Protein 2DN6 (pdb70)

Radius of gyration: 14.78 Å; Cα contacts (8 Å, |Δi|>4): 207; chains: 1; bounding box: 44×41×27 Å

Organism: Homo sapiens (NCBI:txid9606)

CATH classification: 2.30.29.30

InterPro domains:
  IPR001849 Pleckstrin homology domain [PF00169] (212-305)
  IPR001849 Pleckstrin homology domain [PS50003] (210-306)
  IPR001849 Pleckstrin homology domain [SM00233] (211-308)
  IPR002048 EF-hand domain [PS50222] (7-42)
  IPR011992 EF-hand domain pair [SSF47473] (3-73)
  IPR011993 PH-like domain superfamily [G3DSA:2.30.29.30] (209-312)
  IPR057836 SWAP70, N-terminal EF-hand domain [PF25530] (1-95)
  IPR057837 SWAP70, PH domain [cd13273] (204-313)

Secondary structure (DSSP, 8-state):
------S-SEEEEEEEE-TTSS-EEEEEEEE-SS-EEEESSTT-SSEEEEE---TT-EEEEE---TT--SEEEEE-SS-EEEEE-SSHHHHHHHHHHHHHHHHHHHHS-------

Foldseek 3Di:
DDDDWDWFDDWDFWWWFDPPPGDTDGWIWGHGLQWIWIHRDPPPPHTDDIGGAELQKAKDWDPQPPNAHTWIKIDHPDDIITIHDDDPCGSVVVRVSSRVSRVSRCVVDDDDDDD

Structure (mmCIF, N/CA/C/O backbone):
data_2DN6
#
_entry.id   2DN6
#
loop_
_atom_site.group_PDB
_atom_site.id
_atom_site.type_symbol
_atom_site.label_atom_id
_atom_site.label_alt_id
_atom_site.label_comp_id
_atom_site.label_asym_id
_atom_site.label_entity_id
_atom_site.label_seq_id
_atom_site.pdbx_PDB_ins_code
_atom_site.Cartn_x
_atom_site.Cartn_y
_atom_site.Cartn_z
_atom_site.occupancy
_atom_site.B_iso_or_equiv
_atom_site.auth_seq_id
_atom_site.auth_comp_id
_atom_site.auth_asym_id
_atom_site.auth_atom_id
_atom_site.pdbx_PDB_model_num
ATOM 1 N N . GLY A 1 1 ? -26.374 9.934 10.385 1.00 0.00 1 GLY A N 1
ATOM 2 C CA . GLY A 1 1 ? -24.938 10.068 10.219 1.00 0.00 1 GLY A CA 1
ATOM 3 C C . GLY A 1 1 ? -24.524 10.116 8.762 1.00 0.00 1 GLY A C 1
ATOM 4 O O . GLY A 1 1 ? -24.878 11.047 8.039 1.00 0.00 1 GLY A O 1
ATOM 8 N N . SER A 1 2 ? -23.771 9.110 8.329 1.00 0.00 2 SER A N 1
ATOM 9 C CA . SER A 1 2 ? -23.304 9.043 6.949 1.00 0.00 2 SER A CA 1
ATOM 10 C C . SER A 1 2 ? -23.595 7.674 6.343 1.00 0.00 2 SER A C 1
ATOM 11 O O . SER A 1 2 ? -23.104 6.653 6.823 1.00 0.00 2 SER A O 1
ATOM 19 N N . SER A 1 3 ? -24.398 7.662 5.283 1.00 0.00 3 SER A N 1
ATOM 20 C CA . SER A 1 3 ? -24.759 6.419 4.612 1.00 0.00 3 SER A CA 1
ATOM 21 C C . SER A 1 3 ? -24.605 6.554 3.100 1.00 0.00 3 SER A C 1
ATOM 22 O O . SER A 1 3 ? -25.376 7.255 2.446 1.00 0.00 3 SER A O 1
ATOM 30 N N . GLY A 1 4 ? -23.602 5.876 2.551 1.00 0.00 4 GLY A N 1
ATOM 31 C CA . GLY A 1 4 ? -23.363 5.932 1.121 1.00 0.00 4 GLY A CA 1
ATOM 32 C C . GLY A 1 4 ? -22.279 6.926 0.753 1.00 0.00 4 GLY A C 1
ATOM 33 O O . GLY A 1 4 ? -22.568 8.017 0.263 1.00 0.00 4 GLY A O 1
ATOM 37 N N . SER A 1 5 ? -21.027 6.548 0.990 1.00 0.00 5 SER A N 1
ATOM 38 C CA . SER A 1 5 ? -19.895 7.416 0.685 1.00 0.00 5 SER A CA 1
ATOM 39 C C . SER A 1 5 ? -18.946 6.744 -0.302 1.00 0.00 5 SER A C 1
ATOM 40 O O . SER A 1 5 ? -18.457 5.641 -0.058 1.00 0.00 5 SER A O 1
ATOM 48 N N . SER A 1 6 ? -18.690 7.418 -1.419 1.00 0.00 6 SER A N 1
ATOM 49 C CA . SER A 1 6 ? -17.802 6.885 -2.446 1.00 0.00 6 SER A CA 1
ATOM 50 C C . SER A 1 6 ? -16.687 7.876 -2.767 1.00 0.00 6 SER A C 1
ATOM 51 O O . SER A 1 6 ? -16.921 9.079 -2.870 1.00 0.00 6 SER A O 1
ATOM 59 N N . GLY A 1 7 ? -15.472 7.360 -2.924 1.00 0.00 7 GLY A N 1
ATOM 60 C CA . GLY A 1 7 ? -14.338 8.211 -3.231 1.00 0.00 7 GLY A CA 1
ATOM 61 C C . GLY A 1 7 ? -13.069 7.763 -2.532 1.00 0.00 7 GLY A C 1
ATOM 62 O O . GLY A 1 7 ? -12.951 6.606 -2.127 1.00 0.00 7 GLY A O 1
ATOM 66 N N . VAL A 1 8 ? -12.117 8.680 -2.391 1.00 0.00 8 VAL A N 1
ATOM 67 C CA . VAL A 1 8 ? -10.851 8.372 -1.737 1.00 0.00 8 VAL A CA 1
ATOM 68 C C . VAL A 1 8 ? -10.917 8.672 -0.243 1.00 0.00 8 VAL A C 1
ATOM 69 O O . VAL A 1 8 ? -11.595 9.607 0.184 1.00 0.00 8 VAL A O 1
ATOM 82 N N . LEU A 1 9 ? -10.208 7.873 0.546 1.00 0.00 9 LEU A N 1
ATOM 83 C CA . LEU A 1 9 ? -10.185 8.052 1.994 1.00 0.00 9 LEU A CA 1
ATOM 84 C C . LEU A 1 9 ? -9.019 8.942 2.414 1.00 0.00 9 LEU A C 1
ATOM 85 O O . LEU A 1 9 ? -9.193 9.892 3.177 1.00 0.00 9 LEU A O 1
ATOM 101 N N . LYS A 1 10 ? -7.831 8.628 1.909 1.00 0.00 10 LYS A N 1
ATOM 102 C CA . LYS A 1 10 ? -6.636 9.400 2.228 1.00 0.00 10 LYS A CA 1
ATOM 103 C C . LYS A 1 10 ? -5.901 9.817 0.957 1.00 0.00 10 LYS A C 1
ATOM 104 O O . LYS A 1 10 ? -6.025 9.168 -0.081 1.00 0.00 10 LYS A O 1
ATOM 123 N N . GLN A 1 11 ? -5.138 10.900 1.048 1.00 0.00 11 GLN A N 1
ATOM 124 C CA . GLN A 1 11 ? -4.384 11.401 -0.095 1.00 0.00 11 GLN A CA 1
ATOM 125 C C . GLN A 1 11 ? -3.223 12.280 0.362 1.00 0.00 11 GLN A C 1
ATOM 126 O O . GLN A 1 11 ? -3.377 13.117 1.251 1.00 0.00 11 GLN A O 1
ATOM 140 N N . GLY A 1 12 ? -2.061 12.084 -0.254 1.00 0.00 12 GLY A N 1
ATOM 141 C CA . GLY A 1 12 ? -0.892 12.866 0.103 1.00 0.00 12 GLY A CA 1
ATOM 142 C C . GLY A 1 12 ? 0.328 12.490 -0.714 1.00 0.00 12 GLY A C 1
ATOM 143 O O . GLY A 1 12 ? 0.296 11.531 -1.485 1.00 0.00 12 GLY A O 1
ATOM 147 N N . TYR A 1 13 ? 1.407 13.247 -0.546 1.00 0.00 13 TYR A N 1
ATOM 148 C CA . TYR A 1 13 ? 2.642 12.991 -1.278 1.00 0.00 13 TYR A CA 1
ATOM 149 C C . TYR A 1 13 ? 3.512 11.977 -0.540 1.00 0.00 13 TYR A C 1
ATOM 150 O O . TYR A 1 13 ? 3.999 12.244 0.558 1.00 0.00 13 TYR A O 1
ATOM 168 N N . MET A 1 14 ? 3.702 10.813 -1.152 1.00 0.00 14 MET A N 1
ATOM 169 C CA . MET A 1 14 ? 4.514 9.760 -0.555 1.00 0.00 14 MET A CA 1
ATOM 170 C C . MET A 1 14 ? 5.641 9.343 -1.496 1.00 0.00 14 MET A C 1
ATOM 171 O O . MET A 1 14 ? 5.564 9.559 -2.705 1.00 0.00 14 MET A O 1
ATOM 185 N N . MET A 1 15 ? 6.686 8.746 -0.932 1.00 0.00 15 MET A N 1
ATOM 186 C CA . MET A 1 15 ? 7.827 8.299 -1.721 1.00 0.00 15 MET A CA 1
ATOM 187 C C . MET A 1 15 ? 7.747 6.800 -1.992 1.00 0.00 15 MET A C 1
ATOM 188 O O . MET A 1 15 ? 7.922 5.984 -1.086 1.00 0.00 15 MET A O 1
ATOM 202 N N . LYS A 1 16 ? 7.482 6.443 -3.244 1.00 0.00 16 LYS A N 1
ATOM 203 C CA . LYS A 1 16 ? 7.379 5.042 -3.636 1.00 0.00 16 LYS A CA 1
ATOM 204 C C . LYS A 1 16 ? 8.729 4.508 -4.103 1.00 0.00 16 LYS A C 1
ATOM 205 O O . LYS A 1 16 ? 9.496 5.215 -4.756 1.00 0.00 16 LYS A O 1
ATOM 224 N N . LYS A 1 17 ? 9.013 3.254 -3.767 1.00 0.00 17 LYS A N 1
ATOM 225 C CA . LYS A 1 17 ? 10.269 2.623 -4.154 1.00 0.00 17 LYS A CA 1
ATOM 226 C C . LYS A 1 17 ? 10.132 1.920 -5.501 1.00 0.00 17 LYS A C 1
ATOM 227 O O . LYS A 1 17 ? 9.423 0.921 -5.622 1.00 0.00 17 LYS A O 1
ATOM 246 N N . GLY A 1 18 ? 10.816 2.448 -6.512 1.00 0.00 18 GLY A N 1
ATOM 247 C CA . GLY A 1 18 ? 10.757 1.857 -7.836 1.00 0.00 18 GLY A CA 1
ATOM 248 C C . GLY A 1 18 ? 11.559 0.574 -7.934 1.00 0.00 18 GLY A C 1
ATOM 249 O O . GLY A 1 18 ? 12.764 0.604 -8.184 1.00 0.00 18 GLY A O 1
ATOM 253 N N . HIS A 1 19 ? 10.889 -0.557 -7.735 1.00 0.00 19 HIS A N 1
ATOM 254 C CA . HIS A 1 19 ? 11.548 -1.857 -7.801 1.00 0.00 19 HIS A CA 1
ATOM 255 C C . HIS A 1 19 ? 12.653 -1.853 -8.853 1.00 0.00 19 HIS A C 1
ATOM 256 O O . HIS A 1 19 ? 13.731 -2.407 -8.637 1.00 0.00 19 HIS A O 1
ATOM 271 N N . ARG A 1 20 ? 12.377 -1.226 -9.992 1.00 0.00 20 ARG A N 1
ATOM 272 C CA . ARG A 1 20 ? 13.347 -1.153 -11.078 1.00 0.00 20 ARG A CA 1
ATOM 273 C C . ARG A 1 20 ? 14.709 -0.700 -10.560 1.00 0.00 20 ARG A C 1
ATOM 274 O O . ARG A 1 20 ? 15.718 -1.374 -10.768 1.00 0.00 20 ARG A O 1
ATOM 295 N N . ARG A 1 21 ? 14.729 0.446 -9.887 1.00 0.00 21 ARG A N 1
ATOM 296 C CA . ARG A 1 21 ? 15.967 0.989 -9.341 1.00 0.00 21 ARG A CA 1
ATOM 297 C C . ARG A 1 21 ? 15.804 1.338 -7.865 1.00 0.00 21 ARG A C 1
ATOM 298 O O . ARG A 1 21 ? 14.766 1.854 -7.449 1.00 0.00 21 ARG A O 1
ATOM 319 N N . LYS A 1 22 ? 16.835 1.053 -7.077 1.00 0.00 22 LYS A N 1
ATOM 320 C CA . LYS A 1 22 ? 16.807 1.337 -5.647 1.00 0.00 22 LYS A CA 1
ATOM 321 C C . LYS A 1 22 ? 16.878 2.839 -5.389 1.00 0.00 22 LYS A C 1
ATOM 322 O O . LYS A 1 22 ? 17.927 3.365 -5.018 1.00 0.00 22 LYS A O 1
ATOM 341 N N . ASN A 1 23 ? 15.756 3.522 -5.586 1.00 0.00 23 ASN A N 1
ATOM 342 C CA . ASN A 1 23 ? 15.691 4.964 -5.373 1.00 0.00 23 ASN A CA 1
ATOM 343 C C . ASN A 1 23 ? 14.289 5.388 -4.946 1.00 0.00 23 ASN A C 1
ATOM 344 O O . ASN A 1 23 ? 13.325 4.641 -5.114 1.00 0.00 23 ASN A O 1
ATOM 355 N N . TRP A 1 24 ? 14.185 6.591 -4.393 1.00 0.00 24 TRP A N 1
ATOM 356 C CA . TRP A 1 24 ? 12.901 7.115 -3.942 1.00 0.00 24 TRP A CA 1
ATOM 357 C C . TRP A 1 24 ? 12.486 8.327 -4.770 1.00 0.00 24 TRP A C 1
ATOM 358 O O . TRP A 1 24 ? 13.308 9.188 -5.084 1.00 0.00 24 TRP A O 1
ATOM 379 N N . THR A 1 25 ? 11.205 8.388 -5.121 1.00 0.00 25 THR A N 1
ATOM 380 C CA . THR A 1 25 ? 10.682 9.494 -5.913 1.00 0.00 25 THR A CA 1
ATOM 381 C C . THR A 1 25 ? 9.284 9.888 -5.451 1.00 0.00 25 THR A C 1
ATOM 382 O O . THR A 1 25 ? 8.368 9.067 -5.448 1.00 0.00 25 THR A O 1
ATOM 393 N N . GLU A 1 26 ? 9.128 11.149 -5.063 1.00 0.00 26 GLU A N 1
ATOM 394 C CA . GLU A 1 26 ? 7.840 11.651 -4.599 1.00 0.00 26 GLU A CA 1
ATOM 395 C C . GLU A 1 26 ? 6.733 11.310 -5.592 1.00 0.00 26 GLU A C 1
ATOM 396 O O . GLU A 1 26 ? 6.895 11.479 -6.801 1.00 0.00 26 GLU A O 1
ATOM 408 N N . ARG A 1 27 ? 5.608 10.827 -5.073 1.00 0.00 27 ARG A N 1
ATOM 409 C CA . ARG A 1 27 ? 4.475 10.460 -5.914 1.00 0.00 27 ARG A CA 1
ATOM 410 C C . ARG A 1 27 ? 3.167 10.551 -5.133 1.00 0.00 27 ARG A C 1
ATOM 411 O O . ARG A 1 27 ? 3.114 10.212 -3.951 1.00 0.00 27 ARG A O 1
ATOM 432 N N . TRP A 1 28 ? 2.116 11.011 -5.802 1.00 0.00 28 TRP A N 1
ATOM 433 C CA . TRP A 1 28 ? 0.809 11.147 -5.171 1.00 0.00 28 TRP A CA 1
ATOM 434 C C . TRP A 1 28 ? 0.175 9.781 -4.930 1.00 0.00 28 TRP A C 1
ATOM 435 O O . TRP A 1 28 ? 0.348 8.857 -5.726 1.00 0.00 28 TRP A O 1
ATOM 456 N N . PHE A 1 29 ? -0.559 9.659 -3.829 1.00 0.00 29 PHE A N 1
ATOM 457 C CA . PHE A 1 29 ? -1.217 8.404 -3.484 1.00 0.00 29 PHE A CA 1
ATOM 458 C C . PHE A 1 29 ? -2.689 8.635 -3.156 1.00 0.00 29 PHE A C 1
ATOM 459 O O . PHE A 1 29 ? -3.046 9.625 -2.516 1.00 0.00 29 PHE A O 1
ATOM 476 N N . VAL A 1 30 ? -3.540 7.715 -3.598 1.00 0.00 30 VAL A N 1
ATOM 477 C CA . VAL A 1 30 ? -4.973 7.817 -3.351 1.00 0.00 30 VAL A CA 1
ATOM 478 C C . VAL A 1 30 ? -5.504 6.561 -2.669 1.00 0.00 30 VAL A C 1
ATOM 479 O O . VAL A 1 30 ? -5.892 5.598 -3.331 1.00 0.00 30 VAL A O 1
ATOM 492 N N . LEU A 1 31 ? -5.519 6.578 -1.340 1.00 0.00 31 LEU A N 1
ATOM 493 C CA . LEU A 1 31 ? -6.003 5.441 -0.566 1.00 0.00 31 LEU A CA 1
ATOM 494 C C . LEU A 1 31 ? -7.515 5.294 -0.700 1.00 0.00 31 LEU A C 1
ATOM 495 O O . LEU A 1 31 ? -8.279 6.066 -0.119 1.00 0.00 31 LEU A O 1
ATOM 511 N N . LYS A 1 32 ? -7.942 4.298 -1.469 1.00 0.00 32 LYS A N 1
ATOM 512 C CA . LYS A 1 32 ? -9.364 4.047 -1.678 1.00 0.00 32 LYS A CA 1
ATOM 513 C C . LYS A 1 32 ? -9.909 3.094 -0.620 1.00 0.00 32 LYS A C 1
ATOM 514 O O . LYS A 1 32 ? -9.160 2.419 0.087 1.00 0.00 32 LYS A O 1
ATOM 533 N N . PRO A 1 33 ? -11.244 3.034 -0.507 1.00 0.00 33 PRO A N 1
ATOM 534 C CA . PRO A 1 33 ? -11.919 2.164 0.461 1.00 0.00 33 PRO A CA 1
ATOM 535 C C . PRO A 1 33 ? -11.784 0.687 0.106 1.00 0.00 33 PRO A C 1
ATOM 536 O O . PRO A 1 33 ? -11.840 -0.178 0.978 1.00 0.00 33 PRO A O 1
ATOM 547 N N . ASN A 1 34 ? -11.607 0.407 -1.181 1.00 0.00 34 ASN A N 1
ATOM 548 C CA . ASN A 1 34 ? -11.464 -0.966 -1.652 1.00 0.00 34 ASN A CA 1
ATOM 549 C C . ASN A 1 34 ? -10.296 -1.090 -2.625 1.00 0.00 34 ASN A C 1
ATOM 550 O O . ASN A 1 34 ? -10.269 -1.987 -3.467 1.00 0.00 34 ASN A O 1
ATOM 561 N N . ILE A 1 35 ? -9.332 -0.183 -2.502 1.00 0.00 35 ILE A N 1
ATOM 562 C CA . ILE A 1 35 ? -8.161 -0.191 -3.369 1.00 0.00 35 ILE A CA 1
ATOM 563 C C . ILE A 1 35 ? -7.201 0.937 -3.007 1.00 0.00 35 ILE A C 1
ATOM 564 O O . ILE A 1 35 ? -7.486 1.750 -2.127 1.00 0.00 35 ILE A O 1
ATOM 580 N N . ILE A 1 36 ? -6.063 0.981 -3.692 1.00 0.00 36 ILE A N 1
ATOM 581 C CA . ILE A 1 36 ? -5.062 2.011 -3.444 1.00 0.00 36 ILE A CA 1
ATOM 582 C C . ILE A 1 36 ? -4.304 2.359 -4.721 1.00 0.00 36 ILE A C 1
ATOM 583 O O . ILE A 1 36 ? -3.448 1.598 -5.173 1.00 0.00 36 ILE A O 1
ATOM 599 N N . SER A 1 37 ? -4.623 3.513 -5.297 1.00 0.00 37 SER A N 1
ATOM 600 C CA . SER A 1 37 ? -3.973 3.962 -6.523 1.00 0.00 37 SER A CA 1
ATOM 601 C C . SER A 1 37 ? -2.878 4.979 -6.216 1.00 0.00 37 SER A C 1
ATOM 602 O O . SER A 1 37 ? -2.818 5.531 -5.118 1.00 0.00 37 SER A O 1
ATOM 610 N N . TYR A 1 38 ? -2.014 5.220 -7.196 1.00 0.00 38 TYR A N 1
ATOM 611 C CA . TYR A 1 38 ? -0.918 6.169 -7.031 1.00 0.00 38 TYR A CA 1
ATOM 612 C C . TYR A 1 38 ? -0.633 6.902 -8.338 1.00 0.00 38 TYR A C 1
ATOM 613 O O . TYR A 1 38 ? -0.232 6.294 -9.330 1.00 0.00 38 TYR A O 1
ATOM 631 N N . TYR A 1 39 ? -0.841 8.214 -8.330 1.00 0.00 39 TYR A N 1
ATOM 632 C CA . TYR A 1 39 ? -0.608 9.033 -9.514 1.00 0.00 39 TYR A CA 1
ATOM 633 C C . TYR A 1 39 ? 0.664 9.860 -9.362 1.00 0.00 39 TYR A C 1
ATOM 634 O O . TYR A 1 39 ? 1.049 10.232 -8.254 1.00 0.00 39 TYR A O 1
ATOM 652 N N . VAL A 1 40 ? 1.314 10.146 -10.486 1.00 0.00 40 VAL A N 1
ATOM 653 C CA . VAL A 1 40 ? 2.543 10.931 -10.481 1.00 0.00 40 VAL A CA 1
ATOM 654 C C . VAL A 1 40 ? 2.413 12.148 -9.572 1.00 0.00 40 VAL A C 1
ATOM 655 O O . VAL A 1 40 ? 3.320 12.459 -8.800 1.00 0.00 40 VAL A O 1
ATOM 668 N N . SER A 1 41 ? 1.278 12.834 -9.668 1.00 0.00 41 SER A N 1
ATOM 669 C CA . SER A 1 41 ? 1.030 14.020 -8.857 1.00 0.00 41 SER A CA 1
ATOM 670 C C . SER A 1 41 ? -0.377 13.991 -8.268 1.00 0.00 41 SER A C 1
ATOM 671 O O . SER A 1 41 ? -1.105 13.011 -8.422 1.00 0.00 41 SER A O 1
ATOM 679 N N . GLU A 1 42 ? -0.752 15.073 -7.594 1.00 0.00 42 GLU A N 1
ATOM 680 C CA . GLU A 1 42 ? -2.072 15.171 -6.981 1.00 0.00 42 GLU A CA 1
ATOM 681 C C . GLU A 1 42 ? -3.099 15.691 -7.982 1.00 0.00 42 GLU A C 1
ATOM 682 O O . GLU A 1 42 ? -4.037 16.398 -7.615 1.00 0.00 42 GLU A O 1
ATOM 694 N N . ASP A 1 43 ? -2.914 15.335 -9.249 1.00 0.00 43 ASP A N 1
ATOM 695 C CA . ASP A 1 43 ? -3.825 15.764 -10.304 1.00 0.00 43 ASP A CA 1
ATOM 696 C C . ASP A 1 43 ? -4.746 14.623 -10.724 1.00 0.00 43 ASP A C 1
ATOM 697 O O . ASP A 1 43 ? -5.877 14.851 -11.155 1.00 0.00 43 ASP A O 1
ATOM 706 N N . LEU A 1 44 ? -4.254 13.395 -10.597 1.00 0.00 44 LEU A N 1
ATOM 707 C CA . LEU A 1 44 ? -5.033 12.218 -10.964 1.00 0.00 44 LEU A CA 1
ATOM 708 C C . LEU A 1 44 ? -5.275 12.172 -12.469 1.00 0.00 44 LEU A C 1
ATOM 709 O O . LEU A 1 44 ? -6.380 11.875 -12.924 1.00 0.00 44 LEU A O 1
ATOM 725 N N . LYS A 1 45 ? -4.233 12.466 -13.240 1.00 0.00 45 LYS A N 1
ATOM 726 C CA . LYS A 1 45 ? -4.329 12.456 -14.695 1.00 0.00 45 LYS A CA 1
ATOM 727 C C . LYS A 1 45 ? -3.525 11.302 -15.285 1.00 0.00 45 LYS A C 1
ATOM 728 O O . LYS A 1 45 ? -3.977 10.626 -16.209 1.00 0.00 45 LYS A O 1
ATOM 747 N N . ASP A 1 46 ? -2.332 11.081 -14.744 1.00 0.00 46 ASP A N 1
ATOM 748 C CA . ASP A 1 46 ? -1.466 10.006 -15.215 1.00 0.00 46 ASP A CA 1
ATOM 749 C C . ASP A 1 46 ? -1.340 8.908 -14.164 1.00 0.00 46 ASP A C 1
ATOM 750 O O . ASP A 1 46 ? -0.433 8.932 -13.331 1.00 0.00 46 ASP A O 1
ATOM 759 N N . LYS A 1 47 ? -2.257 7.947 -14.207 1.00 0.00 47 LYS A N 1
ATOM 760 C CA . LYS A 1 47 ? -2.250 6.840 -13.259 1.00 0.00 47 LYS A CA 1
ATOM 761 C C . LYS A 1 47 ? -1.030 5.949 -13.472 1.00 0.00 47 LYS A C 1
ATOM 762 O O . LYS A 1 47 ? -0.573 5.763 -14.600 1.00 0.00 47 LYS A O 1
ATOM 781 N N . LYS A 1 48 ? -0.507 5.400 -12.381 1.00 0.00 48 LYS A N 1
ATOM 782 C CA . LYS A 1 48 ? 0.659 4.526 -12.447 1.00 0.00 48 LYS A CA 1
ATOM 783 C C . LYS A 1 48 ? 0.261 3.071 -12.223 1.00 0.00 48 LYS A C 1
ATOM 784 O O . LYS A 1 48 ? 0.726 2.174 -12.925 1.00 0.00 48 LYS A O 1
ATOM 803 N N . GLY A 1 49 ? -0.604 2.843 -11.239 1.00 0.00 49 GLY A N 1
ATOM 804 C CA . GLY A 1 49 ? -1.051 1.495 -10.941 1.00 0.00 49 GLY A CA 1
ATOM 805 C C . GLY A 1 49 ? -2.110 1.461 -9.857 1.00 0.00 49 GLY A C 1
ATOM 806 O O . GLY A 1 49 ? -2.439 2.492 -9.269 1.00 0.00 49 GLY A O 1
ATOM 810 N N . ASP A 1 50 ? -2.647 0.275 -9.593 1.00 0.00 50 ASP A N 1
ATOM 811 C CA . ASP A 1 50 ? -3.676 0.111 -8.573 1.00 0.00 50 ASP A CA 1
ATOM 812 C C . ASP A 1 50 ? -3.403 -1.123 -7.719 1.00 0.00 50 ASP A C 1
ATOM 813 O O . ASP A 1 50 ? -3.075 -2.190 -8.240 1.00 0.00 50 ASP A O 1
ATOM 822 N N . ILE A 1 51 ? -3.540 -0.970 -6.406 1.00 0.00 51 ILE A N 1
ATOM 823 C CA . ILE A 1 51 ? -3.308 -2.072 -5.481 1.00 0.00 51 ILE A CA 1
ATOM 824 C C . ILE A 1 51 ? -4.625 -2.659 -4.985 1.00 0.00 51 ILE A C 1
ATOM 825 O O . ILE A 1 51 ? -5.222 -2.155 -4.032 1.00 0.00 51 ILE A O 1
ATOM 841 N N . LEU A 1 52 ? -5.072 -3.728 -5.634 1.00 0.00 52 LEU A N 1
ATOM 842 C CA . LEU A 1 52 ? -6.318 -4.387 -5.258 1.00 0.00 52 LEU A CA 1
ATOM 843 C C . LEU A 1 52 ? -6.294 -4.800 -3.790 1.00 0.00 52 LEU A C 1
ATOM 844 O O . LEU A 1 52 ? -5.690 -5.811 -3.428 1.00 0.00 52 LEU A O 1
ATOM 860 N N . LEU A 1 53 ? -6.955 -4.014 -2.948 1.00 0.00 53 LEU A N 1
ATOM 861 C CA . LEU A 1 53 ? -7.012 -4.299 -1.519 1.00 0.00 53 LEU A CA 1
ATOM 862 C C . LEU A 1 53 ? -7.905 -5.504 -1.239 1.00 0.00 53 LEU A C 1
ATOM 863 O O . LEU A 1 53 ? -8.892 -5.733 -1.937 1.00 0.00 53 LEU A O 1
ATOM 879 N N . ASP A 1 54 ? -7.552 -6.269 -0.212 1.00 0.00 54 ASP A N 1
ATOM 880 C CA . ASP A 1 54 ? -8.323 -7.449 0.163 1.00 0.00 54 ASP A CA 1
ATOM 881 C C . ASP A 1 54 ? -7.787 -8.060 1.454 1.00 0.00 54 ASP A C 1
ATOM 882 O O . ASP A 1 54 ? -6.603 -7.939 1.764 1.00 0.00 54 ASP A O 1
ATOM 891 N N . GLU A 1 55 ? -8.668 -8.717 2.202 1.00 0.00 55 GLU A N 1
ATOM 892 C CA . GLU A 1 55 ? -8.283 -9.346 3.460 1.00 0.00 55 GLU A CA 1
ATOM 893 C C . GLU A 1 55 ? -6.862 -9.897 3.379 1.00 0.00 55 GLU A C 1
ATOM 894 O O . GLU A 1 55 ? -6.086 -9.782 4.327 1.00 0.00 55 GLU A O 1
ATOM 906 N N . ASN A 1 56 ? -6.530 -10.497 2.241 1.00 0.00 56 ASN A N 1
ATOM 907 C CA . ASN A 1 56 ? -5.203 -11.067 2.036 1.00 0.00 56 ASN A CA 1
ATOM 908 C C . ASN A 1 56 ? -4.127 -9.991 2.137 1.00 0.00 56 ASN A C 1
ATOM 909 O O . ASN A 1 56 ? -3.138 -10.151 2.853 1.00 0.00 56 ASN A O 1
ATOM 920 N N . CYS A 1 57 ? -4.326 -8.893 1.414 1.00 0.00 57 CYS A N 1
ATOM 921 C CA . CYS A 1 57 ? -3.374 -7.789 1.421 1.00 0.00 57 CYS A CA 1
ATOM 922 C C . CYS A 1 57 ? -3.292 -7.150 2.804 1.00 0.00 57 CYS A C 1
ATOM 923 O O . CYS A 1 57 ? -4.299 -7.025 3.502 1.00 0.00 57 CYS A O 1
ATOM 930 N N . CYS A 1 58 ? -2.088 -6.747 3.193 1.00 0.00 58 CYS A N 1
ATOM 931 C CA . CYS A 1 58 ? -1.873 -6.121 4.492 1.00 0.00 58 CYS A CA 1
ATOM 932 C C . CYS A 1 58 ? -0.628 -5.241 4.473 1.00 0.00 58 CYS A C 1
ATOM 933 O O . CYS A 1 58 ? 0.174 -5.302 3.541 1.00 0.00 58 CYS A O 1
ATOM 941 N N . VAL A 1 59 ? -0.473 -4.421 5.508 1.00 0.00 59 VAL A N 1
ATOM 942 C CA . VAL A 1 59 ? 0.675 -3.527 5.610 1.00 0.00 59 VAL A CA 1
ATOM 943 C C . VAL A 1 59 ? 1.529 -3.867 6.826 1.00 0.00 59 VAL A C 1
ATOM 944 O O . VAL A 1 59 ? 1.013 -4.284 7.862 1.00 0.00 59 VAL A O 1
ATOM 957 N N . GLU A 1 60 ? 2.839 -3.684 6.691 1.00 0.00 60 GLU A N 1
ATOM 958 C CA . GLU A 1 60 ? 3.766 -3.972 7.780 1.00 0.00 60 GLU A CA 1
ATOM 959 C C . GLU A 1 60 ? 4.809 -2.866 7.914 1.00 0.00 60 GLU A C 1
ATOM 960 O O . GLU A 1 60 ? 5.136 -2.186 6.941 1.00 0.00 60 GLU A O 1
ATOM 972 N N . SER A 1 61 ? 5.326 -2.692 9.126 1.00 0.00 61 SER A N 1
ATOM 973 C CA . SER A 1 61 ? 6.328 -1.666 9.389 1.00 0.00 61 SER A CA 1
ATOM 974 C C . SER A 1 61 ? 7.730 -2.186 9.086 1.00 0.00 61 SER A C 1
ATOM 975 O O . SER A 1 61 ? 8.091 -3.297 9.477 1.00 0.00 61 SER A O 1
ATOM 983 N N . LEU A 1 62 ? 8.517 -1.375 8.388 1.00 0.00 62 LEU A N 1
ATOM 984 C CA . LEU A 1 62 ? 9.881 -1.752 8.032 1.00 0.00 62 LEU A CA 1
ATOM 985 C C . LEU A 1 62 ? 10.896 -0.962 8.851 1.00 0.00 62 LEU A C 1
ATOM 986 O O . LEU A 1 62 ? 10.638 0.160 9.288 1.00 0.00 62 LEU A O 1
ATOM 1002 N N . PRO A 1 63 ? 12.078 -1.557 9.063 1.00 0.00 63 PRO A N 1
ATOM 1003 C CA . PRO A 1 63 ? 13.157 -0.926 9.829 1.00 0.00 63 PRO A CA 1
ATOM 1004 C C . PRO A 1 63 ? 13.775 0.258 9.092 1.00 0.00 63 PRO A C 1
ATOM 1005 O O . PRO A 1 63 ? 13.248 0.712 8.076 1.00 0.00 63 PRO A O 1
ATOM 1016 N N . ASP A 1 64 ? 14.894 0.752 9.609 1.00 0.00 64 ASP A N 1
ATOM 1017 C CA . ASP A 1 64 ? 15.585 1.882 8.999 1.00 0.00 64 ASP A CA 1
ATOM 1018 C C . ASP A 1 64 ? 16.638 1.402 8.005 1.00 0.00 64 ASP A C 1
ATOM 1019 O O . ASP A 1 64 ? 17.499 0.588 8.340 1.00 0.00 64 ASP A O 1
ATOM 1028 N N . LYS A 1 65 ? 16.564 1.912 6.780 1.00 0.00 65 LYS A N 1
ATOM 1029 C CA . LYS A 1 65 ? 17.510 1.537 5.736 1.00 0.00 65 LYS A CA 1
ATOM 1030 C C . LYS A 1 65 ? 17.827 2.726 4.835 1.00 0.00 65 LYS A C 1
ATOM 1031 O O . LYS A 1 65 ? 17.146 3.751 4.883 1.00 0.00 65 LYS A O 1
ATOM 1050 N N . ASP A 1 66 ? 18.861 2.583 4.015 1.00 0.00 66 ASP A N 1
ATOM 1051 C CA . ASP A 1 66 ? 19.266 3.645 3.102 1.00 0.00 66 ASP A CA 1
ATOM 1052 C C . ASP A 1 66 ? 19.058 5.016 3.736 1.00 0.00 66 ASP A C 1
ATOM 1053 O O . ASP A 1 66 ? 18.674 5.972 3.063 1.00 0.00 66 ASP A O 1
ATOM 1062 N N . GLY A 1 67 ? 19.313 5.105 5.038 1.00 0.00 67 GLY A N 1
ATOM 1063 C CA . GLY A 1 67 ? 19.147 6.363 5.743 1.00 0.00 67 GLY A CA 1
ATOM 1064 C C . GLY A 1 67 ? 17.719 6.869 5.697 1.00 0.00 67 GLY A C 1
ATOM 1065 O O . GLY A 1 67 ? 17.478 8.050 5.444 1.00 0.00 67 GLY A O 1
ATOM 1069 N N . LYS A 1 68 ? 16.768 5.974 5.941 1.00 0.00 68 LYS A N 1
ATOM 1070 C CA . LYS A 1 68 ? 15.355 6.334 5.926 1.00 0.00 68 LYS A CA 1
ATOM 1071 C C . LYS A 1 68 ? 14.727 6.127 7.300 1.00 0.00 68 LYS A C 1
ATOM 1072 O O . LYS A 1 68 ? 15.256 5.391 8.132 1.00 0.00 68 LYS A O 1
ATOM 1091 N N . LYS A 1 69 ? 13.593 6.781 7.532 1.00 0.00 69 LYS A N 1
ATOM 1092 C CA . LYS A 1 69 ? 12.890 6.667 8.804 1.00 0.00 69 LYS A CA 1
ATOM 1093 C C . LYS A 1 69 ? 11.394 6.469 8.583 1.00 0.00 69 LYS A C 1
ATOM 1094 O O . LYS A 1 69 ? 10.825 6.987 7.620 1.00 0.00 69 LYS A O 1
ATOM 1113 N N . CYS A 1 70 ? 10.762 5.720 9.479 1.00 0.00 70 CYS A N 1
ATOM 1114 C CA . CYS A 1 70 ? 9.331 5.455 9.382 1.00 0.00 70 CYS A CA 1
ATOM 1115 C C . CYS A 1 70 ? 8.984 4.825 8.036 1.00 0.00 70 CYS A C 1
ATOM 1116 O O . CYS A 1 70 ? 8.116 5.317 7.314 1.00 0.00 70 CYS A O 1
ATOM 1124 N N . LEU A 1 71 ? 9.670 3.737 7.705 1.00 0.00 71 LEU A N 1
ATOM 1125 C CA . LEU A 1 71 ? 9.436 3.040 6.445 1.00 0.00 71 LEU A CA 1
ATOM 1126 C C . LEU A 1 71 ? 8.359 1.972 6.605 1.00 0.00 71 LEU A C 1
ATOM 1127 O O . LEU A 1 71 ? 8.192 1.400 7.682 1.00 0.00 71 LEU A O 1
ATOM 1143 N N . PHE A 1 72 ? 7.631 1.707 5.525 1.00 0.00 72 PHE A N 1
ATOM 1144 C CA . PHE A 1 72 ? 6.570 0.706 5.545 1.00 0.00 72 PHE A CA 1
ATOM 1145 C C . PHE A 1 72 ? 6.371 0.097 4.160 1.00 0.00 72 PHE A C 1
ATOM 1146 O O . PHE A 1 72 ? 6.712 0.708 3.145 1.00 0.00 72 PHE A O 1
ATOM 1163 N N . LEU A 1 73 ? 5.819 -1.110 4.125 1.00 0.00 73 LEU A N 1
ATOM 1164 C CA . LEU A 1 73 ? 5.574 -1.804 2.865 1.00 0.00 73 LEU A CA 1
ATOM 1165 C C . LEU A 1 73 ? 4.286 -2.619 2.933 1.00 0.00 73 LEU A C 1
ATOM 1166 O O . LEU A 1 73 ? 3.868 -3.050 4.008 1.00 0.00 73 LEU A O 1
ATOM 1182 N N . VAL A 1 74 ? 3.663 -2.828 1.778 1.00 0.00 74 VAL A N 1
ATOM 1183 C CA . VAL A 1 74 ? 2.424 -3.594 1.706 1.00 0.00 74 VAL A CA 1
ATOM 1184 C C . VAL A 1 74 ? 2.642 -4.925 0.995 1.00 0.00 74 VAL A C 1
ATOM 1185 O O . VAL A 1 74 ? 3.222 -4.975 -0.090 1.00 0.00 74 VAL A O 1
ATOM 1198 N N . LYS A 1 75 ? 2.173 -6.004 1.614 1.00 0.00 75 LYS A N 1
ATOM 1199 C CA . LYS A 1 75 ? 2.314 -7.337 1.041 1.00 0.00 75 LYS A CA 1
ATOM 1200 C C . LYS A 1 75 ? 0.967 -7.869 0.562 1.00 0.00 75 LYS A C 1
ATOM 1201 O O . LYS A 1 75 ? 0.044 -8.055 1.356 1.00 0.00 75 LYS A O 1
ATOM 1220 N N . CYS A 1 76 ? 0.861 -8.112 -0.740 1.00 0.00 76 CYS A N 1
ATOM 1221 C CA . CYS A 1 76 ? -0.372 -8.624 -1.325 1.00 0.00 76 CYS A CA 1
ATOM 1222 C C . CYS A 1 76 ? -0.190 -10.059 -1.810 1.00 0.00 76 CYS A C 1
ATOM 1223 O O . CYS A 1 76 ? 0.907 -10.614 -1.744 1.00 0.00 76 CYS A O 1
ATOM 1230 N N . PHE A 1 77 ? -1.273 -10.655 -2.297 1.00 0.00 77 PHE A N 1
ATOM 1231 C CA . PHE A 1 77 ? -1.234 -12.026 -2.792 1.00 0.00 77 PHE A CA 1
ATOM 1232 C C . PHE A 1 77 ? 0.132 -12.349 -3.391 1.00 0.00 77 PHE A C 1
ATOM 1233 O O . PHE A 1 77 ? 0.899 -13.132 -2.829 1.00 0.00 77 PHE A O 1
ATOM 1250 N N . ASP A 1 78 ? 0.429 -11.742 -4.534 1.00 0.00 78 ASP A N 1
ATOM 1251 C CA . ASP A 1 78 ? 1.702 -11.964 -5.210 1.00 0.00 78 ASP A CA 1
ATOM 1252 C C . ASP A 1 78 ? 2.414 -10.641 -5.475 1.00 0.00 78 ASP A C 1
ATOM 1253 O O . ASP A 1 78 ? 3.641 -10.591 -5.565 1.00 0.00 78 ASP A O 1
ATOM 1262 N N . LYS A 1 79 ? 1.636 -9.571 -5.601 1.00 0.00 79 LYS A N 1
ATOM 1263 C CA . LYS A 1 79 ? 2.191 -8.247 -5.856 1.00 0.00 79 LYS A CA 1
ATOM 1264 C C . LYS A 1 79 ? 2.616 -7.576 -4.554 1.00 0.00 79 LYS A C 1
ATOM 1265 O O . LYS A 1 79 ? 2.100 -7.893 -3.481 1.00 0.00 79 LYS A O 1
ATOM 1284 N N . THR A 1 80 ? 3.560 -6.645 -4.654 1.00 0.00 80 THR A N 1
ATOM 1285 C CA . THR A 1 80 ? 4.055 -5.929 -3.485 1.00 0.00 80 THR A CA 1
ATOM 1286 C C . THR A 1 80 ? 4.173 -4.435 -3.765 1.00 0.00 80 THR A C 1
ATOM 1287 O O . THR A 1 80 ? 4.276 -4.015 -4.917 1.00 0.00 80 THR A O 1
ATOM 1298 N N . PHE A 1 81 ? 4.157 -3.636 -2.703 1.00 0.00 81 PHE A N 1
ATOM 1299 C CA . PHE A 1 81 ? 4.262 -2.187 -2.834 1.00 0.00 81 PHE A CA 1
ATOM 1300 C C . PHE A 1 81 ? 5.038 -1.590 -1.664 1.00 0.00 81 PHE A C 1
ATOM 1301 O O . PHE A 1 81 ? 4.567 -1.595 -0.527 1.00 0.00 81 PHE A O 1
ATOM 1318 N N . GLU A 1 82 ? 6.230 -1.076 -1.952 1.00 0.00 82 GLU A N 1
ATOM 1319 C CA . GLU A 1 82 ? 7.071 -0.476 -0.924 1.00 0.00 82 GLU A CA 1
ATOM 1320 C C . GLU A 1 82 ? 6.977 1.047 -0.964 1.00 0.00 82 GLU A C 1
ATOM 1321 O O . GLU A 1 82 ? 7.349 1.676 -1.955 1.00 0.00 82 GLU A O 1
ATOM 1333 N N . ILE A 1 83 ? 6.478 1.632 0.120 1.00 0.00 83 ILE A N 1
ATOM 1334 C CA . ILE A 1 83 ? 6.336 3.080 0.209 1.00 0.00 83 ILE A CA 1
ATOM 1335 C C . ILE A 1 83 ? 7.074 3.631 1.424 1.00 0.00 83 ILE A C 1
ATOM 1336 O O . ILE A 1 83 ? 7.247 2.937 2.425 1.00 0.00 83 ILE A O 1
ATOM 1352 N N . SER A 1 84 ? 7.506 4.884 1.329 1.00 0.00 84 SER A N 1
ATOM 1353 C CA . SER A 1 84 ? 8.227 5.529 2.419 1.00 0.00 84 SER A CA 1
ATOM 1354 C C . SER A 1 84 ? 7.485 6.771 2.903 1.00 0.00 84 SER A C 1
ATOM 1355 O O . SER A 1 84 ? 7.013 7.577 2.101 1.00 0.00 84 SER A O 1
ATOM 1363 N N . ALA A 1 85 ? 7.386 6.918 4.220 1.00 0.00 85 ALA A N 1
ATOM 1364 C CA . ALA A 1 85 ? 6.703 8.062 4.811 1.00 0.00 85 ALA A CA 1
ATOM 1365 C C . ALA A 1 85 ? 7.696 9.148 5.211 1.00 0.00 85 ALA A C 1
ATOM 1366 O O . ALA A 1 85 ? 8.897 8.898 5.309 1.00 0.00 85 ALA A O 1
ATOM 1373 N N . SER A 1 86 ? 7.187 10.354 5.441 1.00 0.00 86 SER A N 1
ATOM 1374 C CA . SER A 1 86 ? 8.030 11.480 5.825 1.00 0.00 86 SER A CA 1
ATOM 1375 C C . SER A 1 86 ? 8.262 11.494 7.333 1.00 0.00 86 SER A C 1
ATOM 1376 O O . SER A 1 86 ? 9.402 11.474 7.797 1.00 0.00 86 SER A O 1
ATOM 1384 N N . ASP A 1 87 ? 7.173 11.529 8.093 1.00 0.00 87 ASP A N 1
ATOM 1385 C CA . ASP A 1 87 ? 7.256 11.545 9.548 1.00 0.00 87 ASP A CA 1
ATOM 1386 C C . ASP A 1 87 ? 6.418 10.422 10.153 1.00 0.00 87 ASP A C 1
ATOM 1387 O O . ASP A 1 87 ? 5.762 9.667 9.435 1.00 0.00 87 ASP A O 1
ATOM 1396 N N . LYS A 1 88 ? 6.445 10.318 11.477 1.00 0.00 88 LYS A N 1
ATOM 1397 C CA . LYS A 1 88 ? 5.688 9.289 12.180 1.00 0.00 88 LYS A CA 1
ATOM 1398 C C . LYS A 1 88 ? 4.190 9.462 11.950 1.00 0.00 88 LYS A C 1
ATOM 1399 O O . LYS A 1 88 ? 3.451 8.483 11.843 1.00 0.00 88 LYS A O 1
ATOM 1418 N N . LYS A 1 89 ? 3.749 10.713 11.873 1.00 0.00 89 LYS A N 1
ATOM 1419 C CA . LYS A 1 89 ? 2.340 11.015 11.653 1.00 0.00 89 LYS A CA 1
ATOM 1420 C C . LYS A 1 89 ? 1.824 10.321 10.396 1.00 0.00 89 LYS A C 1
ATOM 1421 O O . LYS A 1 89 ? 0.903 9.506 10.458 1.00 0.00 89 LYS A O 1
ATOM 1440 N N . LYS A 1 90 ? 2.424 10.647 9.257 1.00 0.00 90 LYS A N 1
ATOM 1441 C CA . LYS A 1 90 ? 2.028 10.053 7.985 1.00 0.00 90 LYS A CA 1
ATOM 1442 C C . LYS A 1 90 ? 2.157 8.533 8.031 1.00 0.00 90 LYS A C 1
ATOM 1443 O O . LYS A 1 90 ? 1.173 7.811 7.870 1.00 0.00 90 LYS A O 1
ATOM 1462 N N . LYS A 1 91 ? 3.377 8.054 8.253 1.00 0.00 91 LYS A N 1
ATOM 1463 C CA . LYS A 1 91 ? 3.635 6.621 8.323 1.00 0.00 91 LYS A CA 1
ATOM 1464 C C . LYS A 1 91 ? 2.492 5.896 9.026 1.00 0.00 91 LYS A C 1
ATOM 1465 O O . LYS A 1 91 ? 1.844 5.028 8.442 1.00 0.00 91 LYS A O 1
ATOM 1484 N N . GLN A 1 92 ? 2.251 6.259 10.282 1.00 0.00 92 GLN A N 1
ATOM 1485 C CA . GLN A 1 92 ? 1.186 5.642 11.064 1.00 0.00 92 GLN A CA 1
ATOM 1486 C C . GLN A 1 92 ? -0.181 5.959 10.466 1.00 0.00 92 GLN A C 1
ATOM 1487 O O . GLN A 1 92 ? -0.883 5.067 9.991 1.00 0.00 92 GLN A O 1
ATOM 1501 N N . GLU A 1 93 ? -0.552 7.236 10.493 1.00 0.00 93 GLU A N 1
ATOM 1502 C CA . GLU A 1 93 ? -1.836 7.669 9.954 1.00 0.00 93 GLU A CA 1
ATOM 1503 C C . GLU A 1 93 ? -2.184 6.893 8.687 1.00 0.00 93 GLU A C 1
ATOM 1504 O O . GLU A 1 93 ? -3.354 6.631 8.409 1.00 0.00 93 GLU A O 1
ATOM 1516 N N . TRP A 1 94 ? -1.160 6.531 7.923 1.00 0.00 94 TRP A N 1
ATOM 1517 C CA . TRP A 1 94 ? -1.357 5.786 6.684 1.00 0.00 94 TRP A CA 1
ATOM 1518 C C . TRP A 1 94 ? -1.593 4.307 6.971 1.00 0.00 94 TRP A C 1
ATOM 1519 O O . TRP A 1 94 ? -2.682 3.785 6.732 1.00 0.00 94 TRP A O 1
ATOM 1540 N N . ILE A 1 95 ? -0.566 3.637 7.483 1.00 0.00 95 ILE A N 1
ATOM 1541 C CA . ILE A 1 95 ? -0.663 2.218 7.802 1.00 0.00 95 ILE A CA 1
ATOM 1542 C C . ILE A 1 95 ? -1.970 1.905 8.522 1.00 0.00 95 ILE A C 1
ATOM 1543 O O . ILE A 1 95 ? -2.625 0.904 8.232 1.00 0.00 95 ILE A O 1
ATOM 1559 N N . GLN A 1 96 ? -2.344 2.768 9.461 1.00 0.00 96 GLN A N 1
ATOM 1560 C CA . GLN A 1 96 ? -3.574 2.584 10.222 1.00 0.00 96 GLN A CA 1
ATOM 1561 C C . GLN A 1 96 ? -4.787 2.560 9.298 1.00 0.00 96 GLN A C 1
ATOM 1562 O O . GLN A 1 96 ? -5.619 1.657 9.373 1.00 0.00 96 GLN A O 1
ATOM 1576 N N . ALA A 1 97 ? -4.881 3.560 8.428 1.00 0.00 97 ALA A N 1
ATOM 1577 C CA . ALA A 1 97 ? -5.992 3.654 7.488 1.00 0.00 97 ALA A CA 1
ATOM 1578 C C . ALA A 1 97 ? -6.002 2.466 6.532 1.00 0.00 97 ALA A C 1
ATOM 1579 O O . ALA A 1 97 ? -7.041 1.842 6.314 1.00 0.00 97 ALA A O 1
ATOM 1586 N N . ILE A 1 98 ? -4.841 2.160 5.963 1.00 0.00 98 ILE A N 1
ATOM 1587 C CA . ILE A 1 98 ? -4.718 1.047 5.030 1.00 0.00 98 ILE A CA 1
ATOM 1588 C C . ILE A 1 98 ? -5.158 -0.263 5.676 1.00 0.00 98 ILE A C 1
ATOM 1589 O O . ILE A 1 98 ? -5.946 -1.016 5.102 1.00 0.00 98 ILE A O 1
ATOM 1605 N N . HIS A 1 99 ? -4.646 -0.528 6.873 1.00 0.00 99 HIS A N 1
ATOM 1606 C CA . HIS A 1 99 ? -4.989 -1.746 7.599 1.00 0.00 99 HIS A CA 1
ATOM 1607 C C . HIS A 1 99 ? -6.495 -1.838 7.826 1.00 0.00 99 HIS A C 1
ATOM 1608 O O . HIS A 1 99 ? -7.110 -2.871 7.565 1.00 0.00 99 HIS A O 1
ATOM 1623 N N . SER A 1 100 ? -7.082 -0.750 8.315 1.00 0.00 100 SER A N 1
ATOM 1624 C CA . SER A 1 100 ? -8.515 -0.709 8.582 1.00 0.00 100 SER A CA 1
ATOM 1625 C C . SER A 1 100 ? -9.313 -0.882 7.293 1.00 0.00 100 SER A C 1
ATOM 1626 O O . SER A 1 100 ? -10.296 -1.622 7.251 1.00 0.00 100 SER A O 1
ATOM 1634 N N . THR A 1 101 ? -8.882 -0.193 6.241 1.00 0.00 101 THR A N 1
ATOM 1635 C CA . THR A 1 101 ? -9.555 -0.267 4.950 1.00 0.00 101 THR A CA 1
ATOM 1636 C C . THR A 1 101 ? -9.751 -1.715 4.516 1.00 0.00 101 THR A C 1
ATOM 1637 O O . THR A 1 101 ? -10.791 -2.071 3.960 1.00 0.00 101 THR A O 1
ATOM 1648 N N . ILE A 1 102 ? -8.747 -2.547 4.773 1.00 0.00 102 ILE A N 1
ATOM 1649 C CA . ILE A 1 102 ? -8.812 -3.957 4.409 1.00 0.00 102 ILE A CA 1
ATOM 1650 C C . ILE A 1 102 ? -9.783 -4.713 5.309 1.00 0.00 102 ILE A C 1
ATOM 1651 O O . ILE A 1 102 ? -10.642 -5.453 4.830 1.00 0.00 102 ILE A O 1
ATOM 1667 N N . HIS A 1 103 ? -9.642 -4.520 6.617 1.00 0.00 103 HIS A N 1
ATOM 1668 C CA . HIS A 1 103 ? -10.509 -5.182 7.585 1.00 0.00 103 HIS A CA 1
ATOM 1669 C C . HIS A 1 103 ? -11.963 -5.151 7.123 1.00 0.00 103 HIS A C 1
ATOM 1670 O O . HIS A 1 103 ? -12.672 -6.155 7.201 1.00 0.00 103 HIS A O 1
ATOM 1685 N N . LEU A 1 104 ? -12.401 -3.992 6.643 1.00 0.00 104 LEU A N 1
ATOM 1686 C CA . LEU A 1 104 ? -13.771 -3.829 6.169 1.00 0.00 104 LEU A CA 1
ATOM 1687 C C . LEU A 1 104 ? -14.121 -4.898 5.139 1.00 0.00 104 LEU A C 1
ATOM 1688 O O . LEU A 1 104 ? -15.247 -5.396 5.102 1.00 0.00 104 LEU A O 1
ATOM 1704 N N . LEU A 1 105 ? -13.149 -5.248 4.304 1.00 0.00 105 LEU A N 1
ATOM 1705 C CA . LEU A 1 105 ? -13.353 -6.261 3.273 1.00 0.00 105 LEU A CA 1
ATOM 1706 C C . LEU A 1 105 ? -13.471 -7.650 3.891 1.00 0.00 105 LEU A C 1
ATOM 1707 O O . LEU A 1 105 ? -14.145 -8.527 3.349 1.00 0.00 105 LEU A O 1
ATOM 1723 N N . LYS A 1 106 ? -12.814 -7.844 5.029 1.00 0.00 106 LYS A N 1
ATOM 1724 C CA . LYS A 1 106 ? -12.847 -9.126 5.724 1.00 0.00 106 LYS A CA 1
ATOM 1725 C C . LYS A 1 106 ? -14.264 -9.462 6.177 1.00 0.00 106 LYS A C 1
ATOM 1726 O O . LYS A 1 106 ? -14.708 -10.606 6.062 1.00 0.00 106 LYS A O 1
ATOM 1745 N N . LEU A 1 107 ? -14.970 -8.461 6.690 1.00 0.00 107 LEU A N 1
ATOM 1746 C CA . LEU A 1 107 ? -16.339 -8.651 7.158 1.00 0.00 107 LEU A CA 1
ATOM 1747 C C . LEU A 1 107 ? -17.158 -9.438 6.141 1.00 0.00 107 LEU A C 1
ATOM 1748 O O . LEU A 1 107 ? -17.795 -10.435 6.480 1.00 0.00 107 LEU A O 1
ATOM 1764 N N . GLY A 1 108 ? -17.135 -8.985 4.891 1.00 0.00 108 GLY A N 1
ATOM 1765 C CA . GLY A 1 108 ? -17.878 -9.661 3.844 1.00 0.00 108 GLY A CA 1
ATOM 1766 C C . GLY A 1 108 ? -16.974 -10.387 2.868 1.00 0.00 108 GLY A C 1
ATOM 1767 O O . GLY A 1 108 ? -16.567 -9.824 1.851 1.00 0.00 108 GLY A O 1
ATOM 1771 N N . SER A 1 109 ? -16.657 -11.640 3.177 1.00 0.00 109 SER A N 1
ATOM 1772 C CA . SER A 1 109 ? -15.790 -12.443 2.322 1.00 0.00 109 SER A CA 1
ATOM 1773 C C . SER A 1 109 ? -16.579 -13.556 1.640 1.00 0.00 109 SER A C 1
ATOM 1774 O O . SER A 1 109 ? -17.153 -14.420 2.303 1.00 0.00 109 SER A O 1
ATOM 1782 N N . SER A 1 110 ? -16.603 -13.528 0.312 1.00 0.00 110 SER A N 1
ATOM 1783 C CA . SER A 1 110 ? -17.325 -14.531 -0.462 1.00 0.00 110 SER A CA 1
ATOM 1784 C C . SER A 1 110 ? -16.358 -15.518 -1.108 1.00 0.00 110 SER A C 1
ATOM 1785 O O . SER A 1 110 ? -15.302 -15.133 -1.609 1.00 0.00 110 SER A O 1
ATOM 1793 N N . GLY A 1 111 ? -16.727 -16.796 -1.092 1.00 0.00 111 GLY A N 1
ATOM 1794 C CA . GLY A 1 111 ? -15.882 -17.819 -1.679 1.00 0.00 111 GLY A CA 1
ATOM 1795 C C . GLY A 1 111 ? -15.989 -17.863 -3.191 1.00 0.00 111 GLY A C 1
ATOM 1796 O O . GLY A 1 111 ? -17.048 -18.144 -3.752 1.00 0.00 111 GLY A O 1
ATOM 1800 N N . PRO A 1 112 ? -14.871 -17.577 -3.875 1.00 0.00 112 PRO A N 1
ATOM 1801 C CA . PRO A 1 112 ? -14.818 -17.577 -5.340 1.00 0.00 112 PRO A CA 1
ATOM 1802 C C . PRO A 1 112 ? -14.934 -18.981 -5.924 1.00 0.00 112 PRO A C 1
ATOM 1803 O O . PRO A 1 112 ? -14.405 -19.942 -5.366 1.00 0.00 112 PRO A O 1
ATOM 1814 N N . SER A 1 113 ? -15.630 -19.092 -7.052 1.00 0.00 113 SER A N 1
ATOM 1815 C CA . SER A 1 113 ? -15.818 -20.379 -7.710 1.00 0.00 113 SER A CA 1
ATOM 1816 C C . SER A 1 113 ? -14.587 -20.756 -8.530 1.00 0.00 113 SER A C 1
ATOM 1817 O O . SER A 1 113 ? -14.309 -20.151 -9.565 1.00 0.00 113 SER A O 1
ATOM 1825 N N . SER A 1 114 ? -13.854 -21.759 -8.058 1.00 0.00 114 SER A N 1
ATOM 1826 C CA . SER A 1 114 ? -12.651 -22.214 -8.744 1.00 0.00 114 SER A CA 1
ATOM 1827 C C . SER A 1 114 ? -12.922 -23.498 -9.522 1.00 0.00 114 SER A C 1
ATOM 1828 O O . SER A 1 114 ? -13.918 -24.181 -9.287 1.00 0.00 114 SER A O 1
ATOM 1836 N N . GLY A 1 115 ? -12.026 -23.821 -10.449 1.00 0.00 115 GLY A N 1
ATOM 1837 C CA . GLY A 1 115 ? -12.185 -25.022 -11.249 1.00 0.00 115 GLY A CA 1
ATOM 1838 C C . GLY A 1 115 ? -12.679 -24.724 -12.651 1.00 0.00 115 GLY A C 1
ATOM 1839 O O . GLY A 1 115 ? -12.771 -25.623 -13.487 1.00 0.00 115 GLY A O 1
ATOM 1843 N N . GLY A 1 1 ? -10.195 11.600 13.617 1.00 0.00 1 GLY A N 2
ATOM 1844 C CA . GLY A 1 1 ? -11.415 12.354 13.394 1.00 0.00 1 GLY A CA 2
ATOM 1845 C C . GLY A 1 1 ? -12.293 11.732 12.325 1.00 0.00 1 GLY A C 2
ATOM 1846 O O . GLY A 1 1 ? -11.810 11.353 11.259 1.00 0.00 1 GLY A O 2
ATOM 1850 N N . SER A 1 2 ? -13.586 11.626 12.612 1.00 0.00 2 SER A N 2
ATOM 1851 C CA . SER A 1 2 ? -14.533 11.041 11.670 1.00 0.00 2 SER A CA 2
ATOM 1852 C C . SER A 1 2 ? -15.455 12.110 11.092 1.00 0.00 2 SER A C 2
ATOM 1853 O O . SER A 1 2 ? -16.359 12.599 11.770 1.00 0.00 2 SER A O 2
ATOM 1861 N N . SER A 1 3 ? -15.220 12.468 9.834 1.00 0.00 3 SER A N 2
ATOM 1862 C CA . SER A 1 3 ? -16.027 13.482 9.164 1.00 0.00 3 SER A CA 2
ATOM 1863 C C . SER A 1 3 ? -16.440 13.016 7.772 1.00 0.00 3 SER A C 2
ATOM 1864 O O . SER A 1 3 ? -15.601 12.622 6.963 1.00 0.00 3 SER A O 2
ATOM 1872 N N . GLY A 1 4 ? -17.741 13.063 7.500 1.00 0.00 4 GLY A N 2
ATOM 1873 C CA . GLY A 1 4 ? -18.244 12.642 6.206 1.00 0.00 4 GLY A CA 2
ATOM 1874 C C . GLY A 1 4 ? -17.331 13.052 5.068 1.00 0.00 4 GLY A C 2
ATOM 1875 O O . GLY A 1 4 ? -16.885 14.197 5.002 1.00 0.00 4 GLY A O 2
ATOM 1879 N N . SER A 1 5 ? -17.050 12.114 4.169 1.00 0.00 5 SER A N 2
ATOM 1880 C CA . SER A 1 5 ? -16.179 12.382 3.031 1.00 0.00 5 SER A CA 2
ATOM 1881 C C . SER A 1 5 ? -16.459 11.406 1.891 1.00 0.00 5 SER A C 2
ATOM 1882 O O . SER A 1 5 ? -17.270 10.490 2.028 1.00 0.00 5 SER A O 2
ATOM 1890 N N . SER A 1 6 ? -15.781 11.610 0.766 1.00 0.00 6 SER A N 2
ATOM 1891 C CA . SER A 1 6 ? -15.958 10.752 -0.399 1.00 0.00 6 SER A CA 2
ATOM 1892 C C . SER A 1 6 ? -15.056 9.525 -0.312 1.00 0.00 6 SER A C 2
ATOM 1893 O O . SER A 1 6 ? -14.242 9.402 0.601 1.00 0.00 6 SER A O 2
ATOM 1901 N N . GLY A 1 7 ? -15.209 8.617 -1.272 1.00 0.00 7 GLY A N 2
ATOM 1902 C CA . GLY A 1 7 ? -14.403 7.410 -1.286 1.00 0.00 7 GLY A CA 2
ATOM 1903 C C . GLY A 1 7 ? -12.988 7.653 -0.800 1.00 0.00 7 GLY A C 2
ATOM 1904 O O . GLY A 1 7 ? -12.599 7.174 0.266 1.00 0.00 7 GLY A O 2
ATOM 1908 N N . VAL A 1 8 ? -12.213 8.397 -1.583 1.00 0.00 8 VAL A N 2
ATOM 1909 C CA . VAL A 1 8 ? -10.833 8.701 -1.226 1.00 0.00 8 VAL A CA 2
ATOM 1910 C C . VAL A 1 8 ? -10.685 8.899 0.278 1.00 0.00 8 VAL A C 2
ATOM 1911 O O . VAL A 1 8 ? -11.202 9.863 0.843 1.00 0.00 8 VAL A O 2
ATOM 1924 N N . LEU A 1 9 ? -9.974 7.980 0.922 1.00 0.00 9 LEU A N 2
ATOM 1925 C CA . LEU A 1 9 ? -9.757 8.053 2.363 1.00 0.00 9 LEU A CA 2
ATOM 1926 C C . LEU A 1 9 ? -8.602 8.993 2.692 1.00 0.00 9 LEU A C 2
ATOM 1927 O O . LEU A 1 9 ? -8.782 9.998 3.380 1.00 0.00 9 LEU A O 2
ATOM 1943 N N . LYS A 1 10 ? -7.415 8.661 2.195 1.00 0.00 10 LYS A N 2
ATOM 1944 C CA . LYS A 1 10 ? -6.230 9.477 2.432 1.00 0.00 10 LYS A CA 2
ATOM 1945 C C . LYS A 1 10 ? -5.550 9.845 1.118 1.00 0.00 10 LYS A C 2
ATOM 1946 O O . LYS A 1 10 ? -5.706 9.151 0.113 1.00 0.00 10 LYS A O 2
ATOM 1965 N N . GLN A 1 11 ? -4.796 10.938 1.132 1.00 0.00 11 GLN A N 2
ATOM 1966 C CA . GLN A 1 11 ? -4.092 11.397 -0.059 1.00 0.00 11 GLN A CA 2
ATOM 1967 C C . GLN A 1 11 ? -2.924 12.304 0.313 1.00 0.00 11 GLN A C 2
ATOM 1968 O O . GLN A 1 11 ? -3.099 13.304 1.009 1.00 0.00 11 GLN A O 2
ATOM 1982 N N . GLY A 1 12 ? -1.731 11.948 -0.155 1.00 0.00 12 GLY A N 2
ATOM 1983 C CA . GLY A 1 12 ? -0.552 12.741 0.140 1.00 0.00 12 GLY A CA 2
ATOM 1984 C C . GLY A 1 12 ? 0.633 12.360 -0.724 1.00 0.00 12 GLY A C 2
ATOM 1985 O O . GLY A 1 12 ? 0.556 11.422 -1.518 1.00 0.00 12 GLY A O 2
ATOM 1989 N N . TYR A 1 13 ? 1.733 13.091 -0.573 1.00 0.00 13 TYR A N 2
ATOM 1990 C CA . TYR A 1 13 ? 2.938 12.828 -1.350 1.00 0.00 13 TYR A CA 2
ATOM 1991 C C . TYR A 1 13 ? 3.864 11.867 -0.609 1.00 0.00 13 TYR A C 2
ATOM 1992 O O . TYR A 1 13 ? 4.549 12.253 0.337 1.00 0.00 13 TYR A O 2
ATOM 2010 N N . MET A 1 14 ? 3.879 10.613 -1.050 1.00 0.00 14 MET A N 2
ATOM 2011 C CA . MET A 1 14 ? 4.722 9.597 -0.431 1.00 0.00 14 MET A CA 2
ATOM 2012 C C . MET A 1 14 ? 5.791 9.111 -1.404 1.00 0.00 14 MET A C 2
ATOM 2013 O O . MET A 1 14 ? 5.647 9.250 -2.618 1.00 0.00 14 MET A O 2
ATOM 2027 N N . MET A 1 15 ? 6.863 8.541 -0.863 1.00 0.00 15 MET A N 2
ATOM 2028 C CA . MET A 1 15 ? 7.956 8.034 -1.685 1.00 0.00 15 MET A CA 2
ATOM 2029 C C . MET A 1 15 ? 7.861 6.519 -1.841 1.00 0.00 15 MET A C 2
ATOM 2030 O O . MET A 1 15 ? 7.967 5.776 -0.866 1.00 0.00 15 MET A O 2
ATOM 2044 N N . LYS A 1 16 ? 7.660 6.068 -3.075 1.00 0.00 16 LYS A N 2
ATOM 2045 C CA . LYS A 1 16 ? 7.551 4.642 -3.360 1.00 0.00 16 LYS A CA 2
ATOM 2046 C C . LYS A 1 16 ? 8.811 4.128 -4.050 1.00 0.00 16 LYS A C 2
ATOM 2047 O O . LYS A 1 16 ? 9.407 4.822 -4.874 1.00 0.00 16 LYS A O 2
ATOM 2066 N N . LYS A 1 17 ? 9.210 2.907 -3.710 1.00 0.00 17 LYS A N 2
ATOM 2067 C CA . LYS A 1 17 ? 10.397 2.298 -4.298 1.00 0.00 17 LYS A CA 2
ATOM 2068 C C . LYS A 1 17 ? 10.033 1.483 -5.536 1.00 0.00 17 LYS A C 2
ATOM 2069 O O . LYS A 1 17 ? 9.200 0.580 -5.473 1.00 0.00 17 LYS A O 2
ATOM 2088 N N . GLY A 1 18 ? 10.665 1.808 -6.660 1.00 0.00 18 GLY A N 2
ATOM 2089 C CA . GLY A 1 18 ? 10.396 1.096 -7.895 1.00 0.00 18 GLY A CA 2
ATOM 2090 C C . GLY A 1 18 ? 10.191 -0.390 -7.674 1.00 0.00 18 GLY A C 2
ATOM 2091 O O . GLY A 1 18 ? 10.919 -1.017 -6.904 1.00 0.00 18 GLY A O 2
ATOM 2095 N N . HIS A 1 19 ? 9.196 -0.956 -8.351 1.00 0.00 19 HIS A N 2
ATOM 2096 C CA . HIS A 1 19 ? 8.897 -2.378 -8.224 1.00 0.00 19 HIS A CA 2
ATOM 2097 C C . HIS A 1 19 ? 10.178 -3.190 -8.058 1.00 0.00 19 HIS A C 2
ATOM 2098 O O . HIS A 1 19 ? 10.315 -3.963 -7.110 1.00 0.00 19 HIS A O 2
ATOM 2113 N N . ARG A 1 20 ? 11.112 -3.009 -8.985 1.00 0.00 20 ARG A N 2
ATOM 2114 C CA . ARG A 1 20 ? 12.381 -3.726 -8.942 1.00 0.00 20 ARG A CA 2
ATOM 2115 C C . ARG A 1 20 ? 13.554 -2.767 -9.118 1.00 0.00 20 ARG A C 2
ATOM 2116 O O . ARG A 1 20 ? 14.519 -3.073 -9.818 1.00 0.00 20 ARG A O 2
ATOM 2137 N N . ARG A 1 21 ? 13.463 -1.605 -8.478 1.00 0.00 21 ARG A N 2
ATOM 2138 C CA . ARG A 1 21 ? 14.516 -0.601 -8.566 1.00 0.00 21 ARG A CA 2
ATOM 2139 C C . ARG A 1 21 ? 14.707 0.105 -7.226 1.00 0.00 21 ARG A C 2
ATOM 2140 O O . ARG A 1 21 ? 13.748 0.591 -6.626 1.00 0.00 21 ARG A O 2
ATOM 2161 N N . LYS A 1 22 ? 15.951 0.156 -6.763 1.00 0.00 22 LYS A N 2
ATOM 2162 C CA . LYS A 1 22 ? 16.270 0.802 -5.495 1.00 0.00 22 LYS A CA 2
ATOM 2163 C C . LYS A 1 22 ? 16.422 2.309 -5.675 1.00 0.00 22 LYS A C 2
ATOM 2164 O O . LYS A 1 22 ? 17.426 2.894 -5.271 1.00 0.00 22 LYS A O 2
ATOM 2183 N N . ASN A 1 23 ? 15.417 2.932 -6.283 1.00 0.00 23 ASN A N 2
ATOM 2184 C CA . ASN A 1 23 ? 15.439 4.372 -6.515 1.00 0.00 23 ASN A CA 2
ATOM 2185 C C . ASN A 1 23 ? 14.143 5.020 -6.037 1.00 0.00 23 ASN A C 2
ATOM 2186 O O . ASN A 1 23 ? 13.197 5.180 -6.807 1.00 0.00 23 ASN A O 2
ATOM 2197 N N . TRP A 1 24 ? 14.110 5.390 -4.762 1.00 0.00 24 TRP A N 2
ATOM 2198 C CA . TRP A 1 24 ? 12.930 6.021 -4.180 1.00 0.00 24 TRP A CA 2
ATOM 2199 C C . TRP A 1 24 ? 12.536 7.266 -4.967 1.00 0.00 24 TRP A C 2
ATOM 2200 O O . TRP A 1 24 ? 13.394 8.004 -5.453 1.00 0.00 24 TRP A O 2
ATOM 2221 N N . THR A 1 25 ? 11.232 7.496 -5.089 1.00 0.00 25 THR A N 2
ATOM 2222 C CA . THR A 1 25 ? 10.724 8.651 -5.817 1.00 0.00 25 THR A CA 2
ATOM 2223 C C . THR A 1 25 ? 9.365 9.086 -5.280 1.00 0.00 25 THR A C 2
ATOM 2224 O O . THR A 1 25 ? 8.517 8.252 -4.966 1.00 0.00 25 THR A O 2
ATOM 2235 N N . GLU A 1 26 ? 9.166 10.396 -5.179 1.00 0.00 26 GLU A N 2
ATOM 2236 C CA . GLU A 1 26 ? 7.909 10.941 -4.679 1.00 0.00 26 GLU A CA 2
ATOM 2237 C C . GLU A 1 26 ? 6.773 10.677 -5.663 1.00 0.00 26 GLU A C 2
ATOM 2238 O O . GLU A 1 26 ? 6.979 10.662 -6.876 1.00 0.00 26 GLU A O 2
ATOM 2250 N N . ARG A 1 27 ? 5.573 10.468 -5.130 1.00 0.00 27 ARG A N 2
ATOM 2251 C CA . ARG A 1 27 ? 4.404 10.203 -5.960 1.00 0.00 27 ARG A CA 2
ATOM 2252 C C . ARG A 1 27 ? 3.119 10.334 -5.147 1.00 0.00 27 ARG A C 2
ATOM 2253 O O . ARG A 1 27 ? 3.073 9.959 -3.976 1.00 0.00 27 ARG A O 2
ATOM 2274 N N . TRP A 1 28 ? 2.080 10.870 -5.777 1.00 0.00 28 TRP A N 2
ATOM 2275 C CA . TRP A 1 28 ? 0.794 11.052 -5.112 1.00 0.00 28 TRP A CA 2
ATOM 2276 C C . TRP A 1 28 ? 0.086 9.715 -4.922 1.00 0.00 28 TRP A C 2
ATOM 2277 O O . TRP A 1 28 ? 0.050 8.886 -5.832 1.00 0.00 28 TRP A O 2
ATOM 2298 N N . PHE A 1 29 ? -0.477 9.512 -3.736 1.00 0.00 29 PHE A N 2
ATOM 2299 C CA . PHE A 1 29 ? -1.185 8.274 -3.427 1.00 0.00 29 PHE A CA 2
ATOM 2300 C C . PHE A 1 29 ? -2.624 8.561 -3.010 1.00 0.00 29 PHE A C 2
ATOM 2301 O O . PHE A 1 29 ? -2.921 9.611 -2.441 1.00 0.00 29 PHE A O 2
ATOM 2318 N N . VAL A 1 30 ? -3.516 7.618 -3.298 1.00 0.00 30 VAL A N 2
ATOM 2319 C CA . VAL A 1 30 ? -4.925 7.767 -2.953 1.00 0.00 30 VAL A CA 2
ATOM 2320 C C . VAL A 1 30 ? -5.475 6.492 -2.325 1.00 0.00 30 VAL A C 2
ATOM 2321 O O . VAL A 1 30 ? -5.849 5.552 -3.028 1.00 0.00 30 VAL A O 2
ATOM 2334 N N . LEU A 1 31 ? -5.522 6.465 -0.998 1.00 0.00 31 LEU A N 2
ATOM 2335 C CA . LEU A 1 31 ? -6.028 5.304 -0.274 1.00 0.00 31 LEU A CA 2
ATOM 2336 C C . LEU A 1 31 ? -7.546 5.210 -0.388 1.00 0.00 31 LEU A C 2
ATOM 2337 O O . LEU A 1 31 ? -8.278 5.830 0.384 1.00 0.00 31 LEU A O 2
ATOM 2353 N N . LYS A 1 32 ? -8.013 4.427 -1.355 1.00 0.00 32 LYS A N 2
ATOM 2354 C CA . LYS A 1 32 ? -9.444 4.247 -1.570 1.00 0.00 32 LYS A CA 2
ATOM 2355 C C . LYS A 1 32 ? -10.032 3.288 -0.540 1.00 0.00 32 LYS A C 2
ATOM 2356 O O . LYS A 1 32 ? -9.315 2.560 0.146 1.00 0.00 32 LYS A O 2
ATOM 2375 N N . PRO A 1 33 ? -11.369 3.283 -0.430 1.00 0.00 33 PRO A N 2
ATOM 2376 C CA . PRO A 1 33 ? -12.083 2.416 0.512 1.00 0.00 33 PRO A CA 2
ATOM 2377 C C . PRO A 1 33 ? -12.013 0.946 0.113 1.00 0.00 33 PRO A C 2
ATOM 2378 O O . PRO A 1 33 ? -12.062 0.059 0.964 1.00 0.00 33 PRO A O 2
ATOM 2389 N N . ASN A 1 34 ? -11.897 0.695 -1.187 1.00 0.00 34 ASN A N 2
ATOM 2390 C CA . ASN A 1 34 ? -11.820 -0.669 -1.698 1.00 0.00 34 ASN A CA 2
ATOM 2391 C C . ASN A 1 34 ? -10.669 -0.815 -2.688 1.00 0.00 34 ASN A C 2
ATOM 2392 O O . ASN A 1 34 ? -10.691 -1.686 -3.558 1.00 0.00 34 ASN A O 2
ATOM 2403 N N . ILE A 1 35 ? -9.664 0.043 -2.549 1.00 0.00 35 ILE A N 2
ATOM 2404 C CA . ILE A 1 35 ? -8.503 0.009 -3.429 1.00 0.00 35 ILE A CA 2
ATOM 2405 C C . ILE A 1 35 ? -7.482 1.071 -3.035 1.00 0.00 35 ILE A C 2
ATOM 2406 O O . ILE A 1 35 ? -7.708 1.850 -2.108 1.00 0.00 35 ILE A O 2
ATOM 2422 N N . ILE A 1 36 ? -6.359 1.097 -3.745 1.00 0.00 36 ILE A N 2
ATOM 2423 C CA . ILE A 1 36 ? -5.305 2.066 -3.471 1.00 0.00 36 ILE A CA 2
ATOM 2424 C C . ILE A 1 36 ? -4.563 2.447 -4.748 1.00 0.00 36 ILE A C 2
ATOM 2425 O O . ILE A 1 36 ? -3.755 1.673 -5.263 1.00 0.00 36 ILE A O 2
ATOM 2441 N N . SER A 1 37 ? -4.842 3.644 -5.253 1.00 0.00 37 SER A N 2
ATOM 2442 C CA . SER A 1 37 ? -4.202 4.127 -6.471 1.00 0.00 37 SER A CA 2
ATOM 2443 C C . SER A 1 37 ? -3.082 5.110 -6.144 1.00 0.00 37 SER A C 2
ATOM 2444 O O . SER A 1 37 ? -2.936 5.543 -5.000 1.00 0.00 37 SER A O 2
ATOM 2452 N N . TYR A 1 38 ? -2.294 5.457 -7.155 1.00 0.00 38 TYR A N 2
ATOM 2453 C CA . TYR A 1 38 ? -1.185 6.386 -6.975 1.00 0.00 38 TYR A CA 2
ATOM 2454 C C . TYR A 1 38 ? -0.886 7.136 -8.270 1.00 0.00 38 TYR A C 2
ATOM 2455 O O . TYR A 1 38 ? -0.519 6.533 -9.279 1.00 0.00 38 TYR A O 2
ATOM 2473 N N . TYR A 1 39 ? -1.047 8.454 -8.234 1.00 0.00 39 TYR A N 2
ATOM 2474 C CA . TYR A 1 39 ? -0.797 9.287 -9.404 1.00 0.00 39 TYR A CA 2
ATOM 2475 C C . TYR A 1 39 ? 0.546 10.000 -9.288 1.00 0.00 39 TYR A C 2
ATOM 2476 O O . TYR A 1 39 ? 0.885 10.544 -8.237 1.00 0.00 39 TYR A O 2
ATOM 2494 N N . VAL A 1 40 ? 1.308 9.994 -10.377 1.00 0.00 40 VAL A N 2
ATOM 2495 C CA . VAL A 1 40 ? 2.615 10.641 -10.400 1.00 0.00 40 VAL A CA 2
ATOM 2496 C C . VAL A 1 40 ? 2.539 12.052 -9.829 1.00 0.00 40 VAL A C 2
ATOM 2497 O O . VAL A 1 40 ? 3.553 12.629 -9.436 1.00 0.00 40 VAL A O 2
ATOM 2510 N N . SER A 1 41 ? 1.330 12.603 -9.784 1.00 0.00 41 SER A N 2
ATOM 2511 C CA . SER A 1 41 ? 1.121 13.949 -9.263 1.00 0.00 41 SER A CA 2
ATOM 2512 C C . SER A 1 41 ? -0.135 14.008 -8.399 1.00 0.00 41 SER A C 2
ATOM 2513 O O . SER A 1 41 ? -0.875 13.031 -8.294 1.00 0.00 41 SER A O 2
ATOM 2521 N N . GLU A 1 42 ? -0.367 15.163 -7.783 1.00 0.00 42 GLU A N 2
ATOM 2522 C CA . GLU A 1 42 ? -1.533 15.350 -6.927 1.00 0.00 42 GLU A CA 2
ATOM 2523 C C . GLU A 1 42 ? -2.699 15.939 -7.717 1.00 0.00 42 GLU A C 2
ATOM 2524 O O . GLU A 1 42 ? -3.551 16.632 -7.161 1.00 0.00 42 GLU A O 2
ATOM 2536 N N . ASP A 1 43 ? -2.727 15.659 -9.015 1.00 0.00 43 ASP A N 2
ATOM 2537 C CA . ASP A 1 43 ? -3.787 16.160 -9.882 1.00 0.00 43 ASP A CA 2
ATOM 2538 C C . ASP A 1 43 ? -4.784 15.055 -10.217 1.00 0.00 43 ASP A C 2
ATOM 2539 O O . ASP A 1 43 ? -5.927 15.325 -10.586 1.00 0.00 43 ASP A O 2
ATOM 2548 N N . LEU A 1 44 ? -4.342 13.809 -10.087 1.00 0.00 44 LEU A N 2
ATOM 2549 C CA . LEU A 1 44 ? -5.195 12.661 -10.377 1.00 0.00 44 LEU A CA 2
ATOM 2550 C C . LEU A 1 44 ? -5.479 12.557 -11.872 1.00 0.00 44 LEU A C 2
ATOM 2551 O O . LEU A 1 44 ? -6.578 12.184 -12.282 1.00 0.00 44 LEU A O 2
ATOM 2567 N N . LYS A 1 45 ? -4.480 12.888 -12.683 1.00 0.00 45 LYS A N 2
ATOM 2568 C CA . LYS A 1 45 ? -4.620 12.829 -14.133 1.00 0.00 45 LYS A CA 2
ATOM 2569 C C . LYS A 1 45 ? -3.757 11.715 -14.718 1.00 0.00 45 LYS A C 2
ATOM 2570 O O . LYS A 1 45 ? -4.222 10.923 -15.538 1.00 0.00 45 LYS A O 2
ATOM 2589 N N . ASP A 1 46 ? -2.501 11.660 -14.291 1.00 0.00 46 ASP A N 2
ATOM 2590 C CA . ASP A 1 46 ? -1.574 10.641 -14.771 1.00 0.00 46 ASP A CA 2
ATOM 2591 C C . ASP A 1 46 ? -1.441 9.508 -13.759 1.00 0.00 46 ASP A C 2
ATOM 2592 O O . ASP A 1 46 ? -0.685 9.609 -12.792 1.00 0.00 46 ASP A O 2
ATOM 2601 N N . LYS A 1 47 ? -2.182 8.428 -13.987 1.00 0.00 47 LYS A N 2
ATOM 2602 C CA . LYS A 1 47 ? -2.148 7.274 -13.096 1.00 0.00 47 LYS A CA 2
ATOM 2603 C C . LYS A 1 47 ? -1.124 6.249 -13.573 1.00 0.00 47 LYS A C 2
ATOM 2604 O O . LYS A 1 47 ? -0.933 6.059 -14.774 1.00 0.00 47 LYS A O 2
ATOM 2623 N N . LYS A 1 48 ? -0.468 5.589 -12.624 1.00 0.00 48 LYS A N 2
ATOM 2624 C CA . LYS A 1 48 ? 0.534 4.580 -12.946 1.00 0.00 48 LYS A CA 2
ATOM 2625 C C . LYS A 1 48 ? -0.049 3.176 -12.826 1.00 0.00 48 LYS A C 2
ATOM 2626 O O . LYS A 1 48 ? 0.240 2.302 -13.642 1.00 0.00 48 LYS A O 2
ATOM 2645 N N . GLY A 1 49 ? -0.873 2.967 -11.803 1.00 0.00 49 GLY A N 2
ATOM 2646 C CA . GLY A 1 49 ? -1.484 1.668 -11.596 1.00 0.00 49 GLY A CA 2
ATOM 2647 C C . GLY A 1 49 ? -2.510 1.681 -10.481 1.00 0.00 49 GLY A C 2
ATOM 2648 O O . GLY A 1 49 ? -2.963 2.744 -10.057 1.00 0.00 49 GLY A O 2
ATOM 2652 N N . ASP A 1 50 ? -2.879 0.497 -10.005 1.00 0.00 50 ASP A N 2
ATOM 2653 C CA . ASP A 1 50 ? -3.859 0.375 -8.932 1.00 0.00 50 ASP A CA 2
ATOM 2654 C C . ASP A 1 50 ? -3.615 -0.888 -8.112 1.00 0.00 50 ASP A C 2
ATOM 2655 O O . ASP A 1 50 ? -3.307 -1.946 -8.661 1.00 0.00 50 ASP A O 2
ATOM 2664 N N . ILE A 1 51 ? -3.752 -0.768 -6.796 1.00 0.00 51 ILE A N 2
ATOM 2665 C CA . ILE A 1 51 ? -3.546 -1.900 -5.901 1.00 0.00 51 ILE A CA 2
ATOM 2666 C C . ILE A 1 51 ? -4.875 -2.450 -5.394 1.00 0.00 51 ILE A C 2
ATOM 2667 O O . ILE A 1 51 ? -5.462 -1.915 -4.453 1.00 0.00 51 ILE A O 2
ATOM 2683 N N . LEU A 1 52 ? -5.343 -3.522 -6.023 1.00 0.00 52 LEU A N 2
ATOM 2684 C CA . LEU A 1 52 ? -6.603 -4.147 -5.635 1.00 0.00 52 LEU A CA 2
ATOM 2685 C C . LEU A 1 52 ? -6.578 -4.556 -4.166 1.00 0.00 52 LEU A C 2
ATOM 2686 O O . LEU A 1 52 ? -5.939 -5.542 -3.796 1.00 0.00 52 LEU A O 2
ATOM 2702 N N . LEU A 1 53 ? -7.279 -3.794 -3.333 1.00 0.00 53 LEU A N 2
ATOM 2703 C CA . LEU A 1 53 ? -7.339 -4.079 -1.904 1.00 0.00 53 LEU A CA 2
ATOM 2704 C C . LEU A 1 53 ? -8.188 -5.316 -1.630 1.00 0.00 53 LEU A C 2
ATOM 2705 O O . LEU A 1 53 ? -9.281 -5.465 -2.177 1.00 0.00 53 LEU A O 2
ATOM 2721 N N . ASP A 1 54 ? -7.678 -6.201 -0.780 1.00 0.00 54 ASP A N 2
ATOM 2722 C CA . ASP A 1 54 ? -8.390 -7.424 -0.431 1.00 0.00 54 ASP A CA 2
ATOM 2723 C C . ASP A 1 54 ? -7.908 -7.971 0.909 1.00 0.00 54 ASP A C 2
ATOM 2724 O O . ASP A 1 54 ? -6.756 -7.770 1.293 1.00 0.00 54 ASP A O 2
ATOM 2733 N N . GLU A 1 55 ? -8.797 -8.660 1.616 1.00 0.00 55 GLU A N 2
ATOM 2734 C CA . GLU A 1 55 ? -8.461 -9.233 2.915 1.00 0.00 55 GLU A CA 2
ATOM 2735 C C . GLU A 1 55 ? -7.035 -9.776 2.917 1.00 0.00 55 GLU A C 2
ATOM 2736 O O . GLU A 1 55 ? -6.335 -9.707 3.926 1.00 0.00 55 GLU A O 2
ATOM 2748 N N . ASN A 1 56 ? -6.612 -10.317 1.779 1.00 0.00 56 ASN A N 2
ATOM 2749 C CA . ASN A 1 56 ? -5.271 -10.873 1.649 1.00 0.00 56 ASN A CA 2
ATOM 2750 C C . ASN A 1 56 ? -4.212 -9.790 1.836 1.00 0.00 56 ASN A C 2
ATOM 2751 O O . ASN A 1 56 ? -3.344 -9.898 2.703 1.00 0.00 56 ASN A O 2
ATOM 2762 N N . CYS A 1 57 ? -4.291 -8.747 1.017 1.00 0.00 57 CYS A N 2
ATOM 2763 C CA . CYS A 1 57 ? -3.341 -7.643 1.090 1.00 0.00 57 CYS A CA 2
ATOM 2764 C C . CYS A 1 57 ? -3.279 -7.072 2.504 1.00 0.00 57 CYS A C 2
ATOM 2765 O O . CYS A 1 57 ? -4.277 -7.066 3.226 1.00 0.00 57 CYS A O 2
ATOM 2772 N N . CYS A 1 58 ? -2.102 -6.594 2.891 1.00 0.00 58 CYS A N 2
ATOM 2773 C CA . CYS A 1 58 ? -1.909 -6.020 4.219 1.00 0.00 58 CYS A CA 2
ATOM 2774 C C . CYS A 1 58 ? -0.710 -5.078 4.235 1.00 0.00 58 CYS A C 2
ATOM 2775 O O . CYS A 1 58 ? 0.088 -5.055 3.297 1.00 0.00 58 CYS A O 2
ATOM 2783 N N . VAL A 1 59 ? -0.589 -4.301 5.306 1.00 0.00 59 VAL A N 2
ATOM 2784 C CA . VAL A 1 59 ? 0.512 -3.355 5.445 1.00 0.00 59 VAL A CA 2
ATOM 2785 C C . VAL A 1 59 ? 1.336 -3.651 6.693 1.00 0.00 59 VAL A C 2
ATOM 2786 O O . VAL A 1 59 ? 0.789 -3.959 7.751 1.00 0.00 59 VAL A O 2
ATOM 2799 N N . GLU A 1 60 ? 2.656 -3.555 6.560 1.00 0.00 60 GLU A N 2
ATOM 2800 C CA . GLU A 1 60 ? 3.555 -3.813 7.679 1.00 0.00 60 GLU A CA 2
ATOM 2801 C C . GLU A 1 60 ? 4.621 -2.726 7.781 1.00 0.00 60 GLU A C 2
ATOM 2802 O O . GLU A 1 60 ? 5.178 -2.290 6.774 1.00 0.00 60 GLU A O 2
ATOM 2814 N N . SER A 1 61 ? 4.899 -2.292 9.007 1.00 0.00 61 SER A N 2
ATOM 2815 C CA . SER A 1 61 ? 5.894 -1.252 9.242 1.00 0.00 61 SER A CA 2
ATOM 2816 C C . SER A 1 61 ? 7.301 -1.844 9.273 1.00 0.00 61 SER A C 2
ATOM 2817 O O . SER A 1 61 ? 7.569 -2.799 10.002 1.00 0.00 61 SER A O 2
ATOM 2825 N N . LEU A 1 62 ? 8.195 -1.269 8.476 1.00 0.00 62 LEU A N 2
ATOM 2826 C CA . LEU A 1 62 ? 9.574 -1.737 8.410 1.00 0.00 62 LEU A CA 2
ATOM 2827 C C . LEU A 1 62 ? 10.520 -0.739 9.070 1.00 0.00 62 LEU A C 2
ATOM 2828 O O . LEU A 1 62 ? 10.343 0.476 8.979 1.00 0.00 62 LEU A O 2
ATOM 2844 N N . PRO A 1 63 ? 11.552 -1.262 9.751 1.00 0.00 63 PRO A N 2
ATOM 2845 C CA . PRO A 1 63 ? 12.548 -0.434 10.437 1.00 0.00 63 PRO A CA 2
ATOM 2846 C C . PRO A 1 63 ? 13.446 0.320 9.462 1.00 0.00 63 PRO A C 2
ATOM 2847 O O . PRO A 1 63 ? 13.128 0.444 8.279 1.00 0.00 63 PRO A O 2
ATOM 2858 N N . ASP A 1 64 ? 14.568 0.821 9.966 1.00 0.00 64 ASP A N 2
ATOM 2859 C CA . ASP A 1 64 ? 15.514 1.562 9.138 1.00 0.00 64 ASP A CA 2
ATOM 2860 C C . ASP A 1 64 ? 16.402 0.610 8.343 1.00 0.00 64 ASP A C 2
ATOM 2861 O O . ASP A 1 64 ? 17.056 -0.266 8.909 1.00 0.00 64 ASP A O 2
ATOM 2870 N N . LYS A 1 65 ? 16.420 0.787 7.026 1.00 0.00 65 LYS A N 2
ATOM 2871 C CA . LYS A 1 65 ? 17.227 -0.055 6.151 1.00 0.00 65 LYS A CA 2
ATOM 2872 C C . LYS A 1 65 ? 18.313 0.763 5.459 1.00 0.00 65 LYS A C 2
ATOM 2873 O O . LYS A 1 65 ? 19.497 0.437 5.542 1.00 0.00 65 LYS A O 2
ATOM 2892 N N . ASP A 1 66 ? 17.901 1.827 4.778 1.00 0.00 66 ASP A N 2
ATOM 2893 C CA . ASP A 1 66 ? 18.839 2.693 4.073 1.00 0.00 66 ASP A CA 2
ATOM 2894 C C . ASP A 1 66 ? 18.737 4.129 4.578 1.00 0.00 66 ASP A C 2
ATOM 2895 O O . ASP A 1 66 ? 18.446 5.047 3.813 1.00 0.00 66 ASP A O 2
ATOM 2904 N N . GLY A 1 67 ? 18.978 4.314 5.873 1.00 0.00 67 GLY A N 2
ATOM 2905 C CA . GLY A 1 67 ? 18.907 5.641 6.458 1.00 0.00 67 GLY A CA 2
ATOM 2906 C C . GLY A 1 67 ? 17.518 6.241 6.367 1.00 0.00 67 GLY A C 2
ATOM 2907 O O . GLY A 1 67 ? 17.366 7.443 6.149 1.00 0.00 67 GLY A O 2
ATOM 2911 N N . LYS A 1 68 ? 16.501 5.402 6.533 1.00 0.00 68 LYS A N 2
ATOM 2912 C CA . LYS A 1 68 ? 15.117 5.855 6.469 1.00 0.00 68 LYS A CA 2
ATOM 2913 C C . LYS A 1 68 ? 14.460 5.795 7.844 1.00 0.00 68 LYS A C 2
ATOM 2914 O O . LYS A 1 68 ? 15.020 5.235 8.787 1.00 0.00 68 LYS A O 2
ATOM 2933 N N . LYS A 1 69 ? 13.269 6.374 7.952 1.00 0.00 69 LYS A N 2
ATOM 2934 C CA . LYS A 1 69 ? 12.534 6.384 9.211 1.00 0.00 69 LYS A CA 2
ATOM 2935 C C . LYS A 1 69 ? 11.038 6.211 8.969 1.00 0.00 69 LYS A C 2
ATOM 2936 O O . LYS A 1 69 ? 10.488 6.754 8.010 1.00 0.00 69 LYS A O 2
ATOM 2955 N N . CYS A 1 70 ? 10.386 5.453 9.843 1.00 0.00 70 CYS A N 2
ATOM 2956 C CA . CYS A 1 70 ? 8.953 5.209 9.724 1.00 0.00 70 CYS A CA 2
ATOM 2957 C C . CYS A 1 70 ? 8.620 4.570 8.380 1.00 0.00 70 CYS A C 2
ATOM 2958 O O . CYS A 1 70 ? 7.712 5.015 7.677 1.00 0.00 70 CYS A O 2
ATOM 2966 N N . LEU A 1 71 ? 9.360 3.525 8.028 1.00 0.00 71 LEU A N 2
ATOM 2967 C CA . LEU A 1 71 ? 9.145 2.824 6.767 1.00 0.00 71 LEU A CA 2
ATOM 2968 C C . LEU A 1 71 ? 7.988 1.838 6.882 1.00 0.00 71 LEU A C 2
ATOM 2969 O O . LEU A 1 71 ? 7.737 1.281 7.951 1.00 0.00 71 LEU A O 2
ATOM 2985 N N . PHE A 1 72 ? 7.287 1.623 5.774 1.00 0.00 72 PHE A N 2
ATOM 2986 C CA . PHE A 1 72 ? 6.157 0.702 5.750 1.00 0.00 72 PHE A CA 2
ATOM 2987 C C . PHE A 1 72 ? 5.967 0.110 4.356 1.00 0.00 72 PHE A C 2
ATOM 2988 O O . PHE A 1 72 ? 5.928 0.834 3.361 1.00 0.00 72 PHE A O 2
ATOM 3005 N N . LEU A 1 73 ? 5.851 -1.212 4.293 1.00 0.00 73 LEU A N 2
ATOM 3006 C CA . LEU A 1 73 ? 5.666 -1.904 3.022 1.00 0.00 73 LEU A CA 2
ATOM 3007 C C . LEU A 1 73 ? 4.355 -2.684 3.013 1.00 0.00 73 LEU A C 2
ATOM 3008 O O . LEU A 1 73 ? 3.934 -3.223 4.036 1.00 0.00 73 LEU A O 2
ATOM 3024 N N . VAL A 1 74 ? 3.715 -2.741 1.849 1.00 0.00 74 VAL A N 2
ATOM 3025 C CA . VAL A 1 74 ? 2.454 -3.458 1.704 1.00 0.00 74 VAL A CA 2
ATOM 3026 C C . VAL A 1 74 ? 2.656 -4.786 0.982 1.00 0.00 74 VAL A C 2
ATOM 3027 O O . VAL A 1 74 ? 3.254 -4.836 -0.092 1.00 0.00 74 VAL A O 2
ATOM 3040 N N . LYS A 1 75 ? 2.152 -5.860 1.580 1.00 0.00 75 LYS A N 2
ATOM 3041 C CA . LYS A 1 75 ? 2.275 -7.190 0.995 1.00 0.00 75 LYS A CA 2
ATOM 3042 C C . LYS A 1 75 ? 0.940 -7.659 0.425 1.00 0.00 75 LYS A C 2
ATOM 3043 O O . LYS A 1 75 ? -0.062 -7.728 1.139 1.00 0.00 75 LYS A O 2
ATOM 3062 N N . CYS A 1 76 ? 0.932 -7.981 -0.864 1.00 0.00 76 CYS A N 2
ATOM 3063 C CA . CYS A 1 76 ? -0.279 -8.445 -1.530 1.00 0.00 76 CYS A CA 2
ATOM 3064 C C . CYS A 1 76 ? -0.108 -9.873 -2.039 1.00 0.00 76 CYS A C 2
ATOM 3065 O O . CYS A 1 76 ? 0.970 -10.458 -1.928 1.00 0.00 76 CYS A O 2
ATOM 3072 N N . PHE A 1 77 ? -1.177 -10.428 -2.599 1.00 0.00 77 PHE A N 2
ATOM 3073 C CA . PHE A 1 77 ? -1.146 -11.787 -3.125 1.00 0.00 77 PHE A CA 2
ATOM 3074 C C . PHE A 1 77 ? 0.234 -12.123 -3.683 1.00 0.00 77 PHE A C 2
ATOM 3075 O O . PHE A 1 77 ? 0.969 -12.926 -3.107 1.00 0.00 77 PHE A O 2
ATOM 3092 N N . ASP A 1 78 ? 0.578 -11.504 -4.806 1.00 0.00 78 ASP A N 2
ATOM 3093 C CA . ASP A 1 78 ? 1.870 -11.735 -5.442 1.00 0.00 78 ASP A CA 2
ATOM 3094 C C . ASP A 1 78 ? 2.620 -10.422 -5.644 1.00 0.00 78 ASP A C 2
ATOM 3095 O O . ASP A 1 78 ? 3.849 -10.401 -5.714 1.00 0.00 78 ASP A O 2
ATOM 3104 N N . LYS A 1 79 ? 1.871 -9.328 -5.739 1.00 0.00 79 LYS A N 2
ATOM 3105 C CA . LYS A 1 79 ? 2.464 -8.010 -5.933 1.00 0.00 79 LYS A CA 2
ATOM 3106 C C . LYS A 1 79 ? 2.832 -7.377 -4.595 1.00 0.00 79 LYS A C 2
ATOM 3107 O O . LYS A 1 79 ? 2.316 -7.768 -3.547 1.00 0.00 79 LYS A O 2
ATOM 3126 N N . THR A 1 80 ? 3.728 -6.395 -4.637 1.00 0.00 80 THR A N 2
ATOM 3127 C CA . THR A 1 80 ? 4.165 -5.708 -3.428 1.00 0.00 80 THR A CA 2
ATOM 3128 C C . THR A 1 80 ? 4.407 -4.227 -3.695 1.00 0.00 80 THR A C 2
ATOM 3129 O O . THR A 1 80 ? 4.783 -3.838 -4.801 1.00 0.00 80 THR A O 2
ATOM 3140 N N . PHE A 1 81 ? 4.188 -3.403 -2.675 1.00 0.00 81 PHE A N 2
ATOM 3141 C CA . PHE A 1 81 ? 4.381 -1.963 -2.800 1.00 0.00 81 PHE A CA 2
ATOM 3142 C C . PHE A 1 81 ? 5.104 -1.403 -1.578 1.00 0.00 81 PHE A C 2
ATOM 3143 O O . PHE A 1 81 ? 4.595 -1.471 -0.460 1.00 0.00 81 PHE A O 2
ATOM 3160 N N . GLU A 1 82 ? 6.292 -0.852 -1.802 1.00 0.00 82 GLU A N 2
ATOM 3161 C CA . GLU A 1 82 ? 7.085 -0.282 -0.719 1.00 0.00 82 GLU A CA 2
ATOM 3162 C C . GLU A 1 82 ? 7.037 1.243 -0.754 1.00 0.00 82 GLU A C 2
ATOM 3163 O O . GLU A 1 82 ? 7.440 1.865 -1.737 1.00 0.00 82 GLU A O 2
ATOM 3175 N N . ILE A 1 83 ? 6.540 1.838 0.326 1.00 0.00 83 ILE A N 2
ATOM 3176 C CA . ILE A 1 83 ? 6.439 3.289 0.420 1.00 0.00 83 ILE A CA 2
ATOM 3177 C C . ILE A 1 83 ? 7.167 3.812 1.653 1.00 0.00 83 ILE A C 2
ATOM 3178 O O . ILE A 1 83 ? 7.418 3.067 2.601 1.00 0.00 83 ILE A O 2
ATOM 3194 N N . SER A 1 84 ? 7.501 5.098 1.636 1.00 0.00 84 SER A N 2
ATOM 3195 C CA . SER A 1 84 ? 8.202 5.721 2.752 1.00 0.00 84 SER A CA 2
ATOM 3196 C C . SER A 1 84 ? 7.510 7.014 3.175 1.00 0.00 84 SER A C 2
ATOM 3197 O O . SER A 1 84 ? 7.268 7.898 2.354 1.00 0.00 84 SER A O 2
ATOM 3205 N N . ALA A 1 85 ? 7.193 7.115 4.461 1.00 0.00 85 ALA A N 2
ATOM 3206 C CA . ALA A 1 85 ? 6.530 8.299 4.994 1.00 0.00 85 ALA A CA 2
ATOM 3207 C C . ALA A 1 85 ? 7.545 9.376 5.362 1.00 0.00 85 ALA A C 2
ATOM 3208 O O . ALA A 1 85 ? 8.753 9.144 5.322 1.00 0.00 85 ALA A O 2
ATOM 3215 N N . SER A 1 86 ? 7.045 10.555 5.720 1.00 0.00 86 SER A N 2
ATOM 3216 C CA . SER A 1 86 ? 7.909 11.670 6.090 1.00 0.00 86 SER A CA 2
ATOM 3217 C C . SER A 1 86 ? 8.005 11.802 7.607 1.00 0.00 86 SER A C 2
ATOM 3218 O O . SER A 1 86 ? 9.099 11.820 8.172 1.00 0.00 86 SER A O 2
ATOM 3226 N N . ASP A 1 87 ? 6.852 11.894 8.261 1.00 0.00 87 ASP A N 2
ATOM 3227 C CA . ASP A 1 87 ? 6.804 12.024 9.712 1.00 0.00 87 ASP A CA 2
ATOM 3228 C C . ASP A 1 87 ? 5.962 10.912 10.330 1.00 0.00 87 ASP A C 2
ATOM 3229 O O . ASP A 1 87 ? 5.106 10.326 9.667 1.00 0.00 87 ASP A O 2
ATOM 3238 N N . LYS A 1 88 ? 6.211 10.625 11.603 1.00 0.00 88 LYS A N 2
ATOM 3239 C CA . LYS A 1 88 ? 5.476 9.584 12.311 1.00 0.00 88 LYS A CA 2
ATOM 3240 C C . LYS A 1 88 ? 3.978 9.697 12.044 1.00 0.00 88 LYS A C 2
ATOM 3241 O O . LYS A 1 88 ? 3.290 8.690 11.873 1.00 0.00 88 LYS A O 2
ATOM 3260 N N . LYS A 1 89 ? 3.480 10.928 12.007 1.00 0.00 89 LYS A N 2
ATOM 3261 C CA . LYS A 1 89 ? 2.064 11.173 11.758 1.00 0.00 89 LYS A CA 2
ATOM 3262 C C . LYS A 1 89 ? 1.623 10.529 10.447 1.00 0.00 89 LYS A C 2
ATOM 3263 O O . LYS A 1 89 ? 0.721 9.692 10.428 1.00 0.00 89 LYS A O 2
ATOM 3282 N N . LYS A 1 90 ? 2.266 10.923 9.353 1.00 0.00 90 LYS A N 2
ATOM 3283 C CA . LYS A 1 90 ? 1.943 10.383 8.038 1.00 0.00 90 LYS A CA 2
ATOM 3284 C C . LYS A 1 90 ? 1.995 8.858 8.049 1.00 0.00 90 LYS A C 2
ATOM 3285 O O . LYS A 1 90 ? 0.994 8.190 7.792 1.00 0.00 90 LYS A O 2
ATOM 3304 N N . LYS A 1 91 ? 3.169 8.313 8.349 1.00 0.00 91 LYS A N 2
ATOM 3305 C CA . LYS A 1 91 ? 3.353 6.868 8.396 1.00 0.00 91 LYS A CA 2
ATOM 3306 C C . LYS A 1 91 ? 2.181 6.193 9.102 1.00 0.00 91 LYS A C 2
ATOM 3307 O O . LYS A 1 91 ? 1.419 5.449 8.486 1.00 0.00 91 LYS A O 2
ATOM 3326 N N . GLN A 1 92 ? 2.043 6.461 10.397 1.00 0.00 92 GLN A N 2
ATOM 3327 C CA . GLN A 1 92 ? 0.962 5.880 11.185 1.00 0.00 92 GLN A CA 2
ATOM 3328 C C . GLN A 1 92 ? -0.386 6.097 10.506 1.00 0.00 92 GLN A C 2
ATOM 3329 O O . GLN A 1 92 ? -1.020 5.148 10.048 1.00 0.00 92 GLN A O 2
ATOM 3343 N N . GLU A 1 93 ? -0.816 7.354 10.444 1.00 0.00 93 GLU A N 2
ATOM 3344 C CA . GLU A 1 93 ? -2.090 7.694 9.821 1.00 0.00 93 GLU A CA 2
ATOM 3345 C C . GLU A 1 93 ? -2.338 6.834 8.586 1.00 0.00 93 GLU A C 2
ATOM 3346 O O . GLU A 1 93 ? -3.432 6.301 8.398 1.00 0.00 93 GLU A O 2
ATOM 3358 N N . TRP A 1 94 ? -1.317 6.705 7.747 1.00 0.00 94 TRP A N 2
ATOM 3359 C CA . TRP A 1 94 ? -1.424 5.910 6.529 1.00 0.00 94 TRP A CA 2
ATOM 3360 C C . TRP A 1 94 ? -1.644 4.438 6.857 1.00 0.00 94 TRP A C 2
ATOM 3361 O O . TRP A 1 94 ? -2.689 3.870 6.537 1.00 0.00 94 TRP A O 2
ATOM 3382 N N . ILE A 1 95 ? -0.653 3.825 7.497 1.00 0.00 95 ILE A N 2
ATOM 3383 C CA . ILE A 1 95 ? -0.740 2.418 7.869 1.00 0.00 95 ILE A CA 2
ATOM 3384 C C . ILE A 1 95 ? -2.089 2.100 8.505 1.00 0.00 95 ILE A C 2
ATOM 3385 O O . ILE A 1 95 ? -2.797 1.196 8.062 1.00 0.00 95 ILE A O 2
ATOM 3401 N N . GLN A 1 96 ? -2.438 2.850 9.545 1.00 0.00 96 GLN A N 2
ATOM 3402 C CA . GLN A 1 96 ? -3.704 2.649 10.241 1.00 0.00 96 GLN A CA 2
ATOM 3403 C C . GLN A 1 96 ? -4.876 2.701 9.267 1.00 0.00 96 GLN A C 2
ATOM 3404 O O . GLN A 1 96 ? -5.716 1.802 9.243 1.00 0.00 96 GLN A O 2
ATOM 3418 N N . ALA A 1 97 ? -4.925 3.759 8.464 1.00 0.00 97 ALA A N 2
ATOM 3419 C CA . ALA A 1 97 ? -5.993 3.927 7.486 1.00 0.00 97 ALA A CA 2
ATOM 3420 C C . ALA A 1 97 ? -6.068 2.730 6.544 1.00 0.00 97 ALA A C 2
ATOM 3421 O O . ALA A 1 97 ? -7.152 2.218 6.262 1.00 0.00 97 ALA A O 2
ATOM 3428 N N . ILE A 1 98 ? -4.911 2.290 6.060 1.00 0.00 98 ILE A N 2
ATOM 3429 C CA . ILE A 1 98 ? -4.847 1.153 5.150 1.00 0.00 98 ILE A CA 2
ATOM 3430 C C . ILE A 1 98 ? -5.345 -0.120 5.825 1.00 0.00 98 ILE A C 2
ATOM 3431 O O . ILE A 1 98 ? -6.246 -0.791 5.322 1.00 0.00 98 ILE A O 2
ATOM 3447 N N . HIS A 1 99 ? -4.753 -0.447 6.970 1.00 0.00 99 HIS A N 2
ATOM 3448 C CA . HIS A 1 99 ? -5.137 -1.639 7.716 1.00 0.00 99 HIS A CA 2
ATOM 3449 C C . HIS A 1 99 ? -6.655 -1.746 7.825 1.00 0.00 99 HIS A C 2
ATOM 3450 O O . HIS A 1 99 ? -7.251 -2.730 7.385 1.00 0.00 99 HIS A O 2
ATOM 3465 N N . SER A 1 100 ? -7.275 -0.728 8.414 1.00 0.00 100 SER A N 2
ATOM 3466 C CA . SER A 1 100 ? -8.723 -0.710 8.584 1.00 0.00 100 SER A CA 2
ATOM 3467 C C . SER A 1 100 ? -9.429 -0.958 7.254 1.00 0.00 100 SER A C 2
ATOM 3468 O O . SER A 1 100 ? -10.298 -1.825 7.151 1.00 0.00 100 SER A O 2
ATOM 3476 N N . THR A 1 101 ? -9.050 -0.190 6.238 1.00 0.00 101 THR A N 2
ATOM 3477 C CA . THR A 1 101 ? -9.647 -0.324 4.915 1.00 0.00 101 THR A CA 2
ATOM 3478 C C . THR A 1 101 ? -9.727 -1.787 4.494 1.00 0.00 101 THR A C 2
ATOM 3479 O O . THR A 1 101 ? -10.715 -2.218 3.897 1.00 0.00 101 THR A O 2
ATOM 3490 N N . ILE A 1 102 ? -8.684 -2.547 4.808 1.00 0.00 102 ILE A N 2
ATOM 3491 C CA . ILE A 1 102 ? -8.638 -3.962 4.463 1.00 0.00 102 ILE A CA 2
ATOM 3492 C C . ILE A 1 102 ? -9.543 -4.780 5.378 1.00 0.00 102 ILE A C 2
ATOM 3493 O O . ILE A 1 102 ? -10.282 -5.653 4.920 1.00 0.00 102 ILE A O 2
ATOM 3509 N N . HIS A 1 103 ? -9.482 -4.491 6.674 1.00 0.00 103 HIS A N 2
ATOM 3510 C CA . HIS A 1 103 ? -10.298 -5.198 7.654 1.00 0.00 103 HIS A CA 2
ATOM 3511 C C . HIS A 1 103 ? -11.761 -5.232 7.221 1.00 0.00 103 HIS A C 2
ATOM 3512 O O . HIS A 1 103 ? -12.443 -6.245 7.379 1.00 0.00 103 HIS A O 2
ATOM 3527 N N . LEU A 1 104 ? -12.237 -4.118 6.675 1.00 0.00 104 LEU A N 2
ATOM 3528 C CA . LEU A 1 104 ? -13.619 -4.020 6.219 1.00 0.00 104 LEU A CA 2
ATOM 3529 C C . LEU A 1 104 ? -13.916 -5.069 5.152 1.00 0.00 104 LEU A C 2
ATOM 3530 O O . LEU A 1 104 ? -15.047 -5.542 5.030 1.00 0.00 104 LEU A O 2
ATOM 3546 N N . LEU A 1 105 ? -12.895 -5.429 4.383 1.00 0.00 105 LEU A N 2
ATOM 3547 C CA . LEU A 1 105 ? -13.046 -6.424 3.327 1.00 0.00 105 LEU A CA 2
ATOM 3548 C C . LEU A 1 105 ? -12.911 -7.837 3.887 1.00 0.00 105 LEU A C 2
ATOM 3549 O O . LEU A 1 105 ? -13.391 -8.801 3.291 1.00 0.00 105 LEU A O 2
ATOM 3565 N N . LYS A 1 106 ? -12.257 -7.952 5.038 1.00 0.00 106 LYS A N 2
ATOM 3566 C CA . LYS A 1 106 ? -12.062 -9.245 5.681 1.00 0.00 106 LYS A CA 2
ATOM 3567 C C . LYS A 1 106 ? -13.393 -9.826 6.151 1.00 0.00 106 LYS A C 2
ATOM 3568 O O . LYS A 1 106 ? -13.638 -11.026 6.021 1.00 0.00 106 LYS A O 2
ATOM 3587 N N . LEU A 1 107 ? -14.248 -8.967 6.694 1.00 0.00 107 LEU A N 2
ATOM 3588 C CA . LEU A 1 107 ? -15.555 -9.395 7.181 1.00 0.00 107 LEU A CA 2
ATOM 3589 C C . LEU A 1 107 ? -16.214 -10.358 6.199 1.00 0.00 107 LEU A C 2
ATOM 3590 O O . LEU A 1 107 ? -16.793 -11.368 6.598 1.00 0.00 107 LEU A O 2
ATOM 3606 N N . GLY A 1 108 ? -16.119 -10.040 4.912 1.00 0.00 108 GLY A N 2
ATOM 3607 C CA . GLY A 1 108 ? -16.708 -10.889 3.892 1.00 0.00 108 GLY A CA 2
ATOM 3608 C C . GLY A 1 108 ? -16.052 -12.253 3.824 1.00 0.00 108 GLY A C 2
ATOM 3609 O O . GLY A 1 108 ? -16.716 -13.277 3.982 1.00 0.00 108 GLY A O 2
ATOM 3613 N N . SER A 1 109 ? -14.744 -12.268 3.585 1.00 0.00 109 SER A N 2
ATOM 3614 C CA . SER A 1 109 ? -13.999 -13.518 3.490 1.00 0.00 109 SER A CA 2
ATOM 3615 C C . SER A 1 109 ? -14.297 -14.421 4.684 1.00 0.00 109 SER A C 2
ATOM 3616 O O . SER A 1 109 ? -14.132 -14.020 5.836 1.00 0.00 109 SER A O 2
ATOM 3624 N N . SER A 1 110 ? -14.739 -15.642 4.398 1.00 0.00 110 SER A N 2
ATOM 3625 C CA . SER A 1 110 ? -15.065 -16.601 5.447 1.00 0.00 110 SER A CA 2
ATOM 3626 C C . SER A 1 110 ? -14.010 -17.701 5.524 1.00 0.00 110 SER A C 2
ATOM 3627 O O . SER A 1 110 ? -13.316 -17.979 4.548 1.00 0.00 110 SER A O 2
ATOM 3635 N N . GLY A 1 111 ? -13.897 -18.323 6.694 1.00 0.00 111 GLY A N 2
ATOM 3636 C CA . GLY A 1 111 ? -12.926 -19.385 6.878 1.00 0.00 111 GLY A CA 2
ATOM 3637 C C . GLY A 1 111 ? -13.465 -20.524 7.720 1.00 0.00 111 GLY A C 2
ATOM 3638 O O . GLY A 1 111 ? -14.126 -21.435 7.221 1.00 0.00 111 GLY A O 2
ATOM 3642 N N . PRO A 1 112 ? -13.180 -20.483 9.030 1.00 0.00 112 PRO A N 2
ATOM 3643 C CA . PRO A 1 112 ? -13.631 -21.513 9.971 1.00 0.00 112 PRO A CA 2
ATOM 3644 C C . PRO A 1 112 ? -15.138 -21.472 10.197 1.00 0.00 112 PRO A C 2
ATOM 3645 O O . PRO A 1 112 ? -15.704 -22.358 10.838 1.00 0.00 112 PRO A O 2
ATOM 3656 N N . SER A 1 113 ? -15.783 -20.438 9.667 1.00 0.00 113 SER A N 2
ATOM 3657 C CA . SER A 1 113 ? -17.226 -20.280 9.815 1.00 0.00 113 SER A CA 2
ATOM 3658 C C . SER A 1 113 ? -17.924 -21.636 9.810 1.00 0.00 113 SER A C 2
ATOM 3659 O O . SER A 1 113 ? -17.512 -22.557 9.104 1.00 0.00 113 SER A O 2
ATOM 3667 N N . SER A 1 114 ? -18.983 -21.752 10.605 1.00 0.00 114 SER A N 2
ATOM 3668 C CA . SER A 1 114 ? -19.738 -22.996 10.696 1.00 0.00 114 SER A CA 2
ATOM 3669 C C . SER A 1 114 ? -19.846 -23.668 9.331 1.00 0.00 114 SER A C 2
ATOM 3670 O O . SER A 1 114 ? -20.203 -23.031 8.340 1.00 0.00 114 SER A O 2
ATOM 3678 N N . GLY A 1 115 ? -19.535 -24.960 9.287 1.00 0.00 115 GLY A N 2
ATOM 3679 C CA . GLY A 1 115 ? -19.603 -25.697 8.039 1.00 0.00 115 GLY A CA 2
ATOM 3680 C C . GLY A 1 115 ? -20.648 -26.795 8.070 1.00 0.00 115 GLY A C 2
ATOM 3681 O O . GLY A 1 115 ? -20.690 -27.594 9.006 1.00 0.00 115 GLY A O 2
ATOM 3685 N N . GLY A 1 1 ? -11.263 13.936 7.882 1.00 0.00 1 GLY A N 3
ATOM 3686 C CA . GLY A 1 1 ? -12.460 13.634 7.119 1.00 0.00 1 GLY A CA 3
ATOM 3687 C C . GLY A 1 1 ? -13.543 12.997 7.967 1.00 0.00 1 GLY A C 3
ATOM 3688 O O . GLY A 1 1 ? -13.564 13.164 9.186 1.00 0.00 1 GLY A O 3
ATOM 3692 N N . SER A 1 2 ? -14.445 12.266 7.320 1.00 0.00 2 SER A N 3
ATOM 3693 C CA . SER A 1 2 ? -15.539 11.606 8.022 1.00 0.00 2 SER A CA 3
ATOM 3694 C C . SER A 1 2 ? -15.312 10.098 8.087 1.00 0.00 2 SER A C 3
ATOM 3695 O O . SER A 1 2 ? -14.786 9.498 7.150 1.00 0.00 2 SER A O 3
ATOM 3703 N N . SER A 1 3 ? -15.713 9.493 9.201 1.00 0.00 3 SER A N 3
ATOM 3704 C CA . SER A 1 3 ? -15.551 8.057 9.391 1.00 0.00 3 SER A CA 3
ATOM 3705 C C . SER A 1 3 ? -16.236 7.279 8.271 1.00 0.00 3 SER A C 3
ATOM 3706 O O . SER A 1 3 ? -17.419 6.954 8.360 1.00 0.00 3 SER A O 3
ATOM 3714 N N . GLY A 1 4 ? -15.482 6.985 7.216 1.00 0.00 4 GLY A N 3
ATOM 3715 C CA . GLY A 1 4 ? -16.032 6.249 6.093 1.00 0.00 4 GLY A CA 3
ATOM 3716 C C . GLY A 1 4 ? -16.749 7.148 5.106 1.00 0.00 4 GLY A C 3
ATOM 3717 O O . GLY A 1 4 ? -17.979 7.177 5.062 1.00 0.00 4 GLY A O 3
ATOM 3721 N N . SER A 1 5 ? -15.979 7.885 4.312 1.00 0.00 5 SER A N 3
ATOM 3722 C CA . SER A 1 5 ? -16.547 8.794 3.323 1.00 0.00 5 SER A CA 3
ATOM 3723 C C . SER A 1 5 ? -16.681 8.107 1.967 1.00 0.00 5 SER A C 3
ATOM 3724 O O . SER A 1 5 ? -16.262 6.962 1.795 1.00 0.00 5 SER A O 3
ATOM 3732 N N . SER A 1 6 ? -17.267 8.816 1.007 1.00 0.00 6 SER A N 3
ATOM 3733 C CA . SER A 1 6 ? -17.459 8.274 -0.333 1.00 0.00 6 SER A CA 3
ATOM 3734 C C . SER A 1 6 ? -16.334 8.716 -1.264 1.00 0.00 6 SER A C 3
ATOM 3735 O O . SER A 1 6 ? -16.439 9.736 -1.943 1.00 0.00 6 SER A O 3
ATOM 3743 N N . GLY A 1 7 ? -15.256 7.938 -1.289 1.00 0.00 7 GLY A N 3
ATOM 3744 C CA . GLY A 1 7 ? -14.125 8.264 -2.139 1.00 0.00 7 GLY A CA 3
ATOM 3745 C C . GLY A 1 7 ? -12.804 8.195 -1.398 1.00 0.00 7 GLY A C 3
ATOM 3746 O O . GLY A 1 7 ? -12.766 7.877 -0.210 1.00 0.00 7 GLY A O 3
ATOM 3750 N N . VAL A 1 8 ? -11.717 8.492 -2.103 1.00 0.00 8 VAL A N 3
ATOM 3751 C CA . VAL A 1 8 ? -10.387 8.462 -1.505 1.00 0.00 8 VAL A CA 3
ATOM 3752 C C . VAL A 1 8 ? -10.435 8.872 -0.038 1.00 0.00 8 VAL A C 3
ATOM 3753 O O . VAL A 1 8 ? -10.991 9.915 0.309 1.00 0.00 8 VAL A O 3
ATOM 3766 N N . LEU A 1 9 ? -9.847 8.046 0.821 1.00 0.00 9 LEU A N 3
ATOM 3767 C CA . LEU A 1 9 ? -9.822 8.322 2.253 1.00 0.00 9 LEU A CA 3
ATOM 3768 C C . LEU A 1 9 ? -8.633 9.207 2.616 1.00 0.00 9 LEU A C 3
ATOM 3769 O O . LEU A 1 9 ? -8.796 10.268 3.218 1.00 0.00 9 LEU A O 3
ATOM 3785 N N . LYS A 1 10 ? -7.437 8.764 2.243 1.00 0.00 10 LYS A N 3
ATOM 3786 C CA . LYS A 1 10 ? -6.220 9.516 2.525 1.00 0.00 10 LYS A CA 3
ATOM 3787 C C . LYS A 1 10 ? -5.519 9.920 1.232 1.00 0.00 10 LYS A C 3
ATOM 3788 O O . LYS A 1 10 ? -5.704 9.289 0.192 1.00 0.00 10 LYS A O 3
ATOM 3807 N N . GLN A 1 11 ? -4.712 10.974 1.307 1.00 0.00 11 GLN A N 3
ATOM 3808 C CA . GLN A 1 11 ? -3.982 11.460 0.142 1.00 0.00 11 GLN A CA 3
ATOM 3809 C C . GLN A 1 11 ? -2.774 12.290 0.564 1.00 0.00 11 GLN A C 3
ATOM 3810 O O . GLN A 1 11 ? -2.865 13.124 1.464 1.00 0.00 11 GLN A O 3
ATOM 3824 N N . GLY A 1 12 ? -1.642 12.055 -0.093 1.00 0.00 12 GLY A N 3
ATOM 3825 C CA . GLY A 1 12 ? -0.432 12.788 0.229 1.00 0.00 12 GLY A CA 3
ATOM 3826 C C . GLY A 1 12 ? 0.751 12.353 -0.614 1.00 0.00 12 GLY A C 3
ATOM 3827 O O . GLY A 1 12 ? 0.721 11.292 -1.238 1.00 0.00 12 GLY A O 3
ATOM 3831 N N . TYR A 1 13 ? 1.795 13.175 -0.634 1.00 0.00 13 TYR A N 3
ATOM 3832 C CA . TYR A 1 13 ? 2.991 12.871 -1.410 1.00 0.00 13 TYR A CA 3
ATOM 3833 C C . TYR A 1 13 ? 3.850 11.828 -0.701 1.00 0.00 13 TYR A C 3
ATOM 3834 O O . TYR A 1 13 ? 4.508 12.124 0.296 1.00 0.00 13 TYR A O 3
ATOM 3852 N N . MET A 1 14 ? 3.839 10.607 -1.225 1.00 0.00 14 MET A N 3
ATOM 3853 C CA . MET A 1 14 ? 4.618 9.520 -0.644 1.00 0.00 14 MET A CA 3
ATOM 3854 C C . MET A 1 14 ? 5.642 8.991 -1.643 1.00 0.00 14 MET A C 3
ATOM 3855 O O . MET A 1 14 ? 5.430 9.050 -2.854 1.00 0.00 14 MET A O 3
ATOM 3869 N N . MET A 1 15 ? 6.754 8.476 -1.128 1.00 0.00 15 MET A N 3
ATOM 3870 C CA . MET A 1 15 ? 7.810 7.937 -1.976 1.00 0.00 15 MET A CA 3
ATOM 3871 C C . MET A 1 15 ? 7.794 6.412 -1.962 1.00 0.00 15 MET A C 3
ATOM 3872 O O . MET A 1 15 ? 7.867 5.789 -0.902 1.00 0.00 15 MET A O 3
ATOM 3886 N N . LYS A 1 16 ? 7.696 5.815 -3.145 1.00 0.00 16 LYS A N 3
ATOM 3887 C CA . LYS A 1 16 ? 7.670 4.362 -3.269 1.00 0.00 16 LYS A CA 3
ATOM 3888 C C . LYS A 1 16 ? 8.938 3.852 -3.947 1.00 0.00 16 LYS A C 3
ATOM 3889 O O . LYS A 1 16 ? 9.425 4.450 -4.907 1.00 0.00 16 LYS A O 3
ATOM 3908 N N . LYS A 1 17 ? 9.467 2.742 -3.443 1.00 0.00 17 LYS A N 3
ATOM 3909 C CA . LYS A 1 17 ? 10.677 2.149 -4.001 1.00 0.00 17 LYS A CA 3
ATOM 3910 C C . LYS A 1 17 ? 10.347 1.274 -5.207 1.00 0.00 17 LYS A C 3
ATOM 3911 O O . LYS A 1 17 ? 9.675 0.252 -5.079 1.00 0.00 17 LYS A O 3
ATOM 3930 N N . GLY A 1 18 ? 10.828 1.683 -6.377 1.00 0.00 18 GLY A N 3
ATOM 3931 C CA . GLY A 1 18 ? 10.575 0.924 -7.588 1.00 0.00 18 GLY A CA 3
ATOM 3932 C C . GLY A 1 18 ? 11.100 -0.496 -7.503 1.00 0.00 18 GLY A C 3
ATOM 3933 O O . GLY A 1 18 ? 11.328 -1.017 -6.411 1.00 0.00 18 GLY A O 3
ATOM 3937 N N . HIS A 1 19 ? 11.290 -1.125 -8.658 1.00 0.00 19 HIS A N 3
ATOM 3938 C CA . HIS A 1 19 ? 11.791 -2.494 -8.710 1.00 0.00 19 HIS A CA 3
ATOM 3939 C C . HIS A 1 19 ? 13.216 -2.531 -9.253 1.00 0.00 19 HIS A C 3
ATOM 3940 O O . HIS A 1 19 ? 14.109 -3.115 -8.639 1.00 0.00 19 HIS A O 3
ATOM 3955 N N . ARG A 1 20 ? 13.421 -1.905 -10.407 1.00 0.00 20 ARG A N 3
ATOM 3956 C CA . ARG A 1 20 ? 14.737 -1.869 -11.033 1.00 0.00 20 ARG A CA 3
ATOM 3957 C C . ARG A 1 20 ? 15.818 -1.541 -10.008 1.00 0.00 20 ARG A C 3
ATOM 3958 O O . ARG A 1 20 ? 16.773 -2.298 -9.833 1.00 0.00 20 ARG A O 3
ATOM 3979 N N . ARG A 1 21 ? 15.662 -0.407 -9.333 1.00 0.00 21 ARG A N 3
ATOM 3980 C CA . ARG A 1 21 ? 16.625 0.023 -8.326 1.00 0.00 21 ARG A CA 3
ATOM 3981 C C . ARG A 1 21 ? 15.916 0.639 -7.123 1.00 0.00 21 ARG A C 3
ATOM 3982 O O . ARG A 1 21 ? 14.740 0.994 -7.197 1.00 0.00 21 ARG A O 3
ATOM 4003 N N . LYS A 1 22 ? 16.640 0.761 -6.016 1.00 0.00 22 LYS A N 3
ATOM 4004 C CA . LYS A 1 22 ? 16.082 1.335 -4.796 1.00 0.00 22 LYS A CA 3
ATOM 4005 C C . LYS A 1 22 ? 15.972 2.852 -4.909 1.00 0.00 22 LYS A C 3
ATOM 4006 O O . LYS A 1 22 ? 16.472 3.585 -4.057 1.00 0.00 22 LYS A O 3
ATOM 4025 N N . ASN A 1 23 ? 15.313 3.315 -5.967 1.00 0.00 23 ASN A N 3
ATOM 4026 C CA . ASN A 1 23 ? 15.137 4.746 -6.190 1.00 0.00 23 ASN A CA 3
ATOM 4027 C C . ASN A 1 23 ? 13.798 5.222 -5.635 1.00 0.00 23 ASN A C 3
ATOM 4028 O O . ASN A 1 23 ? 12.741 4.723 -6.022 1.00 0.00 23 ASN A O 3
ATOM 4039 N N . TRP A 1 24 ? 13.851 6.189 -4.727 1.00 0.00 24 TRP A N 3
ATOM 4040 C CA . TRP A 1 24 ? 12.642 6.733 -4.118 1.00 0.00 24 TRP A CA 3
ATOM 4041 C C . TRP A 1 24 ? 12.182 7.989 -4.851 1.00 0.00 24 TRP A C 3
ATOM 4042 O O . TRP A 1 24 ? 12.951 8.934 -5.028 1.00 0.00 24 TRP A O 3
ATOM 4063 N N . THR A 1 25 ? 10.922 7.993 -5.276 1.00 0.00 25 THR A N 3
ATOM 4064 C CA . THR A 1 25 ? 10.360 9.132 -5.990 1.00 0.00 25 THR A CA 3
ATOM 4065 C C . THR A 1 25 ? 9.041 9.575 -5.368 1.00 0.00 25 THR A C 3
ATOM 4066 O O . THR A 1 25 ? 8.183 8.749 -5.058 1.00 0.00 25 THR A O 3
ATOM 4077 N N . GLU A 1 26 ? 8.885 10.883 -5.190 1.00 0.00 26 GLU A N 3
ATOM 4078 C CA . GLU A 1 26 ? 7.669 11.434 -4.604 1.00 0.00 26 GLU A CA 3
ATOM 4079 C C . GLU A 1 26 ? 6.485 11.270 -5.553 1.00 0.00 26 GLU A C 3
ATOM 4080 O O . GLU A 1 26 ? 6.332 12.031 -6.508 1.00 0.00 26 GLU A O 3
ATOM 4092 N N . ARG A 1 27 ? 5.652 10.271 -5.283 1.00 0.00 27 ARG A N 3
ATOM 4093 C CA . ARG A 1 27 ? 4.483 10.005 -6.113 1.00 0.00 27 ARG A CA 3
ATOM 4094 C C . ARG A 1 27 ? 3.197 10.164 -5.308 1.00 0.00 27 ARG A C 3
ATOM 4095 O O . ARG A 1 27 ? 3.102 9.699 -4.173 1.00 0.00 27 ARG A O 3
ATOM 4116 N N . TRP A 1 28 ? 2.210 10.824 -5.904 1.00 0.00 28 TRP A N 3
ATOM 4117 C CA . TRP A 1 28 ? 0.930 11.045 -5.242 1.00 0.00 28 TRP A CA 3
ATOM 4118 C C . TRP A 1 28 ? 0.169 9.734 -5.077 1.00 0.00 28 TRP A C 3
ATOM 4119 O O . TRP A 1 28 ? -0.045 9.004 -6.045 1.00 0.00 28 TRP A O 3
ATOM 4140 N N . PHE A 1 29 ? -0.238 9.442 -3.846 1.00 0.00 29 PHE A N 3
ATOM 4141 C CA . PHE A 1 29 ? -0.975 8.218 -3.555 1.00 0.00 29 PHE A CA 3
ATOM 4142 C C . PHE A 1 29 ? -2.415 8.531 -3.161 1.00 0.00 29 PHE A C 3
ATOM 4143 O O . PHE A 1 29 ? -2.694 9.564 -2.551 1.00 0.00 29 PHE A O 3
ATOM 4160 N N . VAL A 1 30 ? -3.328 7.632 -3.514 1.00 0.00 30 VAL A N 3
ATOM 4161 C CA . VAL A 1 30 ? -4.740 7.810 -3.197 1.00 0.00 30 VAL A CA 3
ATOM 4162 C C . VAL A 1 30 ? -5.316 6.565 -2.532 1.00 0.00 30 VAL A C 3
ATOM 4163 O O . VAL A 1 30 ? -5.725 5.620 -3.208 1.00 0.00 30 VAL A O 3
ATOM 4176 N N . LEU A 1 31 ? -5.345 6.570 -1.204 1.00 0.00 31 LEU A N 3
ATOM 4177 C CA . LEU A 1 31 ? -5.872 5.441 -0.446 1.00 0.00 31 LEU A CA 3
ATOM 4178 C C . LEU A 1 31 ? -7.390 5.357 -0.577 1.00 0.00 31 LEU A C 3
ATOM 4179 O O . LEU A 1 31 ? -8.124 6.032 0.146 1.00 0.00 31 LEU A O 3
ATOM 4195 N N . LYS A 1 32 ? -7.854 4.524 -1.502 1.00 0.00 32 LYS A N 3
ATOM 4196 C CA . LYS A 1 32 ? -9.284 4.349 -1.726 1.00 0.00 32 LYS A CA 3
ATOM 4197 C C . LYS A 1 32 ? -9.895 3.444 -0.661 1.00 0.00 32 LYS A C 3
ATOM 4198 O O . LYS A 1 32 ? -9.196 2.717 0.046 1.00 0.00 32 LYS A O 3
ATOM 4217 N N . PRO A 1 33 ? -11.230 3.487 -0.541 1.00 0.00 33 PRO A N 3
ATOM 4218 C CA . PRO A 1 33 ? -11.964 2.676 0.435 1.00 0.00 33 PRO A CA 3
ATOM 4219 C C . PRO A 1 33 ? -11.945 1.192 0.086 1.00 0.00 33 PRO A C 3
ATOM 4220 O O . PRO A 1 33 ? -12.069 0.338 0.962 1.00 0.00 33 PRO A O 3
ATOM 4231 N N . ASN A 1 34 ? -11.788 0.893 -1.199 1.00 0.00 34 ASN A N 3
ATOM 4232 C CA . ASN A 1 34 ? -11.753 -0.489 -1.663 1.00 0.00 34 ASN A CA 3
ATOM 4233 C C . ASN A 1 34 ? -10.616 -0.701 -2.658 1.00 0.00 34 ASN A C 3
ATOM 4234 O O . ASN A 1 34 ? -10.679 -1.588 -3.509 1.00 0.00 34 ASN A O 3
ATOM 4245 N N . ILE A 1 35 ? -9.577 0.120 -2.543 1.00 0.00 35 ILE A N 3
ATOM 4246 C CA . ILE A 1 35 ? -8.425 0.022 -3.431 1.00 0.00 35 ILE A CA 3
ATOM 4247 C C . ILE A 1 35 ? -7.373 1.070 -3.084 1.00 0.00 35 ILE A C 3
ATOM 4248 O O . ILE A 1 35 ? -7.550 1.857 -2.153 1.00 0.00 35 ILE A O 3
ATOM 4264 N N . ILE A 1 36 ? -6.280 1.075 -3.839 1.00 0.00 36 ILE A N 3
ATOM 4265 C CA . ILE A 1 36 ? -5.200 2.029 -3.613 1.00 0.00 36 ILE A CA 3
ATOM 4266 C C . ILE A 1 36 ? -4.500 2.386 -4.919 1.00 0.00 36 ILE A C 3
ATOM 4267 O O . ILE A 1 36 ? -3.724 1.595 -5.456 1.00 0.00 36 ILE A O 3
ATOM 4283 N N . SER A 1 37 ? -4.777 3.584 -5.424 1.00 0.00 37 SER A N 3
ATOM 4284 C CA . SER A 1 37 ? -4.175 4.046 -6.670 1.00 0.00 37 SER A CA 3
ATOM 4285 C C . SER A 1 37 ? -3.304 5.275 -6.428 1.00 0.00 37 SER A C 3
ATOM 4286 O O . SER A 1 37 ? -3.571 6.072 -5.529 1.00 0.00 37 SER A O 3
ATOM 4294 N N . TYR A 1 38 ? -2.261 5.420 -7.237 1.00 0.00 38 TYR A N 3
ATOM 4295 C CA . TYR A 1 38 ? -1.347 6.550 -7.111 1.00 0.00 38 TYR A CA 3
ATOM 4296 C C . TYR A 1 38 ? -1.204 7.285 -8.440 1.00 0.00 38 TYR A C 3
ATOM 4297 O O . TYR A 1 38 ? -1.087 6.664 -9.497 1.00 0.00 38 TYR A O 3
ATOM 4315 N N . TYR A 1 39 ? -1.213 8.612 -8.378 1.00 0.00 39 TYR A N 3
ATOM 4316 C CA . TYR A 1 39 ? -1.086 9.434 -9.576 1.00 0.00 39 TYR A CA 3
ATOM 4317 C C . TYR A 1 39 ? 0.247 10.177 -9.588 1.00 0.00 39 TYR A C 3
ATOM 4318 O O . TYR A 1 39 ? 0.782 10.532 -8.538 1.00 0.00 39 TYR A O 3
ATOM 4336 N N . VAL A 1 40 ? 0.777 10.409 -10.784 1.00 0.00 40 VAL A N 3
ATOM 4337 C CA . VAL A 1 40 ? 2.046 11.111 -10.935 1.00 0.00 40 VAL A CA 3
ATOM 4338 C C . VAL A 1 40 ? 2.128 12.306 -9.992 1.00 0.00 40 VAL A C 3
ATOM 4339 O O . VAL A 1 40 ? 3.182 12.591 -9.425 1.00 0.00 40 VAL A O 3
ATOM 4352 N N . SER A 1 41 ? 1.008 13.003 -9.830 1.00 0.00 41 SER A N 3
ATOM 4353 C CA . SER A 1 41 ? 0.953 14.170 -8.957 1.00 0.00 41 SER A CA 3
ATOM 4354 C C . SER A 1 41 ? -0.392 14.252 -8.242 1.00 0.00 41 SER A C 3
ATOM 4355 O O . SER A 1 41 ? -1.227 13.357 -8.365 1.00 0.00 41 SER A O 3
ATOM 4363 N N . GLU A 1 42 ? -0.592 15.332 -7.493 1.00 0.00 42 GLU A N 3
ATOM 4364 C CA . GLU A 1 42 ? -1.835 15.530 -6.757 1.00 0.00 42 GLU A CA 3
ATOM 4365 C C . GLU A 1 42 ? -2.904 16.151 -7.651 1.00 0.00 42 GLU A C 3
ATOM 4366 O O . GLU A 1 42 ? -3.752 16.914 -7.185 1.00 0.00 42 GLU A O 3
ATOM 4378 N N . ASP A 1 43 ? -2.857 15.820 -8.936 1.00 0.00 43 ASP A N 3
ATOM 4379 C CA . ASP A 1 43 ? -3.821 16.344 -9.897 1.00 0.00 43 ASP A CA 3
ATOM 4380 C C . ASP A 1 43 ? -4.877 15.296 -10.234 1.00 0.00 43 ASP A C 3
ATOM 4381 O O . ASP A 1 43 ? -6.018 15.630 -10.558 1.00 0.00 43 ASP A O 3
ATOM 4390 N N . LEU A 1 44 ? -4.490 14.028 -10.156 1.00 0.00 44 LEU A N 3
ATOM 4391 C CA . LEU A 1 44 ? -5.403 12.930 -10.454 1.00 0.00 44 LEU A CA 3
ATOM 4392 C C . LEU A 1 44 ? -5.746 12.895 -11.940 1.00 0.00 44 LEU A C 3
ATOM 4393 O O . LEU A 1 44 ? -6.904 12.715 -12.317 1.00 0.00 44 LEU A O 3
ATOM 4409 N N . LYS A 1 45 ? -4.731 13.065 -12.780 1.00 0.00 45 LYS A N 3
ATOM 4410 C CA . LYS A 1 45 ? -4.923 13.050 -14.226 1.00 0.00 45 LYS A CA 3
ATOM 4411 C C . LYS A 1 45 ? -4.140 11.907 -14.866 1.00 0.00 45 LYS A C 3
ATOM 4412 O O . LYS A 1 45 ? -4.632 11.239 -15.776 1.00 0.00 45 LYS A O 3
ATOM 4431 N N . ASP A 1 46 ? -2.922 11.689 -14.385 1.00 0.00 46 ASP A N 3
ATOM 4432 C CA . ASP A 1 46 ? -2.072 10.625 -14.909 1.00 0.00 46 ASP A CA 3
ATOM 4433 C C . ASP A 1 46 ? -1.825 9.555 -13.850 1.00 0.00 46 ASP A C 3
ATOM 4434 O O . ASP A 1 46 ? -1.080 9.772 -12.895 1.00 0.00 46 ASP A O 3
ATOM 4443 N N . LYS A 1 47 ? -2.458 8.400 -14.025 1.00 0.00 47 LYS A N 3
ATOM 4444 C CA . LYS A 1 47 ? -2.308 7.295 -13.086 1.00 0.00 47 LYS A CA 3
ATOM 4445 C C . LYS A 1 47 ? -1.272 6.293 -13.586 1.00 0.00 47 LYS A C 3
ATOM 4446 O O . LYS A 1 47 ? -1.016 6.195 -14.786 1.00 0.00 47 LYS A O 3
ATOM 4465 N N . LYS A 1 48 ? -0.679 5.549 -12.658 1.00 0.00 48 LYS A N 3
ATOM 4466 C CA . LYS A 1 48 ? 0.327 4.552 -13.003 1.00 0.00 48 LYS A CA 3
ATOM 4467 C C . LYS A 1 48 ? -0.247 3.142 -12.903 1.00 0.00 48 LYS A C 3
ATOM 4468 O O . LYS A 1 48 ? 0.105 2.261 -13.686 1.00 0.00 48 LYS A O 3
ATOM 4487 N N . GLY A 1 49 ? -1.135 2.937 -11.935 1.00 0.00 49 GLY A N 3
ATOM 4488 C CA . GLY A 1 49 ? -1.745 1.633 -11.752 1.00 0.00 49 GLY A CA 3
ATOM 4489 C C . GLY A 1 49 ? -2.692 1.597 -10.570 1.00 0.00 49 GLY A C 3
ATOM 4490 O O . GLY A 1 49 ? -2.992 2.632 -9.973 1.00 0.00 49 GLY A O 3
ATOM 4494 N N . ASP A 1 50 ? -3.167 0.403 -10.230 1.00 0.00 50 ASP A N 3
ATOM 4495 C CA . ASP A 1 50 ? -4.087 0.236 -9.111 1.00 0.00 50 ASP A CA 3
ATOM 4496 C C . ASP A 1 50 ? -3.716 -0.988 -8.281 1.00 0.00 50 ASP A C 3
ATOM 4497 O O . ASP A 1 50 ? -3.251 -1.995 -8.816 1.00 0.00 50 ASP A O 3
ATOM 4506 N N . ILE A 1 51 ? -3.924 -0.894 -6.972 1.00 0.00 51 ILE A N 3
ATOM 4507 C CA . ILE A 1 51 ? -3.612 -1.994 -6.068 1.00 0.00 51 ILE A CA 3
ATOM 4508 C C . ILE A 1 51 ? -4.880 -2.582 -5.458 1.00 0.00 51 ILE A C 3
ATOM 4509 O O . ILE A 1 51 ? -5.322 -2.158 -4.389 1.00 0.00 51 ILE A O 3
ATOM 4525 N N . LEU A 1 52 ? -5.460 -3.561 -6.143 1.00 0.00 52 LEU A N 3
ATOM 4526 C CA . LEU A 1 52 ? -6.678 -4.209 -5.667 1.00 0.00 52 LEU A CA 3
ATOM 4527 C C . LEU A 1 52 ? -6.522 -4.668 -4.221 1.00 0.00 52 LEU A C 3
ATOM 4528 O O . LEU A 1 52 ? -5.778 -5.606 -3.932 1.00 0.00 52 LEU A O 3
ATOM 4544 N N . LEU A 1 53 ? -7.229 -4.001 -3.315 1.00 0.00 53 LEU A N 3
ATOM 4545 C CA . LEU A 1 53 ? -7.171 -4.341 -1.898 1.00 0.00 53 LEU A CA 3
ATOM 4546 C C . LEU A 1 53 ? -8.003 -5.585 -1.602 1.00 0.00 53 LEU A C 3
ATOM 4547 O O . LEU A 1 53 ? -9.038 -5.815 -2.227 1.00 0.00 53 LEU A O 3
ATOM 4563 N N . ASP A 1 54 ? -7.544 -6.382 -0.643 1.00 0.00 54 ASP A N 3
ATOM 4564 C CA . ASP A 1 54 ? -8.247 -7.601 -0.262 1.00 0.00 54 ASP A CA 3
ATOM 4565 C C . ASP A 1 54 ? -7.737 -8.127 1.077 1.00 0.00 54 ASP A C 3
ATOM 4566 O O . ASP A 1 54 ? -6.570 -7.943 1.421 1.00 0.00 54 ASP A O 3
ATOM 4575 N N . GLU A 1 55 ? -8.620 -8.779 1.826 1.00 0.00 55 GLU A N 3
ATOM 4576 C CA . GLU A 1 55 ? -8.258 -9.329 3.128 1.00 0.00 55 GLU A CA 3
ATOM 4577 C C . GLU A 1 55 ? -6.810 -9.808 3.132 1.00 0.00 55 GLU A C 3
ATOM 4578 O O . GLU A 1 55 ? -6.101 -9.667 4.128 1.00 0.00 55 GLU A O 3
ATOM 4590 N N . ASN A 1 56 ? -6.377 -10.377 2.011 1.00 0.00 56 ASN A N 3
ATOM 4591 C CA . ASN A 1 56 ? -5.014 -10.879 1.885 1.00 0.00 56 ASN A CA 3
ATOM 4592 C C . ASN A 1 56 ? -4.001 -9.749 2.043 1.00 0.00 56 ASN A C 3
ATOM 4593 O O . ASN A 1 56 ? -3.105 -9.817 2.885 1.00 0.00 56 ASN A O 3
ATOM 4604 N N . CYS A 1 57 ? -4.150 -8.710 1.228 1.00 0.00 57 CYS A N 3
ATOM 4605 C CA . CYS A 1 57 ? -3.250 -7.565 1.276 1.00 0.00 57 CYS A CA 3
ATOM 4606 C C . CYS A 1 57 ? -3.188 -6.980 2.684 1.00 0.00 57 CYS A C 3
ATOM 4607 O O . CYS A 1 57 ? -4.183 -6.976 3.410 1.00 0.00 57 CYS A O 3
ATOM 4614 N N . CYS A 1 58 ? -2.015 -6.486 3.062 1.00 0.00 58 CYS A N 3
ATOM 4615 C CA . CYS A 1 58 ? -1.823 -5.898 4.384 1.00 0.00 58 CYS A CA 3
ATOM 4616 C C . CYS A 1 58 ? -0.607 -4.977 4.398 1.00 0.00 58 CYS A C 3
ATOM 4617 O O . CYS A 1 58 ? 0.224 -5.015 3.491 1.00 0.00 58 CYS A O 3
ATOM 4625 N N . VAL A 1 59 ? -0.511 -4.149 5.433 1.00 0.00 59 VAL A N 3
ATOM 4626 C CA . VAL A 1 59 ? 0.602 -3.217 5.565 1.00 0.00 59 VAL A CA 3
ATOM 4627 C C . VAL A 1 59 ? 1.420 -3.512 6.818 1.00 0.00 59 VAL A C 3
ATOM 4628 O O . VAL A 1 59 ? 0.873 -3.893 7.852 1.00 0.00 59 VAL A O 3
ATOM 4641 N N . GLU A 1 60 ? 2.733 -3.331 6.717 1.00 0.00 60 GLU A N 3
ATOM 4642 C CA . GLU A 1 60 ? 3.626 -3.579 7.842 1.00 0.00 60 GLU A CA 3
ATOM 4643 C C . GLU A 1 60 ? 4.647 -2.453 7.984 1.00 0.00 60 GLU A C 3
ATOM 4644 O O . GLU A 1 60 ? 4.901 -1.708 7.038 1.00 0.00 60 GLU A O 3
ATOM 4656 N N . SER A 1 61 ? 5.229 -2.337 9.174 1.00 0.00 61 SER A N 3
ATOM 4657 C CA . SER A 1 61 ? 6.218 -1.300 9.442 1.00 0.00 61 SER A CA 3
ATOM 4658 C C . SER A 1 61 ? 7.634 -1.841 9.265 1.00 0.00 61 SER A C 3
ATOM 4659 O O . SER A 1 61 ? 8.003 -2.853 9.862 1.00 0.00 61 SER A O 3
ATOM 4667 N N . LEU A 1 62 ? 8.421 -1.161 8.440 1.00 0.00 62 LEU A N 3
ATOM 4668 C CA . LEU A 1 62 ? 9.797 -1.572 8.183 1.00 0.00 62 LEU A CA 3
ATOM 4669 C C . LEU A 1 62 ? 10.772 -0.786 9.054 1.00 0.00 62 LEU A C 3
ATOM 4670 O O . LEU A 1 62 ? 10.563 0.388 9.360 1.00 0.00 62 LEU A O 3
ATOM 4686 N N . PRO A 1 63 ? 11.866 -1.447 9.462 1.00 0.00 63 PRO A N 3
ATOM 4687 C CA . PRO A 1 63 ? 12.897 -0.829 10.301 1.00 0.00 63 PRO A CA 3
ATOM 4688 C C . PRO A 1 63 ? 13.697 0.230 9.550 1.00 0.00 63 PRO A C 3
ATOM 4689 O O . PRO A 1 63 ? 13.336 0.624 8.441 1.00 0.00 63 PRO A O 3
ATOM 4700 N N . ASP A 1 64 ? 14.785 0.687 10.162 1.00 0.00 64 ASP A N 3
ATOM 4701 C CA . ASP A 1 64 ? 15.637 1.700 9.550 1.00 0.00 64 ASP A CA 3
ATOM 4702 C C . ASP A 1 64 ? 16.527 1.084 8.475 1.00 0.00 64 ASP A C 3
ATOM 4703 O O . ASP A 1 64 ? 17.329 0.193 8.753 1.00 0.00 64 ASP A O 3
ATOM 4712 N N . LYS A 1 65 ? 16.379 1.565 7.245 1.00 0.00 65 LYS A N 3
ATOM 4713 C CA . LYS A 1 65 ? 17.169 1.063 6.127 1.00 0.00 65 LYS A CA 3
ATOM 4714 C C . LYS A 1 65 ? 17.462 2.175 5.126 1.00 0.00 65 LYS A C 3
ATOM 4715 O O . LYS A 1 65 ? 16.830 3.231 5.154 1.00 0.00 65 LYS A O 3
ATOM 4734 N N . ASP A 1 66 ? 18.423 1.931 4.242 1.00 0.00 66 ASP A N 3
ATOM 4735 C CA . ASP A 1 66 ? 18.798 2.911 3.229 1.00 0.00 66 ASP A CA 3
ATOM 4736 C C . ASP A 1 66 ? 18.701 4.329 3.784 1.00 0.00 66 ASP A C 3
ATOM 4737 O O . ASP A 1 66 ? 18.213 5.237 3.112 1.00 0.00 66 ASP A O 3
ATOM 4746 N N . GLY A 1 67 ? 19.169 4.511 5.015 1.00 0.00 67 GLY A N 3
ATOM 4747 C CA . GLY A 1 67 ? 19.124 5.821 5.639 1.00 0.00 67 GLY A CA 3
ATOM 4748 C C . GLY A 1 67 ? 17.732 6.420 5.631 1.00 0.00 67 GLY A C 3
ATOM 4749 O O . GLY A 1 67 ? 17.551 7.587 5.283 1.00 0.00 67 GLY A O 3
ATOM 4753 N N . LYS A 1 68 ? 16.743 5.619 6.014 1.00 0.00 68 LYS A N 3
ATOM 4754 C CA . LYS A 1 68 ? 15.358 6.075 6.049 1.00 0.00 68 LYS A CA 3
ATOM 4755 C C . LYS A 1 68 ? 14.765 5.905 7.444 1.00 0.00 68 LYS A C 3
ATOM 4756 O O . LYS A 1 68 ? 15.434 5.427 8.361 1.00 0.00 68 LYS A O 3
ATOM 4775 N N . LYS A 1 69 ? 13.505 6.298 7.598 1.00 0.00 69 LYS A N 3
ATOM 4776 C CA . LYS A 1 69 ? 12.820 6.187 8.880 1.00 0.00 69 LYS A CA 3
ATOM 4777 C C . LYS A 1 69 ? 11.320 5.992 8.680 1.00 0.00 69 LYS A C 3
ATOM 4778 O O . LYS A 1 69 ? 10.804 6.167 7.576 1.00 0.00 69 LYS A O 3
ATOM 4797 N N . CYS A 1 70 ? 10.627 5.631 9.755 1.00 0.00 70 CYS A N 3
ATOM 4798 C CA . CYS A 1 70 ? 9.186 5.413 9.697 1.00 0.00 70 CYS A CA 3
ATOM 4799 C C . CYS A 1 70 ? 8.780 4.811 8.356 1.00 0.00 70 CYS A C 3
ATOM 4800 O O . CYS A 1 70 ? 7.870 5.306 7.691 1.00 0.00 70 CYS A O 3
ATOM 4808 N N . LEU A 1 71 ? 9.463 3.741 7.963 1.00 0.00 71 LEU A N 3
ATOM 4809 C CA . LEU A 1 71 ? 9.175 3.071 6.700 1.00 0.00 71 LEU A CA 3
ATOM 4810 C C . LEU A 1 71 ? 8.051 2.054 6.867 1.00 0.00 71 LEU A C 3
ATOM 4811 O O . LEU A 1 71 ? 7.854 1.502 7.949 1.00 0.00 71 LEU A O 3
ATOM 4827 N N . PHE A 1 72 ? 7.317 1.809 5.786 1.00 0.00 72 PHE A N 3
ATOM 4828 C CA . PHE A 1 72 ? 6.213 0.857 5.812 1.00 0.00 72 PHE A CA 3
ATOM 4829 C C . PHE A 1 72 ? 5.989 0.245 4.432 1.00 0.00 72 PHE A C 3
ATOM 4830 O O . PHE A 1 72 ? 5.893 0.958 3.433 1.00 0.00 72 PHE A O 3
ATOM 4847 N N . LEU A 1 73 ? 5.909 -1.080 4.386 1.00 0.00 73 LEU A N 3
ATOM 4848 C CA . LEU A 1 73 ? 5.698 -1.790 3.129 1.00 0.00 73 LEU A CA 3
ATOM 4849 C C . LEU A 1 73 ? 4.395 -2.582 3.163 1.00 0.00 73 LEU A C 3
ATOM 4850 O O . LEU A 1 73 ? 4.011 -3.123 4.201 1.00 0.00 73 LEU A O 3
ATOM 4866 N N . VAL A 1 74 ? 3.718 -2.650 2.021 1.00 0.00 74 VAL A N 3
ATOM 4867 C CA . VAL A 1 74 ? 2.460 -3.379 1.919 1.00 0.00 74 VAL A CA 3
ATOM 4868 C C . VAL A 1 74 ? 2.643 -4.686 1.156 1.00 0.00 74 VAL A C 3
ATOM 4869 O O . VAL A 1 74 ? 3.189 -4.704 0.053 1.00 0.00 74 VAL A O 3
ATOM 4882 N N . LYS A 1 75 ? 2.181 -5.781 1.751 1.00 0.00 75 LYS A N 3
ATOM 4883 C CA . LYS A 1 75 ? 2.291 -7.095 1.129 1.00 0.00 75 LYS A CA 3
ATOM 4884 C C . LYS A 1 75 ? 0.942 -7.554 0.586 1.00 0.00 75 LYS A C 3
ATOM 4885 O O . LYS A 1 75 ? -0.056 -7.569 1.306 1.00 0.00 75 LYS A O 3
ATOM 4904 N N . CYS A 1 76 ? 0.919 -7.931 -0.688 1.00 0.00 76 CYS A N 3
ATOM 4905 C CA . CYS A 1 76 ? -0.307 -8.392 -1.328 1.00 0.00 76 CYS A CA 3
ATOM 4906 C C . CYS A 1 76 ? -0.163 -9.835 -1.804 1.00 0.00 76 CYS A C 3
ATOM 4907 O O . CYS A 1 76 ? 0.907 -10.434 -1.690 1.00 0.00 76 CYS A O 3
ATOM 4914 N N . PHE A 1 77 ? -1.247 -10.387 -2.339 1.00 0.00 77 PHE A N 3
ATOM 4915 C CA . PHE A 1 77 ? -1.242 -11.759 -2.832 1.00 0.00 77 PHE A CA 3
ATOM 4916 C C . PHE A 1 77 ? 0.132 -12.135 -3.380 1.00 0.00 77 PHE A C 3
ATOM 4917 O O . PHE A 1 77 ? 0.863 -12.914 -2.770 1.00 0.00 77 PHE A O 3
ATOM 4934 N N . ASP A 1 78 ? 0.474 -11.576 -4.536 1.00 0.00 78 ASP A N 3
ATOM 4935 C CA . ASP A 1 78 ? 1.759 -11.852 -5.167 1.00 0.00 78 ASP A CA 3
ATOM 4936 C C . ASP A 1 78 ? 2.540 -10.561 -5.396 1.00 0.00 78 ASP A C 3
ATOM 4937 O O . ASP A 1 78 ? 3.771 -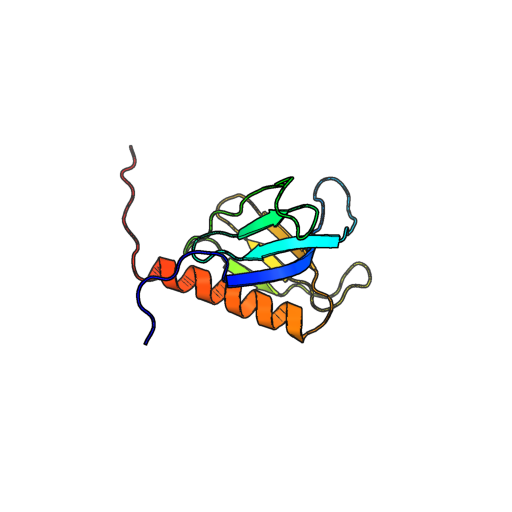10.564 -5.426 1.00 0.00 78 ASP A O 3
ATOM 4946 N N . LYS A 1 79 ? 1.816 -9.458 -5.558 1.00 0.00 79 LYS A N 3
ATOM 4947 C CA . LYS A 1 79 ? 2.439 -8.160 -5.784 1.00 0.00 79 LYS A CA 3
ATOM 4948 C C . LYS A 1 79 ? 2.840 -7.511 -4.463 1.00 0.00 79 LYS A C 3
ATOM 4949 O O . LYS A 1 79 ? 2.265 -7.806 -3.414 1.00 0.00 79 LYS A O 3
ATOM 4968 N N . THR A 1 80 ? 3.829 -6.624 -4.519 1.00 0.00 80 THR A N 3
ATOM 4969 C CA . THR A 1 80 ? 4.305 -5.934 -3.328 1.00 0.00 80 THR A CA 3
ATOM 4970 C C . THR A 1 80 ? 4.530 -4.451 -3.604 1.00 0.00 80 THR A C 3
ATOM 4971 O O . THR A 1 80 ? 4.804 -4.055 -4.737 1.00 0.00 80 THR A O 3
ATOM 4982 N N . PHE A 1 81 ? 4.412 -3.636 -2.562 1.00 0.00 81 PHE A N 3
ATOM 4983 C CA . PHE A 1 81 ? 4.602 -2.196 -2.693 1.00 0.00 81 PHE A CA 3
ATOM 4984 C C . PHE A 1 81 ? 5.331 -1.630 -1.477 1.00 0.00 81 PHE A C 3
ATOM 4985 O O . PHE A 1 81 ? 4.903 -1.823 -0.340 1.00 0.00 81 PHE A O 3
ATOM 5002 N N . GLU A 1 82 ? 6.435 -0.932 -1.728 1.00 0.00 82 GLU A N 3
ATOM 5003 C CA . GLU A 1 82 ? 7.224 -0.341 -0.654 1.00 0.00 82 GLU A CA 3
ATOM 5004 C C . GLU A 1 82 ? 7.119 1.182 -0.678 1.00 0.00 82 GLU A C 3
ATOM 5005 O O . GLU A 1 82 ? 7.646 1.837 -1.577 1.00 0.00 82 GLU A O 3
ATOM 5017 N N . ILE A 1 83 ? 6.435 1.737 0.317 1.00 0.00 83 ILE A N 3
ATOM 5018 C CA . ILE A 1 83 ? 6.261 3.181 0.411 1.00 0.00 83 ILE A CA 3
ATOM 5019 C C . ILE A 1 83 ? 6.999 3.746 1.620 1.00 0.00 83 ILE A C 3
ATOM 5020 O O . ILE A 1 83 ? 7.240 3.039 2.599 1.00 0.00 83 ILE A O 3
ATOM 5036 N N . SER A 1 84 ? 7.355 5.024 1.546 1.00 0.00 84 SER A N 3
ATOM 5037 C CA . SER A 1 84 ? 8.067 5.685 2.634 1.00 0.00 84 SER A CA 3
ATOM 5038 C C . SER A 1 84 ? 7.256 6.854 3.184 1.00 0.00 84 SER A C 3
ATOM 5039 O O . SER A 1 84 ? 6.777 7.700 2.430 1.00 0.00 84 SER A O 3
ATOM 5047 N N . ALA A 1 85 ? 7.106 6.892 4.504 1.00 0.00 85 ALA A N 3
ATOM 5048 C CA . ALA A 1 85 ? 6.355 7.958 5.157 1.00 0.00 85 ALA A CA 3
ATOM 5049 C C . ALA A 1 85 ? 7.237 9.176 5.408 1.00 0.00 85 ALA A C 3
ATOM 5050 O O . ALA A 1 85 ? 8.429 9.046 5.684 1.00 0.00 85 ALA A O 3
ATOM 5057 N N . SER A 1 86 ? 6.642 10.361 5.309 1.00 0.00 86 SER A N 3
ATOM 5058 C CA . SER A 1 86 ? 7.375 11.604 5.521 1.00 0.00 86 SER A CA 3
ATOM 5059 C C . SER A 1 86 ? 7.623 11.841 7.008 1.00 0.00 86 SER A C 3
ATOM 5060 O O . SER A 1 86 ? 8.767 11.968 7.445 1.00 0.00 86 SER A O 3
ATOM 5068 N N . ASP A 1 87 ? 6.544 11.900 7.779 1.00 0.00 87 ASP A N 3
ATOM 5069 C CA . ASP A 1 87 ? 6.642 12.121 9.217 1.00 0.00 87 ASP A CA 3
ATOM 5070 C C . ASP A 1 87 ? 5.928 11.015 9.988 1.00 0.00 87 ASP A C 3
ATOM 5071 O O . ASP A 1 87 ? 5.019 10.368 9.467 1.00 0.00 87 ASP A O 3
ATOM 5080 N N . LYS A 1 88 ? 6.347 10.801 11.230 1.00 0.00 88 LYS A N 3
ATOM 5081 C CA . LYS A 1 88 ? 5.748 9.773 12.074 1.00 0.00 88 LYS A CA 3
ATOM 5082 C C . LYS A 1 88 ? 4.228 9.780 11.944 1.00 0.00 88 LYS A C 3
ATOM 5083 O O . LYS A 1 88 ? 3.588 8.729 11.970 1.00 0.00 88 LYS A O 3
ATOM 5102 N N . LYS A 1 89 ? 3.656 10.971 11.802 1.00 0.00 89 LYS A N 3
ATOM 5103 C CA . LYS A 1 89 ? 2.212 11.115 11.665 1.00 0.00 89 LYS A CA 3
ATOM 5104 C C . LYS A 1 89 ? 1.704 10.363 10.440 1.00 0.00 89 LYS A C 3
ATOM 5105 O O . LYS A 1 89 ? 0.791 9.543 10.536 1.00 0.00 89 LYS A O 3
ATOM 5124 N N . LYS A 1 90 ? 2.303 10.645 9.287 1.00 0.00 90 LYS A N 3
ATOM 5125 C CA . LYS A 1 90 ? 1.913 9.994 8.042 1.00 0.00 90 LYS A CA 3
ATOM 5126 C C . LYS A 1 90 ? 2.018 8.477 8.166 1.00 0.00 90 LYS A C 3
ATOM 5127 O O . LYS A 1 90 ? 1.025 7.762 8.026 1.00 0.00 90 LYS A O 3
ATOM 5146 N N . LYS A 1 91 ? 3.226 7.991 8.432 1.00 0.00 91 LYS A N 3
ATOM 5147 C CA . LYS A 1 91 ? 3.460 6.560 8.578 1.00 0.00 91 LYS A CA 3
ATOM 5148 C C . LYS A 1 91 ? 2.278 5.882 9.265 1.00 0.00 91 LYS A C 3
ATOM 5149 O O . LYS A 1 91 ? 1.652 4.986 8.699 1.00 0.00 91 LYS A O 3
ATOM 5168 N N . GLN A 1 92 ? 1.980 6.317 10.484 1.00 0.00 92 GLN A N 3
ATOM 5169 C CA . GLN A 1 92 ? 0.872 5.752 11.246 1.00 0.00 92 GLN A CA 3
ATOM 5170 C C . GLN A 1 92 ? -0.455 5.983 10.530 1.00 0.00 92 GLN A C 3
ATOM 5171 O O . GLN A 1 92 ? -1.047 5.051 9.987 1.00 0.00 92 GLN A O 3
ATOM 5185 N N . GLU A 1 93 ? -0.915 7.229 10.535 1.00 0.00 93 GLU A N 3
ATOM 5186 C CA . GLU A 1 93 ? -2.173 7.581 9.887 1.00 0.00 93 GLU A CA 3
ATOM 5187 C C . GLU A 1 93 ? -2.358 6.792 8.593 1.00 0.00 93 GLU A C 3
ATOM 5188 O O . GLU A 1 93 ? -3.482 6.496 8.189 1.00 0.00 93 GLU A O 3
ATOM 5200 N N . TRP A 1 94 ? -1.246 6.456 7.949 1.00 0.00 94 TRP A N 3
ATOM 5201 C CA . TRP A 1 94 ? -1.284 5.702 6.701 1.00 0.00 94 TRP A CA 3
ATOM 5202 C C . TRP A 1 94 ? -1.476 4.213 6.970 1.00 0.00 94 TRP A C 3
ATOM 5203 O O . TRP A 1 94 ? -2.427 3.603 6.480 1.00 0.00 94 TRP A O 3
ATOM 5224 N N . ILE A 1 95 ? -0.570 3.636 7.751 1.00 0.00 95 ILE A N 3
ATOM 5225 C CA . ILE A 1 95 ? -0.641 2.219 8.085 1.00 0.00 95 ILE A CA 3
ATOM 5226 C C . ILE A 1 95 ? -1.972 1.876 8.745 1.00 0.00 95 ILE A C 3
ATOM 5227 O O . ILE A 1 95 ? -2.645 0.925 8.350 1.00 0.00 95 ILE A O 3
ATOM 5243 N N . GLN A 1 96 ? -2.346 2.659 9.752 1.00 0.00 96 GLN A N 3
ATOM 5244 C CA . GLN A 1 96 ? -3.598 2.439 10.467 1.00 0.00 96 GLN A CA 3
ATOM 5245 C C . GLN A 1 96 ? -4.788 2.517 9.516 1.00 0.00 96 GLN A C 3
ATOM 5246 O O . GLN A 1 96 ? -5.676 1.666 9.548 1.00 0.00 96 GLN A O 3
ATOM 5260 N N . ALA A 1 97 ? -4.799 3.543 8.672 1.00 0.00 97 ALA A N 3
ATOM 5261 C CA . ALA A 1 97 ? -5.879 3.730 7.711 1.00 0.00 97 ALA A CA 3
ATOM 5262 C C . ALA A 1 97 ? -5.994 2.533 6.774 1.00 0.00 97 ALA A C 3
ATOM 5263 O O . ALA A 1 97 ? -7.070 1.956 6.618 1.00 0.00 97 ALA A O 3
ATOM 5270 N N . ILE A 1 98 ? -4.879 2.166 6.151 1.00 0.00 98 ILE A N 3
ATOM 5271 C CA . ILE A 1 98 ? -4.855 1.038 5.229 1.00 0.00 98 ILE A CA 3
ATOM 5272 C C . ILE A 1 98 ? -5.270 -0.252 5.929 1.00 0.00 98 ILE A C 3
ATOM 5273 O O . ILE A 1 98 ? -6.130 -0.987 5.441 1.00 0.00 98 ILE A O 3
ATOM 5289 N N . HIS A 1 99 ? -4.656 -0.521 7.076 1.00 0.00 99 HIS A N 3
ATOM 5290 C CA . HIS A 1 99 ? -4.963 -1.722 7.845 1.00 0.00 99 HIS A CA 3
ATOM 5291 C C . HIS A 1 99 ? -6.471 -1.900 7.995 1.00 0.00 99 HIS A C 3
ATOM 5292 O O . HIS A 1 99 ? -7.021 -2.942 7.639 1.00 0.00 99 HIS A O 3
ATOM 5307 N N . SER A 1 100 ? -7.134 -0.876 8.524 1.00 0.00 100 SER A N 3
ATOM 5308 C CA . SER A 1 100 ? -8.577 -0.922 8.724 1.00 0.00 100 SER A CA 3
ATOM 5309 C C . SER A 1 100 ? -9.305 -1.091 7.395 1.00 0.00 100 SER A C 3
ATOM 5310 O O . SER A 1 100 ? -10.153 -1.972 7.244 1.00 0.00 100 SER A O 3
ATOM 5318 N N . THR A 1 101 ? -8.969 -0.241 6.430 1.00 0.00 101 THR A N 3
ATOM 5319 C CA . THR A 1 101 ? -9.590 -0.294 5.113 1.00 0.00 101 THR A CA 3
ATOM 5320 C C . THR A 1 101 ? -9.687 -1.729 4.608 1.00 0.00 101 THR A C 3
ATOM 5321 O O . THR A 1 101 ? -10.678 -2.113 3.986 1.00 0.00 101 THR A O 3
ATOM 5332 N N . ILE A 1 102 ? -8.653 -2.518 4.881 1.00 0.00 102 ILE A N 3
ATOM 5333 C CA . ILE A 1 102 ? -8.624 -3.912 4.456 1.00 0.00 102 ILE A CA 3
ATOM 5334 C C . ILE A 1 102 ? -9.558 -4.766 5.306 1.00 0.00 102 ILE A C 3
ATOM 5335 O O . ILE A 1 102 ? -10.341 -5.559 4.782 1.00 0.00 102 ILE A O 3
ATOM 5351 N N . HIS A 1 103 ? -9.471 -4.598 6.622 1.00 0.00 103 HIS A N 3
ATOM 5352 C CA . HIS A 1 103 ? -10.310 -5.352 7.546 1.00 0.00 103 HIS A CA 3
ATOM 5353 C C . HIS A 1 103 ? -11.770 -5.321 7.103 1.00 0.00 103 HIS A C 3
ATOM 5354 O O . HIS A 1 103 ? -12.477 -6.326 7.190 1.00 0.00 103 HIS A O 3
ATOM 5369 N N . LEU A 1 104 ? -12.215 -4.162 6.630 1.00 0.00 104 LEU A N 3
ATOM 5370 C CA . LEU A 1 104 ? -13.591 -4.000 6.174 1.00 0.00 104 LEU A CA 3
ATOM 5371 C C . LEU A 1 104 ? -13.918 -4.995 5.066 1.00 0.00 104 LEU A C 3
ATOM 5372 O O . LEU A 1 104 ? -15.059 -5.440 4.932 1.00 0.00 104 LEU A O 3
ATOM 5388 N N . LEU A 1 105 ? -12.910 -5.344 4.274 1.00 0.00 105 LEU A N 3
ATOM 5389 C CA . LEU A 1 105 ? -13.090 -6.289 3.177 1.00 0.00 105 LEU A CA 3
ATOM 5390 C C . LEU A 1 105 ? -13.183 -7.719 3.701 1.00 0.00 105 LEU A C 3
ATOM 5391 O O . LEU A 1 105 ? -13.840 -8.570 3.101 1.00 0.00 105 LEU A O 3
ATOM 5407 N N . LYS A 1 106 ? -12.523 -7.976 4.825 1.00 0.00 106 LYS A N 3
ATOM 5408 C CA . LYS A 1 106 ? -12.533 -9.301 5.433 1.00 0.00 106 LYS A CA 3
ATOM 5409 C C . LYS A 1 106 ? -13.951 -9.711 5.819 1.00 0.00 106 LYS A C 3
ATOM 5410 O O . LYS A 1 106 ? -14.335 -10.872 5.666 1.00 0.00 106 LYS A O 3
ATOM 5429 N N . LEU A 1 107 ? -14.725 -8.753 6.318 1.00 0.00 107 LEU A N 3
ATOM 5430 C CA . LEU A 1 107 ? -16.101 -9.015 6.724 1.00 0.00 107 LEU A CA 3
ATOM 5431 C C . LEU A 1 107 ? -16.868 -9.731 5.617 1.00 0.00 107 LEU A C 3
ATOM 5432 O O . LEU A 1 107 ? -17.580 -10.702 5.869 1.00 0.00 107 LEU A O 3
ATOM 5448 N N . GLY A 1 108 ? -16.717 -9.245 4.388 1.00 0.00 108 GLY A N 3
ATOM 5449 C CA . GLY A 1 108 ? -17.400 -9.851 3.261 1.00 0.00 108 GLY A CA 3
ATOM 5450 C C . GLY A 1 108 ? -16.820 -11.202 2.890 1.00 0.00 108 GLY A C 3
ATOM 5451 O O . GLY A 1 108 ? -15.908 -11.289 2.068 1.00 0.00 108 GLY A O 3
ATOM 5455 N N . SER A 1 109 ? -17.349 -12.259 3.498 1.00 0.00 109 SER A N 3
ATOM 5456 C CA . SER A 1 109 ? -16.874 -13.611 3.232 1.00 0.00 109 SER A CA 3
ATOM 5457 C C . SER A 1 109 ? -17.501 -14.165 1.956 1.00 0.00 109 SER A C 3
ATOM 5458 O O . SER A 1 109 ? -17.983 -15.298 1.929 1.00 0.00 109 SER A O 3
ATOM 5466 N N . SER A 1 110 ? -17.491 -13.358 0.900 1.00 0.00 110 SER A N 3
ATOM 5467 C CA . SER A 1 110 ? -18.062 -13.764 -0.379 1.00 0.00 110 SER A CA 3
ATOM 5468 C C . SER A 1 110 ? -17.513 -15.120 -0.812 1.00 0.00 110 SER A C 3
ATOM 5469 O O . SER A 1 110 ? -18.268 -16.062 -1.047 1.00 0.00 110 SER A O 3
ATOM 5477 N N . GLY A 1 111 ? -16.190 -15.209 -0.917 1.00 0.00 111 GLY A N 3
ATOM 5478 C CA . GLY A 1 111 ? -15.561 -16.452 -1.323 1.00 0.00 111 GLY A CA 3
ATOM 5479 C C . GLY A 1 111 ? -15.680 -17.534 -0.268 1.00 0.00 111 GLY A C 3
ATOM 5480 O O . GLY A 1 111 ? -15.503 -17.289 0.926 1.00 0.00 111 GLY A O 3
ATOM 5484 N N . PRO A 1 112 ? -15.990 -18.763 -0.707 1.00 0.00 112 PRO A N 3
ATOM 5485 C CA . PRO A 1 112 ? -16.141 -19.910 0.193 1.00 0.00 112 PRO A CA 3
ATOM 5486 C C . PRO A 1 112 ? -14.812 -20.354 0.796 1.00 0.00 112 PRO A C 3
ATOM 5487 O O . PRO A 1 112 ? -13.836 -20.569 0.078 1.00 0.00 112 PRO A O 3
ATOM 5498 N N . SER A 1 113 ? -14.783 -20.489 2.118 1.00 0.00 113 SER A N 3
ATOM 5499 C CA . SER A 1 113 ? -13.573 -20.904 2.817 1.00 0.00 113 SER A CA 3
ATOM 5500 C C . SER A 1 113 ? -13.457 -22.425 2.848 1.00 0.00 113 SER A C 3
ATOM 5501 O O . SER A 1 113 ? -14.382 -23.120 3.268 1.00 0.00 113 SER A O 3
ATOM 5509 N N . SER A 1 114 ? -12.314 -22.934 2.399 1.00 0.00 114 SER A N 3
ATOM 5510 C CA . SER A 1 114 ? -12.078 -24.373 2.371 1.00 0.00 114 SER A CA 3
ATOM 5511 C C . SER A 1 114 ? -11.873 -24.917 3.781 1.00 0.00 114 SER A C 3
ATOM 5512 O O . SER A 1 114 ? -10.864 -24.636 4.427 1.00 0.00 114 SER A O 3
ATOM 5520 N N . GLY A 1 115 ? -12.839 -25.700 4.253 1.00 0.00 115 GLY A N 3
ATOM 5521 C CA . GLY A 1 115 ? -12.746 -26.272 5.584 1.00 0.00 115 GLY A CA 3
ATOM 5522 C C . GLY A 1 115 ? -13.453 -25.430 6.627 1.00 0.00 115 GLY A C 3
ATOM 5523 O O . GLY A 1 115 ? -13.069 -25.427 7.797 1.00 0.00 115 GLY A O 3
ATOM 5527 N N . GLY A 1 1 ? -15.281 14.574 8.221 1.00 0.00 1 GLY A N 4
ATOM 5528 C CA . GLY A 1 1 ? -16.332 14.165 9.133 1.00 0.00 1 GLY A CA 4
ATOM 5529 C C . GLY A 1 1 ? -16.240 12.697 9.502 1.00 0.00 1 GLY A C 4
ATOM 5530 O O . GLY A 1 1 ? -16.010 12.355 10.662 1.00 0.00 1 GLY A O 4
ATOM 5534 N N . SER A 1 2 ? -16.422 11.827 8.514 1.00 0.00 2 SER A N 4
ATOM 5535 C CA . SER A 1 2 ? -16.364 10.388 8.742 1.00 0.00 2 SER A CA 4
ATOM 5536 C C . SER A 1 2 ? -16.149 9.639 7.430 1.00 0.00 2 SER A C 4
ATOM 5537 O O . SER A 1 2 ? -16.536 10.112 6.362 1.00 0.00 2 SER A O 4
ATOM 5545 N N . SER A 1 3 ? -15.528 8.467 7.520 1.00 0.00 3 SER A N 4
ATOM 5546 C CA . SER A 1 3 ? -15.257 7.653 6.341 1.00 0.00 3 SER A CA 4
ATOM 5547 C C . SER A 1 3 ? -16.196 6.452 6.283 1.00 0.00 3 SER A C 4
ATOM 5548 O O . SER A 1 3 ? -16.399 5.760 7.279 1.00 0.00 3 SER A O 4
ATOM 5556 N N . GLY A 1 4 ? -16.766 6.211 5.106 1.00 0.00 4 GLY A N 4
ATOM 5557 C CA . GLY A 1 4 ? -17.677 5.094 4.938 1.00 0.00 4 GLY A CA 4
ATOM 5558 C C . GLY A 1 4 ? -18.121 4.920 3.499 1.00 0.00 4 GLY A C 4
ATOM 5559 O O . GLY A 1 4 ? -18.113 3.808 2.971 1.00 0.00 4 GLY A O 4
ATOM 5563 N N . SER A 1 5 ? -18.511 6.020 2.864 1.00 0.00 5 SER A N 4
ATOM 5564 C CA . SER A 1 5 ? -18.966 5.983 1.479 1.00 0.00 5 SER A CA 4
ATOM 5565 C C . SER A 1 5 ? -17.785 6.064 0.517 1.00 0.00 5 SER A C 4
ATOM 5566 O O . SER A 1 5 ? -16.716 6.562 0.870 1.00 0.00 5 SER A O 4
ATOM 5574 N N . SER A 1 6 ? -17.987 5.570 -0.700 1.00 0.00 6 SER A N 4
ATOM 5575 C CA . SER A 1 6 ? -16.938 5.582 -1.713 1.00 0.00 6 SER A CA 4
ATOM 5576 C C . SER A 1 6 ? -16.293 6.962 -1.811 1.00 0.00 6 SER A C 4
ATOM 5577 O O . SER A 1 6 ? -16.980 7.972 -1.951 1.00 0.00 6 SER A O 4
ATOM 5585 N N . GLY A 1 7 ? -14.966 6.994 -1.735 1.00 0.00 7 GLY A N 4
ATOM 5586 C CA . GLY A 1 7 ? -14.249 8.253 -1.816 1.00 0.00 7 GLY A CA 4
ATOM 5587 C C . GLY A 1 7 ? -12.907 8.203 -1.114 1.00 0.00 7 GLY A C 4
ATOM 5588 O O . GLY A 1 7 ? -12.832 7.895 0.076 1.00 0.00 7 GLY A O 4
ATOM 5592 N N . VAL A 1 8 ? -11.843 8.504 -1.852 1.00 0.00 8 VAL A N 4
ATOM 5593 C CA . VAL A 1 8 ? -10.496 8.491 -1.292 1.00 0.00 8 VAL A CA 4
ATOM 5594 C C . VAL A 1 8 ? -10.504 8.923 0.169 1.00 0.00 8 VAL A C 4
ATOM 5595 O O . VAL A 1 8 ? -11.043 9.976 0.514 1.00 0.00 8 VAL A O 4
ATOM 5608 N N . LEU A 1 9 ? -9.902 8.105 1.026 1.00 0.00 9 LEU A N 4
ATOM 5609 C CA . LEU A 1 9 ? -9.839 8.403 2.452 1.00 0.00 9 LEU A CA 4
ATOM 5610 C C . LEU A 1 9 ? -8.631 9.278 2.773 1.00 0.00 9 LEU A C 4
ATOM 5611 O O . LEU A 1 9 ? -8.745 10.275 3.486 1.00 0.00 9 LEU A O 4
ATOM 5627 N N . LYS A 1 10 ? -7.475 8.900 2.239 1.00 0.00 10 LYS A N 4
ATOM 5628 C CA . LYS A 1 10 ? -6.246 9.652 2.464 1.00 0.00 10 LYS A CA 4
ATOM 5629 C C . LYS A 1 10 ? -5.563 9.987 1.142 1.00 0.00 10 LYS A C 4
ATOM 5630 O O . LYS A 1 10 ? -5.738 9.284 0.148 1.00 0.00 10 LYS A O 4
ATOM 5649 N N . GLN A 1 11 ? -4.785 11.065 1.140 1.00 0.00 11 GLN A N 4
ATOM 5650 C CA . GLN A 1 11 ? -4.076 11.492 -0.060 1.00 0.00 11 GLN A CA 4
ATOM 5651 C C . GLN A 1 11 ? -2.882 12.371 0.296 1.00 0.00 11 GLN A C 4
ATOM 5652 O O . GLN A 1 11 ? -3.008 13.325 1.063 1.00 0.00 11 GLN A O 4
ATOM 5666 N N . GLY A 1 12 ? -1.722 12.043 -0.266 1.00 0.00 12 GLY A N 4
ATOM 5667 C CA . GLY A 1 12 ? -0.522 12.813 0.006 1.00 0.00 12 GLY A CA 4
ATOM 5668 C C . GLY A 1 12 ? 0.672 12.325 -0.790 1.00 0.00 12 GLY A C 4
ATOM 5669 O O . GLY A 1 12 ? 0.636 11.242 -1.375 1.00 0.00 12 GLY A O 4
ATOM 5673 N N . TYR A 1 13 ? 1.731 13.125 -0.815 1.00 0.00 13 TYR A N 4
ATOM 5674 C CA . TYR A 1 13 ? 2.940 12.771 -1.549 1.00 0.00 13 TYR A CA 4
ATOM 5675 C C . TYR A 1 13 ? 3.807 11.811 -0.740 1.00 0.00 13 TYR A C 4
ATOM 5676 O O . TYR A 1 13 ? 4.309 12.160 0.328 1.00 0.00 13 TYR A O 4
ATOM 5694 N N . MET A 1 14 ? 3.977 10.599 -1.258 1.00 0.00 14 MET A N 4
ATOM 5695 C CA . MET A 1 14 ? 4.784 9.587 -0.586 1.00 0.00 14 MET A CA 4
ATOM 5696 C C . MET A 1 14 ? 5.839 9.017 -1.529 1.00 0.00 14 MET A C 4
ATOM 5697 O O . MET A 1 14 ? 5.639 8.973 -2.743 1.00 0.00 14 MET A O 4
ATOM 5711 N N . MET A 1 15 ? 6.960 8.584 -0.964 1.00 0.00 15 MET A N 4
ATOM 5712 C CA . MET A 1 15 ? 8.045 8.016 -1.756 1.00 0.00 15 MET A CA 4
ATOM 5713 C C . MET A 1 15 ? 7.905 6.501 -1.863 1.00 0.00 15 MET A C 4
ATOM 5714 O O . MET A 1 15 ? 8.057 5.782 -0.875 1.00 0.00 15 MET A O 4
ATOM 5728 N N . LYS A 1 16 ? 7.615 6.022 -3.068 1.00 0.00 16 LYS A N 4
ATOM 5729 C CA . LYS A 1 16 ? 7.455 4.592 -3.305 1.00 0.00 16 LYS A CA 4
ATOM 5730 C C . LYS A 1 16 ? 8.697 4.009 -3.971 1.00 0.00 16 LYS A C 4
ATOM 5731 O O . LYS A 1 16 ? 9.241 4.589 -4.911 1.00 0.00 16 LYS A O 4
ATOM 5750 N N . LYS A 1 17 ? 9.142 2.858 -3.478 1.00 0.00 17 LYS A N 4
ATOM 5751 C CA . LYS A 1 17 ? 10.318 2.194 -4.027 1.00 0.00 17 LYS A CA 4
ATOM 5752 C C . LYS A 1 17 ? 9.925 1.210 -5.124 1.00 0.00 17 LYS A C 4
ATOM 5753 O O . LYS A 1 17 ? 9.526 0.080 -4.845 1.00 0.00 17 LYS A O 4
ATOM 5772 N N . GLY A 1 18 ? 10.042 1.646 -6.375 1.00 0.00 18 GLY A N 4
ATOM 5773 C CA . GLY A 1 18 ? 9.697 0.791 -7.495 1.00 0.00 18 GLY A CA 4
ATOM 5774 C C . GLY A 1 18 ? 10.535 -0.471 -7.541 1.00 0.00 18 GLY A C 4
ATOM 5775 O O . GLY A 1 18 ? 11.729 -0.443 -7.242 1.00 0.00 18 GLY A O 4
ATOM 5779 N N . HIS A 1 19 ? 9.909 -1.582 -7.915 1.00 0.00 19 HIS A N 4
ATOM 5780 C CA . HIS A 1 19 ? 10.605 -2.861 -7.997 1.00 0.00 19 HIS A CA 4
ATOM 5781 C C . HIS A 1 19 ? 12.013 -2.678 -8.556 1.00 0.00 19 HIS A C 4
ATOM 5782 O O . HIS A 1 19 ? 13.001 -2.966 -7.881 1.00 0.00 19 HIS A O 4
ATOM 5797 N N . ARG A 1 20 ? 12.096 -2.199 -9.793 1.00 0.00 20 ARG A N 4
ATOM 5798 C CA . ARG A 1 20 ? 13.383 -1.980 -10.443 1.00 0.00 20 ARG A CA 4
ATOM 5799 C C . ARG A 1 20 ? 13.859 -0.545 -10.235 1.00 0.00 20 ARG A C 4
ATOM 5800 O O . ARG A 1 20 ? 13.066 0.344 -9.923 1.00 0.00 20 ARG A O 4
ATOM 5821 N N . ARG A 1 21 ? 15.158 -0.327 -10.411 1.00 0.00 21 ARG A N 4
ATOM 5822 C CA . ARG A 1 21 ? 15.740 0.999 -10.242 1.00 0.00 21 ARG A CA 4
ATOM 5823 C C . ARG A 1 21 ? 15.669 1.441 -8.783 1.00 0.00 21 ARG A C 4
ATOM 5824 O O . ARG A 1 21 ? 15.158 2.518 -8.473 1.00 0.00 21 ARG A O 4
ATOM 5845 N N . LYS A 1 22 ? 16.186 0.603 -7.890 1.00 0.00 22 LYS A N 4
ATOM 5846 C CA . LYS A 1 22 ? 16.183 0.907 -6.464 1.00 0.00 22 LYS A CA 4
ATOM 5847 C C . LYS A 1 22 ? 16.353 2.404 -6.226 1.00 0.00 22 LYS A C 4
ATOM 5848 O O . LYS A 1 22 ? 17.445 2.946 -6.385 1.00 0.00 22 LYS A O 4
ATOM 5867 N N . ASN A 1 23 ? 15.265 3.065 -5.843 1.00 0.00 23 ASN A N 4
ATOM 5868 C CA . ASN A 1 23 ? 15.295 4.499 -5.582 1.00 0.00 23 ASN A CA 4
ATOM 5869 C C . ASN A 1 23 ? 13.983 4.967 -4.960 1.00 0.00 23 ASN A C 4
ATOM 5870 O O . ASN A 1 23 ? 13.042 4.187 -4.813 1.00 0.00 23 ASN A O 4
ATOM 5881 N N . TRP A 1 24 ? 13.927 6.243 -4.599 1.00 0.00 24 TRP A N 4
ATOM 5882 C CA . TRP A 1 24 ? 12.730 6.815 -3.994 1.00 0.00 24 TRP A CA 4
ATOM 5883 C C . TRP A 1 24 ? 12.221 7.999 -4.808 1.00 0.00 24 TRP A C 4
ATOM 5884 O O . TRP A 1 24 ? 12.981 8.908 -5.144 1.00 0.00 24 TRP A O 4
ATOM 5905 N N . THR A 1 25 ? 10.929 7.983 -5.124 1.00 0.00 25 THR A N 4
ATOM 5906 C CA . THR A 1 25 ? 10.319 9.056 -5.900 1.00 0.00 25 THR A CA 4
ATOM 5907 C C . THR A 1 25 ? 8.999 9.500 -5.280 1.00 0.00 25 THR A C 4
ATOM 5908 O O . THR A 1 25 ? 8.157 8.673 -4.933 1.00 0.00 25 THR A O 4
ATOM 5919 N N . GLU A 1 26 ? 8.826 10.811 -5.145 1.00 0.00 26 GLU A N 4
ATOM 5920 C CA . GLU A 1 26 ? 7.607 11.364 -4.566 1.00 0.00 26 GLU A CA 4
ATOM 5921 C C . GLU A 1 26 ? 6.420 11.163 -5.504 1.00 0.00 26 GLU A C 4
ATOM 5922 O O . GLU A 1 26 ? 6.200 11.953 -6.422 1.00 0.00 26 GLU A O 4
ATOM 5934 N N . ARG A 1 27 ? 5.658 10.101 -5.266 1.00 0.00 27 ARG A N 4
ATOM 5935 C CA . ARG A 1 27 ? 4.495 9.794 -6.089 1.00 0.00 27 ARG A CA 4
ATOM 5936 C C . ARG A 1 27 ? 3.207 9.930 -5.283 1.00 0.00 27 ARG A C 4
ATOM 5937 O O . ARG A 1 27 ? 3.137 9.505 -4.129 1.00 0.00 27 ARG A O 4
ATOM 5958 N N . TRP A 1 28 ? 2.191 10.526 -5.896 1.00 0.00 28 TRP A N 4
ATOM 5959 C CA . TRP A 1 28 ? 0.906 10.719 -5.235 1.00 0.00 28 TRP A CA 4
ATOM 5960 C C . TRP A 1 28 ? 0.205 9.384 -5.008 1.00 0.00 28 TRP A C 4
ATOM 5961 O O . TRP A 1 28 ? 0.232 8.503 -5.867 1.00 0.00 28 TRP A O 4
ATOM 5982 N N . PHE A 1 29 ? -0.423 9.240 -3.845 1.00 0.00 29 PHE A N 4
ATOM 5983 C CA . PHE A 1 29 ? -1.130 8.011 -3.505 1.00 0.00 29 PHE A CA 4
ATOM 5984 C C . PHE A 1 29 ? -2.550 8.314 -3.034 1.00 0.00 29 PHE A C 4
ATOM 5985 O O . PHE A 1 29 ? -2.755 9.097 -2.107 1.00 0.00 29 PHE A O 4
ATOM 6002 N N . VAL A 1 30 ? -3.528 7.687 -3.681 1.00 0.00 30 VAL A N 4
ATOM 6003 C CA . VAL A 1 30 ? -4.928 7.888 -3.330 1.00 0.00 30 VAL A CA 4
ATOM 6004 C C . VAL A 1 30 ? -5.510 6.649 -2.658 1.00 0.00 30 VAL A C 4
ATOM 6005 O O . VAL A 1 30 ? -5.941 5.710 -3.329 1.00 0.00 30 VAL A O 4
ATOM 6018 N N . LEU A 1 31 ? -5.519 6.652 -1.330 1.00 0.00 31 LEU A N 4
ATOM 6019 C CA . LEU A 1 31 ? -6.048 5.528 -0.566 1.00 0.00 31 LEU A CA 4
ATOM 6020 C C . LEU A 1 31 ? -7.565 5.445 -0.699 1.00 0.00 31 LEU A C 4
ATOM 6021 O O . LEU A 1 31 ? -8.284 6.370 -0.318 1.00 0.00 31 LEU A O 4
ATOM 6037 N N . LYS A 1 32 ? -8.047 4.331 -1.239 1.00 0.00 32 LYS A N 4
ATOM 6038 C CA . LYS A 1 32 ? -9.479 4.125 -1.419 1.00 0.00 32 LYS A CA 4
ATOM 6039 C C . LYS A 1 32 ? -10.031 3.182 -0.355 1.00 0.00 32 LYS A C 4
ATOM 6040 O O . LYS A 1 32 ? -9.291 2.454 0.308 1.00 0.00 32 LYS A O 4
ATOM 6059 N N . PRO A 1 33 ? -11.362 3.191 -0.187 1.00 0.00 33 PRO A N 4
ATOM 6060 C CA . PRO A 1 33 ? -12.042 2.341 0.794 1.00 0.00 33 PRO A CA 4
ATOM 6061 C C . PRO A 1 33 ? -12.003 0.866 0.409 1.00 0.00 33 PRO A C 4
ATOM 6062 O O . PRO A 1 33 ? -12.080 -0.012 1.267 1.00 0.00 33 PRO A O 4
ATOM 6073 N N . ASN A 1 34 ? -11.883 0.601 -0.888 1.00 0.00 34 ASN A N 4
ATOM 6074 C CA . ASN A 1 34 ? -11.834 -0.769 -1.387 1.00 0.00 34 ASN A CA 4
ATOM 6075 C C . ASN A 1 34 ? -10.709 -0.937 -2.404 1.00 0.00 34 ASN A C 4
ATOM 6076 O O . ASN A 1 34 ? -10.765 -1.814 -3.267 1.00 0.00 34 ASN A O 4
ATOM 6087 N N . ILE A 1 35 ? -9.689 -0.093 -2.295 1.00 0.00 35 ILE A N 4
ATOM 6088 C CA . ILE A 1 35 ? -8.551 -0.149 -3.204 1.00 0.00 35 ILE A CA 4
ATOM 6089 C C . ILE A 1 35 ? -7.518 0.918 -2.858 1.00 0.00 35 ILE A C 4
ATOM 6090 O O . ILE A 1 35 ? -7.709 1.704 -1.930 1.00 0.00 35 ILE A O 4
ATOM 6106 N N . ILE A 1 36 ? -6.423 0.940 -3.612 1.00 0.00 36 ILE A N 4
ATOM 6107 C CA . ILE A 1 36 ? -5.361 1.913 -3.387 1.00 0.00 36 ILE A CA 4
ATOM 6108 C C . ILE A 1 36 ? -4.669 2.283 -4.694 1.00 0.00 36 ILE A C 4
ATOM 6109 O O . ILE A 1 36 ? -3.880 1.506 -5.232 1.00 0.00 36 ILE A O 4
ATOM 6125 N N . SER A 1 37 ? -4.969 3.476 -5.199 1.00 0.00 37 SER A N 4
ATOM 6126 C CA . SER A 1 37 ? -4.377 3.949 -6.445 1.00 0.00 37 SER A CA 4
ATOM 6127 C C . SER A 1 37 ? -3.249 4.939 -6.169 1.00 0.00 37 SER A C 4
ATOM 6128 O O . SER A 1 37 ? -3.086 5.414 -5.044 1.00 0.00 37 SER A O 4
ATOM 6136 N N . TYR A 1 38 ? -2.473 5.245 -7.202 1.00 0.00 38 TYR A N 4
ATOM 6137 C CA . TYR A 1 38 ? -1.359 6.176 -7.072 1.00 0.00 38 TYR A CA 4
ATOM 6138 C C . TYR A 1 38 ? -1.103 6.907 -8.387 1.00 0.00 38 TYR A C 4
ATOM 6139 O O . TYR A 1 38 ? -0.747 6.293 -9.393 1.00 0.00 38 TYR A O 4
ATOM 6157 N N . TYR A 1 39 ? -1.286 8.222 -8.370 1.00 0.00 39 TYR A N 4
ATOM 6158 C CA . TYR A 1 39 ? -1.078 9.038 -9.560 1.00 0.00 39 TYR A CA 4
ATOM 6159 C C . TYR A 1 39 ? 0.264 9.762 -9.496 1.00 0.00 39 TYR A C 4
ATOM 6160 O O . TYR A 1 39 ? 0.916 9.794 -8.452 1.00 0.00 39 TYR A O 4
ATOM 6178 N N . VAL A 1 40 ? 0.669 10.344 -10.620 1.00 0.00 40 VAL A N 4
ATOM 6179 C CA . VAL A 1 40 ? 1.932 11.070 -10.693 1.00 0.00 40 VAL A CA 4
ATOM 6180 C C . VAL A 1 40 ? 1.971 12.207 -9.679 1.00 0.00 40 VAL A C 4
ATOM 6181 O O . VAL A 1 40 ? 2.879 12.284 -8.851 1.00 0.00 40 VAL A O 4
ATOM 6194 N N . SER A 1 41 ? 0.980 13.090 -9.749 1.00 0.00 41 SER A N 4
ATOM 6195 C CA . SER A 1 41 ? 0.902 14.226 -8.838 1.00 0.00 41 SER A CA 4
ATOM 6196 C C . SER A 1 41 ? -0.424 14.229 -8.085 1.00 0.00 41 SER A C 4
ATOM 6197 O O . SER A 1 41 ? -1.226 13.305 -8.214 1.00 0.00 41 SER A O 4
ATOM 6205 N N . GLU A 1 42 ? -0.648 15.276 -7.297 1.00 0.00 42 GLU A N 4
ATOM 6206 C CA . GLU A 1 42 ? -1.877 15.400 -6.521 1.00 0.00 42 GLU A CA 4
ATOM 6207 C C . GLU A 1 42 ? -2.991 16.014 -7.363 1.00 0.00 42 GLU A C 4
ATOM 6208 O O . GLU A 1 42 ? -3.865 16.708 -6.843 1.00 0.00 42 GLU A O 4
ATOM 6220 N N . ASP A 1 43 ? -2.953 15.754 -8.665 1.00 0.00 43 ASP A N 4
ATOM 6221 C CA . ASP A 1 43 ? -3.960 16.281 -9.579 1.00 0.00 43 ASP A CA 4
ATOM 6222 C C . ASP A 1 43 ? -4.935 15.187 -10.002 1.00 0.00 43 ASP A C 4
ATOM 6223 O O . ASP A 1 43 ? -6.091 15.462 -10.327 1.00 0.00 43 ASP A O 4
ATOM 6232 N N . LEU A 1 44 ? -4.463 13.945 -9.996 1.00 0.00 44 LEU A N 4
ATOM 6233 C CA . LEU A 1 44 ? -5.292 12.808 -10.380 1.00 0.00 44 LEU A CA 4
ATOM 6234 C C . LEU A 1 44 ? -5.656 12.874 -11.860 1.00 0.00 44 LEU A C 4
ATOM 6235 O O . LEU A 1 44 ? -6.782 12.565 -12.248 1.00 0.00 44 LEU A O 4
ATOM 6251 N N . LYS A 1 45 ? -4.693 13.278 -12.682 1.00 0.00 45 LYS A N 4
ATOM 6252 C CA . LYS A 1 45 ? -4.909 13.382 -14.121 1.00 0.00 45 LYS A CA 4
ATOM 6253 C C . LYS A 1 45 ? -4.316 12.179 -14.848 1.00 0.00 45 LYS A C 4
ATOM 6254 O O . LYS A 1 45 ? -4.909 11.659 -15.793 1.00 0.00 45 LYS A O 4
ATOM 6273 N N . ASP A 1 46 ? -3.144 11.742 -14.400 1.00 0.00 46 ASP A N 4
ATOM 6274 C CA . ASP A 1 46 ? -2.472 10.599 -15.007 1.00 0.00 46 ASP A CA 4
ATOM 6275 C C . ASP A 1 46 ? -2.321 9.461 -14.002 1.00 0.00 46 ASP A C 4
ATOM 6276 O O . ASP A 1 46 ? -1.587 9.579 -13.020 1.00 0.00 46 ASP A O 4
ATOM 6285 N N . LYS A 1 47 ? -3.020 8.360 -14.253 1.00 0.00 47 LYS A N 4
ATOM 6286 C CA . LYS A 1 47 ? -2.964 7.200 -13.371 1.00 0.00 47 LYS A CA 4
ATOM 6287 C C . LYS A 1 47 ? -1.798 6.289 -13.742 1.00 0.00 47 LYS A C 4
ATOM 6288 O O . LYS A 1 47 ? -1.459 6.145 -14.917 1.00 0.00 47 LYS A O 4
ATOM 6307 N N . LYS A 1 48 ? -1.188 5.675 -12.734 1.00 0.00 48 LYS A N 4
ATOM 6308 C CA . LYS A 1 48 ? -0.062 4.776 -12.955 1.00 0.00 48 LYS A CA 4
ATOM 6309 C C . LYS A 1 48 ? -0.499 3.319 -12.845 1.00 0.00 48 LYS A C 4
ATOM 6310 O O . LYS A 1 48 ? -0.099 2.478 -13.649 1.00 0.00 48 LYS A O 4
ATOM 6329 N N . GLY A 1 49 ? -1.325 3.027 -11.845 1.00 0.00 49 GLY A N 4
ATOM 6330 C CA . GLY A 1 49 ? -1.804 1.671 -11.650 1.00 0.00 49 GLY A CA 4
ATOM 6331 C C . GLY A 1 49 ? -2.852 1.578 -10.558 1.00 0.00 49 GLY A C 4
ATOM 6332 O O . GLY A 1 49 ? -3.555 2.549 -10.278 1.00 0.00 49 GLY A O 4
ATOM 6336 N N . ASP A 1 50 ? -2.957 0.406 -9.940 1.00 0.00 50 ASP A N 4
ATOM 6337 C CA . ASP A 1 50 ? -3.927 0.189 -8.873 1.00 0.00 50 ASP A CA 4
ATOM 6338 C C . ASP A 1 50 ? -3.530 -1.008 -8.014 1.00 0.00 50 ASP A C 4
ATOM 6339 O O . ASP A 1 50 ? -2.949 -1.974 -8.509 1.00 0.00 50 ASP A O 4
ATOM 6348 N N . ILE A 1 51 ? -3.847 -0.935 -6.726 1.00 0.00 51 ILE A N 4
ATOM 6349 C CA . ILE A 1 51 ? -3.524 -2.013 -5.798 1.00 0.00 51 ILE A CA 4
ATOM 6350 C C . ILE A 1 51 ? -4.789 -2.629 -5.209 1.00 0.00 51 ILE A C 4
ATOM 6351 O O . ILE A 1 51 ? -5.313 -2.152 -4.201 1.00 0.00 51 ILE A O 4
ATOM 6367 N N . LEU A 1 52 ? -5.273 -3.691 -5.842 1.00 0.00 52 LEU A N 4
ATOM 6368 C CA . LEU A 1 52 ? -6.476 -4.375 -5.380 1.00 0.00 52 LEU A CA 4
ATOM 6369 C C . LEU A 1 52 ? -6.342 -4.784 -3.917 1.00 0.00 52 LEU A C 4
ATOM 6370 O O . LEU A 1 52 ? -5.523 -5.637 -3.572 1.00 0.00 52 LEU A O 4
ATOM 6386 N N . LEU A 1 53 ? -7.151 -4.171 -3.060 1.00 0.00 53 LEU A N 4
ATOM 6387 C CA . LEU A 1 53 ? -7.125 -4.473 -1.633 1.00 0.00 53 LEU A CA 4
ATOM 6388 C C . LEU A 1 53 ? -7.934 -5.729 -1.327 1.00 0.00 53 LEU A C 4
ATOM 6389 O O . LEU A 1 53 ? -8.989 -5.959 -1.917 1.00 0.00 53 LEU A O 4
ATOM 6405 N N . ASP A 1 54 ? -7.432 -6.538 -0.400 1.00 0.00 54 ASP A N 4
ATOM 6406 C CA . ASP A 1 54 ? -8.110 -7.770 -0.012 1.00 0.00 54 ASP A CA 4
ATOM 6407 C C . ASP A 1 54 ? -7.597 -8.272 1.333 1.00 0.00 54 ASP A C 4
ATOM 6408 O O . ASP A 1 54 ? -6.441 -8.046 1.691 1.00 0.00 54 ASP A O 4
ATOM 6417 N N . GLU A 1 55 ? -8.464 -8.954 2.075 1.00 0.00 55 GLU A N 4
ATOM 6418 C CA . GLU A 1 55 ? -8.098 -9.486 3.382 1.00 0.00 55 GLU A CA 4
ATOM 6419 C C . GLU A 1 55 ? -6.628 -9.894 3.411 1.00 0.00 55 GLU A C 4
ATOM 6420 O O . GLU A 1 55 ? -5.917 -9.626 4.379 1.00 0.00 55 GLU A O 4
ATOM 6432 N N . ASN A 1 56 ? -6.179 -10.545 2.343 1.00 0.00 56 ASN A N 4
ATOM 6433 C CA . ASN A 1 56 ? -4.795 -10.992 2.245 1.00 0.00 56 ASN A CA 4
ATOM 6434 C C . ASN A 1 56 ? -3.833 -9.812 2.354 1.00 0.00 56 ASN A C 4
ATOM 6435 O O . ASN A 1 56 ? -2.945 -9.797 3.206 1.00 0.00 56 ASN A O 4
ATOM 6446 N N . CYS A 1 57 ? -4.018 -8.823 1.485 1.00 0.00 57 CYS A N 4
ATOM 6447 C CA . CYS A 1 57 ? -3.169 -7.638 1.482 1.00 0.00 57 CYS A CA 4
ATOM 6448 C C . CYS A 1 57 ? -3.091 -7.022 2.876 1.00 0.00 57 CYS A C 4
ATOM 6449 O O . CYS A 1 57 ? -4.084 -6.975 3.602 1.00 0.00 57 CYS A O 4
ATOM 6456 N N . CYS A 1 58 ? -1.904 -6.551 3.242 1.00 0.00 58 CYS A N 4
ATOM 6457 C CA . CYS A 1 58 ? -1.695 -5.937 4.549 1.00 0.00 58 CYS A CA 4
ATOM 6458 C C . CYS A 1 58 ? -0.501 -4.989 4.520 1.00 0.00 58 CYS A C 4
ATOM 6459 O O . CYS A 1 58 ? 0.270 -4.973 3.560 1.00 0.00 58 CYS A O 4
ATOM 6467 N N . VAL A 1 59 ? -0.354 -4.197 5.577 1.00 0.00 59 VAL A N 4
ATOM 6468 C CA . VAL A 1 59 ? 0.745 -3.244 5.673 1.00 0.00 59 VAL A CA 4
ATOM 6469 C C . VAL A 1 59 ? 1.565 -3.476 6.937 1.00 0.00 59 VAL A C 4
ATOM 6470 O O . VAL A 1 59 ? 1.016 -3.764 8.000 1.00 0.00 59 VAL A O 4
ATOM 6483 N N . GLU A 1 60 ? 2.883 -3.349 6.813 1.00 0.00 60 GLU A N 4
ATOM 6484 C CA . GLU A 1 60 ? 3.778 -3.545 7.946 1.00 0.00 60 GLU A CA 4
ATOM 6485 C C . GLU A 1 60 ? 4.663 -2.320 8.160 1.00 0.00 60 GLU A C 4
ATOM 6486 O O . GLU A 1 60 ? 4.825 -1.494 7.262 1.00 0.00 60 GLU A O 4
ATOM 6498 N N . SER A 1 61 ? 5.233 -2.210 9.355 1.00 0.00 61 SER A N 4
ATOM 6499 C CA . SER A 1 61 ? 6.098 -1.084 9.689 1.00 0.00 61 SER A CA 4
ATOM 6500 C C . SER A 1 61 ? 7.568 -1.482 9.594 1.00 0.00 61 SER A C 4
ATOM 6501 O O . SER A 1 61 ? 8.099 -2.157 10.477 1.00 0.00 61 SER A O 4
ATOM 6509 N N . LEU A 1 62 ? 8.220 -1.058 8.517 1.00 0.00 62 LEU A N 4
ATOM 6510 C CA . LEU A 1 62 ? 9.630 -1.369 8.305 1.00 0.00 62 LEU A CA 4
ATOM 6511 C C . LEU A 1 62 ? 10.518 -0.494 9.183 1.00 0.00 62 LEU A C 4
ATOM 6512 O O . LEU A 1 62 ? 10.202 0.659 9.475 1.00 0.00 62 LEU A O 4
ATOM 6528 N N . PRO A 1 63 ? 11.659 -1.053 9.613 1.00 0.00 63 PRO A N 4
ATOM 6529 C CA . PRO A 1 63 ? 12.619 -0.341 10.462 1.00 0.00 63 PRO A CA 4
ATOM 6530 C C . PRO A 1 63 ? 13.335 0.779 9.714 1.00 0.00 63 PRO A C 4
ATOM 6531 O O . PRO A 1 63 ? 12.898 1.201 8.643 1.00 0.00 63 PRO A O 4
ATOM 6542 N N . ASP A 1 64 ? 14.435 1.255 10.285 1.00 0.00 64 ASP A N 4
ATOM 6543 C CA . ASP A 1 64 ? 15.213 2.326 9.671 1.00 0.00 64 ASP A CA 4
ATOM 6544 C C . ASP A 1 64 ? 16.236 1.761 8.691 1.00 0.00 64 ASP A C 4
ATOM 6545 O O . ASP A 1 64 ? 17.085 0.950 9.061 1.00 0.00 64 ASP A O 4
ATOM 6554 N N . LYS A 1 65 ? 16.148 2.194 7.437 1.00 0.00 65 LYS A N 4
ATOM 6555 C CA . LYS A 1 65 ? 17.066 1.733 6.402 1.00 0.00 65 LYS A CA 4
ATOM 6556 C C . LYS A 1 65 ? 17.340 2.837 5.387 1.00 0.00 65 LYS A C 4
ATOM 6557 O O . LYS A 1 65 ? 16.574 3.794 5.274 1.00 0.00 65 LYS A O 4
ATOM 6576 N N . ASP A 1 66 ? 18.435 2.697 4.649 1.00 0.00 66 ASP A N 4
ATOM 6577 C CA . ASP A 1 66 ? 18.809 3.682 3.640 1.00 0.00 66 ASP A CA 4
ATOM 6578 C C . ASP A 1 66 ? 18.666 5.099 4.186 1.00 0.00 66 ASP A C 4
ATOM 6579 O O . ASP A 1 66 ? 18.174 5.993 3.499 1.00 0.00 66 ASP A O 4
ATOM 6588 N N . GLY A 1 67 ? 19.100 5.297 5.427 1.00 0.00 67 GLY A N 4
ATOM 6589 C CA . GLY A 1 67 ? 19.011 6.607 6.044 1.00 0.00 67 GLY A CA 4
ATOM 6590 C C . GLY A 1 67 ? 17.578 7.059 6.240 1.00 0.00 67 GLY A C 4
ATOM 6591 O O . GLY A 1 67 ? 17.270 8.245 6.116 1.00 0.00 67 GLY A O 4
ATOM 6595 N N . LYS A 1 68 ? 16.697 6.113 6.547 1.00 0.00 68 LYS A N 4
ATOM 6596 C CA . LYS A 1 68 ? 15.288 6.419 6.760 1.00 0.00 68 LYS A CA 4
ATOM 6597 C C . LYS A 1 68 ? 14.948 6.410 8.247 1.00 0.00 68 LYS A C 4
ATOM 6598 O O . LYS A 1 68 ? 15.774 6.037 9.081 1.00 0.00 68 LYS A O 4
ATOM 6617 N N . LYS A 1 69 ? 13.728 6.822 8.573 1.00 0.00 69 LYS A N 4
ATOM 6618 C CA . LYS A 1 69 ? 13.277 6.859 9.959 1.00 0.00 69 LYS A CA 4
ATOM 6619 C C . LYS A 1 69 ? 11.896 6.228 10.099 1.00 0.00 69 LYS A C 4
ATOM 6620 O O . LYS A 1 69 ? 11.617 5.534 11.078 1.00 0.00 69 LYS A O 4
ATOM 6639 N N . CYS A 1 70 ? 11.037 6.471 9.116 1.00 0.00 70 CYS A N 4
ATOM 6640 C CA . CYS A 1 70 ? 9.684 5.925 9.130 1.00 0.00 70 CYS A CA 4
ATOM 6641 C C . CYS A 1 70 ? 9.343 5.283 7.789 1.00 0.00 70 CYS A C 4
ATOM 6642 O O . CYS A 1 70 ? 8.933 5.965 6.848 1.00 0.00 70 CYS A O 4
ATOM 6650 N N . LEU A 1 71 ? 9.516 3.969 7.707 1.00 0.00 71 LEU A N 4
ATOM 6651 C CA . LEU A 1 71 ? 9.229 3.234 6.480 1.00 0.00 71 LEU A CA 4
ATOM 6652 C C . LEU A 1 71 ? 8.056 2.279 6.679 1.00 0.00 71 LEU A C 4
ATOM 6653 O O . LEU A 1 71 ? 7.671 1.979 7.809 1.00 0.00 71 LEU A O 4
ATOM 6669 N N . PHE A 1 72 ? 7.492 1.804 5.573 1.00 0.00 72 PHE A N 4
ATOM 6670 C CA . PHE A 1 72 ? 6.363 0.882 5.626 1.00 0.00 72 PHE A CA 4
ATOM 6671 C C . PHE A 1 72 ? 6.093 0.274 4.253 1.00 0.00 72 PHE A C 4
ATOM 6672 O O . PHE A 1 72 ? 6.000 0.987 3.253 1.00 0.00 72 PHE A O 4
ATOM 6689 N N . LEU A 1 73 ? 5.968 -1.048 4.213 1.00 0.00 73 LEU A N 4
ATOM 6690 C CA . LEU A 1 73 ? 5.710 -1.754 2.963 1.00 0.00 73 LEU A CA 4
ATOM 6691 C C . LEU A 1 73 ? 4.396 -2.527 3.036 1.00 0.00 73 LEU A C 4
ATOM 6692 O O . LEU A 1 73 ? 3.959 -2.928 4.114 1.00 0.00 73 LEU A O 4
ATOM 6708 N N . VAL A 1 74 ? 3.772 -2.733 1.881 1.00 0.00 74 VAL A N 4
ATOM 6709 C CA . VAL A 1 74 ? 2.510 -3.460 1.813 1.00 0.00 74 VAL A CA 4
ATOM 6710 C C . VAL A 1 74 ? 2.685 -4.799 1.105 1.00 0.00 74 VAL A C 4
ATOM 6711 O O . VAL A 1 74 ? 3.229 -4.865 0.002 1.00 0.00 74 VAL A O 4
ATOM 6724 N N . LYS A 1 75 ? 2.219 -5.866 1.745 1.00 0.00 75 LYS A N 4
ATOM 6725 C CA . LYS A 1 75 ? 2.321 -7.205 1.177 1.00 0.00 75 LYS A CA 4
ATOM 6726 C C . LYS A 1 75 ? 0.965 -7.687 0.673 1.00 0.00 75 LYS A C 4
ATOM 6727 O O . LYS A 1 75 ? 0.032 -7.875 1.454 1.00 0.00 75 LYS A O 4
ATOM 6746 N N . CYS A 1 76 ? 0.863 -7.887 -0.637 1.00 0.00 76 CYS A N 4
ATOM 6747 C CA . CYS A 1 76 ? -0.379 -8.349 -1.246 1.00 0.00 76 CYS A CA 4
ATOM 6748 C C . CYS A 1 76 ? -0.241 -9.786 -1.740 1.00 0.00 76 CYS A C 4
ATOM 6749 O O . CYS A 1 76 ? 0.833 -10.381 -1.659 1.00 0.00 76 CYS A O 4
ATOM 6756 N N . PHE A 1 77 ? -1.336 -10.337 -2.253 1.00 0.00 77 PHE A N 4
ATOM 6757 C CA . PHE A 1 77 ? -1.339 -11.704 -2.760 1.00 0.00 77 PHE A CA 4
ATOM 6758 C C . PHE A 1 77 ? 0.032 -12.081 -3.315 1.00 0.00 77 PHE A C 4
ATOM 6759 O O . PHE A 1 77 ? 0.760 -12.873 -2.716 1.00 0.00 77 PHE A O 4
ATOM 6776 N N . ASP A 1 78 ? 0.377 -11.508 -4.462 1.00 0.00 78 ASP A N 4
ATOM 6777 C CA . ASP A 1 78 ? 1.660 -11.782 -5.099 1.00 0.00 78 ASP A CA 4
ATOM 6778 C C . ASP A 1 78 ? 2.429 -10.489 -5.351 1.00 0.00 78 ASP A C 4
ATOM 6779 O O . ASP A 1 78 ? 3.659 -10.483 -5.393 1.00 0.00 78 ASP A O 4
ATOM 6788 N N . LYS A 1 79 ? 1.695 -9.394 -5.520 1.00 0.00 79 LYS A N 4
ATOM 6789 C CA . LYS A 1 79 ? 2.307 -8.094 -5.769 1.00 0.00 79 LYS A CA 4
ATOM 6790 C C . LYS A 1 79 ? 2.751 -7.443 -4.463 1.00 0.00 79 LYS A C 4
ATOM 6791 O O . LYS A 1 79 ? 2.305 -7.828 -3.381 1.00 0.00 79 LYS A O 4
ATOM 6810 N N . THR A 1 80 ? 3.632 -6.453 -4.569 1.00 0.00 80 THR A N 4
ATOM 6811 C CA . THR A 1 80 ? 4.137 -5.749 -3.397 1.00 0.00 80 THR A CA 4
ATOM 6812 C C . THR A 1 80 ? 4.293 -4.259 -3.676 1.00 0.00 80 THR A C 4
ATOM 6813 O O . THR A 1 80 ? 4.397 -3.840 -4.830 1.00 0.00 80 THR A O 4
ATOM 6824 N N . PHE A 1 81 ? 4.309 -3.461 -2.614 1.00 0.00 81 PHE A N 4
ATOM 6825 C CA . PHE A 1 81 ? 4.452 -2.016 -2.744 1.00 0.00 81 PHE A CA 4
ATOM 6826 C C . PHE A 1 81 ? 5.142 -1.424 -1.518 1.00 0.00 81 PHE A C 4
ATOM 6827 O O . PHE A 1 81 ? 4.598 -1.451 -0.415 1.00 0.00 81 PHE A O 4
ATOM 6844 N N . GLU A 1 82 ? 6.343 -0.893 -1.721 1.00 0.00 82 GLU A N 4
ATOM 6845 C CA . GLU A 1 82 ? 7.108 -0.296 -0.632 1.00 0.00 82 GLU A CA 4
ATOM 6846 C C . GLU A 1 82 ? 7.028 1.227 -0.682 1.00 0.00 82 GLU A C 4
ATOM 6847 O O . GLU A 1 82 ? 7.314 1.840 -1.711 1.00 0.00 82 GLU A O 4
ATOM 6859 N N . ILE A 1 83 ? 6.638 1.830 0.435 1.00 0.00 83 ILE A N 4
ATOM 6860 C CA . ILE A 1 83 ? 6.521 3.281 0.520 1.00 0.00 83 ILE A CA 4
ATOM 6861 C C . ILE A 1 83 ? 7.195 3.814 1.779 1.00 0.00 83 ILE A C 4
ATOM 6862 O O . ILE A 1 83 ? 7.268 3.125 2.796 1.00 0.00 83 ILE A O 4
ATOM 6878 N N . SER A 1 84 ? 7.685 5.047 1.704 1.00 0.00 84 SER A N 4
ATOM 6879 C CA . SER A 1 84 ? 8.355 5.674 2.838 1.00 0.00 84 SER A CA 4
ATOM 6880 C C . SER A 1 84 ? 7.567 6.882 3.335 1.00 0.00 84 SER A C 4
ATOM 6881 O O . SER A 1 84 ? 6.877 7.547 2.563 1.00 0.00 84 SER A O 4
ATOM 6889 N N . ALA A 1 85 ? 7.676 7.159 4.630 1.00 0.00 85 ALA A N 4
ATOM 6890 C CA . ALA A 1 85 ? 6.977 8.288 5.231 1.00 0.00 85 ALA A CA 4
ATOM 6891 C C . ALA A 1 85 ? 7.961 9.326 5.759 1.00 0.00 85 ALA A C 4
ATOM 6892 O O . ALA A 1 85 ? 9.122 9.016 6.023 1.00 0.00 85 ALA A O 4
ATOM 6899 N N . SER A 1 86 ? 7.488 10.560 5.909 1.00 0.00 86 SER A N 4
ATOM 6900 C CA . SER A 1 86 ? 8.329 11.645 6.401 1.00 0.00 86 SER A CA 4
ATOM 6901 C C . SER A 1 86 ? 8.335 11.679 7.927 1.00 0.00 86 SER A C 4
ATOM 6902 O O . SER A 1 86 ? 9.378 11.507 8.558 1.00 0.00 86 SER A O 4
ATOM 6910 N N . ASP A 1 87 ? 7.163 11.901 8.512 1.00 0.00 87 ASP A N 4
ATOM 6911 C CA . ASP A 1 87 ? 7.032 11.956 9.963 1.00 0.00 87 ASP A CA 4
ATOM 6912 C C . ASP A 1 87 ? 6.186 10.795 10.477 1.00 0.00 87 ASP A C 4
ATOM 6913 O O . ASP A 1 87 ? 5.239 10.364 9.819 1.00 0.00 87 ASP A O 4
ATOM 6922 N N . LYS A 1 88 ? 6.535 10.292 11.656 1.00 0.00 88 LYS A N 4
ATOM 6923 C CA . LYS A 1 88 ? 5.809 9.181 12.260 1.00 0.00 88 LYS A CA 4
ATOM 6924 C C . LYS A 1 88 ? 4.304 9.347 12.070 1.00 0.00 88 LYS A C 4
ATOM 6925 O O . LYS A 1 88 ? 3.595 8.385 11.776 1.00 0.00 88 LYS A O 4
ATOM 6944 N N . LYS A 1 89 ? 3.823 10.574 12.238 1.00 0.00 89 LYS A N 4
ATOM 6945 C CA . LYS A 1 89 ? 2.404 10.868 12.083 1.00 0.00 89 LYS A CA 4
ATOM 6946 C C . LYS A 1 89 ? 1.873 10.308 10.768 1.00 0.00 89 LYS A C 4
ATOM 6947 O O . LYS A 1 89 ? 0.918 9.531 10.752 1.00 0.00 89 LYS A O 4
ATOM 6966 N N . LYS A 1 90 ? 2.498 10.706 9.665 1.00 0.00 90 LYS A N 4
ATOM 6967 C CA . LYS A 1 90 ? 2.091 10.242 8.344 1.00 0.00 90 LYS A CA 4
ATOM 6968 C C . LYS A 1 90 ? 2.153 8.720 8.259 1.00 0.00 90 LYS A C 4
ATOM 6969 O O . LYS A 1 90 ? 1.193 8.072 7.841 1.00 0.00 90 LYS A O 4
ATOM 6988 N N . LYS A 1 91 ? 3.287 8.155 8.659 1.00 0.00 91 LYS A N 4
ATOM 6989 C CA . LYS A 1 91 ? 3.474 6.710 8.630 1.00 0.00 91 LYS A CA 4
ATOM 6990 C C . LYS A 1 91 ? 2.341 6.000 9.365 1.00 0.00 91 LYS A C 4
ATOM 6991 O O . LYS A 1 91 ? 1.539 5.296 8.753 1.00 0.00 91 LYS A O 4
ATOM 7010 N N . GLN A 1 92 ? 2.282 6.193 10.679 1.00 0.00 92 GLN A N 4
ATOM 7011 C CA . GLN A 1 92 ? 1.246 5.571 11.495 1.00 0.00 92 GLN A CA 4
ATOM 7012 C C . GLN A 1 92 ? -0.135 5.803 10.892 1.00 0.00 92 GLN A C 4
ATOM 7013 O O . GLN A 1 92 ? -0.897 4.859 10.683 1.00 0.00 92 GLN A O 4
ATOM 7027 N N . GLU A 1 93 ? -0.450 7.064 10.614 1.00 0.00 93 GLU A N 4
ATOM 7028 C CA . GLU A 1 93 ? -1.741 7.418 10.035 1.00 0.00 93 GLU A CA 4
ATOM 7029 C C . GLU A 1 93 ? -2.040 6.563 8.808 1.00 0.00 93 GLU A C 4
ATOM 7030 O O . GLU A 1 93 ? -3.028 5.829 8.775 1.00 0.00 93 GLU A O 4
ATOM 7042 N N . TRP A 1 94 ? -1.180 6.663 7.801 1.00 0.00 94 TRP A N 4
ATOM 7043 C CA . TRP A 1 94 ? -1.352 5.899 6.570 1.00 0.00 94 TRP A CA 4
ATOM 7044 C C . TRP A 1 94 ? -1.622 4.430 6.875 1.00 0.00 94 TRP A C 4
ATOM 7045 O O . TRP A 1 94 ? -2.670 3.894 6.512 1.00 0.00 94 TRP A O 4
ATOM 7066 N N . ILE A 1 95 ? -0.672 3.784 7.542 1.00 0.00 95 ILE A N 4
ATOM 7067 C CA . ILE A 1 95 ? -0.809 2.377 7.896 1.00 0.00 95 ILE A CA 4
ATOM 7068 C C . ILE A 1 95 ? -2.157 2.105 8.557 1.00 0.00 95 ILE A C 4
ATOM 7069 O O . ILE A 1 95 ? -2.865 1.171 8.184 1.00 0.00 95 ILE A O 4
ATOM 7085 N N . GLN A 1 96 ? -2.504 2.930 9.540 1.00 0.00 96 GLN A N 4
ATOM 7086 C CA . GLN A 1 96 ? -3.767 2.779 10.252 1.00 0.00 96 GLN A CA 4
ATOM 7087 C C . GLN A 1 96 ? -4.947 2.845 9.288 1.00 0.00 96 GLN A C 4
ATOM 7088 O O . GLN A 1 96 ? -5.885 2.054 9.385 1.00 0.00 96 GLN A O 4
ATOM 7102 N N . ALA A 1 97 ? -4.893 3.793 8.359 1.00 0.00 97 ALA A N 4
ATOM 7103 C CA . ALA A 1 97 ? -5.957 3.962 7.376 1.00 0.00 97 ALA A CA 4
ATOM 7104 C C . ALA A 1 97 ? -6.039 2.757 6.445 1.00 0.00 97 ALA A C 4
ATOM 7105 O O . ALA A 1 97 ? -7.112 2.184 6.250 1.00 0.00 97 ALA A O 4
ATOM 7112 N N . ILE A 1 98 ? -4.901 2.377 5.874 1.00 0.00 98 ILE A N 4
ATOM 7113 C CA . ILE A 1 98 ? -4.846 1.240 4.964 1.00 0.00 98 ILE A CA 4
ATOM 7114 C C . ILE A 1 98 ? -5.322 -0.036 5.649 1.00 0.00 98 ILE A C 4
ATOM 7115 O O . ILE A 1 98 ? -6.251 -0.695 5.182 1.00 0.00 98 ILE A O 4
ATOM 7131 N N . HIS A 1 99 ? -4.680 -0.379 6.762 1.00 0.00 99 HIS A N 4
ATOM 7132 C CA . HIS A 1 99 ? -5.039 -1.575 7.514 1.00 0.00 99 HIS A CA 4
ATOM 7133 C C . HIS A 1 99 ? -6.553 -1.685 7.670 1.00 0.00 99 HIS A C 4
ATOM 7134 O O . HIS A 1 99 ? -7.144 -2.723 7.372 1.00 0.00 99 HIS A O 4
ATOM 7149 N N . SER A 1 100 ? -7.174 -0.608 8.140 1.00 0.00 100 SER A N 4
ATOM 7150 C CA . SER A 1 100 ? -8.619 -0.585 8.340 1.00 0.00 100 SER A CA 4
ATOM 7151 C C . SER A 1 100 ? -9.353 -0.855 7.030 1.00 0.00 100 SER A C 4
ATOM 7152 O O . SER A 1 100 ? -10.281 -1.663 6.979 1.00 0.00 100 SER A O 4
ATOM 7160 N N . THR A 1 101 ? -8.930 -0.172 5.970 1.00 0.00 101 THR A N 4
ATOM 7161 C CA . THR A 1 101 ? -9.547 -0.336 4.660 1.00 0.00 101 THR A CA 4
ATOM 7162 C C . THR A 1 101 ? -9.689 -1.811 4.300 1.00 0.00 101 THR A C 4
ATOM 7163 O O . THR A 1 101 ? -10.733 -2.241 3.809 1.00 0.00 101 THR A O 4
ATOM 7174 N N . ILE A 1 102 ? -8.634 -2.580 4.547 1.00 0.00 102 ILE A N 4
ATOM 7175 C CA . ILE A 1 102 ? -8.643 -4.007 4.250 1.00 0.00 102 ILE A CA 4
ATOM 7176 C C . ILE A 1 102 ? -9.594 -4.755 5.178 1.00 0.00 102 ILE A C 4
ATOM 7177 O O . ILE A 1 102 ? -10.277 -5.691 4.762 1.00 0.00 102 ILE A O 4
ATOM 7193 N N . HIS A 1 103 ? -9.634 -4.336 6.439 1.00 0.00 103 HIS A N 4
ATOM 7194 C CA . HIS A 1 103 ? -10.503 -4.965 7.427 1.00 0.00 103 HIS A CA 4
ATOM 7195 C C . HIS A 1 103 ? -11.925 -5.099 6.892 1.00 0.00 103 HIS A C 4
ATOM 7196 O O . HIS A 1 103 ? -12.554 -6.150 7.028 1.00 0.00 103 HIS A O 4
ATOM 7211 N N . LEU A 1 104 ? -12.427 -4.029 6.285 1.00 0.00 104 LEU A N 4
ATOM 7212 C CA . LEU A 1 104 ? -13.776 -4.027 5.730 1.00 0.00 104 LEU A CA 4
ATOM 7213 C C . LEU A 1 104 ? -13.926 -5.101 4.657 1.00 0.00 104 LEU A C 4
ATOM 7214 O O . LEU A 1 104 ? -15.002 -5.674 4.482 1.00 0.00 104 LEU A O 4
ATOM 7230 N N . LEU A 1 105 ? -12.839 -5.371 3.943 1.00 0.00 105 LEU A N 4
ATOM 7231 C CA . LEU A 1 105 ? -12.847 -6.378 2.887 1.00 0.00 105 LEU A CA 4
ATOM 7232 C C . LEU A 1 105 ? -12.895 -7.784 3.477 1.00 0.00 105 LEU A C 4
ATOM 7233 O O . LEU A 1 105 ? -13.498 -8.690 2.902 1.00 0.00 105 LEU A O 4
ATOM 7249 N N . LYS A 1 106 ? -12.257 -7.958 4.630 1.00 0.00 106 LYS A N 4
ATOM 7250 C CA . LYS A 1 106 ? -12.229 -9.252 5.301 1.00 0.00 106 LYS A CA 4
ATOM 7251 C C . LYS A 1 106 ? -13.626 -9.658 5.760 1.00 0.00 106 LYS A C 4
ATOM 7252 O O . LYS A 1 106 ? -14.037 -10.807 5.591 1.00 0.00 106 LYS A O 4
ATOM 7271 N N . LEU A 1 107 ? -14.352 -8.708 6.340 1.00 0.00 107 LEU A N 4
ATOM 7272 C CA . LEU A 1 107 ? -15.704 -8.966 6.822 1.00 0.00 107 LEU A CA 4
ATOM 7273 C C . LEU A 1 107 ? -16.506 -9.761 5.797 1.00 0.00 107 LEU A C 4
ATOM 7274 O O . LEU A 1 107 ? -17.091 -10.795 6.118 1.00 0.00 107 LEU A O 4
ATOM 7290 N N . GLY A 1 108 ? -16.526 -9.272 4.561 1.00 0.00 108 GLY A N 4
ATOM 7291 C CA . GLY A 1 108 ? -17.257 -9.951 3.506 1.00 0.00 108 GLY A CA 4
ATOM 7292 C C . GLY A 1 108 ? -16.609 -11.260 3.102 1.00 0.00 108 GLY A C 4
ATOM 7293 O O . GLY A 1 108 ? -16.819 -12.289 3.744 1.00 0.00 108 GLY A O 4
ATOM 7297 N N . SER A 1 109 ? -15.820 -11.223 2.033 1.00 0.00 109 SER A N 4
ATOM 7298 C CA . SER A 1 109 ? -15.143 -12.417 1.540 1.00 0.00 109 SER A CA 4
ATOM 7299 C C . SER A 1 109 ? -14.734 -13.325 2.696 1.00 0.00 109 SER A C 4
ATOM 7300 O O . SER A 1 109 ? -13.846 -12.990 3.479 1.00 0.00 109 SER A O 4
ATOM 7308 N N . SER A 1 110 ? -15.389 -14.478 2.794 1.00 0.00 110 SER A N 4
ATOM 7309 C CA . SER A 1 110 ? -15.098 -15.434 3.856 1.00 0.00 110 SER A CA 4
ATOM 7310 C C . SER A 1 110 ? -13.603 -15.734 3.921 1.00 0.00 110 SER A C 4
ATOM 7311 O O . SER A 1 110 ? -12.954 -15.939 2.897 1.00 0.00 110 SER A O 4
ATOM 7319 N N . GLY A 1 111 ? -13.064 -15.757 5.136 1.00 0.00 111 GLY A N 4
ATOM 7320 C CA . GLY A 1 111 ? -11.650 -16.032 5.315 1.00 0.00 111 GLY A CA 4
ATOM 7321 C C . GLY A 1 111 ? -11.401 -17.252 6.180 1.00 0.00 111 GLY A C 4
ATOM 7322 O O . GLY A 1 111 ? -10.928 -17.151 7.312 1.00 0.00 111 GLY A O 4
ATOM 7326 N N . PRO A 1 112 ? -11.726 -18.438 5.644 1.00 0.00 112 PRO A N 4
ATOM 7327 C CA . PRO A 1 112 ? -11.545 -19.705 6.359 1.00 0.00 112 PRO A CA 4
ATOM 7328 C C . PRO A 1 112 ? -10.074 -20.072 6.524 1.00 0.00 112 PRO A C 4
ATOM 7329 O O . PRO A 1 112 ? -9.188 -19.337 6.089 1.00 0.00 112 PRO A O 4
ATOM 7340 N N . SER A 1 113 ? -9.821 -21.215 7.154 1.00 0.00 113 SER A N 4
ATOM 7341 C CA . SER A 1 113 ? -8.457 -21.678 7.380 1.00 0.00 113 SER A CA 4
ATOM 7342 C C . SER A 1 113 ? -7.642 -21.613 6.092 1.00 0.00 113 SER A C 4
ATOM 7343 O O . SER A 1 113 ? -8.104 -22.029 5.030 1.00 0.00 113 SER A O 4
ATOM 7351 N N . SER A 1 114 ? -6.425 -21.088 6.196 1.00 0.00 114 SER A N 4
ATOM 7352 C CA . SER A 1 114 ? -5.545 -20.964 5.040 1.00 0.00 114 SER A CA 4
ATOM 7353 C C . SER A 1 114 ? -4.286 -21.807 5.222 1.00 0.00 114 SER A C 4
ATOM 7354 O O . SER A 1 114 ? -3.181 -21.370 4.904 1.00 0.00 114 SER A O 4
ATOM 7362 N N . GLY A 1 115 ? -4.463 -23.020 5.738 1.00 0.00 115 GLY A N 4
ATOM 7363 C CA . GLY A 1 115 ? -3.335 -23.906 5.955 1.00 0.00 115 GLY A CA 4
ATOM 7364 C C . GLY A 1 115 ? -3.004 -24.074 7.425 1.00 0.00 115 GLY A C 4
ATOM 7365 O O . GLY A 1 115 ? -1.953 -24.613 7.774 1.00 0.00 115 GLY A O 4
ATOM 7369 N N . GLY A 1 1 ? -10.869 20.103 4.531 1.00 0.00 1 GLY A N 5
ATOM 7370 C CA . GLY A 1 1 ? -11.067 20.861 5.752 1.00 0.00 1 GLY A CA 5
ATOM 7371 C C . GLY A 1 1 ? -11.676 20.026 6.860 1.00 0.00 1 GLY A C 5
ATOM 7372 O O . GLY A 1 1 ? -12.843 20.202 7.210 1.00 0.00 1 GLY A O 5
ATOM 7376 N N . SER A 1 2 ? -10.884 19.113 7.414 1.00 0.00 2 SER A N 5
ATOM 7377 C CA . SER A 1 2 ? -11.354 18.243 8.486 1.00 0.00 2 SER A CA 5
ATOM 7378 C C . SER A 1 2 ? -12.810 17.845 8.264 1.00 0.00 2 SER A C 5
ATOM 7379 O O . SER A 1 2 ? -13.609 17.826 9.200 1.00 0.00 2 SER A O 5
ATOM 7387 N N . SER A 1 3 ? -13.147 17.526 7.018 1.00 0.00 3 SER A N 5
ATOM 7388 C CA . SER A 1 3 ? -14.507 17.132 6.671 1.00 0.00 3 SER A CA 5
ATOM 7389 C C . SER A 1 3 ? -14.536 15.711 6.116 1.00 0.00 3 SER A C 5
ATOM 7390 O O . SER A 1 3 ? -15.374 14.898 6.503 1.00 0.00 3 SER A O 5
ATOM 7398 N N . GLY A 1 4 ? -13.612 15.420 5.205 1.00 0.00 4 GLY A N 5
ATOM 7399 C CA . GLY A 1 4 ? -13.548 14.097 4.610 1.00 0.00 4 GLY A CA 5
ATOM 7400 C C . GLY A 1 4 ? -14.052 14.080 3.181 1.00 0.00 4 GLY A C 5
ATOM 7401 O O . GLY A 1 4 ? -15.108 14.637 2.881 1.00 0.00 4 GLY A O 5
ATOM 7405 N N . SER A 1 5 ? -13.296 13.439 2.296 1.00 0.00 5 SER A N 5
ATOM 7406 C CA . SER A 1 5 ? -13.669 13.355 0.889 1.00 0.00 5 SER A CA 5
ATOM 7407 C C . SER A 1 5 ? -14.689 12.243 0.662 1.00 0.00 5 SER A C 5
ATOM 7408 O O . SER A 1 5 ? -14.680 11.227 1.357 1.00 0.00 5 SER A O 5
ATOM 7416 N N . SER A 1 6 ? -15.567 12.444 -0.315 1.00 0.00 6 SER A N 5
ATOM 7417 C CA . SER A 1 6 ? -16.596 11.462 -0.632 1.00 0.00 6 SER A CA 5
ATOM 7418 C C . SER A 1 6 ? -15.975 10.100 -0.927 1.00 0.00 6 SER A C 5
ATOM 7419 O O . SER A 1 6 ? -16.363 9.088 -0.344 1.00 0.00 6 SER A O 5
ATOM 7427 N N . GLY A 1 7 ? -15.006 10.083 -1.837 1.00 0.00 7 GLY A N 5
ATOM 7428 C CA . GLY A 1 7 ? -14.346 8.841 -2.195 1.00 0.00 7 GLY A CA 5
ATOM 7429 C C . GLY A 1 7 ? -13.037 8.646 -1.455 1.00 0.00 7 GLY A C 5
ATOM 7430 O O . GLY A 1 7 ? -13.029 8.308 -0.271 1.00 0.00 7 GLY A O 5
ATOM 7434 N N . VAL A 1 8 ? -11.927 8.859 -2.154 1.00 0.00 8 VAL A N 5
ATOM 7435 C CA . VAL A 1 8 ? -10.606 8.704 -1.557 1.00 0.00 8 VAL A CA 5
ATOM 7436 C C . VAL A 1 8 ? -10.617 9.106 -0.086 1.00 0.00 8 VAL A C 5
ATOM 7437 O O . VAL A 1 8 ? -11.050 10.205 0.265 1.00 0.00 8 VAL A O 5
ATOM 7450 N N . LEU A 1 9 ? -10.139 8.210 0.770 1.00 0.00 9 LEU A N 5
ATOM 7451 C CA . LEU A 1 9 ? -10.093 8.471 2.205 1.00 0.00 9 LEU A CA 5
ATOM 7452 C C . LEU A 1 9 ? -8.876 9.316 2.566 1.00 0.00 9 LEU A C 5
ATOM 7453 O O . LEU A 1 9 ? -8.989 10.317 3.274 1.00 0.00 9 LEU A O 5
ATOM 7469 N N . LYS A 1 10 ? -7.712 8.909 2.073 1.00 0.00 10 LYS A N 5
ATOM 7470 C CA . LYS A 1 10 ? -6.473 9.629 2.340 1.00 0.00 10 LYS A CA 5
ATOM 7471 C C . LYS A 1 10 ? -5.740 9.951 1.041 1.00 0.00 10 LYS A C 5
ATOM 7472 O O . LYS A 1 10 ? -5.891 9.248 0.043 1.00 0.00 10 LYS A O 5
ATOM 7491 N N . GLN A 1 11 ? -4.945 11.016 1.064 1.00 0.00 11 GLN A N 5
ATOM 7492 C CA . GLN A 1 11 ? -4.188 11.429 -0.112 1.00 0.00 11 GLN A CA 5
ATOM 7493 C C . GLN A 1 11 ? -3.000 12.300 0.283 1.00 0.00 11 GLN A C 5
ATOM 7494 O O . GLN A 1 11 ? -3.135 13.227 1.080 1.00 0.00 11 GLN A O 5
ATOM 7508 N N . GLY A 1 12 ? -1.835 11.994 -0.281 1.00 0.00 12 GLY A N 5
ATOM 7509 C CA . GLY A 1 12 ? -0.640 12.758 0.026 1.00 0.00 12 GLY A CA 5
ATOM 7510 C C . GLY A 1 12 ? 0.578 12.254 -0.723 1.00 0.00 12 GLY A C 5
ATOM 7511 O O . GLY A 1 12 ? 0.600 11.116 -1.191 1.00 0.00 12 GLY A O 5
ATOM 7515 N N . TYR A 1 13 ? 1.593 13.103 -0.837 1.00 0.00 13 TYR A N 5
ATOM 7516 C CA . TYR A 1 13 ? 2.819 12.739 -1.538 1.00 0.00 13 TYR A CA 5
ATOM 7517 C C . TYR A 1 13 ? 3.621 11.717 -0.737 1.00 0.00 13 TYR A C 5
ATOM 7518 O O . TYR A 1 13 ? 4.013 11.973 0.401 1.00 0.00 13 TYR A O 5
ATOM 7536 N N . MET A 1 14 ? 3.860 10.558 -1.342 1.00 0.00 14 MET A N 5
ATOM 7537 C CA . MET A 1 14 ? 4.617 9.497 -0.687 1.00 0.00 14 MET A CA 5
ATOM 7538 C C . MET A 1 14 ? 5.763 9.020 -1.574 1.00 0.00 14 MET A C 5
ATOM 7539 O O . MET A 1 14 ? 5.653 9.021 -2.800 1.00 0.00 14 MET A O 5
ATOM 7553 N N . MET A 1 15 ? 6.862 8.614 -0.946 1.00 0.00 15 MET A N 5
ATOM 7554 C CA . MET A 1 15 ? 8.027 8.134 -1.679 1.00 0.00 15 MET A CA 5
ATOM 7555 C C . MET A 1 15 ? 7.973 6.620 -1.855 1.00 0.00 15 MET A C 5
ATOM 7556 O O . MET A 1 15 ? 8.105 5.867 -0.890 1.00 0.00 15 MET A O 5
ATOM 7570 N N . LYS A 1 16 ? 7.777 6.179 -3.093 1.00 0.00 16 LYS A N 5
ATOM 7571 C CA . LYS A 1 16 ? 7.706 4.755 -3.397 1.00 0.00 16 LYS A CA 5
ATOM 7572 C C . LYS A 1 16 ? 9.010 4.265 -4.017 1.00 0.00 16 LYS A C 5
ATOM 7573 O O . LYS A 1 16 ? 9.554 4.895 -4.924 1.00 0.00 16 LYS A O 5
ATOM 7592 N N . LYS A 1 17 ? 9.507 3.136 -3.524 1.00 0.00 17 LYS A N 5
ATOM 7593 C CA . LYS A 1 17 ? 10.747 2.559 -4.032 1.00 0.00 17 LYS A CA 5
ATOM 7594 C C . LYS A 1 17 ? 10.542 1.967 -5.423 1.00 0.00 17 LYS A C 5
ATOM 7595 O O . LYS A 1 17 ? 9.792 1.007 -5.596 1.00 0.00 17 LYS A O 5
ATOM 7614 N N . GLY A 1 18 ? 11.215 2.547 -6.412 1.00 0.00 18 GLY A N 5
ATOM 7615 C CA . GLY A 1 18 ? 11.094 2.062 -7.775 1.00 0.00 18 GLY A CA 5
ATOM 7616 C C . GLY A 1 18 ? 11.069 0.549 -7.852 1.00 0.00 18 GLY A C 5
ATOM 7617 O O . GLY A 1 18 ? 11.906 -0.125 -7.250 1.00 0.00 18 GLY A O 5
ATOM 7621 N N . HIS A 1 19 ? 10.105 0.011 -8.594 1.00 0.00 19 HIS A N 5
ATOM 7622 C CA . HIS A 1 19 ? 9.974 -1.433 -8.747 1.00 0.00 19 HIS A CA 5
ATOM 7623 C C . HIS A 1 19 ? 11.339 -2.085 -8.948 1.00 0.00 19 HIS A C 5
ATOM 7624 O O . HIS A 1 19 ? 11.683 -3.051 -8.267 1.00 0.00 19 HIS A O 5
ATOM 7639 N N . ARG A 1 20 ? 12.111 -1.550 -9.889 1.00 0.00 20 ARG A N 5
ATOM 7640 C CA . ARG A 1 20 ? 13.437 -2.080 -10.181 1.00 0.00 20 ARG A CA 5
ATOM 7641 C C . ARG A 1 20 ? 14.523 -1.192 -9.580 1.00 0.00 20 ARG A C 5
ATOM 7642 O O . ARG A 1 20 ? 15.484 -1.683 -8.989 1.00 0.00 20 ARG A O 5
ATOM 7663 N N . ARG A 1 21 ? 14.362 0.118 -9.737 1.00 0.00 21 ARG A N 5
ATOM 7664 C CA . ARG A 1 21 ? 15.329 1.075 -9.212 1.00 0.00 21 ARG A CA 5
ATOM 7665 C C . ARG A 1 21 ? 15.192 1.211 -7.699 1.00 0.00 21 ARG A C 5
ATOM 7666 O O . ARG A 1 21 ? 14.225 0.732 -7.106 1.00 0.00 21 ARG A O 5
ATOM 7687 N N . LYS A 1 22 ? 16.167 1.868 -7.079 1.00 0.00 22 LYS A N 5
ATOM 7688 C CA . LYS A 1 22 ? 16.156 2.069 -5.635 1.00 0.00 22 LYS A CA 5
ATOM 7689 C C . LYS A 1 22 ? 15.810 3.514 -5.289 1.00 0.00 22 LYS A C 5
ATOM 7690 O O . LYS A 1 22 ? 14.864 3.775 -4.547 1.00 0.00 22 LYS A O 5
ATOM 7709 N N . ASN A 1 23 ? 16.581 4.449 -5.834 1.00 0.00 23 ASN A N 5
ATOM 7710 C CA . ASN A 1 23 ? 16.355 5.868 -5.584 1.00 0.00 23 ASN A CA 5
ATOM 7711 C C . ASN A 1 23 ? 14.866 6.162 -5.432 1.00 0.00 23 ASN A C 5
ATOM 7712 O O . ASN A 1 23 ? 14.108 6.097 -6.399 1.00 0.00 23 ASN A O 5
ATOM 7723 N N . TRP A 1 24 ? 14.454 6.487 -4.211 1.00 0.00 24 TRP A N 5
ATOM 7724 C CA . TRP A 1 24 ? 13.056 6.792 -3.932 1.00 0.00 24 TRP A CA 5
ATOM 7725 C C . TRP A 1 24 ? 12.578 7.971 -4.773 1.00 0.00 24 TRP A C 5
ATOM 7726 O O . TRP A 1 24 ? 13.370 8.829 -5.165 1.00 0.00 24 TRP A O 5
ATOM 7747 N N . THR A 1 25 ? 11.278 8.009 -5.047 1.00 0.00 25 THR A N 5
ATOM 7748 C CA . THR A 1 25 ? 10.695 9.082 -5.842 1.00 0.00 25 THR A CA 5
ATOM 7749 C C . THR A 1 25 ? 9.319 9.473 -5.313 1.00 0.00 25 THR A C 5
ATOM 7750 O O . THR A 1 25 ? 8.474 8.615 -5.064 1.00 0.00 25 THR A O 5
ATOM 7761 N N . GLU A 1 26 ? 9.103 10.774 -5.146 1.00 0.00 26 GLU A N 5
ATOM 7762 C CA . GLU A 1 26 ? 7.828 11.277 -4.646 1.00 0.00 26 GLU A CA 5
ATOM 7763 C C . GLU A 1 26 ? 6.701 10.974 -5.629 1.00 0.00 26 GLU A C 5
ATOM 7764 O O . GLU A 1 26 ? 6.810 11.257 -6.822 1.00 0.00 26 GLU A O 5
ATOM 7776 N N . ARG A 1 27 ? 5.619 10.396 -5.118 1.00 0.00 27 ARG A N 5
ATOM 7777 C CA . ARG A 1 27 ? 4.472 10.052 -5.950 1.00 0.00 27 ARG A CA 5
ATOM 7778 C C . ARG A 1 27 ? 3.169 10.214 -5.173 1.00 0.00 27 ARG A C 5
ATOM 7779 O O . ARG A 1 27 ? 3.099 9.896 -3.986 1.00 0.00 27 ARG A O 5
ATOM 7800 N N . TRP A 1 28 ? 2.140 10.711 -5.850 1.00 0.00 28 TRP A N 5
ATOM 7801 C CA . TRP A 1 28 ? 0.839 10.916 -5.223 1.00 0.00 28 TRP A CA 5
ATOM 7802 C C . TRP A 1 28 ? 0.109 9.590 -5.040 1.00 0.00 28 TRP A C 5
ATOM 7803 O O . TRP A 1 28 ? 0.104 8.743 -5.933 1.00 0.00 28 TRP A O 5
ATOM 7824 N N . PHE A 1 29 ? -0.509 9.416 -3.876 1.00 0.00 29 PHE A N 5
ATOM 7825 C CA . PHE A 1 29 ? -1.242 8.192 -3.575 1.00 0.00 29 PHE A CA 5
ATOM 7826 C C . PHE A 1 29 ? -2.685 8.504 -3.188 1.00 0.00 29 PHE A C 5
ATOM 7827 O O . PHE A 1 29 ? -2.961 9.512 -2.538 1.00 0.00 29 PHE A O 5
ATOM 7844 N N . VAL A 1 30 ? -3.602 7.632 -3.594 1.00 0.00 30 VAL A N 5
ATOM 7845 C CA . VAL A 1 30 ? -5.017 7.812 -3.291 1.00 0.00 30 VAL A CA 5
ATOM 7846 C C . VAL A 1 30 ? -5.592 6.581 -2.600 1.00 0.00 30 VAL A C 5
ATOM 7847 O O . VAL A 1 30 ? -5.939 5.595 -3.252 1.00 0.00 30 VAL A O 5
ATOM 7860 N N . LEU A 1 31 ? -5.692 6.644 -1.277 1.00 0.00 31 LEU A N 5
ATOM 7861 C CA . LEU A 1 31 ? -6.227 5.534 -0.496 1.00 0.00 31 LEU A CA 5
ATOM 7862 C C . LEU A 1 31 ? -7.743 5.449 -0.638 1.00 0.00 31 LEU A C 5
ATOM 7863 O O . LEU A 1 31 ? -8.479 6.230 -0.036 1.00 0.00 31 LEU A O 5
ATOM 7879 N N . LYS A 1 32 ? -8.204 4.492 -1.437 1.00 0.00 32 LYS A N 5
ATOM 7880 C CA . LYS A 1 32 ? -9.633 4.301 -1.657 1.00 0.00 32 LYS A CA 5
ATOM 7881 C C . LYS A 1 32 ? -10.232 3.398 -0.584 1.00 0.00 32 LYS A C 5
ATOM 7882 O O . LYS A 1 32 ? -9.524 2.682 0.126 1.00 0.00 32 LYS A O 5
ATOM 7901 N N . PRO A 1 33 ? -11.567 3.428 -0.461 1.00 0.00 33 PRO A N 5
ATOM 7902 C CA . PRO A 1 33 ? -12.291 2.615 0.521 1.00 0.00 33 PRO A CA 5
ATOM 7903 C C . PRO A 1 33 ? -12.257 1.129 0.182 1.00 0.00 33 PRO A C 5
ATOM 7904 O O . PRO A 1 33 ? -12.371 0.279 1.065 1.00 0.00 33 PRO A O 5
ATOM 7915 N N . ASN A 1 34 ? -12.101 0.823 -1.101 1.00 0.00 34 ASN A N 5
ATOM 7916 C CA . ASN A 1 34 ? -12.052 -0.562 -1.557 1.00 0.00 34 ASN A CA 5
ATOM 7917 C C . ASN A 1 34 ? -10.915 -0.767 -2.553 1.00 0.00 34 ASN A C 5
ATOM 7918 O O . ASN A 1 34 ? -10.974 -1.656 -3.403 1.00 0.00 34 ASN A O 5
ATOM 7929 N N . ILE A 1 35 ? -9.881 0.059 -2.441 1.00 0.00 35 ILE A N 5
ATOM 7930 C CA . ILE A 1 35 ? -8.730 -0.033 -3.330 1.00 0.00 35 ILE A CA 5
ATOM 7931 C C . ILE A 1 35 ? -7.687 1.026 -2.991 1.00 0.00 35 ILE A C 5
ATOM 7932 O O . ILE A 1 35 ? -7.878 1.830 -2.077 1.00 0.00 35 ILE A O 5
ATOM 7948 N N . ILE A 1 36 ? -6.585 1.023 -3.733 1.00 0.00 36 ILE A N 5
ATOM 7949 C CA . ILE A 1 36 ? -5.513 1.986 -3.513 1.00 0.00 36 ILE A CA 5
ATOM 7950 C C . ILE A 1 36 ? -4.794 2.315 -4.817 1.00 0.00 36 ILE A C 5
ATOM 7951 O O . ILE A 1 36 ? -4.007 1.515 -5.323 1.00 0.00 36 ILE A O 5
ATOM 7967 N N . SER A 1 37 ? -5.068 3.499 -5.355 1.00 0.00 37 SER A N 5
ATOM 7968 C CA . SER A 1 37 ? -4.449 3.935 -6.601 1.00 0.00 37 SER A CA 5
ATOM 7969 C C . SER A 1 37 ? -3.566 5.157 -6.371 1.00 0.00 37 SER A C 5
ATOM 7970 O O . SER A 1 37 ? -3.906 6.044 -5.587 1.00 0.00 37 SER A O 5
ATOM 7978 N N . TYR A 1 38 ? -2.430 5.197 -7.060 1.00 0.00 38 TYR A N 5
ATOM 7979 C CA . TYR A 1 38 ? -1.496 6.309 -6.929 1.00 0.00 38 TYR A CA 5
ATOM 7980 C C . TYR A 1 38 ? -1.227 6.956 -8.284 1.00 0.00 38 TYR A C 5
ATOM 7981 O O . TYR A 1 38 ? -0.919 6.272 -9.261 1.00 0.00 38 TYR A O 5
ATOM 7999 N N . TYR A 1 39 ? -1.344 8.278 -8.335 1.00 0.00 39 TYR A N 5
ATOM 8000 C CA . TYR A 1 39 ? -1.115 9.019 -9.570 1.00 0.00 39 TYR A CA 5
ATOM 8001 C C . TYR A 1 39 ? 0.270 9.657 -9.573 1.00 0.00 39 TYR A C 5
ATOM 8002 O O . TYR A 1 39 ? 0.768 10.096 -8.536 1.00 0.00 39 TYR A O 5
ATOM 8020 N N . VAL A 1 40 ? 0.889 9.707 -10.749 1.00 0.00 40 VAL A N 5
ATOM 8021 C CA . VAL A 1 40 ? 2.217 10.293 -10.890 1.00 0.00 40 VAL A CA 5
ATOM 8022 C C . VAL A 1 40 ? 2.261 11.700 -10.305 1.00 0.00 40 VAL A C 5
ATOM 8023 O O . VAL A 1 40 ? 3.320 12.183 -9.903 1.00 0.00 40 VAL A O 5
ATOM 8036 N N . SER A 1 41 ? 1.104 12.353 -10.260 1.00 0.00 41 SER A N 5
ATOM 8037 C CA . SER A 1 41 ? 1.011 13.707 -9.727 1.00 0.00 41 SER A CA 5
ATOM 8038 C C . SER A 1 41 ? -0.199 13.848 -8.809 1.00 0.00 41 SER A C 5
ATOM 8039 O O . SER A 1 41 ? -1.041 12.953 -8.733 1.00 0.00 41 SER A O 5
ATOM 8047 N N . GLU A 1 42 ? -0.279 14.978 -8.113 1.00 0.00 42 GLU A N 5
ATOM 8048 C CA . GLU A 1 42 ? -1.386 15.235 -7.200 1.00 0.00 42 GLU A CA 5
ATOM 8049 C C . GLU A 1 42 ? -2.575 15.838 -7.942 1.00 0.00 42 GLU A C 5
ATOM 8050 O O . GLU A 1 42 ? -3.369 16.581 -7.364 1.00 0.00 42 GLU A O 5
ATOM 8062 N N . ASP A 1 43 ? -2.691 15.513 -9.225 1.00 0.00 43 ASP A N 5
ATOM 8063 C CA . ASP A 1 43 ? -3.782 16.022 -10.047 1.00 0.00 43 ASP A CA 5
ATOM 8064 C C . ASP A 1 43 ? -4.807 14.927 -10.328 1.00 0.00 43 ASP A C 5
ATOM 8065 O O . ASP A 1 43 ? -5.985 15.207 -10.554 1.00 0.00 43 ASP A O 5
ATOM 8074 N N . LEU A 1 44 ? -4.350 13.679 -10.313 1.00 0.00 44 LEU A N 5
ATOM 8075 C CA . LEU A 1 44 ? -5.227 12.541 -10.567 1.00 0.00 44 LEU A CA 5
ATOM 8076 C C . LEU A 1 44 ? -5.579 12.445 -12.048 1.00 0.00 44 LEU A C 5
ATOM 8077 O O . LEU A 1 44 ? -6.706 12.107 -12.409 1.00 0.00 44 LEU A O 5
ATOM 8093 N N . LYS A 1 45 ? -4.606 12.743 -12.903 1.00 0.00 45 LYS A N 5
ATOM 8094 C CA . LYS A 1 45 ? -4.811 12.687 -14.345 1.00 0.00 45 LYS A CA 5
ATOM 8095 C C . LYS A 1 45 ? -4.081 11.494 -14.953 1.00 0.00 45 LYS A C 5
ATOM 8096 O O . LYS A 1 45 ? -4.621 10.794 -15.809 1.00 0.00 45 LYS A O 5
ATOM 8115 N N . ASP A 1 46 ? -2.851 11.267 -14.504 1.00 0.00 46 ASP A N 5
ATOM 8116 C CA . ASP A 1 46 ? -2.048 10.156 -15.001 1.00 0.00 46 ASP A CA 5
ATOM 8117 C C . ASP A 1 46 ? -1.834 9.110 -13.912 1.00 0.00 46 ASP A C 5
ATOM 8118 O O . ASP A 1 46 ? -0.791 9.082 -13.259 1.00 0.00 46 ASP A O 5
ATOM 8127 N N . LYS A 1 47 ? -2.829 8.250 -13.721 1.00 0.00 47 LYS A N 5
ATOM 8128 C CA . LYS A 1 47 ? -2.751 7.201 -12.711 1.00 0.00 47 LYS A CA 5
ATOM 8129 C C . LYS A 1 47 ? -1.573 6.270 -12.983 1.00 0.00 47 LYS A C 5
ATOM 8130 O O . LYS A 1 47 ? -1.363 5.832 -14.115 1.00 0.00 47 LYS A O 5
ATOM 8149 N N . LYS A 1 48 ? -0.808 5.971 -11.939 1.00 0.00 48 LYS A N 5
ATOM 8150 C CA . LYS A 1 48 ? 0.347 5.090 -12.064 1.00 0.00 48 LYS A CA 5
ATOM 8151 C C . LYS A 1 48 ? -0.080 3.626 -12.038 1.00 0.00 48 LYS A C 5
ATOM 8152 O O . LYS A 1 48 ? 0.451 2.801 -12.780 1.00 0.00 48 LYS A O 5
ATOM 8171 N N . GLY A 1 49 ? -1.044 3.311 -11.178 1.00 0.00 49 GLY A N 5
ATOM 8172 C CA . GLY A 1 49 ? -1.526 1.946 -11.072 1.00 0.00 49 GLY A CA 5
ATOM 8173 C C . GLY A 1 49 ? -2.586 1.787 -10.000 1.00 0.00 49 GLY A C 5
ATOM 8174 O O . GLY A 1 49 ? -2.966 2.758 -9.345 1.00 0.00 49 GLY A O 5
ATOM 8178 N N . ASP A 1 50 ? -3.066 0.561 -9.822 1.00 0.00 50 ASP A N 5
ATOM 8179 C CA . ASP A 1 50 ? -4.090 0.279 -8.823 1.00 0.00 50 ASP A CA 5
ATOM 8180 C C . ASP A 1 50 ? -3.711 -0.939 -7.986 1.00 0.00 50 ASP A C 5
ATOM 8181 O O . ASP A 1 50 ? -2.981 -1.817 -8.446 1.00 0.00 50 ASP A O 5
ATOM 8190 N N . ILE A 1 51 ? -4.211 -0.984 -6.756 1.00 0.00 51 ILE A N 5
ATOM 8191 C CA . ILE A 1 51 ? -3.924 -2.094 -5.856 1.00 0.00 51 ILE A CA 5
ATOM 8192 C C . ILE A 1 51 ? -5.209 -2.685 -5.286 1.00 0.00 51 ILE A C 5
ATOM 8193 O O . ILE A 1 51 ? -5.756 -2.181 -4.304 1.00 0.00 51 ILE A O 5
ATOM 8209 N N . LEU A 1 52 ? -5.686 -3.759 -5.906 1.00 0.00 52 LEU A N 5
ATOM 8210 C CA . LEU A 1 52 ? -6.907 -4.422 -5.460 1.00 0.00 52 LEU A CA 5
ATOM 8211 C C . LEU A 1 52 ? -6.796 -4.839 -3.997 1.00 0.00 52 LEU A C 5
ATOM 8212 O O . LEU A 1 52 ? -6.103 -5.803 -3.666 1.00 0.00 52 LEU A O 5
ATOM 8228 N N . LEU A 1 53 ? -7.484 -4.111 -3.125 1.00 0.00 53 LEU A N 5
ATOM 8229 C CA . LEU A 1 53 ? -7.465 -4.407 -1.697 1.00 0.00 53 LEU A CA 5
ATOM 8230 C C . LEU A 1 53 ? -8.196 -5.713 -1.401 1.00 0.00 53 LEU A C 5
ATOM 8231 O O . LEU A 1 53 ? -9.244 -5.994 -1.983 1.00 0.00 53 LEU A O 5
ATOM 8247 N N . ASP A 1 54 ? -7.638 -6.505 -0.493 1.00 0.00 54 ASP A N 5
ATOM 8248 C CA . ASP A 1 54 ? -8.238 -7.780 -0.118 1.00 0.00 54 ASP A CA 5
ATOM 8249 C C . ASP A 1 54 ? -7.687 -8.267 1.218 1.00 0.00 54 ASP A C 5
ATOM 8250 O O . ASP A 1 54 ? -6.510 -8.075 1.522 1.00 0.00 54 ASP A O 5
ATOM 8259 N N . GLU A 1 55 ? -8.546 -8.899 2.013 1.00 0.00 55 GLU A N 5
ATOM 8260 C CA . GLU A 1 55 ? -8.144 -9.412 3.317 1.00 0.00 55 GLU A CA 5
ATOM 8261 C C . GLU A 1 55 ? -6.702 -9.908 3.286 1.00 0.00 55 GLU A C 5
ATOM 8262 O O . GLU A 1 55 ? -5.952 -9.730 4.244 1.00 0.00 55 GLU A O 5
ATOM 8274 N N . ASN A 1 56 ? -6.321 -10.533 2.176 1.00 0.00 56 ASN A N 5
ATOM 8275 C CA . ASN A 1 56 ? -4.969 -11.057 2.018 1.00 0.00 56 ASN A CA 5
ATOM 8276 C C . ASN A 1 56 ? -3.936 -9.940 2.137 1.00 0.00 56 ASN A C 5
ATOM 8277 O O . ASN A 1 56 ? -3.007 -10.022 2.940 1.00 0.00 56 ASN A O 5
ATOM 8288 N N . CYS A 1 57 ? -4.105 -8.898 1.331 1.00 0.00 57 CYS A N 5
ATOM 8289 C CA . CYS A 1 57 ? -3.189 -7.764 1.344 1.00 0.00 57 CYS A CA 5
ATOM 8290 C C . CYS A 1 57 ? -3.181 -7.087 2.712 1.00 0.00 57 CYS A C 5
ATOM 8291 O O . CYS A 1 57 ? -4.206 -7.025 3.391 1.00 0.00 57 CYS A O 5
ATOM 8298 N N . CYS A 1 58 ? -2.018 -6.581 3.108 1.00 0.00 58 CYS A N 5
ATOM 8299 C CA . CYS A 1 58 ? -1.875 -5.909 4.394 1.00 0.00 58 CYS A CA 5
ATOM 8300 C C . CYS A 1 58 ? -0.644 -5.009 4.404 1.00 0.00 58 CYS A C 5
ATOM 8301 O O . CYS A 1 58 ? 0.258 -5.164 3.581 1.00 0.00 58 CYS A O 5
ATOM 8309 N N . VAL A 1 59 ? -0.615 -4.065 5.339 1.00 0.00 59 VAL A N 5
ATOM 8310 C CA . VAL A 1 59 ? 0.504 -3.138 5.455 1.00 0.00 59 VAL A CA 5
ATOM 8311 C C . VAL A 1 59 ? 1.345 -3.443 6.690 1.00 0.00 59 VAL A C 5
ATOM 8312 O O . VAL A 1 59 ? 0.827 -3.905 7.706 1.00 0.00 59 VAL A O 5
ATOM 8325 N N . GLU A 1 60 ? 2.645 -3.181 6.594 1.00 0.00 60 GLU A N 5
ATOM 8326 C CA . GLU A 1 60 ? 3.557 -3.429 7.705 1.00 0.00 60 GLU A CA 5
ATOM 8327 C C . GLU A 1 60 ? 4.550 -2.281 7.860 1.00 0.00 60 GLU A C 5
ATOM 8328 O O . GLU A 1 60 ? 4.579 -1.357 7.046 1.00 0.00 60 GLU A O 5
ATOM 8340 N N . SER A 1 61 ? 5.361 -2.345 8.911 1.00 0.00 61 SER A N 5
ATOM 8341 C CA . SER A 1 61 ? 6.352 -1.309 9.176 1.00 0.00 61 SER A CA 5
ATOM 8342 C C . SER A 1 61 ? 7.767 -1.853 9.000 1.00 0.00 61 SER A C 5
ATOM 8343 O O . SER A 1 61 ? 8.124 -2.884 9.572 1.00 0.00 61 SER A O 5
ATOM 8351 N N . LEU A 1 62 ? 8.568 -1.153 8.205 1.00 0.00 62 LEU A N 5
ATOM 8352 C CA . LEU A 1 62 ? 9.945 -1.564 7.952 1.00 0.00 62 LEU A CA 5
ATOM 8353 C C . LEU A 1 62 ? 10.920 -0.746 8.792 1.00 0.00 62 LEU A C 5
ATOM 8354 O O . LEU A 1 62 ? 10.690 0.427 9.089 1.00 0.00 62 LEU A O 5
ATOM 8370 N N . PRO A 1 63 ? 12.038 -1.376 9.183 1.00 0.00 63 PRO A N 5
ATOM 8371 C CA . PRO A 1 63 ? 13.072 -0.724 9.992 1.00 0.00 63 PRO A CA 5
ATOM 8372 C C . PRO A 1 63 ? 13.831 0.344 9.211 1.00 0.00 63 PRO A C 5
ATOM 8373 O O . PRO A 1 63 ? 13.395 0.771 8.142 1.00 0.00 63 PRO A O 5
ATOM 8384 N N . ASP A 1 64 ? 14.967 0.771 9.752 1.00 0.00 64 ASP A N 5
ATOM 8385 C CA . ASP A 1 64 ? 15.787 1.788 9.105 1.00 0.00 64 ASP A CA 5
ATOM 8386 C C . ASP A 1 64 ? 16.548 1.201 7.921 1.00 0.00 64 ASP A C 5
ATOM 8387 O O . ASP A 1 64 ? 17.520 0.466 8.096 1.00 0.00 64 ASP A O 5
ATOM 8396 N N . LYS A 1 65 ? 16.099 1.529 6.714 1.00 0.00 65 LYS A N 5
ATOM 8397 C CA . LYS A 1 65 ? 16.736 1.035 5.499 1.00 0.00 65 LYS A CA 5
ATOM 8398 C C . LYS A 1 65 ? 17.407 2.172 4.735 1.00 0.00 65 LYS A C 5
ATOM 8399 O O . LYS A 1 65 ? 16.893 3.290 4.691 1.00 0.00 65 LYS A O 5
ATOM 8418 N N . ASP A 1 66 ? 18.555 1.879 4.135 1.00 0.00 66 ASP A N 5
ATOM 8419 C CA . ASP A 1 66 ? 19.295 2.877 3.371 1.00 0.00 66 ASP A CA 5
ATOM 8420 C C . ASP A 1 66 ? 19.260 4.233 4.070 1.00 0.00 66 ASP A C 5
ATOM 8421 O O . ASP A 1 66 ? 19.234 5.277 3.420 1.00 0.00 66 ASP A O 5
ATOM 8430 N N . GLY A 1 67 ? 19.260 4.207 5.399 1.00 0.00 67 GLY A N 5
ATOM 8431 C CA . GLY A 1 67 ? 19.227 5.440 6.165 1.00 0.00 67 GLY A CA 5
ATOM 8432 C C . GLY A 1 67 ? 17.864 6.103 6.138 1.00 0.00 67 GLY A C 5
ATOM 8433 O O . GLY A 1 67 ? 17.683 7.144 5.505 1.00 0.00 67 GLY A O 5
ATOM 8437 N N . LYS A 1 68 ? 16.901 5.499 6.826 1.00 0.00 68 LYS A N 5
ATOM 8438 C CA . LYS A 1 68 ? 15.546 6.036 6.879 1.00 0.00 68 LYS A CA 5
ATOM 8439 C C . LYS A 1 68 ? 15.091 6.221 8.323 1.00 0.00 68 LYS A C 5
ATOM 8440 O O . LYS A 1 68 ? 15.817 5.894 9.261 1.00 0.00 68 LYS A O 5
ATOM 8459 N N . LYS A 1 69 ? 13.882 6.747 8.494 1.00 0.00 69 LYS A N 5
ATOM 8460 C CA . LYS A 1 69 ? 13.328 6.973 9.824 1.00 0.00 69 LYS A CA 5
ATOM 8461 C C . LYS A 1 69 ? 11.913 6.412 9.926 1.00 0.00 69 LYS A C 5
ATOM 8462 O O . LYS A 1 69 ? 11.548 5.802 10.932 1.00 0.00 69 LYS A O 5
ATOM 8481 N N . CYS A 1 70 ? 11.122 6.620 8.879 1.00 0.00 70 CYS A N 5
ATOM 8482 C CA . CYS A 1 70 ? 9.747 6.134 8.851 1.00 0.00 70 CYS A CA 5
ATOM 8483 C C . CYS A 1 70 ? 9.460 5.390 7.551 1.00 0.00 70 CYS A C 5
ATOM 8484 O O . CYS A 1 70 ? 9.138 6.002 6.531 1.00 0.00 70 CYS A O 5
ATOM 8492 N N . LEU A 1 71 ? 9.580 4.068 7.593 1.00 0.00 71 LEU A N 5
ATOM 8493 C CA . LEU A 1 71 ? 9.335 3.239 6.417 1.00 0.00 71 LEU A CA 5
ATOM 8494 C C . LEU A 1 71 ? 8.123 2.338 6.630 1.00 0.00 71 LEU A C 5
ATOM 8495 O O . LEU A 1 71 ? 7.686 2.124 7.760 1.00 0.00 71 LEU A O 5
ATOM 8511 N N . PHE A 1 72 ? 7.586 1.811 5.535 1.00 0.00 72 PHE A N 5
ATOM 8512 C CA . PHE A 1 72 ? 6.424 0.931 5.601 1.00 0.00 72 PHE A CA 5
ATOM 8513 C C . PHE A 1 72 ? 6.144 0.298 4.241 1.00 0.00 72 PHE A C 5
ATOM 8514 O O . PHE A 1 72 ? 6.117 0.983 3.218 1.00 0.00 72 PHE A O 5
ATOM 8531 N N . LEU A 1 73 ? 5.937 -1.015 4.238 1.00 0.00 73 LEU A N 5
ATOM 8532 C CA . LEU A 1 73 ? 5.659 -1.742 3.005 1.00 0.00 73 LEU A CA 5
ATOM 8533 C C . LEU A 1 73 ? 4.348 -2.514 3.112 1.00 0.00 73 LEU A C 5
ATOM 8534 O O . LEU A 1 73 ? 3.905 -2.857 4.208 1.00 0.00 73 LEU A O 5
ATOM 8550 N N . VAL A 1 74 ? 3.732 -2.786 1.965 1.00 0.00 74 VAL A N 5
ATOM 8551 C CA . VAL A 1 74 ? 2.473 -3.520 1.929 1.00 0.00 74 VAL A CA 5
ATOM 8552 C C . VAL A 1 74 ? 2.629 -4.843 1.187 1.00 0.00 74 VAL A C 5
ATOM 8553 O O . VAL A 1 74 ? 3.129 -4.881 0.063 1.00 0.00 74 VAL A O 5
ATOM 8566 N N . LYS A 1 75 ? 2.197 -5.927 1.823 1.00 0.00 75 LYS A N 5
ATOM 8567 C CA . LYS A 1 75 ? 2.286 -7.253 1.223 1.00 0.00 75 LYS A CA 5
ATOM 8568 C C . LYS A 1 75 ? 0.956 -7.656 0.593 1.00 0.00 75 LYS A C 5
ATOM 8569 O O . LYS A 1 75 ? -0.106 -7.470 1.189 1.00 0.00 75 LYS A O 5
ATOM 8588 N N . CYS A 1 76 ? 1.022 -8.210 -0.613 1.00 0.00 76 CYS A N 5
ATOM 8589 C CA . CYS A 1 76 ? -0.177 -8.640 -1.323 1.00 0.00 76 CYS A CA 5
ATOM 8590 C C . CYS A 1 76 ? -0.017 -10.065 -1.844 1.00 0.00 76 CYS A C 5
ATOM 8591 O O . CYS A 1 76 ? 1.043 -10.675 -1.702 1.00 0.00 76 CYS A O 5
ATOM 8598 N N . PHE A 1 77 ? -1.077 -10.590 -2.449 1.00 0.00 77 PHE A N 5
ATOM 8599 C CA . PHE A 1 77 ? -1.056 -11.944 -2.992 1.00 0.00 77 PHE A CA 5
ATOM 8600 C C . PHE A 1 77 ? 0.350 -12.326 -3.444 1.00 0.00 77 PHE A C 5
ATOM 8601 O O . PHE A 1 77 ? 1.039 -13.100 -2.778 1.00 0.00 77 PHE A O 5
ATOM 8618 N N . ASP A 1 78 ? 0.769 -11.779 -4.579 1.00 0.00 78 ASP A N 5
ATOM 8619 C CA . ASP A 1 78 ? 2.093 -12.062 -5.121 1.00 0.00 78 ASP A CA 5
ATOM 8620 C C . ASP A 1 78 ? 2.876 -10.772 -5.345 1.00 0.00 78 ASP A C 5
ATOM 8621 O O . ASP A 1 78 ? 4.107 -10.776 -5.374 1.00 0.00 78 ASP A O 5
ATOM 8630 N N . LYS A 1 79 ? 2.154 -9.668 -5.503 1.00 0.00 79 LYS A N 5
ATOM 8631 C CA . LYS A 1 79 ? 2.779 -8.369 -5.724 1.00 0.00 79 LYS A CA 5
ATOM 8632 C C . LYS A 1 79 ? 3.106 -7.690 -4.397 1.00 0.00 79 LYS A C 5
ATOM 8633 O O . LYS A 1 79 ? 2.470 -7.957 -3.377 1.00 0.00 79 LYS A O 5
ATOM 8652 N N . THR A 1 80 ? 4.102 -6.810 -4.418 1.00 0.00 80 THR A N 5
ATOM 8653 C CA . THR A 1 80 ? 4.514 -6.093 -3.218 1.00 0.00 80 THR A CA 5
ATOM 8654 C C . THR A 1 80 ? 4.706 -4.608 -3.503 1.00 0.00 80 THR A C 5
ATOM 8655 O O . THR A 1 80 ? 5.232 -4.230 -4.550 1.00 0.00 80 THR A O 5
ATOM 8666 N N . PHE A 1 81 ? 4.276 -3.770 -2.566 1.00 0.00 81 PHE A N 5
ATOM 8667 C CA . PHE A 1 81 ? 4.400 -2.325 -2.717 1.00 0.00 81 PHE A CA 5
ATOM 8668 C C . PHE A 1 81 ? 5.185 -1.722 -1.556 1.00 0.00 81 PHE A C 5
ATOM 8669 O O . PHE A 1 81 ? 4.760 -1.793 -0.403 1.00 0.00 81 PHE A O 5
ATOM 8686 N N . GLU A 1 82 ? 6.333 -1.129 -1.869 1.00 0.00 82 GLU A N 5
ATOM 8687 C CA . GLU A 1 82 ? 7.178 -0.515 -0.852 1.00 0.00 82 GLU A CA 5
ATOM 8688 C C . GLU A 1 82 ? 7.052 1.005 -0.885 1.00 0.00 82 GLU A C 5
ATOM 8689 O O . GLU A 1 82 ? 7.258 1.633 -1.924 1.00 0.00 82 GLU A O 5
ATOM 8701 N N . ILE A 1 83 ? 6.711 1.590 0.259 1.00 0.00 83 ILE A N 5
ATOM 8702 C CA . ILE A 1 83 ? 6.558 3.036 0.361 1.00 0.00 83 ILE A CA 5
ATOM 8703 C C . ILE A 1 83 ? 7.282 3.580 1.588 1.00 0.00 83 ILE A C 5
ATOM 8704 O O . ILE A 1 83 ? 7.487 2.865 2.568 1.00 0.00 83 ILE A O 5
ATOM 8720 N N . SER A 1 84 ? 7.666 4.851 1.527 1.00 0.00 84 SER A N 5
ATOM 8721 C CA . SER A 1 84 ? 8.369 5.491 2.632 1.00 0.00 84 SER A CA 5
ATOM 8722 C C . SER A 1 84 ? 7.690 6.800 3.023 1.00 0.00 84 SER A C 5
ATOM 8723 O O . SER A 1 84 ? 7.374 7.627 2.168 1.00 0.00 84 SER A O 5
ATOM 8731 N N . ALA A 1 85 ? 7.468 6.981 4.320 1.00 0.00 85 ALA A N 5
ATOM 8732 C CA . ALA A 1 85 ? 6.828 8.189 4.826 1.00 0.00 85 ALA A CA 5
ATOM 8733 C C . ALA A 1 85 ? 7.866 9.217 5.265 1.00 0.00 85 ALA A C 5
ATOM 8734 O O . ALA A 1 85 ? 9.033 8.885 5.471 1.00 0.00 85 ALA A O 5
ATOM 8741 N N . SER A 1 86 ? 7.432 10.465 5.407 1.00 0.00 86 SER A N 5
ATOM 8742 C CA . SER A 1 86 ? 8.325 11.543 5.817 1.00 0.00 86 SER A CA 5
ATOM 8743 C C . SER A 1 86 ? 8.265 11.751 7.328 1.00 0.00 86 SER A C 5
ATOM 8744 O O . SER A 1 86 ? 9.288 11.712 8.012 1.00 0.00 86 SER A O 5
ATOM 8752 N N . ASP A 1 87 ? 7.060 11.974 7.840 1.00 0.00 87 ASP A N 5
ATOM 8753 C CA . ASP A 1 87 ? 6.865 12.188 9.270 1.00 0.00 87 ASP A CA 5
ATOM 8754 C C . ASP A 1 87 ? 6.176 10.987 9.910 1.00 0.00 87 ASP A C 5
ATOM 8755 O O . ASP A 1 87 ? 5.432 10.260 9.252 1.00 0.00 87 ASP A O 5
ATOM 8764 N N . LYS A 1 88 ? 6.429 10.784 11.199 1.00 0.00 88 LYS A N 5
ATOM 8765 C CA . LYS A 1 88 ? 5.834 9.671 11.930 1.00 0.00 88 LYS A CA 5
ATOM 8766 C C . LYS A 1 88 ? 4.315 9.685 11.799 1.00 0.00 88 LYS A C 5
ATOM 8767 O O . LYS A 1 88 ? 3.692 8.650 11.563 1.00 0.00 88 LYS A O 5
ATOM 8786 N N . LYS A 1 89 ? 3.723 10.865 11.951 1.00 0.00 89 LYS A N 5
ATOM 8787 C CA . LYS A 1 89 ? 2.276 11.016 11.848 1.00 0.00 89 LYS A CA 5
ATOM 8788 C C . LYS A 1 89 ? 1.754 10.383 10.561 1.00 0.00 89 LYS A C 5
ATOM 8789 O O . LYS A 1 89 ? 0.799 9.606 10.582 1.00 0.00 89 LYS A O 5
ATOM 8808 N N . LYS A 1 90 ? 2.388 10.719 9.443 1.00 0.00 90 LYS A N 5
ATOM 8809 C CA . LYS A 1 90 ? 1.990 10.183 8.147 1.00 0.00 90 LYS A CA 5
ATOM 8810 C C . LYS A 1 90 ? 2.171 8.669 8.106 1.00 0.00 90 LYS A C 5
ATOM 8811 O O . LYS A 1 90 ? 1.232 7.928 7.812 1.00 0.00 90 LYS A O 5
ATOM 8830 N N . LYS A 1 91 ? 3.383 8.214 8.405 1.00 0.00 91 LYS A N 5
ATOM 8831 C CA . LYS A 1 91 ? 3.687 6.788 8.405 1.00 0.00 91 LYS A CA 5
ATOM 8832 C C . LYS A 1 91 ? 2.579 5.995 9.090 1.00 0.00 91 LYS A C 5
ATOM 8833 O O . LYS A 1 91 ? 1.899 5.188 8.457 1.00 0.00 91 LYS A O 5
ATOM 8852 N N . GLN A 1 92 ? 2.402 6.232 10.386 1.00 0.00 92 GLN A N 5
ATOM 8853 C CA . GLN A 1 92 ? 1.375 5.540 11.155 1.00 0.00 92 GLN A CA 5
ATOM 8854 C C . GLN A 1 92 ? -0.006 5.768 10.549 1.00 0.00 92 GLN A C 5
ATOM 8855 O O . GLN A 1 92 ? -0.640 4.834 10.059 1.00 0.00 92 GLN A O 5
ATOM 8869 N N . GLU A 1 93 ? -0.465 7.015 10.586 1.00 0.00 93 GLU A N 5
ATOM 8870 C CA . GLU A 1 93 ? -1.771 7.364 10.040 1.00 0.00 93 GLU A CA 5
ATOM 8871 C C . GLU A 1 93 ? -2.061 6.569 8.770 1.00 0.00 93 GLU A C 5
ATOM 8872 O O . GLU A 1 93 ? -3.158 6.041 8.593 1.00 0.00 93 GLU A O 5
ATOM 8884 N N . TRP A 1 94 ? -1.069 6.490 7.890 1.00 0.00 94 TRP A N 5
ATOM 8885 C CA . TRP A 1 94 ? -1.217 5.760 6.636 1.00 0.00 94 TRP A CA 5
ATOM 8886 C C . TRP A 1 94 ? -1.443 4.275 6.894 1.00 0.00 94 TRP A C 5
ATOM 8887 O O . TRP A 1 94 ? -2.463 3.714 6.492 1.00 0.00 94 TRP A O 5
ATOM 8908 N N . ILE A 1 95 ? -0.487 3.643 7.567 1.00 0.00 95 ILE A N 5
ATOM 8909 C CA . ILE A 1 95 ? -0.584 2.223 7.879 1.00 0.00 95 ILE A CA 5
ATOM 8910 C C . ILE A 1 95 ? -1.923 1.893 8.529 1.00 0.00 95 ILE A C 5
ATOM 8911 O O . ILE A 1 95 ? -2.581 0.922 8.157 1.00 0.00 95 ILE A O 5
ATOM 8927 N N . GLN A 1 96 ? -2.321 2.709 9.499 1.00 0.00 96 GLN A N 5
ATOM 8928 C CA . GLN A 1 96 ? -3.583 2.504 10.200 1.00 0.00 96 GLN A CA 5
ATOM 8929 C C . GLN A 1 96 ? -4.764 2.644 9.246 1.00 0.00 96 GLN A C 5
ATOM 8930 O O . GLN A 1 96 ? -5.647 1.787 9.205 1.00 0.00 96 GLN A O 5
ATOM 8944 N N . ALA A 1 97 ? -4.775 3.731 8.480 1.00 0.00 97 ALA A N 5
ATOM 8945 C CA . ALA A 1 97 ? -5.847 3.982 7.525 1.00 0.00 97 ALA A CA 5
ATOM 8946 C C . ALA A 1 97 ? -6.007 2.813 6.560 1.00 0.00 97 ALA A C 5
ATOM 8947 O O . ALA A 1 97 ? -7.125 2.390 6.263 1.00 0.00 97 ALA A O 5
ATOM 8954 N N . ILE A 1 98 ? -4.884 2.297 6.072 1.00 0.00 98 ILE A N 5
ATOM 8955 C CA . ILE A 1 98 ? -4.901 1.176 5.140 1.00 0.00 98 ILE A CA 5
ATOM 8956 C C . ILE A 1 98 ? -5.356 -0.106 5.829 1.00 0.00 98 ILE A C 5
ATOM 8957 O O . ILE A 1 98 ? -6.268 -0.786 5.359 1.00 0.00 98 ILE A O 5
ATOM 8973 N N . HIS A 1 99 ? -4.714 -0.429 6.948 1.00 0.00 99 HIS A N 5
ATOM 8974 C CA . HIS A 1 99 ? -5.054 -1.628 7.705 1.00 0.00 99 HIS A CA 5
ATOM 8975 C C . HIS A 1 99 ? -6.567 -1.782 7.828 1.00 0.00 99 HIS A C 5
ATOM 8976 O O . HIS A 1 99 ? -7.138 -2.779 7.384 1.00 0.00 99 HIS A O 5
ATOM 8991 N N . SER A 1 100 ? -7.211 -0.790 8.434 1.00 0.00 100 SER A N 5
ATOM 8992 C CA . SER A 1 100 ? -8.657 -0.818 8.620 1.00 0.00 100 SER A CA 5
ATOM 8993 C C . SER A 1 100 ? -9.373 -0.991 7.284 1.00 0.00 100 SER A C 5
ATOM 8994 O O . SER A 1 100 ? -10.292 -1.802 7.158 1.00 0.00 100 SER A O 5
ATOM 9002 N N . THR A 1 101 ? -8.946 -0.224 6.286 1.00 0.00 101 THR A N 5
ATOM 9003 C CA . THR A 1 101 ? -9.545 -0.290 4.959 1.00 0.00 101 THR A CA 5
ATOM 9004 C C . THR A 1 101 ? -9.708 -1.735 4.502 1.00 0.00 101 THR A C 5
ATOM 9005 O O . THR A 1 101 ? -10.741 -2.106 3.944 1.00 0.00 101 THR A O 5
ATOM 9016 N N . ILE A 1 102 ? -8.683 -2.546 4.741 1.00 0.00 102 ILE A N 5
ATOM 9017 C CA . ILE A 1 102 ? -8.714 -3.951 4.355 1.00 0.00 102 ILE A CA 5
ATOM 9018 C C . ILE A 1 102 ? -9.670 -4.743 5.239 1.00 0.00 102 ILE A C 5
ATOM 9019 O O . ILE A 1 102 ? -10.403 -5.609 4.760 1.00 0.00 102 ILE A O 5
ATOM 9035 N N . HIS A 1 103 ? -9.660 -4.440 6.533 1.00 0.00 103 HIS A N 5
ATOM 9036 C CA . HIS A 1 103 ? -10.528 -5.122 7.486 1.00 0.00 103 HIS A CA 5
ATOM 9037 C C . HIS A 1 103 ? -11.965 -5.166 6.976 1.00 0.00 103 HIS A C 5
ATOM 9038 O O . HIS A 1 103 ? -12.642 -6.190 7.082 1.00 0.00 103 HIS A O 5
ATOM 9053 N N . LEU A 1 104 ? -12.426 -4.049 6.424 1.00 0.00 104 LEU A N 5
ATOM 9054 C CA . LEU A 1 104 ? -13.784 -3.959 5.898 1.00 0.00 104 LEU A CA 5
ATOM 9055 C C . LEU A 1 104 ? -14.040 -5.048 4.862 1.00 0.00 104 LEU A C 5
ATOM 9056 O O . LEU A 1 104 ? -15.145 -5.584 4.768 1.00 0.00 104 LEU A O 5
ATOM 9072 N N . LEU A 1 105 ? -13.011 -5.372 4.086 1.00 0.00 105 LEU A N 5
ATOM 9073 C CA . LEU A 1 105 ? -13.123 -6.400 3.056 1.00 0.00 105 LEU A CA 5
ATOM 9074 C C . LEU A 1 105 ? -13.221 -7.788 3.681 1.00 0.00 105 LEU A C 5
ATOM 9075 O O . LEU A 1 105 ? -13.950 -8.651 3.191 1.00 0.00 105 LEU A O 5
ATOM 9091 N N . LYS A 1 106 ? -12.484 -7.996 4.767 1.00 0.00 106 LYS A N 5
ATOM 9092 C CA . LYS A 1 106 ? -12.490 -9.277 5.462 1.00 0.00 106 LYS A CA 5
ATOM 9093 C C . LYS A 1 106 ? -13.911 -9.692 5.827 1.00 0.00 106 LYS A C 5
ATOM 9094 O O . LYS A 1 106 ? -14.294 -10.850 5.656 1.00 0.00 106 LYS A O 5
ATOM 9113 N N . LEU A 1 107 ? -14.690 -8.740 6.330 1.00 0.00 107 LEU A N 5
ATOM 9114 C CA . LEU A 1 107 ? -16.071 -9.006 6.717 1.00 0.00 107 LEU A CA 5
ATOM 9115 C C . LEU A 1 107 ? -16.797 -9.798 5.635 1.00 0.00 107 LEU A C 5
ATOM 9116 O O . LEU A 1 107 ? -17.397 -10.837 5.908 1.00 0.00 107 LEU A O 5
ATOM 9132 N N . GLY A 1 108 ? -16.738 -9.300 4.404 1.00 0.00 108 GLY A N 5
ATOM 9133 C CA . GLY A 1 108 ? -17.392 -9.974 3.298 1.00 0.00 108 GLY A CA 5
ATOM 9134 C C . GLY A 1 108 ? -16.421 -10.762 2.442 1.00 0.00 108 GLY A C 5
ATOM 9135 O O . GLY A 1 108 ? -15.589 -10.184 1.742 1.00 0.00 108 GLY A O 5
ATOM 9139 N N . SER A 1 109 ? -16.524 -12.086 2.498 1.00 0.00 109 SER A N 5
ATOM 9140 C CA . SER A 1 109 ? -15.643 -12.955 1.727 1.00 0.00 109 SER A CA 5
ATOM 9141 C C . SER A 1 109 ? -16.251 -14.346 1.573 1.00 0.00 109 SER A C 5
ATOM 9142 O O . SER A 1 109 ? -16.720 -14.941 2.543 1.00 0.00 109 SER A O 5
ATOM 9150 N N . SER A 1 110 ? -16.238 -14.858 0.346 1.00 0.00 110 SER A N 5
ATOM 9151 C CA . SER A 1 110 ? -16.791 -16.177 0.063 1.00 0.00 110 SER A CA 5
ATOM 9152 C C . SER A 1 110 ? -15.733 -17.089 -0.550 1.00 0.00 110 SER A C 5
ATOM 9153 O O . SER A 1 110 ? -15.061 -16.720 -1.513 1.00 0.00 110 SER A O 5
ATOM 9161 N N . GLY A 1 111 ? -15.590 -18.284 0.016 1.00 0.00 111 GLY A N 5
ATOM 9162 C CA . GLY A 1 111 ? -14.612 -19.231 -0.488 1.00 0.00 111 GLY A CA 5
ATOM 9163 C C . GLY A 1 111 ? -15.245 -20.531 -0.942 1.00 0.00 111 GLY A C 5
ATOM 9164 O O . GLY A 1 111 ? -15.513 -20.736 -2.126 1.00 0.00 111 GLY A O 5
ATOM 9168 N N . PRO A 1 112 ? -15.493 -21.439 0.014 1.00 0.00 112 PRO A N 5
ATOM 9169 C CA . PRO A 1 112 ? -16.101 -22.743 -0.271 1.00 0.00 112 PRO A CA 5
ATOM 9170 C C . PRO A 1 112 ? -17.566 -22.624 -0.675 1.00 0.00 112 PRO A C 5
ATOM 9171 O O . PRO A 1 112 ? -18.350 -21.946 -0.010 1.00 0.00 112 PRO A O 5
ATOM 9182 N N . SER A 1 113 ? -17.930 -23.286 -1.768 1.00 0.00 113 SER A N 5
ATOM 9183 C CA . SER A 1 113 ? -19.301 -23.252 -2.263 1.00 0.00 113 SER A CA 5
ATOM 9184 C C . SER A 1 113 ? -20.293 -23.494 -1.130 1.00 0.00 113 SER A C 5
ATOM 9185 O O . SER A 1 113 ? -20.252 -24.528 -0.464 1.00 0.00 113 SER A O 5
ATOM 9193 N N . SER A 1 114 ? -21.185 -22.532 -0.917 1.00 0.00 114 SER A N 5
ATOM 9194 C CA . SER A 1 114 ? -22.186 -22.637 0.138 1.00 0.00 114 SER A CA 5
ATOM 9195 C C . SER A 1 114 ? -22.895 -23.987 0.081 1.00 0.00 114 SER A C 5
ATOM 9196 O O . SER A 1 114 ? -23.148 -24.611 1.111 1.00 0.00 114 SER A O 5
ATOM 9204 N N . GLY A 1 115 ? -23.212 -24.431 -1.131 1.00 0.00 115 GLY A N 5
ATOM 9205 C CA . GLY A 1 115 ? -23.889 -25.704 -1.301 1.00 0.00 115 GLY A CA 5
ATOM 9206 C C . GLY A 1 115 ? -23.814 -26.215 -2.726 1.00 0.00 115 GLY A C 5
ATOM 9207 O O . GLY A 1 115 ? -23.850 -25.432 -3.676 1.00 0.00 115 GLY A O 5
ATOM 9211 N N . GLY A 1 1 ? -9.794 15.384 9.945 1.00 0.00 1 GLY A N 6
ATOM 9212 C CA . GLY A 1 1 ? -10.742 15.347 8.847 1.00 0.00 1 GLY A CA 6
ATOM 9213 C C . GLY A 1 1 ? -10.623 14.082 8.021 1.00 0.00 1 GLY A C 6
ATOM 9214 O O . GLY A 1 1 ? -10.445 14.141 6.804 1.00 0.00 1 GLY A O 6
ATOM 9218 N N . SER A 1 2 ? -10.719 12.933 8.683 1.00 0.00 2 SER A N 6
ATOM 9219 C CA . SER A 1 2 ? -10.615 11.648 8.002 1.00 0.00 2 SER A CA 6
ATOM 9220 C C . SER A 1 2 ? -11.877 11.357 7.195 1.00 0.00 2 SER A C 6
ATOM 9221 O O . SER A 1 2 ? -11.805 10.937 6.040 1.00 0.00 2 SER A O 6
ATOM 9229 N N . SER A 1 3 ? -13.032 11.583 7.813 1.00 0.00 3 SER A N 6
ATOM 9230 C CA . SER A 1 3 ? -14.311 11.342 7.155 1.00 0.00 3 SER A CA 6
ATOM 9231 C C . SER A 1 3 ? -14.891 12.640 6.603 1.00 0.00 3 SER A C 6
ATOM 9232 O O . SER A 1 3 ? -14.382 13.727 6.877 1.00 0.00 3 SER A O 6
ATOM 9240 N N . GLY A 1 4 ? -15.961 12.519 5.824 1.00 0.00 4 GLY A N 6
ATOM 9241 C CA . GLY A 1 4 ? -16.594 13.690 5.245 1.00 0.00 4 GLY A CA 6
ATOM 9242 C C . GLY A 1 4 ? -16.615 13.649 3.730 1.00 0.00 4 GLY A C 6
ATOM 9243 O O . GLY A 1 4 ? -17.629 13.964 3.107 1.00 0.00 4 GLY A O 6
ATOM 9247 N N . SER A 1 5 ? -15.491 13.262 3.135 1.00 0.00 5 SER A N 6
ATOM 9248 C CA . SER A 1 5 ? -15.382 13.187 1.683 1.00 0.00 5 SER A CA 6
ATOM 9249 C C . SER A 1 5 ? -16.008 11.899 1.157 1.00 0.00 5 SER A C 6
ATOM 9250 O O . SER A 1 5 ? -16.343 10.999 1.927 1.00 0.00 5 SER A O 6
ATOM 9258 N N . SER A 1 6 ? -16.163 11.818 -0.161 1.00 0.00 6 SER A N 6
ATOM 9259 C CA . SER A 1 6 ? -16.753 10.643 -0.791 1.00 0.00 6 SER A CA 6
ATOM 9260 C C . SER A 1 6 ? -15.761 9.981 -1.742 1.00 0.00 6 SER A C 6
ATOM 9261 O O . SER A 1 6 ? -15.702 10.314 -2.925 1.00 0.00 6 SER A O 6
ATOM 9269 N N . GLY A 1 7 ? -14.981 9.042 -1.215 1.00 0.00 7 GLY A N 6
ATOM 9270 C CA . GLY A 1 7 ? -14.001 8.348 -2.030 1.00 0.00 7 GLY A CA 6
ATOM 9271 C C . GLY A 1 7 ? -12.684 8.148 -1.308 1.00 0.00 7 GLY A C 6
ATOM 9272 O O . GLY A 1 7 ? -12.623 7.453 -0.293 1.00 0.00 7 GLY A O 6
ATOM 9276 N N . VAL A 1 8 ? -11.625 8.757 -1.832 1.00 0.00 8 VAL A N 6
ATOM 9277 C CA . VAL A 1 8 ? -10.301 8.641 -1.231 1.00 0.00 8 VAL A CA 6
ATOM 9278 C C . VAL A 1 8 ? -10.332 9.029 0.244 1.00 0.00 8 VAL A C 6
ATOM 9279 O O . VAL A 1 8 ? -10.834 10.093 0.607 1.00 0.00 8 VAL A O 6
ATOM 9292 N N . LEU A 1 9 ? -9.791 8.158 1.089 1.00 0.00 9 LEU A N 6
ATOM 9293 C CA . LEU A 1 9 ? -9.755 8.409 2.526 1.00 0.00 9 LEU A CA 6
ATOM 9294 C C . LEU A 1 9 ? -8.548 9.263 2.900 1.00 0.00 9 LEU A C 6
ATOM 9295 O O . LEU A 1 9 ? -8.664 10.219 3.668 1.00 0.00 9 LEU A O 6
ATOM 9311 N N . LYS A 1 10 ? -7.390 8.914 2.350 1.00 0.00 10 LYS A N 6
ATOM 9312 C CA . LYS A 1 10 ? -6.161 9.650 2.622 1.00 0.00 10 LYS A CA 6
ATOM 9313 C C . LYS A 1 10 ? -5.456 10.031 1.324 1.00 0.00 10 LYS A C 6
ATOM 9314 O O . LYS A 1 10 ? -5.640 9.381 0.295 1.00 0.00 10 LYS A O 6
ATOM 9333 N N . GLN A 1 11 ? -4.649 11.085 1.381 1.00 0.00 11 GLN A N 6
ATOM 9334 C CA . GLN A 1 11 ? -3.916 11.550 0.209 1.00 0.00 11 GLN A CA 6
ATOM 9335 C C . GLN A 1 11 ? -2.693 12.364 0.619 1.00 0.00 11 GLN A C 6
ATOM 9336 O O . GLN A 1 11 ? -2.784 13.257 1.461 1.00 0.00 11 GLN A O 6
ATOM 9350 N N . GLY A 1 12 ? -1.550 12.049 0.019 1.00 0.00 12 GLY A N 6
ATOM 9351 C CA . GLY A 1 12 ? -0.325 12.760 0.336 1.00 0.00 12 GLY A CA 6
ATOM 9352 C C . GLY A 1 12 ? 0.832 12.346 -0.552 1.00 0.00 12 GLY A C 6
ATOM 9353 O O . GLY A 1 12 ? 0.743 11.355 -1.277 1.00 0.00 12 GLY A O 6
ATOM 9357 N N . TYR A 1 13 ? 1.920 13.106 -0.496 1.00 0.00 13 TYR A N 6
ATOM 9358 C CA . TYR A 1 13 ? 3.098 12.815 -1.304 1.00 0.00 13 TYR A CA 6
ATOM 9359 C C . TYR A 1 13 ? 4.008 11.813 -0.599 1.00 0.00 13 TYR A C 6
ATOM 9360 O O . TYR A 1 13 ? 4.638 12.133 0.408 1.00 0.00 13 TYR A O 6
ATOM 9378 N N . MET A 1 14 ? 4.071 10.600 -1.139 1.00 0.00 14 MET A N 6
ATOM 9379 C CA . MET A 1 14 ? 4.905 9.551 -0.563 1.00 0.00 14 MET A CA 6
ATOM 9380 C C . MET A 1 14 ? 5.925 9.049 -1.580 1.00 0.00 14 MET A C 6
ATOM 9381 O O . MET A 1 14 ? 5.738 9.200 -2.787 1.00 0.00 14 MET A O 6
ATOM 9395 N N . MET A 1 15 ? 7.004 8.452 -1.084 1.00 0.00 15 MET A N 6
ATOM 9396 C CA . MET A 1 15 ? 8.053 7.927 -1.951 1.00 0.00 15 MET A CA 6
ATOM 9397 C C . MET A 1 15 ? 7.982 6.406 -2.029 1.00 0.00 15 MET A C 6
ATOM 9398 O O . MET A 1 15 ? 8.247 5.710 -1.048 1.00 0.00 15 MET A O 6
ATOM 9412 N N . LYS A 1 16 ? 7.624 5.894 -3.201 1.00 0.00 16 LYS A N 6
ATOM 9413 C CA . LYS A 1 16 ? 7.519 4.454 -3.409 1.00 0.00 16 LYS A CA 6
ATOM 9414 C C . LYS A 1 16 ? 8.787 3.904 -4.053 1.00 0.00 16 LYS A C 6
ATOM 9415 O O . LYS A 1 16 ? 9.255 4.420 -5.068 1.00 0.00 16 LYS A O 6
ATOM 9434 N N . LYS A 1 17 ? 9.339 2.852 -3.458 1.00 0.00 17 LYS A N 6
ATOM 9435 C CA . LYS A 1 17 ? 10.552 2.229 -3.975 1.00 0.00 17 LYS A CA 6
ATOM 9436 C C . LYS A 1 17 ? 10.273 1.500 -5.285 1.00 0.00 17 LYS A C 6
ATOM 9437 O O . LYS A 1 17 ? 9.591 0.476 -5.305 1.00 0.00 17 LYS A O 6
ATOM 9456 N N . GLY A 1 18 ? 10.807 2.034 -6.380 1.00 0.00 18 GLY A N 6
ATOM 9457 C CA . GLY A 1 18 ? 10.605 1.420 -7.679 1.00 0.00 18 GLY A CA 6
ATOM 9458 C C . GLY A 1 18 ? 11.153 0.008 -7.745 1.00 0.00 18 GLY A C 6
ATOM 9459 O O . GLY A 1 18 ? 10.882 -0.812 -6.867 1.00 0.00 18 GLY A O 6
ATOM 9463 N N . HIS A 1 19 ? 11.924 -0.278 -8.789 1.00 0.00 19 HIS A N 6
ATOM 9464 C CA . HIS A 1 19 ? 12.510 -1.601 -8.966 1.00 0.00 19 HIS A CA 6
ATOM 9465 C C . HIS A 1 19 ? 14.017 -1.503 -9.183 1.00 0.00 19 HIS A C 6
ATOM 9466 O O . HIS A 1 19 ? 14.791 -2.248 -8.581 1.00 0.00 19 HIS A O 6
ATOM 9481 N N . ARG A 1 20 ? 14.427 -0.581 -10.048 1.00 0.00 20 ARG A N 6
ATOM 9482 C CA . ARG A 1 20 ? 15.841 -0.387 -10.346 1.00 0.00 20 ARG A CA 6
ATOM 9483 C C . ARG A 1 20 ? 16.637 -0.140 -9.068 1.00 0.00 20 ARG A C 6
ATOM 9484 O O . ARG A 1 20 ? 16.074 -0.090 -7.974 1.00 0.00 20 ARG A O 6
ATOM 9505 N N . ARG A 1 21 ? 17.949 0.012 -9.214 1.00 0.00 21 ARG A N 6
ATOM 9506 C CA . ARG A 1 21 ? 18.822 0.252 -8.071 1.00 0.00 21 ARG A CA 6
ATOM 9507 C C . ARG A 1 21 ? 18.216 1.291 -7.132 1.00 0.00 21 ARG A C 6
ATOM 9508 O O . ARG A 1 21 ? 17.310 2.033 -7.511 1.00 0.00 21 ARG A O 6
ATOM 9529 N N . LYS A 1 22 ? 18.723 1.338 -5.905 1.00 0.00 22 LYS A N 6
ATOM 9530 C CA . LYS A 1 22 ? 18.233 2.285 -4.910 1.00 0.00 22 LYS A CA 6
ATOM 9531 C C . LYS A 1 22 ? 17.826 3.601 -5.567 1.00 0.00 22 LYS A C 6
ATOM 9532 O O . LYS A 1 22 ? 18.647 4.276 -6.185 1.00 0.00 22 LYS A O 6
ATOM 9551 N N . ASN A 1 23 ? 16.554 3.958 -5.426 1.00 0.00 23 ASN A N 6
ATOM 9552 C CA . ASN A 1 23 ? 16.039 5.194 -6.004 1.00 0.00 23 ASN A CA 6
ATOM 9553 C C . ASN A 1 23 ? 14.592 5.431 -5.581 1.00 0.00 23 ASN A C 6
ATOM 9554 O O . ASN A 1 23 ? 13.704 4.640 -5.900 1.00 0.00 23 ASN A O 6
ATOM 9565 N N . TRP A 1 24 ? 14.363 6.524 -4.863 1.00 0.00 24 TRP A N 6
ATOM 9566 C CA . TRP A 1 24 ? 13.024 6.866 -4.397 1.00 0.00 24 TRP A CA 6
ATOM 9567 C C . TRP A 1 24 ? 12.426 7.990 -5.235 1.00 0.00 24 TRP A C 6
ATOM 9568 O O . TRP A 1 24 ? 13.143 8.866 -5.721 1.00 0.00 24 TRP A O 6
ATOM 9589 N N . THR A 1 25 ? 11.108 7.961 -5.402 1.00 0.00 25 THR A N 6
ATOM 9590 C CA . THR A 1 25 ? 10.414 8.977 -6.183 1.00 0.00 25 THR A CA 6
ATOM 9591 C C . THR A 1 25 ? 9.109 9.391 -5.512 1.00 0.00 25 THR A C 6
ATOM 9592 O O . THR A 1 25 ? 8.285 8.546 -5.163 1.00 0.00 25 THR A O 6
ATOM 9603 N N . GLU A 1 26 ? 8.928 10.696 -5.334 1.00 0.00 26 GLU A N 6
ATOM 9604 C CA . GLU A 1 26 ? 7.722 11.220 -4.704 1.00 0.00 26 GLU A CA 6
ATOM 9605 C C . GLU A 1 26 ? 6.520 11.090 -5.636 1.00 0.00 26 GLU A C 6
ATOM 9606 O O . GLU A 1 26 ? 6.392 11.834 -6.608 1.00 0.00 26 GLU A O 6
ATOM 9618 N N . ARG A 1 27 ? 5.643 10.139 -5.331 1.00 0.00 27 ARG A N 6
ATOM 9619 C CA . ARG A 1 27 ? 4.453 9.909 -6.141 1.00 0.00 27 ARG A CA 6
ATOM 9620 C C . ARG A 1 27 ? 3.188 10.028 -5.296 1.00 0.00 27 ARG A C 6
ATOM 9621 O O . ARG A 1 27 ? 3.100 9.455 -4.210 1.00 0.00 27 ARG A O 6
ATOM 9642 N N . TRP A 1 28 ? 2.214 10.776 -5.801 1.00 0.00 28 TRP A N 6
ATOM 9643 C CA . TRP A 1 28 ? 0.954 10.971 -5.091 1.00 0.00 28 TRP A CA 6
ATOM 9644 C C . TRP A 1 28 ? 0.231 9.643 -4.892 1.00 0.00 28 TRP A C 6
ATOM 9645 O O . TRP A 1 28 ? 0.125 8.838 -5.817 1.00 0.00 28 TRP A O 6
ATOM 9666 N N . PHE A 1 29 ? -0.265 9.421 -3.679 1.00 0.00 29 PHE A N 6
ATOM 9667 C CA . PHE A 1 29 ? -0.978 8.190 -3.359 1.00 0.00 29 PHE A CA 6
ATOM 9668 C C . PHE A 1 29 ? -2.413 8.487 -2.933 1.00 0.00 29 PHE A C 6
ATOM 9669 O O . PHE A 1 29 ? -2.661 9.389 -2.133 1.00 0.00 29 PHE A O 6
ATOM 9686 N N . VAL A 1 30 ? -3.355 7.722 -3.475 1.00 0.00 30 VAL A N 6
ATOM 9687 C CA . VAL A 1 30 ? -4.765 7.902 -3.153 1.00 0.00 30 VAL A CA 6
ATOM 9688 C C . VAL A 1 30 ? -5.342 6.653 -2.497 1.00 0.00 30 VAL A C 6
ATOM 9689 O O . VAL A 1 30 ? -5.751 5.712 -3.179 1.00 0.00 30 VAL A O 6
ATOM 9702 N N . LEU A 1 31 ? -5.374 6.649 -1.169 1.00 0.00 31 LEU A N 6
ATOM 9703 C CA . LEU A 1 31 ? -5.903 5.515 -0.419 1.00 0.00 31 LEU A CA 6
ATOM 9704 C C . LEU A 1 31 ? -7.422 5.449 -0.531 1.00 0.00 31 LEU A C 6
ATOM 9705 O O . LEU A 1 31 ? -8.136 6.252 0.071 1.00 0.00 31 LEU A O 6
ATOM 9721 N N . LYS A 1 32 ? -7.912 4.486 -1.304 1.00 0.00 32 LYS A N 6
ATOM 9722 C CA . LYS A 1 32 ? -9.347 4.311 -1.493 1.00 0.00 32 LYS A CA 6
ATOM 9723 C C . LYS A 1 32 ? -9.921 3.357 -0.451 1.00 0.00 32 LYS A C 6
ATOM 9724 O O . LYS A 1 32 ? -9.196 2.612 0.210 1.00 0.00 32 LYS A O 6
ATOM 9743 N N . PRO A 1 33 ? -11.253 3.377 -0.298 1.00 0.00 33 PRO A N 6
ATOM 9744 C CA . PRO A 1 33 ? -11.954 2.518 0.661 1.00 0.00 33 PRO A CA 6
ATOM 9745 C C . PRO A 1 33 ? -11.925 1.049 0.253 1.00 0.00 33 PRO A C 6
ATOM 9746 O O . PRO A 1 33 ? -12.009 0.159 1.098 1.00 0.00 33 PRO A O 6
ATOM 9757 N N . ASN A 1 34 ? -11.804 0.803 -1.047 1.00 0.00 34 ASN A N 6
ATOM 9758 C CA . ASN A 1 34 ? -11.764 -0.559 -1.567 1.00 0.00 34 ASN A CA 6
ATOM 9759 C C . ASN A 1 34 ? -10.655 -0.713 -2.604 1.00 0.00 34 ASN A C 6
ATOM 9760 O O . ASN A 1 34 ? -10.740 -1.556 -3.497 1.00 0.00 34 ASN A O 6
ATOM 9771 N N . ILE A 1 35 ? -9.617 0.107 -2.478 1.00 0.00 35 ILE A N 6
ATOM 9772 C CA . ILE A 1 35 ? -8.492 0.061 -3.403 1.00 0.00 35 ILE A CA 6
ATOM 9773 C C . ILE A 1 35 ? -7.441 1.105 -3.043 1.00 0.00 35 ILE A C 6
ATOM 9774 O O . ILE A 1 35 ? -7.608 1.865 -2.088 1.00 0.00 35 ILE A O 6
ATOM 9790 N N . ILE A 1 36 ? -6.359 1.139 -3.813 1.00 0.00 36 ILE A N 6
ATOM 9791 C CA . ILE A 1 36 ? -5.282 2.092 -3.577 1.00 0.00 36 ILE A CA 6
ATOM 9792 C C . ILE A 1 36 ? -4.589 2.473 -4.881 1.00 0.00 36 ILE A C 6
ATOM 9793 O O . ILE A 1 36 ? -3.814 1.694 -5.435 1.00 0.00 36 ILE A O 6
ATOM 9809 N N . SER A 1 37 ? -4.874 3.678 -5.366 1.00 0.00 37 SER A N 6
ATOM 9810 C CA . SER A 1 37 ? -4.280 4.163 -6.606 1.00 0.00 37 SER A CA 6
ATOM 9811 C C . SER A 1 37 ? -3.368 5.357 -6.341 1.00 0.00 37 SER A C 6
ATOM 9812 O O . SER A 1 37 ? -3.704 6.247 -5.560 1.00 0.00 37 SER A O 6
ATOM 9820 N N . TYR A 1 38 ? -2.213 5.368 -6.998 1.00 0.00 38 TYR A N 6
ATOM 9821 C CA . TYR A 1 38 ? -1.251 6.451 -6.832 1.00 0.00 38 TYR A CA 6
ATOM 9822 C C . TYR A 1 38 ? -0.973 7.141 -8.164 1.00 0.00 38 TYR A C 6
ATOM 9823 O O . TYR A 1 38 ? -0.583 6.499 -9.140 1.00 0.00 38 TYR A O 6
ATOM 9841 N N . TYR A 1 39 ? -1.176 8.453 -8.197 1.00 0.00 39 TYR A N 6
ATOM 9842 C CA . TYR A 1 39 ? -0.950 9.232 -9.409 1.00 0.00 39 TYR A CA 6
ATOM 9843 C C . TYR A 1 39 ? 0.398 9.946 -9.354 1.00 0.00 39 TYR A C 6
ATOM 9844 O O . TYR A 1 39 ? 0.980 10.116 -8.283 1.00 0.00 39 TYR A O 6
ATOM 9862 N N . VAL A 1 40 ? 0.887 10.362 -10.517 1.00 0.00 40 VAL A N 6
ATOM 9863 C CA . VAL A 1 40 ? 2.165 11.059 -10.604 1.00 0.00 40 VAL A CA 6
ATOM 9864 C C . VAL A 1 40 ? 2.226 12.219 -9.617 1.00 0.00 40 VAL A C 6
ATOM 9865 O O . VAL A 1 40 ? 3.237 12.424 -8.945 1.00 0.00 40 VAL A O 6
ATOM 9878 N N . SER A 1 41 ? 1.137 12.977 -9.534 1.00 0.00 41 SER A N 6
ATOM 9879 C CA . SER A 1 41 ? 1.067 14.119 -8.631 1.00 0.00 41 SER A CA 6
ATOM 9880 C C . SER A 1 41 ? -0.291 14.182 -7.937 1.00 0.00 41 SER A C 6
ATOM 9881 O O . SER A 1 41 ? -1.124 13.291 -8.101 1.00 0.00 41 SER A O 6
ATOM 9889 N N . GLU A 1 42 ? -0.504 15.240 -7.162 1.00 0.00 42 GLU A N 6
ATOM 9890 C CA . GLU A 1 42 ? -1.760 15.418 -6.443 1.00 0.00 42 GLU A CA 6
ATOM 9891 C C . GLU A 1 42 ? -2.817 16.054 -7.341 1.00 0.00 42 GLU A C 6
ATOM 9892 O O . GLU A 1 42 ? -3.637 16.850 -6.886 1.00 0.00 42 GLU A O 6
ATOM 9904 N N . ASP A 1 43 ? -2.789 15.696 -8.620 1.00 0.00 43 ASP A N 6
ATOM 9905 C CA . ASP A 1 43 ? -3.745 16.230 -9.584 1.00 0.00 43 ASP A CA 6
ATOM 9906 C C . ASP A 1 43 ? -4.828 15.204 -9.901 1.00 0.00 43 ASP A C 6
ATOM 9907 O O . ASP A 1 43 ? -5.971 15.562 -10.190 1.00 0.00 43 ASP A O 6
ATOM 9916 N N . LEU A 1 44 ? -4.462 13.928 -9.846 1.00 0.00 44 LEU A N 6
ATOM 9917 C CA . LEU A 1 44 ? -5.403 12.850 -10.128 1.00 0.00 44 LEU A CA 6
ATOM 9918 C C . LEU A 1 44 ? -5.827 12.866 -11.593 1.00 0.00 44 LEU A C 6
ATOM 9919 O O . LEU A 1 44 ? -7.009 12.733 -11.911 1.00 0.00 44 LEU A O 6
ATOM 9935 N N . LYS A 1 45 ? -4.853 13.026 -12.483 1.00 0.00 45 LYS A N 6
ATOM 9936 C CA . LYS A 1 45 ? -5.123 13.056 -13.916 1.00 0.00 45 LYS A CA 6
ATOM 9937 C C . LYS A 1 45 ? -4.391 11.925 -14.631 1.00 0.00 45 LYS A C 6
ATOM 9938 O O . LYS A 1 45 ? -4.953 11.265 -15.506 1.00 0.00 45 LYS A O 6
ATOM 9957 N N . ASP A 1 46 ? -3.137 11.705 -14.252 1.00 0.00 46 ASP A N 6
ATOM 9958 C CA . ASP A 1 46 ? -2.329 10.652 -14.856 1.00 0.00 46 ASP A CA 6
ATOM 9959 C C . ASP A 1 46 ? -2.091 9.515 -13.866 1.00 0.00 46 ASP A C 6
ATOM 9960 O O . ASP A 1 46 ? -1.136 9.544 -13.089 1.00 0.00 46 ASP A O 6
ATOM 9969 N N . LYS A 1 47 ? -2.966 8.516 -13.899 1.00 0.00 47 LYS A N 6
ATOM 9970 C CA . LYS A 1 47 ? -2.852 7.369 -13.006 1.00 0.00 47 LYS A CA 6
ATOM 9971 C C . LYS A 1 47 ? -1.654 6.504 -13.382 1.00 0.00 47 LYS A C 6
ATOM 9972 O O . LYS A 1 47 ? -1.207 6.508 -14.529 1.00 0.00 47 LYS A O 6
ATOM 9991 N N . LYS A 1 48 ? -1.139 5.760 -12.409 1.00 0.00 48 LYS A N 6
ATOM 9992 C CA . LYS A 1 48 ? 0.006 4.886 -12.638 1.00 0.00 48 LYS A CA 6
ATOM 9993 C C . LYS A 1 48 ? -0.393 3.420 -12.504 1.00 0.00 48 LYS A C 6
ATOM 9994 O O . LYS A 1 48 ? 0.096 2.564 -13.240 1.00 0.00 48 LYS A O 6
ATOM 10013 N N . GLY A 1 49 ? -1.286 3.138 -11.560 1.00 0.00 49 GLY A N 6
ATOM 10014 C CA . GLY A 1 49 ? -1.736 1.775 -11.349 1.00 0.00 49 GLY A CA 6
ATOM 10015 C C . GLY A 1 49 ? -2.774 1.671 -10.249 1.00 0.00 49 GLY A C 6
ATOM 10016 O O . GLY A 1 49 ? -3.211 2.683 -9.701 1.00 0.00 49 GLY A O 6
ATOM 10020 N N . ASP A 1 50 ? -3.172 0.445 -9.927 1.00 0.00 50 ASP A N 6
ATOM 10021 C CA . ASP A 1 50 ? -4.166 0.213 -8.886 1.00 0.00 50 ASP A CA 6
ATOM 10022 C C . ASP A 1 50 ? -3.827 -1.036 -8.079 1.00 0.00 50 ASP A C 6
ATOM 10023 O O . ASP A 1 50 ? -3.399 -2.048 -8.635 1.00 0.00 50 ASP A O 6
ATOM 10032 N N . ILE A 1 51 ? -4.019 -0.957 -6.767 1.00 0.00 51 ILE A N 6
ATOM 10033 C CA . ILE A 1 51 ? -3.733 -2.081 -5.884 1.00 0.00 51 ILE A CA 6
ATOM 10034 C C . ILE A 1 51 ? -5.013 -2.634 -5.265 1.00 0.00 51 ILE A C 6
ATOM 10035 O O . ILE A 1 51 ? -5.430 -2.205 -4.188 1.00 0.00 51 ILE A O 6
ATOM 10051 N N . LEU A 1 52 ? -5.630 -3.589 -5.951 1.00 0.00 52 LEU A N 6
ATOM 10052 C CA . LEU A 1 52 ? -6.863 -4.203 -5.468 1.00 0.00 52 LEU A CA 6
ATOM 10053 C C . LEU A 1 52 ? -6.716 -4.649 -4.017 1.00 0.00 52 LEU A C 6
ATOM 10054 O O . LEU A 1 52 ? -5.976 -5.587 -3.716 1.00 0.00 52 LEU A O 6
ATOM 10070 N N . LEU A 1 53 ? -7.427 -3.973 -3.121 1.00 0.00 53 LEU A N 6
ATOM 10071 C CA . LEU A 1 53 ? -7.379 -4.301 -1.701 1.00 0.00 53 LEU A CA 6
ATOM 10072 C C . LEU A 1 53 ? -8.183 -5.563 -1.405 1.00 0.00 53 LEU A C 6
ATOM 10073 O O . LEU A 1 53 ? -9.346 -5.675 -1.793 1.00 0.00 53 LEU A O 6
ATOM 10089 N N . ASP A 1 54 ? -7.556 -6.509 -0.715 1.00 0.00 54 ASP A N 6
ATOM 10090 C CA . ASP A 1 54 ? -8.214 -7.763 -0.364 1.00 0.00 54 ASP A CA 6
ATOM 10091 C C . ASP A 1 54 ? -7.768 -8.244 1.013 1.00 0.00 54 ASP A C 6
ATOM 10092 O O . ASP A 1 54 ? -6.607 -8.085 1.389 1.00 0.00 54 ASP A O 6
ATOM 10101 N N . GLU A 1 55 ? -8.697 -8.833 1.759 1.00 0.00 55 GLU A N 6
ATOM 10102 C CA . GLU A 1 55 ? -8.398 -9.336 3.095 1.00 0.00 55 GLU A CA 6
ATOM 10103 C C . GLU A 1 55 ? -6.974 -9.879 3.165 1.00 0.00 55 GLU A C 6
ATOM 10104 O O . GLU A 1 55 ? -6.292 -9.730 4.178 1.00 0.00 55 GLU A O 6
ATOM 10116 N N . ASN A 1 56 ? -6.533 -10.510 2.082 1.00 0.00 56 ASN A N 6
ATOM 10117 C CA . ASN A 1 56 ? -5.191 -11.076 2.021 1.00 0.00 56 ASN A CA 6
ATOM 10118 C C . ASN A 1 56 ? -4.133 -9.987 2.167 1.00 0.00 56 ASN A C 6
ATOM 10119 O O . ASN A 1 56 ? -3.265 -10.061 3.037 1.00 0.00 56 ASN A O 6
ATOM 10130 N N . CYS A 1 57 ? -4.212 -8.974 1.310 1.00 0.00 57 CYS A N 6
ATOM 10131 C CA . CYS A 1 57 ? -3.263 -7.868 1.342 1.00 0.00 57 CYS A CA 6
ATOM 10132 C C . CYS A 1 57 ? -3.159 -7.281 2.747 1.00 0.00 57 CYS A C 6
ATOM 10133 O O . CYS A 1 57 ? -4.109 -7.343 3.528 1.00 0.00 57 CYS A O 6
ATOM 10140 N N . CYS A 1 58 ? -2.000 -6.712 3.060 1.00 0.00 58 CYS A N 6
ATOM 10141 C CA . CYS A 1 58 ? -1.771 -6.115 4.370 1.00 0.00 58 CYS A CA 6
ATOM 10142 C C . CYS A 1 58 ? -0.579 -5.164 4.333 1.00 0.00 58 CYS A C 6
ATOM 10143 O O . CYS A 1 58 ? 0.211 -5.178 3.389 1.00 0.00 58 CYS A O 6
ATOM 10151 N N . VAL A 1 59 ? -0.457 -4.337 5.367 1.00 0.00 59 VAL A N 6
ATOM 10152 C CA . VAL A 1 59 ? 0.639 -3.378 5.453 1.00 0.00 59 VAL A CA 6
ATOM 10153 C C . VAL A 1 59 ? 1.467 -3.601 6.713 1.00 0.00 59 VAL A C 6
ATOM 10154 O O . VAL A 1 59 ? 0.935 -3.970 7.760 1.00 0.00 59 VAL A O 6
ATOM 10167 N N . GLU A 1 60 ? 2.772 -3.375 6.604 1.00 0.00 60 GLU A N 6
ATOM 10168 C CA . GLU A 1 60 ? 3.674 -3.552 7.736 1.00 0.00 60 GLU A CA 6
ATOM 10169 C C . GLU A 1 60 ? 4.604 -2.351 7.885 1.00 0.00 60 GLU A C 6
ATOM 10170 O O . GLU A 1 60 ? 4.723 -1.529 6.976 1.00 0.00 60 GLU A O 6
ATOM 10182 N N . SER A 1 61 ? 5.259 -2.257 9.037 1.00 0.00 61 SER A N 6
ATOM 10183 C CA . SER A 1 61 ? 6.175 -1.154 9.307 1.00 0.00 61 SER A CA 6
ATOM 10184 C C . SER A 1 61 ? 7.624 -1.628 9.263 1.00 0.00 61 SER A C 6
ATOM 10185 O O . SER A 1 61 ? 8.038 -2.472 10.059 1.00 0.00 61 SER A O 6
ATOM 10193 N N . LEU A 1 62 ? 8.391 -1.079 8.328 1.00 0.00 62 LEU A N 6
ATOM 10194 C CA . LEU A 1 62 ? 9.796 -1.445 8.179 1.00 0.00 62 LEU A CA 6
ATOM 10195 C C . LEU A 1 62 ? 10.703 -0.384 8.793 1.00 0.00 62 LEU A C 6
ATOM 10196 O O . LEU A 1 62 ? 10.451 0.817 8.693 1.00 0.00 62 LEU A O 6
ATOM 10212 N N . PRO A 1 63 ? 11.786 -0.835 9.444 1.00 0.00 63 PRO A N 6
ATOM 10213 C CA . PRO A 1 63 ? 12.754 0.059 10.085 1.00 0.00 63 PRO A CA 6
ATOM 10214 C C . PRO A 1 63 ? 13.573 0.851 9.070 1.00 0.00 63 PRO A C 6
ATOM 10215 O O . PRO A 1 63 ? 13.249 0.877 7.883 1.00 0.00 63 PRO A O 6
ATOM 10226 N N . ASP A 1 64 ? 14.634 1.493 9.546 1.00 0.00 64 ASP A N 6
ATOM 10227 C CA . ASP A 1 64 ? 15.500 2.284 8.679 1.00 0.00 64 ASP A CA 6
ATOM 10228 C C . ASP A 1 64 ? 16.582 1.412 8.051 1.00 0.00 64 ASP A C 6
ATOM 10229 O O . ASP A 1 64 ? 17.346 0.749 8.753 1.00 0.00 64 ASP A O 6
ATOM 10238 N N . LYS A 1 65 ? 16.642 1.417 6.723 1.00 0.00 65 LYS A N 6
ATOM 10239 C CA . LYS A 1 65 ? 17.630 0.627 5.999 1.00 0.00 65 LYS A CA 6
ATOM 10240 C C . LYS A 1 65 ? 18.517 1.521 5.138 1.00 0.00 65 LYS A C 6
ATOM 10241 O O . LYS A 1 65 ? 19.744 1.459 5.221 1.00 0.00 65 LYS A O 6
ATOM 10260 N N . ASP A 1 66 ? 17.889 2.353 4.315 1.00 0.00 66 ASP A N 6
ATOM 10261 C CA . ASP A 1 66 ? 18.622 3.263 3.441 1.00 0.00 66 ASP A CA 6
ATOM 10262 C C . ASP A 1 66 ? 18.530 4.697 3.951 1.00 0.00 66 ASP A C 6
ATOM 10263 O O . ASP A 1 66 ? 17.816 5.524 3.384 1.00 0.00 66 ASP A O 6
ATOM 10272 N N . GLY A 1 67 ? 19.257 4.986 5.027 1.00 0.00 67 GLY A N 6
ATOM 10273 C CA . GLY A 1 67 ? 19.242 6.321 5.596 1.00 0.00 67 GLY A CA 6
ATOM 10274 C C . GLY A 1 67 ? 17.868 6.959 5.542 1.00 0.00 67 GLY A C 6
ATOM 10275 O O . GLY A 1 67 ? 17.725 8.108 5.122 1.00 0.00 67 GLY A O 6
ATOM 10279 N N . LYS A 1 68 ? 16.854 6.213 5.966 1.00 0.00 68 LYS A N 6
ATOM 10280 C CA . LYS A 1 68 ? 15.484 6.712 5.965 1.00 0.00 68 LYS A CA 6
ATOM 10281 C C . LYS A 1 68 ? 14.858 6.586 7.350 1.00 0.00 68 LYS A C 6
ATOM 10282 O O . LYS A 1 68 ? 15.501 6.128 8.295 1.00 0.00 68 LYS A O 6
ATOM 10301 N N . LYS A 1 69 ? 13.598 6.994 7.464 1.00 0.00 69 LYS A N 6
ATOM 10302 C CA . LYS A 1 69 ? 12.883 6.924 8.733 1.00 0.00 69 LYS A CA 6
ATOM 10303 C C . LYS A 1 69 ? 11.388 6.728 8.505 1.00 0.00 69 LYS A C 6
ATOM 10304 O O . LYS A 1 69 ? 10.820 7.264 7.552 1.00 0.00 69 LYS A O 6
ATOM 10323 N N . CYS A 1 70 ? 10.756 5.959 9.384 1.00 0.00 70 CYS A N 6
ATOM 10324 C CA . CYS A 1 70 ? 9.326 5.693 9.279 1.00 0.00 70 CYS A CA 6
ATOM 10325 C C . CYS A 1 70 ? 9.000 4.982 7.969 1.00 0.00 70 CYS A C 6
ATOM 10326 O O . CYS A 1 70 ? 8.163 5.441 7.192 1.00 0.00 70 CYS A O 6
ATOM 10334 N N . LEU A 1 71 ? 9.669 3.859 7.730 1.00 0.00 71 LEU A N 6
ATOM 10335 C CA . LEU A 1 71 ? 9.452 3.084 6.513 1.00 0.00 71 LEU A CA 6
ATOM 10336 C C . LEU A 1 71 ? 8.329 2.070 6.706 1.00 0.00 71 LEU A C 6
ATOM 10337 O O . LEU A 1 71 ? 8.174 1.496 7.784 1.00 0.00 71 LEU A O 6
ATOM 10353 N N . PHE A 1 72 ? 7.548 1.852 5.652 1.00 0.00 72 PHE A N 6
ATOM 10354 C CA . PHE A 1 72 ? 6.439 0.906 5.705 1.00 0.00 72 PHE A CA 6
ATOM 10355 C C . PHE A 1 72 ? 6.184 0.290 4.332 1.00 0.00 72 PHE A C 6
ATOM 10356 O O . PHE A 1 72 ? 6.088 0.999 3.329 1.00 0.00 72 PHE A O 6
ATOM 10373 N N . LEU A 1 73 ? 6.076 -1.033 4.295 1.00 0.00 73 LEU A N 6
ATOM 10374 C CA . LEU A 1 73 ? 5.833 -1.746 3.046 1.00 0.00 73 LEU A CA 6
ATOM 10375 C C . LEU A 1 73 ? 4.526 -2.531 3.113 1.00 0.00 73 LEU A C 6
ATOM 10376 O O . LEU A 1 73 ? 4.086 -2.934 4.190 1.00 0.00 73 LEU A O 6
ATOM 10392 N N . VAL A 1 74 ? 3.911 -2.746 1.954 1.00 0.00 74 VAL A N 6
ATOM 10393 C CA . VAL A 1 74 ? 2.657 -3.486 1.880 1.00 0.00 74 VAL A CA 6
ATOM 10394 C C . VAL A 1 74 ? 2.849 -4.825 1.179 1.00 0.00 74 VAL A C 6
ATOM 10395 O O . VAL A 1 74 ? 3.399 -4.890 0.079 1.00 0.00 74 VAL A O 6
ATOM 10408 N N . LYS A 1 75 ? 2.393 -5.895 1.822 1.00 0.00 75 LYS A N 6
ATOM 10409 C CA . LYS A 1 75 ? 2.512 -7.235 1.260 1.00 0.00 75 LYS A CA 6
ATOM 10410 C C . LYS A 1 75 ? 1.166 -7.729 0.741 1.00 0.00 75 LYS A C 6
ATOM 10411 O O . LYS A 1 75 ? 0.188 -7.794 1.486 1.00 0.00 75 LYS A O 6
ATOM 10430 N N . CYS A 1 76 ? 1.123 -8.078 -0.541 1.00 0.00 76 CYS A N 6
ATOM 10431 C CA . CYS A 1 76 ? -0.103 -8.568 -1.160 1.00 0.00 76 CYS A CA 6
ATOM 10432 C C . CYS A 1 76 ? 0.067 -10.008 -1.637 1.00 0.00 76 CYS A C 6
ATOM 10433 O O . CYS A 1 76 ? 1.151 -10.583 -1.537 1.00 0.00 76 CYS A O 6
ATOM 10440 N N . PHE A 1 77 ? -1.013 -10.584 -2.155 1.00 0.00 77 PHE A N 6
ATOM 10441 C CA . PHE A 1 77 ? -0.985 -11.956 -2.648 1.00 0.00 77 PHE A CA 6
ATOM 10442 C C . PHE A 1 77 ? 0.403 -12.320 -3.167 1.00 0.00 77 PHE A C 6
ATOM 10443 O O . PHE A 1 77 ? 1.119 -13.112 -2.554 1.00 0.00 77 PHE A O 6
ATOM 10460 N N . ASP A 1 78 ? 0.776 -11.736 -4.301 1.00 0.00 78 ASP A N 6
ATOM 10461 C CA . ASP A 1 78 ? 2.078 -11.997 -4.903 1.00 0.00 78 ASP A CA 6
ATOM 10462 C C . ASP A 1 78 ? 2.829 -10.694 -5.158 1.00 0.00 78 ASP A C 6
ATOM 10463 O O . ASP A 1 78 ? 4.060 -10.667 -5.172 1.00 0.00 78 ASP A O 6
ATOM 10472 N N . LYS A 1 79 ? 2.081 -9.615 -5.361 1.00 0.00 79 LYS A N 6
ATOM 10473 C CA . LYS A 1 79 ? 2.675 -8.308 -5.615 1.00 0.00 79 LYS A CA 6
ATOM 10474 C C . LYS A 1 79 ? 2.996 -7.592 -4.307 1.00 0.00 79 LYS A C 6
ATOM 10475 O O . LYS A 1 79 ? 2.431 -7.908 -3.259 1.00 0.00 79 LYS A O 6
ATOM 10494 N N . THR A 1 80 ? 3.905 -6.624 -4.375 1.00 0.00 80 THR A N 6
ATOM 10495 C CA . THR A 1 80 ? 4.300 -5.863 -3.196 1.00 0.00 80 THR A CA 6
ATOM 10496 C C . THR A 1 80 ? 4.455 -4.382 -3.524 1.00 0.00 80 THR A C 6
ATOM 10497 O O . THR A 1 80 ? 4.728 -4.015 -4.667 1.00 0.00 80 THR A O 6
ATOM 10508 N N . PHE A 1 81 ? 4.279 -3.536 -2.515 1.00 0.00 81 PHE A N 6
ATOM 10509 C CA . PHE A 1 81 ? 4.400 -2.094 -2.697 1.00 0.00 81 PHE A CA 6
ATOM 10510 C C . PHE A 1 81 ? 5.102 -1.452 -1.504 1.00 0.00 81 PHE A C 6
ATOM 10511 O O . PHE A 1 81 ? 4.585 -1.462 -0.388 1.00 0.00 81 PHE A O 6
ATOM 10528 N N . GLU A 1 82 ? 6.284 -0.895 -1.750 1.00 0.00 82 GLU A N 6
ATOM 10529 C CA . GLU A 1 82 ? 7.058 -0.250 -0.696 1.00 0.00 82 GLU A CA 6
ATOM 10530 C C . GLU A 1 82 ? 6.918 1.268 -0.770 1.00 0.00 82 GLU A C 6
ATOM 10531 O O . GLU A 1 82 ? 7.220 1.880 -1.794 1.00 0.00 82 GLU A O 6
ATOM 10543 N N . ILE A 1 83 ? 6.458 1.867 0.323 1.00 0.00 83 ILE A N 6
ATOM 10544 C CA . ILE A 1 83 ? 6.278 3.312 0.383 1.00 0.00 83 ILE A CA 6
ATOM 10545 C C . ILE A 1 83 ? 6.940 3.897 1.626 1.00 0.00 83 ILE A C 6
ATOM 10546 O O . ILE A 1 83 ? 6.905 3.298 2.701 1.00 0.00 83 ILE A O 6
ATOM 10562 N N . SER A 1 84 ? 7.541 5.073 1.473 1.00 0.00 84 SER A N 6
ATOM 10563 C CA . SER A 1 84 ? 8.212 5.739 2.583 1.00 0.00 84 SER A CA 6
ATOM 10564 C C . SER A 1 84 ? 7.424 6.963 3.039 1.00 0.00 84 SER A C 6
ATOM 10565 O O . SER A 1 84 ? 7.056 7.815 2.230 1.00 0.00 84 SER A O 6
ATOM 10573 N N . ALA A 1 85 ? 7.168 7.043 4.340 1.00 0.00 85 ALA A N 6
ATOM 10574 C CA . ALA A 1 85 ? 6.425 8.162 4.906 1.00 0.00 85 ALA A CA 6
ATOM 10575 C C . ALA A 1 85 ? 7.349 9.336 5.210 1.00 0.00 85 ALA A C 6
ATOM 10576 O O . ALA A 1 85 ? 8.560 9.166 5.349 1.00 0.00 85 ALA A O 6
ATOM 10583 N N . SER A 1 86 ? 6.770 10.528 5.312 1.00 0.00 86 SER A N 6
ATOM 10584 C CA . SER A 1 86 ? 7.543 11.732 5.596 1.00 0.00 86 SER A CA 6
ATOM 10585 C C . SER A 1 86 ? 7.769 11.891 7.096 1.00 0.00 86 SER A C 6
ATOM 10586 O O . SER A 1 86 ? 8.894 12.107 7.546 1.00 0.00 86 SER A O 6
ATOM 10594 N N . ASP A 1 87 ? 6.691 11.784 7.865 1.00 0.00 87 ASP A N 6
ATOM 10595 C CA . ASP A 1 87 ? 6.770 11.915 9.315 1.00 0.00 87 ASP A CA 6
ATOM 10596 C C . ASP A 1 87 ? 5.985 10.804 10.005 1.00 0.00 87 ASP A C 6
ATOM 10597 O O . ASP A 1 87 ? 5.195 10.102 9.373 1.00 0.00 87 ASP A O 6
ATOM 10606 N N . LYS A 1 88 ? 6.208 10.648 11.305 1.00 0.00 88 LYS A N 6
ATOM 10607 C CA . LYS A 1 88 ? 5.522 9.623 12.083 1.00 0.00 88 LYS A CA 6
ATOM 10608 C C . LYS A 1 88 ? 4.011 9.714 11.891 1.00 0.00 88 LYS A C 6
ATOM 10609 O O . LYS A 1 88 ? 3.330 8.698 11.750 1.00 0.00 88 LYS A O 6
ATOM 10628 N N . LYS A 1 89 ? 3.493 10.938 11.886 1.00 0.00 89 LYS A N 6
ATOM 10629 C CA . LYS A 1 89 ? 2.064 11.163 11.709 1.00 0.00 89 LYS A CA 6
ATOM 10630 C C . LYS A 1 89 ? 1.544 10.422 10.481 1.00 0.00 89 LYS A C 6
ATOM 10631 O O . LYS A 1 89 ? 0.663 9.568 10.585 1.00 0.00 89 LYS A O 6
ATOM 10650 N N . LYS A 1 90 ? 2.095 10.753 9.319 1.00 0.00 90 LYS A N 6
ATOM 10651 C CA . LYS A 1 90 ? 1.690 10.117 8.071 1.00 0.00 90 LYS A CA 6
ATOM 10652 C C . LYS A 1 90 ? 1.918 8.610 8.129 1.00 0.00 90 LYS A C 6
ATOM 10653 O O . LYS A 1 90 ? 0.976 7.824 8.020 1.00 0.00 90 LYS A O 6
ATOM 10672 N N . LYS A 1 91 ? 3.174 8.213 8.302 1.00 0.00 91 LYS A N 6
ATOM 10673 C CA . LYS A 1 91 ? 3.526 6.800 8.377 1.00 0.00 91 LYS A CA 6
ATOM 10674 C C . LYS A 1 91 ? 2.428 6.001 9.072 1.00 0.00 91 LYS A C 6
ATOM 10675 O O . LYS A 1 91 ? 1.901 5.039 8.514 1.00 0.00 91 LYS A O 6
ATOM 10694 N N . GLN A 1 92 ? 2.087 6.408 10.290 1.00 0.00 92 GLN A N 6
ATOM 10695 C CA . GLN A 1 92 ? 1.050 5.730 11.059 1.00 0.00 92 GLN A CA 6
ATOM 10696 C C . GLN A 1 92 ? -0.325 5.960 10.441 1.00 0.00 92 GLN A C 6
ATOM 10697 O O . GLN A 1 92 ? -0.963 5.025 9.960 1.00 0.00 92 GLN A O 6
ATOM 10711 N N . GLU A 1 93 ? -0.774 7.211 10.457 1.00 0.00 93 GLU A N 6
ATOM 10712 C CA . GLU A 1 93 ? -2.074 7.563 9.898 1.00 0.00 93 GLU A CA 6
ATOM 10713 C C . GLU A 1 93 ? -2.327 6.811 8.594 1.00 0.00 93 GLU A C 6
ATOM 10714 O O . GLU A 1 93 ? -3.474 6.574 8.214 1.00 0.00 93 GLU A O 6
ATOM 10726 N N . TRP A 1 94 ? -1.248 6.440 7.913 1.00 0.00 94 TRP A N 6
ATOM 10727 C CA . TRP A 1 94 ? -1.353 5.716 6.652 1.00 0.00 94 TRP A CA 6
ATOM 10728 C C . TRP A 1 94 ? -1.607 4.233 6.895 1.00 0.00 94 TRP A C 6
ATOM 10729 O O . TRP A 1 94 ? -2.606 3.681 6.433 1.00 0.00 94 TRP A O 6
ATOM 10750 N N . ILE A 1 95 ? -0.697 3.592 7.621 1.00 0.00 95 ILE A N 6
ATOM 10751 C CA . ILE A 1 95 ? -0.825 2.173 7.926 1.00 0.00 95 ILE A CA 6
ATOM 10752 C C . ILE A 1 95 ? -2.162 1.872 8.595 1.00 0.00 95 ILE A C 6
ATOM 10753 O O . ILE A 1 95 ? -2.826 0.891 8.263 1.00 0.00 95 ILE A O 6
ATOM 10769 N N . GLN A 1 96 ? -2.550 2.725 9.538 1.00 0.00 96 GLN A N 6
ATOM 10770 C CA . GLN A 1 96 ? -3.809 2.551 10.252 1.00 0.00 96 GLN A CA 6
ATOM 10771 C C . GLN A 1 96 ? -4.995 2.648 9.298 1.00 0.00 96 GLN A C 6
ATOM 10772 O O . GLN A 1 96 ? -5.962 1.897 9.416 1.00 0.00 96 GLN A O 6
ATOM 10786 N N . ALA A 1 97 ? -4.913 3.579 8.354 1.00 0.00 97 ALA A N 6
ATOM 10787 C CA . ALA A 1 97 ? -5.979 3.774 7.378 1.00 0.00 97 ALA A CA 6
ATOM 10788 C C . ALA A 1 97 ? -6.077 2.585 6.428 1.00 0.00 97 ALA A C 6
ATOM 10789 O O . ALA A 1 97 ? -7.156 2.028 6.226 1.00 0.00 97 ALA A O 6
ATOM 10796 N N . ILE A 1 98 ? -4.945 2.202 5.847 1.00 0.00 98 ILE A N 6
ATOM 10797 C CA . ILE A 1 98 ? -4.905 1.080 4.919 1.00 0.00 98 ILE A CA 6
ATOM 10798 C C . ILE A 1 98 ? -5.363 -0.209 5.594 1.00 0.00 98 ILE A C 6
ATOM 10799 O O . ILE A 1 98 ? -6.280 -0.880 5.119 1.00 0.00 98 ILE A O 6
ATOM 10815 N N . HIS A 1 99 ? -4.720 -0.548 6.707 1.00 0.00 99 HIS A N 6
ATOM 10816 C CA . HIS A 1 99 ? -5.062 -1.756 7.450 1.00 0.00 99 HIS A CA 6
ATOM 10817 C C . HIS A 1 99 ? -6.571 -1.856 7.657 1.00 0.00 99 HIS A C 6
ATOM 10818 O O . HIS A 1 99 ? -7.190 -2.860 7.303 1.00 0.00 99 HIS A O 6
ATOM 10833 N N . SER A 1 100 ? -7.156 -0.811 8.232 1.00 0.00 100 SER A N 6
ATOM 10834 C CA . SER A 1 100 ? -8.591 -0.784 8.490 1.00 0.00 100 SER A CA 6
ATOM 10835 C C . SER A 1 100 ? -9.379 -0.971 7.197 1.00 0.00 100 SER A C 6
ATOM 10836 O O . SER A 1 100 ? -10.330 -1.751 7.142 1.00 0.00 100 SER A O 6
ATOM 10844 N N . THR A 1 101 ? -8.976 -0.249 6.156 1.00 0.00 101 THR A N 6
ATOM 10845 C CA . THR A 1 101 ? -9.643 -0.333 4.863 1.00 0.00 101 THR A CA 6
ATOM 10846 C C . THR A 1 101 ? -9.799 -1.783 4.418 1.00 0.00 101 THR A C 6
ATOM 10847 O O . THR A 1 101 ? -10.844 -2.173 3.896 1.00 0.00 101 THR A O 6
ATOM 10858 N N . ILE A 1 102 ? -8.754 -2.577 4.628 1.00 0.00 102 ILE A N 6
ATOM 10859 C CA . ILE A 1 102 ? -8.777 -3.985 4.250 1.00 0.00 102 ILE A CA 6
ATOM 10860 C C . ILE A 1 102 ? -9.688 -4.787 5.173 1.00 0.00 102 ILE A C 6
ATOM 10861 O O . ILE A 1 102 ? -10.475 -5.618 4.718 1.00 0.00 102 ILE A O 6
ATOM 10877 N N . HIS A 1 103 ? -9.577 -4.532 6.473 1.00 0.00 103 HIS A N 6
ATOM 10878 C CA . HIS A 1 103 ? -10.392 -5.230 7.462 1.00 0.00 103 HIS A CA 6
ATOM 10879 C C . HIS A 1 103 ? -11.858 -5.247 7.041 1.00 0.00 103 HIS A C 6
ATOM 10880 O O . HIS A 1 103 ? -12.551 -6.252 7.208 1.00 0.00 103 HIS A O 6
ATOM 10895 N N . LEU A 1 104 ? -12.326 -4.130 6.494 1.00 0.00 104 LEU A N 6
ATOM 10896 C CA . LEU A 1 104 ? -13.710 -4.017 6.050 1.00 0.00 104 LEU A CA 6
ATOM 10897 C C . LEU A 1 104 ? -14.030 -5.067 4.991 1.00 0.00 104 LEU A C 6
ATOM 10898 O O . LEU A 1 104 ? -15.165 -5.534 4.887 1.00 0.00 104 LEU A O 6
ATOM 10914 N N . LEU A 1 105 ? -13.022 -5.436 4.208 1.00 0.00 105 LEU A N 6
ATOM 10915 C CA . LEU A 1 105 ? -13.195 -6.434 3.157 1.00 0.00 105 LEU A CA 6
ATOM 10916 C C . LEU A 1 105 ? -13.278 -7.838 3.748 1.00 0.00 105 LEU A C 6
ATOM 10917 O O . LEU A 1 105 ? -13.939 -8.717 3.195 1.00 0.00 105 LEU A O 6
ATOM 10933 N N . LYS A 1 106 ? -12.606 -8.040 4.876 1.00 0.00 106 LYS A N 6
ATOM 10934 C CA . LYS A 1 106 ? -12.606 -9.336 5.545 1.00 0.00 106 LYS A CA 6
ATOM 10935 C C . LYS A 1 106 ? -14.018 -9.730 5.967 1.00 0.00 106 LYS A C 6
ATOM 10936 O O . LYS A 1 106 ? -14.444 -10.867 5.758 1.00 0.00 106 LYS A O 6
ATOM 10955 N N . LEU A 1 107 ? -14.739 -8.785 6.559 1.00 0.00 107 LEU A N 6
ATOM 10956 C CA . LEU A 1 107 ? -16.104 -9.034 7.009 1.00 0.00 107 LEU A CA 6
ATOM 10957 C C . LEU A 1 107 ? -16.887 -9.821 5.964 1.00 0.00 107 LEU A C 6
ATOM 10958 O O . LEU A 1 107 ? -17.551 -10.807 6.282 1.00 0.00 107 LEU A O 6
ATOM 10974 N N . GLY A 1 108 ? -16.803 -9.380 4.712 1.00 0.00 108 GLY A N 6
ATOM 10975 C CA . GLY A 1 108 ? -17.506 -10.057 3.638 1.00 0.00 108 GLY A CA 6
ATOM 10976 C C . GLY A 1 108 ? -17.255 -9.417 2.287 1.00 0.00 108 GLY A C 6
ATOM 10977 O O . GLY A 1 108 ? -16.163 -9.532 1.732 1.00 0.00 108 GLY A O 6
ATOM 10981 N N . SER A 1 109 ? -18.270 -8.743 1.756 1.00 0.00 109 SER A N 6
ATOM 10982 C CA . SER A 1 109 ? -18.156 -8.087 0.458 1.00 0.00 109 SER A CA 6
ATOM 10983 C C . SER A 1 109 ? -17.686 -9.071 -0.608 1.00 0.00 109 SER A C 6
ATOM 10984 O O . SER A 1 109 ? -16.849 -8.740 -1.448 1.00 0.00 109 SER A O 6
ATOM 10992 N N . SER A 1 110 ? -18.232 -10.282 -0.569 1.00 0.00 110 SER A N 6
ATOM 10993 C CA . SER A 1 110 ? -17.866 -11.317 -1.529 1.00 0.00 110 SER A CA 6
ATOM 10994 C C . SER A 1 110 ? -19.100 -12.082 -1.999 1.00 0.00 110 SER A C 6
ATOM 10995 O O . SER A 1 110 ? -20.167 -11.993 -1.394 1.00 0.00 110 SER A O 6
ATOM 11003 N N . GLY A 1 111 ? -18.944 -12.834 -3.085 1.00 0.00 111 GLY A N 6
ATOM 11004 C CA . GLY A 1 111 ? -20.053 -13.603 -3.619 1.00 0.00 111 GLY A CA 6
ATOM 11005 C C . GLY A 1 111 ? -19.735 -15.082 -3.723 1.00 0.00 111 GLY A C 6
ATOM 11006 O O . GLY A 1 111 ? -18.722 -15.558 -3.212 1.00 0.00 111 GLY A O 6
ATOM 11010 N N . PRO A 1 112 ? -20.616 -15.834 -4.399 1.00 0.00 112 PRO A N 6
ATOM 11011 C CA . PRO A 1 112 ? -20.447 -17.278 -4.583 1.00 0.00 112 PRO A CA 6
ATOM 11012 C C . PRO A 1 112 ? -19.293 -17.611 -5.524 1.00 0.00 112 PRO A C 6
ATOM 11013 O O . PRO A 1 112 ? -19.487 -17.762 -6.730 1.00 0.00 112 PRO A O 6
ATOM 11024 N N . SER A 1 113 ? -18.093 -17.724 -4.964 1.00 0.00 113 SER A N 6
ATOM 11025 C CA . SER A 1 113 ? -16.907 -18.036 -5.753 1.00 0.00 113 SER A CA 6
ATOM 11026 C C . SER A 1 113 ? -16.350 -19.406 -5.378 1.00 0.00 113 SER A C 6
ATOM 11027 O O . SER A 1 113 ? -15.138 -19.582 -5.253 1.00 0.00 113 SER A O 6
ATOM 11035 N N . SER A 1 114 ? -17.244 -20.373 -5.201 1.00 0.00 114 SER A N 6
ATOM 11036 C CA . SER A 1 114 ? -16.843 -21.727 -4.837 1.00 0.00 114 SER A CA 6
ATOM 11037 C C . SER A 1 114 ? -18.000 -22.704 -5.022 1.00 0.00 114 SER A C 6
ATOM 11038 O O . SER A 1 114 ? -19.088 -22.505 -4.483 1.00 0.00 114 SER A O 6
ATOM 11046 N N . GLY A 1 115 ? -17.756 -23.763 -5.789 1.00 0.00 115 GLY A N 6
ATOM 11047 C CA . GLY A 1 115 ? -18.786 -24.756 -6.033 1.00 0.00 115 GLY A CA 6
ATOM 11048 C C . GLY A 1 115 ? -18.433 -26.111 -5.452 1.00 0.00 115 GLY A C 6
ATOM 11049 O O . GLY A 1 115 ? -18.198 -27.067 -6.190 1.00 0.00 115 GLY A O 6
ATOM 11053 N N . GLY A 1 1 ? -16.379 12.738 13.417 1.00 0.00 1 GLY A N 7
ATOM 11054 C CA . GLY A 1 1 ? -17.576 12.078 12.930 1.00 0.00 1 GLY A CA 7
ATOM 11055 C C . GLY A 1 1 ? -17.535 11.835 11.434 1.00 0.00 1 GLY A C 7
ATOM 11056 O O . GLY A 1 1 ? -17.073 12.685 10.672 1.00 0.00 1 GLY A O 7
ATOM 11060 N N . SER A 1 2 ? -18.019 10.672 11.012 1.00 0.00 2 SER A N 7
ATOM 11061 C CA . SER A 1 2 ? -18.031 10.317 9.597 1.00 0.00 2 SER A CA 7
ATOM 11062 C C . SER A 1 2 ? -18.724 11.397 8.772 1.00 0.00 2 SER A C 7
ATOM 11063 O O . SER A 1 2 ? -19.544 12.157 9.287 1.00 0.00 2 SER A O 7
ATOM 11071 N N . SER A 1 3 ? -18.388 11.458 7.488 1.00 0.00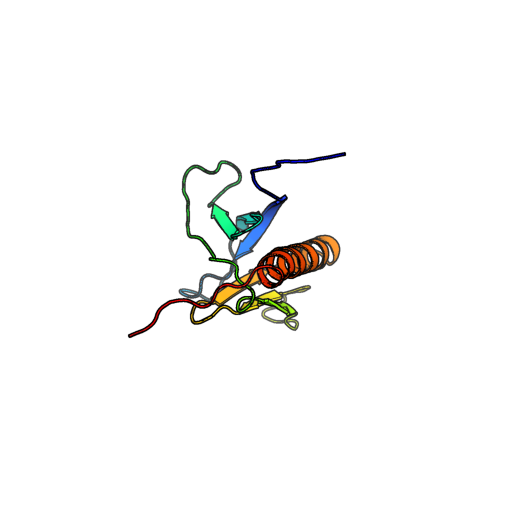 3 SER A N 7
ATOM 11072 C CA . SER A 1 3 ? -18.974 12.447 6.590 1.00 0.00 3 SER A CA 7
ATOM 11073 C C . SER A 1 3 ? -20.068 11.820 5.730 1.00 0.00 3 SER A C 7
ATOM 11074 O O . SER A 1 3 ? -21.157 12.374 5.589 1.00 0.00 3 SER A O 7
ATOM 11082 N N . GLY A 1 4 ? -19.767 10.658 5.157 1.00 0.00 4 GLY A N 7
ATOM 11083 C CA . GLY A 1 4 ? -20.733 9.973 4.318 1.00 0.00 4 GLY A CA 7
ATOM 11084 C C . GLY A 1 4 ? -20.081 8.988 3.369 1.00 0.00 4 GLY A C 7
ATOM 11085 O O . GLY A 1 4 ? -19.026 8.430 3.671 1.00 0.00 4 GLY A O 7
ATOM 11089 N N . SER A 1 5 ? -20.711 8.771 2.219 1.00 0.00 5 SER A N 7
ATOM 11090 C CA . SER A 1 5 ? -20.189 7.841 1.224 1.00 0.00 5 SER A CA 7
ATOM 11091 C C . SER A 1 5 ? -19.140 8.518 0.346 1.00 0.00 5 SER A C 7
ATOM 11092 O O . SER A 1 5 ? -19.426 8.925 -0.780 1.00 0.00 5 SER A O 7
ATOM 11100 N N . SER A 1 6 ? -17.924 8.634 0.871 1.00 0.00 6 SER A N 7
ATOM 11101 C CA . SER A 1 6 ? -16.833 9.265 0.138 1.00 0.00 6 SER A CA 7
ATOM 11102 C C . SER A 1 6 ? -15.792 8.231 -0.282 1.00 0.00 6 SER A C 7
ATOM 11103 O O . SER A 1 6 ? -15.586 7.228 0.400 1.00 0.00 6 SER A O 7
ATOM 11111 N N . GLY A 1 7 ? -15.137 8.484 -1.411 1.00 0.00 7 GLY A N 7
ATOM 11112 C CA . GLY A 1 7 ? -14.126 7.568 -1.904 1.00 0.00 7 GLY A CA 7
ATOM 11113 C C . GLY A 1 7 ? -12.754 7.852 -1.324 1.00 0.00 7 GLY A C 7
ATOM 11114 O O . GLY A 1 7 ? -12.395 7.323 -0.272 1.00 0.00 7 GLY A O 7
ATOM 11118 N N . VAL A 1 8 ? -11.984 8.689 -2.012 1.00 0.00 8 VAL A N 7
ATOM 11119 C CA . VAL A 1 8 ? -10.644 9.042 -1.560 1.00 0.00 8 VAL A CA 7
ATOM 11120 C C . VAL A 1 8 ? -10.600 9.202 -0.044 1.00 0.00 8 VAL A C 7
ATOM 11121 O O . VAL A 1 8 ? -11.035 10.220 0.496 1.00 0.00 8 VAL A O 7
ATOM 11134 N N . LEU A 1 9 ? -10.072 8.192 0.637 1.00 0.00 9 LEU A N 7
ATOM 11135 C CA . LEU A 1 9 ? -9.970 8.220 2.092 1.00 0.00 9 LEU A CA 7
ATOM 11136 C C . LEU A 1 9 ? -8.782 9.066 2.538 1.00 0.00 9 LEU A C 7
ATOM 11137 O O . LEU A 1 9 ? -8.930 9.992 3.336 1.00 0.00 9 LEU A O 7
ATOM 11153 N N . LYS A 1 10 ? -7.603 8.744 2.017 1.00 0.00 10 LYS A N 7
ATOM 11154 C CA . LYS A 1 10 ? -6.389 9.476 2.358 1.00 0.00 10 LYS A CA 7
ATOM 11155 C C . LYS A 1 10 ? -5.642 9.905 1.099 1.00 0.00 10 LYS A C 7
ATOM 11156 O O . LYS A 1 10 ? -5.818 9.319 0.032 1.00 0.00 10 LYS A O 7
ATOM 11175 N N . GLN A 1 11 ? -4.807 10.931 1.234 1.00 0.00 11 GLN A N 7
ATOM 11176 C CA . GLN A 1 11 ? -4.033 11.438 0.107 1.00 0.00 11 GLN A CA 7
ATOM 11177 C C . GLN A 1 11 ? -2.810 12.210 0.590 1.00 0.00 11 GLN A C 7
ATOM 11178 O O . GLN A 1 11 ? -2.928 13.153 1.372 1.00 0.00 11 GLN A O 7
ATOM 11192 N N . GLY A 1 12 ? -1.635 11.804 0.119 1.00 0.00 12 GLY A N 7
ATOM 11193 C CA . GLY A 1 12 ? -0.407 12.469 0.515 1.00 0.00 12 GLY A CA 7
ATOM 11194 C C . GLY A 1 12 ? 0.771 12.077 -0.355 1.00 0.00 12 GLY A C 7
ATOM 11195 O O . GLY A 1 12 ? 0.747 11.036 -1.012 1.00 0.00 12 GLY A O 7
ATOM 11199 N N . TYR A 1 13 ? 1.803 12.913 -0.362 1.00 0.00 13 TYR A N 7
ATOM 11200 C CA . TYR A 1 13 ? 2.994 12.650 -1.161 1.00 0.00 13 TYR A CA 7
ATOM 11201 C C . TYR A 1 13 ? 3.929 11.682 -0.444 1.00 0.00 13 TYR A C 7
ATOM 11202 O O . TYR A 1 13 ? 4.570 12.037 0.545 1.00 0.00 13 TYR A O 7
ATOM 11220 N N . MET A 1 14 ? 4.002 10.455 -0.950 1.00 0.00 14 MET A N 7
ATOM 11221 C CA . MET A 1 14 ? 4.860 9.434 -0.360 1.00 0.00 14 MET A CA 7
ATOM 11222 C C . MET A 1 14 ? 5.916 8.968 -1.357 1.00 0.00 14 MET A C 7
ATOM 11223 O O . MET A 1 14 ? 5.746 9.113 -2.567 1.00 0.00 14 MET A O 7
ATOM 11237 N N . MET A 1 15 ? 7.005 8.410 -0.840 1.00 0.00 15 MET A N 7
ATOM 11238 C CA . MET A 1 15 ? 8.088 7.922 -1.686 1.00 0.00 15 MET A CA 7
ATOM 11239 C C . MET A 1 15 ? 8.051 6.401 -1.795 1.00 0.00 15 MET A C 7
ATOM 11240 O O . MET A 1 15 ? 8.282 5.693 -0.815 1.00 0.00 15 MET A O 7
ATOM 11254 N N . LYS A 1 16 ? 7.758 5.905 -2.992 1.00 0.00 16 LYS A N 7
ATOM 11255 C CA . LYS A 1 16 ? 7.691 4.468 -3.230 1.00 0.00 16 LYS A CA 7
ATOM 11256 C C . LYS A 1 16 ? 9.017 3.944 -3.772 1.00 0.00 16 LYS A C 7
ATOM 11257 O O . LYS A 1 16 ? 9.716 4.639 -4.510 1.00 0.00 16 LYS A O 7
ATOM 11276 N N . LYS A 1 17 ? 9.356 2.713 -3.404 1.00 0.00 17 LYS A N 7
ATOM 11277 C CA . LYS A 1 17 ? 10.597 2.094 -3.855 1.00 0.00 17 LYS A CA 7
ATOM 11278 C C . LYS A 1 17 ? 10.379 1.324 -5.154 1.00 0.00 17 LYS A C 7
ATOM 11279 O O . LYS A 1 17 ? 9.664 0.323 -5.181 1.00 0.00 17 LYS A O 7
ATOM 11298 N N . GLY A 1 18 ? 11.002 1.796 -6.229 1.00 0.00 18 GLY A N 7
ATOM 11299 C CA . GLY A 1 18 ? 10.864 1.139 -7.515 1.00 0.00 18 GLY A CA 7
ATOM 11300 C C . GLY A 1 18 ? 10.744 -0.367 -7.387 1.00 0.00 18 GLY A C 7
ATOM 11301 O O . GLY A 1 18 ? 11.403 -0.980 -6.546 1.00 0.00 18 GLY A O 7
ATOM 11305 N N . HIS A 1 19 ? 9.899 -0.965 -8.221 1.00 0.00 19 HIS A N 7
ATOM 11306 C CA . HIS A 1 19 ? 9.694 -2.409 -8.196 1.00 0.00 19 HIS A CA 7
ATOM 11307 C C . HIS A 1 19 ? 10.938 -3.143 -8.686 1.00 0.00 19 HIS A C 7
ATOM 11308 O O . HIS A 1 19 ? 11.387 -4.107 -8.065 1.00 0.00 19 HIS A O 7
ATOM 11323 N N . ARG A 1 20 ? 11.490 -2.682 -9.803 1.00 0.00 20 ARG A N 7
ATOM 11324 C CA . ARG A 1 20 ? 12.681 -3.296 -10.378 1.00 0.00 20 ARG A CA 7
ATOM 11325 C C . ARG A 1 20 ? 13.946 -2.735 -9.735 1.00 0.00 20 ARG A C 7
ATOM 11326 O O . ARG A 1 20 ? 14.846 -3.484 -9.355 1.00 0.00 20 ARG A O 7
ATOM 11347 N N . ARG A 1 21 ? 14.007 -1.412 -9.617 1.00 0.00 21 ARG A N 7
ATOM 11348 C CA . ARG A 1 21 ? 15.162 -0.751 -9.023 1.00 0.00 21 ARG A CA 7
ATOM 11349 C C . ARG A 1 21 ? 14.836 -0.244 -7.621 1.00 0.00 21 ARG A C 7
ATOM 11350 O O . ARG A 1 21 ? 13.670 -0.053 -7.273 1.00 0.00 21 ARG A O 7
ATOM 11371 N N . LYS A 1 22 ? 15.874 -0.028 -6.819 1.00 0.00 22 LYS A N 7
ATOM 11372 C CA . LYS A 1 22 ? 15.699 0.458 -5.455 1.00 0.00 22 LYS A CA 7
ATOM 11373 C C . LYS A 1 22 ? 15.774 1.980 -5.406 1.00 0.00 22 LYS A C 7
ATOM 11374 O O . LYS A 1 22 ? 16.461 2.550 -4.559 1.00 0.00 22 LYS A O 7
ATOM 11393 N N . ASN A 1 23 ? 15.063 2.634 -6.319 1.00 0.00 23 ASN A N 7
ATOM 11394 C CA . ASN A 1 23 ? 15.049 4.091 -6.379 1.00 0.00 23 ASN A CA 7
ATOM 11395 C C . ASN A 1 23 ? 13.764 4.647 -5.772 1.00 0.00 23 ASN A C 7
ATOM 11396 O O . ASN A 1 23 ? 12.679 4.111 -5.993 1.00 0.00 23 ASN A O 7
ATOM 11407 N N . TRP A 1 24 ? 13.897 5.726 -5.008 1.00 0.00 24 TRP A N 7
ATOM 11408 C CA . TRP A 1 24 ? 12.746 6.356 -4.370 1.00 0.00 24 TRP 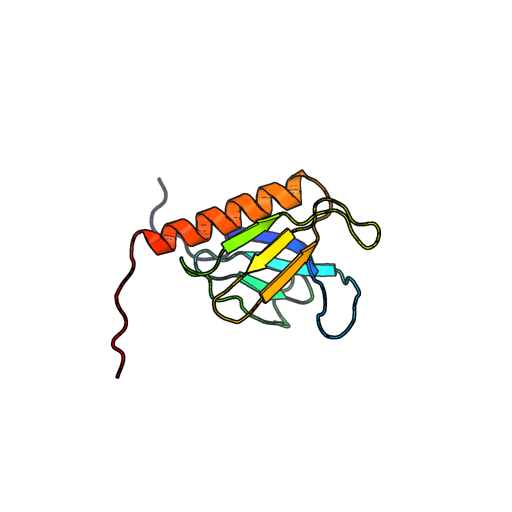A CA 7
ATOM 11409 C C . TRP A 1 24 ? 12.268 7.558 -5.176 1.00 0.00 24 TRP A C 7
ATOM 11410 O O . TRP A 1 24 ? 13.073 8.317 -5.716 1.00 0.00 24 TRP A O 7
ATOM 11431 N N . THR A 1 25 ? 10.951 7.727 -5.254 1.00 0.00 25 THR A N 7
ATOM 11432 C CA . THR A 1 25 ? 10.366 8.837 -5.995 1.00 0.00 25 THR A CA 7
ATOM 11433 C C . THR A 1 25 ? 9.026 9.252 -5.397 1.00 0.00 25 THR A C 7
ATOM 11434 O O . THR A 1 25 ? 8.197 8.406 -5.065 1.00 0.00 25 THR A O 7
ATOM 11445 N N . GLU A 1 26 ? 8.823 10.559 -5.263 1.00 0.00 26 GLU A N 7
ATOM 11446 C CA . GLU A 1 26 ? 7.583 11.084 -4.703 1.00 0.00 26 GLU A CA 7
ATOM 11447 C C . GLU A 1 26 ? 6.414 10.848 -5.655 1.00 0.00 26 GLU A C 7
ATOM 11448 O O . GLU A 1 26 ? 6.483 11.186 -6.836 1.00 0.00 26 GLU A O 7
ATOM 11460 N N . ARG A 1 27 ? 5.341 10.263 -5.131 1.00 0.00 27 ARG A N 7
ATOM 11461 C CA . ARG A 1 27 ? 4.157 9.979 -5.933 1.00 0.00 27 ARG A CA 7
ATOM 11462 C C . ARG A 1 27 ? 2.889 10.113 -5.096 1.00 0.00 27 ARG A C 7
ATOM 11463 O O . ARG A 1 27 ? 2.787 9.544 -4.009 1.00 0.00 27 ARG A O 7
ATOM 11484 N N . TRP A 1 28 ? 1.925 10.869 -5.609 1.00 0.00 28 TRP A N 7
ATOM 11485 C CA . TRP A 1 28 ? 0.663 11.079 -4.909 1.00 0.00 28 TRP A CA 7
ATOM 11486 C C . TRP A 1 28 ? -0.112 9.772 -4.780 1.00 0.00 28 TRP A C 7
ATOM 11487 O O . TRP A 1 28 ? -0.536 9.190 -5.779 1.00 0.00 28 TRP A O 7
ATOM 11508 N N . PHE A 1 29 ? -0.293 9.315 -3.545 1.00 0.00 29 PHE A N 7
ATOM 11509 C CA . PHE A 1 29 ? -1.017 8.076 -3.287 1.00 0.00 29 PHE A CA 7
ATOM 11510 C C . PHE A 1 29 ? -2.464 8.362 -2.897 1.00 0.00 29 PHE A C 7
ATOM 11511 O O . PHE A 1 29 ? -2.741 9.278 -2.123 1.00 0.00 29 PHE A O 7
ATOM 11528 N N . VAL A 1 30 ? -3.384 7.571 -3.440 1.00 0.00 30 VAL A N 7
ATOM 11529 C CA . VAL A 1 30 ? -4.803 7.738 -3.150 1.00 0.00 30 VAL A CA 7
ATOM 11530 C C . VAL A 1 30 ? -5.388 6.477 -2.525 1.00 0.00 30 VAL A C 7
ATOM 11531 O O . VAL A 1 30 ? -5.694 5.509 -3.223 1.00 0.00 30 VAL A O 7
ATOM 11544 N N . LEU A 1 31 ? -5.543 6.494 -1.206 1.00 0.00 31 LEU A N 7
ATOM 11545 C CA . LEU A 1 31 ? -6.092 5.351 -0.485 1.00 0.00 31 LEU A CA 7
ATOM 11546 C C . LEU A 1 31 ? -7.606 5.275 -0.658 1.00 0.00 31 LEU A C 7
ATOM 11547 O O . LEU A 1 31 ? -8.359 5.916 0.075 1.00 0.00 31 LEU A O 7
ATOM 11563 N N . LYS A 1 32 ? -8.046 4.484 -1.631 1.00 0.00 32 LYS A N 7
ATOM 11564 C CA . LYS A 1 32 ? -9.470 4.320 -1.899 1.00 0.00 32 LYS A CA 7
ATOM 11565 C C . LYS A 1 32 ? -10.113 3.392 -0.873 1.00 0.00 32 LYS A C 7
ATOM 11566 O O . LYS A 1 32 ? -9.437 2.646 -0.164 1.00 0.00 32 LYS A O 7
ATOM 11585 N N . PRO A 1 33 ? -11.451 3.437 -0.790 1.00 0.00 33 PRO A N 7
ATOM 11586 C CA . PRO A 1 33 ? -12.215 2.606 0.145 1.00 0.00 33 PRO A CA 7
ATOM 11587 C C . PRO A 1 33 ? -12.190 1.130 -0.238 1.00 0.00 33 PRO A C 7
ATOM 11588 O O . PRO A 1 33 ? -12.340 0.256 0.614 1.00 0.00 33 PRO A O 7
ATOM 11599 N N . ASN A 1 34 ? -11.999 0.861 -1.526 1.00 0.00 34 ASN A N 7
ATOM 11600 C CA . ASN A 1 34 ? -11.955 -0.510 -2.021 1.00 0.00 34 ASN A CA 7
ATOM 11601 C C . ASN A 1 34 ? -10.790 -0.702 -2.988 1.00 0.00 34 ASN A C 7
ATOM 11602 O O . ASN A 1 34 ? -10.836 -1.562 -3.868 1.00 0.00 34 ASN A O 7
ATOM 11613 N N . ILE A 1 35 ? -9.748 0.105 -2.817 1.00 0.00 35 ILE A N 7
ATOM 11614 C CA . ILE A 1 35 ? -8.571 0.023 -3.673 1.00 0.00 35 ILE A CA 7
ATOM 11615 C C . ILE A 1 35 ? -7.525 1.057 -3.270 1.00 0.00 35 ILE A C 7
ATOM 11616 O O . ILE A 1 35 ? -7.734 1.836 -2.339 1.00 0.00 35 ILE A O 7
ATOM 11632 N N . ILE A 1 36 ? -6.401 1.060 -3.978 1.00 0.00 36 ILE A N 7
ATOM 11633 C CA . ILE A 1 36 ? -5.324 2.001 -3.696 1.00 0.00 36 ILE A CA 7
ATOM 11634 C C . ILE A 1 36 ? -4.559 2.358 -4.966 1.00 0.00 36 ILE A C 7
ATOM 11635 O O . ILE A 1 36 ? -3.767 1.562 -5.470 1.00 0.00 36 ILE A O 7
ATOM 11651 N N . SER A 1 37 ? -4.800 3.561 -5.477 1.00 0.00 37 SER A N 7
ATOM 11652 C CA . SER A 1 37 ? -4.135 4.024 -6.689 1.00 0.00 37 SER A CA 7
ATOM 11653 C C . SER A 1 37 ? -3.291 5.262 -6.407 1.00 0.00 37 SER A C 7
ATOM 11654 O O . SER A 1 37 ? -3.641 6.087 -5.562 1.00 0.00 37 SER A O 7
ATOM 11662 N N . TYR A 1 38 ? -2.177 5.386 -7.120 1.00 0.00 38 TYR A N 7
ATOM 11663 C CA . TYR A 1 38 ? -1.279 6.522 -6.945 1.00 0.00 38 TYR A CA 7
ATOM 11664 C C . TYR A 1 38 ? -1.161 7.326 -8.236 1.00 0.00 38 TYR A C 7
ATOM 11665 O O . TYR A 1 38 ? -0.907 6.772 -9.305 1.00 0.00 38 TYR A O 7
ATOM 11683 N N . TYR A 1 39 ? -1.348 8.637 -8.127 1.00 0.00 39 TYR A N 7
ATOM 11684 C CA . TYR A 1 39 ? -1.264 9.519 -9.285 1.00 0.00 39 TYR A CA 7
ATOM 11685 C C . TYR A 1 39 ? 0.028 10.330 -9.260 1.00 0.00 39 TYR A C 7
ATOM 11686 O O . TYR A 1 39 ? 0.589 10.593 -8.196 1.00 0.00 39 TYR A O 7
ATOM 11704 N N . VAL A 1 40 ? 0.494 10.725 -10.440 1.00 0.00 40 VAL A N 7
ATOM 11705 C CA . VAL A 1 40 ? 1.718 11.508 -10.556 1.00 0.00 40 VAL A CA 7
ATOM 11706 C C . VAL A 1 40 ? 1.779 12.594 -9.488 1.00 0.00 40 VAL A C 7
ATOM 11707 O O . VAL A 1 40 ? 2.724 12.655 -8.702 1.00 0.00 40 VAL A O 7
ATOM 11720 N N . SER A 1 41 ? 0.763 13.451 -9.465 1.00 0.00 41 SER A N 7
ATOM 11721 C CA . SER A 1 41 ? 0.702 14.539 -8.496 1.00 0.00 41 SER A CA 7
ATOM 11722 C C . SER A 1 41 ? -0.617 14.509 -7.729 1.00 0.00 41 SER A C 7
ATOM 11723 O O . SER A 1 41 ? -1.421 13.592 -7.891 1.00 0.00 41 SER A O 7
ATOM 11731 N N . GLU A 1 42 ? -0.831 15.520 -6.892 1.00 0.00 42 GLU A N 7
ATOM 11732 C CA . GLU A 1 42 ? -2.051 15.609 -6.099 1.00 0.00 42 GLU A CA 7
ATOM 11733 C C . GLU A 1 42 ? -3.182 16.234 -6.910 1.00 0.00 42 GLU A C 7
ATOM 11734 O O . GLU A 1 42 ? -4.009 16.973 -6.375 1.00 0.00 42 GLU A O 7
ATOM 11746 N N . ASP A 1 43 ? -3.212 15.933 -8.203 1.00 0.00 43 ASP A N 7
ATOM 11747 C CA . ASP A 1 43 ? -4.241 16.465 -9.089 1.00 0.00 43 ASP A CA 7
ATOM 11748 C C . ASP A 1 43 ? -5.271 15.393 -9.429 1.00 0.00 43 ASP A C 7
ATOM 11749 O O . ASP A 1 43 ? -6.447 15.692 -9.641 1.00 0.00 43 ASP A O 7
ATOM 11758 N N . LEU A 1 44 ? -4.823 14.143 -9.482 1.00 0.00 44 LEU A N 7
ATOM 11759 C CA . LEU A 1 44 ? -5.705 13.026 -9.798 1.00 0.00 44 LEU A CA 7
ATOM 11760 C C . LEU A 1 44 ? -6.149 13.078 -11.256 1.00 0.00 44 LEU A C 7
ATOM 11761 O O . LEU A 1 44 ? -7.300 12.782 -11.578 1.00 0.00 44 LEU A O 7
ATOM 11777 N N . LYS A 1 45 ? -5.227 13.454 -12.136 1.00 0.00 45 LYS A N 7
ATOM 11778 C CA . LYS A 1 45 ? -5.521 13.542 -13.562 1.00 0.00 45 LYS A CA 7
ATOM 11779 C C . LYS A 1 45 ? -4.870 12.392 -14.323 1.00 0.00 45 LYS A C 7
ATOM 11780 O O . LYS A 1 45 ? -5.476 11.807 -15.221 1.00 0.00 45 LYS A O 7
ATOM 11799 N N . ASP A 1 46 ? -3.633 12.071 -13.958 1.00 0.00 46 ASP A N 7
ATOM 11800 C CA . ASP A 1 46 ? -2.901 10.989 -14.605 1.00 0.00 46 ASP A CA 7
ATOM 11801 C C . ASP A 1 46 ? -2.597 9.870 -13.613 1.00 0.00 46 ASP A C 7
ATOM 11802 O O . ASP A 1 46 ? -1.813 10.048 -12.680 1.00 0.00 46 ASP A O 7
ATOM 11811 N N . LYS A 1 47 ? -3.222 8.716 -13.821 1.00 0.00 47 LYS A N 7
ATOM 11812 C CA . LYS A 1 47 ? -3.019 7.567 -12.946 1.00 0.00 47 LYS A CA 7
ATOM 11813 C C . LYS A 1 47 ? -1.755 6.807 -13.332 1.00 0.00 47 LYS A C 7
ATOM 11814 O O . LYS A 1 47 ? -1.311 6.860 -14.479 1.00 0.00 47 LYS A O 7
ATOM 11833 N N . LYS A 1 48 ? -1.179 6.098 -12.367 1.00 0.00 48 LYS A N 7
ATOM 11834 C CA . LYS A 1 48 ? 0.033 5.323 -12.605 1.00 0.00 48 LYS A CA 7
ATOM 11835 C C . LYS A 1 48 ? -0.245 3.828 -12.492 1.00 0.00 48 LYS A C 7
ATOM 11836 O O . LYS A 1 48 ? 0.247 3.033 -13.292 1.00 0.00 48 LYS A O 7
ATOM 11855 N N . GLY A 1 49 ? -1.039 3.452 -11.493 1.00 0.00 49 GLY A N 7
ATOM 11856 C CA . GLY A 1 49 ? -1.370 2.053 -11.295 1.00 0.00 49 GLY A CA 7
ATOM 11857 C C . GLY A 1 49 ? -2.533 1.862 -10.343 1.00 0.00 49 GLY A C 7
ATOM 11858 O O . GLY A 1 49 ? -3.242 2.815 -10.018 1.00 0.00 49 GLY A O 7
ATOM 11862 N N . ASP A 1 50 ? -2.733 0.627 -9.895 1.00 0.00 50 ASP A N 7
ATOM 11863 C CA . ASP A 1 50 ? -3.820 0.314 -8.975 1.00 0.00 50 ASP A CA 7
ATOM 11864 C C . ASP A 1 50 ? -3.499 -0.936 -8.161 1.00 0.00 50 ASP A C 7
ATOM 11865 O O . ASP A 1 50 ? -2.960 -1.910 -8.687 1.00 0.00 50 ASP A O 7
ATOM 11874 N N . ILE A 1 51 ? -3.832 -0.900 -6.875 1.00 0.00 51 ILE A N 7
ATOM 11875 C CA . ILE A 1 51 ? -3.580 -2.030 -5.989 1.00 0.00 51 ILE A CA 7
ATOM 11876 C C . ILE A 1 51 ? -4.883 -2.604 -5.445 1.00 0.00 51 ILE A C 7
ATOM 11877 O O . ILE A 1 51 ? -5.435 -2.102 -4.465 1.00 0.00 51 ILE A O 7
ATOM 11893 N N . LEU A 1 52 ? -5.371 -3.660 -6.087 1.00 0.00 52 LEU A N 7
ATOM 11894 C CA . LEU A 1 52 ? -6.610 -4.306 -5.667 1.00 0.00 52 LEU A CA 7
ATOM 11895 C C . LEU A 1 52 ? -6.543 -4.709 -4.197 1.00 0.00 52 LEU A C 7
ATOM 11896 O O . LEU A 1 52 ? -5.762 -5.583 -3.817 1.00 0.00 52 LEU A O 7
ATOM 11912 N N . LEU A 1 53 ? -7.367 -4.069 -3.375 1.00 0.00 53 LEU A N 7
ATOM 11913 C CA . LEU A 1 53 ? -7.403 -4.362 -1.947 1.00 0.00 53 LEU A CA 7
ATOM 11914 C C . LEU A 1 53 ? -8.190 -5.640 -1.673 1.00 0.00 53 LEU A C 7
ATOM 11915 O O . LEU A 1 53 ? -9.218 -5.894 -2.302 1.00 0.00 53 LEU A O 7
ATOM 11931 N N . ASP A 1 54 ? -7.703 -6.439 -0.731 1.00 0.00 54 ASP A N 7
ATOM 11932 C CA . ASP A 1 54 ? -8.362 -7.688 -0.371 1.00 0.00 54 ASP A CA 7
ATOM 11933 C C . ASP A 1 54 ? -7.896 -8.175 0.998 1.00 0.00 54 ASP A C 7
ATOM 11934 O O . ASP A 1 54 ? -6.754 -7.943 1.393 1.00 0.00 54 ASP A O 7
ATOM 11943 N N . GLU A 1 55 ? -8.789 -8.849 1.716 1.00 0.00 55 GLU A N 7
ATOM 11944 C CA . GLU A 1 55 ? -8.468 -9.365 3.042 1.00 0.00 55 GLU A CA 7
ATOM 11945 C C . GLU A 1 55 ? -7.029 -9.870 3.096 1.00 0.00 55 GLU A C 7
ATOM 11946 O O . GLU A 1 55 ? -6.361 -9.764 4.123 1.00 0.00 55 GLU A O 7
ATOM 11958 N N . ASN A 1 56 ? -6.559 -10.420 1.981 1.00 0.00 56 ASN A N 7
ATOM 11959 C CA . ASN A 1 56 ? -5.200 -10.943 1.900 1.00 0.00 56 ASN A CA 7
ATOM 11960 C C . ASN A 1 56 ? -4.176 -9.827 2.084 1.00 0.00 56 ASN A C 7
ATOM 11961 O O . ASN A 1 56 ? -3.335 -9.882 2.981 1.00 0.00 56 ASN A O 7
ATOM 11972 N N . CYS A 1 57 ? -4.254 -8.814 1.227 1.00 0.00 57 CYS A N 7
ATOM 11973 C CA . CYS A 1 57 ? -3.335 -7.683 1.294 1.00 0.00 57 CYS A CA 7
ATOM 11974 C C . CYS A 1 57 ? -3.260 -7.126 2.712 1.00 0.00 57 CYS A C 7
ATOM 11975 O O . CYS A 1 57 ? -4.262 -7.082 3.427 1.00 0.00 57 CYS A O 7
ATOM 11982 N N . CYS A 1 58 ? -2.066 -6.702 3.112 1.00 0.00 58 CYS A N 7
ATOM 11983 C CA . CYS A 1 58 ? -1.859 -6.148 4.446 1.00 0.00 58 CYS A CA 7
ATOM 11984 C C . CYS A 1 58 ? -0.654 -5.213 4.465 1.00 0.00 58 CYS A C 7
ATOM 11985 O O . CYS A 1 58 ? 0.074 -5.101 3.478 1.00 0.00 58 CYS A O 7
ATOM 11993 N N . VAL A 1 59 ? -0.449 -4.543 5.594 1.00 0.00 59 VAL A N 7
ATOM 11994 C CA . VAL A 1 59 ? 0.667 -3.617 5.742 1.00 0.00 59 VAL A CA 7
ATOM 11995 C C . VAL A 1 59 ? 1.567 -4.022 6.904 1.00 0.00 59 VAL A C 7
ATOM 11996 O O . VAL A 1 59 ? 1.110 -4.623 7.875 1.00 0.00 59 VAL A O 7
ATOM 12009 N N . GLU A 1 60 ? 2.850 -3.689 6.796 1.00 0.00 60 GLU A N 7
ATOM 12010 C CA . GLU A 1 60 ? 3.814 -4.019 7.838 1.00 0.00 60 GLU A CA 7
ATOM 12011 C C . GLU A 1 60 ? 4.822 -2.889 8.025 1.00 0.00 60 GLU A C 7
ATOM 12012 O O . GLU A 1 60 ? 5.238 -2.248 7.060 1.00 0.00 60 GLU A O 7
ATOM 12024 N N . SER A 1 61 ? 5.209 -2.649 9.274 1.00 0.00 61 SER A N 7
ATOM 12025 C CA . SER A 1 61 ? 6.164 -1.593 9.590 1.00 0.00 61 SER A CA 7
ATOM 12026 C C . SER A 1 61 ? 7.594 -2.064 9.346 1.00 0.00 61 SER A C 7
ATOM 12027 O O . SER A 1 61 ? 8.050 -3.040 9.945 1.00 0.00 61 SER A O 7
ATOM 12035 N N . LEU A 1 62 ? 8.299 -1.365 8.463 1.00 0.00 62 LEU A N 7
ATOM 12036 C CA . LEU A 1 62 ? 9.678 -1.710 8.139 1.00 0.00 62 LEU A CA 7
ATOM 12037 C C . LEU A 1 62 ? 10.656 -0.832 8.914 1.00 0.00 62 LEU A C 7
ATOM 12038 O O . LEU A 1 62 ? 10.373 0.323 9.233 1.00 0.00 62 LEU A O 7
ATOM 12054 N N . PRO A 1 63 ? 11.835 -1.391 9.224 1.00 0.00 63 PRO A N 7
ATOM 12055 C CA . PRO A 1 63 ? 12.880 -0.675 9.964 1.00 0.00 63 PRO A CA 7
ATOM 12056 C C . PRO A 1 63 ? 13.514 0.440 9.139 1.00 0.00 63 PRO A C 7
ATOM 12057 O O . PRO A 1 63 ? 13.143 0.659 7.985 1.00 0.00 63 PRO A O 7
ATOM 12068 N N . ASP A 1 64 ? 14.471 1.141 9.737 1.00 0.00 64 ASP A N 7
ATOM 12069 C CA . ASP A 1 64 ? 15.157 2.232 9.056 1.00 0.00 64 ASP A CA 7
ATOM 12070 C C . ASP A 1 64 ? 16.399 1.725 8.329 1.00 0.00 64 ASP A C 7
ATOM 12071 O O . ASP A 1 64 ? 17.279 1.112 8.935 1.00 0.00 64 ASP A O 7
ATOM 12080 N N . LYS A 1 65 ? 16.463 1.982 7.027 1.00 0.00 65 LYS A N 7
ATOM 12081 C CA . LYS A 1 65 ? 17.596 1.552 6.217 1.00 0.00 65 LYS A CA 7
ATOM 12082 C C . LYS A 1 65 ? 17.949 2.606 5.172 1.00 0.00 65 LYS A C 7
ATOM 12083 O O . LYS A 1 65 ? 17.088 3.366 4.728 1.00 0.00 65 LYS A O 7
ATOM 12102 N N . ASP A 1 66 ? 19.219 2.645 4.784 1.00 0.00 66 ASP A N 7
ATOM 12103 C CA . ASP A 1 66 ? 19.685 3.605 3.790 1.00 0.00 66 ASP A CA 7
ATOM 12104 C C . ASP A 1 66 ? 19.386 5.034 4.232 1.00 0.00 66 ASP A C 7
ATOM 12105 O O . ASP A 1 66 ? 18.901 5.848 3.447 1.00 0.00 66 ASP A O 7
ATOM 12114 N N . GLY A 1 67 ? 19.677 5.331 5.494 1.00 0.00 67 GLY A N 7
ATOM 12115 C CA . GLY A 1 67 ? 19.432 6.662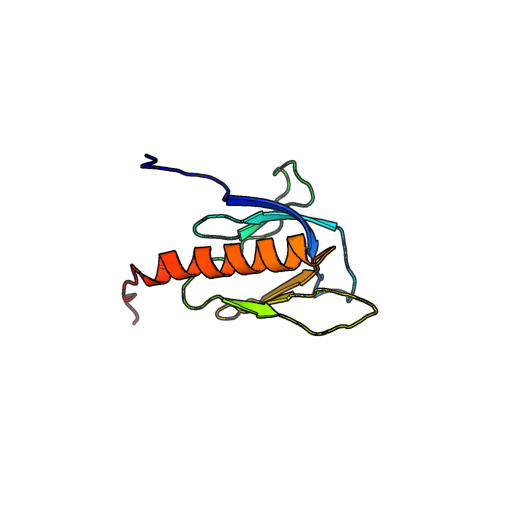 6.019 1.00 0.00 67 GLY A CA 7
ATOM 12116 C C . GLY A 1 67 ? 17.992 7.100 5.838 1.00 0.00 67 GLY A C 7
ATOM 12117 O O . GLY A 1 67 ? 17.725 8.185 5.322 1.00 0.00 67 GLY A O 7
ATOM 12121 N N . LYS A 1 68 ? 17.060 6.253 6.261 1.00 0.00 68 LYS A N 7
ATOM 12122 C CA . LYS A 1 68 ? 15.639 6.557 6.143 1.00 0.00 68 LYS A CA 7
ATOM 12123 C C . LYS A 1 68 ? 14.965 6.547 7.511 1.00 0.00 68 LYS A C 7
ATOM 12124 O O . LYS A 1 68 ? 15.619 6.355 8.536 1.00 0.00 68 LYS A O 7
ATOM 12143 N N . LYS A 1 69 ? 13.652 6.755 7.521 1.00 0.00 69 LYS A N 7
ATOM 12144 C CA . LYS A 1 69 ? 12.888 6.768 8.763 1.00 0.00 69 LYS A CA 7
ATOM 12145 C C . LYS A 1 69 ? 11.395 6.631 8.484 1.00 0.00 69 LYS A C 7
ATOM 12146 O O . LYS A 1 69 ? 10.905 7.076 7.445 1.00 0.00 69 LYS A O 7
ATOM 12165 N N . CYS A 1 70 ? 10.677 6.017 9.418 1.00 0.00 70 CYS A N 7
ATOM 12166 C CA . CYS A 1 70 ? 9.239 5.823 9.272 1.00 0.00 70 CYS A CA 7
ATOM 12167 C C . CYS A 1 70 ? 8.917 5.093 7.972 1.00 0.00 70 CYS A C 7
ATOM 12168 O O . CYS A 1 70 ? 8.087 5.545 7.183 1.00 0.00 70 CYS A O 7
ATOM 12176 N N . LEU A 1 71 ? 9.581 3.963 7.755 1.00 0.00 71 LEU A N 7
ATOM 12177 C CA . LEU A 1 71 ? 9.367 3.170 6.549 1.00 0.00 71 LEU A CA 7
ATOM 12178 C C . LEU A 1 71 ? 8.233 2.170 6.749 1.00 0.00 71 LEU A C 7
ATOM 12179 O O . LEU A 1 71 ? 7.915 1.793 7.877 1.00 0.00 71 LEU A O 7
ATOM 12195 N N . PHE A 1 72 ? 7.627 1.743 5.646 1.00 0.00 72 PHE A N 7
ATOM 12196 C CA . PHE A 1 72 ? 6.528 0.785 5.700 1.00 0.00 72 PHE A CA 7
ATOM 12197 C C . PHE A 1 72 ? 6.272 0.174 4.325 1.00 0.00 72 PHE A C 7
ATOM 12198 O O . PHE A 1 72 ? 6.266 0.875 3.312 1.00 0.00 72 PHE A O 7
ATOM 12215 N N . LEU A 1 73 ? 6.062 -1.138 4.298 1.00 0.00 73 LEU A N 7
ATOM 12216 C CA . LEU A 1 73 ? 5.805 -1.845 3.048 1.00 0.00 73 LEU A CA 7
ATOM 12217 C C . LEU A 1 73 ? 4.481 -2.600 3.111 1.00 0.00 73 LEU A C 7
ATOM 12218 O O . LEU A 1 73 ? 4.041 -3.013 4.184 1.00 0.00 73 LEU A O 7
ATOM 12234 N N . VAL A 1 74 ? 3.852 -2.778 1.954 1.00 0.00 74 VAL A N 7
ATOM 12235 C CA . VAL A 1 74 ? 2.579 -3.486 1.877 1.00 0.00 74 VAL A CA 7
ATOM 12236 C C . VAL A 1 74 ? 2.732 -4.812 1.142 1.00 0.00 74 VAL A C 7
ATOM 12237 O O . VAL A 1 74 ? 3.271 -4.864 0.036 1.00 0.00 74 VAL A O 7
ATOM 12250 N N . LYS A 1 75 ? 2.254 -5.885 1.762 1.00 0.00 75 LYS A N 7
ATOM 12251 C CA . LYS A 1 75 ? 2.335 -7.214 1.167 1.00 0.00 75 LYS A CA 7
ATOM 12252 C C . LYS A 1 75 ? 0.973 -7.661 0.646 1.00 0.00 75 LYS A C 7
ATOM 12253 O O . LYS A 1 75 ? -0.007 -7.697 1.391 1.00 0.00 75 LYS A O 7
ATOM 12272 N N . CYS A 1 76 ? 0.918 -8.001 -0.638 1.00 0.00 76 CYS A N 7
ATOM 12273 C CA . CYS A 1 76 ? -0.323 -8.446 -1.259 1.00 0.00 76 CYS A CA 7
ATOM 12274 C C . CYS A 1 76 ? -0.198 -9.884 -1.755 1.00 0.00 76 CYS A C 7
ATOM 12275 O O . CYS A 1 76 ? 0.869 -10.493 -1.665 1.00 0.00 76 CYS A O 7
ATOM 12282 N N . PHE A 1 77 ? -1.295 -10.421 -2.279 1.00 0.00 77 PHE A N 7
ATOM 12283 C CA . PHE A 1 77 ? -1.308 -11.787 -2.790 1.00 0.00 77 PHE A CA 7
ATOM 12284 C C . PHE A 1 77 ? 0.064 -12.181 -3.327 1.00 0.00 77 PHE A C 7
ATOM 12285 O O . PHE A 1 77 ? 0.773 -12.984 -2.721 1.00 0.00 77 PHE A O 7
ATOM 12302 N N . ASP A 1 78 ? 0.432 -11.609 -4.468 1.00 0.00 78 ASP A N 7
ATOM 12303 C CA . ASP A 1 78 ? 1.720 -11.899 -5.088 1.00 0.00 78 ASP A CA 7
ATOM 12304 C C . ASP A 1 78 ? 2.503 -10.615 -5.341 1.00 0.00 78 ASP A C 7
ATOM 12305 O O . ASP A 1 78 ? 3.733 -10.622 -5.379 1.00 0.00 78 ASP A O 7
ATOM 12314 N N . LYS A 1 79 ? 1.781 -9.512 -5.515 1.00 0.00 79 LYS A N 7
ATOM 12315 C CA . LYS A 1 79 ? 2.407 -8.219 -5.764 1.00 0.00 79 LYS A CA 7
ATOM 12316 C C . LYS A 1 79 ? 2.781 -7.534 -4.453 1.00 0.00 79 LYS A C 7
ATOM 12317 O O . LYS A 1 79 ? 2.213 -7.830 -3.401 1.00 0.00 79 LYS A O 7
ATOM 12336 N N . THR A 1 80 ? 3.738 -6.614 -4.523 1.00 0.00 80 THR A N 7
ATOM 12337 C CA . THR A 1 80 ? 4.187 -5.887 -3.343 1.00 0.00 80 THR A CA 7
ATOM 12338 C C . THR A 1 80 ? 4.323 -4.397 -3.634 1.00 0.00 80 THR A C 7
ATOM 12339 O O . THR A 1 80 ? 4.508 -3.993 -4.782 1.00 0.00 80 THR A O 7
ATOM 12350 N N . PHE A 1 81 ? 4.230 -3.583 -2.588 1.00 0.00 81 PHE A N 7
ATOM 12351 C CA . PHE A 1 81 ? 4.342 -2.136 -2.732 1.00 0.00 81 PHE A CA 7
ATOM 12352 C C . PHE A 1 81 ? 4.998 -1.517 -1.501 1.00 0.00 81 PHE A C 7
ATOM 12353 O O . PHE A 1 81 ? 4.396 -1.455 -0.430 1.00 0.00 81 PHE A O 7
ATOM 12370 N N . GLU A 1 82 ? 6.236 -1.060 -1.664 1.00 0.00 82 GLU A N 7
ATOM 12371 C CA . GLU A 1 82 ? 6.973 -0.446 -0.566 1.00 0.00 82 GLU A CA 7
ATOM 12372 C C . GLU A 1 82 ? 6.927 1.076 -0.663 1.00 0.00 82 GLU A C 7
ATOM 12373 O O . GLU A 1 82 ? 7.211 1.651 -1.714 1.00 0.00 82 GLU A O 7
ATOM 12385 N N . ILE A 1 83 ? 6.566 1.722 0.441 1.00 0.00 83 ILE A N 7
ATOM 12386 C CA . ILE A 1 83 ? 6.483 3.177 0.481 1.00 0.00 83 ILE A CA 7
ATOM 12387 C C . ILE A 1 83 ? 7.210 3.736 1.699 1.00 0.00 83 ILE A C 7
ATOM 12388 O O . ILE A 1 83 ? 7.412 3.035 2.691 1.00 0.00 83 ILE A O 7
ATOM 12404 N N . SER A 1 84 ? 7.602 5.004 1.618 1.00 0.00 84 SER A N 7
ATOM 12405 C CA . SER A 1 84 ? 8.309 5.657 2.713 1.00 0.00 84 SER A CA 7
ATOM 12406 C C . SER A 1 84 ? 7.665 6.998 3.052 1.00 0.00 84 SER A C 7
ATOM 12407 O O . SER A 1 84 ? 7.588 7.893 2.210 1.00 0.00 84 SER A O 7
ATOM 12415 N N . ALA A 1 85 ? 7.203 7.129 4.291 1.00 0.00 85 ALA A N 7
ATOM 12416 C CA . ALA A 1 85 ? 6.568 8.360 4.743 1.00 0.00 85 ALA A CA 7
ATOM 12417 C C . ALA A 1 85 ? 7.607 9.428 5.066 1.00 0.00 85 ALA A C 7
ATOM 12418 O O . ALA A 1 85 ? 8.808 9.204 4.917 1.00 0.00 85 ALA A O 7
ATOM 12425 N N . SER A 1 86 ? 7.137 10.590 5.509 1.00 0.00 86 SER A N 7
ATOM 12426 C CA . SER A 1 86 ? 8.026 11.695 5.849 1.00 0.00 86 SER A CA 7
ATOM 12427 C C . SER A 1 86 ? 7.997 11.974 7.348 1.00 0.00 86 SER A C 7
ATOM 12428 O O . SER A 1 86 ? 9.041 12.124 7.983 1.00 0.00 86 SER A O 7
ATOM 12436 N N . ASP A 1 87 ? 6.794 12.043 7.907 1.00 0.00 87 ASP A N 7
ATOM 12437 C CA . ASP A 1 87 ? 6.627 12.303 9.332 1.00 0.00 87 ASP A CA 7
ATOM 12438 C C . ASP A 1 87 ? 5.842 11.180 10.002 1.00 0.00 87 ASP A C 7
ATOM 12439 O O . ASP A 1 87 ? 4.969 10.566 9.388 1.00 0.00 87 ASP A O 7
ATOM 12448 N N . LYS A 1 88 ? 6.160 10.914 11.264 1.00 0.00 88 LYS A N 7
ATOM 12449 C CA . LYS A 1 88 ? 5.485 9.864 12.019 1.00 0.00 88 LYS A CA 7
ATOM 12450 C C . LYS A 1 88 ? 3.978 9.912 11.790 1.00 0.00 88 LYS A C 7
ATOM 12451 O O . LYS A 1 88 ? 3.328 8.877 11.647 1.00 0.00 88 LYS A O 7
ATOM 12470 N N . LYS A 1 89 ? 3.428 11.121 11.754 1.00 0.00 89 LYS A N 7
ATOM 12471 C CA . LYS A 1 89 ? 1.998 11.306 11.540 1.00 0.00 89 LYS A CA 7
ATOM 12472 C C . LYS A 1 89 ? 1.540 10.586 10.275 1.00 0.00 89 LYS A C 7
ATOM 12473 O O . LYS A 1 89 ? 0.682 9.705 10.325 1.00 0.00 89 LYS A O 7
ATOM 12492 N N . LYS A 1 90 ? 2.119 10.967 9.141 1.00 0.00 90 LYS A N 7
ATOM 12493 C CA . LYS A 1 90 ? 1.773 10.357 7.862 1.00 0.00 90 LYS A CA 7
ATOM 12494 C C . LYS A 1 90 ? 1.972 8.846 7.909 1.00 0.00 90 LYS A C 7
ATOM 12495 O O . LYS A 1 90 ? 1.023 8.079 7.743 1.00 0.00 90 LYS A O 7
ATOM 12514 N N . LYS A 1 91 ? 3.210 8.423 8.139 1.00 0.00 91 LYS A N 7
ATOM 12515 C CA . LYS A 1 91 ? 3.534 7.003 8.211 1.00 0.00 91 LYS A CA 7
ATOM 12516 C C . LYS A 1 91 ? 2.420 6.226 8.904 1.00 0.00 91 LYS A C 7
ATOM 12517 O O . LYS A 1 91 ? 1.795 5.351 8.304 1.00 0.00 91 LYS A O 7
ATOM 12536 N N . GLN A 1 92 ? 2.175 6.552 10.169 1.00 0.00 92 GLN A N 7
ATOM 12537 C CA . GLN A 1 92 ? 1.135 5.884 10.942 1.00 0.00 92 GLN A CA 7
ATOM 12538 C C . GLN A 1 92 ? -0.239 6.119 10.324 1.00 0.00 92 GLN A C 7
ATOM 12539 O O . GLN A 1 92 ? -0.886 5.185 9.852 1.00 0.00 92 GLN A O 7
ATOM 12553 N N . GLU A 1 93 ? -0.678 7.374 10.332 1.00 0.00 93 GLU A N 7
ATOM 12554 C CA . GLU A 1 93 ? -1.977 7.731 9.773 1.00 0.00 93 GLU A CA 7
ATOM 12555 C C . GLU A 1 93 ? -2.268 6.921 8.513 1.00 0.00 93 GLU A C 7
ATOM 12556 O O . GLU A 1 93 ? -3.418 6.580 8.234 1.00 0.00 93 GLU A O 7
ATOM 12568 N N . TRP A 1 94 ? -1.220 6.618 7.756 1.00 0.00 94 TRP A N 7
ATOM 12569 C CA . TRP A 1 94 ? -1.363 5.848 6.526 1.00 0.00 94 TRP A CA 7
ATOM 12570 C C . TRP A 1 94 ? -1.539 4.364 6.829 1.00 0.00 94 TRP A C 7
ATOM 12571 O O . TRP A 1 94 ? -2.538 3.757 6.442 1.00 0.00 94 TRP A O 7
ATOM 12592 N N . ILE A 1 95 ? -0.563 3.787 7.522 1.00 0.00 95 ILE A N 7
ATOM 12593 C CA . ILE A 1 95 ? -0.612 2.374 7.878 1.00 0.00 95 ILE A CA 7
ATOM 12594 C C . ILE A 1 95 ? -1.928 2.026 8.566 1.00 0.00 95 ILE A C 7
ATOM 12595 O O . ILE A 1 95 ? -2.577 1.039 8.221 1.00 0.00 95 ILE A O 7
ATOM 12611 N N . GLN A 1 96 ? -2.315 2.844 9.539 1.00 0.00 96 GLN A N 7
ATOM 12612 C CA . GLN A 1 96 ? -3.555 2.622 10.274 1.00 0.00 96 GLN A CA 7
ATOM 12613 C C . GLN A 1 96 ? -4.752 2.601 9.330 1.00 0.00 96 GLN A C 7
ATOM 12614 O O . GLN A 1 96 ? -5.544 1.659 9.337 1.00 0.00 96 GLN A O 7
ATOM 12628 N N . ALA A 1 97 ? -4.877 3.645 8.518 1.00 0.00 97 ALA A N 7
ATOM 12629 C CA . ALA A 1 97 ? -5.977 3.745 7.566 1.00 0.00 97 ALA A CA 7
ATOM 12630 C C . ALA A 1 97 ? -6.030 2.521 6.658 1.00 0.00 97 ALA A C 7
ATOM 12631 O O . ALA A 1 97 ? -7.033 1.808 6.619 1.00 0.00 97 ALA A O 7
ATOM 12638 N N . ILE A 1 98 ? -4.945 2.284 5.928 1.00 0.00 98 ILE A N 7
ATOM 12639 C CA . ILE A 1 98 ? -4.869 1.146 5.021 1.00 0.00 98 ILE A CA 7
ATOM 12640 C C . ILE A 1 98 ? -5.268 -0.146 5.725 1.00 0.00 98 ILE A C 7
ATOM 12641 O O . ILE A 1 98 ? -6.062 -0.930 5.203 1.00 0.00 98 ILE A O 7
ATOM 12657 N N . HIS A 1 99 ? -4.715 -0.361 6.914 1.00 0.00 99 HIS A N 7
ATOM 12658 C CA . HIS A 1 99 ? -5.015 -1.558 7.692 1.00 0.00 99 HIS A CA 7
ATOM 12659 C C . HIS A 1 99 ? -6.518 -1.699 7.913 1.00 0.00 99 HIS A C 7
ATOM 12660 O O . HIS A 1 99 ? -7.084 -2.776 7.727 1.00 0.00 99 HIS A O 7
ATOM 12675 N N . SER A 1 100 ? -7.159 -0.604 8.310 1.00 0.00 100 SER A N 7
ATOM 12676 C CA . SER A 1 100 ? -8.595 -0.607 8.561 1.00 0.00 100 SER A CA 7
ATOM 12677 C C . SER A 1 100 ? -9.371 -0.856 7.271 1.00 0.00 100 SER A C 7
ATOM 12678 O O . SER A 1 100 ? -10.298 -1.666 7.236 1.00 0.00 100 SER A O 7
ATOM 12686 N N . THR A 1 101 ? -8.984 -0.154 6.210 1.00 0.00 101 THR A N 7
ATOM 12687 C CA . THR A 1 101 ? -9.643 -0.296 4.918 1.00 0.00 101 THR A CA 7
ATOM 12688 C C . THR A 1 101 ? -9.743 -1.762 4.510 1.00 0.00 101 THR A C 7
ATOM 12689 O O . THR A 1 101 ? -10.793 -2.219 4.056 1.00 0.00 101 THR A O 7
ATOM 12700 N N . ILE A 1 102 ? -8.647 -2.494 4.677 1.00 0.00 102 ILE A N 7
ATOM 12701 C CA . ILE A 1 102 ? -8.614 -3.909 4.328 1.00 0.00 102 ILE A CA 7
ATOM 12702 C C . ILE A 1 102 ? -9.538 -4.720 5.231 1.00 0.00 102 ILE A C 7
ATOM 12703 O O . ILE A 1 102 ? -10.277 -5.586 4.763 1.00 0.00 102 ILE A O 7
ATOM 12719 N N . HIS A 1 103 ? -9.492 -4.431 6.527 1.00 0.00 103 HIS A N 7
ATOM 12720 C CA . HIS A 1 103 ? -10.328 -5.132 7.496 1.00 0.00 103 HIS A CA 7
ATOM 12721 C C . HIS A 1 103 ? -11.780 -5.173 7.032 1.00 0.00 103 HIS A C 7
ATOM 12722 O O . HIS A 1 103 ? -12.463 -6.187 7.184 1.00 0.00 103 HIS A O 7
ATOM 12737 N N . LEU A 1 104 ? -12.247 -4.066 6.466 1.00 0.00 104 LEU A N 7
ATOM 12738 C CA . LEU A 1 104 ? -13.620 -3.975 5.980 1.00 0.00 104 LEU A CA 7
ATOM 12739 C C . LEU A 1 104 ? -13.898 -5.047 4.932 1.00 0.00 104 LEU A C 7
ATOM 12740 O O . LEU A 1 104 ? -15.021 -5.540 4.815 1.00 0.00 104 LEU A O 7
ATOM 12756 N N . LEU A 1 105 ? -12.869 -5.406 4.173 1.00 0.00 105 LEU A N 7
ATOM 12757 C CA . LEU A 1 105 ? -13.001 -6.423 3.135 1.00 0.00 105 LEU A CA 7
ATOM 12758 C C . LEU A 1 105 ? -12.997 -7.823 3.740 1.00 0.00 105 LEU A C 7
ATOM 12759 O O . LEU A 1 105 ? -13.580 -8.754 3.184 1.00 0.00 105 LEU A O 7
ATOM 12775 N N . LYS A 1 106 ? -12.337 -7.965 4.885 1.00 0.00 106 LYS A N 7
ATOM 12776 C CA . LYS A 1 106 ? -12.259 -9.250 5.569 1.00 0.00 106 LYS A CA 7
ATOM 12777 C C . LYS A 1 106 ? -13.646 -9.732 5.982 1.00 0.00 106 LYS A C 7
ATOM 12778 O O . LYS A 1 106 ? -13.965 -10.916 5.860 1.00 0.00 106 LYS A O 7
ATOM 12797 N N . LEU A 1 107 ? -14.468 -8.808 6.468 1.00 0.00 107 LEU A N 7
ATOM 12798 C CA . LEU A 1 107 ? -15.822 -9.139 6.897 1.00 0.00 107 LEU A CA 7
ATOM 12799 C C . LEU A 1 107 ? -16.555 -9.935 5.822 1.00 0.00 107 LEU A C 7
ATOM 12800 O O . LEU A 1 107 ? -17.108 -11.000 6.093 1.00 0.00 107 LEU A O 7
ATOM 12816 N N . GLY A 1 108 ? -16.552 -9.412 4.600 1.00 0.00 108 GLY A N 7
ATOM 12817 C CA . GLY A 1 108 ? -17.218 -10.088 3.502 1.00 0.00 108 GLY A CA 7
ATOM 12818 C C . GLY A 1 108 ? -17.035 -11.592 3.551 1.00 0.00 108 GLY A C 7
ATOM 12819 O O . GLY A 1 108 ? -17.950 -12.323 3.930 1.00 0.00 108 GLY A O 7
ATOM 12823 N N . SER A 1 109 ? -15.850 -12.055 3.165 1.00 0.00 109 SER A N 7
ATOM 12824 C CA . SER A 1 109 ? -15.552 -13.482 3.161 1.00 0.00 109 SER A CA 7
ATOM 12825 C C . SER A 1 109 ? -16.237 -14.183 4.331 1.00 0.00 109 SER A C 7
ATOM 12826 O O . SER A 1 109 ? -15.989 -13.862 5.493 1.00 0.00 109 SER A O 7
ATOM 12834 N N . SER A 1 110 ? -17.100 -15.143 4.014 1.00 0.00 110 SER A N 7
ATOM 12835 C CA . SER A 1 110 ? -17.824 -15.888 5.037 1.00 0.00 110 SER A CA 7
ATOM 12836 C C . SER A 1 110 ? -16.895 -16.857 5.763 1.00 0.00 110 SER A C 7
ATOM 12837 O O . SER A 1 110 ? -16.639 -17.963 5.287 1.00 0.00 110 SER A O 7
ATOM 12845 N N . GLY A 1 111 ? -16.394 -16.434 6.919 1.00 0.00 111 GLY A N 7
ATOM 12846 C CA . GLY A 1 111 ? -15.500 -17.274 7.693 1.00 0.00 111 GLY A CA 7
ATOM 12847 C C . GLY A 1 111 ? -15.128 -16.654 9.025 1.00 0.00 111 GLY A C 7
ATOM 12848 O O . GLY A 1 111 ? -14.592 -15.547 9.091 1.00 0.00 111 GLY A O 7
ATOM 12852 N N . PRO A 1 112 ? -15.416 -17.375 10.119 1.00 0.00 112 PRO A N 7
ATOM 12853 C CA . PRO A 1 112 ? -15.118 -16.907 11.476 1.00 0.00 112 PRO A CA 7
ATOM 12854 C C . PRO A 1 112 ? -13.621 -16.884 11.766 1.00 0.00 112 PRO A C 7
ATOM 12855 O O . PRO A 1 112 ? -13.066 -17.848 12.293 1.00 0.00 112 PRO A O 7
ATOM 12866 N N . SER A 1 113 ? -12.973 -15.777 11.418 1.00 0.00 113 SER A N 7
ATOM 12867 C CA . SER A 1 113 ? -11.539 -15.630 11.638 1.00 0.00 113 SER A CA 7
ATOM 12868 C C . SER A 1 113 ? -11.246 -14.429 12.532 1.00 0.00 113 SER A C 7
ATOM 12869 O O . SER A 1 113 ? -11.105 -13.304 12.053 1.00 0.00 113 SER A O 7
ATOM 12877 N N . SER A 1 114 ? -11.157 -14.677 13.835 1.00 0.00 114 SER A N 7
ATOM 12878 C CA . SER A 1 114 ? -10.885 -13.616 14.798 1.00 0.00 114 SER A CA 7
ATOM 12879 C C . SER A 1 114 ? -9.560 -12.926 14.487 1.00 0.00 114 SER A C 7
ATOM 12880 O O . SER A 1 114 ? -9.388 -11.738 14.756 1.00 0.00 114 SER A O 7
ATOM 12888 N N . GLY A 1 115 ? -8.626 -13.682 13.919 1.00 0.00 115 GLY A N 7
ATOM 12889 C CA . GLY A 1 115 ? -7.328 -13.127 13.580 1.00 0.00 115 GLY A CA 7
ATOM 12890 C C . GLY A 1 115 ? -7.250 -12.674 12.136 1.00 0.00 115 GLY A C 7
ATOM 12891 O O . GLY A 1 115 ? -6.163 -12.577 11.567 1.00 0.00 115 GLY A O 7
ATOM 12895 N N . GLY A 1 1 ? -18.946 2.695 -11.146 1.00 0.00 1 GLY A N 8
ATOM 12896 C CA . GLY A 1 1 ? -18.346 2.864 -9.836 1.00 0.00 1 GLY A CA 8
ATOM 12897 C C . GLY A 1 1 ? -19.232 3.650 -8.890 1.00 0.00 1 GLY A C 8
ATOM 12898 O O . GLY A 1 1 ? -20.280 3.166 -8.463 1.00 0.00 1 GLY A O 8
ATOM 12902 N N . SER A 1 2 ? -18.810 4.867 -8.560 1.00 0.00 2 SER A N 8
ATOM 12903 C CA . SER A 1 2 ? -19.569 5.720 -7.653 1.00 0.00 2 SER A CA 8
ATOM 12904 C C . SER A 1 2 ? -19.753 7.114 -8.245 1.00 0.00 2 SER A C 8
ATOM 12905 O O . SER A 1 2 ? -18.828 7.927 -8.244 1.00 0.00 2 SER A O 8
ATOM 12913 N N . SER A 1 3 ? -20.953 7.383 -8.749 1.00 0.00 3 SER A N 8
ATOM 12914 C CA . SER A 1 3 ? -21.258 8.677 -9.348 1.00 0.00 3 SER A CA 8
ATOM 12915 C C . SER A 1 3 ? -20.744 9.816 -8.471 1.00 0.00 3 SER A C 8
ATOM 12916 O O . SER A 1 3 ? -20.531 10.931 -8.944 1.00 0.00 3 SER A O 8
ATOM 12924 N N . GLY A 1 4 ? -20.547 9.525 -7.189 1.00 0.00 4 GLY A N 8
ATOM 12925 C CA . GLY A 1 4 ? -20.061 10.533 -6.265 1.00 0.00 4 GLY A CA 8
ATOM 12926 C C . GLY A 1 4 ? -18.590 10.840 -6.464 1.00 0.00 4 GLY A C 8
ATOM 12927 O O . GLY A 1 4 ? -17.730 10.010 -6.168 1.00 0.00 4 GLY A O 8
ATOM 12931 N N . SER A 1 5 ? -18.299 12.034 -6.969 1.00 0.00 5 SER A N 8
ATOM 12932 C CA . SER A 1 5 ? -16.922 12.446 -7.213 1.00 0.00 5 SER A CA 8
ATOM 12933 C C . SER A 1 5 ? -16.014 12.013 -6.066 1.00 0.00 5 SER A C 8
ATOM 12934 O O . SER A 1 5 ? -15.007 11.337 -6.277 1.00 0.00 5 SER A O 8
ATOM 12942 N N . SER A 1 6 ? -16.378 12.408 -4.850 1.00 0.00 6 SER A N 8
ATOM 12943 C CA . SER A 1 6 ? -15.595 12.064 -3.668 1.00 0.00 6 SER A CA 8
ATOM 12944 C C . SER A 1 6 ? -15.330 10.563 -3.610 1.00 0.00 6 SER A C 8
ATOM 12945 O O . SER A 1 6 ? -15.831 9.800 -4.435 1.00 0.00 6 SER A O 8
ATOM 12953 N N . GLY A 1 7 ? -14.537 10.146 -2.627 1.00 0.00 7 GLY A N 8
ATOM 12954 C CA . GLY A 1 7 ? -14.218 8.738 -2.479 1.00 0.00 7 GLY A CA 8
ATOM 12955 C C . GLY A 1 7 ? -12.920 8.514 -1.728 1.00 0.00 7 GLY A C 8
ATOM 12956 O O . GLY A 1 7 ? -12.929 8.149 -0.553 1.00 0.00 7 GLY A O 8
ATOM 12960 N N . VAL A 1 8 ? -11.799 8.732 -2.409 1.00 0.00 8 VAL A N 8
ATOM 12961 C CA . VAL A 1 8 ? -10.487 8.551 -1.800 1.00 0.00 8 VAL A CA 8
ATOM 12962 C C . VAL A 1 8 ? -10.514 8.913 -0.319 1.00 0.00 8 VAL A C 8
ATOM 12963 O O . VAL A 1 8 ? -10.951 10.001 0.057 1.00 0.00 8 VAL A O 8
ATOM 12976 N N . LEU A 1 9 ? -10.044 7.994 0.517 1.00 0.00 9 LEU A N 8
ATOM 12977 C CA . LEU A 1 9 ? -10.013 8.216 1.959 1.00 0.00 9 LEU A CA 8
ATOM 12978 C C . LEU A 1 9 ? -8.837 9.106 2.348 1.00 0.00 9 LEU A C 8
ATOM 12979 O O . LEU A 1 9 ? -9.009 10.127 3.013 1.00 0.00 9 LEU A O 8
ATOM 12995 N N . LYS A 1 10 ? -7.639 8.713 1.926 1.00 0.00 10 LYS A N 8
ATOM 12996 C CA . LYS A 1 10 ? -6.433 9.475 2.226 1.00 0.00 10 LYS A CA 8
ATOM 12997 C C . LYS A 1 10 ? -5.649 9.776 0.953 1.00 0.00 10 LYS A C 8
ATOM 12998 O O . LYS A 1 10 ? -5.776 9.069 -0.046 1.00 0.00 10 LYS A O 8
ATOM 13017 N N . GLN A 1 11 ? -4.837 10.827 0.998 1.00 0.00 11 GLN A N 8
ATOM 13018 C CA . GLN A 1 11 ? -4.031 11.219 -0.152 1.00 0.00 11 GLN A CA 8
ATOM 13019 C C . GLN A 1 11 ? -2.845 12.074 0.281 1.00 0.00 11 GLN A C 8
ATOM 13020 O O . GLN A 1 11 ? -2.998 13.023 1.050 1.00 0.00 11 GLN A O 8
ATOM 13034 N N . GLY A 1 12 ? -1.661 11.732 -0.219 1.00 0.00 12 GLY A N 8
ATOM 13035 C CA . GLY A 1 12 ? -0.466 12.478 0.128 1.00 0.00 12 GLY A CA 8
ATOM 13036 C C . GLY A 1 12 ? 0.706 12.148 -0.775 1.00 0.00 12 GLY A C 8
ATOM 13037 O O . GLY A 1 12 ? 0.588 11.323 -1.681 1.00 0.00 12 GLY A O 8
ATOM 13041 N N . TYR A 1 13 ? 1.841 12.794 -0.530 1.00 0.00 13 TYR A N 8
ATOM 13042 C CA . TYR A 1 13 ? 3.038 12.568 -1.330 1.00 0.00 13 TYR A CA 8
ATOM 13043 C C . TYR A 1 13 ? 4.044 11.706 -0.574 1.00 0.00 13 TYR A C 8
ATOM 13044 O O . TYR A 1 13 ? 4.707 12.173 0.351 1.00 0.00 13 TYR A O 8
ATOM 13062 N N . MET A 1 14 ? 4.152 10.443 -0.976 1.00 0.00 14 MET A N 8
ATOM 13063 C CA . MET A 1 14 ? 5.078 9.515 -0.338 1.00 0.00 14 MET A CA 8
ATOM 13064 C C . MET A 1 14 ? 6.164 9.074 -1.314 1.00 0.00 14 MET A C 8
ATOM 13065 O O . MET A 1 14 ? 6.068 9.319 -2.516 1.00 0.00 14 MET A O 8
ATOM 13079 N N . MET A 1 15 ? 7.197 8.423 -0.789 1.00 0.00 15 MET A N 8
ATOM 13080 C CA . MET A 1 15 ? 8.300 7.947 -1.615 1.00 0.00 15 MET A CA 8
ATOM 13081 C C . MET A 1 15 ? 8.255 6.430 -1.761 1.00 0.00 15 MET A C 8
ATOM 13082 O O . MET A 1 15 ? 8.489 5.696 -0.800 1.00 0.00 15 MET A O 8
ATOM 13096 N N . LYS A 1 16 ? 7.953 5.965 -2.968 1.00 0.00 16 LYS A N 8
ATOM 13097 C CA . LYS A 1 16 ? 7.878 4.535 -3.241 1.00 0.00 16 LYS A CA 8
ATOM 13098 C C . LYS A 1 16 ? 9.172 4.033 -3.872 1.00 0.00 16 LYS A C 8
ATOM 13099 O O . LYS A 1 16 ? 9.666 4.608 -4.843 1.00 0.00 16 LYS A O 8
ATOM 13118 N N . LYS A 1 17 ? 9.717 2.956 -3.317 1.00 0.00 17 LYS A N 8
ATOM 13119 C CA . LYS A 1 17 ? 10.953 2.373 -3.826 1.00 0.00 17 LYS A CA 8
ATOM 13120 C C . LYS A 1 17 ? 10.736 1.754 -5.203 1.00 0.00 17 LYS A C 8
ATOM 13121 O O . LYS A 1 17 ? 10.159 0.674 -5.325 1.00 0.00 17 LYS A O 8
ATOM 13140 N N . GLY A 1 18 ? 11.203 2.446 -6.239 1.00 0.00 18 GLY A N 8
ATOM 13141 C CA . GLY A 1 18 ? 11.051 1.947 -7.593 1.00 0.00 18 GLY A CA 8
ATOM 13142 C C . GLY A 1 18 ? 12.069 0.877 -7.935 1.00 0.00 18 GLY A C 8
ATOM 13143 O O . GLY A 1 18 ? 11.735 -0.305 -8.018 1.00 0.00 18 GLY A O 8
ATOM 13147 N N . HIS A 1 19 ? 13.316 1.292 -8.135 1.00 0.00 19 HIS A N 8
ATOM 13148 C CA . HIS A 1 19 ? 14.387 0.361 -8.472 1.00 0.00 19 HIS A CA 8
ATOM 13149 C C . HIS A 1 19 ? 14.601 -0.649 -7.348 1.00 0.00 19 HIS A C 8
ATOM 13150 O O . HIS A 1 19 ? 14.499 -0.311 -6.169 1.00 0.00 19 HIS A O 8
ATOM 13165 N N . ARG A 1 20 ? 14.898 -1.889 -7.722 1.00 0.00 20 ARG A N 8
ATOM 13166 C CA . ARG A 1 20 ? 15.125 -2.948 -6.746 1.00 0.00 20 ARG A CA 8
ATOM 13167 C C . ARG A 1 20 ? 16.344 -2.639 -5.882 1.00 0.00 20 ARG A C 8
ATOM 13168 O O . ARG A 1 20 ? 16.341 -2.886 -4.676 1.00 0.00 20 ARG A O 8
ATOM 13189 N N . ARG A 1 21 ? 17.385 -2.099 -6.508 1.00 0.00 21 ARG A N 8
ATOM 13190 C CA . ARG A 1 21 ? 18.611 -1.758 -5.797 1.00 0.00 21 ARG A CA 8
ATOM 13191 C C . ARG A 1 21 ? 18.347 -0.693 -4.737 1.00 0.00 21 ARG A C 8
ATOM 13192 O O . ARG A 1 21 ? 18.465 -0.951 -3.539 1.00 0.00 21 ARG A O 8
ATOM 13213 N N . LYS A 1 22 ? 17.989 0.505 -5.186 1.00 0.00 22 LYS A N 8
ATOM 13214 C CA . LYS A 1 22 ? 17.707 1.610 -4.278 1.00 0.00 22 LYS A CA 8
ATOM 13215 C C . LYS A 1 22 ? 17.191 2.825 -5.043 1.00 0.00 22 LYS A C 8
ATOM 13216 O O . LYS A 1 22 ? 17.796 3.255 -6.024 1.00 0.00 22 LYS A O 8
ATOM 13235 N N . ASN A 1 23 ? 16.070 3.374 -4.586 1.00 0.00 23 ASN A N 8
ATOM 13236 C CA . ASN A 1 23 ? 15.474 4.540 -5.227 1.00 0.00 23 ASN A CA 8
ATOM 13237 C C . ASN A 1 23 ? 14.269 5.040 -4.435 1.00 0.00 23 ASN A C 8
ATOM 13238 O O . ASN A 1 23 ? 13.637 4.280 -3.701 1.00 0.00 23 ASN A O 8
ATOM 13249 N N . TRP A 1 24 ? 13.957 6.321 -4.590 1.00 0.00 24 TRP A N 8
ATOM 13250 C CA . TRP A 1 24 ? 12.827 6.923 -3.890 1.00 0.00 24 TRP A CA 8
ATOM 13251 C C . TRP A 1 24 ? 12.312 8.148 -4.639 1.00 0.00 24 TRP A C 8
ATOM 13252 O O . TRP A 1 24 ? 13.047 9.113 -4.849 1.00 0.00 24 TRP A O 8
ATOM 13273 N N . THR A 1 25 ? 11.045 8.102 -5.039 1.00 0.00 25 THR A N 8
ATOM 13274 C CA . THR A 1 25 ? 10.433 9.208 -5.764 1.00 0.00 25 THR A CA 8
ATOM 13275 C C . THR A 1 25 ? 9.105 9.612 -5.133 1.00 0.00 25 THR A C 8
ATOM 13276 O O . THR A 1 25 ? 8.302 8.759 -4.759 1.00 0.00 25 THR A O 8
ATOM 13287 N N . GLU A 1 26 ? 8.882 10.917 -5.020 1.00 0.00 26 GLU A N 8
ATOM 13288 C CA . GLU A 1 26 ? 7.650 11.433 -4.434 1.00 0.00 26 GLU A CA 8
ATOM 13289 C C . GLU A 1 26 ? 6.478 11.265 -5.396 1.00 0.00 26 GLU A C 8
ATOM 13290 O O . GLU A 1 26 ? 6.300 12.059 -6.319 1.00 0.00 26 GLU A O 8
ATOM 13302 N N . ARG A 1 27 ? 5.681 10.225 -5.172 1.00 0.00 27 ARG A N 8
ATOM 13303 C CA . ARG A 1 27 ? 4.527 9.950 -6.020 1.00 0.00 27 ARG A CA 8
ATOM 13304 C C . ARG A 1 27 ? 3.226 10.148 -5.247 1.00 0.00 27 ARG A C 8
ATOM 13305 O O . ARG A 1 27 ? 3.157 9.874 -4.049 1.00 0.00 27 ARG A O 8
ATOM 13326 N N . TRP A 1 28 ? 2.199 10.625 -5.941 1.00 0.00 28 TRP A N 8
ATOM 13327 C CA . TRP A 1 28 ? 0.901 10.860 -5.319 1.00 0.00 28 TRP A CA 8
ATOM 13328 C C . TRP A 1 28 ? 0.144 9.551 -5.128 1.00 0.00 28 TRP A C 8
ATOM 13329 O O . TRP A 1 28 ? -0.019 8.773 -6.069 1.00 0.00 28 TRP A O 8
ATOM 13350 N N . PHE A 1 29 ? -0.317 9.312 -3.905 1.00 0.00 29 PHE A N 8
ATOM 13351 C CA . PHE A 1 29 ? -1.057 8.095 -3.591 1.00 0.00 29 PHE A CA 8
ATOM 13352 C C . PHE A 1 29 ? -2.509 8.414 -3.248 1.00 0.00 29 PHE A C 8
ATOM 13353 O O . PHE A 1 29 ? -2.809 9.467 -2.685 1.00 0.00 29 PHE A O 8
ATOM 13370 N N . VAL A 1 30 ? -3.408 7.497 -3.592 1.00 0.00 30 VAL A N 8
ATOM 13371 C CA . VAL A 1 30 ? -4.829 7.679 -3.321 1.00 0.00 30 VAL A CA 8
ATOM 13372 C C . VAL A 1 30 ? -5.424 6.444 -2.654 1.00 0.00 30 VAL A C 8
ATOM 13373 O O . VAL A 1 30 ? -5.740 5.457 -3.320 1.00 0.00 30 VAL A O 8
ATOM 13386 N N . LEU A 1 31 ? -5.575 6.504 -1.336 1.00 0.00 31 LEU A N 8
ATOM 13387 C CA . LEU A 1 31 ? -6.133 5.390 -0.578 1.00 0.00 31 LEU A CA 8
ATOM 13388 C C . LEU A 1 31 ? -7.646 5.311 -0.761 1.00 0.00 31 LEU A C 8
ATOM 13389 O O . LEU A 1 31 ? -8.406 5.917 -0.006 1.00 0.00 31 LEU A O 8
ATOM 13405 N N . LYS A 1 32 ? -8.076 4.557 -1.767 1.00 0.00 32 LYS A N 8
ATOM 13406 C CA . LYS A 1 32 ? -9.497 4.394 -2.048 1.00 0.00 32 LYS A CA 8
ATOM 13407 C C . LYS A 1 32 ? -10.163 3.516 -0.994 1.00 0.00 32 LYS A C 8
ATOM 13408 O O . LYS A 1 32 ? -9.504 2.796 -0.244 1.00 0.00 32 LYS A O 8
ATOM 13427 N N . PRO A 1 33 ? -11.502 3.575 -0.933 1.00 0.00 33 PRO A N 8
ATOM 13428 C CA . PRO A 1 33 ? -12.286 2.790 0.025 1.00 0.00 33 PRO A CA 8
ATOM 13429 C C . PRO A 1 33 ? -12.268 1.299 -0.295 1.00 0.00 33 PRO A C 8
ATOM 13430 O O . PRO A 1 33 ? -12.443 0.463 0.590 1.00 0.00 33 PRO A O 8
ATOM 13441 N N . ASN A 1 34 ? -12.056 0.974 -1.566 1.00 0.00 34 ASN A N 8
ATOM 13442 C CA . ASN A 1 34 ? -12.015 -0.417 -2.002 1.00 0.00 34 ASN A CA 8
ATOM 13443 C C . ASN A 1 34 ? -10.835 -0.660 -2.938 1.00 0.00 34 ASN A C 8
ATOM 13444 O O . ASN A 1 34 ? -10.870 -1.561 -3.777 1.00 0.00 34 ASN A O 8
ATOM 13455 N N . ILE A 1 35 ? -9.792 0.150 -2.789 1.00 0.00 35 ILE A N 8
ATOM 13456 C CA . ILE A 1 35 ? -8.601 0.023 -3.620 1.00 0.00 35 ILE A CA 8
ATOM 13457 C C . ILE A 1 35 ? -7.556 1.069 -3.247 1.00 0.00 35 ILE A C 8
ATOM 13458 O O . ILE A 1 35 ? -7.779 1.894 -2.360 1.00 0.00 35 ILE A O 8
ATOM 13474 N N . ILE A 1 36 ? -6.418 1.030 -3.930 1.00 0.00 36 ILE A N 8
ATOM 13475 C CA . ILE A 1 36 ? -5.340 1.976 -3.673 1.00 0.00 36 ILE A CA 8
ATOM 13476 C C . ILE A 1 36 ? -4.542 2.260 -4.941 1.00 0.00 36 ILE A C 8
ATOM 13477 O O . ILE A 1 36 ? -3.746 1.432 -5.384 1.00 0.00 36 ILE A O 8
ATOM 13493 N N . SER A 1 37 ? -4.761 3.436 -5.521 1.00 0.00 37 SER A N 8
ATOM 13494 C CA . SER A 1 37 ? -4.065 3.829 -6.740 1.00 0.00 37 SER A CA 8
ATOM 13495 C C . SER A 1 37 ? -3.183 5.049 -6.493 1.00 0.00 37 SER A C 8
ATOM 13496 O O . SER A 1 37 ? -3.393 5.797 -5.538 1.00 0.00 37 SER A O 8
ATOM 13504 N N . TYR A 1 38 ? -2.195 5.242 -7.359 1.00 0.00 38 TYR A N 8
ATOM 13505 C CA . TYR A 1 38 ? -1.278 6.369 -7.235 1.00 0.00 38 TYR A CA 8
ATOM 13506 C C . TYR A 1 38 ? -1.119 7.091 -8.569 1.00 0.00 38 TYR A C 8
ATOM 13507 O O . TYR A 1 38 ? -0.852 6.469 -9.597 1.00 0.00 38 TYR A O 8
ATOM 13525 N N . TYR A 1 39 ? -1.283 8.409 -8.544 1.00 0.00 39 TYR A N 8
ATOM 13526 C CA . TYR A 1 39 ? -1.160 9.218 -9.751 1.00 0.00 39 TYR A CA 8
ATOM 13527 C C . TYR A 1 39 ? 0.160 9.982 -9.762 1.00 0.00 39 TYR A C 8
ATOM 13528 O O . TYR A 1 39 ? 0.772 10.204 -8.716 1.00 0.00 39 TYR A O 8
ATOM 13546 N N . VAL A 1 40 ? 0.594 10.384 -10.952 1.00 0.00 40 VAL A N 8
ATOM 13547 C CA . VAL A 1 40 ? 1.841 11.126 -11.101 1.00 0.00 40 VAL A CA 8
ATOM 13548 C C . VAL A 1 40 ? 1.852 12.366 -10.215 1.00 0.00 40 VAL A C 8
ATOM 13549 O O . VAL A 1 40 ? 2.840 12.648 -9.537 1.00 0.00 40 VAL A O 8
ATOM 13562 N N . SER A 1 41 ? 0.746 13.104 -10.224 1.00 0.00 41 SER A N 8
ATOM 13563 C CA . SER A 1 41 ? 0.630 14.316 -9.423 1.00 0.00 41 SER A CA 8
ATOM 13564 C C . SER A 1 41 ? -0.623 14.275 -8.553 1.00 0.00 41 SER A C 8
ATOM 13565 O O . SER A 1 41 ? -1.386 13.310 -8.592 1.00 0.00 41 SER A O 8
ATOM 13573 N N . GLU A 1 42 ? -0.827 15.329 -7.769 1.00 0.00 42 GLU A N 8
ATOM 13574 C CA . GLU A 1 42 ? -1.987 15.412 -6.889 1.00 0.00 42 GLU A CA 8
ATOM 13575 C C . GLU A 1 42 ? -3.205 15.937 -7.643 1.00 0.00 42 GLU A C 8
ATOM 13576 O O . GLU A 1 42 ? -4.034 16.654 -7.081 1.00 0.00 42 GLU A O 8
ATOM 13588 N N . ASP A 1 43 ? -3.306 15.576 -8.917 1.00 0.00 43 ASP A N 8
ATOM 13589 C CA . ASP A 1 43 ? -4.423 16.010 -9.749 1.00 0.00 43 ASP A CA 8
ATOM 13590 C C . ASP A 1 43 ? -5.379 14.853 -10.020 1.00 0.00 43 ASP A C 8
ATOM 13591 O O . ASP A 1 43 ? -6.585 15.054 -10.172 1.00 0.00 43 ASP A O 8
ATOM 13600 N N . LEU A 1 44 ? -4.835 13.643 -10.080 1.00 0.00 44 LEU A N 8
ATOM 13601 C CA . LEU A 1 44 ? -5.640 12.453 -10.334 1.00 0.00 44 LEU A CA 8
ATOM 13602 C C . LEU A 1 44 ? -6.100 12.408 -11.788 1.00 0.00 44 LEU A C 8
ATOM 13603 O O . LEU A 1 44 ? -7.248 12.070 -12.076 1.00 0.00 44 LEU A O 8
ATOM 13619 N N . LYS A 1 45 ? -5.196 12.749 -12.700 1.00 0.00 45 LYS A N 8
ATOM 13620 C CA . LYS A 1 45 ? -5.507 12.744 -14.125 1.00 0.00 45 LYS A CA 8
ATOM 13621 C C . LYS A 1 45 ? -4.790 11.600 -14.834 1.00 0.00 45 LYS A C 8
ATOM 13622 O O . LYS A 1 45 ? -5.369 10.924 -15.685 1.00 0.00 45 LYS A O 8
ATOM 13641 N N . ASP A 1 46 ? -3.528 11.387 -14.478 1.00 0.00 46 ASP A N 8
ATOM 13642 C CA . ASP A 1 46 ? -2.733 10.323 -15.079 1.00 0.00 46 ASP A CA 8
ATOM 13643 C C . ASP A 1 46 ? -2.363 9.268 -14.041 1.00 0.00 46 ASP A C 8
ATOM 13644 O O . ASP A 1 46 ? -1.411 9.439 -13.278 1.00 0.00 46 ASP A O 8
ATOM 13653 N N . LYS A 1 47 ? -3.123 8.179 -14.016 1.00 0.00 47 LYS A N 8
ATOM 13654 C CA . LYS A 1 47 ? -2.876 7.095 -13.071 1.00 0.00 47 LYS A CA 8
ATOM 13655 C C . LYS A 1 47 ? -1.696 6.240 -13.521 1.00 0.00 47 LYS A C 8
ATOM 13656 O O . LYS A 1 47 ? -1.396 6.153 -14.712 1.00 0.00 47 LYS A O 8
ATOM 13675 N N . LYS A 1 48 ? -1.029 5.609 -12.560 1.00 0.00 48 LYS A N 8
ATOM 13676 C CA . LYS A 1 48 ? 0.117 4.758 -12.857 1.00 0.00 48 LYS A CA 8
ATOM 13677 C C . LYS A 1 48 ? -0.230 3.286 -12.651 1.00 0.00 48 LYS A C 8
ATOM 13678 O O . LYS A 1 48 ? 0.146 2.432 -13.453 1.00 0.00 48 LYS A O 8
ATOM 13697 N N . GLY A 1 49 ? -0.951 2.998 -11.572 1.00 0.00 49 GLY A N 8
ATOM 13698 C CA . GLY A 1 49 ? -1.337 1.630 -11.282 1.00 0.00 49 GLY A CA 8
ATOM 13699 C C . GLY A 1 49 ? -2.418 1.545 -10.222 1.00 0.00 49 GLY A C 8
ATOM 13700 O O . GLY A 1 49 ? -2.767 2.548 -9.600 1.00 0.00 49 GLY A O 8
ATOM 13704 N N . ASP A 1 50 ? -2.949 0.345 -10.017 1.00 0.00 50 ASP A N 8
ATOM 13705 C CA . ASP A 1 50 ? -3.997 0.132 -9.025 1.00 0.00 50 ASP A CA 8
ATOM 13706 C C . ASP A 1 50 ? -3.688 -1.085 -8.159 1.00 0.00 50 ASP A C 8
ATOM 13707 O O . ASP A 1 50 ? -3.239 -2.117 -8.660 1.00 0.00 50 ASP A O 8
ATOM 13716 N N . ILE A 1 51 ? -3.929 -0.957 -6.859 1.00 0.00 51 ILE A N 8
ATOM 13717 C CA . ILE A 1 51 ? -3.676 -2.046 -5.924 1.00 0.00 51 ILE A CA 8
ATOM 13718 C C . ILE A 1 51 ? -4.980 -2.603 -5.364 1.00 0.00 51 ILE A C 8
ATOM 13719 O O . ILE A 1 51 ? -5.508 -2.098 -4.372 1.00 0.00 51 ILE A O 8
ATOM 13735 N N . LEU A 1 52 ? -5.493 -3.649 -6.002 1.00 0.00 52 LEU A N 8
ATOM 13736 C CA . LEU A 1 52 ? -6.735 -4.278 -5.566 1.00 0.00 52 LEU A CA 8
ATOM 13737 C C . LEU A 1 52 ? -6.694 -4.587 -4.073 1.00 0.00 52 LEU A C 8
ATOM 13738 O O . LEU A 1 52 ? -5.984 -5.493 -3.635 1.00 0.00 52 LEU A O 8
ATOM 13754 N N . LEU A 1 53 ? -7.461 -3.829 -3.297 1.00 0.00 53 LEU A N 8
ATOM 13755 C CA . LEU A 1 53 ? -7.515 -4.023 -1.852 1.00 0.00 53 LEU A CA 8
ATOM 13756 C C . LEU A 1 53 ? -8.389 -5.221 -1.495 1.00 0.00 53 LEU A C 8
ATOM 13757 O O . LEU A 1 53 ? -9.482 -5.388 -2.038 1.00 0.00 53 LEU A O 8
ATOM 13773 N N . ASP A 1 54 ? -7.903 -6.050 -0.578 1.00 0.00 54 ASP A N 8
ATOM 13774 C CA . ASP A 1 54 ? -8.642 -7.230 -0.146 1.00 0.00 54 ASP A CA 8
ATOM 13775 C C . ASP A 1 54 ? -7.993 -7.858 1.084 1.00 0.00 54 ASP A C 8
ATOM 13776 O O . ASP A 1 54 ? -6.806 -7.659 1.340 1.00 0.00 54 ASP A O 8
ATOM 13785 N N . GLU A 1 55 ? -8.780 -8.615 1.841 1.00 0.00 55 GLU A N 8
ATOM 13786 C CA . GLU A 1 55 ? -8.282 -9.269 3.045 1.00 0.00 55 GLU A CA 8
ATOM 13787 C C . GLU A 1 55 ? -6.820 -9.675 2.878 1.00 0.00 55 GLU A C 8
ATOM 13788 O O . GLU A 1 55 ? -5.976 -9.351 3.713 1.00 0.00 55 GLU A O 8
ATOM 13800 N N . ASN A 1 56 ? -6.530 -10.386 1.794 1.00 0.00 56 ASN A N 8
ATOM 13801 C CA . ASN A 1 56 ? -5.171 -10.838 1.517 1.00 0.00 56 ASN A CA 8
ATOM 13802 C C . ASN A 1 56 ? -4.176 -9.691 1.665 1.00 0.00 56 ASN A C 8
ATOM 13803 O O . ASN A 1 56 ? -3.190 -9.799 2.395 1.00 0.00 56 ASN A O 8
ATOM 13814 N N . CYS A 1 57 ? -4.441 -8.591 0.968 1.00 0.00 57 CYS A N 8
ATOM 13815 C CA . CYS A 1 57 ? -3.570 -7.423 1.021 1.00 0.00 57 CYS A CA 8
ATOM 13816 C C . CYS A 1 57 ? -3.509 -6.853 2.435 1.00 0.00 57 CYS A C 8
ATOM 13817 O O . CYS A 1 57 ? -4.539 -6.659 3.082 1.00 0.00 57 CYS A O 8
ATOM 13824 N N . CYS A 1 58 ? -2.297 -6.588 2.909 1.00 0.00 58 CYS A N 8
ATOM 13825 C CA . CYS A 1 58 ? -2.101 -6.041 4.247 1.00 0.00 58 CYS A CA 8
ATOM 13826 C C . CYS A 1 58 ? -0.826 -5.207 4.312 1.00 0.00 58 CYS A C 8
ATOM 13827 O O . CYS A 1 58 ? 0.114 -5.430 3.548 1.00 0.00 58 CYS A O 8
ATOM 13835 N N . VAL A 1 59 ? -0.800 -4.245 5.228 1.00 0.00 59 VAL A N 8
ATOM 13836 C CA . VAL A 1 59 ? 0.359 -3.377 5.393 1.00 0.00 59 VAL A CA 8
ATOM 13837 C C . VAL A 1 59 ? 1.174 -3.774 6.619 1.00 0.00 59 VAL A C 8
ATOM 13838 O O . VAL A 1 59 ? 0.622 -4.222 7.624 1.00 0.00 59 VAL A O 8
ATOM 13851 N N . GLU A 1 60 ? 2.490 -3.608 6.528 1.00 0.00 60 GLU A N 8
ATOM 13852 C CA . GLU A 1 60 ? 3.380 -3.950 7.631 1.00 0.00 60 GLU A CA 8
ATOM 13853 C C . GLU A 1 60 ? 4.513 -2.934 7.751 1.00 0.00 60 GLU A C 8
ATOM 13854 O O . GLU A 1 60 ? 5.117 -2.542 6.753 1.00 0.00 60 GLU A O 8
ATOM 13866 N N . SER A 1 61 ? 4.794 -2.513 8.980 1.00 0.00 61 SER A N 8
ATOM 13867 C CA . SER A 1 61 ? 5.850 -1.540 9.231 1.00 0.00 61 SER A CA 8
ATOM 13868 C C . SER A 1 61 ? 7.224 -2.147 8.962 1.00 0.00 61 SER A C 8
ATOM 13869 O O . SER A 1 61 ? 7.461 -3.323 9.243 1.00 0.00 61 SER A O 8
ATOM 13877 N N . LEU A 1 62 ? 8.124 -1.338 8.416 1.00 0.00 62 LEU A N 8
ATOM 13878 C CA . LEU A 1 62 ? 9.476 -1.794 8.108 1.00 0.00 62 LEU A CA 8
ATOM 13879 C C . LEU A 1 62 ? 10.510 -1.015 8.915 1.00 0.00 62 LEU A C 8
ATOM 13880 O O . LEU A 1 62 ? 10.273 0.111 9.353 1.00 0.00 62 LEU A O 8
ATOM 13896 N N . PRO A 1 63 ? 11.687 -1.627 9.115 1.00 0.00 63 PRO A N 8
ATOM 13897 C CA . PRO A 1 63 ? 12.783 -1.008 9.867 1.00 0.00 63 PRO A CA 8
ATOM 13898 C C . PRO A 1 63 ? 13.408 0.165 9.121 1.00 0.00 63 PRO A C 8
ATOM 13899 O O . PRO A 1 63 ? 12.952 0.540 8.041 1.00 0.00 63 PRO A O 8
ATOM 13910 N N . ASP A 1 64 ? 14.454 0.741 9.703 1.00 0.00 64 ASP A N 8
ATOM 13911 C CA . ASP A 1 64 ? 15.144 1.871 9.092 1.00 0.00 64 ASP A CA 8
ATOM 13912 C C . ASP A 1 64 ? 16.346 1.400 8.280 1.00 0.00 64 ASP A C 8
ATOM 13913 O O . ASP A 1 64 ? 17.272 0.792 8.817 1.00 0.00 64 ASP A O 8
ATOM 13922 N N . LYS A 1 65 ? 16.324 1.683 6.982 1.00 0.00 65 LYS A N 8
ATOM 13923 C CA . LYS A 1 65 ? 17.412 1.289 6.094 1.00 0.00 65 LYS A CA 8
ATOM 13924 C C . LYS A 1 65 ? 17.716 2.391 5.084 1.00 0.00 65 LYS A C 8
ATOM 13925 O O . LYS A 1 65 ? 16.830 3.154 4.699 1.00 0.00 65 LYS A O 8
ATOM 13944 N N . ASP A 1 66 ? 18.972 2.467 4.659 1.00 0.00 66 ASP A N 8
ATOM 13945 C CA . ASP A 1 66 ? 19.392 3.474 3.691 1.00 0.00 66 ASP A CA 8
ATOM 13946 C C . ASP A 1 66 ? 19.170 4.880 4.239 1.00 0.00 66 ASP A C 8
ATOM 13947 O O . ASP A 1 66 ? 18.699 5.767 3.528 1.00 0.00 66 ASP A O 8
ATOM 13956 N N . GLY A 1 67 ? 19.511 5.076 5.509 1.00 0.00 67 GLY A N 8
ATOM 13957 C CA . GLY A 1 67 ? 19.340 6.376 6.131 1.00 0.00 67 GLY A CA 8
ATOM 13958 C C . GLY A 1 67 ? 17.921 6.896 6.008 1.00 0.00 67 GLY A C 8
ATOM 13959 O O . GLY A 1 67 ? 17.700 8.015 5.545 1.00 0.00 67 GLY A O 8
ATOM 13963 N N . LYS A 1 68 ? 16.956 6.081 6.421 1.00 0.00 68 LYS A N 8
ATOM 13964 C CA . LYS A 1 68 ? 15.551 6.464 6.354 1.00 0.00 68 LYS A CA 8
ATOM 13965 C C . LYS A 1 68 ? 14.874 6.287 7.710 1.00 0.00 68 LYS A C 8
ATOM 13966 O O . LYS A 1 68 ? 15.470 5.760 8.649 1.00 0.00 68 LYS A O 8
ATOM 13985 N N . LYS A 1 69 ? 13.625 6.731 7.805 1.00 0.00 69 LYS A N 8
ATOM 13986 C CA . LYS A 1 69 ? 12.865 6.620 9.044 1.00 0.00 69 LYS A CA 8
ATOM 13987 C C . LYS A 1 69 ? 11.374 6.482 8.757 1.00 0.00 69 LYS A C 8
ATOM 13988 O O . LYS A 1 69 ? 10.887 6.935 7.721 1.00 0.00 69 LYS A O 8
ATOM 14007 N N . CYS A 1 70 ? 10.654 5.855 9.681 1.00 0.00 70 CYS A N 8
ATOM 14008 C CA . CYS A 1 70 ? 9.217 5.659 9.528 1.00 0.00 70 CYS A CA 8
ATOM 14009 C C . CYS A 1 70 ? 8.898 5.002 8.189 1.00 0.00 70 CYS A C 8
ATOM 14010 O O . CYS A 1 70 ? 8.103 5.521 7.404 1.00 0.00 70 CYS A O 8
ATOM 14018 N N . LEU A 1 71 ? 9.524 3.859 7.933 1.00 0.00 71 LEU A N 8
ATOM 14019 C CA . LEU A 1 71 ? 9.309 3.131 6.687 1.00 0.00 71 LEU A CA 8
ATOM 14020 C C . LEU A 1 71 ? 8.165 2.133 6.831 1.00 0.00 71 LEU A C 8
ATOM 14021 O O . LEU A 1 71 ? 7.895 1.634 7.924 1.00 0.00 71 LEU A O 8
ATOM 14037 N N . PHE A 1 72 ? 7.495 1.844 5.720 1.00 0.00 72 PHE A N 8
ATOM 14038 C CA . PHE A 1 72 ? 6.380 0.904 5.721 1.00 0.00 72 PHE A CA 8
ATOM 14039 C C . PHE A 1 72 ? 6.161 0.318 4.329 1.00 0.00 72 PHE A C 8
ATOM 14040 O O . PHE A 1 72 ? 6.309 1.010 3.321 1.00 0.00 72 PHE A O 8
ATOM 14057 N N . LEU A 1 73 ? 5.808 -0.962 4.282 1.00 0.00 73 LEU A N 8
ATOM 14058 C CA . LEU A 1 73 ? 5.569 -1.643 3.015 1.00 0.00 73 LEU A CA 8
ATOM 14059 C C . LEU A 1 73 ? 4.247 -2.403 3.046 1.00 0.00 73 LEU A C 8
ATOM 14060 O O . LEU A 1 73 ? 3.763 -2.784 4.112 1.00 0.00 73 LEU A O 8
ATOM 14076 N N . VAL A 1 74 ? 3.668 -2.624 1.870 1.00 0.00 74 VAL A N 8
ATOM 14077 C CA . VAL A 1 74 ? 2.404 -3.342 1.762 1.00 0.00 74 VAL A CA 8
ATOM 14078 C C . VAL A 1 74 ? 2.588 -4.674 1.045 1.00 0.00 74 VAL A C 8
ATOM 14079 O O . VAL A 1 74 ? 3.194 -4.737 -0.025 1.00 0.00 74 VAL A O 8
ATOM 14092 N N . LYS A 1 75 ? 2.061 -5.738 1.640 1.00 0.00 75 LYS A N 8
ATOM 14093 C CA . LYS A 1 75 ? 2.164 -7.071 1.058 1.00 0.00 75 LYS A CA 8
ATOM 14094 C C . LYS A 1 75 ? 0.813 -7.541 0.530 1.00 0.00 75 LYS A C 8
ATOM 14095 O O . LYS A 1 75 ? -0.173 -7.582 1.267 1.00 0.00 75 LYS A O 8
ATOM 14114 N N . CYS A 1 76 ? 0.773 -7.896 -0.750 1.00 0.00 76 CYS A N 8
ATOM 14115 C CA . CYS A 1 76 ? -0.457 -8.364 -1.377 1.00 0.00 76 CYS A CA 8
ATOM 14116 C C . CYS A 1 76 ? -0.293 -9.787 -1.901 1.00 0.00 76 CYS A C 8
ATOM 14117 O O . CYS A 1 76 ? 0.790 -10.367 -1.825 1.00 0.00 76 CYS A O 8
ATOM 14124 N N . PHE A 1 77 ? -1.376 -10.344 -2.434 1.00 0.00 77 PHE A N 8
ATOM 14125 C CA . PHE A 1 77 ? -1.352 -11.700 -2.970 1.00 0.00 77 PHE A CA 8
ATOM 14126 C C . PHE A 1 77 ? 0.031 -12.047 -3.512 1.00 0.00 77 PHE A C 8
ATOM 14127 O O . PHE A 1 77 ? 0.775 -12.815 -2.900 1.00 0.00 77 PHE A O 8
ATOM 14144 N N . ASP A 1 78 ? 0.369 -11.477 -4.663 1.00 0.00 78 ASP A N 8
ATOM 14145 C CA . ASP A 1 78 ? 1.664 -11.725 -5.288 1.00 0.00 78 ASP A CA 8
ATOM 14146 C C . ASP A 1 78 ? 2.424 -10.419 -5.500 1.00 0.00 78 ASP A C 8
ATOM 14147 O O . ASP A 1 78 ? 3.655 -10.395 -5.485 1.00 0.00 78 ASP A O 8
ATOM 14156 N N . LYS A 1 79 ? 1.682 -9.334 -5.697 1.00 0.00 79 LYS A N 8
ATOM 14157 C CA . LYS A 1 79 ? 2.285 -8.024 -5.912 1.00 0.00 79 LYS A CA 8
ATOM 14158 C C . LYS A 1 79 ? 2.663 -7.374 -4.584 1.00 0.00 79 LYS A C 8
ATOM 14159 O O . LYS A 1 79 ? 2.085 -7.685 -3.542 1.00 0.00 79 LYS A O 8
ATOM 14178 N N . THR A 1 80 ? 3.636 -6.470 -4.629 1.00 0.00 80 THR A N 8
ATOM 14179 C CA . THR A 1 80 ? 4.091 -5.777 -3.430 1.00 0.00 80 THR A CA 8
ATOM 14180 C C . THR A 1 80 ? 4.375 -4.307 -3.719 1.00 0.00 80 THR A C 8
ATOM 14181 O O . THR A 1 80 ? 4.782 -3.949 -4.824 1.00 0.00 80 THR A O 8
ATOM 14192 N N . PHE A 1 81 ? 4.158 -3.460 -2.719 1.00 0.00 81 PHE A N 8
ATOM 14193 C CA . PHE A 1 81 ? 4.391 -2.028 -2.866 1.00 0.00 81 PHE A CA 8
ATOM 14194 C C . PHE A 1 81 ? 5.117 -1.466 -1.647 1.00 0.00 81 PHE A C 8
ATOM 14195 O O . PHE A 1 81 ? 4.657 -1.616 -0.515 1.00 0.00 81 PHE A O 8
ATOM 14212 N N . GLU A 1 82 ? 6.253 -0.820 -1.888 1.00 0.00 82 GLU A N 8
ATOM 14213 C CA . GLU A 1 82 ? 7.043 -0.238 -0.809 1.00 0.00 82 GLU A CA 8
ATOM 14214 C C . GLU A 1 82 ? 6.956 1.286 -0.832 1.00 0.00 82 GLU A C 8
ATOM 14215 O O . GLU A 1 82 ? 7.243 1.919 -1.848 1.00 0.00 82 GLU A O 8
ATOM 14227 N N . ILE A 1 83 ? 6.555 1.866 0.294 1.00 0.00 83 ILE A N 8
ATOM 14228 C CA . ILE A 1 83 ? 6.430 3.314 0.404 1.00 0.00 83 ILE A CA 8
ATOM 14229 C C . ILE A 1 83 ? 7.123 3.832 1.660 1.00 0.00 83 ILE A C 8
ATOM 14230 O O . ILE A 1 83 ? 7.179 3.144 2.679 1.00 0.00 83 ILE A O 8
ATOM 14246 N N . SER A 1 84 ? 7.649 5.050 1.579 1.00 0.00 84 SER A N 8
ATOM 14247 C CA . SER A 1 84 ? 8.340 5.661 2.709 1.00 0.00 84 SER A CA 8
ATOM 14248 C C . SER A 1 84 ? 7.620 6.926 3.167 1.00 0.00 84 SER A C 8
ATOM 14249 O O . SER A 1 84 ? 7.249 7.771 2.353 1.00 0.00 84 SER A O 8
ATOM 14257 N N . ALA A 1 85 ? 7.427 7.048 4.476 1.00 0.00 85 ALA A N 8
ATOM 14258 C CA . ALA A 1 85 ? 6.754 8.209 5.044 1.00 0.00 85 ALA A CA 8
ATOM 14259 C C . ALA A 1 85 ? 7.761 9.268 5.481 1.00 0.00 85 ALA A C 8
ATOM 14260 O O . ALA A 1 85 ? 8.971 9.050 5.420 1.00 0.00 85 ALA A O 8
ATOM 14267 N N . SER A 1 86 ? 7.254 10.415 5.922 1.00 0.00 86 SER A N 8
ATOM 14268 C CA . SER A 1 86 ? 8.109 11.509 6.365 1.00 0.00 86 SER A CA 8
ATOM 14269 C C . SER A 1 86 ? 8.190 11.553 7.888 1.00 0.00 86 SER A C 8
ATOM 14270 O O . SER A 1 86 ? 9.276 11.488 8.465 1.00 0.00 86 SER A O 8
ATOM 14278 N N . ASP A 1 87 ? 7.034 11.664 8.532 1.00 0.00 87 ASP A N 8
ATOM 14279 C CA . ASP A 1 87 ? 6.972 11.715 9.989 1.00 0.00 87 ASP A CA 8
ATOM 14280 C C . ASP A 1 87 ? 6.049 10.629 10.532 1.00 0.00 87 ASP A C 8
ATOM 14281 O O . ASP A 1 87 ? 5.149 10.158 9.836 1.00 0.00 87 ASP A O 8
ATOM 14290 N N . LYS A 1 88 ? 6.279 10.234 11.780 1.00 0.00 88 LYS A N 8
ATOM 14291 C CA . LYS A 1 88 ? 5.469 9.204 12.418 1.00 0.00 88 LYS A CA 8
ATOM 14292 C C . LYS A 1 88 ? 3.985 9.435 12.152 1.00 0.00 88 LYS A C 8
ATOM 14293 O O . LYS A 1 88 ? 3.225 8.488 11.948 1.00 0.00 88 LYS A O 8
ATOM 14312 N N . LYS A 1 89 ? 3.578 10.700 12.153 1.00 0.00 89 LYS A N 8
ATOM 14313 C CA . LYS A 1 89 ? 2.186 11.057 11.908 1.00 0.00 89 LYS A CA 8
ATOM 14314 C C . LYS A 1 89 ? 1.683 10.429 10.612 1.00 0.00 89 LYS A C 8
ATOM 14315 O O . LYS A 1 89 ? 0.733 9.645 10.618 1.00 0.00 89 LYS A O 8
ATOM 14334 N N . LYS A 1 90 ? 2.326 10.776 9.503 1.00 0.00 90 LYS A N 8
ATOM 14335 C CA . LYS A 1 90 ? 1.946 10.245 8.199 1.00 0.00 90 LYS A CA 8
ATOM 14336 C C . LYS A 1 90 ? 2.062 8.724 8.177 1.00 0.00 90 LYS A C 8
ATOM 14337 O O . LYS A 1 90 ? 1.103 8.023 7.853 1.00 0.00 90 LYS A O 8
ATOM 14356 N N . LYS A 1 91 ? 3.241 8.219 8.525 1.00 0.00 91 LYS A N 8
ATOM 14357 C CA . LYS A 1 91 ? 3.482 6.782 8.548 1.00 0.00 91 LYS A CA 8
ATOM 14358 C C . LYS A 1 91 ? 2.336 6.049 9.240 1.00 0.00 91 LYS A C 8
ATOM 14359 O O . LYS A 1 91 ? 1.656 5.225 8.628 1.00 0.00 91 LYS A O 8
ATOM 14378 N N . GLN A 1 92 ? 2.129 6.356 10.516 1.00 0.00 92 GLN A N 8
ATOM 14379 C CA . GLN A 1 92 ? 1.065 5.727 11.289 1.00 0.00 92 GLN A CA 8
ATOM 14380 C C . GLN A 1 92 ? -0.294 5.958 10.635 1.00 0.00 92 GLN A C 8
ATOM 14381 O O . GLN A 1 92 ? -0.946 5.015 10.189 1.00 0.00 92 GLN A O 8
ATOM 14395 N N . GLU A 1 93 ? -0.713 7.218 10.582 1.00 0.00 93 GLU A N 8
ATOM 14396 C CA . GLU A 1 93 ? -1.994 7.572 9.983 1.00 0.00 93 GLU A CA 8
ATOM 14397 C C . GLU A 1 93 ? -2.273 6.717 8.750 1.00 0.00 93 GLU A C 8
ATOM 14398 O O . GLU A 1 93 ? -3.332 6.100 8.636 1.00 0.00 93 GLU A O 8
ATOM 14410 N N . TRP A 1 94 ? -1.316 6.687 7.830 1.00 0.00 94 TRP A N 8
ATOM 14411 C CA . TRP A 1 94 ? -1.458 5.909 6.605 1.00 0.00 94 TRP A CA 8
ATOM 14412 C C . TRP A 1 94 ? -1.704 4.437 6.920 1.00 0.00 94 TRP A C 8
ATOM 14413 O O . TRP A 1 94 ? -2.754 3.889 6.585 1.00 0.00 94 TRP A O 8
ATOM 14434 N N . ILE A 1 95 ? -0.730 3.804 7.565 1.00 0.00 95 ILE A N 8
ATOM 14435 C CA . ILE A 1 95 ? -0.843 2.396 7.926 1.00 0.00 95 ILE A CA 8
ATOM 14436 C C . ILE A 1 95 ? -2.196 2.099 8.563 1.00 0.00 95 ILE A C 8
ATOM 14437 O O . ILE A 1 95 ? -2.936 1.234 8.096 1.00 0.00 95 ILE A O 8
ATOM 14453 N N . GLN A 1 96 ? -2.513 2.824 9.631 1.00 0.00 96 GLN A N 8
ATOM 14454 C CA . GLN A 1 96 ? -3.778 2.639 10.332 1.00 0.00 96 GLN A CA 8
ATOM 14455 C C . GLN A 1 96 ? -4.954 2.716 9.363 1.00 0.00 96 GLN A C 8
ATOM 14456 O O . GLN A 1 96 ? -5.917 1.959 9.479 1.00 0.00 96 GLN A O 8
ATOM 14470 N N . ALA A 1 97 ? -4.867 3.637 8.408 1.00 0.00 97 ALA A N 8
ATOM 14471 C CA . ALA A 1 97 ? -5.923 3.812 7.418 1.00 0.00 97 ALA A CA 8
ATOM 14472 C C . ALA A 1 97 ? -6.001 2.611 6.481 1.00 0.00 97 ALA A C 8
ATOM 14473 O O . ALA A 1 97 ? -7.045 1.969 6.366 1.00 0.00 97 ALA A O 8
ATOM 14480 N N . ILE A 1 98 ? -4.891 2.316 5.812 1.00 0.00 98 ILE A N 8
ATOM 14481 C CA . ILE A 1 98 ? -4.835 1.192 4.885 1.00 0.00 98 ILE A CA 8
ATOM 14482 C C . ILE A 1 98 ? -5.251 -0.106 5.569 1.00 0.00 98 ILE A C 8
ATOM 14483 O O . ILE A 1 98 ? -6.150 -0.805 5.102 1.00 0.00 98 ILE A O 8
ATOM 14499 N N . HIS A 1 99 ? -4.591 -0.421 6.678 1.00 0.00 99 HIS A N 8
ATOM 14500 C CA . HIS A 1 99 ? -4.893 -1.635 7.429 1.00 0.00 99 HIS A CA 8
ATOM 14501 C C . HIS A 1 99 ? -6.388 -1.737 7.718 1.00 0.00 99 HIS A C 8
ATOM 14502 O O . HIS A 1 99 ? -7.033 -2.724 7.364 1.00 0.00 99 HIS A O 8
ATOM 14517 N N . SER A 1 100 ? -6.932 -0.710 8.363 1.00 0.00 100 SER A N 8
ATOM 14518 C CA . SER A 1 100 ? -8.350 -0.686 8.704 1.00 0.00 100 SER A CA 8
ATOM 14519 C C . SER A 1 100 ? -9.211 -0.889 7.461 1.00 0.00 100 SER A C 8
ATOM 14520 O O . SER A 1 100 ? -10.134 -1.704 7.456 1.00 0.00 100 SER A O 8
ATOM 14528 N N . THR A 1 101 ? -8.902 -0.141 6.407 1.00 0.00 101 THR A N 8
ATOM 14529 C CA . THR A 1 101 ? -9.647 -0.236 5.157 1.00 0.00 101 THR A CA 8
ATOM 14530 C C . THR A 1 101 ? -9.774 -1.685 4.702 1.00 0.00 101 THR A C 8
ATOM 14531 O O . THR A 1 101 ? -10.828 -2.104 4.222 1.00 0.00 101 THR A O 8
ATOM 14542 N N . ILE A 1 102 ? -8.696 -2.446 4.857 1.00 0.00 102 ILE A N 8
ATOM 14543 C CA . ILE A 1 102 ? -8.689 -3.849 4.463 1.00 0.00 102 ILE A CA 8
ATOM 14544 C C . ILE A 1 102 ? -9.568 -4.684 5.388 1.00 0.00 102 ILE A C 8
ATOM 14545 O O . ILE A 1 102 ? -10.417 -5.450 4.931 1.00 0.00 102 ILE A O 8
ATOM 14561 N N . HIS A 1 103 ? -9.361 -4.529 6.692 1.00 0.00 103 HIS A N 8
ATOM 14562 C CA . HIS A 1 103 ? -10.137 -5.267 7.683 1.00 0.00 103 HIS A CA 8
ATOM 14563 C C . HIS A 1 103 ? -11.612 -5.310 7.295 1.00 0.00 103 HIS A C 8
ATOM 14564 O O . HIS A 1 103 ? -12.235 -6.372 7.297 1.00 0.00 103 HIS A O 8
ATOM 14579 N N . LEU A 1 104 ? -12.165 -4.148 6.965 1.00 0.00 104 LEU A N 8
ATOM 14580 C CA . LEU A 1 104 ? -13.568 -4.052 6.576 1.00 0.00 104 LEU A CA 8
ATOM 14581 C C . LEU A 1 104 ? -13.913 -5.097 5.520 1.00 0.00 104 LEU A C 8
ATOM 14582 O O . LEU A 1 104 ? -15.004 -5.668 5.529 1.00 0.00 104 LEU A O 8
ATOM 14598 N N . LEU A 1 105 ? -12.976 -5.343 4.611 1.00 0.00 105 LEU A N 8
ATOM 14599 C CA . LEU A 1 105 ? -13.180 -6.322 3.548 1.00 0.00 105 LEU A CA 8
ATOM 14600 C C . LEU A 1 105 ? -13.110 -7.743 4.096 1.00 0.00 105 LEU A C 8
ATOM 14601 O O . LEU A 1 105 ? -13.804 -8.640 3.618 1.00 0.00 105 LEU A O 8
ATOM 14617 N N . LYS A 1 106 ? -12.267 -7.942 5.104 1.00 0.00 106 LYS A N 8
ATOM 14618 C CA . LYS A 1 106 ? -12.108 -9.254 5.721 1.00 0.00 106 LYS A CA 8
ATOM 14619 C C . LYS A 1 106 ? -13.439 -9.766 6.261 1.00 0.00 106 LYS A C 8
ATOM 14620 O O . LYS A 1 106 ? -13.745 -10.955 6.160 1.00 0.00 106 LYS A O 8
ATOM 14639 N N . LEU A 1 107 ? -14.228 -8.863 6.833 1.00 0.00 107 LEU A N 8
ATOM 14640 C CA . LEU A 1 107 ? -15.528 -9.224 7.388 1.00 0.00 107 LEU A CA 8
ATOM 14641 C C . LEU A 1 107 ? -16.321 -10.079 6.404 1.00 0.00 107 LEU A C 8
ATOM 14642 O O . LEU A 1 107 ? -16.857 -11.125 6.768 1.00 0.00 107 LEU A O 8
ATOM 14658 N N . GLY A 1 108 ? -16.389 -9.627 5.156 1.00 0.00 108 GLY A N 8
ATOM 14659 C CA . GLY A 1 108 ? -17.117 -10.363 4.139 1.00 0.00 108 GLY A CA 8
ATOM 14660 C C . GLY A 1 108 ? -18.597 -10.038 4.135 1.00 0.00 108 GLY A C 8
ATOM 14661 O O . GLY A 1 108 ? -19.107 -9.422 5.072 1.00 0.00 108 GLY A O 8
ATOM 14665 N N . SER A 1 109 ? -19.290 -10.450 3.078 1.00 0.00 109 SER A N 8
ATOM 14666 C CA . SER A 1 109 ? -20.720 -10.194 2.954 1.00 0.00 109 SER A CA 8
ATOM 14667 C C . SER A 1 109 ? -21.459 -10.611 4.222 1.00 0.00 109 SER A C 8
ATOM 14668 O O . SER A 1 109 ? -21.390 -11.766 4.642 1.00 0.00 109 SER A O 8
ATOM 14676 N N . SER A 1 110 ? -22.165 -9.661 4.827 1.00 0.00 110 SER A N 8
ATOM 14677 C CA . SER A 1 110 ? -22.914 -9.928 6.049 1.00 0.00 110 SER A CA 8
ATOM 14678 C C . SER A 1 110 ? -24.145 -9.030 6.139 1.00 0.00 110 SER A C 8
ATOM 14679 O O . SER A 1 110 ? -24.030 -7.813 6.281 1.00 0.00 110 SER A O 8
ATOM 14687 N N . GLY A 1 111 ? -25.323 -9.641 6.054 1.00 0.00 111 GLY A N 8
ATOM 14688 C CA . GLY A 1 111 ? -26.558 -8.883 6.128 1.00 0.00 111 GLY A CA 8
ATOM 14689 C C . GLY A 1 111 ? -27.740 -9.644 5.560 1.00 0.00 111 GLY A C 8
ATOM 14690 O O . GLY A 1 111 ? -28.118 -9.471 4.401 1.00 0.00 111 GLY A O 8
ATOM 14694 N N . PRO A 1 112 ? -28.343 -10.511 6.386 1.00 0.00 112 PRO A N 8
ATOM 14695 C CA . PRO A 1 112 ? -29.497 -11.320 5.981 1.00 0.00 112 PRO A CA 8
ATOM 14696 C C . PRO A 1 112 ? -30.754 -10.480 5.787 1.00 0.00 112 PRO A C 8
ATOM 14697 O O . PRO A 1 112 ? -30.830 -9.342 6.251 1.00 0.00 112 PRO A O 8
ATOM 14708 N N . SER A 1 113 ? -31.739 -11.047 5.098 1.00 0.00 113 SER A N 8
ATOM 14709 C CA . SER A 1 113 ? -32.992 -10.348 4.839 1.00 0.00 113 SER A CA 8
ATOM 14710 C C . SER A 1 113 ? -34.005 -10.621 5.947 1.00 0.00 113 SER A C 8
ATOM 14711 O O . SER A 1 113 ? -34.537 -11.726 6.058 1.00 0.00 113 SER A O 8
ATOM 14719 N N . SER A 1 114 ? -34.266 -9.606 6.764 1.00 0.00 114 SER A N 8
ATOM 14720 C CA . SER A 1 114 ? -35.212 -9.736 7.867 1.00 0.00 114 SER A CA 8
ATOM 14721 C C . SER A 1 114 ? -35.455 -8.387 8.536 1.00 0.00 114 SER A C 8
ATOM 14722 O O . SER A 1 114 ? -34.536 -7.776 9.080 1.00 0.00 114 SER A O 8
ATOM 14730 N N . GLY A 1 115 ? -36.702 -7.928 8.491 1.00 0.00 115 GLY A N 8
ATOM 14731 C CA . GLY A 1 115 ? -37.046 -6.654 9.095 1.00 0.00 115 GLY A CA 8
ATOM 14732 C C . GLY A 1 115 ? -38.451 -6.206 8.745 1.00 0.00 115 GLY A C 8
ATOM 14733 O O . GLY A 1 115 ? -39.200 -6.938 8.098 1.00 0.00 115 GLY A O 8
ATOM 14737 N N . GLY A 1 1 ? -11.590 26.196 6.661 1.00 0.00 1 GLY A N 9
ATOM 14738 C CA . GLY A 1 1 ? -12.576 25.796 5.674 1.00 0.00 1 GLY A CA 9
ATOM 14739 C C . GLY A 1 1 ? -12.117 24.613 4.844 1.00 0.00 1 GLY A C 9
ATOM 14740 O O . GLY A 1 1 ? -11.127 24.702 4.117 1.00 0.00 1 GLY A O 9
ATOM 14744 N N . SER A 1 2 ? -12.837 23.501 4.953 1.00 0.00 2 SER A N 9
ATOM 14745 C CA . SER A 1 2 ? -12.495 22.293 4.210 1.00 0.00 2 SER A CA 9
ATOM 14746 C C . SER A 1 2 ? -13.641 21.876 3.294 1.00 0.00 2 SER A C 9
ATOM 14747 O O . SER A 1 2 ? -14.707 22.491 3.296 1.00 0.00 2 SER A O 9
ATOM 14755 N N . SER A 1 3 ? -13.412 20.827 2.511 1.00 0.00 3 SER A N 9
ATOM 14756 C CA . SER A 1 3 ? -14.423 20.329 1.585 1.00 0.00 3 SER A CA 9
ATOM 14757 C C . SER A 1 3 ? -14.985 18.993 2.062 1.00 0.00 3 SER A C 9
ATOM 14758 O O . SER A 1 3 ? -14.424 18.353 2.951 1.00 0.00 3 SER A O 9
ATOM 14766 N N . GLY A 1 4 ? -16.097 18.579 1.464 1.00 0.00 4 GLY A N 9
ATOM 14767 C CA . GLY A 1 4 ? -16.718 17.322 1.839 1.00 0.00 4 GLY A CA 9
ATOM 14768 C C . GLY A 1 4 ? -17.095 16.479 0.637 1.00 0.00 4 GLY A C 9
ATOM 14769 O O . GLY A 1 4 ? -17.895 16.900 -0.198 1.00 0.00 4 GLY A O 9
ATOM 14773 N N . SER A 1 5 ? -16.516 15.286 0.548 1.00 0.00 5 SER A N 9
ATOM 14774 C CA . SER A 1 5 ? -16.792 14.384 -0.564 1.00 0.00 5 SER A CA 9
ATOM 14775 C C . SER A 1 5 ? -16.614 12.929 -0.140 1.00 0.00 5 SER A C 9
ATOM 14776 O O . SER A 1 5 ? -16.206 12.644 0.985 1.00 0.00 5 SER A O 9
ATOM 14784 N N . SER A 1 6 ? -16.924 12.012 -1.051 1.00 0.00 6 SER A N 9
ATOM 14785 C CA . SER A 1 6 ? -16.802 10.586 -0.772 1.00 0.00 6 SER A CA 9
ATOM 14786 C C . SER A 1 6 ? -15.770 9.938 -1.690 1.00 0.00 6 SER A C 9
ATOM 14787 O O . SER A 1 6 ? -15.693 10.254 -2.877 1.00 0.00 6 SER A O 9
ATOM 14795 N N . GLY A 1 7 ? -14.976 9.030 -1.130 1.00 0.00 7 GLY A N 9
ATOM 14796 C CA . GLY A 1 7 ? -13.958 8.353 -1.912 1.00 0.00 7 GLY A CA 9
ATOM 14797 C C . GLY A 1 7 ? -12.619 8.307 -1.203 1.00 0.00 7 GLY A C 9
ATOM 14798 O O . GLY A 1 7 ? -12.547 7.994 -0.015 1.00 0.00 7 GLY A O 9
ATOM 14802 N N . VAL A 1 8 ? -11.553 8.616 -1.935 1.00 0.00 8 VAL A N 9
ATOM 14803 C CA . VAL A 1 8 ? -10.209 8.609 -1.370 1.00 0.00 8 VAL A CA 9
ATOM 14804 C C . VAL A 1 8 ? -10.224 9.046 0.090 1.00 0.00 8 VAL A C 9
ATOM 14805 O O . VAL A 1 8 ? -10.724 10.122 0.422 1.00 0.00 8 VAL A O 9
ATOM 14818 N N . LEU A 1 9 ? -9.674 8.206 0.959 1.00 0.00 9 LEU A N 9
ATOM 14819 C CA . LEU A 1 9 ? -9.623 8.505 2.386 1.00 0.00 9 LEU A CA 9
ATOM 14820 C C . LEU A 1 9 ? -8.416 9.376 2.717 1.00 0.00 9 LEU A C 9
ATOM 14821 O O . LEU A 1 9 ? -8.538 10.394 3.400 1.00 0.00 9 LEU A O 9
ATOM 14837 N N . LYS A 1 10 ? -7.249 8.972 2.227 1.00 0.00 10 LYS A N 9
ATOM 14838 C CA . LYS A 1 10 ? -6.018 9.716 2.467 1.00 0.00 10 LYS A CA 9
ATOM 14839 C C . LYS A 1 10 ? -5.325 10.060 1.152 1.00 0.00 10 LYS A C 9
ATOM 14840 O O . LYS A 1 10 ? -5.522 9.385 0.142 1.00 0.00 10 LYS A O 9
ATOM 14859 N N . GLN A 1 11 ? -4.514 11.113 1.174 1.00 0.00 11 GLN A N 9
ATOM 14860 C CA . GLN A 1 11 ? -3.792 11.544 -0.017 1.00 0.00 11 GLN A CA 9
ATOM 14861 C C . GLN A 1 11 ? -2.576 12.385 0.358 1.00 0.00 11 GLN A C 9
ATOM 14862 O O . GLN A 1 11 ? -2.662 13.280 1.198 1.00 0.00 11 GLN A O 9
ATOM 14876 N N . GLY A 1 12 ? -1.442 12.089 -0.269 1.00 0.00 12 GLY A N 9
ATOM 14877 C CA . GLY A 1 12 ? -0.224 12.826 0.013 1.00 0.00 12 GLY A CA 9
ATOM 14878 C C . GLY A 1 12 ? 0.960 12.316 -0.785 1.00 0.00 12 GLY A C 9
ATOM 14879 O O . GLY A 1 12 ? 0.992 11.153 -1.187 1.00 0.00 12 GLY A O 9
ATOM 14883 N N . TYR A 1 13 ? 1.935 13.189 -1.016 1.00 0.00 13 TYR A N 9
ATOM 14884 C CA . TYR A 1 13 ? 3.125 12.821 -1.774 1.00 0.00 13 TYR A CA 9
ATOM 14885 C C . TYR A 1 13 ? 3.990 11.839 -0.990 1.00 0.00 13 TYR A C 9
ATOM 14886 O O . TYR A 1 13 ? 4.722 12.228 -0.081 1.00 0.00 13 TYR A O 9
ATOM 14904 N N . MET A 1 14 ? 3.898 10.563 -1.350 1.00 0.00 14 MET A N 9
ATOM 14905 C CA . MET A 1 14 ? 4.673 9.523 -0.682 1.00 0.00 14 MET A CA 9
ATOM 14906 C C . MET A 1 14 ? 5.749 8.967 -1.609 1.00 0.00 14 MET A C 9
ATOM 14907 O O . MET A 1 14 ? 5.554 8.881 -2.820 1.00 0.00 14 MET A O 9
ATOM 14921 N N . MET A 1 15 ? 6.885 8.592 -1.030 1.00 0.00 15 MET A N 9
ATOM 14922 C CA . MET A 1 15 ? 7.992 8.044 -1.805 1.00 0.00 15 MET A CA 9
ATOM 14923 C C . MET A 1 15 ? 7.921 6.521 -1.852 1.00 0.00 15 MET A C 9
ATOM 14924 O O . MET A 1 15 ? 8.110 5.848 -0.838 1.00 0.00 15 MET A O 9
ATOM 14938 N N . LYS A 1 16 ? 7.647 5.982 -3.036 1.00 0.00 16 LYS A N 9
ATOM 14939 C CA . LYS A 1 16 ? 7.552 4.538 -3.216 1.00 0.00 16 LYS A CA 9
ATOM 14940 C C . LYS A 1 16 ? 8.844 3.976 -3.801 1.00 0.00 16 LYS A C 9
ATOM 14941 O O . LYS A 1 16 ? 9.260 4.358 -4.895 1.00 0.00 16 LYS A O 9
ATOM 14960 N N . LYS A 1 17 ? 9.474 3.067 -3.066 1.00 0.00 17 LYS A N 9
ATOM 14961 C CA . LYS A 1 17 ? 10.718 2.449 -3.512 1.00 0.00 17 LYS A CA 9
ATOM 14962 C C . LYS A 1 17 ? 10.729 2.284 -5.028 1.00 0.00 17 LYS A C 9
ATOM 14963 O O . LYS A 1 17 ? 9.761 1.805 -5.618 1.00 0.00 17 LYS A O 9
ATOM 14982 N N . GLY A 1 18 ? 11.833 2.682 -5.654 1.00 0.00 18 GLY A N 9
ATOM 14983 C CA . GLY A 1 18 ? 11.950 2.567 -7.096 1.00 0.00 18 GLY A CA 9
ATOM 14984 C C . GLY A 1 18 ? 11.773 1.142 -7.582 1.00 0.00 18 GLY A C 9
ATOM 14985 O O . GLY A 1 18 ? 12.200 0.196 -6.920 1.00 0.00 18 GLY A O 9
ATOM 14989 N N . HIS A 1 19 ? 11.139 0.987 -8.740 1.00 0.00 19 HIS A N 9
ATOM 14990 C CA . HIS A 1 19 ? 10.905 -0.333 -9.313 1.00 0.00 19 HIS A CA 9
ATOM 14991 C C . HIS A 1 19 ? 12.224 -1.011 -9.671 1.00 0.00 19 HIS A C 9
ATOM 14992 O O . HIS A 1 19 ? 12.869 -0.654 -10.658 1.00 0.00 19 HIS A O 9
ATOM 15007 N N . ARG A 1 20 ? 12.620 -1.990 -8.864 1.00 0.00 20 ARG A N 9
ATOM 15008 C CA . ARG A 1 20 ? 13.863 -2.716 -9.096 1.00 0.00 20 ARG A CA 9
ATOM 15009 C C . ARG A 1 20 ? 15.063 -1.776 -9.024 1.00 0.00 20 ARG A C 9
ATOM 15010 O O . ARG A 1 20 ? 16.016 -1.911 -9.791 1.00 0.00 20 ARG A O 9
ATOM 15031 N N . ARG A 1 21 ? 15.008 -0.824 -8.098 1.00 0.00 21 ARG A N 9
ATOM 15032 C CA . ARG A 1 21 ? 16.089 0.139 -7.927 1.00 0.00 21 ARG A CA 9
ATOM 15033 C C . ARG A 1 21 ? 16.267 0.501 -6.456 1.00 0.00 21 ARG A C 9
ATOM 15034 O O . ARG A 1 21 ? 15.303 0.528 -5.690 1.00 0.00 21 ARG A O 9
ATOM 15055 N N . LYS A 1 22 ? 17.507 0.778 -6.066 1.00 0.00 22 LYS A N 9
ATOM 15056 C CA . LYS A 1 22 ? 17.814 1.139 -4.687 1.00 0.00 22 LYS A CA 9
ATOM 15057 C C . LYS A 1 22 ? 17.654 2.640 -4.469 1.00 0.00 22 LYS A C 9
ATOM 15058 O O . LYS A 1 22 ? 18.477 3.272 -3.808 1.00 0.00 22 LYS A O 9
ATOM 15077 N N . ASN A 1 23 ? 16.589 3.205 -5.029 1.00 0.00 23 ASN A N 9
ATOM 15078 C CA . ASN A 1 23 ? 16.321 4.632 -4.895 1.00 0.00 23 ASN A CA 9
ATOM 15079 C C . ASN A 1 23 ? 14.854 4.881 -4.559 1.00 0.00 23 ASN A C 9
ATOM 15080 O O . ASN A 1 23 ? 14.043 3.955 -4.551 1.00 0.00 23 ASN A O 9
ATOM 15091 N N . TRP A 1 24 ? 14.521 6.137 -4.284 1.00 0.00 24 TRP A N 9
ATOM 15092 C CA . TRP A 1 24 ? 13.152 6.508 -3.948 1.00 0.00 24 TRP A CA 9
ATOM 15093 C C . TRP A 1 24 ? 12.685 7.689 -4.792 1.00 0.00 24 TRP A C 9
ATOM 15094 O O . TRP A 1 24 ? 13.498 8.443 -5.328 1.00 0.00 24 TRP A O 9
ATOM 15115 N N . THR A 1 25 ? 11.370 7.846 -4.908 1.00 0.00 25 THR A N 9
ATOM 15116 C CA . THR A 1 25 ? 10.795 8.934 -5.688 1.00 0.00 25 THR A CA 9
ATOM 15117 C C . THR A 1 25 ? 9.404 9.299 -5.182 1.00 0.00 25 THR A C 9
ATOM 15118 O O . THR A 1 25 ? 8.574 8.424 -4.938 1.00 0.00 25 THR A O 9
ATOM 15129 N N . GLU A 1 26 ? 9.156 10.596 -5.027 1.00 0.00 26 GLU A N 9
ATOM 15130 C CA . GLU A 1 26 ? 7.864 11.074 -4.550 1.00 0.00 26 GLU A CA 9
ATOM 15131 C C . GLU A 1 26 ? 6.769 10.800 -5.576 1.00 0.00 26 GLU A C 9
ATOM 15132 O O . GLU A 1 26 ? 7.004 10.865 -6.783 1.00 0.00 26 GLU A O 9
ATOM 15144 N N . ARG A 1 27 ? 5.572 10.491 -5.088 1.00 0.00 27 ARG A N 9
ATOM 15145 C CA . ARG A 1 27 ? 4.441 10.204 -5.961 1.00 0.00 27 ARG A CA 9
ATOM 15146 C C . ARG A 1 27 ? 3.125 10.295 -5.194 1.00 0.00 27 ARG A C 9
ATOM 15147 O O . ARG A 1 27 ? 3.023 9.827 -4.061 1.00 0.00 27 ARG A O 9
ATOM 15168 N N . TRP A 1 28 ? 2.122 10.900 -5.820 1.00 0.00 28 TRP A N 9
ATOM 15169 C CA . TRP A 1 28 ? 0.813 11.053 -5.196 1.00 0.00 28 TRP A CA 9
ATOM 15170 C C . TRP A 1 28 ? 0.144 9.697 -4.997 1.00 0.00 28 TRP A C 9
ATOM 15171 O O . TRP A 1 28 ? -0.053 8.945 -5.951 1.00 0.00 28 TRP A O 9
ATOM 15192 N N . PHE A 1 29 ? -0.204 9.391 -3.751 1.00 0.00 29 PHE A N 9
ATOM 15193 C CA . PHE A 1 29 ? -0.851 8.125 -3.427 1.00 0.00 29 PHE A CA 9
ATOM 15194 C C . PHE A 1 29 ? -2.277 8.353 -2.935 1.00 0.00 29 PHE A C 9
ATOM 15195 O O . PHE A 1 29 ? -2.498 9.035 -1.934 1.00 0.00 29 PHE A O 9
ATOM 15212 N N . VAL A 1 30 ? -3.242 7.778 -3.646 1.00 0.00 30 VAL A N 9
ATOM 15213 C CA . VAL A 1 30 ? -4.647 7.918 -3.282 1.00 0.00 30 VAL A CA 9
ATOM 15214 C C . VAL A 1 30 ? -5.177 6.641 -2.641 1.00 0.00 30 VAL A C 9
ATOM 15215 O O . VAL A 1 30 ? -5.476 5.664 -3.330 1.00 0.00 30 VAL A O 9
ATOM 15228 N N . LEU A 1 31 ? -5.294 6.654 -1.317 1.00 0.00 31 LEU A N 9
ATOM 15229 C CA . LEU A 1 31 ? -5.790 5.496 -0.581 1.00 0.00 31 LEU A CA 9
ATOM 15230 C C . LEU A 1 31 ? -7.314 5.441 -0.616 1.00 0.00 31 LEU A C 9
ATOM 15231 O O . LEU A 1 31 ? -7.989 6.139 0.141 1.00 0.00 31 LEU A O 9
ATOM 15247 N N . LYS A 1 32 ? -7.850 4.605 -1.499 1.00 0.00 32 LYS A N 9
ATOM 15248 C CA . LYS A 1 32 ? -9.294 4.454 -1.631 1.00 0.00 32 LYS A CA 9
ATOM 15249 C C . LYS A 1 32 ? -9.843 3.511 -0.566 1.00 0.00 32 LYS A C 9
ATOM 15250 O O . LYS A 1 32 ? -9.107 2.750 0.062 1.00 0.00 32 LYS A O 9
ATOM 15269 N N . PRO A 1 33 ? -11.167 3.558 -0.357 1.00 0.00 33 PRO A N 9
ATOM 15270 C CA . PRO A 1 33 ? -11.844 2.712 0.630 1.00 0.00 33 PRO A CA 9
ATOM 15271 C C . PRO A 1 33 ? -11.862 1.244 0.221 1.00 0.00 33 PRO A C 9
ATOM 15272 O O . PRO A 1 33 ? -11.976 0.356 1.064 1.00 0.00 33 PRO A O 9
ATOM 15283 N N . ASN A 1 34 ? -11.749 0.996 -1.080 1.00 0.00 34 ASN A N 9
ATOM 15284 C CA . ASN A 1 34 ? -11.752 -0.366 -1.602 1.00 0.00 34 ASN A CA 9
ATOM 15285 C C . ASN A 1 34 ? -10.645 -0.557 -2.634 1.00 0.00 34 ASN A C 9
ATOM 15286 O O . ASN A 1 34 ? -10.723 -1.442 -3.486 1.00 0.00 34 ASN A O 9
ATOM 15297 N N . ILE A 1 35 ? -9.616 0.279 -2.550 1.00 0.00 35 ILE A N 9
ATOM 15298 C CA . ILE A 1 35 ? -8.493 0.202 -3.476 1.00 0.00 35 ILE A CA 9
ATOM 15299 C C . ILE A 1 35 ? -7.437 1.253 -3.148 1.00 0.00 35 ILE A C 9
ATOM 15300 O O . ILE A 1 35 ? -7.607 2.051 -2.226 1.00 0.00 35 ILE A O 9
ATOM 15316 N N . ILE A 1 36 ? -6.349 1.248 -3.911 1.00 0.00 36 ILE A N 9
ATOM 15317 C CA . ILE A 1 36 ? -5.267 2.203 -3.703 1.00 0.00 36 ILE A CA 9
ATOM 15318 C C . ILE A 1 36 ? -4.574 2.543 -5.018 1.00 0.00 36 ILE A C 9
ATOM 15319 O O . ILE A 1 36 ? -3.803 1.744 -5.550 1.00 0.00 36 ILE A O 9
ATOM 15335 N N . SER A 1 37 ? -4.854 3.734 -5.537 1.00 0.00 37 SER A N 9
ATOM 15336 C CA . SER A 1 37 ? -4.259 4.180 -6.792 1.00 0.00 37 SER A CA 9
ATOM 15337 C C . SER A 1 37 ? -3.342 5.378 -6.563 1.00 0.00 37 SER A C 9
ATOM 15338 O O . SER A 1 37 ? -3.641 6.258 -5.755 1.00 0.00 37 SER A O 9
ATOM 15346 N N . TYR A 1 38 ? -2.224 5.405 -7.280 1.00 0.00 38 TYR A N 9
ATOM 15347 C CA . TYR A 1 38 ? -1.261 6.492 -7.154 1.00 0.00 38 TYR A CA 9
ATOM 15348 C C . TYR A 1 38 ? -1.063 7.202 -8.490 1.00 0.00 38 TYR A C 9
ATOM 15349 O O . TYR A 1 38 ? -0.746 6.572 -9.499 1.00 0.00 38 TYR A O 9
ATOM 15367 N N . TYR A 1 39 ? -1.251 8.517 -8.488 1.00 0.00 39 TYR A N 9
ATOM 15368 C CA . TYR A 1 39 ? -1.095 9.313 -9.699 1.00 0.00 39 TYR A CA 9
ATOM 15369 C C . TYR A 1 39 ? 0.227 10.075 -9.683 1.00 0.00 39 TYR A C 9
ATOM 15370 O O . TYR A 1 39 ? 0.495 10.857 -8.771 1.00 0.00 39 TYR A O 9
ATOM 15388 N N . VAL A 1 40 ? 1.050 9.841 -10.701 1.00 0.00 40 VAL A N 9
ATOM 15389 C CA . VAL A 1 40 ? 2.343 10.506 -10.807 1.00 0.00 40 VAL A CA 9
ATOM 15390 C C . VAL A 1 40 ? 2.286 11.914 -10.226 1.00 0.00 40 VAL A C 9
ATOM 15391 O O . VAL A 1 40 ? 3.257 12.394 -9.640 1.00 0.00 40 VAL A O 9
ATOM 15404 N N . SER A 1 41 ? 1.143 12.571 -10.392 1.00 0.00 41 SER A N 9
ATOM 15405 C CA . SER A 1 41 ? 0.961 13.927 -9.887 1.00 0.00 41 SER A CA 9
ATOM 15406 C C . SER A 1 41 ? -0.165 13.976 -8.858 1.00 0.00 41 SER A C 9
ATOM 15407 O O . SER A 1 41 ? -0.881 12.996 -8.659 1.00 0.00 41 SER A O 9
ATOM 15415 N N . GLU A 1 42 ? -0.312 15.126 -8.206 1.00 0.00 42 GLU A N 9
ATOM 15416 C CA . GLU A 1 42 ? -1.349 15.303 -7.197 1.00 0.00 42 GLU A CA 9
ATOM 15417 C C . GLU A 1 42 ? -2.582 15.975 -7.795 1.00 0.00 42 GLU A C 9
ATOM 15418 O O . GLU A 1 42 ? -3.299 16.703 -7.108 1.00 0.00 42 GLU A O 9
ATOM 15430 N N . ASP A 1 43 ? -2.820 15.727 -9.078 1.00 0.00 43 ASP A N 9
ATOM 15431 C CA . ASP A 1 43 ? -3.965 16.307 -9.769 1.00 0.00 43 ASP A CA 9
ATOM 15432 C C . ASP A 1 43 ? -4.958 15.224 -10.179 1.00 0.00 43 ASP A C 9
ATOM 15433 O O . ASP A 1 43 ? -6.055 15.521 -10.655 1.00 0.00 43 ASP A O 9
ATOM 15442 N N . LEU A 1 44 ? -4.567 13.969 -9.991 1.00 0.00 44 LEU A N 9
ATOM 15443 C CA . LEU A 1 44 ? -5.423 12.841 -10.342 1.00 0.00 44 LEU A CA 9
ATOM 15444 C C . LEU A 1 44 ? -5.698 12.811 -11.842 1.00 0.00 44 LEU A C 9
ATOM 15445 O O . LEU A 1 44 ? -6.783 12.427 -12.279 1.00 0.00 44 LEU A O 9
ATOM 15461 N N . LYS A 1 45 ? -4.706 13.218 -12.628 1.00 0.00 45 LYS A N 9
ATOM 15462 C CA . LYS A 1 45 ? -4.838 13.236 -14.080 1.00 0.00 45 LYS A CA 9
ATOM 15463 C C . LYS A 1 45 ? -4.171 12.013 -14.702 1.00 0.00 45 LYS A C 9
ATOM 15464 O O . LYS A 1 45 ? -4.738 11.365 -15.582 1.00 0.00 45 LYS A O 9
ATOM 15483 N N . ASP A 1 46 ? -2.965 11.702 -14.238 1.00 0.00 46 ASP A N 9
ATOM 15484 C CA . ASP A 1 46 ? -2.222 10.555 -14.747 1.00 0.00 46 ASP A CA 9
ATOM 15485 C C . ASP A 1 46 ? -2.184 9.432 -13.716 1.00 0.00 46 ASP A C 9
ATOM 15486 O O . ASP A 1 46 ? -1.667 9.605 -12.612 1.00 0.00 46 ASP A O 9
ATOM 15495 N N . LYS A 1 47 ? -2.735 8.280 -14.083 1.00 0.00 47 LYS A N 9
ATOM 15496 C CA . LYS A 1 47 ? -2.764 7.127 -13.191 1.00 0.00 47 LYS A CA 9
ATOM 15497 C C . LYS A 1 47 ? -1.703 6.105 -13.587 1.00 0.00 47 LYS A C 9
ATOM 15498 O O . LYS A 1 47 ? -1.392 5.943 -14.768 1.00 0.00 47 LYS A O 9
ATOM 15517 N N . LYS A 1 48 ? -1.149 5.418 -12.594 1.00 0.00 48 LYS A N 9
ATOM 15518 C CA . LYS A 1 48 ? -0.125 4.410 -12.838 1.00 0.00 48 LYS A CA 9
ATOM 15519 C C . LYS A 1 48 ? -0.702 3.004 -12.707 1.00 0.00 48 LYS A C 9
ATOM 15520 O O . LYS A 1 48 ? -0.444 2.137 -13.541 1.00 0.00 48 LYS A O 9
ATOM 15539 N N . GLY A 1 49 ? -1.487 2.787 -11.656 1.00 0.00 49 GLY A N 9
ATOM 15540 C CA . GLY A 1 49 ? -2.090 1.485 -11.437 1.00 0.00 49 GLY A CA 9
ATOM 15541 C C . GLY A 1 49 ? -3.048 1.480 -10.262 1.00 0.00 49 GLY A C 9
ATOM 15542 O O . GLY A 1 49 ? -3.279 2.515 -9.637 1.00 0.00 49 GLY A O 9
ATOM 15546 N N . ASP A 1 50 ? -3.607 0.313 -9.962 1.00 0.00 50 ASP A N 9
ATOM 15547 C CA . ASP A 1 50 ? -4.546 0.178 -8.855 1.00 0.00 50 ASP A CA 9
ATOM 15548 C C . ASP A 1 50 ? -4.259 -1.087 -8.051 1.00 0.00 50 ASP A C 9
ATOM 15549 O O . ASP A 1 50 ? -4.125 -2.174 -8.613 1.00 0.00 50 ASP A O 9
ATOM 15558 N N . ILE A 1 51 ? -4.165 -0.936 -6.734 1.00 0.00 51 ILE A N 9
ATOM 15559 C CA . ILE A 1 51 ? -3.895 -2.066 -5.853 1.00 0.00 51 ILE A CA 9
ATOM 15560 C C . ILE A 1 51 ? -5.185 -2.626 -5.265 1.00 0.00 51 ILE A C 9
ATOM 15561 O O . ILE A 1 51 ? -5.687 -2.129 -4.256 1.00 0.00 51 ILE A O 9
ATOM 15577 N N . LEU A 1 52 ? -5.717 -3.664 -5.901 1.00 0.00 52 LEU A N 9
ATOM 15578 C CA . LEU A 1 52 ? -6.949 -4.294 -5.439 1.00 0.00 52 LEU A CA 9
ATOM 15579 C C . LEU A 1 52 ? -6.813 -4.763 -3.994 1.00 0.00 52 LEU A C 9
ATOM 15580 O O . LEU A 1 52 ? -6.162 -5.771 -3.716 1.00 0.00 52 LEU A O 9
ATOM 15596 N N . LEU A 1 53 ? -7.433 -4.027 -3.078 1.00 0.00 53 LEU A N 9
ATOM 15597 C CA . LEU A 1 53 ? -7.383 -4.368 -1.661 1.00 0.00 53 LEU A CA 9
ATOM 15598 C C . LEU A 1 53 ? -8.209 -5.617 -1.372 1.00 0.00 53 LEU A C 9
ATOM 15599 O O . LEU A 1 53 ? -9.304 -5.787 -1.909 1.00 0.00 53 LEU A O 9
ATOM 15615 N N . ASP A 1 54 ? -7.679 -6.487 -0.520 1.00 0.00 54 ASP A N 9
ATOM 15616 C CA . ASP A 1 54 ? -8.369 -7.720 -0.157 1.00 0.00 54 ASP A CA 9
ATOM 15617 C C . ASP A 1 54 ? -7.859 -8.255 1.177 1.00 0.00 54 ASP A C 9
ATOM 15618 O O . ASP A 1 54 ? -6.700 -8.051 1.536 1.00 0.00 54 ASP A O 9
ATOM 15627 N N . GLU A 1 55 ? -8.733 -8.940 1.907 1.00 0.00 55 GLU A N 9
ATOM 15628 C CA . GLU A 1 55 ? -8.371 -9.503 3.203 1.00 0.00 55 GLU A CA 9
ATOM 15629 C C . GLU A 1 55 ? -6.910 -9.945 3.215 1.00 0.00 55 GLU A C 9
ATOM 15630 O O . GLU A 1 55 ? -6.173 -9.661 4.158 1.00 0.00 55 GLU A O 9
ATOM 15642 N N . ASN A 1 56 ? -6.500 -10.641 2.159 1.00 0.00 56 ASN A N 9
ATOM 15643 C CA . ASN A 1 56 ? -5.128 -11.123 2.048 1.00 0.00 56 ASN A CA 9
ATOM 15644 C C . ASN A 1 56 ? -4.134 -9.973 2.190 1.00 0.00 56 ASN A C 9
ATOM 15645 O O . ASN A 1 56 ? -3.241 -10.011 3.038 1.00 0.00 56 ASN A O 9
ATOM 15656 N N . CYS A 1 57 ? -4.296 -8.952 1.356 1.00 0.00 57 CYS A N 9
ATOM 15657 C CA . CYS A 1 57 ? -3.414 -7.791 1.388 1.00 0.00 57 CYS A CA 9
ATOM 15658 C C . CYS A 1 57 ? -3.315 -7.222 2.800 1.00 0.00 57 CYS A C 9
ATOM 15659 O O . CYS A 1 57 ? -4.305 -7.171 3.531 1.00 0.00 57 CYS A O 9
ATOM 15666 N N . CYS A 1 58 ? -2.114 -6.796 3.177 1.00 0.00 58 CYS A N 9
ATOM 15667 C CA . CYS A 1 58 ? -1.885 -6.231 4.502 1.00 0.00 58 CYS A CA 9
ATOM 15668 C C . CYS A 1 58 ? -0.682 -5.294 4.492 1.00 0.00 58 CYS A C 9
ATOM 15669 O O . CYS A 1 58 ? 0.067 -5.238 3.517 1.00 0.00 58 CYS A O 9
ATOM 15677 N N . VAL A 1 59 ? -0.503 -4.557 5.584 1.00 0.00 59 VAL A N 9
ATOM 15678 C CA . VAL A 1 59 ? 0.608 -3.620 5.701 1.00 0.00 59 VAL A CA 9
ATOM 15679 C C . VAL A 1 59 ? 1.510 -3.982 6.876 1.00 0.00 59 VAL A C 9
ATOM 15680 O O . VAL A 1 59 ? 1.031 -4.378 7.939 1.00 0.00 59 VAL A O 9
ATOM 15693 N N . GLU A 1 60 ? 2.817 -3.842 6.678 1.00 0.00 60 GLU A N 9
ATOM 15694 C CA . GLU A 1 60 ? 3.785 -4.154 7.722 1.00 0.00 60 GLU A CA 9
ATOM 15695 C C . GLU A 1 60 ? 4.818 -3.039 7.858 1.00 0.00 60 GLU A C 9
ATOM 15696 O O . GLU A 1 60 ? 5.343 -2.541 6.862 1.00 0.00 60 GLU A O 9
ATOM 15708 N N . SER A 1 61 ? 5.104 -2.652 9.097 1.00 0.00 61 SER A N 9
ATOM 15709 C CA . SER A 1 61 ? 6.070 -1.593 9.363 1.00 0.00 61 SER A CA 9
ATOM 15710 C C . SER A 1 61 ? 7.498 -2.117 9.241 1.00 0.00 61 SER A C 9
ATOM 15711 O O . SER A 1 61 ? 7.821 -3.195 9.741 1.00 0.00 61 SER A O 9
ATOM 15719 N N . LEU A 1 62 ? 8.348 -1.347 8.572 1.00 0.00 62 LEU A N 9
ATOM 15720 C CA . LEU A 1 62 ? 9.743 -1.732 8.382 1.00 0.00 62 LEU A CA 9
ATOM 15721 C C . LEU A 1 62 ? 10.670 -0.842 9.204 1.00 0.00 62 LEU A C 9
ATOM 15722 O O . LEU A 1 62 ? 10.386 0.330 9.453 1.00 0.00 62 LEU A O 9
ATOM 15738 N N . PRO A 1 63 ? 11.807 -1.409 9.634 1.00 0.00 63 PRO A N 9
ATOM 15739 C CA . PRO A 1 63 ? 12.800 -0.684 10.432 1.00 0.00 63 PRO A CA 9
ATOM 15740 C C . PRO A 1 63 ? 13.525 0.386 9.622 1.00 0.00 63 PRO A C 9
ATOM 15741 O O . PRO A 1 63 ? 13.160 0.668 8.481 1.00 0.00 63 PRO A O 9
ATOM 15752 N N . ASP A 1 64 ? 14.553 0.978 10.220 1.00 0.00 64 ASP A N 9
ATOM 15753 C CA . ASP A 1 64 ? 15.330 2.016 9.553 1.00 0.00 64 ASP A CA 9
ATOM 15754 C C . ASP A 1 64 ? 16.423 1.403 8.683 1.00 0.00 64 ASP A C 9
ATOM 15755 O O . ASP A 1 64 ? 17.281 0.668 9.172 1.00 0.00 64 ASP A O 9
ATOM 15764 N N . LYS A 1 65 ? 16.386 1.709 7.391 1.00 0.00 65 LYS A N 9
ATOM 15765 C CA . LYS A 1 65 ? 17.372 1.189 6.452 1.00 0.00 65 LYS A CA 9
ATOM 15766 C C . LYS A 1 65 ? 17.816 2.271 5.474 1.00 0.00 65 LYS A C 9
ATOM 15767 O O . LYS A 1 65 ? 17.036 3.152 5.111 1.00 0.00 65 LYS A O 9
ATOM 15786 N N . ASP A 1 66 ? 19.073 2.199 5.049 1.00 0.00 66 ASP A N 9
ATOM 15787 C CA . ASP A 1 66 ? 19.620 3.172 4.110 1.00 0.00 66 ASP A CA 9
ATOM 15788 C C . ASP A 1 66 ? 19.386 4.596 4.605 1.00 0.00 66 ASP A C 9
ATOM 15789 O O . ASP A 1 66 ? 19.105 5.499 3.819 1.00 0.00 66 ASP A O 9
ATOM 15798 N N . GLY A 1 67 ? 19.502 4.788 5.916 1.00 0.00 67 GLY A N 9
ATOM 15799 C CA . GLY A 1 67 ? 19.299 6.104 6.493 1.00 0.00 67 GLY A CA 9
ATOM 15800 C C . GLY A 1 67 ? 17.865 6.579 6.364 1.00 0.00 67 GLY A C 9
ATOM 15801 O O . GLY A 1 67 ? 17.613 7.731 6.010 1.00 0.00 67 GLY A O 9
ATOM 15805 N N . LYS A 1 68 ? 16.921 5.688 6.651 1.00 0.00 68 LYS A N 9
ATOM 15806 C CA . LYS A 1 68 ? 15.504 6.021 6.565 1.00 0.00 68 LYS A CA 9
ATOM 15807 C C . LYS A 1 68 ? 14.851 5.979 7.943 1.00 0.00 68 LYS A C 9
ATOM 15808 O O . LYS A 1 68 ? 15.469 5.560 8.922 1.00 0.00 68 LYS A O 9
ATOM 15827 N N . LYS A 1 69 ? 13.598 6.415 8.012 1.00 0.00 69 LYS A N 9
ATOM 15828 C CA . LYS A 1 69 ? 12.859 6.426 9.269 1.00 0.00 69 LYS A CA 9
ATOM 15829 C C . LYS A 1 69 ? 11.355 6.413 9.017 1.00 0.00 69 LYS A C 9
ATOM 15830 O O . LYS A 1 69 ? 10.874 7.003 8.048 1.00 0.00 69 LYS A O 9
ATOM 15849 N N . CYS A 1 70 ? 10.618 5.739 9.892 1.00 0.00 70 CYS A N 9
ATOM 15850 C CA . CYS A 1 70 ? 9.168 5.650 9.764 1.00 0.00 70 CYS A CA 9
ATOM 15851 C C . CYS A 1 70 ? 8.777 5.047 8.419 1.00 0.00 70 CYS A C 9
ATOM 15852 O O . CYS A 1 70 ? 7.882 5.550 7.737 1.00 0.00 70 CYS A O 9
ATOM 15860 N N . LEU A 1 71 ? 9.453 3.968 8.042 1.00 0.00 71 LEU A N 9
ATOM 15861 C CA . LEU A 1 71 ? 9.178 3.296 6.776 1.00 0.00 71 LEU A CA 9
ATOM 15862 C C . LEU A 1 71 ? 8.041 2.290 6.930 1.00 0.00 71 LEU A C 9
ATOM 15863 O O . LEU A 1 71 ? 7.722 1.862 8.040 1.00 0.00 71 LEU A O 9
ATOM 15879 N N . PHE A 1 72 ? 7.434 1.915 5.809 1.00 0.00 72 PHE A N 9
ATOM 15880 C CA . PHE A 1 72 ? 6.334 0.959 5.818 1.00 0.00 72 PHE A CA 9
ATOM 15881 C C . PHE A 1 72 ? 6.113 0.371 4.428 1.00 0.00 72 PHE A C 9
ATOM 15882 O O . PHE A 1 72 ? 6.079 1.096 3.432 1.00 0.00 72 PHE A O 9
ATOM 15899 N N . LEU A 1 73 ? 5.963 -0.948 4.367 1.00 0.00 73 LEU A N 9
ATOM 15900 C CA . LEU A 1 73 ? 5.745 -1.635 3.099 1.00 0.00 73 LEU A CA 9
ATOM 15901 C C . LEU A 1 73 ? 4.445 -2.432 3.127 1.00 0.00 73 LEU A C 9
ATOM 15902 O O . LEU A 1 73 ? 4.083 -3.014 4.150 1.00 0.00 73 LEU A O 9
ATOM 15918 N N . VAL A 1 74 ? 3.746 -2.455 1.997 1.00 0.00 74 VAL A N 9
ATOM 15919 C CA . VAL A 1 74 ? 2.487 -3.183 1.891 1.00 0.00 74 VAL A CA 9
ATOM 15920 C C . VAL A 1 74 ? 2.663 -4.474 1.099 1.00 0.00 74 VAL A C 9
ATOM 15921 O O . VAL A 1 74 ? 3.199 -4.467 -0.010 1.00 0.00 74 VAL A O 9
ATOM 15934 N N . LYS A 1 75 ? 2.209 -5.582 1.675 1.00 0.00 75 LYS A N 9
ATOM 15935 C CA . LYS A 1 75 ? 2.314 -6.882 1.023 1.00 0.00 75 LYS A CA 9
ATOM 15936 C C . LYS A 1 75 ? 0.945 -7.374 0.566 1.00 0.00 75 LYS A C 9
ATOM 15937 O O . LYS A 1 75 ? -0.025 -7.333 1.324 1.00 0.00 75 LYS A O 9
ATOM 15956 N N . CYS A 1 76 ? 0.872 -7.840 -0.676 1.00 0.00 76 CYS A N 9
ATOM 15957 C CA . CYS A 1 76 ? -0.378 -8.341 -1.234 1.00 0.00 76 CYS A CA 9
ATOM 15958 C C . CYS A 1 76 ? -0.216 -9.776 -1.728 1.00 0.00 76 CYS A C 9
ATOM 15959 O O . CYS A 1 76 ? 0.878 -10.339 -1.687 1.00 0.00 76 CYS A O 9
ATOM 15966 N N . PHE A 1 77 ? -1.314 -10.362 -2.196 1.00 0.00 77 PHE A N 9
ATOM 15967 C CA . PHE A 1 77 ? -1.295 -11.731 -2.697 1.00 0.00 77 PHE A CA 9
ATOM 15968 C C . PHE A 1 77 ? 0.064 -12.069 -3.304 1.00 0.00 77 PHE A C 9
ATOM 15969 O O . PHE A 1 77 ? 0.833 -12.845 -2.737 1.00 0.00 77 PHE A O 9
ATOM 15986 N N . ASP A 1 78 ? 0.351 -11.482 -4.460 1.00 0.00 78 ASP A N 9
ATOM 15987 C CA . ASP A 1 78 ? 1.617 -11.720 -5.145 1.00 0.00 78 ASP A CA 9
ATOM 15988 C C . ASP A 1 78 ? 2.351 -10.407 -5.401 1.00 0.00 78 ASP A C 9
ATOM 15989 O O . ASP A 1 78 ? 3.580 -10.372 -5.462 1.00 0.00 78 ASP A O 9
ATOM 15998 N N . LYS A 1 79 ? 1.589 -9.329 -5.552 1.00 0.00 79 LYS A N 9
ATOM 15999 C CA . LYS A 1 79 ? 2.166 -8.013 -5.802 1.00 0.00 79 LYS A CA 9
ATOM 16000 C C . LYS A 1 79 ? 2.606 -7.356 -4.498 1.00 0.00 79 LYS A C 9
ATOM 16001 O O . LYS A 1 79 ? 2.046 -7.623 -3.435 1.00 0.00 79 LYS A O 9
ATOM 16020 N N . THR A 1 80 ? 3.614 -6.493 -4.587 1.00 0.00 80 THR A N 9
ATOM 16021 C CA . THR A 1 80 ? 4.130 -5.797 -3.414 1.00 0.00 80 THR A CA 9
ATOM 16022 C C . THR A 1 80 ? 4.327 -4.312 -3.699 1.00 0.00 80 THR A C 9
ATOM 16023 O O . THR A 1 80 ? 4.551 -3.914 -4.842 1.00 0.00 80 THR A O 9
ATOM 16034 N N . PHE A 1 81 ? 4.243 -3.498 -2.652 1.00 0.00 81 PHE A N 9
ATOM 16035 C CA . PHE A 1 81 ? 4.412 -2.056 -2.790 1.00 0.00 81 PHE A CA 9
ATOM 16036 C C . PHE A 1 81 ? 5.121 -1.473 -1.571 1.00 0.00 81 PHE A C 9
ATOM 16037 O O . PHE A 1 81 ? 4.654 -1.616 -0.442 1.00 0.00 81 PHE A O 9
ATOM 16054 N N . GLU A 1 82 ? 6.251 -0.815 -1.810 1.00 0.00 82 GLU A N 9
ATOM 16055 C CA . GLU A 1 82 ? 7.025 -0.211 -0.731 1.00 0.00 82 GLU A CA 9
ATOM 16056 C C . GLU A 1 82 ? 6.889 1.308 -0.748 1.00 0.00 82 GLU A C 9
ATOM 16057 O O . GLU A 1 82 ? 7.204 1.959 -1.745 1.00 0.00 82 GLU A O 9
ATOM 16069 N N . ILE A 1 83 ? 6.416 1.866 0.361 1.00 0.00 83 ILE A N 9
ATOM 16070 C CA . ILE A 1 83 ? 6.238 3.309 0.474 1.00 0.00 83 ILE A CA 9
ATOM 16071 C C . ILE A 1 83 ? 6.946 3.855 1.709 1.00 0.00 83 ILE A C 9
ATOM 16072 O O . ILE A 1 83 ? 7.051 3.174 2.729 1.00 0.00 83 ILE A O 9
ATOM 16088 N N . SER A 1 84 ? 7.429 5.089 1.611 1.00 0.00 84 SER A N 9
ATOM 16089 C CA . SER A 1 84 ? 8.129 5.727 2.720 1.00 0.00 84 SER A CA 9
ATOM 16090 C C . SER A 1 84 ? 7.352 6.939 3.227 1.00 0.00 84 SER A C 9
ATOM 16091 O O . SER A 1 84 ? 6.963 7.810 2.451 1.00 0.00 84 SER A O 9
ATOM 16099 N N . ALA A 1 85 ? 7.131 6.985 4.537 1.00 0.00 85 ALA A N 9
ATOM 16100 C CA . ALA A 1 85 ? 6.403 8.090 5.150 1.00 0.00 85 ALA A CA 9
ATOM 16101 C C . ALA A 1 85 ? 7.334 9.258 5.456 1.00 0.00 85 ALA A C 9
ATOM 16102 O O . ALA A 1 85 ? 8.540 9.076 5.627 1.00 0.00 85 ALA A O 9
ATOM 16109 N N . SER A 1 86 ? 6.768 10.459 5.522 1.00 0.00 86 SER A N 9
ATOM 16110 C CA . SER A 1 86 ? 7.548 11.658 5.802 1.00 0.00 86 SER A CA 9
ATOM 16111 C C . SER A 1 86 ? 7.736 11.845 7.305 1.00 0.00 86 SER A C 9
ATOM 16112 O O . SER A 1 86 ? 8.859 11.987 7.788 1.00 0.00 86 SER A O 9
ATOM 16120 N N . ASP A 1 87 ? 6.628 11.844 8.037 1.00 0.00 87 ASP A N 9
ATOM 16121 C CA . ASP A 1 87 ? 6.668 12.012 9.485 1.00 0.00 87 ASP A CA 9
ATOM 16122 C C . ASP A 1 87 ? 5.883 10.906 10.183 1.00 0.00 87 ASP A C 9
ATOM 16123 O O . ASP A 1 87 ? 4.953 10.335 9.613 1.00 0.00 87 ASP A O 9
ATOM 16132 N N . LYS A 1 88 ? 6.264 10.607 11.420 1.00 0.00 88 LYS A N 9
ATOM 16133 C CA . LYS A 1 88 ? 5.597 9.569 12.198 1.00 0.00 88 LYS A CA 9
ATOM 16134 C C . LYS A 1 88 ? 4.083 9.662 12.042 1.00 0.00 88 LYS A C 9
ATOM 16135 O O . LYS A 1 88 ? 3.396 8.646 11.935 1.00 0.00 88 LYS A O 9
ATOM 16154 N N . LYS A 1 89 ? 3.568 10.887 12.027 1.00 0.00 89 LYS A N 9
ATOM 16155 C CA . LYS A 1 89 ? 2.135 11.113 11.882 1.00 0.00 89 LYS A CA 9
ATOM 16156 C C . LYS A 1 89 ? 1.598 10.418 10.634 1.00 0.00 89 LYS A C 9
ATOM 16157 O O . LYS A 1 89 ? 0.711 9.569 10.717 1.00 0.00 89 LYS A O 9
ATOM 16176 N N . LYS A 1 90 ? 2.143 10.783 9.479 1.00 0.00 90 LYS A N 9
ATOM 16177 C CA . LYS A 1 90 ? 1.722 10.193 8.214 1.00 0.00 90 LYS A CA 9
ATOM 16178 C C . LYS A 1 90 ? 1.924 8.681 8.224 1.00 0.00 90 LYS A C 9
ATOM 16179 O O . LYS A 1 90 ? 1.002 7.919 7.933 1.00 0.00 90 LYS A O 9
ATOM 16198 N N . LYS A 1 91 ? 3.135 8.253 8.564 1.00 0.00 91 LYS A N 9
ATOM 16199 C CA . LYS A 1 91 ? 3.458 6.832 8.616 1.00 0.00 91 LYS A CA 9
ATOM 16200 C C . LYS A 1 91 ? 2.328 6.041 9.267 1.00 0.00 91 LYS A C 9
ATOM 16201 O O . LYS A 1 91 ? 1.796 5.101 8.676 1.00 0.00 91 LYS A O 9
ATOM 16220 N N . GLN A 1 92 ? 1.965 6.429 10.485 1.00 0.00 92 GLN A N 9
ATOM 16221 C CA . GLN A 1 92 ? 0.898 5.755 11.215 1.00 0.00 92 GLN A CA 9
ATOM 16222 C C . GLN A 1 92 ? -0.440 5.927 10.503 1.00 0.00 92 GLN A C 9
ATOM 16223 O O . GLN A 1 92 ? -1.013 4.962 9.998 1.00 0.00 92 GLN A O 9
ATOM 16237 N N . GLU A 1 93 ? -0.933 7.161 10.469 1.00 0.00 93 GLU A N 9
ATOM 16238 C CA . GLU A 1 93 ? -2.204 7.458 9.820 1.00 0.00 93 GLU A CA 9
ATOM 16239 C C . GLU A 1 93 ? -2.382 6.614 8.561 1.00 0.00 93 GLU A C 9
ATOM 16240 O O . GLU A 1 93 ? -3.448 6.044 8.328 1.00 0.00 93 GLU A O 9
ATOM 16252 N N . TRP A 1 94 ? -1.331 6.541 7.752 1.00 0.00 94 TRP A N 9
ATOM 16253 C CA . TRP A 1 94 ? -1.371 5.768 6.516 1.00 0.00 94 TRP A CA 9
ATOM 16254 C C . TRP A 1 94 ? -1.607 4.290 6.805 1.00 0.00 94 TRP A C 9
ATOM 16255 O O . TRP A 1 94 ? -2.637 3.731 6.427 1.00 0.00 94 TRP A O 9
ATOM 16276 N N . ILE A 1 95 ? -0.647 3.663 7.477 1.00 0.00 95 ILE A N 9
ATOM 16277 C CA . ILE A 1 95 ? -0.753 2.249 7.818 1.00 0.00 95 ILE A CA 9
ATOM 16278 C C . ILE A 1 95 ? -2.108 1.934 8.441 1.00 0.00 95 ILE A C 9
ATOM 16279 O O . ILE A 1 95 ? -2.805 1.019 8.002 1.00 0.00 95 ILE A O 9
ATOM 16295 N N . GLN A 1 96 ? -2.475 2.698 9.464 1.00 0.00 96 GLN A N 9
ATOM 16296 C CA . GLN A 1 96 ? -3.749 2.500 10.146 1.00 0.00 96 GLN A CA 9
ATOM 16297 C C . GLN A 1 96 ? -4.910 2.561 9.160 1.00 0.00 96 GLN A C 9
ATOM 16298 O O . GLN A 1 96 ? -5.810 1.723 9.193 1.00 0.00 96 GLN A O 9
ATOM 16312 N N . ALA A 1 97 ? -4.883 3.560 8.283 1.00 0.00 97 ALA A N 9
ATOM 16313 C CA . ALA A 1 97 ? -5.933 3.729 7.287 1.00 0.00 97 ALA A CA 9
ATOM 16314 C C . ALA A 1 97 ? -6.018 2.517 6.366 1.00 0.00 97 ALA A C 9
ATOM 16315 O O . ALA A 1 97 ? -7.075 1.900 6.232 1.00 0.00 97 ALA A O 9
ATOM 16322 N N . ILE A 1 98 ? -4.899 2.180 5.734 1.00 0.00 98 ILE A N 9
ATOM 16323 C CA . ILE A 1 98 ? -4.847 1.040 4.827 1.00 0.00 98 ILE A CA 9
ATOM 16324 C C . ILE A 1 98 ? -5.275 -0.243 5.531 1.00 0.00 98 ILE A C 9
ATOM 16325 O O . ILE A 1 98 ? -6.156 -0.960 5.056 1.00 0.00 98 ILE A O 9
ATOM 16341 N N . HIS A 1 99 ? -4.646 -0.525 6.668 1.00 0.00 99 HIS A N 9
ATOM 16342 C CA . HIS A 1 99 ? -4.964 -1.721 7.440 1.00 0.00 99 HIS A CA 9
ATOM 16343 C C . HIS A 1 99 ? -6.468 -1.841 7.663 1.00 0.00 99 HIS A C 9
ATOM 16344 O O . HIS A 1 99 ? -7.068 -2.877 7.378 1.00 0.00 99 HIS A O 9
ATOM 16359 N N . SER A 1 100 ? -7.072 -0.773 8.175 1.00 0.00 100 SER A N 9
ATOM 16360 C CA . SER A 1 100 ? -8.506 -0.760 8.441 1.00 0.00 100 SER A CA 9
ATOM 16361 C C . SER A 1 100 ? -9.298 -0.997 7.159 1.00 0.00 100 SER A C 9
ATOM 16362 O O . SER A 1 100 ? -10.185 -1.850 7.112 1.00 0.00 100 SER A O 9
ATOM 16370 N N . THR A 1 101 ? -8.972 -0.236 6.119 1.00 0.00 101 THR A N 9
ATOM 16371 C CA . THR A 1 101 ? -9.652 -0.361 4.837 1.00 0.00 101 THR A CA 9
ATOM 16372 C C . THR A 1 101 ? -9.755 -1.821 4.409 1.00 0.00 101 THR A C 9
ATOM 16373 O O . THR A 1 101 ? -10.753 -2.236 3.821 1.00 0.00 101 THR A O 9
ATOM 16384 N N . ILE A 1 102 ? -8.716 -2.594 4.708 1.00 0.00 102 ILE A N 9
ATOM 16385 C CA . ILE A 1 102 ? -8.691 -4.008 4.355 1.00 0.00 102 ILE A CA 9
ATOM 16386 C C . ILE A 1 102 ? -9.580 -4.823 5.289 1.00 0.00 102 ILE A C 9
ATOM 16387 O O . ILE A 1 102 ? -10.372 -5.654 4.841 1.00 0.00 102 ILE A O 9
ATOM 16403 N N . HIS A 1 103 ? -9.444 -4.580 6.588 1.00 0.00 103 HIS A N 9
ATOM 16404 C CA . HIS A 1 103 ? -10.237 -5.290 7.586 1.00 0.00 103 HIS A CA 9
ATOM 16405 C C . HIS A 1 103 ? -11.707 -5.337 7.179 1.00 0.00 103 HIS A C 9
ATOM 16406 O O . HIS A 1 103 ? -12.366 -6.369 7.312 1.00 0.00 103 HIS A O 9
ATOM 16421 N N . LEU A 1 104 ? -12.214 -4.213 6.684 1.00 0.00 104 LEU A N 9
ATOM 16422 C CA . LEU A 1 104 ? -13.607 -4.125 6.259 1.00 0.00 104 LEU A CA 9
ATOM 16423 C C . LEU A 1 104 ? -13.927 -5.195 5.220 1.00 0.00 104 LEU A C 9
ATOM 16424 O O . LEU A 1 104 ? -15.045 -5.711 5.168 1.00 0.00 104 LEU A O 9
ATOM 16440 N N . LEU A 1 105 ? -12.940 -5.526 4.395 1.00 0.00 105 LEU A N 9
ATOM 16441 C CA . LEU A 1 105 ? -13.115 -6.537 3.358 1.00 0.00 105 LEU A CA 9
ATOM 16442 C C . LEU A 1 105 ? -13.095 -7.940 3.956 1.00 0.00 105 LEU A C 9
ATOM 16443 O O . LEU A 1 105 ? -13.802 -8.834 3.492 1.00 0.00 105 LEU A O 9
ATOM 16459 N N . LYS A 1 106 ? -12.282 -8.125 4.990 1.00 0.00 106 LYS A N 9
ATOM 16460 C CA . LYS A 1 106 ? -12.171 -9.418 5.655 1.00 0.00 106 LYS A CA 9
ATOM 16461 C C . LYS A 1 106 ? -13.534 -9.894 6.148 1.00 0.00 106 LYS A C 9
ATOM 16462 O O . LYS A 1 106 ? -13.858 -11.079 6.059 1.00 0.00 106 LYS A O 9
ATOM 16481 N N . LEU A 1 107 ? -14.329 -8.965 6.666 1.00 0.00 107 LEU A N 9
ATOM 16482 C CA . LEU A 1 107 ? -15.658 -9.290 7.172 1.00 0.00 107 LEU A CA 9
ATOM 16483 C C . LEU A 1 107 ? -16.392 -10.221 6.213 1.00 0.00 107 LEU A C 9
ATOM 16484 O O . LEU A 1 107 ? -16.922 -11.254 6.619 1.00 0.00 107 LEU A O 9
ATOM 16500 N N . GLY A 1 108 ? -16.418 -9.848 4.937 1.00 0.00 108 GLY A N 9
ATOM 16501 C CA . GLY A 1 108 ? -17.088 -10.662 3.939 1.00 0.00 108 GLY A CA 9
ATOM 16502 C C . GLY A 1 108 ? -18.466 -10.135 3.592 1.00 0.00 108 GLY A C 9
ATOM 16503 O O . GLY A 1 108 ? -19.409 -10.907 3.424 1.00 0.00 108 GLY A O 9
ATOM 16507 N N . SER A 1 109 ? -18.584 -8.815 3.485 1.00 0.00 109 SER A N 9
ATOM 16508 C CA . SER A 1 109 ? -19.858 -8.185 3.160 1.00 0.00 109 SER A CA 9
ATOM 16509 C C . SER A 1 109 ? -19.946 -7.872 1.669 1.00 0.00 109 SER A C 9
ATOM 16510 O O . SER A 1 109 ? -18.947 -7.931 0.952 1.00 0.00 109 SER A O 9
ATOM 16518 N N . SER A 1 110 ? -21.148 -7.540 1.210 1.00 0.00 110 SER A N 9
ATOM 16519 C CA . SER A 1 110 ? -21.368 -7.222 -0.195 1.00 0.00 110 SER A CA 9
ATOM 16520 C C . SER A 1 110 ? -20.998 -8.405 -1.085 1.00 0.00 110 SER A C 9
ATOM 16521 O O . SER A 1 110 ? -20.387 -8.236 -2.139 1.00 0.00 110 SER A O 9
ATOM 16529 N N . GLY A 1 111 ? -21.373 -9.605 -0.650 1.00 0.00 111 GLY A N 9
ATOM 16530 C CA . GLY A 1 111 ? -21.072 -10.799 -1.418 1.00 0.00 111 GLY A CA 9
ATOM 16531 C C . GLY A 1 111 ? -22.155 -11.853 -1.298 1.00 0.00 111 GLY A C 9
ATOM 16532 O O . GLY A 1 111 ? -23.338 -11.545 -1.152 1.00 0.00 111 GLY A O 9
ATOM 16536 N N . PRO A 1 112 ? -21.751 -13.131 -1.360 1.00 0.00 112 PRO A N 9
ATOM 16537 C CA . PRO A 1 112 ? -22.680 -14.260 -1.261 1.00 0.00 112 PRO A CA 9
ATOM 16538 C C . PRO A 1 112 ? -23.262 -14.410 0.141 1.00 0.00 112 PRO A C 9
ATOM 16539 O O . PRO A 1 112 ? -22.688 -13.927 1.117 1.00 0.00 112 PRO A O 9
ATOM 16550 N N . SER A 1 113 ? -24.405 -15.083 0.233 1.00 0.00 113 SER A N 9
ATOM 16551 C CA . SER A 1 113 ? -25.067 -15.294 1.515 1.00 0.00 113 SER A CA 9
ATOM 16552 C C . SER A 1 113 ? -24.264 -16.252 2.390 1.00 0.00 113 SER A C 9
ATOM 16553 O O . SER A 1 113 ? -24.294 -17.466 2.190 1.00 0.00 113 SER A O 9
ATOM 16561 N N . SER A 1 114 ? -23.545 -15.696 3.361 1.00 0.00 114 SER A N 9
ATOM 16562 C CA . SER A 1 114 ? -22.730 -16.499 4.264 1.00 0.00 114 SER A CA 9
ATOM 16563 C C . SER A 1 114 ? -23.575 -17.566 4.955 1.00 0.00 114 SER A C 9
ATOM 16564 O O . SER A 1 114 ? -24.802 -17.485 4.975 1.00 0.00 114 SER A O 9
ATOM 16572 N N . GLY A 1 115 ? -22.907 -18.567 5.520 1.00 0.00 115 GLY A N 9
ATOM 16573 C CA . GLY A 1 115 ? -23.611 -19.636 6.204 1.00 0.00 115 GLY A CA 9
ATOM 16574 C C . GLY A 1 115 ? -24.251 -20.617 5.242 1.00 0.00 115 GLY A C 9
ATOM 16575 O O . GLY A 1 115 ? -24.670 -20.239 4.147 1.00 0.00 115 GLY A O 9
ATOM 16579 N N . GLY A 1 1 ? -20.325 4.978 14.424 1.00 0.00 1 GLY A N 10
ATOM 16580 C CA . GLY A 1 1 ? -20.788 5.850 13.360 1.00 0.00 1 GLY A CA 10
ATOM 16581 C C . GLY A 1 1 ? -19.902 7.067 13.181 1.00 0.00 1 GLY A C 10
ATOM 16582 O O . GLY A 1 1 ? -20.367 8.202 13.281 1.00 0.00 1 GLY A O 10
ATOM 16586 N N . SER A 1 2 ? -18.621 6.831 12.917 1.00 0.00 2 SER A N 10
ATOM 16587 C CA . SER A 1 2 ? -17.666 7.917 12.729 1.00 0.00 2 SER A CA 10
ATOM 16588 C C . SER A 1 2 ? -17.172 7.963 11.286 1.00 0.00 2 SER A C 10
ATOM 16589 O O . SER A 1 2 ? -15.984 8.161 11.032 1.00 0.00 2 SER A O 10
ATOM 16597 N N . SER A 1 3 ? -18.092 7.777 10.346 1.00 0.00 3 SER A N 10
ATOM 16598 C CA . SER A 1 3 ? -17.750 7.793 8.928 1.00 0.00 3 SER A CA 10
ATOM 16599 C C . SER A 1 3 ? -18.856 8.453 8.110 1.00 0.00 3 SER A C 10
ATOM 16600 O O . SER A 1 3 ? -20.040 8.209 8.334 1.00 0.00 3 SER A O 10
ATOM 16608 N N . GLY A 1 4 ? -18.458 9.293 7.159 1.00 0.00 4 GLY A N 10
ATOM 16609 C CA . GLY A 1 4 ? -19.426 9.977 6.321 1.00 0.00 4 GLY A CA 10
ATOM 16610 C C . GLY A 1 4 ? -18.813 10.505 5.039 1.00 0.00 4 GLY A C 10
ATOM 16611 O O . GLY A 1 4 ? -19.046 11.652 4.659 1.00 0.00 4 GLY A O 10
ATOM 16615 N N . SER A 1 5 ? -18.026 9.667 4.372 1.00 0.00 5 SER A N 10
ATOM 16616 C CA . SER A 1 5 ? -17.373 10.057 3.129 1.00 0.00 5 SER A CA 10
ATOM 16617 C C . SER A 1 5 ? -17.258 8.869 2.179 1.00 0.00 5 SER A C 10
ATOM 16618 O O . SER A 1 5 ? -16.966 7.750 2.600 1.00 0.00 5 SER A O 10
ATOM 16626 N N . SER A 1 6 ? -17.489 9.121 0.895 1.00 0.00 6 SER A N 10
ATOM 16627 C CA . SER A 1 6 ? -17.416 8.072 -0.116 1.00 0.00 6 SER A CA 10
ATOM 16628 C C . SER A 1 6 ? -16.310 8.367 -1.125 1.00 0.00 6 SER A C 10
ATOM 16629 O O . SER A 1 6 ? -16.400 9.315 -1.903 1.00 0.00 6 SER A O 10
ATOM 16637 N N . GLY A 1 7 ? -15.264 7.545 -1.104 1.00 0.00 7 GLY A N 10
ATOM 16638 C CA . GLY A 1 7 ? -14.155 7.733 -2.020 1.00 0.00 7 GLY A CA 10
ATOM 16639 C C . GLY A 1 7 ? -12.817 7.782 -1.309 1.00 0.00 7 GLY A C 10
ATOM 16640 O O . GLY A 1 7 ? -12.730 7.498 -0.114 1.00 0.00 7 GLY A O 10
ATOM 16644 N N . VAL A 1 8 ? -11.770 8.143 -2.044 1.00 0.00 8 VAL A N 10
ATOM 16645 C CA . VAL A 1 8 ? -10.430 8.228 -1.477 1.00 0.00 8 VAL A CA 10
ATOM 16646 C C . VAL A 1 8 ? -10.476 8.705 -0.029 1.00 0.00 8 VAL A C 10
ATOM 16647 O O . VAL A 1 8 ? -11.046 9.754 0.273 1.00 0.00 8 VAL A O 10
ATOM 16660 N N . LEU A 1 9 ? -9.871 7.927 0.863 1.00 0.00 9 LEU A N 10
ATOM 16661 C CA . LEU A 1 9 ? -9.842 8.270 2.280 1.00 0.00 9 LEU A CA 10
ATOM 16662 C C . LEU A 1 9 ? -8.656 9.176 2.597 1.00 0.00 9 LEU A C 10
ATOM 16663 O O . LEU A 1 9 ? -8.811 10.221 3.229 1.00 0.00 9 LEU A O 10
ATOM 16679 N N . LYS A 1 10 ? -7.472 8.769 2.152 1.00 0.00 10 LYS A N 10
ATOM 16680 C CA . LYS A 1 10 ? -6.259 9.545 2.384 1.00 0.00 10 LYS A CA 10
ATOM 16681 C C . LYS A 1 10 ? -5.596 9.925 1.065 1.00 0.00 10 LYS A C 10
ATOM 16682 O O . LYS A 1 10 ? -5.801 9.267 0.045 1.00 0.00 10 LYS A O 10
ATOM 16701 N N . GLN A 1 11 ? -4.799 10.989 1.093 1.00 0.00 11 GLN A N 10
ATOM 16702 C CA . GLN A 1 11 ? -4.106 11.455 -0.102 1.00 0.00 11 GLN A CA 10
ATOM 16703 C C . GLN A 1 11 ? -2.897 12.309 0.268 1.00 0.00 11 GLN A C 10
ATOM 16704 O O . GLN A 1 11 ? -2.997 13.219 1.090 1.00 0.00 11 GLN A O 10
ATOM 16718 N N . GLY A 1 12 ? -1.756 12.008 -0.344 1.00 0.00 12 GLY A N 10
ATOM 16719 C CA . GLY A 1 12 ? -0.545 12.757 -0.064 1.00 0.00 12 GLY A CA 10
ATOM 16720 C C . GLY A 1 12 ? 0.654 12.225 -0.823 1.00 0.00 12 GLY A C 10
ATOM 16721 O O . GLY A 1 12 ? 0.641 11.090 -1.302 1.00 0.00 12 GLY A O 10
ATOM 16725 N N . TYR A 1 13 ? 1.693 13.045 -0.935 1.00 0.00 13 TYR A N 10
ATOM 16726 C CA . TYR A 1 13 ? 2.904 12.651 -1.645 1.00 0.00 13 TYR A CA 10
ATOM 16727 C C . TYR A 1 13 ? 3.751 11.707 -0.797 1.00 0.00 13 TYR A C 10
ATOM 16728 O O . TYR A 1 13 ? 4.169 12.054 0.307 1.00 0.00 13 TYR A O 10
ATOM 16746 N N . MET A 1 14 ? 3.999 10.512 -1.322 1.00 0.00 14 MET A N 10
ATOM 16747 C CA . MET A 1 14 ? 4.798 9.518 -0.614 1.00 0.00 14 MET A CA 10
ATOM 16748 C C . MET A 1 14 ? 5.894 8.960 -1.516 1.00 0.00 14 MET A C 10
ATOM 16749 O O . MET A 1 14 ? 5.726 8.871 -2.731 1.00 0.00 14 MET A O 10
ATOM 16763 N N . MET A 1 15 ? 7.017 8.585 -0.911 1.00 0.00 15 MET A N 10
ATOM 16764 C CA . MET A 1 15 ? 8.141 8.035 -1.660 1.00 0.00 15 MET A CA 10
ATOM 16765 C C . MET A 1 15 ? 8.095 6.510 -1.668 1.00 0.00 15 MET A C 10
ATOM 16766 O O . MET A 1 15 ? 8.108 5.873 -0.615 1.00 0.00 15 MET A O 10
ATOM 16780 N N . LYS A 1 16 ? 8.039 5.931 -2.863 1.00 0.00 16 LYS A N 10
ATOM 16781 C CA . LYS A 1 16 ? 7.992 4.481 -3.009 1.00 0.00 16 LYS A CA 10
ATOM 16782 C C . LYS A 1 16 ? 9.310 3.947 -3.561 1.00 0.00 16 LYS A C 10
ATOM 16783 O O . LYS A 1 16 ? 9.853 4.482 -4.527 1.00 0.00 16 LYS A O 10
ATOM 16802 N N . LYS A 1 17 ? 9.818 2.887 -2.941 1.00 0.00 17 LYS A N 10
ATOM 16803 C CA . LYS A 1 17 ? 11.071 2.277 -3.371 1.00 0.00 17 LYS A CA 10
ATOM 16804 C C . LYS A 1 17 ? 10.919 1.631 -4.745 1.00 0.00 17 LYS A C 10
ATOM 16805 O O . LYS A 1 17 ? 10.095 0.737 -4.934 1.00 0.00 17 LYS A O 10
ATOM 16824 N N . GLY A 1 18 ? 11.720 2.091 -5.701 1.00 0.00 18 GLY A N 10
ATOM 16825 C CA . GLY A 1 18 ? 11.659 1.546 -7.045 1.00 0.00 18 GLY A CA 10
ATOM 16826 C C . GLY A 1 18 ? 11.679 0.030 -7.057 1.00 0.00 18 GLY A C 10
ATOM 16827 O O . GLY A 1 18 ? 11.987 -0.602 -6.047 1.00 0.00 18 GLY A O 10
ATOM 16831 N N . HIS A 1 19 ? 11.347 -0.555 -8.204 1.00 0.00 19 HIS A N 10
ATOM 16832 C CA . HIS A 1 19 ? 11.327 -2.007 -8.343 1.00 0.00 19 HIS A CA 10
ATOM 16833 C C . HIS A 1 19 ? 12.625 -2.620 -7.826 1.00 0.00 19 HIS A C 10
ATOM 16834 O O . HIS A 1 19 ? 13.675 -2.498 -8.457 1.00 0.00 19 HIS A O 10
ATOM 16849 N N . ARG A 1 20 ? 12.545 -3.279 -6.675 1.00 0.00 20 ARG A N 10
ATOM 16850 C CA . ARG A 1 20 ? 13.713 -3.910 -6.072 1.00 0.00 20 ARG A CA 10
ATOM 16851 C C . ARG A 1 20 ? 14.966 -3.072 -6.310 1.00 0.00 20 ARG A C 10
ATOM 16852 O O . ARG A 1 20 ? 16.029 -3.604 -6.632 1.00 0.00 20 ARG A O 10
ATOM 16873 N N . ARG A 1 21 ? 14.834 -1.759 -6.149 1.00 0.00 21 ARG A N 10
ATOM 16874 C CA . ARG A 1 21 ? 15.954 -0.848 -6.348 1.00 0.00 21 ARG A CA 10
ATOM 16875 C C . ARG A 1 21 ? 15.782 0.416 -5.511 1.00 0.00 21 ARG A C 10
ATOM 16876 O O . ARG A 1 21 ? 14.689 0.978 -5.432 1.00 0.00 21 ARG A O 10
ATOM 16897 N N . LYS A 1 22 ? 16.868 0.858 -4.886 1.00 0.00 22 LYS A N 10
ATOM 16898 C CA . LYS A 1 22 ? 16.839 2.056 -4.055 1.00 0.00 22 LYS A CA 10
ATOM 16899 C C . LYS A 1 22 ? 16.622 3.303 -4.905 1.00 0.00 22 LYS A C 10
ATOM 16900 O O . LYS A 1 22 ? 17.561 4.045 -5.187 1.00 0.00 22 LYS A O 10
ATOM 16919 N N . ASN A 1 23 ? 15.375 3.528 -5.309 1.00 0.00 23 ASN A N 10
ATOM 16920 C CA . ASN A 1 23 ? 15.035 4.687 -6.127 1.00 0.00 23 ASN A CA 10
ATOM 16921 C C . ASN A 1 23 ? 13.770 5.365 -5.609 1.00 0.00 23 ASN A C 10
ATOM 16922 O O . ASN A 1 23 ? 12.767 5.453 -6.317 1.00 0.00 23 ASN A O 10
ATOM 16933 N N . TRP A 1 24 ? 13.825 5.842 -4.371 1.00 0.00 24 TRP A N 10
ATOM 16934 C CA . TRP A 1 24 ? 12.684 6.512 -3.759 1.00 0.00 24 TRP A CA 10
ATOM 16935 C C . TRP A 1 24 ? 12.311 7.771 -4.535 1.00 0.00 24 TRP A C 10
ATOM 16936 O O . TRP A 1 24 ? 13.166 8.607 -4.830 1.00 0.00 24 TRP A O 10
ATOM 16957 N N . THR A 1 25 ? 11.030 7.901 -4.863 1.00 0.00 25 THR A N 10
ATOM 16958 C CA . THR A 1 25 ? 10.544 9.057 -5.606 1.00 0.00 25 THR A CA 10
ATOM 16959 C C . THR A 1 25 ? 9.172 9.494 -5.107 1.00 0.00 25 THR A C 10
ATOM 16960 O O . THR A 1 25 ? 8.302 8.663 -4.850 1.00 0.00 25 THR A O 10
ATOM 16971 N N . GLU A 1 26 ? 8.985 10.804 -4.974 1.00 0.00 26 GLU A N 10
ATOM 16972 C CA . GLU A 1 26 ? 7.717 11.350 -4.505 1.00 0.00 26 GLU A CA 10
ATOM 16973 C C . GLU A 1 26 ? 6.607 11.096 -5.521 1.00 0.00 26 GLU A C 10
ATOM 16974 O O . GLU A 1 26 ? 6.670 11.569 -6.656 1.00 0.00 26 GLU A O 10
ATOM 16986 N N . ARG A 1 27 ? 5.592 10.346 -5.104 1.00 0.00 27 ARG A N 10
ATOM 16987 C CA . ARG A 1 27 ? 4.469 10.027 -5.977 1.00 0.00 27 ARG A CA 10
ATOM 16988 C C . ARG A 1 27 ? 3.150 10.100 -5.214 1.00 0.00 27 ARG A C 10
ATOM 16989 O O . ARG A 1 27 ? 3.015 9.527 -4.132 1.00 0.00 27 ARG A O 10
ATOM 17010 N N . TRP A 1 28 ? 2.181 10.807 -5.783 1.00 0.00 28 TRP A N 10
ATOM 17011 C CA . TRP A 1 28 ? 0.872 10.955 -5.156 1.00 0.00 28 TRP A CA 10
ATOM 17012 C C . TRP A 1 28 ? 0.215 9.596 -4.943 1.00 0.00 28 TRP A C 10
ATOM 17013 O O . TRP A 1 28 ? 0.299 8.713 -5.797 1.00 0.00 28 TRP A O 10
ATOM 17034 N N . PHE A 1 29 ? -0.440 9.433 -3.798 1.00 0.00 29 PHE A N 10
ATOM 17035 C CA . PHE A 1 29 ? -1.112 8.181 -3.472 1.00 0.00 29 PHE A CA 10
ATOM 17036 C C . PHE A 1 29 ? -2.560 8.431 -3.060 1.00 0.00 29 PHE A C 10
ATOM 17037 O O . PHE A 1 29 ? -2.844 9.325 -2.262 1.00 0.00 29 PHE A O 10
ATOM 17054 N N . VAL A 1 30 ? -3.472 7.635 -3.609 1.00 0.00 30 VAL A N 10
ATOM 17055 C CA . VAL A 1 30 ? -4.890 7.769 -3.298 1.00 0.00 30 VAL A CA 10
ATOM 17056 C C . VAL A 1 30 ? -5.419 6.522 -2.598 1.00 0.00 30 VAL A C 10
ATOM 17057 O O . VAL A 1 30 ? -5.839 5.563 -3.247 1.00 0.00 30 VAL A O 10
ATOM 17070 N N . LEU A 1 31 ? -5.397 6.542 -1.270 1.00 0.00 31 LEU A N 10
ATOM 17071 C CA . LEU A 1 31 ? -5.876 5.414 -0.480 1.00 0.00 31 LEU A CA 10
ATOM 17072 C C . LEU A 1 31 ? -7.394 5.297 -0.560 1.00 0.00 31 LEU A C 10
ATOM 17073 O O . LEU A 1 31 ? -8.118 5.919 0.218 1.00 0.00 31 LEU A O 10
ATOM 17089 N N . LYS A 1 32 ? -7.872 4.495 -1.506 1.00 0.00 32 LYS A N 10
ATOM 17090 C CA . LYS A 1 32 ? -9.305 4.294 -1.687 1.00 0.00 32 LYS A CA 10
ATOM 17091 C C . LYS A 1 32 ? -9.860 3.352 -0.624 1.00 0.00 32 LYS A C 10
ATOM 17092 O O . LYS A 1 32 ? -9.123 2.624 0.042 1.00 0.00 32 LYS A O 10
ATOM 17111 N N . PRO A 1 33 ? -11.191 3.364 -0.459 1.00 0.00 33 PRO A N 10
ATOM 17112 C CA . PRO A 1 33 ? -11.875 2.515 0.522 1.00 0.00 33 PRO A CA 10
ATOM 17113 C C . PRO A 1 33 ? -11.837 1.040 0.137 1.00 0.00 33 PRO A C 10
ATOM 17114 O O . PRO A 1 33 ? -11.906 0.163 0.997 1.00 0.00 33 PRO A O 10
ATOM 17125 N N . ASN A 1 34 ? -11.727 0.773 -1.160 1.00 0.00 34 ASN A N 10
ATOM 17126 C CA . ASN A 1 34 ? -11.681 -0.596 -1.658 1.00 0.00 34 ASN A CA 10
ATOM 17127 C C . ASN A 1 34 ? -10.581 -0.758 -2.703 1.00 0.00 34 ASN A C 10
ATOM 17128 O O . ASN A 1 34 ? -10.668 -1.616 -3.582 1.00 0.00 34 ASN A O 10
ATOM 17139 N N . ILE A 1 35 ? -9.548 0.071 -2.600 1.00 0.00 35 ILE A N 10
ATOM 17140 C CA . ILE A 1 35 ? -8.431 0.019 -3.535 1.00 0.00 35 ILE A CA 10
ATOM 17141 C C . ILE A 1 35 ? -7.381 1.072 -3.197 1.00 0.00 35 ILE A C 10
ATOM 17142 O O . ILE A 1 35 ? -7.541 1.839 -2.246 1.00 0.00 35 ILE A O 10
ATOM 17158 N N . ILE A 1 36 ? -6.310 1.106 -3.983 1.00 0.00 36 ILE A N 10
ATOM 17159 C CA . ILE A 1 36 ? -5.236 2.068 -3.768 1.00 0.00 36 ILE A CA 10
ATOM 17160 C C . ILE A 1 36 ? -4.568 2.448 -5.085 1.00 0.00 36 ILE A C 10
ATOM 17161 O O . ILE A 1 36 ? -3.796 1.671 -5.648 1.00 0.00 36 ILE A O 10
ATOM 17177 N N . SER A 1 37 ? -4.868 3.648 -5.571 1.00 0.00 37 SER A N 10
ATOM 17178 C CA . SER A 1 37 ? -4.298 4.131 -6.823 1.00 0.00 37 SER A CA 10
ATOM 17179 C C . SER A 1 37 ? -3.388 5.331 -6.578 1.00 0.00 37 SER A C 10
ATOM 17180 O O . SER A 1 37 ? -3.687 6.193 -5.752 1.00 0.00 37 SER A O 10
ATOM 17188 N N . TYR A 1 38 ? -2.275 5.378 -7.302 1.00 0.00 38 TYR A N 10
ATOM 17189 C CA . TYR A 1 38 ? -1.318 6.469 -7.163 1.00 0.00 38 TYR A CA 10
ATOM 17190 C C . TYR A 1 38 ? -1.109 7.183 -8.495 1.00 0.00 38 TYR A C 10
ATOM 17191 O O . TYR A 1 38 ? -0.854 6.549 -9.519 1.00 0.00 38 TYR A O 10
ATOM 17209 N N . TYR A 1 39 ? -1.217 8.507 -8.472 1.00 0.00 39 TYR A N 10
ATOM 17210 C CA . TYR A 1 39 ? -1.041 9.309 -9.677 1.00 0.00 39 TYR A CA 10
ATOM 17211 C C . TYR A 1 39 ? 0.290 10.054 -9.646 1.00 0.00 39 TYR A C 10
ATOM 17212 O O . TYR A 1 39 ? 0.593 10.767 -8.690 1.00 0.00 39 TYR A O 10
ATOM 17230 N N . VAL A 1 40 ? 1.080 9.883 -10.701 1.00 0.00 40 VAL A N 10
ATOM 17231 C CA . VAL A 1 40 ? 2.378 10.540 -10.798 1.00 0.00 40 VAL A CA 10
ATOM 17232 C C . VAL A 1 40 ? 2.334 11.937 -10.190 1.00 0.00 40 VAL A C 10
ATOM 17233 O O . VAL A 1 40 ? 3.338 12.435 -9.680 1.00 0.00 40 VAL A O 10
ATOM 17246 N N . SER A 1 41 ? 1.163 12.564 -10.246 1.00 0.00 41 SER A N 10
ATOM 17247 C CA . SER A 1 41 ? 0.988 13.906 -9.703 1.00 0.00 41 SER A CA 10
ATOM 17248 C C . SER A 1 41 ? -0.218 13.962 -8.772 1.00 0.00 41 SER A C 10
ATOM 17249 O O . SER A 1 41 ? -1.033 13.040 -8.738 1.00 0.00 41 SER A O 10
ATOM 17257 N N . GLU A 1 42 ? -0.325 15.051 -8.017 1.00 0.00 42 GLU A N 10
ATOM 17258 C CA . GLU A 1 42 ? -1.432 15.228 -7.084 1.00 0.00 42 GLU A CA 10
ATOM 17259 C C . GLU A 1 42 ? -2.619 15.900 -7.768 1.00 0.00 42 GLU A C 10
ATOM 17260 O O . GLU A 1 42 ? -3.352 16.670 -7.148 1.00 0.00 42 GLU A O 10
ATOM 17272 N N . ASP A 1 43 ? -2.801 15.603 -9.050 1.00 0.00 43 ASP A N 10
ATOM 17273 C CA . ASP A 1 43 ? -3.898 16.177 -9.820 1.00 0.00 43 ASP A CA 10
ATOM 17274 C C . ASP A 1 43 ? -5.013 15.156 -10.022 1.00 0.00 43 ASP A C 10
ATOM 17275 O O . ASP A 1 43 ? -6.153 15.515 -10.319 1.00 0.00 43 ASP A O 10
ATOM 17284 N N . LEU A 1 44 ? -4.677 13.881 -9.859 1.00 0.00 44 LEU A N 10
ATOM 17285 C CA . LEU A 1 44 ? -5.650 12.806 -10.025 1.00 0.00 44 LEU A CA 10
ATOM 17286 C C . LEU A 1 44 ? -6.114 12.711 -11.474 1.00 0.00 44 LEU A C 10
ATOM 17287 O O . LEU A 1 44 ? -7.295 12.489 -11.746 1.00 0.00 44 LEU A O 10
ATOM 17303 N N . LYS A 1 45 ? -5.178 12.877 -12.402 1.00 0.00 45 LYS A N 10
ATOM 17304 C CA . LYS A 1 45 ? -5.490 12.807 -13.825 1.00 0.00 45 LYS A CA 10
ATOM 17305 C C . LYS A 1 45 ? -4.649 11.736 -14.514 1.00 0.00 45 LYS A C 10
ATOM 17306 O O . LYS A 1 45 ? -5.133 11.024 -15.393 1.00 0.00 45 LYS A O 10
ATOM 17325 N N . ASP A 1 46 ? -3.389 11.629 -14.107 1.00 0.00 46 ASP A N 10
ATOM 17326 C CA . ASP A 1 46 ? -2.481 10.644 -14.684 1.00 0.00 46 ASP A CA 10
ATOM 17327 C C . ASP A 1 46 ? -2.277 9.470 -13.731 1.00 0.00 46 ASP A C 10
ATOM 17328 O O . ASP A 1 46 ? -1.532 9.569 -12.756 1.00 0.00 46 ASP A O 10
ATOM 17337 N N . LYS A 1 47 ? -2.946 8.358 -14.019 1.00 0.00 47 LYS A N 10
ATOM 17338 C CA . LYS A 1 47 ? -2.839 7.164 -13.189 1.00 0.00 47 LYS A CA 10
ATOM 17339 C C . LYS A 1 47 ? -1.760 6.227 -13.720 1.00 0.00 47 LYS A C 10
ATOM 17340 O O . LYS A 1 47 ? -1.558 6.118 -14.930 1.00 0.00 47 LYS A O 10
ATOM 17359 N N . LYS A 1 48 ? -1.070 5.549 -12.809 1.00 0.00 48 LYS A N 10
ATOM 17360 C CA . LYS A 1 48 ? -0.012 4.618 -13.186 1.00 0.00 48 LYS A CA 10
ATOM 17361 C C . LYS A 1 48 ? -0.481 3.174 -13.037 1.00 0.00 48 LYS A C 10
ATOM 17362 O O . LYS A 1 48 ? -0.211 2.333 -13.893 1.00 0.00 48 LYS A O 10
ATOM 17381 N N . GLY A 1 49 ? -1.185 2.895 -11.944 1.00 0.00 49 GLY A N 10
ATOM 17382 C CA . GLY A 1 49 ? -1.680 1.552 -11.704 1.00 0.00 49 GLY A CA 10
ATOM 17383 C C . GLY A 1 49 ? -2.728 1.507 -10.610 1.00 0.00 49 GLY A C 10
ATOM 17384 O O . GLY A 1 49 ? -3.211 2.547 -10.161 1.00 0.00 49 GLY A O 10
ATOM 17388 N N . ASP A 1 50 ? -3.082 0.301 -10.181 1.00 0.00 50 ASP A N 10
ATOM 17389 C CA . ASP A 1 50 ? -4.080 0.125 -9.132 1.00 0.00 50 ASP A CA 10
ATOM 17390 C C . ASP A 1 50 ? -3.776 -1.113 -8.294 1.00 0.00 50 ASP A C 10
ATOM 17391 O O . ASP A 1 50 ? -3.352 -2.142 -8.821 1.00 0.00 50 ASP A O 10
ATOM 17400 N N . ILE A 1 51 ? -3.993 -1.005 -6.988 1.00 0.00 51 ILE A N 10
ATOM 17401 C CA . ILE A 1 51 ? -3.742 -2.115 -6.078 1.00 0.00 51 ILE A CA 10
ATOM 17402 C C . ILE A 1 51 ? -5.039 -2.622 -5.457 1.00 0.00 51 ILE A C 10
ATOM 17403 O O . ILE A 1 51 ? -5.500 -2.099 -4.441 1.00 0.00 51 ILE A O 10
ATOM 17419 N N . LEU A 1 52 ? -5.624 -3.643 -6.073 1.00 0.00 52 LEU A N 10
ATOM 17420 C CA . LEU A 1 52 ? -6.868 -4.223 -5.581 1.00 0.00 52 LEU A CA 10
ATOM 17421 C C . LEU A 1 52 ? -6.743 -4.613 -4.111 1.00 0.00 52 LEU A C 10
ATOM 17422 O O . LEU A 1 52 ? -6.059 -5.578 -3.770 1.00 0.00 52 LEU A O 10
ATOM 17438 N N . LEU A 1 53 ? -7.411 -3.858 -3.246 1.00 0.00 53 LEU A N 10
ATOM 17439 C CA . LEU A 1 53 ? -7.377 -4.125 -1.812 1.00 0.00 53 LEU A CA 10
ATOM 17440 C C . LEU A 1 53 ? -8.293 -5.291 -1.454 1.00 0.00 53 LEU A C 10
ATOM 17441 O O . LEU A 1 53 ? -9.453 -5.330 -1.864 1.00 0.00 53 LEU A O 10
ATOM 17457 N N . ASP A 1 54 ? -7.766 -6.236 -0.684 1.00 0.00 54 ASP A N 10
ATOM 17458 C CA . ASP A 1 54 ? -8.537 -7.401 -0.267 1.00 0.00 54 ASP A CA 10
ATOM 17459 C C . ASP A 1 54 ? -7.969 -7.998 1.016 1.00 0.00 54 ASP A C 10
ATOM 17460 O O . ASP A 1 54 ? -6.786 -7.838 1.316 1.00 0.00 54 ASP A O 10
ATOM 17469 N N . GLU A 1 55 ? -8.820 -8.686 1.771 1.00 0.00 55 GLU A N 10
ATOM 17470 C CA . GLU A 1 55 ? -8.402 -9.305 3.023 1.00 0.00 55 GLU A CA 10
ATOM 17471 C C . GLU A 1 55 ? -6.957 -9.790 2.935 1.00 0.00 55 GLU A C 10
ATOM 17472 O O . GLU A 1 55 ? -6.156 -9.554 3.838 1.00 0.00 55 GLU A O 10
ATOM 17484 N N . ASN A 1 56 ? -6.634 -10.470 1.840 1.00 0.00 56 ASN A N 10
ATOM 17485 C CA . ASN A 1 56 ? -5.287 -10.990 1.633 1.00 0.00 56 ASN A CA 10
ATOM 17486 C C . ASN A 1 56 ? -4.246 -9.889 1.813 1.00 0.00 56 ASN A C 10
ATOM 17487 O O . ASN A 1 56 ? -3.307 -10.029 2.597 1.00 0.00 56 ASN A O 10
ATOM 17498 N N . CYS A 1 57 ? -4.419 -8.793 1.082 1.00 0.00 57 CYS A N 10
ATOM 17499 C CA . CYS A 1 57 ? -3.496 -7.668 1.159 1.00 0.00 57 CYS A CA 10
ATOM 17500 C C . CYS A 1 57 ? -3.401 -7.139 2.588 1.00 0.00 57 CYS A C 10
ATOM 17501 O O . CYS A 1 57 ? -4.365 -7.208 3.351 1.00 0.00 57 CYS A O 10
ATOM 17508 N N . CYS A 1 58 ? -2.234 -6.613 2.941 1.00 0.00 58 CYS A N 10
ATOM 17509 C CA . CYS A 1 58 ? -2.012 -6.073 4.278 1.00 0.00 58 CYS A CA 10
ATOM 17510 C C . CYS A 1 58 ? -0.793 -5.157 4.300 1.00 0.00 58 CYS A C 10
ATOM 17511 O O . CYS A 1 58 ? 0.028 -5.177 3.382 1.00 0.00 58 CYS A O 10
ATOM 17519 N N . VAL A 1 59 ? -0.681 -4.354 5.353 1.00 0.00 59 VAL A N 10
ATOM 17520 C CA . VAL A 1 59 ? 0.438 -3.430 5.494 1.00 0.00 59 VAL A CA 10
ATOM 17521 C C . VAL A 1 59 ? 1.353 -3.846 6.640 1.00 0.00 59 VAL A C 10
ATOM 17522 O O . VAL A 1 59 ? 0.891 -4.342 7.667 1.00 0.00 59 VAL A O 10
ATOM 17535 N N . GLU A 1 60 ? 2.654 -3.639 6.457 1.00 0.00 60 GLU A N 10
ATOM 17536 C CA . GLU A 1 60 ? 3.634 -3.993 7.477 1.00 0.00 60 GLU A CA 10
ATOM 17537 C C . GLU A 1 60 ? 4.551 -2.813 7.783 1.00 0.00 60 GLU A C 10
ATOM 17538 O O . GLU A 1 60 ? 4.570 -1.822 7.053 1.00 0.00 60 GLU A O 10
ATOM 17550 N N . SER A 1 61 ? 5.311 -2.927 8.868 1.00 0.00 61 SER A N 10
ATOM 17551 C CA . SER A 1 61 ? 6.228 -1.869 9.274 1.00 0.00 61 SER A CA 10
ATOM 17552 C C . SER A 1 61 ? 7.674 -2.262 8.986 1.00 0.00 61 SER A C 10
ATOM 17553 O O . SER A 1 61 ? 8.249 -3.106 9.675 1.00 0.00 61 SER A O 10
ATOM 17561 N N . LEU A 1 62 ? 8.255 -1.646 7.963 1.00 0.00 62 LEU A N 10
ATOM 17562 C CA . LEU A 1 62 ? 9.635 -1.930 7.583 1.00 0.00 62 LEU A CA 10
ATOM 17563 C C . LEU A 1 62 ? 10.613 -1.270 8.549 1.00 0.00 62 LEU A C 10
ATOM 17564 O O . LEU A 1 62 ? 10.306 -0.267 9.193 1.00 0.00 62 LEU A O 10
ATOM 17580 N N . PRO A 1 63 ? 11.822 -1.844 8.651 1.00 0.00 63 PRO A N 10
ATOM 17581 C CA . PRO A 1 63 ? 12.871 -1.326 9.534 1.00 0.00 63 PRO A CA 10
ATOM 17582 C C . PRO A 1 63 ? 13.435 0.004 9.046 1.00 0.00 63 PRO A C 10
ATOM 17583 O O . PRO A 1 63 ? 12.896 0.617 8.125 1.00 0.00 63 PRO A O 10
ATOM 17594 N N . ASP A 1 64 ? 14.523 0.444 9.669 1.00 0.00 64 ASP A N 10
ATOM 17595 C CA . ASP A 1 64 ? 15.162 1.701 9.296 1.00 0.00 64 ASP A CA 10
ATOM 17596 C C . ASP A 1 64 ? 16.372 1.451 8.401 1.00 0.00 64 ASP A C 10
ATOM 17597 O O . ASP A 1 64 ? 17.435 1.048 8.874 1.00 0.00 64 ASP A O 10
ATOM 17606 N N . LYS A 1 65 ? 16.203 1.693 7.106 1.00 0.00 65 LYS A N 10
ATOM 17607 C CA . LYS A 1 65 ? 17.281 1.496 6.143 1.00 0.00 65 LYS A CA 10
ATOM 17608 C C . LYS A 1 65 ? 17.263 2.585 5.075 1.00 0.00 65 LYS A C 10
ATOM 17609 O O . LYS A 1 65 ? 16.218 3.172 4.791 1.00 0.00 65 LYS A O 10
ATOM 17628 N N . ASP A 1 66 ? 18.424 2.849 4.487 1.00 0.00 66 ASP A N 10
ATOM 17629 C CA . ASP A 1 66 ? 18.541 3.866 3.448 1.00 0.00 66 ASP A CA 10
ATOM 17630 C C . ASP A 1 66 ? 18.310 5.260 4.024 1.00 0.00 66 ASP A C 10
ATOM 17631 O O . ASP A 1 66 ? 17.654 6.097 3.405 1.00 0.00 66 ASP A O 10
ATOM 17640 N N . GLY A 1 67 ? 18.852 5.501 5.213 1.00 0.00 67 GLY A N 10
ATOM 17641 C CA . GLY A 1 67 ? 18.693 6.793 5.853 1.00 0.00 67 GLY A CA 10
ATOM 17642 C C . GLY A 1 67 ? 17.238 7.162 6.060 1.00 0.00 67 GLY A C 10
ATOM 17643 O O . GLY A 1 67 ? 16.810 8.260 5.701 1.00 0.00 67 GLY A O 10
ATOM 17647 N N . LYS A 1 68 ? 16.473 6.243 6.640 1.00 0.00 68 LYS A N 10
ATOM 17648 C CA . LYS A 1 68 ? 15.056 6.476 6.895 1.00 0.00 68 LYS A CA 10
ATOM 17649 C C . LYS A 1 68 ? 14.728 6.272 8.370 1.00 0.00 68 LYS A C 10
ATOM 17650 O O . LYS A 1 68 ? 15.565 5.808 9.145 1.00 0.00 68 LYS A O 10
ATOM 17669 N N . LYS A 1 69 ? 13.504 6.620 8.753 1.00 0.00 69 LYS A N 10
ATOM 17670 C CA . LYS A 1 69 ? 13.063 6.472 10.135 1.00 0.00 69 LYS A CA 10
ATOM 17671 C C . LYS A 1 69 ? 11.678 5.838 10.199 1.00 0.00 69 LYS A C 10
ATOM 17672 O O . LYS A 1 69 ? 11.438 4.928 10.994 1.00 0.00 69 LYS A O 10
ATOM 17691 N N . CYS A 1 70 ? 10.771 6.322 9.358 1.00 0.00 70 CYS A N 10
ATOM 17692 C CA . CYS A 1 70 ? 9.409 5.801 9.320 1.00 0.00 70 CYS A CA 10
ATOM 17693 C C . CYS A 1 70 ? 9.115 5.147 7.974 1.00 0.00 70 CYS A C 10
ATOM 17694 O O . CYS A 1 70 ? 8.614 5.795 7.053 1.00 0.00 70 CYS A O 10
ATOM 17702 N N . LEU A 1 71 ? 9.430 3.861 7.865 1.00 0.00 71 LEU A N 10
ATOM 17703 C CA . LEU A 1 71 ? 9.201 3.119 6.631 1.00 0.00 71 LEU A CA 10
ATOM 17704 C C . LEU A 1 71 ? 8.068 2.113 6.802 1.00 0.00 71 LEU A C 10
ATOM 17705 O O . LEU A 1 71 ? 7.819 1.624 7.905 1.00 0.00 71 LEU A O 10
ATOM 17721 N N . PHE A 1 72 ? 7.386 1.805 5.704 1.00 0.00 72 PHE A N 10
ATOM 17722 C CA . PHE A 1 72 ? 6.280 0.855 5.733 1.00 0.00 72 PHE A CA 10
ATOM 17723 C C . PHE A 1 72 ? 6.006 0.296 4.340 1.00 0.00 72 PHE A C 10
ATOM 17724 O O . PHE A 1 72 ? 5.946 1.041 3.360 1.00 0.00 72 PHE A O 10
ATOM 17741 N N . LEU A 1 73 ? 5.843 -1.020 4.258 1.00 0.00 73 LEU A N 10
ATOM 17742 C CA . LEU A 1 73 ? 5.577 -1.681 2.985 1.00 0.00 73 LEU A CA 10
ATOM 17743 C C . LEU A 1 73 ? 4.271 -2.466 3.042 1.00 0.00 73 LEU A C 10
ATOM 17744 O O . LEU A 1 73 ? 3.885 -2.975 4.095 1.00 0.00 73 LEU A O 10
ATOM 17760 N N . VAL A 1 74 ? 3.594 -2.562 1.902 1.00 0.00 74 VAL A N 10
ATOM 17761 C CA . VAL A 1 74 ? 2.332 -3.288 1.821 1.00 0.00 74 VAL A CA 10
ATOM 17762 C C . VAL A 1 74 ? 2.498 -4.594 1.051 1.00 0.00 74 VAL A C 10
ATOM 17763 O O . VAL A 1 74 ? 3.019 -4.608 -0.065 1.00 0.00 74 VAL A O 10
ATOM 17776 N N . LYS A 1 75 ? 2.052 -5.690 1.654 1.00 0.00 75 LYS A N 10
ATOM 17777 C CA . LYS A 1 75 ? 2.149 -7.003 1.026 1.00 0.00 75 LYS A CA 10
ATOM 17778 C C . LYS A 1 75 ? 0.793 -7.450 0.490 1.00 0.00 75 LYS A C 10
ATOM 17779 O O . LYS A 1 75 ? -0.198 -7.475 1.221 1.00 0.00 75 LYS A O 10
ATOM 17798 N N . CYS A 1 76 ? 0.756 -7.805 -0.790 1.00 0.00 76 CYS A N 10
ATOM 17799 C CA . CYS A 1 76 ? -0.478 -8.253 -1.424 1.00 0.00 76 CYS A CA 10
ATOM 17800 C C . CYS A 1 76 ? -0.327 -9.671 -1.967 1.00 0.00 76 CYS A C 10
ATOM 17801 O O . CYS A 1 76 ? 0.751 -10.263 -1.897 1.00 0.00 76 CYS A O 10
ATOM 17808 N N . PHE A 1 77 ? -1.414 -10.211 -2.507 1.00 0.00 77 PHE A N 10
ATOM 17809 C CA . PHE A 1 77 ? -1.403 -11.560 -3.061 1.00 0.00 77 PHE A CA 10
ATOM 17810 C C . PHE A 1 77 ? -0.021 -11.916 -3.599 1.00 0.00 77 PHE A C 10
ATOM 17811 O O . PHE A 1 77 ? 0.701 -12.717 -3.006 1.00 0.00 77 PHE A O 10
ATOM 17828 N N . ASP A 1 78 ? 0.341 -11.315 -4.728 1.00 0.00 78 ASP A N 10
ATOM 17829 C CA . ASP A 1 78 ? 1.637 -11.568 -5.347 1.00 0.00 78 ASP A CA 10
ATOM 17830 C C . ASP A 1 78 ? 2.398 -10.264 -5.564 1.00 0.00 78 ASP A C 10
ATOM 17831 O O . ASP A 1 78 ? 3.629 -10.249 -5.600 1.00 0.00 78 ASP A O 10
ATOM 17840 N N . LYS A 1 79 ? 1.658 -9.170 -5.710 1.00 0.00 79 LYS A N 10
ATOM 17841 C CA . LYS A 1 79 ? 2.263 -7.860 -5.924 1.00 0.00 79 LYS A CA 10
ATOM 17842 C C . LYS A 1 79 ? 2.668 -7.225 -4.598 1.00 0.00 79 LYS A C 10
ATOM 17843 O O . LYS A 1 79 ? 2.049 -7.474 -3.563 1.00 0.00 79 LYS A O 10
ATOM 17862 N N . THR A 1 80 ? 3.712 -6.402 -4.636 1.00 0.00 80 THR A N 10
ATOM 17863 C CA . THR A 1 80 ? 4.200 -5.731 -3.437 1.00 0.00 80 THR A CA 10
ATOM 17864 C C . THR A 1 80 ? 4.439 -4.248 -3.696 1.00 0.00 80 THR A C 10
ATOM 17865 O O . THR A 1 80 ? 4.755 -3.846 -4.816 1.00 0.00 80 THR A O 10
ATOM 17876 N N . PHE A 1 81 ? 4.286 -3.438 -2.654 1.00 0.00 81 PHE A N 10
ATOM 17877 C CA . PHE A 1 81 ? 4.485 -1.998 -2.769 1.00 0.00 81 PHE A CA 10
ATOM 17878 C C . PHE A 1 81 ? 5.214 -1.450 -1.546 1.00 0.00 81 PHE A C 10
ATOM 17879 O O . PHE A 1 81 ? 4.740 -1.581 -0.418 1.00 0.00 81 PHE A O 10
ATOM 17896 N N . GLU A 1 82 ? 6.370 -0.836 -1.779 1.00 0.00 82 GLU A N 10
ATOM 17897 C CA . GLU A 1 82 ? 7.165 -0.270 -0.696 1.00 0.00 82 GLU A CA 10
ATOM 17898 C C . GLU A 1 82 ? 7.055 1.252 -0.678 1.00 0.00 82 GLU A C 10
ATOM 17899 O O . GLU A 1 82 ? 7.450 1.925 -1.631 1.00 0.00 82 GLU A O 10
ATOM 17911 N N . ILE A 1 83 ? 6.515 1.787 0.412 1.00 0.00 83 ILE A N 10
ATOM 17912 C CA . ILE A 1 83 ? 6.353 3.229 0.554 1.00 0.00 83 ILE A CA 10
ATOM 17913 C C . ILE A 1 83 ? 7.102 3.748 1.777 1.00 0.00 83 ILE A C 10
ATOM 17914 O O . ILE A 1 83 ? 7.331 3.012 2.736 1.00 0.00 83 ILE A O 10
ATOM 17930 N N . SER A 1 84 ? 7.478 5.022 1.736 1.00 0.00 84 SER A N 10
ATOM 17931 C CA . SER A 1 84 ? 8.203 5.640 2.840 1.00 0.00 84 SER A CA 10
ATOM 17932 C C . SER A 1 84 ? 7.477 6.887 3.337 1.00 0.00 84 SER A C 10
ATOM 17933 O O . SER A 1 84 ? 7.111 7.760 2.551 1.00 0.00 84 SER A O 10
ATOM 17941 N N . ALA A 1 85 ? 7.270 6.960 4.648 1.00 0.00 85 ALA A N 10
ATOM 17942 C CA . ALA A 1 85 ? 6.589 8.099 5.251 1.00 0.00 85 ALA A CA 10
ATOM 17943 C C . ALA A 1 85 ? 7.587 9.166 5.691 1.00 0.00 85 ALA A C 10
ATOM 17944 O O . ALA A 1 85 ? 8.659 8.851 6.207 1.00 0.00 85 ALA A O 10
ATOM 17951 N N . SER A 1 86 ? 7.227 10.428 5.482 1.00 0.00 86 SER A N 10
ATOM 17952 C CA . SER A 1 86 ? 8.093 11.541 5.854 1.00 0.00 86 SER A CA 10
ATOM 17953 C C . SER A 1 86 ? 8.124 11.724 7.368 1.00 0.00 86 SER A C 10
ATOM 17954 O O . SER A 1 86 ? 9.186 11.669 7.989 1.00 0.00 86 SER A O 10
ATOM 17962 N N . ASP A 1 87 ? 6.953 11.940 7.955 1.00 0.00 87 ASP A N 10
ATOM 17963 C CA . ASP A 1 87 ? 6.844 12.130 9.397 1.00 0.00 87 ASP A CA 10
ATOM 17964 C C . ASP A 1 87 ? 6.052 10.994 10.037 1.00 0.00 87 ASP A C 10
ATOM 17965 O O . ASP A 1 87 ? 5.242 10.340 9.379 1.00 0.00 87 ASP A O 10
ATOM 17974 N N . LYS A 1 88 ? 6.292 10.763 11.323 1.00 0.00 88 LYS A N 10
ATOM 17975 C CA . LYS A 1 88 ? 5.602 9.706 12.053 1.00 0.00 88 LYS A CA 10
ATOM 17976 C C . LYS A 1 88 ? 4.096 9.781 11.823 1.00 0.00 88 LYS A C 10
ATOM 17977 O O . LYS A 1 88 ? 3.437 8.760 11.625 1.00 0.00 88 LYS A O 10
ATOM 17996 N N . LYS A 1 89 ? 3.557 10.995 11.850 1.00 0.00 89 LYS A N 10
ATOM 17997 C CA . LYS A 1 89 ? 2.129 11.203 11.642 1.00 0.00 89 LYS A CA 10
ATOM 17998 C C . LYS A 1 89 ? 1.640 10.438 10.417 1.00 0.00 89 LYS A C 10
ATOM 17999 O O . LYS A 1 89 ? 0.771 9.573 10.518 1.00 0.00 89 LYS A O 10
ATOM 18018 N N . LYS A 1 90 ? 2.205 10.762 9.259 1.00 0.00 90 LYS A N 10
ATOM 18019 C CA . LYS A 1 90 ? 1.830 10.104 8.013 1.00 0.00 90 LYS A CA 10
ATOM 18020 C C . LYS A 1 90 ? 2.003 8.593 8.122 1.00 0.00 90 LYS A C 10
ATOM 18021 O O . LYS A 1 90 ? 1.073 7.830 7.858 1.00 0.00 90 LYS A O 10
ATOM 18040 N N . LYS A 1 91 ? 3.198 8.165 8.516 1.00 0.00 91 LYS A N 10
ATOM 18041 C CA . LYS A 1 91 ? 3.492 6.745 8.663 1.00 0.00 91 LYS A CA 10
ATOM 18042 C C . LYS A 1 91 ? 2.346 6.021 9.363 1.00 0.00 91 LYS A C 10
ATOM 18043 O O . LYS A 1 91 ? 1.665 5.191 8.761 1.00 0.00 91 LYS A O 10
ATOM 18062 N N . GLN A 1 92 ? 2.138 6.343 10.636 1.00 0.00 92 GLN A N 10
ATOM 18063 C CA . GLN A 1 92 ? 1.073 5.724 11.415 1.00 0.00 92 GLN A CA 10
ATOM 18064 C C . GLN A 1 92 ? -0.275 5.885 10.721 1.00 0.00 92 GLN A C 10
ATOM 18065 O O . GLN A 1 92 ? -0.867 4.910 10.259 1.00 0.00 92 GLN A O 10
ATOM 18079 N N . GLU A 1 93 ? -0.755 7.123 10.651 1.00 0.00 93 GLU A N 10
ATOM 18080 C CA . GLU A 1 93 ? -2.034 7.412 10.013 1.00 0.00 93 GLU A CA 10
ATOM 18081 C C . GLU A 1 93 ? -2.240 6.531 8.784 1.00 0.00 93 GLU A C 10
ATOM 18082 O O . GLU A 1 93 ? -3.221 5.792 8.695 1.00 0.00 93 GLU A O 10
ATOM 18094 N N . TRP A 1 94 ? -1.310 6.616 7.841 1.00 0.00 94 TRP A N 10
ATOM 18095 C CA . TRP A 1 94 ? -1.389 5.827 6.616 1.00 0.00 94 TRP A CA 10
ATOM 18096 C C . TRP A 1 94 ? -1.596 4.350 6.932 1.00 0.00 94 TRP A C 10
ATOM 18097 O O . TRP A 1 94 ? -2.655 3.789 6.652 1.00 0.00 94 TRP A O 10
ATOM 18118 N N . ILE A 1 95 ? -0.579 3.726 7.518 1.00 0.00 95 ILE A N 10
ATOM 18119 C CA . ILE A 1 95 ? -0.652 2.315 7.873 1.00 0.00 95 ILE A CA 10
ATOM 18120 C C . ILE A 1 95 ? -1.996 1.976 8.508 1.00 0.00 95 ILE A C 10
ATOM 18121 O O . ILE A 1 95 ? -2.706 1.086 8.043 1.00 0.00 95 ILE A O 10
ATOM 18137 N N . GLN A 1 96 ? -2.338 2.694 9.573 1.00 0.00 96 GLN A N 10
ATOM 18138 C CA . GLN A 1 96 ? -3.598 2.470 10.272 1.00 0.00 96 GLN A CA 10
ATOM 18139 C C . GLN A 1 96 ? -4.776 2.537 9.305 1.00 0.00 96 GLN A C 10
ATOM 18140 O O . GLN A 1 96 ? -5.661 1.682 9.330 1.00 0.00 96 GLN A O 10
ATOM 18154 N N . ALA A 1 97 ? -4.780 3.559 8.456 1.00 0.00 97 ALA A N 10
ATOM 18155 C CA . ALA A 1 97 ? -5.848 3.737 7.480 1.00 0.00 97 ALA A CA 10
ATOM 18156 C C . ALA A 1 97 ? -5.955 2.528 6.556 1.00 0.00 97 ALA A C 10
ATOM 18157 O O . ALA A 1 97 ? -7.009 1.899 6.461 1.00 0.00 97 ALA A O 10
ATOM 18164 N N . ILE A 1 98 ? -4.858 2.210 5.877 1.00 0.00 98 ILE A N 10
ATOM 18165 C CA . ILE A 1 98 ? -4.828 1.077 4.961 1.00 0.00 98 ILE A CA 10
ATOM 18166 C C . ILE A 1 98 ? -5.239 -0.211 5.667 1.00 0.00 98 ILE A C 10
ATOM 18167 O O . ILE A 1 98 ? -6.162 -0.902 5.235 1.00 0.00 98 ILE A O 10
ATOM 18183 N N . HIS A 1 99 ? -4.547 -0.528 6.757 1.00 0.00 99 HIS A N 10
ATOM 18184 C CA . HIS A 1 99 ? -4.841 -1.733 7.525 1.00 0.00 99 HIS A CA 10
ATOM 18185 C C . HIS A 1 99 ? -6.336 -1.846 7.808 1.00 0.00 99 HIS A C 10
ATOM 18186 O O . HIS A 1 99 ? -6.964 -2.855 7.487 1.00 0.00 99 HIS A O 10
ATOM 18201 N N . SER A 1 100 ? -6.900 -0.804 8.410 1.00 0.00 100 SER A N 10
ATOM 18202 C CA . SER A 1 100 ? -8.320 -0.788 8.740 1.00 0.00 100 SER A CA 10
ATOM 18203 C C . SER A 1 100 ? -9.171 -0.972 7.487 1.00 0.00 100 SER A C 10
ATOM 18204 O O . SER A 1 100 ? -10.075 -1.807 7.452 1.00 0.00 100 SER A O 10
ATOM 18212 N N . THR A 1 101 ? -8.875 -0.184 6.457 1.00 0.00 101 THR A N 10
ATOM 18213 C CA . THR A 1 101 ? -9.612 -0.258 5.202 1.00 0.00 101 THR A CA 10
ATOM 18214 C C . THR A 1 101 ? -9.784 -1.703 4.750 1.00 0.00 101 THR A C 10
ATOM 18215 O O . THR A 1 101 ? -10.865 -2.102 4.315 1.00 0.00 101 THR A O 10
ATOM 18226 N N . ILE A 1 102 ? -8.714 -2.483 4.855 1.00 0.00 102 ILE A N 10
ATOM 18227 C CA . ILE A 1 102 ? -8.749 -3.885 4.459 1.00 0.00 102 ILE A CA 10
ATOM 18228 C C . ILE A 1 102 ? -9.646 -4.697 5.387 1.00 0.00 102 ILE A C 10
ATOM 18229 O O . ILE A 1 102 ? -10.439 -5.524 4.936 1.00 0.00 102 ILE A O 10
ATOM 18245 N N . HIS A 1 103 ? -9.516 -4.455 6.688 1.00 0.00 103 HIS A N 10
ATOM 18246 C CA . HIS A 1 103 ? -10.317 -5.161 7.681 1.00 0.00 103 HIS A CA 10
ATOM 18247 C C . HIS A 1 103 ? -11.782 -5.217 7.258 1.00 0.00 103 HIS A C 10
ATOM 18248 O O . HIS A 1 103 ? -12.429 -6.261 7.357 1.00 0.00 103 HIS A O 10
ATOM 18263 N N . LEU A 1 104 ? -12.300 -4.088 6.787 1.00 0.00 104 LEU A N 10
ATOM 18264 C CA . LEU A 1 104 ? -13.689 -4.007 6.350 1.00 0.00 104 LEU A CA 10
ATOM 18265 C C . LEU A 1 104 ? -13.994 -5.076 5.305 1.00 0.00 104 LEU A C 10
ATOM 18266 O O . LEU A 1 104 ? -15.091 -5.635 5.275 1.00 0.00 104 LEU A O 10
ATOM 18282 N N . LEU A 1 105 ? -13.016 -5.355 4.450 1.00 0.00 105 LEU A N 10
ATOM 18283 C CA . LEU A 1 105 ? -13.179 -6.359 3.404 1.00 0.00 105 LEU A CA 10
ATOM 18284 C C . LEU A 1 105 ? -13.069 -7.767 3.979 1.00 0.00 105 LEU A C 10
ATOM 18285 O O . LEU A 1 105 ? -13.670 -8.710 3.461 1.00 0.00 105 LEU A O 10
ATOM 18301 N N . LYS A 1 106 ? -12.301 -7.904 5.054 1.00 0.00 106 LYS A N 10
ATOM 18302 C CA . LYS A 1 106 ? -12.114 -9.196 5.703 1.00 0.00 106 LYS A CA 10
ATOM 18303 C C . LYS A 1 106 ? -13.444 -9.748 6.208 1.00 0.00 106 LYS A C 10
ATOM 18304 O O . LYS A 1 106 ? -13.706 -10.948 6.114 1.00 0.00 106 LYS A O 10
ATOM 18323 N N . LEU A 1 107 ? -14.280 -8.865 6.743 1.00 0.00 107 LEU A N 10
ATOM 18324 C CA . LEU A 1 107 ? -15.584 -9.263 7.262 1.00 0.00 107 LEU A CA 10
ATOM 18325 C C . LEU A 1 107 ? -16.341 -10.109 6.243 1.00 0.00 107 LEU A C 10
ATOM 18326 O O . LEU A 1 107 ? -16.887 -11.160 6.576 1.00 0.00 107 LEU A O 10
ATOM 18342 N N . GLY A 1 108 ? -16.366 -9.644 4.997 1.00 0.00 108 GLY A N 10
ATOM 18343 C CA . GLY A 1 108 ? -17.056 -10.372 3.948 1.00 0.00 108 GLY A CA 10
ATOM 18344 C C . GLY A 1 108 ? -16.147 -11.345 3.224 1.00 0.00 108 GLY A C 10
ATOM 18345 O O . GLY A 1 108 ? -15.522 -10.995 2.223 1.00 0.00 108 GLY A O 10
ATOM 18349 N N . SER A 1 109 ? -16.073 -12.572 3.731 1.00 0.00 109 SER A N 10
ATOM 18350 C CA . SER A 1 109 ? -15.230 -13.598 3.129 1.00 0.00 109 SER A CA 10
ATOM 18351 C C . SER A 1 109 ? -16.073 -14.756 2.605 1.00 0.00 109 SER A C 10
ATOM 18352 O O . SER A 1 109 ? -17.064 -15.146 3.224 1.00 0.00 109 SER A O 10
ATOM 18360 N N . SER A 1 110 ? -15.674 -15.302 1.461 1.00 0.00 110 SER A N 10
ATOM 18361 C CA . SER A 1 110 ? -16.394 -16.413 0.851 1.00 0.00 110 SER A CA 10
ATOM 18362 C C . SER A 1 110 ? -16.101 -17.718 1.585 1.00 0.00 110 SER A C 10
ATOM 18363 O O . SER A 1 110 ? -14.944 -18.089 1.778 1.00 0.00 110 SER A O 10
ATOM 18371 N N . GLY A 1 111 ? -17.160 -18.412 1.992 1.00 0.00 111 GLY A N 10
ATOM 18372 C CA . GLY A 1 111 ? -16.997 -19.668 2.699 1.00 0.00 111 GLY A CA 10
ATOM 18373 C C . GLY A 1 111 ? -18.322 -20.280 3.108 1.00 0.00 111 GLY A C 10
ATOM 18374 O O . GLY A 1 111 ? -18.792 -20.102 4.233 1.00 0.00 111 GLY A O 10
ATOM 18378 N N . PRO A 1 112 ? -18.949 -21.018 2.181 1.00 0.00 112 PRO A N 10
ATOM 18379 C CA . PRO A 1 112 ? -20.238 -21.672 2.427 1.00 0.00 112 PRO A CA 10
ATOM 18380 C C . PRO A 1 112 ? -20.121 -22.831 3.412 1.00 0.00 112 PRO A C 10
ATOM 18381 O O . PRO A 1 112 ? -19.060 -23.060 3.992 1.00 0.00 112 PRO A O 10
ATOM 18392 N N . SER A 1 113 ? -21.218 -23.558 3.596 1.00 0.00 113 SER A N 10
ATOM 18393 C CA . SER A 1 113 ? -21.240 -24.691 4.514 1.00 0.00 113 SER A CA 10
ATOM 18394 C C . SER A 1 113 ? -20.408 -24.397 5.759 1.00 0.00 113 SER A C 10
ATOM 18395 O O . SER A 1 113 ? -19.665 -25.253 6.238 1.00 0.00 113 SER A O 10
ATOM 18403 N N . SER A 1 114 ? -20.541 -23.181 6.277 1.00 0.00 114 SER A N 10
ATOM 18404 C CA . SER A 1 114 ? -19.800 -22.771 7.465 1.00 0.00 114 SER A CA 10
ATOM 18405 C C . SER A 1 114 ? -20.414 -23.375 8.724 1.00 0.00 114 SER A C 10
ATOM 18406 O O . SER A 1 114 ? -21.429 -24.067 8.662 1.00 0.00 114 SER A O 10
ATOM 18414 N N . GLY A 1 115 ? -19.789 -23.108 9.867 1.00 0.00 115 GLY A N 10
ATOM 18415 C CA . GLY A 1 115 ? -20.287 -23.633 11.125 1.00 0.00 115 GLY A CA 10
ATOM 18416 C C . GLY A 1 115 ? -20.930 -22.563 11.985 1.00 0.00 115 GLY A C 10
ATOM 18417 O O . GLY A 1 115 ? -22.103 -22.237 11.806 1.00 0.00 115 GLY A O 10
ATOM 18421 N N . GLY A 1 1 ? -18.416 16.022 12.061 1.00 0.00 1 GLY A N 11
ATOM 18422 C CA . GLY A 1 1 ? -17.541 14.913 11.729 1.00 0.00 1 GLY A CA 11
ATOM 18423 C C . GLY A 1 1 ? -17.770 14.394 10.323 1.00 0.00 1 GLY A C 11
ATOM 18424 O O . GLY A 1 1 ? -18.894 14.414 9.822 1.00 0.00 1 GLY A O 11
ATOM 18428 N N . SER A 1 2 ? -16.701 13.931 9.684 1.00 0.00 2 SER A N 11
ATOM 18429 C CA . SER A 1 2 ? -16.789 13.410 8.325 1.00 0.00 2 SER A CA 11
ATOM 18430 C C . SER A 1 2 ? -16.007 12.107 8.191 1.00 0.00 2 SER A C 11
ATOM 18431 O O . SER A 1 2 ? -14.805 12.061 8.455 1.00 0.00 2 SER A O 11
ATOM 18439 N N . SER A 1 3 ? -16.698 11.049 7.778 1.00 0.00 3 SER A N 11
ATOM 18440 C CA . SER A 1 3 ? -16.070 9.743 7.612 1.00 0.00 3 SER A CA 11
ATOM 18441 C C . SER A 1 3 ? -15.696 9.502 6.153 1.00 0.00 3 SER A C 11
ATOM 18442 O O . SER A 1 3 ? -14.532 9.271 5.829 1.00 0.00 3 SER A O 11
ATOM 18450 N N . GLY A 1 4 ? -16.694 9.558 5.276 1.00 0.00 4 GLY A N 11
ATOM 18451 C CA . GLY A 1 4 ? -16.451 9.343 3.861 1.00 0.00 4 GLY A CA 11
ATOM 18452 C C . GLY A 1 4 ? -16.955 7.995 3.384 1.00 0.00 4 GLY A C 11
ATOM 18453 O O . GLY A 1 4 ? -16.305 6.972 3.596 1.00 0.00 4 GLY A O 11
ATOM 18457 N N . SER A 1 5 ? -18.117 7.994 2.739 1.00 0.00 5 SER A N 11
ATOM 18458 C CA . SER A 1 5 ? -18.710 6.761 2.236 1.00 0.00 5 SER A CA 11
ATOM 18459 C C . SER A 1 5 ? -18.000 6.294 0.969 1.00 0.00 5 SER A C 11
ATOM 18460 O O . SER A 1 5 ? -17.392 5.223 0.944 1.00 0.00 5 SER A O 11
ATOM 18468 N N . SER A 1 6 ? -18.081 7.105 -0.081 1.00 0.00 6 SER A N 11
ATOM 18469 C CA . SER A 1 6 ? -17.449 6.774 -1.353 1.00 0.00 6 SER A CA 11
ATOM 18470 C C . SER A 1 6 ? -16.509 7.890 -1.799 1.00 0.00 6 SER A C 11
ATOM 18471 O O . SER A 1 6 ? -16.945 9.000 -2.100 1.00 0.00 6 SER A O 11
ATOM 18479 N N . GLY A 1 7 ? -15.216 7.585 -1.838 1.00 0.00 7 GLY A N 11
ATOM 18480 C CA . GLY A 1 7 ? -14.233 8.571 -2.248 1.00 0.00 7 GLY A CA 11
ATOM 18481 C C . GLY A 1 7 ? -12.937 8.456 -1.472 1.00 0.00 7 GLY A C 11
ATOM 18482 O O . GLY A 1 7 ? -12.944 8.148 -0.280 1.00 0.00 7 GLY A O 11
ATOM 18486 N N . VAL A 1 8 ? -11.819 8.701 -2.149 1.00 0.00 8 VAL A N 11
ATOM 18487 C CA . VAL A 1 8 ? -10.509 8.623 -1.515 1.00 0.00 8 VAL A CA 11
ATOM 18488 C C . VAL A 1 8 ? -10.578 9.053 -0.054 1.00 0.00 8 VAL A C 11
ATOM 18489 O O . VAL A 1 8 ? -11.159 10.089 0.273 1.00 0.00 8 VAL A O 11
ATOM 18502 N N . LEU A 1 9 ? -9.981 8.252 0.822 1.00 0.00 9 LEU A N 11
ATOM 18503 C CA . LEU A 1 9 ? -9.974 8.550 2.250 1.00 0.00 9 LEU A CA 11
ATOM 18504 C C . LEU A 1 9 ? -8.771 9.412 2.620 1.00 0.00 9 LEU A C 11
ATOM 18505 O O . LEU A 1 9 ? -8.892 10.373 3.380 1.00 0.00 9 LEU A O 11
ATOM 18521 N N . LYS A 1 10 ? -7.610 9.062 2.077 1.00 0.00 10 LYS A N 11
ATOM 18522 C CA . LYS A 1 10 ? -6.384 9.804 2.347 1.00 0.00 10 LYS A CA 11
ATOM 18523 C C . LYS A 1 10 ? -5.673 10.170 1.048 1.00 0.00 10 LYS A C 11
ATOM 18524 O O . LYS A 1 10 ? -5.860 9.516 0.023 1.00 0.00 10 LYS A O 11
ATOM 18543 N N . GLN A 1 11 ? -4.857 11.218 1.100 1.00 0.00 11 GLN A N 11
ATOM 18544 C CA . GLN A 1 11 ? -4.117 11.669 -0.073 1.00 0.00 11 GLN A CA 11
ATOM 18545 C C . GLN A 1 11 ? -2.901 12.495 0.335 1.00 0.00 11 GLN A C 11
ATOM 18546 O O . GLN A 1 11 ? -3.000 13.394 1.168 1.00 0.00 11 GLN A O 11
ATOM 18560 N N . GLY A 1 12 ? -1.753 12.182 -0.259 1.00 0.00 12 GLY A N 11
ATOM 18561 C CA . GLY A 1 12 ? -0.535 12.904 0.055 1.00 0.00 12 GLY A CA 11
ATOM 18562 C C . GLY A 1 12 ? 0.649 12.429 -0.765 1.00 0.00 12 GLY A C 11
ATOM 18563 O O . GLY A 1 12 ? 0.548 11.449 -1.502 1.00 0.00 12 GLY A O 11
ATOM 18567 N N . TYR A 1 13 ? 1.772 13.126 -0.637 1.00 0.00 13 TYR A N 11
ATOM 18568 C CA . TYR A 1 13 ? 2.979 12.772 -1.376 1.00 0.00 13 TYR A CA 11
ATOM 18569 C C . TYR A 1 13 ? 3.812 11.755 -0.602 1.00 0.00 13 TYR A C 11
ATOM 18570 O O . TYR A 1 13 ? 4.298 12.038 0.493 1.00 0.00 13 TYR A O 11
ATOM 18588 N N . MET A 1 14 ? 3.974 10.570 -1.181 1.00 0.00 14 MET A N 11
ATOM 18589 C CA . MET A 1 14 ? 4.751 9.510 -0.548 1.00 0.00 14 MET A CA 11
ATOM 18590 C C . MET A 1 14 ? 5.807 8.965 -1.504 1.00 0.00 14 MET A C 11
ATOM 18591 O O . MET A 1 14 ? 5.596 8.920 -2.716 1.00 0.00 14 MET A O 11
ATOM 18605 N N . MET A 1 15 ? 6.942 8.551 -0.951 1.00 0.00 15 MET A N 11
ATOM 18606 C CA . MET A 1 15 ? 8.030 8.008 -1.756 1.00 0.00 15 MET A CA 11
ATOM 18607 C C . MET A 1 15 ? 7.925 6.489 -1.858 1.00 0.00 15 MET A C 11
ATOM 18608 O O . MET A 1 15 ? 8.139 5.774 -0.879 1.00 0.00 15 MET A O 11
ATOM 18622 N N . LYS A 1 16 ? 7.593 6.003 -3.049 1.00 0.00 16 LYS A N 11
ATOM 18623 C CA . LYS A 1 16 ? 7.460 4.569 -3.280 1.00 0.00 16 LYS A CA 11
ATOM 18624 C C . LYS A 1 16 ? 8.752 3.986 -3.842 1.00 0.00 16 LYS A C 11
ATOM 18625 O O . LYS A 1 16 ? 9.387 4.581 -4.713 1.00 0.00 16 LYS A O 11
ATOM 18644 N N . LYS A 1 17 ? 9.137 2.818 -3.338 1.00 0.00 17 LYS A N 11
ATOM 18645 C CA . LYS A 1 17 ? 10.352 2.152 -3.791 1.00 0.00 17 LYS A CA 11
ATOM 18646 C C . LYS A 1 17 ? 10.108 1.403 -5.097 1.00 0.00 17 LYS A C 11
ATOM 18647 O O . LYS A 1 17 ? 9.628 0.271 -5.094 1.00 0.00 17 LYS A O 11
ATOM 18666 N N . GLY A 1 18 ? 10.444 2.043 -6.213 1.00 0.00 18 GLY A N 11
ATOM 18667 C CA . GLY A 1 18 ? 10.255 1.421 -7.511 1.00 0.00 18 GLY A CA 11
ATOM 18668 C C . GLY A 1 18 ? 11.114 0.185 -7.692 1.00 0.00 18 GLY A C 11
ATOM 18669 O O . GLY A 1 18 ? 12.007 -0.083 -6.886 1.00 0.00 18 GLY A O 11
ATOM 18673 N N . HIS A 1 19 ? 10.845 -0.571 -8.751 1.00 0.00 19 HIS A N 11
ATOM 18674 C CA . HIS A 1 19 ? 11.600 -1.786 -9.035 1.00 0.00 19 HIS A CA 11
ATOM 18675 C C . HIS A 1 19 ? 12.895 -1.462 -9.773 1.00 0.00 19 HIS A C 11
ATOM 18676 O O . HIS A 1 19 ? 13.227 -2.099 -10.773 1.00 0.00 19 HIS A O 11
ATOM 18691 N N . ARG A 1 20 ? 13.621 -0.467 -9.274 1.00 0.00 20 ARG A N 11
ATOM 18692 C CA . ARG A 1 20 ? 14.878 -0.056 -9.888 1.00 0.00 20 ARG A CA 11
ATOM 18693 C C . ARG A 1 20 ? 15.962 0.137 -8.831 1.00 0.00 20 ARG A C 11
ATOM 18694 O O . ARG A 1 20 ? 15.696 0.049 -7.632 1.00 0.00 20 ARG A O 11
ATOM 18715 N N . ARG A 1 21 ? 17.183 0.400 -9.284 1.00 0.00 21 ARG A N 11
ATOM 18716 C CA . ARG A 1 21 ? 18.307 0.603 -8.377 1.00 0.00 21 ARG A CA 11
ATOM 18717 C C . ARG A 1 21 ? 17.872 1.384 -7.140 1.00 0.00 21 ARG A C 11
ATOM 18718 O O . ARG A 1 21 ? 17.039 2.286 -7.223 1.00 0.00 21 ARG A O 11
ATOM 18739 N N . LYS A 1 22 ? 18.443 1.030 -5.994 1.00 0.00 22 LYS A N 11
ATOM 18740 C CA . LYS A 1 22 ? 18.117 1.697 -4.739 1.00 0.00 22 LYS A CA 11
ATOM 18741 C C . LYS A 1 22 ? 17.876 3.187 -4.961 1.00 0.00 22 LYS A C 11
ATOM 18742 O O . LYS A 1 22 ? 18.792 3.927 -5.314 1.00 0.00 22 LYS A O 11
ATOM 18761 N N . ASN A 1 23 ? 16.637 3.619 -4.749 1.00 0.00 23 ASN A N 11
ATOM 18762 C CA . ASN A 1 23 ? 16.276 5.021 -4.926 1.00 0.00 23 ASN A CA 11
ATOM 18763 C C . ASN A 1 23 ? 14.833 5.270 -4.495 1.00 0.00 23 ASN A C 11
ATOM 18764 O O . ASN A 1 23 ? 14.048 4.333 -4.352 1.00 0.00 23 ASN A O 11
ATOM 18775 N N . TRP A 1 24 ? 14.494 6.537 -4.290 1.00 0.00 24 TRP A N 11
ATOM 18776 C CA . TRP A 1 24 ? 13.145 6.910 -3.876 1.00 0.00 24 TRP A CA 11
ATOM 18777 C C . TRP A 1 24 ? 12.610 8.053 -4.731 1.00 0.00 24 TRP A C 11
ATOM 18778 O O . TRP A 1 24 ? 13.356 8.950 -5.126 1.00 0.00 24 TRP A O 11
ATOM 18799 N N . THR A 1 25 ? 11.311 8.016 -5.015 1.00 0.00 25 THR A N 11
ATOM 18800 C CA . THR A 1 25 ? 10.676 9.048 -5.824 1.00 0.00 25 THR A CA 11
ATOM 18801 C C . THR A 1 25 ? 9.342 9.475 -5.222 1.00 0.00 25 THR A C 11
ATOM 18802 O O . THR A 1 25 ? 8.519 8.637 -4.857 1.00 0.00 25 THR A O 11
ATOM 18813 N N . GLU A 1 26 ? 9.136 10.785 -5.123 1.00 0.00 26 GLU A N 11
ATOM 18814 C CA . GLU A 1 26 ? 7.900 11.322 -4.565 1.00 0.00 26 GLU A CA 11
ATOM 18815 C C . GLU A 1 26 ? 6.754 11.204 -5.565 1.00 0.00 26 GLU A C 11
ATOM 18816 O O . GLU A 1 26 ? 6.859 11.665 -6.702 1.00 0.00 26 GLU A O 11
ATOM 18828 N N . ARG A 1 27 ? 5.662 10.583 -5.134 1.00 0.00 27 ARG A N 11
ATOM 18829 C CA . ARG A 1 27 ? 4.497 10.402 -5.992 1.00 0.00 27 ARG A CA 11
ATOM 18830 C C . ARG A 1 27 ? 3.205 10.592 -5.202 1.00 0.00 27 ARG A C 11
ATOM 18831 O O . ARG A 1 27 ? 3.209 10.565 -3.971 1.00 0.00 27 ARG A O 11
ATOM 18852 N N . TRP A 1 28 ? 2.103 10.785 -5.917 1.00 0.00 28 TRP A N 11
ATOM 18853 C CA . TRP A 1 28 ? 0.804 10.981 -5.283 1.00 0.00 28 TRP A CA 11
ATOM 18854 C C . TRP A 1 28 ? 0.103 9.646 -5.056 1.00 0.00 28 TRP A C 11
ATOM 18855 O O . TRP A 1 28 ? 0.050 8.802 -5.950 1.00 0.00 28 TRP A O 11
ATOM 18876 N N . PHE A 1 29 ? -0.434 9.462 -3.854 1.00 0.00 29 PHE A N 11
ATOM 18877 C CA . PHE A 1 29 ? -1.132 8.229 -3.510 1.00 0.00 29 PHE A CA 11
ATOM 18878 C C . PHE A 1 29 ? -2.570 8.516 -3.090 1.00 0.00 29 PHE A C 11
ATOM 18879 O O . PHE A 1 29 ? -2.819 9.341 -2.211 1.00 0.00 29 PHE A O 11
ATOM 18896 N N . VAL A 1 30 ? -3.515 7.831 -3.727 1.00 0.00 30 VAL A N 11
ATOM 18897 C CA . VAL A 1 30 ? -4.928 8.011 -3.420 1.00 0.00 30 VAL A CA 11
ATOM 18898 C C . VAL A 1 30 ? -5.506 6.775 -2.740 1.00 0.00 30 VAL A C 11
ATOM 18899 O O . VAL A 1 30 ? -5.911 5.820 -3.403 1.00 0.00 30 VAL A O 11
ATOM 18912 N N . LEU A 1 31 ? -5.541 6.800 -1.412 1.00 0.00 31 LEU A N 11
ATOM 18913 C CA . LEU A 1 31 ? -6.070 5.681 -0.640 1.00 0.00 31 LEU A CA 11
ATOM 18914 C C . LEU A 1 31 ? -7.582 5.571 -0.805 1.00 0.00 31 LEU A C 11
ATOM 18915 O O . LEU A 1 31 ? -8.323 6.498 -0.476 1.00 0.00 31 LEU A O 11
ATOM 18931 N N . LYS A 1 32 ? -8.035 4.431 -1.316 1.00 0.00 32 LYS A N 11
ATOM 18932 C CA . LYS A 1 32 ? -9.459 4.197 -1.522 1.00 0.00 32 LYS A CA 11
ATOM 18933 C C . LYS A 1 32 ? -10.014 3.252 -0.462 1.00 0.00 32 LYS A C 11
ATOM 18934 O O . LYS A 1 32 ? -9.275 2.539 0.218 1.00 0.00 32 LYS A O 11
ATOM 18953 N N . PRO A 1 33 ? -11.348 3.242 -0.316 1.00 0.00 33 PRO A N 11
ATOM 18954 C CA . PRO A 1 33 ? -12.031 2.387 0.659 1.00 0.00 33 PRO A CA 11
ATOM 18955 C C . PRO A 1 33 ? -11.964 0.911 0.283 1.00 0.00 33 PRO A C 11
ATOM 18956 O O . PRO A 1 33 ? -12.021 0.037 1.147 1.00 0.00 33 PRO A O 11
ATOM 18967 N N . ASN A 1 34 ? -11.841 0.640 -1.012 1.00 0.00 34 ASN A N 11
ATOM 18968 C CA . ASN A 1 34 ? -11.766 -0.732 -1.502 1.00 0.00 34 ASN A CA 11
ATOM 18969 C C . ASN A 1 34 ? -10.612 -0.895 -2.487 1.00 0.00 34 ASN A C 11
ATOM 18970 O O . ASN A 1 34 ? -10.632 -1.783 -3.341 1.00 0.00 34 ASN A O 11
ATOM 18981 N N . ILE A 1 35 ? -9.608 -0.034 -2.362 1.00 0.00 35 ILE A N 11
ATOM 18982 C CA . ILE A 1 35 ? -8.445 -0.084 -3.239 1.00 0.00 35 ILE A CA 11
ATOM 18983 C C . ILE A 1 35 ? -7.437 1.001 -2.877 1.00 0.00 35 ILE A C 11
ATOM 18984 O O . ILE A 1 35 ? -7.658 1.785 -1.953 1.00 0.00 35 ILE A O 11
ATOM 19000 N N . ILE A 1 36 ? -6.330 1.041 -3.611 1.00 0.00 36 ILE A N 11
ATOM 19001 C CA . ILE A 1 36 ? -5.289 2.032 -3.369 1.00 0.00 36 ILE A CA 11
ATOM 19002 C C . ILE A 1 36 ? -4.590 2.423 -4.667 1.00 0.00 36 ILE A C 11
ATOM 19003 O O . ILE A 1 36 ? -3.781 1.665 -5.202 1.00 0.00 36 ILE A O 11
ATOM 19019 N N . SER A 1 37 ? -4.906 3.613 -5.168 1.00 0.00 37 SER A N 11
ATOM 19020 C CA . SER A 1 37 ? -4.311 4.105 -6.404 1.00 0.00 37 SER A CA 11
ATOM 19021 C C . SER A 1 37 ? -3.155 5.057 -6.109 1.00 0.00 37 SER A C 11
ATOM 19022 O O . SER A 1 37 ? -2.977 5.502 -4.976 1.00 0.00 37 SER A O 11
ATOM 19030 N N . TYR A 1 38 ? -2.372 5.363 -7.138 1.00 0.00 38 TYR A N 11
ATOM 19031 C CA . TYR A 1 38 ? -1.232 6.259 -6.990 1.00 0.00 38 TYR A CA 11
ATOM 19032 C C . TYR A 1 38 ? -0.905 6.948 -8.312 1.00 0.00 38 TYR A C 11
ATOM 19033 O O . TYR A 1 38 ? -0.573 6.294 -9.301 1.00 0.00 38 TYR A O 11
ATOM 19051 N N . TYR A 1 39 ? -1.001 8.273 -8.320 1.00 0.00 39 TYR A N 11
ATOM 19052 C CA . TYR A 1 39 ? -0.718 9.052 -9.520 1.00 0.00 39 TYR A CA 11
ATOM 19053 C C . TYR A 1 39 ? 0.605 9.799 -9.385 1.00 0.00 39 TYR A C 11
ATOM 19054 O O . TYR A 1 39 ? 1.037 10.125 -8.279 1.00 0.00 39 TYR A O 11
ATOM 19072 N N . VAL A 1 40 ? 1.243 10.069 -10.519 1.00 0.00 40 VAL A N 11
ATOM 19073 C CA . VAL A 1 40 ? 2.517 10.779 -10.529 1.00 0.00 40 VAL A CA 11
ATOM 19074 C C . VAL A 1 40 ? 2.446 12.046 -9.684 1.00 0.00 40 VAL A C 11
ATOM 19075 O O . VAL A 1 40 ? 3.363 12.347 -8.921 1.00 0.00 40 VAL A O 11
ATOM 19088 N N . SER A 1 41 ? 1.350 12.784 -9.826 1.00 0.00 41 SER A N 11
ATOM 19089 C CA . SER A 1 41 ? 1.160 14.022 -9.077 1.00 0.00 41 SER A CA 11
ATOM 19090 C C . SER A 1 41 ? -0.221 14.059 -8.431 1.00 0.00 41 SER A C 11
ATOM 19091 O O . SER A 1 41 ? -1.015 13.131 -8.584 1.00 0.00 41 SER A O 11
ATOM 19099 N N . GLU A 1 42 ? -0.501 15.139 -7.708 1.00 0.00 42 GLU A N 11
ATOM 19100 C CA . GLU A 1 42 ? -1.786 15.298 -7.038 1.00 0.00 42 GLU A CA 11
ATOM 19101 C C . GLU A 1 42 ? -2.828 15.877 -7.990 1.00 0.00 42 GLU A C 11
ATOM 19102 O O . GLU A 1 42 ? -3.711 16.630 -7.578 1.00 0.00 42 GLU A O 11
ATOM 19114 N N . ASP A 1 43 ? -2.719 15.519 -9.265 1.00 0.00 43 ASP A N 11
ATOM 19115 C CA . ASP A 1 43 ? -3.652 16.002 -10.276 1.00 0.00 43 ASP A CA 11
ATOM 19116 C C . ASP A 1 43 ? -4.616 14.897 -10.698 1.00 0.00 43 ASP A C 11
ATOM 19117 O O . ASP A 1 43 ? -5.710 15.169 -11.194 1.00 0.00 43 ASP A O 11
ATOM 19126 N N . LEU A 1 44 ? -4.203 13.651 -10.498 1.00 0.00 44 LEU A N 11
ATOM 19127 C CA . LEU A 1 44 ? -5.029 12.504 -10.859 1.00 0.00 44 LEU A CA 11
ATOM 19128 C C . LEU A 1 44 ? -5.281 12.465 -12.363 1.00 0.00 44 LEU A C 11
ATOM 19129 O O . LEU A 1 44 ? -6.397 12.201 -12.810 1.00 0.00 44 LEU A O 11
ATOM 19145 N N . LYS A 1 45 ? -4.235 12.726 -13.139 1.00 0.00 45 LYS A N 11
ATOM 19146 C CA . LYS A 1 45 ? -4.340 12.718 -14.593 1.00 0.00 45 LYS A CA 11
ATOM 19147 C C . LYS A 1 45 ? -3.569 11.544 -15.188 1.00 0.00 45 LYS A C 11
ATOM 19148 O O . LYS A 1 45 ? -4.076 10.831 -16.055 1.00 0.00 45 LYS A O 11
ATOM 19167 N N . ASP A 1 46 ? -2.343 11.347 -14.716 1.00 0.00 46 ASP A N 11
ATOM 19168 C CA . ASP A 1 46 ? -1.504 10.257 -15.200 1.00 0.00 46 ASP A CA 11
ATOM 19169 C C . ASP A 1 46 ? -1.421 9.136 -14.168 1.00 0.00 46 ASP A C 11
ATOM 19170 O O . ASP A 1 46 ? -0.518 9.111 -13.332 1.00 0.00 46 ASP A O 11
ATOM 19179 N N . LYS A 1 47 ? -2.372 8.209 -14.232 1.00 0.00 47 LYS A N 11
ATOM 19180 C CA . LYS A 1 47 ? -2.408 7.085 -13.305 1.00 0.00 47 LYS A CA 11
ATOM 19181 C C . LYS A 1 47 ? -1.348 6.048 -13.664 1.00 0.00 47 LYS A C 11
ATOM 19182 O O . LYS A 1 47 ? -1.163 5.715 -14.835 1.00 0.00 47 LYS A O 11
ATOM 19201 N N . LYS A 1 48 ? -0.655 5.542 -12.650 1.00 0.00 48 LYS A N 11
ATOM 19202 C CA . LYS A 1 48 ? 0.385 4.541 -12.858 1.00 0.00 48 LYS A CA 11
ATOM 19203 C C . LYS A 1 48 ? -0.197 3.132 -12.805 1.00 0.00 48 LYS A C 11
ATOM 19204 O O . LYS A 1 48 ? 0.083 2.301 -13.668 1.00 0.00 48 LYS A O 11
ATOM 19223 N N . GLY A 1 49 ? -1.009 2.870 -11.785 1.00 0.00 49 GLY A N 11
ATOM 19224 C CA . GLY A 1 49 ? -1.619 1.561 -11.640 1.00 0.00 49 GLY A CA 11
ATOM 19225 C C . GLY A 1 49 ? -2.693 1.538 -10.570 1.00 0.00 49 GLY A C 11
ATOM 19226 O O . GLY A 1 49 ? -3.341 2.552 -10.309 1.00 0.00 49 GLY A O 11
ATOM 19230 N N . ASP A 1 50 ? -2.883 0.378 -9.951 1.00 0.00 50 ASP A N 11
ATOM 19231 C CA . ASP A 1 50 ? -3.887 0.226 -8.904 1.00 0.00 50 ASP A CA 11
ATOM 19232 C C . ASP A 1 50 ? -3.589 -0.995 -8.039 1.00 0.00 50 ASP A C 11
ATOM 19233 O O . ASP A 1 50 ? -3.227 -2.055 -8.549 1.00 0.00 50 ASP A O 11
ATOM 19242 N N . ILE A 1 51 ? -3.744 -0.837 -6.729 1.00 0.00 51 ILE A N 11
ATOM 19243 C CA . ILE A 1 51 ? -3.492 -1.927 -5.794 1.00 0.00 51 ILE A CA 11
ATOM 19244 C C . ILE A 1 51 ? -4.796 -2.473 -5.222 1.00 0.00 51 ILE A C 11
ATOM 19245 O O . ILE A 1 51 ? -5.325 -1.948 -4.242 1.00 0.00 51 ILE A O 11
ATOM 19261 N N . LEU A 1 52 ? -5.308 -3.532 -5.839 1.00 0.00 52 LEU A N 11
ATOM 19262 C CA . LEU A 1 52 ? -6.549 -4.153 -5.391 1.00 0.00 52 LEU A CA 11
ATOM 19263 C C . LEU A 1 52 ? -6.445 -4.588 -3.933 1.00 0.00 52 LEU A C 11
ATOM 19264 O O . LEU A 1 52 ? -5.692 -5.505 -3.600 1.00 0.00 52 LEU A O 11
ATOM 19280 N N . LEU A 1 53 ? -7.206 -3.928 -3.068 1.00 0.00 53 LEU A N 11
ATOM 19281 C CA . LEU A 1 53 ? -7.202 -4.248 -1.644 1.00 0.00 53 LEU A CA 11
ATOM 19282 C C . LEU A 1 53 ? -8.058 -5.478 -1.360 1.00 0.00 53 LEU A C 11
ATOM 19283 O O . LEU A 1 53 ? -9.147 -5.630 -1.914 1.00 0.00 53 LEU A O 11
ATOM 19299 N N . ASP A 1 54 ? -7.560 -6.351 -0.492 1.00 0.00 54 ASP A N 11
ATOM 19300 C CA . ASP A 1 54 ? -8.281 -7.566 -0.131 1.00 0.00 54 ASP A CA 11
ATOM 19301 C C . ASP A 1 54 ? -7.773 -8.125 1.195 1.00 0.00 54 ASP A C 11
ATOM 19302 O O . ASP A 1 54 ? -6.598 -7.981 1.531 1.00 0.00 54 ASP A O 11
ATOM 19311 N N . GLU A 1 55 ? -8.668 -8.762 1.944 1.00 0.00 55 GLU A N 11
ATOM 19312 C CA . GLU A 1 55 ? -8.310 -9.341 3.234 1.00 0.00 55 GLU A CA 11
ATOM 19313 C C . GLU A 1 55 ? -6.881 -9.875 3.213 1.00 0.00 55 GLU A C 11
ATOM 19314 O O . GLU A 1 55 ? -6.165 -9.800 4.210 1.00 0.00 55 GLU A O 11
ATOM 19326 N N . ASN A 1 56 ? -6.475 -10.415 2.069 1.00 0.00 56 ASN A N 11
ATOM 19327 C CA . ASN A 1 56 ? -5.132 -10.964 1.917 1.00 0.00 56 ASN A CA 11
ATOM 19328 C C . ASN A 1 56 ? -4.078 -9.871 2.064 1.00 0.00 56 ASN A C 11
ATOM 19329 O O . ASN A 1 56 ? -3.190 -9.959 2.913 1.00 0.00 56 ASN A O 11
ATOM 19340 N N . CYS A 1 57 ? -4.183 -8.840 1.233 1.00 0.00 57 CYS A N 11
ATOM 19341 C CA . CYS A 1 57 ? -3.240 -7.728 1.269 1.00 0.00 57 CYS A CA 11
ATOM 19342 C C . CYS A 1 57 ? -3.161 -7.128 2.669 1.00 0.00 57 CYS A C 11
ATOM 19343 O O . CYS A 1 57 ? -4.144 -7.125 3.411 1.00 0.00 57 CYS A O 11
ATOM 19350 N N . CYS A 1 58 ? -1.986 -6.620 3.023 1.00 0.00 58 CYS A N 11
ATOM 19351 C CA . CYS A 1 58 ? -1.777 -6.016 4.335 1.00 0.00 58 CYS A CA 11
ATOM 19352 C C . CYS A 1 58 ? -0.527 -5.143 4.339 1.00 0.00 58 CYS A C 11
ATOM 19353 O O . CYS A 1 58 ? 0.371 -5.322 3.517 1.00 0.00 58 CYS A O 11
ATOM 19361 N N . VAL A 1 59 ? -0.476 -4.195 5.270 1.00 0.00 59 VAL A N 11
ATOM 19362 C CA . VAL A 1 59 ? 0.663 -3.293 5.382 1.00 0.00 59 VAL A CA 11
ATOM 19363 C C . VAL A 1 59 ? 1.516 -3.632 6.599 1.00 0.00 59 VAL A C 11
ATOM 19364 O O . VAL A 1 59 ? 1.002 -4.081 7.623 1.00 0.00 59 VAL A O 11
ATOM 19377 N N . GLU A 1 60 ? 2.822 -3.412 6.481 1.00 0.00 60 GLU A N 11
ATOM 19378 C CA . GLU A 1 60 ? 3.745 -3.695 7.573 1.00 0.00 60 GLU A CA 11
ATOM 19379 C C . GLU A 1 60 ? 4.694 -2.522 7.800 1.00 0.00 60 GLU A C 11
ATOM 19380 O O . GLU A 1 60 ? 4.942 -1.726 6.895 1.00 0.00 60 GLU A O 11
ATOM 19392 N N . SER A 1 61 ? 5.222 -2.422 9.016 1.00 0.00 61 SER A N 11
ATOM 19393 C CA . SER A 1 61 ? 6.140 -1.344 9.365 1.00 0.00 61 SER A CA 11
ATOM 19394 C C . SER A 1 61 ? 7.589 -1.809 9.256 1.00 0.00 61 SER A C 11
ATOM 19395 O O . SER A 1 61 ? 7.953 -2.871 9.763 1.00 0.00 61 SER A O 11
ATOM 19403 N N . LEU A 1 62 ? 8.413 -1.005 8.592 1.00 0.00 62 LEU A N 11
ATOM 19404 C CA . LEU A 1 62 ? 9.823 -1.332 8.415 1.00 0.00 62 LEU A CA 11
ATOM 19405 C C . LEU A 1 62 ? 10.713 -0.261 9.039 1.00 0.00 62 LEU A C 11
ATOM 19406 O O . LEU A 1 62 ? 10.415 0.932 8.992 1.00 0.00 62 LEU A O 11
ATOM 19422 N N . PRO A 1 63 ? 11.833 -0.696 9.636 1.00 0.00 63 PRO A N 11
ATOM 19423 C CA . PRO A 1 63 ? 12.790 0.210 10.277 1.00 0.00 63 PRO A CA 11
ATOM 19424 C C . PRO A 1 63 ? 13.544 1.067 9.267 1.00 0.00 63 PRO A C 11
ATOM 19425 O O . PRO A 1 63 ? 13.157 1.154 8.101 1.00 0.00 63 PRO A O 11
ATOM 19436 N N . ASP A 1 64 ? 14.622 1.698 9.720 1.00 0.00 64 ASP A N 11
ATOM 19437 C CA . ASP A 1 64 ? 15.431 2.548 8.854 1.00 0.00 64 ASP A CA 11
ATOM 19438 C C . ASP A 1 64 ? 16.530 1.738 8.173 1.00 0.00 64 ASP A C 11
ATOM 19439 O O . ASP A 1 64 ? 17.304 1.044 8.831 1.00 0.00 64 ASP A O 11
ATOM 19448 N N . LYS A 1 65 ? 16.592 1.831 6.849 1.00 0.00 65 LYS A N 11
ATOM 19449 C CA . LYS A 1 65 ? 17.595 1.109 6.076 1.00 0.00 65 LYS A CA 11
ATOM 19450 C C . LYS A 1 65 ? 18.425 2.068 5.229 1.00 0.00 65 LYS A C 11
ATOM 19451 O O . LYS A 1 65 ? 19.653 1.985 5.202 1.00 0.00 65 LYS A O 11
ATOM 19470 N N . ASP A 1 66 ? 17.747 2.980 4.541 1.00 0.00 66 ASP A N 11
ATOM 19471 C CA . ASP A 1 66 ? 18.422 3.958 3.695 1.00 0.00 66 ASP A CA 11
ATOM 19472 C C . ASP A 1 66 ? 18.319 5.357 4.293 1.00 0.00 66 ASP A C 11
ATOM 19473 O O . ASP A 1 66 ? 17.803 6.277 3.661 1.00 0.00 66 ASP A O 11
ATOM 19482 N N . GLY A 1 67 ? 18.814 5.509 5.518 1.00 0.00 67 GLY A N 11
ATOM 19483 C CA . GLY A 1 67 ? 18.767 6.799 6.182 1.00 0.00 67 GLY A CA 11
ATOM 19484 C C . GLY A 1 67 ? 17.350 7.299 6.377 1.00 0.00 67 GLY A C 11
ATOM 19485 O O . GLY A 1 67 ? 17.085 8.497 6.267 1.00 0.00 67 GLY A O 11
ATOM 19489 N N . LYS A 1 68 ? 16.434 6.381 6.665 1.00 0.00 68 LYS A N 11
ATOM 19490 C CA . LYS A 1 68 ? 15.035 6.734 6.875 1.00 0.00 68 LYS A CA 11
ATOM 19491 C C . LYS A 1 68 ? 14.680 6.694 8.358 1.00 0.00 68 LYS A C 11
ATOM 19492 O O . LYS A 1 68 ? 15.540 6.458 9.207 1.00 0.00 68 LYS A O 11
ATOM 19511 N N . LYS A 1 69 ? 13.408 6.925 8.664 1.00 0.00 69 LYS A N 11
ATOM 19512 C CA . LYS A 1 69 ? 12.938 6.913 10.044 1.00 0.00 69 LYS A CA 11
ATOM 19513 C C . LYS A 1 69 ? 11.662 6.088 10.177 1.00 0.00 69 LYS A C 11
ATOM 19514 O O . LYS A 1 69 ? 11.612 5.123 10.940 1.00 0.00 69 LYS A O 11
ATOM 19533 N N . CYS A 1 70 ? 10.633 6.474 9.430 1.00 0.00 70 CYS A N 11
ATOM 19534 C CA . CYS A 1 70 ? 9.357 5.769 9.464 1.00 0.00 70 CYS A CA 11
ATOM 19535 C C . CYS A 1 70 ? 9.054 5.127 8.114 1.00 0.00 70 CYS A C 11
ATOM 19536 O O . CYS A 1 70 ? 8.387 5.722 7.266 1.00 0.00 70 CYS A O 11
ATOM 19544 N N . LEU A 1 71 ? 9.550 3.910 7.920 1.00 0.00 71 LEU A N 11
ATOM 19545 C CA . LEU A 1 71 ? 9.334 3.186 6.672 1.00 0.00 71 LEU A CA 11
ATOM 19546 C C . LEU A 1 71 ? 8.237 2.138 6.832 1.00 0.00 71 LEU A C 11
ATOM 19547 O O . LEU A 1 71 ? 8.018 1.616 7.925 1.00 0.00 71 LEU A O 11
ATOM 19563 N N . PHE A 1 72 ? 7.551 1.835 5.735 1.00 0.00 72 PHE A N 11
ATOM 19564 C CA . PHE A 1 72 ? 6.477 0.848 5.754 1.00 0.00 72 PHE A CA 11
ATOM 19565 C C . PHE A 1 72 ? 6.268 0.246 4.367 1.00 0.00 72 PHE A C 11
ATOM 19566 O O . PHE A 1 72 ? 6.213 0.964 3.368 1.00 0.00 72 PHE A O 11
ATOM 19583 N N . LEU A 1 73 ? 6.152 -1.076 4.315 1.00 0.00 73 LEU A N 11
ATOM 19584 C CA . LEU A 1 73 ? 5.949 -1.777 3.051 1.00 0.00 73 LEU A CA 11
ATOM 19585 C C . LEU A 1 73 ? 4.603 -2.494 3.036 1.00 0.00 73 LEU A C 11
ATOM 19586 O O . LEU A 1 73 ? 4.166 -3.038 4.050 1.00 0.00 73 LEU A O 11
ATOM 19602 N N . VAL A 1 74 ? 3.950 -2.492 1.878 1.00 0.00 74 VAL A N 11
ATOM 19603 C CA . VAL A 1 74 ? 2.655 -3.145 1.730 1.00 0.00 74 VAL A CA 11
ATOM 19604 C C . VAL A 1 74 ? 2.787 -4.462 0.973 1.00 0.00 74 VAL A C 11
ATOM 19605 O O . VAL A 1 74 ? 3.372 -4.514 -0.109 1.00 0.00 74 VAL A O 11
ATOM 19618 N N . LYS A 1 75 ? 2.240 -5.527 1.550 1.00 0.00 75 LYS A N 11
ATOM 19619 C CA . LYS A 1 75 ? 2.294 -6.845 0.931 1.00 0.00 75 LYS A CA 11
ATOM 19620 C C . LYS A 1 75 ? 0.934 -7.235 0.361 1.00 0.00 75 LYS A C 11
ATOM 19621 O O . LYS A 1 75 ? -0.107 -6.816 0.868 1.00 0.00 75 LYS A O 11
ATOM 19640 N N . CYS A 1 76 ? 0.949 -8.040 -0.696 1.00 0.00 76 CYS A N 11
ATOM 19641 C CA . CYS A 1 76 ? -0.282 -8.488 -1.335 1.00 0.00 76 CYS A CA 11
ATOM 19642 C C . CYS A 1 76 ? -0.154 -9.932 -1.813 1.00 0.00 76 CYS A C 11
ATOM 19643 O O . CYS A 1 76 ? 0.913 -10.538 -1.711 1.00 0.00 76 CYS A O 11
ATOM 19650 N N . PHE A 1 77 ? -1.248 -10.476 -2.333 1.00 0.00 77 PHE A N 11
ATOM 19651 C CA . PHE A 1 77 ? -1.259 -11.849 -2.826 1.00 0.00 77 PHE A CA 11
ATOM 19652 C C . PHE A 1 77 ? 0.092 -12.221 -3.429 1.00 0.00 77 PHE A C 11
ATOM 19653 O O . PHE A 1 77 ? 0.874 -12.953 -2.823 1.00 0.00 77 PHE A O 11
ATOM 19670 N N . ASP A 1 78 ? 0.359 -11.711 -4.627 1.00 0.00 78 ASP A N 11
ATOM 19671 C CA . ASP A 1 78 ? 1.615 -11.988 -5.313 1.00 0.00 78 ASP A CA 11
ATOM 19672 C C . ASP A 1 78 ? 2.409 -10.704 -5.534 1.00 0.00 78 ASP A C 11
ATOM 19673 O O . ASP A 1 78 ? 3.639 -10.721 -5.574 1.00 0.00 78 ASP A O 11
ATOM 19682 N N . LYS A 1 79 ? 1.696 -9.592 -5.679 1.00 0.00 79 LYS A N 11
ATOM 19683 C CA . LYS A 1 79 ? 2.332 -8.298 -5.896 1.00 0.00 79 LYS A CA 11
ATOM 19684 C C . LYS A 1 79 ? 2.787 -7.687 -4.574 1.00 0.00 79 LYS A C 11
ATOM 19685 O O . LYS A 1 79 ? 2.249 -8.004 -3.513 1.00 0.00 79 LYS A O 11
ATOM 19704 N N . THR A 1 80 ? 3.782 -6.807 -4.645 1.00 0.00 80 THR A N 11
ATOM 19705 C CA . THR A 1 80 ? 4.309 -6.151 -3.455 1.00 0.00 80 THR A CA 11
ATOM 19706 C C . THR A 1 80 ? 4.591 -4.677 -3.720 1.00 0.00 80 THR A C 11
ATOM 19707 O O . THR A 1 80 ? 5.144 -4.317 -4.759 1.00 0.00 80 THR A O 11
ATOM 19718 N N . PHE A 1 81 ? 4.209 -3.827 -2.772 1.00 0.00 81 PHE A N 11
ATOM 19719 C CA . PHE A 1 81 ? 4.421 -2.390 -2.903 1.00 0.00 81 PHE A CA 11
ATOM 19720 C C . PHE A 1 81 ? 5.166 -1.838 -1.692 1.00 0.00 81 PHE A C 11
ATOM 19721 O O . PHE A 1 81 ? 4.953 -2.281 -0.564 1.00 0.00 81 PHE A O 11
ATOM 19738 N N . GLU A 1 82 ? 6.042 -0.868 -1.935 1.00 0.00 82 GLU A N 11
ATOM 19739 C CA . GLU A 1 82 ? 6.820 -0.256 -0.865 1.00 0.00 82 GLU A CA 11
ATOM 19740 C C . GLU A 1 82 ? 6.660 1.262 -0.875 1.00 0.00 82 GLU A C 11
ATOM 19741 O O . GLU A 1 82 ? 6.761 1.900 -1.923 1.00 0.00 82 GLU A O 11
ATOM 19753 N N . ILE A 1 83 ? 6.410 1.832 0.299 1.00 0.00 83 ILE A N 11
ATOM 19754 C CA . ILE A 1 83 ? 6.237 3.274 0.426 1.00 0.00 83 ILE A CA 11
ATOM 19755 C C . ILE A 1 83 ? 6.981 3.812 1.643 1.00 0.00 83 ILE A C 11
ATOM 19756 O O . ILE A 1 83 ? 7.120 3.122 2.653 1.00 0.00 83 ILE A O 11
ATOM 19772 N N . SER A 1 84 ? 7.455 5.049 1.541 1.00 0.00 84 SER A N 11
ATOM 19773 C CA . SER A 1 84 ? 8.187 5.680 2.633 1.00 0.00 84 SER A CA 11
ATOM 19774 C C . SER A 1 84 ? 7.480 6.949 3.099 1.00 0.00 84 SER A C 11
ATOM 19775 O O . SER A 1 84 ? 6.816 7.627 2.315 1.00 0.00 84 SER A O 11
ATOM 19783 N N . ALA A 1 85 ? 7.626 7.263 4.382 1.00 0.00 85 ALA A N 11
ATOM 19784 C CA . ALA A 1 85 ? 7.004 8.450 4.954 1.00 0.00 85 ALA A CA 11
ATOM 19785 C C . ALA A 1 85 ? 8.052 9.399 5.525 1.00 0.00 85 ALA A C 11
ATOM 19786 O O . ALA A 1 85 ? 9.160 8.984 5.863 1.00 0.00 85 ALA A O 11
ATOM 19793 N N . SER A 1 86 ? 7.695 10.675 5.627 1.00 0.00 86 SER A N 11
ATOM 19794 C CA . SER A 1 86 ? 8.607 11.684 6.153 1.00 0.00 86 SER A CA 11
ATOM 19795 C C . SER A 1 86 ? 8.356 11.923 7.638 1.00 0.00 86 SER A C 11
ATOM 19796 O O . SER A 1 86 ? 9.289 11.940 8.442 1.00 0.00 86 SER A O 11
ATOM 19804 N N . ASP A 1 87 ? 7.090 12.107 7.996 1.00 0.00 87 ASP A N 11
ATOM 19805 C CA . ASP A 1 87 ? 6.714 12.343 9.385 1.00 0.00 87 ASP A CA 11
ATOM 19806 C C . ASP A 1 87 ? 6.002 11.128 9.970 1.00 0.00 87 ASP A C 11
ATOM 19807 O O . ASP A 1 87 ? 5.176 10.500 9.306 1.00 0.00 87 ASP A O 11
ATOM 19816 N N . LYS A 1 88 ? 6.327 10.801 11.216 1.00 0.00 88 LYS A N 11
ATOM 19817 C CA . LYS A 1 88 ? 5.718 9.661 11.891 1.00 0.00 88 LYS A CA 11
ATOM 19818 C C . LYS A 1 88 ? 4.206 9.652 11.689 1.00 0.00 88 LYS A C 11
ATOM 19819 O O . LYS A 1 88 ? 3.614 8.612 11.401 1.00 0.00 88 LYS A O 11
ATOM 19838 N N . LYS A 1 89 ? 3.587 10.818 11.840 1.00 0.00 89 LYS A N 11
ATOM 19839 C CA . LYS A 1 89 ? 2.144 10.946 11.672 1.00 0.00 89 LYS A CA 11
ATOM 19840 C C . LYS A 1 89 ? 1.680 10.240 10.402 1.00 0.00 89 LYS A C 11
ATOM 19841 O O . LYS A 1 89 ? 0.811 9.369 10.445 1.00 0.00 89 LYS A O 11
ATOM 19860 N N . LYS A 1 90 ? 2.267 10.619 9.271 1.00 0.00 90 LYS A N 11
ATOM 19861 C CA . LYS A 1 90 ? 1.916 10.021 7.989 1.00 0.00 90 LYS A CA 11
ATOM 19862 C C . LYS A 1 90 ? 2.002 8.499 8.056 1.00 0.00 90 LYS A C 11
ATOM 19863 O O . LYS A 1 90 ? 1.004 7.802 7.873 1.00 0.00 90 LYS A O 11
ATOM 19882 N N . LYS A 1 91 ? 3.200 7.990 8.322 1.00 0.00 91 LYS A N 11
ATOM 19883 C CA . LYS A 1 91 ? 3.417 6.552 8.417 1.00 0.00 91 LYS A CA 11
ATOM 19884 C C . LYS A 1 91 ? 2.294 5.883 9.203 1.00 0.00 91 LYS A C 11
ATOM 19885 O O . LYS A 1 91 ? 1.502 5.124 8.646 1.00 0.00 91 LYS A O 11
ATOM 19904 N N . GLN A 1 92 ? 2.232 6.171 10.499 1.00 0.00 92 GLN A N 11
ATOM 19905 C CA . GLN A 1 92 ? 1.205 5.598 11.360 1.00 0.00 92 GLN A CA 11
ATOM 19906 C C . GLN A 1 92 ? -0.178 5.753 10.736 1.00 0.00 92 GLN A C 11
ATOM 19907 O O . GLN A 1 92 ? -0.806 4.769 10.346 1.00 0.00 92 GLN A O 11
ATOM 19921 N N . GLU A 1 93 ? -0.646 6.994 10.645 1.00 0.00 93 GLU A N 11
ATOM 19922 C CA . GLU A 1 93 ? -1.955 7.276 10.069 1.00 0.00 93 GLU A CA 11
ATOM 19923 C C . GLU A 1 93 ? -2.213 6.397 8.848 1.00 0.00 93 GLU A C 11
ATOM 19924 O O . GLU A 1 93 ? -3.146 5.595 8.833 1.00 0.00 93 GLU A O 11
ATOM 19936 N N . TRP A 1 94 ? -1.380 6.556 7.826 1.00 0.00 94 TRP A N 11
ATOM 19937 C CA . TRP A 1 94 ? -1.517 5.778 6.600 1.00 0.00 94 TRP A CA 11
ATOM 19938 C C . TRP A 1 94 ? -1.732 4.302 6.913 1.00 0.00 94 TRP A C 11
ATOM 19939 O O . TRP A 1 94 ? -2.778 3.736 6.593 1.00 0.00 94 TRP A O 11
ATOM 19960 N N . ILE A 1 95 ? -0.737 3.683 7.540 1.00 0.00 95 ILE A N 11
ATOM 19961 C CA . ILE A 1 95 ? -0.820 2.273 7.897 1.00 0.00 95 ILE A CA 11
ATOM 19962 C C . ILE A 1 95 ? -2.140 1.958 8.593 1.00 0.00 95 ILE A C 11
ATOM 19963 O O . ILE A 1 95 ? -2.759 0.927 8.332 1.00 0.00 95 ILE A O 11
ATOM 19979 N N . GLN A 1 96 ? -2.565 2.854 9.477 1.00 0.00 96 GLN A N 11
ATOM 19980 C CA . GLN A 1 96 ? -3.813 2.672 10.209 1.00 0.00 96 GLN A CA 11
ATOM 19981 C C . GLN A 1 96 ? -5.005 2.664 9.259 1.00 0.00 96 GLN A C 11
ATOM 19982 O O . GLN A 1 96 ? -5.850 1.771 9.315 1.00 0.00 96 GLN A O 11
ATOM 19996 N N . ALA A 1 97 ? -5.067 3.665 8.387 1.00 0.00 97 ALA A N 11
ATOM 19997 C CA . ALA A 1 97 ? -6.155 3.773 7.423 1.00 0.00 97 ALA A CA 11
ATOM 19998 C C . ALA A 1 97 ? -6.194 2.558 6.501 1.00 0.00 97 ALA A C 11
ATOM 19999 O O . ALA A 1 97 ? -7.238 1.926 6.336 1.00 0.00 97 ALA A O 11
ATOM 20006 N N . ILE A 1 98 ? -5.051 2.239 5.903 1.00 0.00 98 ILE A N 11
ATOM 20007 C CA . ILE A 1 98 ? -4.956 1.100 4.998 1.00 0.00 98 ILE A CA 11
ATOM 20008 C C . ILE A 1 98 ? -5.361 -0.193 5.697 1.00 0.00 98 ILE A C 11
ATOM 20009 O O . ILE A 1 98 ? -6.280 -0.887 5.260 1.00 0.00 98 ILE A O 11
ATOM 20025 N N . HIS A 1 99 ? -4.669 -0.512 6.787 1.00 0.00 99 HIS A N 11
ATOM 20026 C CA . HIS A 1 99 ? -4.958 -1.721 7.550 1.00 0.00 99 HIS A CA 11
ATOM 20027 C C . HIS A 1 99 ? -6.454 -1.846 7.825 1.00 0.00 99 HIS A C 11
ATOM 20028 O O . HIS A 1 99 ? -7.079 -2.846 7.472 1.00 0.00 99 HIS A O 11
ATOM 20043 N N . SER A 1 100 ? -7.022 -0.824 8.457 1.00 0.00 100 SER A N 11
ATOM 20044 C CA . SER A 1 100 ? -8.443 -0.821 8.784 1.00 0.00 100 SER A CA 11
ATOM 20045 C C . SER A 1 100 ? -9.290 -0.982 7.525 1.00 0.00 100 SER A C 11
ATOM 20046 O O . SER A 1 100 ? -10.230 -1.776 7.492 1.00 0.00 100 SER A O 11
ATOM 20054 N N . THR A 1 101 ? -8.949 -0.222 6.488 1.00 0.00 101 THR A N 11
ATOM 20055 C CA . THR A 1 101 ? -9.677 -0.278 5.227 1.00 0.00 101 THR A CA 11
ATOM 20056 C C . THR A 1 101 ? -9.778 -1.709 4.714 1.00 0.00 101 THR A C 11
ATOM 20057 O O . THR A 1 101 ? -10.759 -2.079 4.068 1.00 0.00 101 THR A O 11
ATOM 20068 N N . ILE A 1 102 ? -8.758 -2.511 5.005 1.00 0.00 102 ILE A N 11
ATOM 20069 C CA . ILE A 1 102 ? -8.734 -3.903 4.573 1.00 0.00 102 ILE A CA 11
ATOM 20070 C C . ILE A 1 102 ? -9.647 -4.763 5.441 1.00 0.00 102 ILE A C 11
ATOM 20071 O O . ILE A 1 102 ? -10.359 -5.633 4.939 1.00 0.00 102 ILE A O 11
ATOM 20087 N N . HIS A 1 103 ? -9.621 -4.513 6.746 1.00 0.00 103 HIS A N 11
ATOM 20088 C CA . HIS A 1 103 ? -10.448 -5.263 7.685 1.00 0.00 103 HIS A CA 11
ATOM 20089 C C . HIS A 1 103 ? -11.900 -5.302 7.218 1.00 0.00 103 HIS A C 11
ATOM 20090 O O . HIS A 1 103 ? -12.567 -6.334 7.314 1.00 0.00 103 HIS A O 11
ATOM 20105 N N . LEU A 1 104 ? -12.385 -4.173 6.713 1.00 0.00 104 LEU A N 11
ATOM 20106 C CA . LEU A 1 104 ? -13.759 -4.078 6.232 1.00 0.00 104 LEU A CA 11
ATOM 20107 C C . LEU A 1 104 ? -14.024 -5.104 5.135 1.00 0.00 104 LEU A C 11
ATOM 20108 O O . LEU A 1 104 ? -15.141 -5.603 4.993 1.00 0.00 104 LEU A O 11
ATOM 20124 N N . LEU A 1 105 ? -12.990 -5.417 4.362 1.00 0.00 105 LEU A N 11
ATOM 20125 C CA . LEU A 1 105 ? -13.109 -6.386 3.279 1.00 0.00 105 LEU A CA 11
ATOM 20126 C C . LEU A 1 105 ? -13.089 -7.813 3.819 1.00 0.00 105 LEU A C 11
ATOM 20127 O O . LEU A 1 105 ? -13.554 -8.744 3.162 1.00 0.00 105 LEU A O 11
ATOM 20143 N N . LYS A 1 106 ? -12.550 -7.976 5.022 1.00 0.00 106 LYS A N 11
ATOM 20144 C CA . LYS A 1 106 ? -12.472 -9.288 5.654 1.00 0.00 106 LYS A CA 11
ATOM 20145 C C . LYS A 1 106 ? -13.854 -9.766 6.088 1.00 0.00 106 LYS A C 11
ATOM 20146 O O . LYS A 1 106 ? -14.170 -10.953 5.990 1.00 0.00 106 LYS A O 11
ATOM 20165 N N . LEU A 1 107 ? -14.674 -8.837 6.565 1.00 0.00 107 LEU A N 11
ATOM 20166 C CA . LEU A 1 107 ? -16.023 -9.163 7.012 1.00 0.00 107 LEU A CA 11
ATOM 20167 C C . LEU A 1 107 ? -16.806 -9.868 5.909 1.00 0.00 107 LEU A C 11
ATOM 20168 O O . LEU A 1 107 ? -17.429 -10.903 6.140 1.00 0.00 107 LEU A O 11
ATOM 20184 N N . GLY A 1 108 ? -16.768 -9.299 4.707 1.00 0.00 108 GLY A N 11
ATOM 20185 C CA . GLY A 1 108 ? -17.477 -9.888 3.586 1.00 0.00 108 GLY A CA 11
ATOM 20186 C C . GLY A 1 108 ? -16.625 -10.878 2.817 1.00 0.00 108 GLY A C 11
ATOM 20187 O O . GLY A 1 108 ? -15.805 -10.488 1.986 1.00 0.00 108 GLY A O 11
ATOM 20191 N N . SER A 1 109 ? -16.817 -12.163 3.095 1.00 0.00 109 SER A N 11
ATOM 20192 C CA . SER A 1 109 ? -16.056 -13.212 2.428 1.00 0.00 109 SER A CA 11
ATOM 20193 C C . SER A 1 109 ? -16.883 -13.866 1.325 1.00 0.00 109 SER A C 11
ATOM 20194 O O . SER A 1 109 ? -18.083 -14.091 1.484 1.00 0.00 109 SER A O 11
ATOM 20202 N N . SER A 1 110 ? -16.232 -14.167 0.205 1.00 0.00 110 SER A N 11
ATOM 20203 C CA . SER A 1 110 ? -16.907 -14.791 -0.927 1.00 0.00 110 SER A CA 11
ATOM 20204 C C . SER A 1 110 ? -16.887 -16.312 -0.801 1.00 0.00 110 SER A C 11
ATOM 20205 O O . SER A 1 110 ? -15.824 -16.930 -0.786 1.00 0.00 110 SER A O 11
ATOM 20213 N N . GLY A 1 111 ? -18.072 -16.907 -0.710 1.00 0.00 111 GLY A N 11
ATOM 20214 C CA . GLY A 1 111 ? -18.169 -18.350 -0.586 1.00 0.00 111 GLY A CA 11
ATOM 20215 C C . GLY A 1 111 ? -19.518 -18.797 -0.057 1.00 0.00 111 GLY A C 11
ATOM 20216 O O . GLY A 1 111 ? -19.960 -18.376 1.012 1.00 0.00 111 GLY A O 11
ATOM 20220 N N . PRO A 1 112 ? -20.196 -19.669 -0.818 1.00 0.00 112 PRO A N 11
ATOM 20221 C CA . PRO A 1 112 ? -21.513 -20.191 -0.441 1.00 0.00 112 PRO A CA 11
ATOM 20222 C C . PRO A 1 112 ? -21.441 -21.137 0.753 1.00 0.00 112 PRO A C 11
ATOM 20223 O O . PRO A 1 112 ? -20.540 -21.971 0.843 1.00 0.00 112 PRO A O 11
ATOM 20234 N N . SER A 1 113 ? -22.397 -21.003 1.668 1.00 0.00 113 SER A N 11
ATOM 20235 C CA . SER A 1 113 ? -22.439 -21.844 2.858 1.00 0.00 113 SER A CA 11
ATOM 20236 C C . SER A 1 113 ? -23.880 -22.152 3.254 1.00 0.00 113 SER A C 11
ATOM 20237 O O . SER A 1 113 ? -24.771 -21.318 3.095 1.00 0.00 113 SER A O 11
ATOM 20245 N N . SER A 1 114 ? -24.101 -23.357 3.769 1.00 0.00 114 SER A N 11
ATOM 20246 C CA . SER A 1 114 ? -25.433 -23.779 4.185 1.00 0.00 114 SER A CA 11
ATOM 20247 C C . SER A 1 114 ? -26.080 -22.728 5.082 1.00 0.00 114 SER A C 11
ATOM 20248 O O . SER A 1 114 ? -27.249 -22.383 4.910 1.00 0.00 114 SER A O 11
ATOM 20256 N N . GLY A 1 115 ? -25.310 -22.223 6.041 1.00 0.00 115 GLY A N 11
ATOM 20257 C CA . GLY A 1 115 ? -25.825 -21.217 6.952 1.00 0.00 115 GLY A CA 11
ATOM 20258 C C . GLY A 1 115 ? -25.647 -21.607 8.406 1.00 0.00 115 GLY A C 11
ATOM 20259 O O . GLY A 1 115 ? -25.708 -20.757 9.295 1.00 0.00 115 GLY A O 11
ATOM 20263 N N . GLY A 1 1 ? -12.784 18.753 9.748 1.00 0.00 1 GLY A N 12
ATOM 20264 C CA . GLY A 1 1 ? -13.896 18.262 8.957 1.00 0.00 1 GLY A CA 12
ATOM 20265 C C . GLY A 1 1 ? -13.572 16.965 8.243 1.00 0.00 1 GLY A C 12
ATOM 20266 O O . GLY A 1 1 ? -12.412 16.693 7.932 1.00 0.00 1 GLY A O 12
ATOM 20270 N N . SER A 1 2 ? -14.598 16.160 7.985 1.00 0.00 2 SER A N 12
ATOM 20271 C CA . SER A 1 2 ? -14.416 14.881 7.309 1.00 0.00 2 SER A CA 12
ATOM 20272 C C . SER A 1 2 ? -14.080 15.089 5.835 1.00 0.00 2 SER A C 12
ATOM 20273 O O . SER A 1 2 ? -14.741 15.860 5.139 1.00 0.00 2 SER A O 12
ATOM 20281 N N . SER A 1 3 ? -13.047 14.396 5.367 1.00 0.00 3 SER A N 12
ATOM 20282 C CA . SER A 1 3 ? -12.619 14.507 3.977 1.00 0.00 3 SER A CA 12
ATOM 20283 C C . SER A 1 3 ? -12.531 13.130 3.324 1.00 0.00 3 SER A C 12
ATOM 20284 O O . SER A 1 3 ? -12.692 12.994 2.112 1.00 0.00 3 SER A O 12
ATOM 20292 N N . GLY A 1 4 ? -12.274 12.111 4.139 1.00 0.00 4 GLY A N 12
ATOM 20293 C CA . GLY A 1 4 ? -12.168 10.759 3.625 1.00 0.00 4 GLY A CA 12
ATOM 20294 C C . GLY A 1 4 ? -13.448 9.967 3.807 1.00 0.00 4 GLY A C 12
ATOM 20295 O O . GLY A 1 4 ? -13.431 8.865 4.353 1.00 0.00 4 GLY A O 12
ATOM 20299 N N . SER A 1 5 ? -14.561 10.532 3.349 1.00 0.00 5 SER A N 12
ATOM 20300 C CA . SER A 1 5 ? -15.857 9.874 3.470 1.00 0.00 5 SER A CA 12
ATOM 20301 C C . SER A 1 5 ? -16.557 9.803 2.116 1.00 0.00 5 SER A C 12
ATOM 20302 O O . SER A 1 5 ? -17.164 8.788 1.771 1.00 0.00 5 SER A O 12
ATOM 20310 N N . SER A 1 6 ? -16.469 10.888 1.353 1.00 0.00 6 SER A N 12
ATOM 20311 C CA . SER A 1 6 ? -17.097 10.951 0.039 1.00 0.00 6 SER A CA 12
ATOM 20312 C C . SER A 1 6 ? -16.148 10.442 -1.042 1.00 0.00 6 SER A C 12
ATOM 20313 O O . SER A 1 6 ? -16.000 11.061 -2.095 1.00 0.00 6 SER A O 12
ATOM 20321 N N . GLY A 1 7 ? -15.507 9.309 -0.772 1.00 0.00 7 GLY A N 12
ATOM 20322 C CA . GLY A 1 7 ? -14.580 8.736 -1.730 1.00 0.00 7 GLY A CA 12
ATOM 20323 C C . GLY A 1 7 ? -13.182 8.583 -1.164 1.00 0.00 7 GLY A C 12
ATOM 20324 O O . GLY A 1 7 ? -13.005 8.072 -0.058 1.00 0.00 7 GLY A O 12
ATOM 20328 N N . VAL A 1 8 ? -12.185 9.025 -1.924 1.00 0.00 8 VAL A N 12
ATOM 20329 C CA . VAL A 1 8 ? -10.796 8.935 -1.492 1.00 0.00 8 VAL A CA 12
ATOM 20330 C C . VAL A 1 8 ? -10.677 9.109 0.017 1.00 0.00 8 VAL A C 12
ATOM 20331 O O . VAL A 1 8 ? -11.071 10.139 0.567 1.00 0.00 8 VAL A O 12
ATOM 20344 N N . LEU A 1 9 ? -10.131 8.098 0.683 1.00 0.00 9 LEU A N 12
ATOM 20345 C CA . LEU A 1 9 ? -9.959 8.139 2.131 1.00 0.00 9 LEU A CA 12
ATOM 20346 C C . LEU A 1 9 ? -8.764 9.006 2.513 1.00 0.00 9 LEU A C 12
ATOM 20347 O O . LEU A 1 9 ? -8.907 10.005 3.218 1.00 0.00 9 LEU A O 12
ATOM 20363 N N . LYS A 1 10 ? -7.584 8.618 2.041 1.00 0.00 10 LYS A N 12
ATOM 20364 C CA . LYS A 1 10 ? -6.362 9.361 2.330 1.00 0.00 10 LYS A CA 12
ATOM 20365 C C . LYS A 1 10 ? -5.624 9.714 1.043 1.00 0.00 10 LYS A C 12
ATOM 20366 O O . LYS A 1 10 ? -5.759 9.027 0.031 1.00 0.00 10 LYS A O 12
ATOM 20385 N N . GLN A 1 11 ? -4.843 10.789 1.090 1.00 0.00 11 GLN A N 12
ATOM 20386 C CA . GLN A 1 11 ? -4.084 11.232 -0.073 1.00 0.00 11 GLN A CA 12
ATOM 20387 C C . GLN A 1 11 ? -2.912 12.114 0.346 1.00 0.00 11 GLN A C 12
ATOM 20388 O O . GLN A 1 11 ? -3.057 12.995 1.192 1.00 0.00 11 GLN A O 12
ATOM 20402 N N . GLY A 1 12 ? -1.750 11.871 -0.253 1.00 0.00 12 GLY A N 12
ATOM 20403 C CA . GLY A 1 12 ? -0.571 12.651 0.072 1.00 0.00 12 GLY A CA 12
ATOM 20404 C C . GLY A 1 12 ? 0.625 12.277 -0.781 1.00 0.00 12 GLY A C 12
ATOM 20405 O O . GLY A 1 12 ? 0.601 11.269 -1.488 1.00 0.00 12 GLY A O 12
ATOM 20409 N N . TYR A 1 13 ? 1.673 13.091 -0.717 1.00 0.00 13 TYR A N 12
ATOM 20410 C CA . TYR A 1 13 ? 2.882 12.842 -1.493 1.00 0.00 13 TYR A CA 12
ATOM 20411 C C . TYR A 1 13 ? 3.809 11.874 -0.764 1.00 0.00 13 TYR A C 12
ATOM 20412 O O . TYR A 1 13 ? 4.515 12.257 0.168 1.00 0.00 13 TYR A O 12
ATOM 20430 N N . MET A 1 14 ? 3.799 10.617 -1.196 1.00 0.00 14 MET A N 12
ATOM 20431 C CA . MET A 1 14 ? 4.639 9.593 -0.586 1.00 0.00 14 MET A CA 12
ATOM 20432 C C . MET A 1 14 ? 5.752 9.166 -1.537 1.00 0.00 14 MET A C 12
ATOM 20433 O O . MET A 1 14 ? 5.678 9.405 -2.742 1.00 0.00 14 MET A O 12
ATOM 20447 N N . MET A 1 15 ? 6.783 8.532 -0.987 1.00 0.00 15 MET A N 12
ATOM 20448 C CA . MET A 1 15 ? 7.911 8.071 -1.788 1.00 0.00 15 MET A CA 12
ATOM 20449 C C . MET A 1 15 ? 7.921 6.549 -1.887 1.00 0.00 15 MET A C 12
ATOM 20450 O O . MET A 1 15 ? 8.176 5.854 -0.903 1.00 0.00 15 MET A O 12
ATOM 20464 N N . LYS A 1 16 ? 7.643 6.036 -3.081 1.00 0.00 16 LYS A N 12
ATOM 20465 C CA . LYS A 1 16 ? 7.620 4.596 -3.310 1.00 0.00 16 LYS A CA 12
ATOM 20466 C C . LYS A 1 16 ? 8.876 4.143 -4.049 1.00 0.00 16 LYS A C 12
ATOM 20467 O O . LYS A 1 16 ? 9.431 4.882 -4.862 1.00 0.00 16 LYS A O 12
ATOM 20486 N N . LYS A 1 17 ? 9.318 2.924 -3.762 1.00 0.00 17 LYS A N 12
ATOM 20487 C CA . LYS A 1 17 ? 10.505 2.370 -4.401 1.00 0.00 17 LYS A CA 12
ATOM 20488 C C . LYS A 1 17 ? 10.123 1.411 -5.524 1.00 0.00 17 LYS A C 12
ATOM 20489 O O . LYS A 1 17 ? 9.615 0.319 -5.274 1.00 0.00 17 LYS A O 12
ATOM 20508 N N . GLY A 1 18 ? 10.371 1.828 -6.762 1.00 0.00 18 GLY A N 12
ATOM 20509 C CA . GLY A 1 18 ? 10.047 0.993 -7.904 1.00 0.00 18 GLY A CA 12
ATOM 20510 C C . GLY A 1 18 ? 11.263 0.288 -8.471 1.00 0.00 18 GLY A C 12
ATOM 20511 O O . GLY A 1 18 ? 11.508 -0.881 -8.171 1.00 0.00 18 GLY A O 12
ATOM 20515 N N . HIS A 1 19 ? 12.027 0.999 -9.294 1.00 0.00 19 HIS A N 12
ATOM 20516 C CA . HIS A 1 19 ? 13.225 0.434 -9.905 1.00 0.00 19 HIS A CA 12
ATOM 20517 C C . HIS A 1 19 ? 13.965 -0.466 -8.920 1.00 0.00 19 HIS A C 12
ATOM 20518 O O . HIS A 1 19 ? 14.255 -0.062 -7.794 1.00 0.00 19 HIS A O 12
ATOM 20533 N N . ARG A 1 20 ? 14.266 -1.686 -9.352 1.00 0.00 20 ARG A N 12
ATOM 20534 C CA . ARG A 1 20 ? 14.970 -2.643 -8.507 1.00 0.00 20 ARG A CA 12
ATOM 20535 C C . ARG A 1 20 ? 16.092 -1.960 -7.730 1.00 0.00 20 ARG A C 12
ATOM 20536 O O . ARG A 1 20 ? 16.234 -2.158 -6.523 1.00 0.00 20 ARG A O 12
ATOM 20557 N N . ARG A 1 21 ? 16.886 -1.156 -8.430 1.00 0.00 21 ARG A N 12
ATOM 20558 C CA . ARG A 1 21 ? 17.995 -0.446 -7.806 1.00 0.00 21 ARG A CA 12
ATOM 20559 C C . ARG A 1 21 ? 17.493 0.503 -6.722 1.00 0.00 21 ARG A C 12
ATOM 20560 O O . ARG A 1 21 ? 16.421 1.096 -6.849 1.00 0.00 21 ARG A O 12
ATOM 20581 N N . LYS A 1 22 ? 18.274 0.642 -5.656 1.00 0.00 22 LYS A N 12
ATOM 20582 C CA . LYS A 1 22 ? 17.910 1.518 -4.549 1.00 0.00 22 LYS A CA 12
ATOM 20583 C C . LYS A 1 22 ? 17.663 2.941 -5.041 1.00 0.00 22 LYS A C 12
ATOM 20584 O O . LYS A 1 22 ? 18.604 3.699 -5.275 1.00 0.00 22 LYS A O 12
ATOM 20603 N N . ASN A 1 23 ? 16.392 3.297 -5.193 1.00 0.00 23 ASN A N 12
ATOM 20604 C CA . ASN A 1 23 ? 16.022 4.630 -5.656 1.00 0.00 23 ASN A CA 12
ATOM 20605 C C . ASN A 1 23 ? 14.559 4.929 -5.340 1.00 0.00 23 ASN A C 12
ATOM 20606 O O . ASN A 1 23 ? 13.663 4.188 -5.742 1.00 0.00 23 ASN A O 12
ATOM 20617 N N . TRP A 1 24 ? 14.327 6.019 -4.617 1.00 0.00 24 TRP A N 12
ATOM 20618 C CA . TRP A 1 24 ? 12.974 6.417 -4.248 1.00 0.00 24 TRP A CA 12
ATOM 20619 C C . TRP A 1 24 ? 12.506 7.602 -5.085 1.00 0.00 24 TRP A C 12
ATOM 20620 O O . TRP A 1 24 ? 13.298 8.476 -5.440 1.00 0.00 24 TRP A O 12
ATOM 20641 N N . THR A 1 25 ? 11.215 7.627 -5.399 1.00 0.00 25 THR A N 12
ATOM 20642 C CA . THR A 1 25 ? 10.643 8.705 -6.196 1.00 0.00 25 THR A CA 12
ATOM 20643 C C . THR A 1 25 ? 9.283 9.128 -5.653 1.00 0.00 25 THR A C 12
ATOM 20644 O O . THR A 1 25 ? 8.372 8.310 -5.529 1.00 0.00 25 THR A O 12
ATOM 20655 N N . GLU A 1 26 ? 9.152 10.411 -5.331 1.00 0.00 26 GLU A N 12
ATOM 20656 C CA . GLU A 1 26 ? 7.902 10.942 -4.801 1.00 0.00 26 GLU A CA 12
ATOM 20657 C C . GLU A 1 26 ? 6.758 10.731 -5.789 1.00 0.00 26 GLU A C 12
ATOM 20658 O O . GLU A 1 26 ? 6.952 10.801 -7.003 1.00 0.00 26 GLU A O 12
ATOM 20670 N N . ARG A 1 27 ? 5.567 10.471 -5.260 1.00 0.00 27 ARG A N 12
ATOM 20671 C CA . ARG A 1 27 ? 4.393 10.248 -6.095 1.00 0.00 27 ARG A CA 12
ATOM 20672 C C . ARG A 1 27 ? 3.113 10.337 -5.268 1.00 0.00 27 ARG A C 12
ATOM 20673 O O . ARG A 1 27 ? 3.080 9.916 -4.112 1.00 0.00 27 ARG A O 12
ATOM 20694 N N . TRP A 1 28 ? 2.065 10.887 -5.869 1.00 0.00 28 TRP A N 12
ATOM 20695 C CA . TRP A 1 28 ? 0.783 11.031 -5.188 1.00 0.00 28 TRP A CA 12
ATOM 20696 C C . TRP A 1 28 ? 0.106 9.677 -5.009 1.00 0.00 28 TRP A C 12
ATOM 20697 O O . TRP A 1 28 ? 0.076 8.861 -5.931 1.00 0.00 28 TRP A O 12
ATOM 20718 N N . PHE A 1 29 ? -0.438 9.444 -3.819 1.00 0.00 29 PHE A N 12
ATOM 20719 C CA . PHE A 1 29 ? -1.115 8.188 -3.520 1.00 0.00 29 PHE A CA 12
ATOM 20720 C C . PHE A 1 29 ? -2.565 8.434 -3.117 1.00 0.00 29 PHE A C 12
ATOM 20721 O O . PHE A 1 29 ? -2.893 9.468 -2.536 1.00 0.00 29 PHE A O 12
ATOM 20738 N N . VAL A 1 30 ? -3.431 7.475 -3.431 1.00 0.00 30 VAL A N 12
ATOM 20739 C CA . VAL A 1 30 ? -4.847 7.587 -3.102 1.00 0.00 30 VAL A CA 12
ATOM 20740 C C . VAL A 1 30 ? -5.356 6.317 -2.428 1.00 0.00 30 VAL A C 12
ATOM 20741 O O . VAL A 1 30 ? -5.627 5.315 -3.091 1.00 0.00 30 VAL A O 12
ATOM 20754 N N . LEU A 1 31 ? -5.484 6.366 -1.107 1.00 0.00 31 LEU A N 12
ATOM 20755 C CA . LEU A 1 31 ? -5.962 5.220 -0.341 1.00 0.00 31 LEU A CA 12
ATOM 20756 C C . LEU A 1 31 ? -7.484 5.133 -0.383 1.00 0.00 31 LEU A C 12
ATOM 20757 O O . LEU A 1 31 ? -8.178 5.851 0.338 1.00 0.00 31 LEU A O 12
ATOM 20773 N N . LYS A 1 32 ? -7.999 4.248 -1.230 1.00 0.00 32 LYS A N 12
ATOM 20774 C CA . LYS A 1 32 ? -9.439 4.064 -1.364 1.00 0.00 32 LYS A CA 12
ATOM 20775 C C . LYS A 1 32 ? -9.952 3.038 -0.358 1.00 0.00 32 LYS A C 12
ATOM 20776 O O . LYS A 1 32 ? -9.192 2.245 0.198 1.00 0.00 32 LYS A O 12
ATOM 20795 N N . PRO A 1 33 ? -11.272 3.052 -0.119 1.00 0.00 33 PRO A N 12
ATOM 20796 C CA . PRO A 1 33 ? -11.915 2.127 0.819 1.00 0.00 33 PRO A CA 12
ATOM 20797 C C . PRO A 1 33 ? -11.924 0.692 0.305 1.00 0.00 33 PRO A C 12
ATOM 20798 O O . PRO A 1 33 ? -12.024 -0.256 1.083 1.00 0.00 33 PRO A O 12
ATOM 20809 N N . ASN A 1 34 ? -11.817 0.539 -1.012 1.00 0.00 34 ASN A N 12
ATOM 20810 C CA . ASN A 1 34 ? -11.813 -0.782 -1.630 1.00 0.00 34 ASN A CA 12
ATOM 20811 C C . ASN A 1 34 ? -10.715 -0.885 -2.684 1.00 0.00 34 ASN A C 12
ATOM 20812 O O . ASN A 1 34 ? -10.796 -1.702 -3.601 1.00 0.00 34 ASN A O 12
ATOM 20823 N N . ILE A 1 35 ? -9.688 -0.053 -2.545 1.00 0.00 35 ILE A N 12
ATOM 20824 C CA . ILE A 1 35 ? -8.574 -0.052 -3.484 1.00 0.00 35 ILE A CA 12
ATOM 20825 C C . ILE A 1 35 ? -7.533 0.995 -3.100 1.00 0.00 35 ILE A C 12
ATOM 20826 O O . ILE A 1 35 ? -7.713 1.740 -2.137 1.00 0.00 35 ILE A O 12
ATOM 20842 N N . ILE A 1 36 ? -6.445 1.046 -3.862 1.00 0.00 36 ILE A N 12
ATOM 20843 C CA . ILE A 1 36 ? -5.377 2.004 -3.604 1.00 0.00 36 ILE A CA 12
ATOM 20844 C C . ILE A 1 36 ? -4.660 2.389 -4.893 1.00 0.00 36 ILE A C 12
ATOM 20845 O O . ILE A 1 36 ? -3.871 1.613 -5.432 1.00 0.00 36 ILE A O 12
ATOM 20861 N N . SER A 1 37 ? -4.940 3.592 -5.383 1.00 0.00 37 SER A N 12
ATOM 20862 C CA . SER A 1 37 ? -4.324 4.080 -6.611 1.00 0.00 37 SER A CA 12
ATOM 20863 C C . SER A 1 37 ? -3.406 5.265 -6.324 1.00 0.00 37 SER A C 12
ATOM 20864 O O . SER A 1 37 ? -3.685 6.083 -5.448 1.00 0.00 37 SER A O 12
ATOM 20872 N N . TYR A 1 38 ? -2.309 5.349 -7.069 1.00 0.00 38 TYR A N 12
ATOM 20873 C CA . TYR A 1 38 ? -1.348 6.431 -6.895 1.00 0.00 38 TYR A CA 12
ATOM 20874 C C . TYR A 1 38 ? -1.048 7.113 -8.226 1.00 0.00 38 TYR A C 12
ATOM 20875 O O . TYR A 1 38 ? -0.623 6.468 -9.185 1.00 0.00 38 TYR A O 12
ATOM 20893 N N . TYR A 1 39 ? -1.271 8.422 -8.276 1.00 0.00 39 TYR A N 12
ATOM 20894 C CA . TYR A 1 39 ? -1.027 9.193 -9.489 1.00 0.00 39 TYR A CA 12
ATOM 20895 C C . TYR A 1 39 ? 0.301 9.938 -9.403 1.00 0.00 39 TYR A C 12
ATOM 20896 O O . TYR A 1 39 ? 0.773 10.267 -8.314 1.00 0.00 39 TYR A O 12
ATOM 20914 N N . VAL A 1 40 ? 0.900 10.203 -10.560 1.00 0.00 40 VAL A N 12
ATOM 20915 C CA . VAL A 1 40 ? 2.173 10.911 -10.617 1.00 0.00 40 VAL A CA 12
ATOM 20916 C C . VAL A 1 40 ? 2.186 12.097 -9.659 1.00 0.00 40 VAL A C 12
ATOM 20917 O O . VAL A 1 40 ? 3.182 12.351 -8.983 1.00 0.00 40 VAL A O 12
ATOM 20930 N N . SER A 1 41 ? 1.072 12.820 -9.607 1.00 0.00 41 SER A N 12
ATOM 20931 C CA . SER A 1 41 ? 0.956 13.982 -8.734 1.00 0.00 41 SER A CA 12
ATOM 20932 C C . SER A 1 41 ? -0.430 14.048 -8.099 1.00 0.00 41 SER A C 12
ATOM 20933 O O . SER A 1 41 ? -1.254 13.154 -8.288 1.00 0.00 41 SER A O 12
ATOM 20941 N N . GLU A 1 42 ? -0.679 15.115 -7.345 1.00 0.00 42 GLU A N 12
ATOM 20942 C CA . GLU A 1 42 ? -1.964 15.297 -6.681 1.00 0.00 42 GLU A CA 12
ATOM 20943 C C . GLU A 1 42 ? -2.983 15.920 -7.631 1.00 0.00 42 GLU A C 12
ATOM 20944 O O . GLU A 1 42 ? -3.839 16.701 -7.214 1.00 0.00 42 GLU A O 12
ATOM 20956 N N . ASP A 1 43 ? -2.884 15.570 -8.908 1.00 0.00 43 ASP A N 12
ATOM 20957 C CA . ASP A 1 43 ? -3.797 16.093 -9.918 1.00 0.00 43 ASP A CA 12
ATOM 20958 C C . ASP A 1 43 ? -4.819 15.037 -10.327 1.00 0.00 43 ASP A C 12
ATOM 20959 O O . ASP A 1 43 ? -5.922 15.363 -10.767 1.00 0.00 43 ASP A O 12
ATOM 20968 N N . LEU A 1 44 ? -4.445 13.771 -10.180 1.00 0.00 44 LEU A N 12
ATOM 20969 C CA . LEU A 1 44 ? -5.328 12.666 -10.535 1.00 0.00 44 LEU A CA 12
ATOM 20970 C C . LEU A 1 44 ? -5.630 12.669 -12.030 1.00 0.00 44 LEU A C 12
ATOM 20971 O O . LEU A 1 44 ? -6.766 12.440 -12.446 1.00 0.00 44 LEU A O 12
ATOM 20987 N N . LYS A 1 45 ? -4.605 12.927 -12.835 1.00 0.00 45 LYS A N 12
ATOM 20988 C CA . LYS A 1 45 ? -4.758 12.956 -14.284 1.00 0.00 45 LYS A CA 12
ATOM 20989 C C . LYS A 1 45 ? -4.002 11.802 -14.935 1.00 0.00 45 LYS A C 12
ATOM 20990 O O . LYS A 1 45 ? -4.520 11.135 -15.830 1.00 0.00 45 LYS A O 12
ATOM 21009 N N . ASP A 1 46 ? -2.776 11.571 -14.477 1.00 0.00 46 ASP A N 12
ATOM 21010 C CA . ASP A 1 46 ? -1.950 10.496 -15.013 1.00 0.00 46 ASP A CA 12
ATOM 21011 C C . ASP A 1 46 ? -1.817 9.359 -14.004 1.00 0.00 46 ASP A C 12
ATOM 21012 O O . ASP A 1 46 ? -0.927 9.370 -13.153 1.00 0.00 46 ASP A O 12
ATOM 21021 N N . LYS A 1 47 ? -2.708 8.379 -14.104 1.00 0.00 47 LYS A N 12
ATOM 21022 C CA . LYS A 1 47 ? -2.691 7.234 -13.201 1.00 0.00 47 LYS A CA 12
ATOM 21023 C C . LYS A 1 47 ? -1.561 6.275 -13.560 1.00 0.00 47 LYS A C 12
ATOM 21024 O O . LYS A 1 47 ? -1.237 6.091 -14.734 1.00 0.00 47 LYS A O 12
ATOM 21043 N N . LYS A 1 48 ? -0.964 5.664 -12.542 1.00 0.00 48 LYS A N 12
ATOM 21044 C CA . LYS A 1 48 ? 0.128 4.721 -12.749 1.00 0.00 48 LYS A CA 12
ATOM 21045 C C . LYS A 1 48 ? -0.378 3.283 -12.706 1.00 0.00 48 LYS A C 12
ATOM 21046 O O . LYS A 1 48 ? -0.004 2.457 -13.538 1.00 0.00 48 LYS A O 12
ATOM 21065 N N . GLY A 1 49 ? -1.234 2.990 -11.731 1.00 0.00 49 GLY A N 12
ATOM 21066 C CA . GLY A 1 49 ? -1.779 1.652 -11.599 1.00 0.00 49 GLY A CA 12
ATOM 21067 C C . GLY A 1 49 ? -2.871 1.572 -10.551 1.00 0.00 49 GLY A C 12
ATOM 21068 O O . GLY A 1 49 ? -3.468 2.585 -10.188 1.00 0.00 49 GLY A O 12
ATOM 21072 N N . ASP A 1 50 ? -3.135 0.364 -10.065 1.00 0.00 50 ASP A N 12
ATOM 21073 C CA . ASP A 1 50 ? -4.164 0.155 -9.053 1.00 0.00 50 ASP A CA 12
ATOM 21074 C C . ASP A 1 50 ? -3.867 -1.091 -8.225 1.00 0.00 50 ASP A C 12
ATOM 21075 O O . ASP A 1 50 ? -3.506 -2.137 -8.767 1.00 0.00 50 ASP A O 12
ATOM 21084 N N . ILE A 1 51 ? -4.019 -0.972 -6.911 1.00 0.00 51 ILE A N 12
ATOM 21085 C CA . ILE A 1 51 ? -3.766 -2.088 -6.008 1.00 0.00 51 ILE A CA 12
ATOM 21086 C C . ILE A 1 51 ? -5.069 -2.643 -5.442 1.00 0.00 51 ILE A C 12
ATOM 21087 O O . ILE A 1 51 ? -5.663 -2.059 -4.534 1.00 0.00 51 ILE A O 12
ATOM 21103 N N . LEU A 1 52 ? -5.508 -3.775 -5.982 1.00 0.00 52 LEU A N 12
ATOM 21104 C CA . LEU A 1 52 ? -6.740 -4.411 -5.529 1.00 0.00 52 LEU A CA 12
ATOM 21105 C C . LEU A 1 52 ? -6.643 -4.800 -4.057 1.00 0.00 52 LEU A C 12
ATOM 21106 O O . LEU A 1 52 ? -5.992 -5.785 -3.707 1.00 0.00 52 LEU A O 12
ATOM 21122 N N . LEU A 1 53 ? -7.297 -4.024 -3.201 1.00 0.00 53 LEU A N 12
ATOM 21123 C CA . LEU A 1 53 ? -7.286 -4.289 -1.766 1.00 0.00 53 LEU A CA 12
ATOM 21124 C C . LEU A 1 53 ? -8.092 -5.541 -1.438 1.00 0.00 53 LEU A C 12
ATOM 21125 O O . LEU A 1 53 ? -9.164 -5.767 -2.000 1.00 0.00 53 LEU A O 12
ATOM 21141 N N . ASP A 1 54 ? -7.571 -6.352 -0.524 1.00 0.00 54 ASP A N 12
ATOM 21142 C CA . ASP A 1 54 ? -8.243 -7.580 -0.118 1.00 0.00 54 ASP A CA 12
ATOM 21143 C C . ASP A 1 54 ? -7.697 -8.084 1.215 1.00 0.00 54 ASP A C 12
ATOM 21144 O O . ASP A 1 54 ? -6.516 -7.915 1.515 1.00 0.00 54 ASP A O 12
ATOM 21153 N N . GLU A 1 55 ? -8.566 -8.702 2.009 1.00 0.00 55 GLU A N 12
ATOM 21154 C CA . GLU A 1 55 ? -8.169 -9.228 3.310 1.00 0.00 55 GLU A CA 12
ATOM 21155 C C . GLU A 1 55 ? -6.735 -9.748 3.273 1.00 0.00 55 GLU A C 12
ATOM 21156 O O . GLU A 1 55 ? -5.984 -9.595 4.235 1.00 0.00 55 GLU A O 12
ATOM 21168 N N . ASN A 1 56 ? -6.365 -10.364 2.155 1.00 0.00 56 ASN A N 12
ATOM 21169 C CA . ASN A 1 56 ? -5.022 -10.909 1.992 1.00 0.00 56 ASN A CA 12
ATOM 21170 C C . ASN A 1 56 ? -3.968 -9.819 2.164 1.00 0.00 56 ASN A C 12
ATOM 21171 O O . ASN A 1 56 ? -3.082 -9.924 3.013 1.00 0.00 56 ASN A O 12
ATOM 21182 N N . CYS A 1 57 ? -4.071 -8.771 1.353 1.00 0.00 57 CYS A N 12
ATOM 21183 C CA . CYS A 1 57 ? -3.128 -7.661 1.414 1.00 0.00 57 CYS A CA 12
ATOM 21184 C C . CYS A 1 57 ? -3.092 -7.054 2.813 1.00 0.00 57 CYS A C 12
ATOM 21185 O O . CYS A 1 57 ? -4.100 -7.039 3.520 1.00 0.00 57 CYS A O 12
ATOM 21192 N N . CYS A 1 58 ? -1.925 -6.555 3.206 1.00 0.00 58 CYS A N 12
ATOM 21193 C CA . CYS A 1 58 ? -1.757 -5.947 4.521 1.00 0.00 58 CYS A CA 12
ATOM 21194 C C . CYS A 1 58 ? -0.521 -5.054 4.553 1.00 0.00 58 CYS A C 12
ATOM 21195 O O . CYS A 1 58 ? 0.379 -5.193 3.725 1.00 0.00 58 CYS A O 12
ATOM 21203 N N . VAL A 1 59 ? -0.485 -4.137 5.514 1.00 0.00 59 VAL A N 12
ATOM 21204 C CA . VAL A 1 59 ? 0.640 -3.220 5.655 1.00 0.00 59 VAL A CA 12
ATOM 21205 C C . VAL A 1 59 ? 1.492 -3.578 6.867 1.00 0.00 59 VAL A C 12
ATOM 21206 O O . VAL A 1 59 ? 0.970 -3.965 7.912 1.00 0.00 59 VAL A O 12
ATOM 21219 N N . GLU A 1 60 ? 2.807 -3.444 6.720 1.00 0.00 60 GLU A N 12
ATOM 21220 C CA . GLU A 1 60 ? 3.732 -3.754 7.804 1.00 0.00 60 GLU A CA 12
ATOM 21221 C C . GLU A 1 60 ? 4.780 -2.655 7.956 1.00 0.00 60 GLU A C 12
ATOM 21222 O O . GLU A 1 60 ? 5.024 -1.883 7.028 1.00 0.00 60 GLU A O 12
ATOM 21234 N N . SER A 1 61 ? 5.395 -2.591 9.132 1.00 0.00 61 SER A N 12
ATOM 21235 C CA . SER A 1 61 ? 6.414 -1.585 9.408 1.00 0.00 61 SER A CA 12
ATOM 21236 C C . SER A 1 61 ? 7.801 -2.098 9.032 1.00 0.00 61 SER A C 12
ATOM 21237 O O . SER A 1 61 ? 8.104 -3.280 9.198 1.00 0.00 61 SER A O 12
ATOM 21245 N N . LEU A 1 62 ? 8.639 -1.201 8.524 1.00 0.00 62 LEU A N 12
ATOM 21246 C CA . LEU A 1 62 ? 9.994 -1.562 8.123 1.00 0.00 62 LEU A CA 12
ATOM 21247 C C . LEU A 1 62 ? 11.026 -0.834 8.979 1.00 0.00 62 LEU A C 12
ATOM 21248 O O . LEU A 1 62 ? 10.792 0.269 9.474 1.00 0.00 62 LEU A O 12
ATOM 21264 N N . PRO A 1 63 ? 12.198 -1.463 9.156 1.00 0.00 63 PRO A N 12
ATOM 21265 C CA . PRO A 1 63 ? 13.290 -0.892 9.950 1.00 0.00 63 PRO A CA 12
ATOM 21266 C C . PRO A 1 63 ? 13.930 0.315 9.272 1.00 0.00 63 PRO A C 12
ATOM 21267 O O . PRO A 1 63 ? 13.370 0.880 8.332 1.00 0.00 63 PRO A O 12
ATOM 21278 N N . ASP A 1 64 ? 15.104 0.706 9.754 1.00 0.00 64 ASP A N 12
ATOM 21279 C CA . ASP A 1 64 ? 15.820 1.845 9.194 1.00 0.00 64 ASP A CA 12
ATOM 21280 C C . ASP A 1 64 ? 16.862 1.386 8.179 1.00 0.00 64 ASP A C 12
ATOM 21281 O O . ASP A 1 64 ? 17.700 0.534 8.475 1.00 0.00 64 ASP A O 12
ATOM 21290 N N . LYS A 1 65 ? 16.804 1.956 6.980 1.00 0.00 65 LYS A N 12
ATOM 21291 C CA . LYS A 1 65 ? 17.742 1.607 5.920 1.00 0.00 65 LYS A CA 12
ATOM 21292 C C . LYS A 1 65 ? 17.987 2.796 4.996 1.00 0.00 65 LYS A C 12
ATOM 21293 O O . LYS A 1 65 ? 17.165 3.710 4.914 1.00 0.00 65 LYS A O 12
ATOM 21312 N N . ASP A 1 66 ? 19.120 2.777 4.302 1.00 0.00 66 ASP A N 12
ATOM 21313 C CA . ASP A 1 66 ? 19.471 3.853 3.382 1.00 0.00 66 ASP A CA 12
ATOM 21314 C C . ASP A 1 66 ? 19.202 5.216 4.012 1.00 0.00 66 ASP A C 12
ATOM 21315 O O . ASP A 1 66 ? 18.811 6.161 3.328 1.00 0.00 66 ASP A O 12
ATOM 21324 N N . GLY A 1 67 ? 19.414 5.310 5.321 1.00 0.00 67 GLY A N 12
ATOM 21325 C CA . GLY A 1 67 ? 19.189 6.561 6.022 1.00 0.00 67 GLY A CA 12
ATOM 21326 C C . GLY A 1 67 ? 17.738 6.996 5.978 1.00 0.00 67 GLY A C 12
ATOM 21327 O O . GLY A 1 67 ? 17.439 8.161 5.715 1.00 0.00 67 GLY A O 12
ATOM 21331 N N . LYS A 1 68 ? 16.832 6.058 6.235 1.00 0.00 68 LYS A N 12
ATOM 21332 C CA . LYS A 1 68 ? 15.404 6.350 6.224 1.00 0.00 68 LYS A CA 12
ATOM 21333 C C . LYS A 1 68 ? 14.790 6.115 7.601 1.00 0.00 68 LYS A C 12
ATOM 21334 O O . LYS A 1 68 ? 15.339 5.377 8.419 1.00 0.00 68 LYS A O 12
ATOM 21353 N N . LYS A 1 69 ? 13.648 6.746 7.850 1.00 0.00 69 LYS A N 12
ATOM 21354 C CA . LYS A 1 69 ? 12.957 6.604 9.126 1.00 0.00 69 LYS A CA 12
ATOM 21355 C C . LYS A 1 69 ? 11.451 6.480 8.918 1.00 0.00 69 LYS A C 12
ATOM 21356 O O . LYS A 1 69 ? 10.883 7.114 8.028 1.00 0.00 69 LYS A O 12
ATOM 21375 N N . CYS A 1 70 ? 10.810 5.661 9.745 1.00 0.00 70 CYS A N 12
ATOM 21376 C CA . CYS A 1 70 ? 9.369 5.455 9.652 1.00 0.00 70 CYS A CA 12
ATOM 21377 C C . CYS A 1 70 ? 8.992 4.848 8.305 1.00 0.00 70 CYS A C 12
ATOM 21378 O O . CYS A 1 70 ? 8.086 5.332 7.625 1.00 0.00 70 CYS A O 12
ATOM 21386 N N . LEU A 1 71 ? 9.694 3.787 7.923 1.00 0.00 71 LEU A N 12
ATOM 21387 C CA . LEU A 1 71 ? 9.435 3.113 6.655 1.00 0.00 71 LEU A CA 12
ATOM 21388 C C . LEU A 1 71 ? 8.325 2.078 6.805 1.00 0.00 71 LEU A C 12
ATOM 21389 O O . LEU A 1 71 ? 8.194 1.440 7.851 1.00 0.00 71 LEU A O 12
ATOM 21405 N N . PHE A 1 72 ? 7.530 1.913 5.753 1.00 0.00 72 PHE A N 12
ATOM 21406 C CA . PHE A 1 72 ? 6.432 0.953 5.768 1.00 0.00 72 PHE A CA 12
ATOM 21407 C C . PHE A 1 72 ? 6.215 0.354 4.381 1.00 0.00 72 PHE A C 12
ATOM 21408 O O . PHE A 1 72 ? 6.231 1.066 3.375 1.00 0.00 72 PHE A O 12
ATOM 21425 N N . LEU A 1 73 ? 6.014 -0.958 4.335 1.00 0.00 73 LEU A N 12
ATOM 21426 C CA . LEU A 1 73 ? 5.794 -1.654 3.072 1.00 0.00 73 LEU A CA 12
ATOM 21427 C C . LEU A 1 73 ? 4.479 -2.426 3.097 1.00 0.00 73 LEU A C 12
ATOM 21428 O O . LEU A 1 73 ? 4.022 -2.860 4.155 1.00 0.00 73 LEU A O 12
ATOM 21444 N N . VAL A 1 74 ? 3.875 -2.596 1.925 1.00 0.00 74 VAL A N 12
ATOM 21445 C CA . VAL A 1 74 ? 2.614 -3.318 1.812 1.00 0.00 74 VAL A CA 12
ATOM 21446 C C . VAL A 1 74 ? 2.816 -4.674 1.145 1.00 0.00 74 VAL A C 12
ATOM 21447 O O . VAL A 1 74 ? 3.410 -4.769 0.071 1.00 0.00 74 VAL A O 12
ATOM 21460 N N . LYS A 1 75 ? 2.316 -5.724 1.789 1.00 0.00 75 LYS A N 12
ATOM 21461 C CA . LYS A 1 75 ? 2.439 -7.077 1.259 1.00 0.00 75 LYS A CA 12
ATOM 21462 C C . LYS A 1 75 ? 1.112 -7.556 0.679 1.00 0.00 75 LYS A C 12
ATOM 21463 O O . LYS A 1 75 ? 0.118 -7.681 1.395 1.00 0.00 75 LYS A O 12
ATOM 21482 N N . CYS A 1 76 ? 1.103 -7.825 -0.623 1.00 0.00 76 CYS A N 12
ATOM 21483 C CA . CYS A 1 76 ? -0.101 -8.292 -1.299 1.00 0.00 76 CYS A CA 12
ATOM 21484 C C . CYS A 1 76 ? 0.091 -9.708 -1.836 1.00 0.00 76 CYS A C 12
ATOM 21485 O O . CYS A 1 76 ? 1.174 -10.283 -1.727 1.00 0.00 76 CYS A O 12
ATOM 21492 N N . PHE A 1 77 ? -0.968 -10.264 -2.414 1.00 0.00 77 PHE A N 12
ATOM 21493 C CA . PHE A 1 77 ? -0.917 -11.612 -2.968 1.00 0.00 77 PHE A CA 12
ATOM 21494 C C . PHE A 1 77 ? 0.495 -11.958 -3.429 1.00 0.00 77 PHE A C 12
ATOM 21495 O O . PHE A 1 77 ? 1.192 -12.747 -2.792 1.00 0.00 77 PHE A O 12
ATOM 21512 N N . ASP A 1 78 ? 0.910 -11.362 -4.542 1.00 0.00 78 ASP A N 12
ATOM 21513 C CA . ASP A 1 78 ? 2.239 -11.605 -5.089 1.00 0.00 78 ASP A CA 12
ATOM 21514 C C . ASP A 1 78 ? 2.996 -10.295 -5.282 1.00 0.00 78 ASP A C 12
ATOM 21515 O O . ASP A 1 78 ? 4.222 -10.251 -5.176 1.00 0.00 78 ASP A O 12
ATOM 21524 N N . LYS A 1 79 ? 2.257 -9.228 -5.568 1.00 0.00 79 LYS A N 12
ATOM 21525 C CA . LYS A 1 79 ? 2.857 -7.915 -5.776 1.00 0.00 79 LYS A CA 12
ATOM 21526 C C . LYS A 1 79 ? 3.127 -7.223 -4.444 1.00 0.00 79 LYS A C 12
ATOM 21527 O O . LYS A 1 79 ? 2.457 -7.491 -3.446 1.00 0.00 79 LYS A O 12
ATOM 21546 N N . THR A 1 80 ? 4.112 -6.329 -4.435 1.00 0.00 80 THR A N 12
ATOM 21547 C CA . THR A 1 80 ? 4.470 -5.599 -3.226 1.00 0.00 80 THR A CA 12
ATOM 21548 C C . THR A 1 80 ? 4.677 -4.117 -3.520 1.00 0.00 80 THR A C 12
ATOM 21549 O O . THR A 1 80 ? 5.057 -3.742 -4.629 1.00 0.00 80 THR A O 12
ATOM 21560 N N . PHE A 1 81 ? 4.425 -3.279 -2.520 1.00 0.00 81 PHE A N 12
ATOM 21561 C CA . PHE A 1 81 ? 4.584 -1.838 -2.672 1.00 0.00 81 PHE A CA 12
ATOM 21562 C C . PHE A 1 81 ? 5.325 -1.243 -1.477 1.00 0.00 81 PHE A C 12
ATOM 21563 O O . PHE A 1 81 ? 4.821 -1.253 -0.355 1.00 0.00 81 PHE A O 12
ATOM 21580 N N . GLU A 1 82 ? 6.524 -0.728 -1.729 1.00 0.00 82 GLU A N 12
ATOM 21581 C CA . GLU A 1 82 ? 7.335 -0.131 -0.674 1.00 0.00 82 GLU A CA 12
ATOM 21582 C C . GLU A 1 82 ? 7.232 1.391 -0.705 1.00 0.00 82 GLU A C 12
ATOM 21583 O O . GLU A 1 82 ? 7.746 2.040 -1.616 1.00 0.00 82 GLU A O 12
ATOM 21595 N N . ILE A 1 83 ? 6.564 1.953 0.297 1.00 0.00 83 ILE A N 12
ATOM 21596 C CA . ILE A 1 83 ? 6.394 3.398 0.385 1.00 0.00 83 ILE A CA 12
ATOM 21597 C C . ILE A 1 83 ? 7.106 3.962 1.611 1.00 0.00 83 ILE A C 12
ATOM 21598 O O . ILE A 1 83 ? 7.278 3.270 2.614 1.00 0.00 83 ILE A O 12
ATOM 21614 N N . SER A 1 84 ? 7.516 5.223 1.522 1.00 0.00 84 SER A N 12
ATOM 21615 C CA . SER A 1 84 ? 8.211 5.880 2.623 1.00 0.00 84 SER A CA 12
ATOM 21616 C C . SER A 1 84 ? 7.511 7.178 3.010 1.00 0.00 84 SER A C 12
ATOM 21617 O O . SER A 1 84 ? 7.162 7.988 2.152 1.00 0.00 84 SER A O 12
ATOM 21625 N N . ALA A 1 85 ? 7.308 7.369 4.310 1.00 0.00 85 ALA A N 12
ATOM 21626 C CA . ALA A 1 85 ? 6.651 8.569 4.813 1.00 0.00 85 ALA A CA 12
ATOM 21627 C C . ALA A 1 85 ? 7.673 9.603 5.272 1.00 0.00 85 ALA A C 12
ATOM 21628 O O . ALA A 1 85 ? 8.879 9.361 5.225 1.00 0.00 85 ALA A O 12
ATOM 21635 N N . SER A 1 86 ? 7.183 10.756 5.715 1.00 0.00 86 SER A N 12
ATOM 21636 C CA . SER A 1 86 ? 8.055 11.829 6.179 1.00 0.00 86 SER A CA 12
ATOM 21637 C C . SER A 1 86 ? 7.906 12.038 7.683 1.00 0.00 86 SER A C 12
ATOM 21638 O O . SER A 1 86 ? 8.883 11.972 8.429 1.00 0.00 86 SER A O 12
ATOM 21646 N N . ASP A 1 87 ? 6.678 12.291 8.120 1.00 0.00 87 ASP A N 12
ATOM 21647 C CA . ASP A 1 87 ? 6.399 12.509 9.535 1.00 0.00 87 ASP A CA 12
ATOM 21648 C C . ASP A 1 87 ? 5.767 11.270 10.162 1.00 0.00 87 ASP A C 12
ATOM 21649 O O . ASP A 1 87 ? 5.008 10.550 9.512 1.00 0.00 87 ASP A O 12
ATOM 21658 N N . LYS A 1 88 ? 6.087 11.026 11.428 1.00 0.00 88 LYS A N 12
ATOM 21659 C CA . LYS A 1 88 ? 5.551 9.874 12.144 1.00 0.00 88 LYS A CA 12
ATOM 21660 C C . LYS A 1 88 ? 4.036 9.793 11.989 1.00 0.00 88 LYS A C 12
ATOM 21661 O O . LYS A 1 88 ? 3.483 8.720 11.746 1.00 0.00 88 LYS A O 12
ATOM 21680 N N . LYS A 1 89 ? 3.370 10.934 12.129 1.00 0.00 89 LYS A N 12
ATOM 21681 C CA . LYS A 1 89 ? 1.918 10.994 12.002 1.00 0.00 89 LYS A CA 12
ATOM 21682 C C . LYS A 1 89 ? 1.462 10.380 10.682 1.00 0.00 89 LYS A C 12
ATOM 21683 O O . LYS A 1 89 ? 0.501 9.612 10.642 1.00 0.00 89 LYS A O 12
ATOM 21702 N N . LYS A 1 90 ? 2.159 10.722 9.603 1.00 0.00 90 LYS A N 12
ATOM 21703 C CA . LYS A 1 90 ? 1.828 10.203 8.282 1.00 0.00 90 LYS A CA 12
ATOM 21704 C C . LYS A 1 90 ? 2.021 8.691 8.227 1.00 0.00 90 LYS A C 12
ATOM 21705 O O . LYS A 1 90 ? 1.079 7.943 7.963 1.00 0.00 90 LYS A O 12
ATOM 21724 N N . LYS A 1 91 ? 3.248 8.246 8.479 1.00 0.00 91 LYS A N 12
ATOM 21725 C CA . LYS A 1 91 ? 3.565 6.823 8.462 1.00 0.00 91 LYS A CA 12
ATOM 21726 C C . LYS A 1 91 ? 2.480 6.015 9.168 1.00 0.00 91 LYS A C 12
ATOM 21727 O O . LYS A 1 91 ? 1.831 5.167 8.558 1.00 0.00 91 LYS A O 12
ATOM 21746 N N . GLN A 1 92 ? 2.290 6.286 10.455 1.00 0.00 92 GLN A N 12
ATOM 21747 C CA . GLN A 1 92 ? 1.283 5.585 11.242 1.00 0.00 92 GLN A CA 12
ATOM 21748 C C . GLN A 1 92 ? -0.094 5.706 10.598 1.00 0.00 92 GLN A C 12
ATOM 21749 O O . GLN A 1 92 ? -0.656 4.720 10.124 1.00 0.00 92 GLN A O 12
ATOM 21763 N N . GLU A 1 93 ? -0.631 6.922 10.586 1.00 0.00 93 GLU A N 12
ATOM 21764 C CA . GLU A 1 93 ? -1.943 7.171 10.001 1.00 0.00 93 GLU A CA 12
ATOM 21765 C C . GLU A 1 93 ? -2.149 6.324 8.748 1.00 0.00 93 GLU A C 12
ATOM 21766 O O . GLU A 1 93 ? -3.161 5.637 8.611 1.00 0.00 93 GLU A O 12
ATOM 21778 N N . TRP A 1 94 ? -1.184 6.381 7.838 1.00 0.00 94 TRP A N 12
ATOM 21779 C CA . TRP A 1 94 ? -1.260 5.620 6.596 1.00 0.00 94 TRP A CA 12
ATOM 21780 C C . TRP A 1 94 ? -1.449 4.133 6.879 1.00 0.00 94 TRP A C 12
ATOM 21781 O O . TRP A 1 94 ? -2.425 3.527 6.435 1.00 0.00 94 TRP A O 12
ATOM 21802 N N . ILE A 1 95 ? -0.511 3.552 7.619 1.00 0.00 95 ILE A N 12
ATOM 21803 C CA . ILE A 1 95 ? -0.576 2.137 7.961 1.00 0.00 95 ILE A CA 12
ATOM 21804 C C . ILE A 1 95 ? -1.912 1.789 8.609 1.00 0.00 95 ILE A C 12
ATOM 21805 O O . ILE A 1 95 ? -2.623 0.898 8.147 1.00 0.00 95 ILE A O 12
ATOM 21821 N N . GLN A 1 96 ? -2.246 2.500 9.681 1.00 0.00 96 GLN A N 12
ATOM 21822 C CA . GLN A 1 96 ? -3.497 2.267 10.392 1.00 0.00 96 GLN A CA 12
ATOM 21823 C C . GLN A 1 96 ? -4.688 2.358 9.443 1.00 0.00 96 GLN A C 12
ATOM 21824 O O . GLN A 1 96 ? -5.591 1.524 9.483 1.00 0.00 96 GLN A O 12
ATOM 21838 N N . ALA A 1 97 ? -4.682 3.378 8.591 1.00 0.00 97 ALA A N 12
ATOM 21839 C CA . ALA A 1 97 ? -5.760 3.577 7.630 1.00 0.00 97 ALA A CA 12
ATOM 21840 C C . ALA A 1 97 ? -5.885 2.383 6.690 1.00 0.00 97 ALA A C 12
ATOM 21841 O O . ALA A 1 97 ? -6.960 1.797 6.555 1.00 0.00 97 ALA A O 12
ATOM 21848 N N . ILE A 1 98 ? -4.780 2.028 6.042 1.00 0.00 98 ILE A N 12
ATOM 21849 C CA . ILE A 1 98 ? -4.767 0.904 5.114 1.00 0.00 98 ILE A CA 12
ATOM 21850 C C . ILE A 1 98 ? -5.198 -0.385 5.807 1.00 0.00 98 ILE A C 12
ATOM 21851 O O . ILE A 1 98 ? -6.083 -1.094 5.327 1.00 0.00 98 ILE A O 12
ATOM 21867 N N . HIS A 1 99 ? -4.567 -0.682 6.939 1.00 0.00 99 HIS A N 12
ATOM 21868 C CA . HIS A 1 99 ? -4.887 -1.885 7.699 1.00 0.00 99 HIS A CA 12
ATOM 21869 C C . HIS A 1 99 ? -6.387 -1.980 7.960 1.00 0.00 99 HIS A C 12
ATOM 21870 O O . HIS A 1 99 ? -7.015 -2.996 7.665 1.00 0.00 99 HIS A O 12
ATOM 21885 N N . SER A 1 100 ? -6.955 -0.915 8.517 1.00 0.00 100 SER A N 12
ATOM 21886 C CA . SER A 1 100 ? -8.380 -0.880 8.822 1.00 0.00 100 SER A CA 12
ATOM 21887 C C . SER A 1 100 ? -9.211 -1.074 7.557 1.00 0.00 100 SER A C 12
ATOM 21888 O O . SER A 1 100 ? -10.107 -1.918 7.511 1.00 0.00 100 SER A O 12
ATOM 21896 N N . THR A 1 101 ? -8.908 -0.285 6.530 1.00 0.00 101 THR A N 12
ATOM 21897 C CA . THR A 1 101 ? -9.626 -0.368 5.265 1.00 0.00 101 THR A CA 12
ATOM 21898 C C . THR A 1 101 ? -9.741 -1.812 4.791 1.00 0.00 101 THR A C 12
ATOM 21899 O O . THR A 1 101 ? -10.790 -2.232 4.300 1.00 0.00 101 THR A O 12
ATOM 21910 N N . ILE A 1 102 ? -8.659 -2.567 4.942 1.00 0.00 102 ILE A N 12
ATOM 21911 C CA . ILE A 1 102 ? -8.640 -3.965 4.531 1.00 0.00 102 ILE A CA 12
ATOM 21912 C C . ILE A 1 102 ? -9.635 -4.790 5.340 1.00 0.00 102 ILE A C 12
ATOM 21913 O O . ILE A 1 102 ? -10.275 -5.702 4.815 1.00 0.00 102 ILE A O 12
ATOM 21929 N N . HIS A 1 103 ? -9.763 -4.462 6.622 1.00 0.00 103 HIS A N 12
ATOM 21930 C CA . HIS A 1 103 ? -10.683 -5.171 7.504 1.00 0.00 103 HIS A CA 12
ATOM 21931 C C . HIS A 1 103 ? -12.116 -5.070 6.989 1.00 0.00 103 HIS A C 12
ATOM 21932 O O . HIS A 1 103 ? -12.880 -6.033 7.059 1.00 0.00 103 HIS A O 12
ATOM 21947 N N . LEU A 1 104 ? -12.473 -3.899 6.474 1.00 0.00 104 LEU A N 12
ATOM 21948 C CA . LEU A 1 104 ? -13.814 -3.672 5.947 1.00 0.00 104 LEU A CA 12
ATOM 21949 C C . LEU A 1 104 ? -14.122 -4.636 4.806 1.00 0.00 104 LEU A C 12
ATOM 21950 O O . LEU A 1 104 ? -15.283 -4.949 4.539 1.00 0.00 104 LEU A O 12
ATOM 21966 N N . LEU A 1 105 ? -13.074 -5.106 4.137 1.00 0.00 105 LEU A N 12
ATOM 21967 C CA . LEU A 1 105 ? -13.232 -6.037 3.025 1.00 0.00 105 LEU A CA 12
ATOM 21968 C C . LEU A 1 105 ? -13.450 -7.459 3.533 1.00 0.00 105 LEU A C 12
ATOM 21969 O O . LEU A 1 105 ? -14.140 -8.258 2.898 1.00 0.00 105 LEU A O 12
ATOM 21985 N N . LYS A 1 106 ? -12.860 -7.769 4.682 1.00 0.00 106 LYS A N 12
ATOM 21986 C CA . LYS A 1 106 ? -12.992 -9.093 5.278 1.00 0.00 106 LYS A CA 12
ATOM 21987 C C . LYS A 1 106 ? -14.451 -9.401 5.602 1.00 0.00 106 LYS A C 12
ATOM 21988 O O . LYS A 1 106 ? -14.928 -10.512 5.369 1.00 0.00 106 LYS A O 12
ATOM 22007 N N . LEU A 1 107 ? -15.154 -8.410 6.139 1.00 0.00 107 LEU A N 12
ATOM 22008 C CA . LEU A 1 107 ? -16.560 -8.575 6.494 1.00 0.00 107 LEU A CA 12
ATOM 22009 C C . LEU A 1 107 ? -17.317 -9.310 5.393 1.00 0.00 107 LEU A C 12
ATOM 22010 O O . LEU A 1 107 ? -18.087 -10.230 5.663 1.00 0.00 107 LEU A O 12
ATOM 22026 N N . GLY A 1 108 ? -17.090 -8.898 4.149 1.00 0.00 108 GLY A N 12
ATOM 22027 C CA . GLY A 1 108 ? -17.756 -9.530 3.026 1.00 0.00 108 GLY A CA 12
ATOM 22028 C C . GLY A 1 108 ? -18.187 -8.531 1.970 1.00 0.00 108 GLY A C 12
ATOM 22029 O O . GLY A 1 108 ? -19.359 -8.162 1.897 1.00 0.00 108 GLY A O 12
ATOM 22033 N N . SER A 1 109 ? -17.237 -8.090 1.152 1.00 0.00 109 SER A N 12
ATOM 22034 C CA . SER A 1 109 ? -17.524 -7.123 0.099 1.00 0.00 109 SER A CA 12
ATOM 22035 C C . SER A 1 109 ? -17.658 -7.816 -1.254 1.00 0.00 109 SER A C 12
ATOM 22036 O O . SER A 1 109 ? -16.669 -8.031 -1.954 1.00 0.00 109 SER A O 12
ATOM 22044 N N . SER A 1 110 ? -18.890 -8.163 -1.614 1.00 0.00 110 SER A N 12
ATOM 22045 C CA . SER A 1 110 ? -19.155 -8.836 -2.880 1.00 0.00 110 SER A CA 12
ATOM 22046 C C . SER A 1 110 ? -18.097 -9.898 -3.163 1.00 0.00 110 SER A C 12
ATOM 22047 O O . SER A 1 110 ? -17.619 -10.030 -4.290 1.00 0.00 110 SER A O 12
ATOM 22055 N N . GLY A 1 111 ? -17.735 -10.654 -2.131 1.00 0.00 111 GLY A N 12
ATOM 22056 C CA . GLY A 1 111 ? -16.736 -11.695 -2.288 1.00 0.00 111 GLY A CA 12
ATOM 22057 C C . GLY A 1 111 ? -16.851 -12.413 -3.618 1.00 0.00 111 GLY A C 12
ATOM 22058 O O . GLY A 1 111 ? -17.923 -12.479 -4.221 1.00 0.00 111 GLY A O 12
ATOM 22062 N N . PRO A 1 112 ? -15.727 -12.967 -4.095 1.00 0.00 112 PRO A N 12
ATOM 22063 C CA . PRO A 1 112 ? -15.681 -13.694 -5.367 1.00 0.00 112 PRO A CA 12
ATOM 22064 C C . PRO A 1 112 ? -16.425 -15.023 -5.304 1.00 0.00 112 PRO A C 12
ATOM 22065 O O . PRO A 1 112 ? -17.230 -15.337 -6.180 1.00 0.00 112 PRO A O 12
ATOM 22076 N N . SER A 1 113 ? -16.150 -15.800 -4.261 1.00 0.00 113 SER A N 12
ATOM 22077 C CA . SER A 1 113 ? -16.791 -17.098 -4.085 1.00 0.00 113 SER A CA 12
ATOM 22078 C C . SER A 1 113 ? -17.472 -17.187 -2.722 1.00 0.00 113 SER A C 12
ATOM 22079 O O . SER A 1 113 ? -16.813 -17.361 -1.697 1.00 0.00 113 SER A O 12
ATOM 22087 N N . SER A 1 114 ? -18.796 -17.066 -2.720 1.00 0.00 114 SER A N 12
ATOM 22088 C CA . SER A 1 114 ? -19.567 -17.129 -1.484 1.00 0.00 114 SER A CA 12
ATOM 22089 C C . SER A 1 114 ? -18.961 -18.141 -0.516 1.00 0.00 114 SER A C 12
ATOM 22090 O O . SER A 1 114 ? -18.732 -17.837 0.654 1.00 0.00 114 SER A O 12
ATOM 22098 N N . GLY A 1 115 ? -18.704 -19.346 -1.015 1.00 0.00 115 GLY A N 12
ATOM 22099 C CA . GLY A 1 115 ? -18.127 -20.385 -0.182 1.00 0.00 115 GLY A CA 12
ATOM 22100 C C . GLY A 1 115 ? -17.737 -21.616 -0.977 1.00 0.00 115 GLY A C 12
ATOM 22101 O O . GLY A 1 115 ? -17.769 -22.733 -0.461 1.00 0.00 115 GLY A O 12
ATOM 22105 N N . GLY A 1 1 ? -16.176 11.231 6.931 1.00 0.00 1 GLY A N 13
ATOM 22106 C CA . GLY A 1 1 ? -15.994 12.639 6.626 1.00 0.00 1 GLY A CA 13
ATOM 22107 C C . GLY A 1 1 ? -16.991 13.522 7.350 1.00 0.00 1 GLY A C 13
ATOM 22108 O O . GLY A 1 1 ? -18.037 13.053 7.797 1.00 0.00 1 GLY A O 13
ATOM 22112 N N . SER A 1 2 ? -16.665 14.805 7.468 1.00 0.00 2 SER A N 13
ATOM 22113 C CA . SER A 1 2 ? -17.537 15.756 8.149 1.00 0.00 2 SER A CA 13
ATOM 22114 C C . SER A 1 2 ? -18.491 16.420 7.161 1.00 0.00 2 SER A C 13
ATOM 22115 O O . SER A 1 2 ? -19.703 16.449 7.376 1.00 0.00 2 SER A O 13
ATOM 22123 N N . SER A 1 3 ? -17.936 16.953 6.077 1.00 0.00 3 SER A N 13
ATOM 22124 C CA . SER A 1 3 ? -18.736 17.620 5.058 1.00 0.00 3 SER A CA 13
ATOM 22125 C C . SER A 1 3 ? -18.701 16.844 3.745 1.00 0.00 3 SER A C 13
ATOM 22126 O O . SER A 1 3 ? -17.717 16.894 3.008 1.00 0.00 3 SER A O 13
ATOM 22134 N N . GLY A 1 4 ? -19.783 16.126 3.460 1.00 0.00 4 GLY A N 13
ATOM 22135 C CA . GLY A 1 4 ? -19.856 15.349 2.236 1.00 0.00 4 GLY A CA 13
ATOM 22136 C C . GLY A 1 4 ? -19.252 13.967 2.390 1.00 0.00 4 GLY A C 13
ATOM 22137 O O . GLY A 1 4 ? -18.782 13.604 3.468 1.00 0.00 4 GLY A O 13
ATOM 22141 N N . SER A 1 5 ? -19.266 13.193 1.309 1.00 0.00 5 SER A N 13
ATOM 22142 C CA . SER A 1 5 ? -18.720 11.841 1.331 1.00 0.00 5 SER A CA 13
ATOM 22143 C C . SER A 1 5 ? -18.117 11.477 -0.023 1.00 0.00 5 SER A C 13
ATOM 22144 O O . SER A 1 5 ? -18.763 11.621 -1.061 1.00 0.00 5 SER A O 13
ATOM 22152 N N . SER A 1 6 ? -16.875 11.006 -0.003 1.00 0.00 6 SER A N 13
ATOM 22153 C CA . SER A 1 6 ? -16.182 10.625 -1.228 1.00 0.00 6 SER A CA 13
ATOM 22154 C C . SER A 1 6 ? -15.344 9.368 -1.010 1.00 0.00 6 SER A C 13
ATOM 22155 O O . SER A 1 6 ? -14.855 9.118 0.091 1.00 0.00 6 SER A O 13
ATOM 22163 N N . GLY A 1 7 ? -15.183 8.580 -2.068 1.00 0.00 7 GLY A N 13
ATOM 22164 C CA . GLY A 1 7 ? -14.405 7.359 -1.973 1.00 0.00 7 GLY A CA 13
ATOM 22165 C C . GLY A 1 7 ? -13.036 7.590 -1.365 1.00 0.00 7 GLY A C 13
ATOM 22166 O O . GLY A 1 7 ? -12.751 7.124 -0.262 1.00 0.00 7 GLY A O 13
ATOM 22170 N N . VAL A 1 8 ? -12.184 8.312 -2.087 1.00 0.00 8 VAL A N 13
ATOM 22171 C CA . VAL A 1 8 ? -10.836 8.603 -1.612 1.00 0.00 8 VAL A CA 13
ATOM 22172 C C . VAL A 1 8 ? -10.812 8.775 -0.097 1.00 0.00 8 VAL A C 13
ATOM 22173 O O . VAL A 1 8 ? -11.465 9.667 0.448 1.00 0.00 8 VAL A O 13
ATOM 22186 N N . LEU A 1 9 ? -10.056 7.917 0.578 1.00 0.00 9 LEU A N 13
ATOM 22187 C CA . LEU A 1 9 ? -9.946 7.974 2.032 1.00 0.00 9 LEU A CA 13
ATOM 22188 C C . LEU A 1 9 ? -8.801 8.888 2.456 1.00 0.00 9 LEU A C 13
ATOM 22189 O O . LEU A 1 9 ? -9.003 9.854 3.192 1.00 0.00 9 LEU A O 13
ATOM 22205 N N . LYS A 1 10 ? -7.598 8.579 1.984 1.00 0.00 10 LYS A N 13
ATOM 22206 C CA . LYS A 1 10 ? -6.420 9.374 2.311 1.00 0.00 10 LYS A CA 13
ATOM 22207 C C . LYS A 1 10 ? -5.675 9.788 1.045 1.00 0.00 10 LYS A C 13
ATOM 22208 O O . LYS A 1 10 ? -5.840 9.177 -0.010 1.00 0.00 10 LYS A O 13
ATOM 22227 N N . GLN A 1 11 ? -4.856 10.829 1.160 1.00 0.00 11 GLN A N 13
ATOM 22228 C CA . GLN A 1 11 ? -4.086 11.323 0.025 1.00 0.00 11 GLN A CA 13
ATOM 22229 C C . GLN A 1 11 ? -2.876 12.124 0.495 1.00 0.00 11 GLN A C 13
ATOM 22230 O O . GLN A 1 11 ? -2.976 12.938 1.411 1.00 0.00 11 GLN A O 13
ATOM 22244 N N . GLY A 1 12 ? -1.732 11.885 -0.139 1.00 0.00 12 GLY A N 13
ATOM 22245 C CA . GLY A 1 12 ? -0.519 12.592 0.229 1.00 0.00 12 GLY A CA 13
ATOM 22246 C C . GLY A 1 12 ? 0.664 12.200 -0.634 1.00 0.00 12 GLY A C 13
ATOM 22247 O O . GLY A 1 12 ? 0.623 11.189 -1.335 1.00 0.00 12 GLY A O 13
ATOM 22251 N N . TYR A 1 13 ? 1.722 13.003 -0.585 1.00 0.00 13 TYR A N 13
ATOM 22252 C CA . TYR A 1 13 ? 2.920 12.738 -1.372 1.00 0.00 13 TYR A CA 13
ATOM 22253 C C . TYR A 1 13 ? 3.853 11.779 -0.637 1.00 0.00 13 TYR A C 13
ATOM 22254 O O . TYR A 1 13 ? 4.555 12.171 0.294 1.00 0.00 13 TYR A O 13
ATOM 22272 N N . MET A 1 14 ? 3.852 10.521 -1.064 1.00 0.00 14 MET A N 13
ATOM 22273 C CA . MET A 1 14 ? 4.699 9.506 -0.448 1.00 0.00 14 MET A CA 13
ATOM 22274 C C . MET A 1 14 ? 5.823 9.089 -1.393 1.00 0.00 14 MET A C 13
ATOM 22275 O O . MET A 1 14 ? 5.706 9.227 -2.610 1.00 0.00 14 MET A O 13
ATOM 22289 N N . MET A 1 15 ? 6.910 8.579 -0.823 1.00 0.00 15 MET A N 13
ATOM 22290 C CA . MET A 1 15 ? 8.053 8.142 -1.616 1.00 0.00 15 MET A CA 13
ATOM 22291 C C . MET A 1 15 ? 8.104 6.620 -1.704 1.00 0.00 15 MET A C 13
ATOM 22292 O O . MET A 1 15 ? 8.387 5.940 -0.718 1.00 0.00 15 MET A O 13
ATOM 22306 N N . LYS A 1 16 ? 7.826 6.091 -2.891 1.00 0.00 16 LYS A N 13
ATOM 22307 C CA . LYS A 1 16 ? 7.840 4.650 -3.109 1.00 0.00 16 LYS A CA 13
ATOM 22308 C C . LYS A 1 16 ? 9.210 4.187 -3.596 1.00 0.00 16 LYS A C 13
ATOM 22309 O O . LYS A 1 16 ? 9.947 4.947 -4.225 1.00 0.00 16 LYS A O 13
ATOM 22328 N N . LYS A 1 17 ? 9.545 2.935 -3.302 1.00 0.00 17 LYS A N 13
ATOM 22329 C CA . LYS A 1 17 ? 10.825 2.369 -3.711 1.00 0.00 17 LYS A CA 13
ATOM 22330 C C . LYS A 1 17 ? 10.678 1.568 -5.001 1.00 0.00 17 LYS A C 13
ATOM 22331 O O . LYS A 1 17 ? 10.033 0.521 -5.023 1.00 0.00 17 LYS A O 13
ATOM 22350 N N . GLY A 1 18 ? 11.281 2.069 -6.075 1.00 0.00 18 GLY A N 13
ATOM 22351 C CA . GLY A 1 18 ? 11.206 1.386 -7.354 1.00 0.00 18 GLY A CA 13
ATOM 22352 C C . GLY A 1 18 ? 11.400 -0.112 -7.224 1.00 0.00 18 GLY A C 13
ATOM 22353 O O . GLY A 1 18 ? 12.223 -0.572 -6.432 1.00 0.00 18 GLY A O 13
ATOM 22357 N N . HIS A 1 19 ? 10.638 -0.875 -8.001 1.00 0.00 19 HIS A N 13
ATOM 22358 C CA . HIS A 1 19 ? 10.728 -2.330 -7.968 1.00 0.00 19 HIS A CA 13
ATOM 22359 C C . HIS A 1 19 ? 12.137 -2.795 -8.322 1.00 0.00 19 HIS A C 13
ATOM 22360 O O . HIS A 1 19 ? 12.755 -3.558 -7.579 1.00 0.00 19 HIS A O 13
ATOM 22375 N N . ARG A 1 20 ? 12.639 -2.331 -9.462 1.00 0.00 20 ARG A N 13
ATOM 22376 C CA . ARG A 1 20 ? 13.975 -2.701 -9.916 1.00 0.00 20 ARG A CA 13
ATOM 22377 C C . ARG A 1 20 ? 15.042 -1.914 -9.161 1.00 0.00 20 ARG A C 13
ATOM 22378 O O . ARG A 1 20 ? 15.862 -2.489 -8.446 1.00 0.00 20 ARG A O 13
ATOM 22399 N N . ARG A 1 21 ? 15.026 -0.595 -9.328 1.00 0.00 21 ARG A N 13
ATOM 22400 C CA . ARG A 1 21 ? 15.994 0.270 -8.664 1.00 0.00 21 ARG A CA 13
ATOM 22401 C C . ARG A 1 21 ? 15.544 0.600 -7.244 1.00 0.00 21 ARG A C 13
ATOM 22402 O O . ARG A 1 21 ? 14.378 0.919 -7.008 1.00 0.00 21 ARG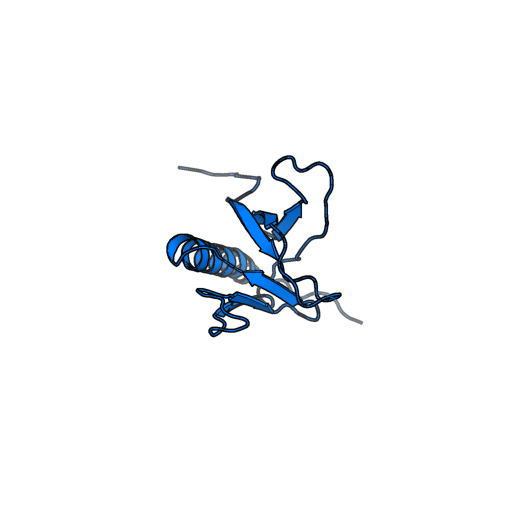 A O 13
ATOM 22423 N N . LYS A 1 22 ? 16.476 0.521 -6.300 1.00 0.00 22 LYS A N 13
ATOM 22424 C CA . LYS A 1 22 ? 16.177 0.812 -4.903 1.00 0.00 22 LYS A CA 13
ATOM 22425 C C . LYS A 1 22 ? 16.203 2.314 -4.642 1.00 0.00 22 LYS A C 13
ATOM 22426 O O . LYS A 1 22 ? 16.767 2.772 -3.649 1.00 0.00 22 LYS A O 13
ATOM 22445 N N . ASN A 1 23 ? 15.587 3.077 -5.540 1.00 0.00 23 ASN A N 13
ATOM 22446 C CA . ASN A 1 23 ? 15.539 4.528 -5.406 1.00 0.00 23 ASN A CA 13
ATOM 22447 C C . ASN A 1 23 ? 14.202 4.977 -4.824 1.00 0.00 23 ASN A C 13
ATOM 22448 O O . ASN A 1 23 ? 13.250 4.199 -4.759 1.00 0.00 23 ASN A O 13
ATOM 22459 N N . TRP A 1 24 ? 14.139 6.235 -4.404 1.00 0.00 24 TRP A N 13
ATOM 22460 C CA . TRP A 1 24 ? 12.918 6.788 -3.828 1.00 0.00 24 TRP A CA 13
ATOM 22461 C C . TRP A 1 24 ? 12.461 8.020 -4.601 1.00 0.00 24 TRP A C 13
ATOM 22462 O O . TRP A 1 24 ? 13.260 8.905 -4.909 1.00 0.00 24 TRP A O 13
ATOM 22483 N N . THR A 1 25 ? 11.169 8.072 -4.913 1.00 0.00 25 THR A N 13
ATOM 22484 C CA . THR A 1 25 ? 10.606 9.195 -5.651 1.00 0.00 25 THR A CA 13
ATOM 22485 C C . THR A 1 25 ? 9.256 9.609 -5.077 1.00 0.00 25 THR A C 13
ATOM 22486 O O . THR A 1 25 ? 8.427 8.762 -4.745 1.00 0.00 25 THR A O 13
ATOM 22497 N N . GLU A 1 26 ? 9.043 10.916 -4.963 1.00 0.00 26 GLU A N 13
ATOM 22498 C CA . GLU A 1 26 ? 7.792 11.441 -4.428 1.00 0.00 26 GLU A CA 13
ATOM 22499 C C . GLU A 1 26 ? 6.646 11.227 -5.412 1.00 0.00 26 GLU A C 13
ATOM 22500 O O . GLU A 1 26 ? 6.526 11.943 -6.406 1.00 0.00 26 GLU A O 13
ATOM 22512 N N . ARG A 1 27 ? 5.808 10.236 -5.128 1.00 0.00 27 ARG A N 13
ATOM 22513 C CA . ARG A 1 27 ? 4.673 9.925 -5.989 1.00 0.00 27 ARG A CA 13
ATOM 22514 C C . ARG A 1 27 ? 3.361 10.027 -5.217 1.00 0.00 27 ARG A C 13
ATOM 22515 O O . ARG A 1 27 ? 3.235 9.493 -4.115 1.00 0.00 27 ARG A O 13
ATOM 22536 N N . TRP A 1 28 ? 2.387 10.715 -5.802 1.00 0.00 28 TRP A N 13
ATOM 22537 C CA . TRP A 1 28 ? 1.085 10.887 -5.169 1.00 0.00 28 TRP A CA 13
ATOM 22538 C C . TRP A 1 28 ? 0.379 9.546 -5.003 1.00 0.00 28 TRP A C 13
ATOM 22539 O O . TRP A 1 28 ? 0.491 8.665 -5.856 1.00 0.00 28 TRP A O 13
ATOM 22560 N N . PHE A 1 29 ? -0.349 9.397 -3.901 1.00 0.00 29 PHE A N 13
ATOM 22561 C CA . PHE A 1 29 ? -1.073 8.162 -3.624 1.00 0.00 29 PHE A CA 13
ATOM 22562 C C . PHE A 1 29 ? -2.524 8.454 -3.253 1.00 0.00 29 PHE A C 13
ATOM 22563 O O . PHE A 1 29 ? -2.821 9.456 -2.603 1.00 0.00 29 PHE A O 13
ATOM 22580 N N . VAL A 1 30 ? -3.425 7.571 -3.673 1.00 0.00 30 VAL A N 13
ATOM 22581 C CA . VAL A 1 30 ? -4.845 7.732 -3.385 1.00 0.00 30 VAL A CA 13
ATOM 22582 C C . VAL A 1 30 ? -5.423 6.473 -2.749 1.00 0.00 30 VAL A C 13
ATOM 22583 O O . VAL A 1 30 ? -5.798 5.528 -3.445 1.00 0.00 30 VAL A O 13
ATOM 22596 N N . LEU A 1 31 ? -5.494 6.466 -1.423 1.00 0.00 31 LEU A N 13
ATOM 22597 C CA . LEU A 1 31 ? -6.027 5.323 -0.691 1.00 0.00 31 LEU A CA 13
ATOM 22598 C C . LEU A 1 31 ? -7.540 5.224 -0.863 1.00 0.00 31 LEU A C 13
ATOM 22599 O O . LEU A 1 31 ? -8.298 5.934 -0.202 1.00 0.00 31 LEU A O 13
ATOM 22615 N N . LYS A 1 32 ? -7.972 4.337 -1.752 1.00 0.00 32 LYS A N 13
ATOM 22616 C CA . LYS A 1 32 ? -9.394 4.141 -2.009 1.00 0.00 32 LYS A CA 13
ATOM 22617 C C . LYS A 1 32 ? -10.018 3.234 -0.954 1.00 0.00 32 LYS A C 13
ATOM 22618 O O . LYS A 1 32 ? -9.326 2.528 -0.221 1.00 0.00 32 LYS A O 13
ATOM 22637 N N . PRO A 1 33 ? -11.357 3.251 -0.874 1.00 0.00 33 PRO A N 13
ATOM 22638 C CA . PRO A 1 33 ? -12.104 2.434 0.087 1.00 0.00 33 PRO A CA 13
ATOM 22639 C C . PRO A 1 33 ? -12.045 0.947 -0.248 1.00 0.00 33 PRO A C 13
ATOM 22640 O O . PRO A 1 33 ? -12.156 0.098 0.636 1.00 0.00 33 PRO A O 13
ATOM 22651 N N . ASN A 1 34 ? -11.869 0.640 -1.529 1.00 0.00 34 ASN A N 13
ATOM 22652 C CA . ASN A 1 34 ? -11.795 -0.745 -1.979 1.00 0.00 34 ASN A CA 13
ATOM 22653 C C . ASN A 1 34 ? -10.624 -0.944 -2.937 1.00 0.00 34 ASN A C 13
ATOM 22654 O O . ASN A 1 34 ? -10.636 -1.853 -3.768 1.00 0.00 34 ASN A O 13
ATOM 22665 N N . ILE A 1 35 ? -9.615 -0.088 -2.815 1.00 0.00 35 ILE A N 13
ATOM 22666 C CA . ILE A 1 35 ? -8.437 -0.171 -3.669 1.00 0.00 35 ILE A CA 13
ATOM 22667 C C . ILE A 1 35 ? -7.416 0.902 -3.303 1.00 0.00 35 ILE A C 13
ATOM 22668 O O . ILE A 1 35 ? -7.622 1.674 -2.367 1.00 0.00 35 ILE A O 13
ATOM 22684 N N . ILE A 1 36 ? -6.317 0.944 -4.048 1.00 0.00 36 ILE A N 13
ATOM 22685 C CA . ILE A 1 36 ? -5.266 1.924 -3.804 1.00 0.00 36 ILE A CA 13
ATOM 22686 C C . ILE A 1 36 ? -4.560 2.307 -5.100 1.00 0.00 36 ILE A C 13
ATOM 22687 O O . ILE A 1 36 ? -3.758 1.540 -5.632 1.00 0.00 36 ILE A O 13
ATOM 22703 N N . SER A 1 37 ? -4.863 3.500 -5.603 1.00 0.00 37 SER A N 13
ATOM 22704 C CA . SER A 1 37 ? -4.258 3.985 -6.838 1.00 0.00 37 SER A CA 13
ATOM 22705 C C . SER A 1 37 ? -3.364 5.191 -6.568 1.00 0.00 37 SER A C 13
ATOM 22706 O O . SER A 1 37 ? -3.653 6.009 -5.694 1.00 0.00 37 SER A O 13
ATOM 22714 N N . TYR A 1 38 ? -2.276 5.293 -7.323 1.00 0.00 38 TYR A N 13
ATOM 22715 C CA . TYR A 1 38 ? -1.337 6.397 -7.165 1.00 0.00 38 TYR A CA 13
ATOM 22716 C C . TYR A 1 38 ? -1.129 7.130 -8.487 1.00 0.00 38 TYR A C 13
ATOM 22717 O O . TYR A 1 38 ? -1.049 6.509 -9.548 1.00 0.00 38 TYR A O 13
ATOM 22735 N N . TYR A 1 39 ? -1.043 8.453 -8.415 1.00 0.00 39 TYR A N 13
ATOM 22736 C CA . TYR A 1 39 ? -0.846 9.272 -9.605 1.00 0.00 39 TYR A CA 13
ATOM 22737 C C . TYR A 1 39 ? 0.471 10.038 -9.528 1.00 0.00 39 TYR A C 13
ATOM 22738 O O . TYR A 1 39 ? 1.001 10.277 -8.443 1.00 0.00 39 TYR A O 13
ATOM 22756 N N . VAL A 1 40 ? 0.994 10.422 -10.688 1.00 0.00 40 VAL A N 13
ATOM 22757 C CA . VAL A 1 40 ? 2.248 11.163 -10.754 1.00 0.00 40 VAL A CA 13
ATOM 22758 C C . VAL A 1 40 ? 2.264 12.307 -9.747 1.00 0.00 40 VAL A C 13
ATOM 22759 O O . VAL A 1 40 ? 3.226 12.476 -8.999 1.00 0.00 40 VAL A O 13
ATOM 22772 N N . SER A 1 41 ? 1.190 13.092 -9.735 1.00 0.00 41 SER A N 13
ATOM 22773 C CA . SER A 1 41 ? 1.081 14.223 -8.822 1.00 0.00 41 SER A CA 13
ATOM 22774 C C . SER A 1 41 ? -0.289 14.250 -8.151 1.00 0.00 41 SER A C 13
ATOM 22775 O O . SER A 1 41 ? -1.098 13.342 -8.333 1.00 0.00 41 SER A O 13
ATOM 22783 N N . GLU A 1 42 ? -0.540 15.300 -7.374 1.00 0.00 42 GLU A N 13
ATOM 22784 C CA . GLU A 1 42 ? -1.811 15.445 -6.675 1.00 0.00 42 GLU A CA 13
ATOM 22785 C C . GLU A 1 42 ? -2.864 16.071 -7.585 1.00 0.00 42 GLU A C 13
ATOM 22786 O O . GLU A 1 42 ? -3.715 16.837 -7.132 1.00 0.00 42 GLU A O 13
ATOM 22798 N N . ASP A 1 43 ? -2.799 15.740 -8.870 1.00 0.00 43 ASP A N 13
ATOM 22799 C CA . ASP A 1 43 ? -3.746 16.269 -9.845 1.00 0.00 43 ASP A CA 13
ATOM 22800 C C . ASP A 1 43 ? -4.734 15.192 -10.282 1.00 0.00 43 ASP A C 13
ATOM 22801 O O . ASP A 1 43 ? -5.875 15.488 -10.639 1.00 0.00 43 ASP A O 13
ATOM 22810 N N . LEU A 1 44 ? -4.289 13.940 -10.253 1.00 0.00 44 LEU A N 13
ATOM 22811 C CA . LEU A 1 44 ? -5.133 12.818 -10.647 1.00 0.00 44 LEU A CA 13
ATOM 22812 C C . LEU A 1 44 ? -5.447 12.871 -12.139 1.00 0.00 44 LEU A C 13
ATOM 22813 O O . LEU A 1 44 ? -6.590 12.675 -12.551 1.00 0.00 44 LEU A O 13
ATOM 22829 N N . LYS A 1 45 ? -4.424 13.134 -12.944 1.00 0.00 45 LYS A N 13
ATOM 22830 C CA . LYS A 1 45 ? -4.588 13.209 -14.391 1.00 0.00 45 LYS A CA 13
ATOM 22831 C C . LYS A 1 45 ? -3.843 12.072 -15.083 1.00 0.00 45 LYS A C 13
ATOM 22832 O O . LYS A 1 45 ? -4.342 11.483 -16.042 1.00 0.00 45 LYS A O 13
ATOM 22851 N N . ASP A 1 46 ? -2.647 11.768 -14.590 1.00 0.00 46 ASP A N 13
ATOM 22852 C CA . ASP A 1 46 ? -1.834 10.700 -15.159 1.00 0.00 46 ASP A CA 13
ATOM 22853 C C . ASP A 1 46 ? -1.706 9.536 -14.182 1.00 0.00 46 ASP A C 13
ATOM 22854 O O . ASP A 1 46 ? -0.739 9.451 -13.424 1.00 0.00 46 ASP A O 13
ATOM 22863 N N . LYS A 1 47 ? -2.686 8.640 -14.204 1.00 0.00 47 LYS A N 13
ATOM 22864 C CA . LYS A 1 47 ? -2.684 7.479 -13.321 1.00 0.00 47 LYS A CA 13
ATOM 22865 C C . LYS A 1 47 ? -1.493 6.574 -13.616 1.00 0.00 47 LYS A C 13
ATOM 22866 O O . LYS A 1 47 ? -1.011 6.512 -14.748 1.00 0.00 47 LYS A O 13
ATOM 22885 N N . LYS A 1 48 ? -1.022 5.870 -12.592 1.00 0.00 48 LYS A N 13
ATOM 22886 C CA . LYS A 1 48 ? 0.111 4.965 -12.741 1.00 0.00 48 LYS A CA 13
ATOM 22887 C C . LYS A 1 48 ? -0.341 3.510 -12.662 1.00 0.00 48 LYS A C 13
ATOM 22888 O O . LYS A 1 48 ? 0.097 2.670 -13.447 1.00 0.00 48 LYS A O 13
ATOM 22907 N N . GLY A 1 49 ? -1.221 3.220 -11.709 1.00 0.00 49 GLY A N 13
ATOM 22908 C CA . GLY A 1 49 ? -1.719 1.866 -11.546 1.00 0.00 49 GLY A CA 13
ATOM 22909 C C . GLY A 1 49 ? -2.731 1.751 -10.423 1.00 0.00 49 GLY A C 13
ATOM 22910 O O . GLY A 1 49 ? -3.213 2.760 -9.908 1.00 0.00 49 GLY A O 13
ATOM 22914 N N . ASP A 1 50 ? -3.054 0.520 -10.044 1.00 0.00 50 ASP A N 13
ATOM 22915 C CA . ASP A 1 50 ? -4.016 0.277 -8.976 1.00 0.00 50 ASP A CA 13
ATOM 22916 C C . ASP A 1 50 ? -3.670 -0.997 -8.212 1.00 0.00 50 ASP A C 13
ATOM 22917 O O . ASP A 1 50 ? -3.170 -1.963 -8.790 1.00 0.00 50 ASP A O 13
ATOM 22926 N N . ILE A 1 51 ? -3.937 -0.992 -6.910 1.00 0.00 51 ILE A N 13
ATOM 22927 C CA . ILE A 1 51 ? -3.653 -2.147 -6.068 1.00 0.00 51 ILE A CA 13
ATOM 22928 C C . ILE A 1 51 ? -4.934 -2.724 -5.476 1.00 0.00 51 ILE A C 13
ATOM 22929 O O . ILE A 1 51 ? -5.444 -2.231 -4.469 1.00 0.00 51 ILE A O 13
ATOM 22945 N N . LEU A 1 52 ? -5.450 -3.774 -6.107 1.00 0.00 52 LEU A N 13
ATOM 22946 C CA . LEU A 1 52 ? -6.672 -4.421 -5.643 1.00 0.00 52 LEU A CA 13
ATOM 22947 C C . LEU A 1 52 ? -6.572 -4.775 -4.162 1.00 0.00 52 LEU A C 13
ATOM 22948 O O . LEU A 1 52 ? -5.787 -5.641 -3.772 1.00 0.00 52 LEU A O 13
ATOM 22964 N N . LEU A 1 53 ? -7.372 -4.102 -3.343 1.00 0.00 53 LEU A N 13
ATOM 22965 C CA . LEU A 1 53 ? -7.376 -4.347 -1.905 1.00 0.00 53 LEU A CA 13
ATOM 22966 C C . LEU A 1 53 ? -8.191 -5.591 -1.566 1.00 0.00 53 LEU A C 13
ATOM 22967 O O . LEU A 1 53 ? -9.310 -5.763 -2.051 1.00 0.00 53 LEU A O 13
ATOM 22983 N N . ASP A 1 54 ? -7.624 -6.454 -0.731 1.00 0.00 54 ASP A N 13
ATOM 22984 C CA . ASP A 1 54 ? -8.300 -7.681 -0.324 1.00 0.00 54 ASP A CA 13
ATOM 22985 C C . ASP A 1 54 ? -7.795 -8.155 1.035 1.00 0.00 54 ASP A C 13
ATOM 22986 O O . ASP A 1 54 ? -6.627 -7.966 1.374 1.00 0.00 54 ASP A O 13
ATOM 22995 N N . GLU A 1 55 ? -8.684 -8.769 1.810 1.00 0.00 55 GLU A N 13
ATOM 22996 C CA . GLU A 1 55 ? -8.328 -9.267 3.133 1.00 0.00 55 GLU A CA 13
ATOM 22997 C C . GLU A 1 55 ? -6.888 -9.771 3.155 1.00 0.00 55 GLU A C 13
ATOM 22998 O O . GLU A 1 55 ? -6.181 -9.617 4.150 1.00 0.00 55 GLU A O 13
ATOM 23010 N N . ASN A 1 56 ? -6.462 -10.375 2.051 1.00 0.00 56 ASN A N 13
ATOM 23011 C CA . ASN A 1 56 ? -5.107 -10.904 1.943 1.00 0.00 56 ASN A CA 13
ATOM 23012 C C . ASN A 1 56 ? -4.074 -9.795 2.122 1.00 0.00 56 ASN A C 13
ATOM 23013 O O . ASN A 1 56 ? -3.165 -9.905 2.945 1.00 0.00 56 ASN A O 13
ATOM 23024 N N . CYS A 1 57 ? -4.222 -8.726 1.346 1.00 0.00 57 CYS A N 13
ATOM 23025 C CA . CYS A 1 57 ? -3.304 -7.596 1.418 1.00 0.00 57 CYS A CA 13
ATOM 23026 C C . CYS A 1 57 ? -3.169 -7.094 2.853 1.00 0.00 57 CYS A C 13
ATOM 23027 O O . CYS A 1 57 ? -4.165 -6.916 3.555 1.00 0.00 57 CYS A O 13
ATOM 23034 N N . CYS A 1 58 ? -1.932 -6.869 3.281 1.00 0.00 58 CYS A N 13
ATOM 23035 C CA . CYS A 1 58 ? -1.666 -6.389 4.633 1.00 0.00 58 CYS A CA 13
ATOM 23036 C C . CYS A 1 58 ? -0.527 -5.375 4.635 1.00 0.00 58 CYS A C 13
ATOM 23037 O O . CYS A 1 58 ? 0.272 -5.320 3.700 1.00 0.00 58 CYS A O 13
ATOM 23045 N N . VAL A 1 59 ? -0.459 -4.571 5.692 1.00 0.00 59 VAL A N 13
ATOM 23046 C CA . VAL A 1 59 ? 0.582 -3.558 5.816 1.00 0.00 59 VAL A CA 13
ATOM 23047 C C . VAL A 1 59 ? 1.446 -3.805 7.048 1.00 0.00 59 VAL A C 13
ATOM 23048 O O . VAL A 1 59 ? 0.942 -4.184 8.105 1.00 0.00 59 VAL A O 13
ATOM 23061 N N . GLU A 1 60 ? 2.749 -3.588 6.904 1.00 0.00 60 GLU A N 13
ATOM 23062 C CA . GLU A 1 60 ? 3.683 -3.788 8.006 1.00 0.00 60 GLU A CA 13
ATOM 23063 C C . GLU A 1 60 ? 4.638 -2.604 8.131 1.00 0.00 60 GLU A C 13
ATOM 23064 O O . GLU A 1 60 ? 4.827 -1.842 7.183 1.00 0.00 60 GLU A O 13
ATOM 23076 N N . SER A 1 61 ? 5.237 -2.457 9.309 1.00 0.00 61 SER A N 13
ATOM 23077 C CA . SER A 1 61 ? 6.169 -1.364 9.561 1.00 0.00 61 SER A CA 13
ATOM 23078 C C . SER A 1 61 ? 7.611 -1.856 9.505 1.00 0.00 61 SER A C 13
ATOM 23079 O O . SER A 1 61 ? 8.009 -2.739 10.268 1.00 0.00 61 SER A O 13
ATOM 23087 N N . LEU A 1 62 ? 8.392 -1.280 8.598 1.00 0.00 62 LEU A N 13
ATOM 23088 C CA . LEU A 1 62 ? 9.792 -1.660 8.441 1.00 0.00 62 LEU A CA 13
ATOM 23089 C C . LEU A 1 62 ? 10.696 -0.762 9.279 1.00 0.00 62 LEU A C 13
ATOM 23090 O O . LEU A 1 62 ? 10.390 0.402 9.538 1.00 0.00 62 LEU A O 13
ATOM 23106 N N . PRO A 1 63 ? 11.839 -1.313 9.713 1.00 0.00 63 PRO A N 13
ATOM 23107 C CA . PRO A 1 63 ? 12.814 -0.579 10.526 1.00 0.00 63 PRO A CA 13
ATOM 23108 C C . PRO A 1 63 ? 13.526 0.511 9.734 1.00 0.00 63 PRO A C 13
ATOM 23109 O O . PRO A 1 63 ? 13.076 0.903 8.657 1.00 0.00 63 PRO A O 13
ATOM 23120 N N . ASP A 1 64 ? 14.639 0.996 10.272 1.00 0.00 64 ASP A N 13
ATOM 23121 C CA . ASP A 1 64 ? 15.415 2.041 9.614 1.00 0.00 64 ASP A CA 13
ATOM 23122 C C . ASP A 1 64 ? 16.513 1.437 8.745 1.00 0.00 64 ASP A C 13
ATOM 23123 O O . ASP A 1 64 ? 17.430 0.787 9.247 1.00 0.00 64 ASP A O 13
ATOM 23132 N N . LYS A 1 65 ? 16.413 1.654 7.438 1.00 0.00 65 LYS A N 13
ATOM 23133 C CA . LYS A 1 65 ? 17.397 1.132 6.497 1.00 0.00 65 LYS A CA 13
ATOM 23134 C C . LYS A 1 65 ? 17.809 2.201 5.491 1.00 0.00 65 LYS A C 13
ATOM 23135 O O . LYS A 1 65 ? 17.008 3.060 5.121 1.00 0.00 65 LYS A O 13
ATOM 23154 N N . ASP A 1 66 ? 19.061 2.142 5.051 1.00 0.00 66 ASP A N 13
ATOM 23155 C CA . ASP A 1 66 ? 19.578 3.104 4.084 1.00 0.00 66 ASP A CA 13
ATOM 23156 C C . ASP A 1 66 ? 19.324 4.534 4.552 1.00 0.00 66 ASP A C 13
ATOM 23157 O O . ASP A 1 66 ? 19.033 5.418 3.748 1.00 0.00 66 ASP A O 13
ATOM 23166 N N . GLY A 1 67 ? 19.435 4.752 5.859 1.00 0.00 67 GLY A N 13
ATOM 23167 C CA . GLY A 1 67 ? 19.214 6.076 6.411 1.00 0.00 67 GLY A CA 13
ATOM 23168 C C . GLY A 1 67 ? 17.774 6.529 6.270 1.00 0.00 67 GLY A C 13
ATOM 23169 O O . GLY A 1 67 ? 17.508 7.656 5.851 1.00 0.00 67 GLY A O 13
ATOM 23173 N N . LYS A 1 68 ? 16.841 5.649 6.619 1.00 0.00 68 LYS A N 13
ATOM 23174 C CA . LYS A 1 68 ? 15.421 5.964 6.529 1.00 0.00 68 LYS A CA 13
ATOM 23175 C C . LYS A 1 68 ? 14.748 5.839 7.893 1.00 0.00 68 LYS A C 13
ATOM 23176 O O . LYS A 1 68 ? 15.318 5.277 8.828 1.00 0.00 68 LYS A O 13
ATOM 23195 N N . LYS A 1 69 ? 13.533 6.366 7.999 1.00 0.00 69 LYS A N 13
ATOM 23196 C CA . LYS A 1 69 ? 12.782 6.312 9.247 1.00 0.00 69 LYS A CA 13
ATOM 23197 C C . LYS A 1 69 ? 11.282 6.237 8.976 1.00 0.00 69 LYS A C 13
ATOM 23198 O O . LYS A 1 69 ? 10.780 6.857 8.038 1.00 0.00 69 LYS A O 13
ATOM 23217 N N . CYS A 1 70 ? 10.574 5.478 9.804 1.00 0.00 70 CYS A N 13
ATOM 23218 C CA . CYS A 1 70 ? 9.131 5.323 9.654 1.00 0.00 70 CYS A CA 13
ATOM 23219 C C . CYS A 1 70 ? 8.787 4.720 8.296 1.00 0.00 70 CYS A C 13
ATOM 23220 O O . CYS A 1 70 ? 7.933 5.236 7.573 1.00 0.00 70 CYS A O 13
ATOM 23228 N N . LEU A 1 71 ? 9.458 3.625 7.954 1.00 0.00 71 LEU A N 13
ATOM 23229 C CA . LEU A 1 71 ? 9.226 2.952 6.681 1.00 0.00 71 LEU A CA 13
ATOM 23230 C C . LEU A 1 71 ? 8.113 1.916 6.809 1.00 0.00 71 LEU A C 13
ATOM 23231 O O . LEU A 1 71 ? 8.029 1.200 7.807 1.00 0.00 71 LEU A O 13
ATOM 23247 N N . PHE A 1 72 ? 7.263 1.840 5.790 1.00 0.00 72 PHE A N 13
ATOM 23248 C CA . PHE A 1 72 ? 6.156 0.890 5.788 1.00 0.00 72 PHE A CA 13
ATOM 23249 C C . PHE A 1 72 ? 5.964 0.282 4.402 1.00 0.00 72 PHE A C 13
ATOM 23250 O O . PHE A 1 72 ? 5.892 0.998 3.402 1.00 0.00 72 PHE A O 13
ATOM 23267 N N . LEU A 1 73 ? 5.884 -1.043 4.349 1.00 0.00 73 LEU A N 13
ATOM 23268 C CA . LEU A 1 73 ? 5.701 -1.749 3.086 1.00 0.00 73 LEU A CA 13
ATOM 23269 C C . LEU A 1 73 ? 4.361 -2.477 3.058 1.00 0.00 73 LEU A C 13
ATOM 23270 O O . LEU A 1 73 ? 3.917 -3.022 4.069 1.00 0.00 73 LEU A O 13
ATOM 23286 N N . VAL A 1 74 ? 3.721 -2.483 1.893 1.00 0.00 74 VAL A N 13
ATOM 23287 C CA . VAL A 1 74 ? 2.432 -3.147 1.732 1.00 0.00 74 VAL A CA 13
ATOM 23288 C C . VAL A 1 74 ? 2.568 -4.415 0.897 1.00 0.00 74 VAL A C 13
ATOM 23289 O O . VAL A 1 74 ? 3.199 -4.411 -0.161 1.00 0.00 74 VAL A O 13
ATOM 23302 N N . LYS A 1 75 ? 1.971 -5.500 1.378 1.00 0.00 75 LYS A N 13
ATOM 23303 C CA . LYS A 1 75 ? 2.023 -6.777 0.675 1.00 0.00 75 LYS A CA 13
ATOM 23304 C C . LYS A 1 75 ? 0.630 -7.211 0.232 1.00 0.00 75 LYS A C 13
ATOM 23305 O O . LYS A 1 75 ? -0.356 -6.979 0.933 1.00 0.00 75 LYS A O 13
ATOM 23324 N N . CYS A 1 76 ? 0.555 -7.843 -0.934 1.00 0.00 76 CYS A N 13
ATOM 23325 C CA . CYS A 1 76 ? -0.717 -8.311 -1.471 1.00 0.00 76 CYS A CA 13
ATOM 23326 C C . CYS A 1 76 ? -0.608 -9.755 -1.951 1.00 0.00 76 CYS A C 13
ATOM 23327 O O . CYS A 1 76 ? 0.468 -10.353 -1.914 1.00 0.00 76 CYS A O 13
ATOM 23334 N N . PHE A 1 77 ? -1.728 -10.311 -2.400 1.00 0.00 77 PHE A N 13
ATOM 23335 C CA . PHE A 1 77 ? -1.759 -11.685 -2.886 1.00 0.00 77 PHE A CA 13
ATOM 23336 C C . PHE A 1 77 ? -0.415 -12.077 -3.495 1.00 0.00 77 PHE A C 13
ATOM 23337 O O . PHE A 1 77 ? 0.327 -12.877 -2.925 1.00 0.00 77 PHE A O 13
ATOM 23354 N N . ASP A 1 78 ? -0.110 -11.508 -4.655 1.00 0.00 78 ASP A N 13
ATOM 23355 C CA . ASP A 1 78 ? 1.143 -11.796 -5.342 1.00 0.00 78 ASP A CA 13
ATOM 23356 C C . ASP A 1 78 ? 1.948 -10.519 -5.563 1.00 0.00 78 ASP A C 13
ATOM 23357 O O . ASP A 1 78 ? 3.178 -10.548 -5.611 1.00 0.00 78 ASP A O 13
ATOM 23366 N N . LYS A 1 79 ? 1.246 -9.399 -5.696 1.00 0.00 79 LYS A N 13
ATOM 23367 C CA . LYS A 1 79 ? 1.894 -8.110 -5.912 1.00 0.00 79 LYS A CA 13
ATOM 23368 C C . LYS A 1 79 ? 2.323 -7.489 -4.586 1.00 0.00 79 LYS A C 13
ATOM 23369 O O . LYS A 1 79 ? 1.731 -7.759 -3.541 1.00 0.00 79 LYS A O 13
ATOM 23388 N N . THR A 1 80 ? 3.355 -6.653 -4.636 1.00 0.00 80 THR A N 13
ATOM 23389 C CA . THR A 1 80 ? 3.863 -5.992 -3.440 1.00 0.00 80 THR A CA 13
ATOM 23390 C C . THR A 1 80 ? 4.225 -4.540 -3.726 1.00 0.00 80 THR A C 13
ATOM 23391 O O . THR A 1 80 ? 4.616 -4.195 -4.841 1.00 0.00 80 THR A O 13
ATOM 23402 N N . PHE A 1 81 ? 4.094 -3.691 -2.711 1.00 0.00 81 PHE A N 13
ATOM 23403 C CA . PHE A 1 81 ? 4.408 -2.274 -2.854 1.00 0.00 81 PHE A CA 13
ATOM 23404 C C . PHE A 1 81 ? 5.130 -1.750 -1.616 1.00 0.00 81 PHE A C 13
ATOM 23405 O O . PHE A 1 81 ? 4.862 -2.187 -0.498 1.00 0.00 81 PHE A O 13
ATOM 23422 N N . GLU A 1 82 ? 6.046 -0.810 -1.827 1.00 0.00 82 GLU A N 13
ATOM 23423 C CA . GLU A 1 82 ? 6.808 -0.227 -0.728 1.00 0.00 82 GLU A CA 13
ATOM 23424 C C . GLU A 1 82 ? 6.749 1.297 -0.774 1.00 0.00 82 GLU A C 13
ATOM 23425 O O . GLU A 1 82 ? 7.074 1.910 -1.791 1.00 0.00 82 GLU A O 13
ATOM 23437 N N . ILE A 1 83 ? 6.332 1.900 0.334 1.00 0.00 83 ILE A N 13
ATOM 23438 C CA . ILE A 1 83 ? 6.230 3.352 0.421 1.00 0.00 83 ILE A CA 13
ATOM 23439 C C . ILE A 1 83 ? 6.903 3.875 1.685 1.00 0.00 83 ILE A C 13
ATOM 23440 O O . ILE A 1 83 ? 6.902 3.211 2.722 1.00 0.00 83 ILE A O 13
ATOM 23456 N N . SER A 1 84 ? 7.476 5.071 1.593 1.00 0.00 84 SER A N 13
ATOM 23457 C CA . SER A 1 84 ? 8.154 5.684 2.729 1.00 0.00 84 SER A CA 13
ATOM 23458 C C . SER A 1 84 ? 7.454 6.973 3.148 1.00 0.00 84 SER A C 13
ATOM 23459 O O . SER A 1 84 ? 7.144 7.824 2.315 1.00 0.00 84 SER A O 13
ATOM 23467 N N . ALA A 1 85 ? 7.209 7.110 4.447 1.00 0.00 85 ALA A N 13
ATOM 23468 C CA . ALA A 1 85 ? 6.548 8.296 4.979 1.00 0.00 85 ALA A CA 13
ATOM 23469 C C . ALA A 1 85 ? 7.561 9.388 5.307 1.00 0.00 85 ALA A C 13
ATOM 23470 O O . ALA A 1 85 ? 8.759 9.126 5.409 1.00 0.00 85 ALA A O 13
ATOM 23477 N N . SER A 1 86 ? 7.071 10.612 5.471 1.00 0.00 86 SER A N 13
ATOM 23478 C CA . SER A 1 86 ? 7.934 11.746 5.783 1.00 0.00 86 SER A CA 13
ATOM 23479 C C . SER A 1 86 ? 8.123 11.886 7.291 1.00 0.00 86 SER A C 13
ATOM 23480 O O . SER A 1 86 ? 9.188 12.289 7.759 1.00 0.00 86 SER A O 13
ATOM 23488 N N . ASP A 1 87 ? 7.082 11.549 8.045 1.00 0.00 87 ASP A N 13
ATOM 23489 C CA . ASP A 1 87 ? 7.132 11.636 9.500 1.00 0.00 87 ASP A CA 13
ATOM 23490 C C . ASP A 1 87 ? 6.280 10.543 10.139 1.00 0.00 87 ASP A C 13
ATOM 23491 O O . ASP A 1 87 ? 5.601 9.785 9.446 1.00 0.00 87 ASP A O 13
ATOM 23500 N N . LYS A 1 88 ? 6.322 10.467 11.464 1.00 0.00 88 LYS A N 13
ATOM 23501 C CA . LYS A 1 88 ? 5.555 9.468 12.198 1.00 0.00 88 LYS A CA 13
ATOM 23502 C C . LYS A 1 88 ? 4.062 9.622 11.928 1.00 0.00 88 LYS A C 13
ATOM 23503 O O . LYS A 1 88 ? 3.332 8.634 11.834 1.00 0.00 88 LYS A O 13
ATOM 23522 N N . LYS A 1 89 ? 3.613 10.866 11.801 1.00 0.00 89 LYS A N 13
ATOM 23523 C CA . LYS A 1 89 ? 2.207 11.150 11.538 1.00 0.00 89 LYS A CA 13
ATOM 23524 C C . LYS A 1 89 ? 1.730 10.422 10.285 1.00 0.00 89 LYS A C 13
ATOM 23525 O O . LYS A 1 89 ? 0.872 9.542 10.354 1.00 0.00 89 LYS A O 13
ATOM 23544 N N . LYS A 1 90 ? 2.293 10.793 9.140 1.00 0.00 90 LYS A N 13
ATOM 23545 C CA . LYS A 1 90 ? 1.928 10.174 7.871 1.00 0.00 90 LYS A CA 13
ATOM 23546 C C . LYS A 1 90 ? 2.070 8.657 7.945 1.00 0.00 90 LYS A C 13
ATOM 23547 O O . LYS A 1 90 ? 1.134 7.920 7.638 1.00 0.00 90 LYS A O 13
ATOM 23566 N N . LYS A 1 91 ? 3.247 8.198 8.356 1.00 0.00 91 LYS A N 13
ATOM 23567 C CA . LYS A 1 91 ? 3.512 6.769 8.473 1.00 0.00 91 LYS A CA 13
ATOM 23568 C C . LYS A 1 91 ? 2.362 6.058 9.180 1.00 0.00 91 LYS A C 13
ATOM 23569 O O . LYS A 1 91 ? 1.657 5.249 8.577 1.00 0.00 91 LYS A O 13
ATOM 23588 N N . GLN A 1 92 ? 2.179 6.367 10.459 1.00 0.00 92 GLN A N 13
ATOM 23589 C CA . GLN A 1 92 ? 1.113 5.758 11.246 1.00 0.00 92 GLN A CA 13
ATOM 23590 C C . GLN A 1 92 ? -0.247 5.997 10.599 1.00 0.00 92 GLN A C 13
ATOM 23591 O O . GLN A 1 92 ? -0.910 5.057 10.163 1.00 0.00 92 GLN A O 13
ATOM 23605 N N . GLU A 1 93 ? -0.655 7.261 10.540 1.00 0.00 93 GLU A N 13
ATOM 23606 C CA . GLU A 1 93 ? -1.937 7.621 9.946 1.00 0.00 93 GLU A CA 13
ATOM 23607 C C . GLU A 1 93 ? -2.238 6.751 8.729 1.00 0.00 93 GLU A C 13
ATOM 23608 O O . GLU A 1 93 ? -3.311 6.157 8.628 1.00 0.00 93 GLU A O 13
ATOM 23620 N N . TRP A 1 94 ? -1.283 6.682 7.809 1.00 0.00 94 TRP A N 13
ATOM 23621 C CA . TRP A 1 94 ? -1.445 5.885 6.598 1.00 0.00 94 TRP A CA 13
ATOM 23622 C C . TRP A 1 94 ? -1.641 4.412 6.939 1.00 0.00 94 TRP A C 13
ATOM 23623 O O . TRP A 1 94 ? -2.710 3.848 6.704 1.00 0.00 94 TRP A O 13
ATOM 23644 N N . ILE A 1 95 ? -0.603 3.794 7.493 1.00 0.00 95 ILE A N 13
ATOM 23645 C CA . ILE A 1 95 ? -0.664 2.386 7.866 1.00 0.00 95 ILE A CA 13
ATOM 23646 C C . ILE A 1 95 ? -1.999 2.048 8.521 1.00 0.00 95 ILE A C 13
ATOM 23647 O O . ILE A 1 95 ? -2.700 1.135 8.086 1.00 0.00 95 ILE A O 13
ATOM 23663 N N . GLN A 1 96 ? -2.344 2.791 9.567 1.00 0.00 96 GLN A N 13
ATOM 23664 C CA . GLN A 1 96 ? -3.596 2.570 10.281 1.00 0.00 96 GLN A CA 13
ATOM 23665 C C . GLN A 1 96 ? -4.781 2.600 9.323 1.00 0.00 96 GLN A C 13
ATOM 23666 O O . GLN A 1 96 ? -5.720 1.815 9.455 1.00 0.00 96 GLN A O 13
ATOM 23680 N N . ALA A 1 97 ? -4.732 3.512 8.357 1.00 0.00 97 ALA A N 13
ATOM 23681 C CA . ALA A 1 97 ? -5.802 3.644 7.375 1.00 0.00 97 ALA A CA 13
ATOM 23682 C C . ALA A 1 97 ? -5.879 2.413 6.479 1.00 0.00 97 ALA A C 13
ATOM 23683 O O . ALA A 1 97 ? -6.930 1.781 6.366 1.00 0.00 97 ALA A O 13
ATOM 23690 N N . ILE A 1 98 ? -4.761 2.077 5.845 1.00 0.00 98 ILE A N 13
ATOM 23691 C CA . ILE A 1 98 ? -4.703 0.920 4.960 1.00 0.00 98 ILE A CA 13
ATOM 23692 C C . ILE A 1 98 ? -5.120 -0.352 5.689 1.00 0.00 98 ILE A C 13
ATOM 23693 O O . ILE A 1 98 ? -5.899 -1.152 5.169 1.00 0.00 98 ILE A O 13
ATOM 23709 N N . HIS A 1 99 ? -4.598 -0.533 6.899 1.00 0.00 99 HIS A N 13
ATOM 23710 C CA . HIS A 1 99 ? -4.919 -1.707 7.702 1.00 0.00 99 HIS A CA 13
ATOM 23711 C C . HIS A 1 99 ? -6.421 -1.801 7.952 1.00 0.00 99 HIS A C 13
ATOM 23712 O O . HIS A 1 99 ? -7.027 -2.856 7.760 1.00 0.00 99 HIS A O 13
ATOM 23727 N N . SER A 1 100 ? -7.015 -0.693 8.381 1.00 0.00 100 SER A N 13
ATOM 23728 C CA . SER A 1 100 ? -8.446 -0.652 8.661 1.00 0.00 100 SER A CA 13
ATOM 23729 C C . SER A 1 100 ? -9.255 -0.886 7.390 1.00 0.00 100 SER A C 13
ATOM 23730 O O . SER A 1 100 ? -10.173 -1.707 7.366 1.00 0.00 100 SER A O 13
ATOM 23738 N N . THR A 1 101 ? -8.910 -0.158 6.333 1.00 0.00 101 THR A N 13
ATOM 23739 C CA . THR A 1 101 ? -9.604 -0.284 5.058 1.00 0.00 101 THR A CA 13
ATOM 23740 C C . THR A 1 101 ? -9.718 -1.744 4.636 1.00 0.00 101 THR A C 13
ATOM 23741 O O . THR A 1 101 ? -10.776 -2.190 4.191 1.00 0.00 101 THR A O 13
ATOM 23752 N N . ILE A 1 102 ? -8.624 -2.484 4.780 1.00 0.00 102 ILE A N 13
ATOM 23753 C CA . ILE A 1 102 ? -8.603 -3.895 4.415 1.00 0.00 102 ILE A CA 13
ATOM 23754 C C . ILE A 1 102 ? -9.463 -4.721 5.366 1.00 0.00 102 ILE A C 13
ATOM 23755 O O . ILE A 1 102 ? -10.212 -5.600 4.938 1.00 0.00 102 ILE A O 13
ATOM 23771 N N . HIS A 1 103 ? -9.352 -4.432 6.659 1.00 0.00 103 HIS A N 13
ATOM 23772 C CA . HIS A 1 103 ? -10.121 -5.147 7.671 1.00 0.00 103 HIS A CA 13
ATOM 23773 C C . HIS A 1 103 ? -11.593 -5.229 7.277 1.00 0.00 103 HIS A C 13
ATOM 23774 O O . HIS A 1 103 ? -12.245 -6.253 7.485 1.00 0.00 103 HIS A O 13
ATOM 23789 N N . LEU A 1 104 ? -12.109 -4.146 6.708 1.00 0.00 104 LEU A N 13
ATOM 23790 C CA . LEU A 1 104 ? -13.505 -4.095 6.285 1.00 0.00 104 LEU A CA 13
ATOM 23791 C C . LEU A 1 104 ? -13.798 -5.172 5.245 1.00 0.00 104 LEU A C 13
ATOM 23792 O O . LEU A 1 104 ? -14.870 -5.778 5.249 1.00 0.00 104 LEU A O 13
ATOM 23808 N N . LEU A 1 105 ? -12.838 -5.406 4.357 1.00 0.00 105 LEU A N 13
ATOM 23809 C CA . LEU A 1 105 ? -12.992 -6.412 3.312 1.00 0.00 105 LEU A CA 13
ATOM 23810 C C . LEU A 1 105 ? -13.038 -7.815 3.908 1.00 0.00 105 LEU A C 13
ATOM 23811 O O . LEU A 1 105 ? -13.669 -8.716 3.356 1.00 0.00 105 LEU A O 13
ATOM 23827 N N . LYS A 1 106 ? -12.367 -7.992 5.041 1.00 0.00 106 LYS A N 13
ATOM 23828 C CA . LYS A 1 106 ? -12.333 -9.284 5.717 1.00 0.00 106 LYS A CA 13
ATOM 23829 C C . LYS A 1 106 ? -13.726 -9.687 6.190 1.00 0.00 106 LYS A C 13
ATOM 23830 O O . LYS A 1 106 ? -14.151 -10.828 6.000 1.00 0.00 106 LYS A O 13
ATOM 23849 N N . LEU A 1 107 ? -14.432 -8.746 6.805 1.00 0.00 107 LEU A N 13
ATOM 23850 C CA . LEU A 1 107 ? -15.779 -9.002 7.305 1.00 0.00 107 LEU A CA 13
ATOM 23851 C C . LEU A 1 107 ? -16.614 -9.741 6.263 1.00 0.00 107 LEU A C 13
ATOM 23852 O O . LEU A 1 107 ? -17.273 -10.733 6.571 1.00 0.00 107 LEU A O 13
ATOM 23868 N N . GLY A 1 108 ? -16.580 -9.249 5.028 1.00 0.00 108 GLY A N 13
ATOM 23869 C CA . GLY A 1 108 ? -17.336 -9.876 3.959 1.00 0.00 108 GLY A CA 13
ATOM 23870 C C . GLY A 1 108 ? -17.255 -11.389 4.002 1.00 0.00 108 GLY A C 13
ATOM 23871 O O . GLY A 1 108 ? -18.267 -12.067 4.175 1.00 0.00 108 GLY A O 13
ATOM 23875 N N . SER A 1 109 ? -16.047 -11.920 3.841 1.00 0.00 109 SER A N 13
ATOM 23876 C CA . SER A 1 109 ? -15.837 -13.363 3.856 1.00 0.00 109 SER A CA 13
ATOM 23877 C C . SER A 1 109 ? -15.175 -13.802 5.158 1.00 0.00 109 SER A C 13
ATOM 23878 O O . SER A 1 109 ? -13.964 -13.663 5.329 1.00 0.00 109 SER A O 13
ATOM 23886 N N . SER A 1 110 ? -15.979 -14.334 6.073 1.00 0.00 110 SER A N 13
ATOM 23887 C CA . SER A 1 110 ? -15.473 -14.791 7.362 1.00 0.00 110 SER A CA 13
ATOM 23888 C C . SER A 1 110 ? -15.077 -16.264 7.299 1.00 0.00 110 SER A C 13
ATOM 23889 O O . SER A 1 110 ? -15.928 -17.141 7.159 1.00 0.00 110 SER A O 13
ATOM 23897 N N . GLY A 1 111 ? -13.778 -16.526 7.404 1.00 0.00 111 GLY A N 13
ATOM 23898 C CA . GLY A 1 111 ? -13.290 -17.892 7.357 1.00 0.00 111 GLY A CA 13
ATOM 23899 C C . GLY A 1 111 ? -13.225 -18.436 5.943 1.00 0.00 111 GLY A C 13
ATOM 23900 O O . GLY A 1 111 ? -13.868 -17.922 5.027 1.00 0.00 111 GLY A O 13
ATOM 23904 N N . PRO A 1 112 ? -12.432 -19.500 5.751 1.00 0.00 112 PRO A N 13
ATOM 23905 C CA . PRO A 1 112 ? -12.266 -20.137 4.440 1.00 0.00 112 PRO A CA 13
ATOM 23906 C C . PRO A 1 112 ? -13.525 -20.869 3.988 1.00 0.00 112 PRO A C 13
ATOM 23907 O O . PRO A 1 112 ? -13.582 -21.397 2.877 1.00 0.00 112 PRO A O 13
ATOM 23918 N N . SER A 1 113 ? -14.532 -20.897 4.855 1.00 0.00 113 SER A N 13
ATOM 23919 C CA . SER A 1 113 ? -15.789 -21.568 4.546 1.00 0.00 113 SER A CA 13
ATOM 23920 C C . SER A 1 113 ? -16.804 -20.583 3.975 1.00 0.00 113 SER A C 13
ATOM 23921 O O . SER A 1 113 ? -16.846 -19.419 4.371 1.00 0.00 113 SER A O 13
ATOM 23929 N N . SER A 1 114 ? -17.621 -21.060 3.041 1.00 0.00 114 SER A N 13
ATOM 23930 C CA . SER A 1 114 ? -18.635 -20.221 2.411 1.00 0.00 114 SER A CA 13
ATOM 23931 C C . SER A 1 114 ? -19.719 -19.836 3.413 1.00 0.00 114 SER A C 13
ATOM 23932 O O . SER A 1 114 ? -20.047 -20.603 4.317 1.00 0.00 114 SER A O 13
ATOM 23940 N N . GLY A 1 115 ? -20.273 -18.639 3.244 1.00 0.00 115 GLY A N 13
ATOM 23941 C CA . GLY A 1 115 ? -21.315 -18.171 4.140 1.00 0.00 115 GLY A CA 13
ATOM 23942 C C . GLY A 1 115 ? -22.255 -17.188 3.472 1.00 0.00 115 GLY A C 13
ATOM 23943 O O . GLY A 1 115 ? -22.986 -17.547 2.548 1.00 0.00 115 GLY A O 13
ATOM 23947 N N . GLY A 1 1 ? -14.230 19.856 6.303 1.00 0.00 1 GLY A N 14
ATOM 23948 C CA . GLY A 1 1 ? -12.826 19.567 6.075 1.00 0.00 1 GLY A CA 14
ATOM 23949 C C . GLY A 1 1 ? -12.511 18.090 6.198 1.00 0.00 1 GLY A C 14
ATOM 23950 O O . GLY A 1 1 ? -13.250 17.342 6.838 1.00 0.00 1 GLY A O 14
ATOM 23954 N N . SER A 1 2 ? -11.411 17.667 5.582 1.00 0.00 2 SER A N 14
ATOM 23955 C CA . SER A 1 2 ? -11.003 16.268 5.620 1.00 0.00 2 SER A CA 14
ATOM 23956 C C . SER A 1 2 ? -12.198 15.347 5.397 1.00 0.00 2 SER A C 14
ATOM 23957 O O . SER A 1 2 ? -12.356 14.339 6.086 1.00 0.00 2 SER A O 14
ATOM 23965 N N . SER A 1 3 ? -13.038 15.701 4.429 1.00 0.00 3 SER A N 14
ATOM 23966 C CA . SER A 1 3 ? -14.222 14.909 4.117 1.00 0.00 3 SER A CA 14
ATOM 23967 C C . SER A 1 3 ? -13.861 13.719 3.233 1.00 0.00 3 SER A C 14
ATOM 23968 O O . SER A 1 3 ? -12.951 13.796 2.409 1.00 0.00 3 SER A O 14
ATOM 23976 N N . GLY A 1 4 ? -14.583 12.616 3.413 1.00 0.00 4 GLY A N 14
ATOM 23977 C CA . GLY A 1 4 ? -14.325 11.424 2.627 1.00 0.00 4 GLY A CA 14
ATOM 23978 C C . GLY A 1 4 ? -15.093 10.219 3.131 1.00 0.00 4 GLY A C 14
ATOM 23979 O O . GLY A 1 4 ? -14.590 9.096 3.099 1.00 0.00 4 GLY A O 14
ATOM 23983 N N . SER A 1 5 ? -16.315 10.452 3.600 1.00 0.00 5 SER A N 14
ATOM 23984 C CA . SER A 1 5 ? -17.152 9.377 4.120 1.00 0.00 5 SER A CA 14
ATOM 23985 C C . SER A 1 5 ? -17.101 8.158 3.203 1.00 0.00 5 SER A C 14
ATOM 23986 O O . SER A 1 5 ? -16.784 7.052 3.640 1.00 0.00 5 SER A O 14
ATOM 23994 N N . SER A 1 6 ? -17.417 8.370 1.930 1.00 0.00 6 SER A N 14
ATOM 23995 C CA . SER A 1 6 ? -17.411 7.289 0.951 1.00 0.00 6 SER A CA 14
ATOM 23996 C C . SER A 1 6 ? -16.532 7.642 -0.244 1.00 0.00 6 SER A C 14
ATOM 23997 O O . SER A 1 6 ? -16.981 8.285 -1.192 1.00 0.00 6 SER A O 14
ATOM 24005 N N . GLY A 1 7 ? -15.273 7.216 -0.191 1.00 0.00 7 GLY A N 14
ATOM 24006 C CA . GLY A 1 7 ? -14.349 7.497 -1.275 1.00 0.00 7 GLY A CA 14
ATOM 24007 C C . GLY A 1 7 ? -12.939 7.757 -0.782 1.00 0.00 7 GLY A C 14
ATOM 24008 O O . GLY A 1 7 ? -12.567 7.329 0.311 1.00 0.00 7 GLY A O 14
ATOM 24012 N N . VAL A 1 8 ? -12.152 8.460 -1.589 1.00 0.00 8 VAL A N 14
ATOM 24013 C CA . VAL A 1 8 ? -10.775 8.776 -1.229 1.00 0.00 8 VAL A CA 14
ATOM 24014 C C . VAL A 1 8 ? -10.636 8.997 0.273 1.00 0.00 8 VAL A C 14
ATOM 24015 O O . VAL A 1 8 ? -11.057 10.026 0.802 1.00 0.00 8 VAL A O 14
ATOM 24028 N N . LEU A 1 9 ? -10.042 8.024 0.955 1.00 0.00 9 LEU A N 14
ATOM 24029 C CA . LEU A 1 9 ? -9.847 8.111 2.398 1.00 0.00 9 LEU A CA 14
ATOM 24030 C C . LEU A 1 9 ? -8.664 9.013 2.734 1.00 0.00 9 LEU A C 14
ATOM 24031 O O . LEU A 1 9 ? -8.805 9.998 3.460 1.00 0.00 9 LEU A O 14
ATOM 24047 N N . LYS A 1 10 ? -7.496 8.672 2.200 1.00 0.00 10 LYS A N 14
ATOM 24048 C CA . LYS A 1 10 ? -6.287 9.452 2.439 1.00 0.00 10 LYS A CA 14
ATOM 24049 C C . LYS A 1 10 ? -5.607 9.819 1.123 1.00 0.00 10 LYS A C 14
ATOM 24050 O O . LYS A 1 10 ? -5.801 9.151 0.108 1.00 0.00 10 LYS A O 14
ATOM 24069 N N . GLN A 1 11 ? -4.811 10.882 1.151 1.00 0.00 11 GLN A N 14
ATOM 24070 C CA . GLN A 1 11 ? -4.102 11.336 -0.040 1.00 0.00 11 GLN A CA 14
ATOM 24071 C C . GLN A 1 11 ? -2.897 12.191 0.336 1.00 0.00 11 GLN A C 14
ATOM 24072 O O . GLN A 1 11 ? -2.980 13.045 1.218 1.00 0.00 11 GLN A O 14
ATOM 24086 N N . GLY A 1 12 ? -1.776 11.956 -0.338 1.00 0.00 12 GLY A N 14
ATOM 24087 C CA . GLY A 1 12 ? -0.569 12.712 -0.060 1.00 0.00 12 GLY A CA 14
ATOM 24088 C C . GLY A 1 12 ? 0.631 12.194 -0.827 1.00 0.00 12 GLY A C 14
ATOM 24089 O O . GLY A 1 12 ? 0.638 11.050 -1.283 1.00 0.00 12 GLY A O 14
ATOM 24093 N N . TYR A 1 13 ? 1.647 13.036 -0.972 1.00 0.00 13 TYR A N 14
ATOM 24094 C CA . TYR A 1 13 ? 2.857 12.658 -1.693 1.00 0.00 13 TYR A CA 14
ATOM 24095 C C . TYR A 1 13 ? 3.712 11.707 -0.862 1.00 0.00 13 TYR A C 14
ATOM 24096 O O . TYR A 1 13 ? 4.127 12.037 0.249 1.00 0.00 13 TYR A O 14
ATOM 24114 N N . MET A 1 14 ? 3.972 10.524 -1.409 1.00 0.00 14 MET A N 14
ATOM 24115 C CA . MET A 1 14 ? 4.779 9.524 -0.719 1.00 0.00 14 MET A CA 14
ATOM 24116 C C . MET A 1 14 ? 5.854 8.961 -1.644 1.00 0.00 14 MET A C 14
ATOM 24117 O O . MET A 1 14 ? 5.659 8.873 -2.855 1.00 0.00 14 MET A O 14
ATOM 24131 N N . MET A 1 15 ? 6.988 8.582 -1.064 1.00 0.00 15 MET A N 14
ATOM 24132 C CA . MET A 1 15 ? 8.093 8.027 -1.837 1.00 0.00 15 MET A CA 14
ATOM 24133 C C . MET A 1 15 ? 8.005 6.505 -1.894 1.00 0.00 15 MET A C 14
ATOM 24134 O O . MET A 1 15 ? 8.142 5.826 -0.877 1.00 0.00 15 MET A O 14
ATOM 24148 N N . LYS A 1 16 ? 7.777 5.975 -3.091 1.00 0.00 16 LYS A N 14
ATOM 24149 C CA . LYS A 1 16 ? 7.672 4.534 -3.283 1.00 0.00 16 LYS A CA 14
ATOM 24150 C C . LYS A 1 16 ? 8.952 3.971 -3.893 1.00 0.00 16 LYS A C 14
ATOM 24151 O O . LYS A 1 16 ? 9.441 4.471 -4.907 1.00 0.00 16 LYS A O 14
ATOM 24170 N N . LYS A 1 17 ? 9.490 2.929 -3.270 1.00 0.00 17 LYS A N 14
ATOM 24171 C CA . LYS A 1 17 ? 10.712 2.296 -3.752 1.00 0.00 17 LYS A CA 14
ATOM 24172 C C . LYS A 1 17 ? 10.436 1.456 -4.995 1.00 0.00 17 LYS A C 14
ATOM 24173 O O . LYS A 1 17 ? 9.717 0.459 -4.935 1.00 0.00 17 LYS A O 14
ATOM 24192 N N . GLY A 1 18 ? 11.013 1.865 -6.121 1.00 0.00 18 GLY A N 14
ATOM 24193 C CA . GLY A 1 18 ? 10.817 1.138 -7.361 1.00 0.00 18 GLY A CA 14
ATOM 24194 C C . GLY A 1 18 ? 10.843 -0.365 -7.163 1.00 0.00 18 GLY A C 14
ATOM 24195 O O . GLY A 1 18 ? 11.435 -0.862 -6.204 1.00 0.00 18 GLY A O 14
ATOM 24199 N N . HIS A 1 19 ? 10.198 -1.091 -8.070 1.00 0.00 19 HIS A N 14
ATOM 24200 C CA . HIS A 1 19 ? 10.149 -2.547 -7.990 1.00 0.00 19 HIS A CA 14
ATOM 24201 C C . HIS A 1 19 ? 11.530 -3.122 -7.690 1.00 0.00 19 HIS A C 14
ATOM 24202 O O . HIS A 1 19 ? 11.732 -3.775 -6.666 1.00 0.00 19 HIS A O 14
ATOM 24217 N N . ARG A 1 20 ? 12.476 -2.874 -8.589 1.00 0.00 20 ARG A N 14
ATOM 24218 C CA . ARG A 1 20 ? 13.837 -3.369 -8.422 1.00 0.00 20 ARG A CA 14
ATOM 24219 C C . ARG A 1 20 ? 14.846 -2.228 -8.517 1.00 0.00 20 ARG A C 14
ATOM 24220 O O . ARG A 1 20 ? 15.920 -2.382 -9.099 1.00 0.00 20 ARG A O 14
ATOM 24241 N N . ARG A 1 21 ? 14.493 -1.083 -7.942 1.00 0.00 21 ARG A N 14
ATOM 24242 C CA . ARG A 1 21 ? 15.366 0.084 -7.963 1.00 0.00 21 ARG A CA 14
ATOM 24243 C C . ARG A 1 21 ? 15.503 0.686 -6.568 1.00 0.00 21 ARG A C 14
ATOM 24244 O O . ARG A 1 21 ? 14.507 0.977 -5.905 1.00 0.00 21 ARG A O 14
ATOM 24265 N N . LYS A 1 22 ? 16.743 0.870 -6.127 1.00 0.00 22 LYS A N 14
ATOM 24266 C CA . LYS A 1 22 ? 17.011 1.438 -4.811 1.00 0.00 22 LYS A CA 14
ATOM 24267 C C . LYS A 1 22 ? 16.917 2.960 -4.846 1.00 0.00 22 LYS A C 14
ATOM 24268 O O . LYS A 1 22 ? 17.779 3.657 -4.313 1.00 0.00 22 LYS A O 14
ATOM 24287 N N . ASN A 1 23 ? 15.863 3.469 -5.476 1.00 0.00 23 ASN A N 14
ATOM 24288 C CA . ASN A 1 23 ? 15.656 4.909 -5.579 1.00 0.00 23 ASN A CA 14
ATOM 24289 C C . ASN A 1 23 ? 14.289 5.303 -5.029 1.00 0.00 23 ASN A C 14
ATOM 24290 O O . ASN A 1 23 ? 13.322 4.550 -5.144 1.00 0.00 23 ASN A O 14
ATOM 24301 N N . TRP A 1 24 ? 14.217 6.486 -4.431 1.00 0.00 24 TRP A N 14
ATOM 24302 C CA . TRP A 1 24 ? 12.968 6.980 -3.863 1.00 0.00 24 TRP A CA 14
ATOM 24303 C C . TRP A 1 24 ? 12.446 8.175 -4.653 1.00 0.00 24 TRP A C 14
ATOM 24304 O O . TRP A 1 24 ? 13.136 9.185 -4.800 1.00 0.00 24 TRP A O 14
ATOM 24325 N N . THR A 1 25 ? 11.223 8.056 -5.160 1.00 0.00 25 THR A N 14
ATOM 24326 C CA . THR A 1 25 ? 10.609 9.126 -5.936 1.00 0.00 25 THR A CA 14
ATOM 24327 C C . THR A 1 25 ? 9.266 9.535 -5.341 1.00 0.00 25 THR A C 14
ATOM 24328 O O . THR A 1 25 ? 8.452 8.686 -4.982 1.00 0.00 25 THR A O 14
ATOM 24339 N N . GLU A 1 26 ? 9.042 10.842 -5.242 1.00 0.00 26 GLU A N 14
ATOM 24340 C CA . GLU A 1 26 ? 7.797 11.362 -4.690 1.00 0.00 26 GLU A CA 14
ATOM 24341 C C . GLU A 1 26 ? 6.651 11.202 -5.686 1.00 0.00 26 GLU A C 14
ATOM 24342 O O . GLU A 1 26 ? 6.795 11.510 -6.869 1.00 0.00 26 GLU A O 14
ATOM 24354 N N . ARG A 1 27 ? 5.515 10.715 -5.198 1.00 0.00 27 ARG A N 14
ATOM 24355 C CA . ARG A 1 27 ? 4.345 10.511 -6.044 1.00 0.00 27 ARG A CA 14
ATOM 24356 C C . ARG A 1 27 ? 3.060 10.606 -5.227 1.00 0.00 27 ARG A C 14
ATOM 24357 O O . ARG A 1 27 ? 3.076 10.450 -4.006 1.00 0.00 27 ARG A O 14
ATOM 24378 N N . TRP A 1 28 ? 1.950 10.863 -5.909 1.00 0.00 28 TRP A N 14
ATOM 24379 C CA . TRP A 1 28 ? 0.656 10.979 -5.246 1.00 0.00 28 TRP A CA 14
ATOM 24380 C C . TRP A 1 28 ? 0.042 9.605 -5.005 1.00 0.00 28 TRP A C 14
ATOM 24381 O O . TRP A 1 28 ? 0.075 8.738 -5.879 1.00 0.00 28 TRP A O 14
ATOM 24402 N N . PHE A 1 29 ? -0.517 9.411 -3.816 1.00 0.00 29 PHE A N 14
ATOM 24403 C CA . PHE A 1 29 ? -1.138 8.140 -3.460 1.00 0.00 29 PHE A CA 14
ATOM 24404 C C . PHE A 1 29 ? -2.577 8.349 -2.996 1.00 0.00 29 PHE A C 14
ATOM 24405 O O . PHE A 1 29 ? -2.844 9.162 -2.111 1.00 0.00 29 PHE A O 14
ATOM 24422 N N . VAL A 1 30 ? -3.500 7.608 -3.600 1.00 0.00 30 VAL A N 14
ATOM 24423 C CA . VAL A 1 30 ? -4.912 7.711 -3.249 1.00 0.00 30 VAL A CA 14
ATOM 24424 C C . VAL A 1 30 ? -5.410 6.427 -2.594 1.00 0.00 30 VAL A C 14
ATOM 24425 O O . VAL A 1 30 ? -5.665 5.430 -3.270 1.00 0.00 30 VAL A O 14
ATOM 24438 N N . LEU A 1 31 ? -5.546 6.459 -1.273 1.00 0.00 31 LEU A N 14
ATOM 24439 C CA . LEU A 1 31 ? -6.014 5.298 -0.524 1.00 0.00 31 LEU A CA 14
ATOM 24440 C C . LEU A 1 31 ? -7.532 5.172 -0.607 1.00 0.00 31 LEU A C 14
ATOM 24441 O O . LEU A 1 31 ? -8.263 5.860 0.107 1.00 0.00 31 LEU A O 14
ATOM 24457 N N . LYS A 1 32 ? -8.001 4.289 -1.481 1.00 0.00 32 LYS A N 14
ATOM 24458 C CA . LYS A 1 32 ? -9.431 4.069 -1.656 1.00 0.00 32 LYS A CA 14
ATOM 24459 C C . LYS A 1 32 ? -9.968 3.112 -0.597 1.00 0.00 32 LYS A C 14
ATOM 24460 O O . LYS A 1 32 ? -9.217 2.397 0.066 1.00 0.00 32 LYS A O 14
ATOM 24479 N N . PRO A 1 33 ? -11.300 3.094 -0.435 1.00 0.00 33 PRO A N 14
ATOM 24480 C CA . PRO A 1 33 ? -11.966 2.226 0.541 1.00 0.00 33 PRO A CA 14
ATOM 24481 C C . PRO A 1 33 ? -11.896 0.754 0.151 1.00 0.00 33 PRO A C 14
ATOM 24482 O O . PRO A 1 33 ? -11.979 -0.129 1.004 1.00 0.00 33 PRO A O 14
ATOM 24493 N N . ASN A 1 34 ? -11.742 0.496 -1.144 1.00 0.00 34 ASN A N 14
ATOM 24494 C CA . ASN A 1 34 ? -11.660 -0.870 -1.647 1.00 0.00 34 ASN A CA 14
ATOM 24495 C C . ASN A 1 34 ? -10.526 -1.011 -2.658 1.00 0.00 34 ASN A C 14
ATOM 24496 O O . ASN A 1 34 ? -10.547 -1.900 -3.510 1.00 0.00 34 ASN A O 14
ATOM 24507 N N . ILE A 1 35 ? -9.537 -0.129 -2.556 1.00 0.00 35 ILE A N 14
ATOM 24508 C CA . ILE A 1 35 ? -8.394 -0.157 -3.460 1.00 0.00 35 ILE A CA 14
ATOM 24509 C C . ILE A 1 35 ? -7.395 0.942 -3.115 1.00 0.00 35 ILE A C 14
ATOM 24510 O O . ILE A 1 35 ? -7.613 1.726 -2.191 1.00 0.00 35 ILE A O 14
ATOM 24526 N N . ILE A 1 36 ? -6.299 0.994 -3.865 1.00 0.00 36 ILE A N 14
ATOM 24527 C CA . ILE A 1 36 ? -5.267 1.999 -3.641 1.00 0.00 36 ILE A CA 14
ATOM 24528 C C . ILE A 1 36 ? -4.575 2.378 -4.946 1.00 0.00 36 ILE A C 14
ATOM 24529 O O . ILE A 1 36 ? -3.760 1.619 -5.470 1.00 0.00 36 ILE A O 14
ATOM 24545 N N . SER A 1 37 ? -4.905 3.556 -5.464 1.00 0.00 37 SER A N 14
ATOM 24546 C CA . SER A 1 37 ? -4.317 4.036 -6.709 1.00 0.00 37 SER A CA 14
ATOM 24547 C C . SER A 1 37 ? -3.423 5.246 -6.458 1.00 0.00 37 SER A C 14
ATOM 24548 O O . SER A 1 37 ? -3.809 6.182 -5.756 1.00 0.00 37 SER A O 14
ATOM 24556 N N . TYR A 1 38 ? -2.227 5.221 -7.035 1.00 0.00 38 TYR A N 14
ATOM 24557 C CA . TYR A 1 38 ? -1.277 6.314 -6.872 1.00 0.00 38 TYR A CA 14
ATOM 24558 C C . TYR A 1 38 ? -0.992 6.993 -8.209 1.00 0.00 38 TYR A C 14
ATOM 24559 O O . TYR A 1 38 ? -0.459 6.374 -9.130 1.00 0.00 38 TYR A O 14
ATOM 24577 N N . TYR A 1 39 ? -1.351 8.268 -8.306 1.00 0.00 39 TYR A N 14
ATOM 24578 C CA . TYR A 1 39 ? -1.137 9.031 -9.529 1.00 0.00 39 TYR A CA 14
ATOM 24579 C C . TYR A 1 39 ? 0.200 9.765 -9.486 1.00 0.00 39 TYR A C 14
ATOM 24580 O O . TYR A 1 39 ? 0.605 10.281 -8.445 1.00 0.00 39 TYR A O 14
ATOM 24598 N N . VAL A 1 40 ? 0.881 9.807 -10.627 1.00 0.00 40 VAL A N 14
ATOM 24599 C CA . VAL A 1 40 ? 2.172 10.479 -10.722 1.00 0.00 40 VAL A CA 14
ATOM 24600 C C . VAL A 1 40 ? 2.094 11.900 -10.174 1.00 0.00 40 VAL A C 14
ATOM 24601 O O . VAL A 1 40 ? 3.098 12.465 -9.742 1.00 0.00 40 VAL A O 14
ATOM 24614 N N . SER A 1 41 ? 0.894 12.471 -10.195 1.00 0.00 41 SER A N 14
ATOM 24615 C CA . SER A 1 41 ? 0.685 13.828 -9.703 1.00 0.00 41 SER A CA 14
ATOM 24616 C C . SER A 1 41 ? -0.497 13.880 -8.739 1.00 0.00 41 SER A C 14
ATOM 24617 O O . SER A 1 41 ? -1.248 12.914 -8.609 1.00 0.00 41 SER A O 14
ATOM 24625 N N . GLU A 1 42 ? -0.653 15.015 -8.066 1.00 0.00 42 GLU A N 14
ATOM 24626 C CA . GLU A 1 42 ? -1.743 15.194 -7.113 1.00 0.00 42 GLU A CA 14
ATOM 24627 C C . GLU A 1 42 ? -2.977 15.772 -7.799 1.00 0.00 42 GLU A C 14
ATOM 24628 O O . GLU A 1 42 ? -3.763 16.492 -7.183 1.00 0.00 42 GLU A O 14
ATOM 24640 N N . ASP A 1 43 ? -3.139 15.454 -9.079 1.00 0.00 43 ASP A N 14
ATOM 24641 C CA . ASP A 1 43 ? -4.277 15.941 -9.850 1.00 0.00 43 ASP A CA 14
ATOM 24642 C C . ASP A 1 43 ? -5.200 14.791 -10.241 1.00 0.00 43 ASP A C 14
ATOM 24643 O O . ASP A 1 43 ? -6.342 15.009 -10.649 1.00 0.00 43 ASP A O 14
ATOM 24652 N N . LEU A 1 44 ? -4.698 13.568 -10.117 1.00 0.00 44 LEU A N 14
ATOM 24653 C CA . LEU A 1 44 ? -5.477 12.383 -10.459 1.00 0.00 44 LEU A CA 14
ATOM 24654 C C . LEU A 1 44 ? -5.733 12.314 -11.961 1.00 0.00 44 LEU A C 14
ATOM 24655 O O . LEU A 1 44 ? -6.745 11.772 -12.405 1.00 0.00 44 LEU A O 14
ATOM 24671 N N . LYS A 1 45 ? -4.808 12.865 -12.739 1.00 0.00 45 LYS A N 14
ATOM 24672 C CA . LYS A 1 45 ? -4.929 12.864 -14.192 1.00 0.00 45 LYS A CA 14
ATOM 24673 C C . LYS A 1 45 ? -4.201 11.669 -14.798 1.00 0.00 45 LYS A C 14
ATOM 24674 O O . LYS A 1 45 ? -4.708 11.020 -15.713 1.00 0.00 45 LYS A O 14
ATOM 24693 N N . ASP A 1 46 ? -3.011 11.383 -14.282 1.00 0.00 46 ASP A N 14
ATOM 24694 C CA . ASP A 1 46 ? -2.214 10.264 -14.770 1.00 0.00 46 ASP A CA 14
ATOM 24695 C C . ASP A 1 46 ? -2.006 9.225 -13.673 1.00 0.00 46 ASP A C 14
ATOM 24696 O O . ASP A 1 46 ? -1.252 9.448 -12.726 1.00 0.00 46 ASP A O 14
ATOM 24705 N N . LYS A 1 47 ? -2.680 8.088 -13.807 1.00 0.00 47 LYS A N 14
ATOM 24706 C CA . LYS A 1 47 ? -2.570 7.013 -12.828 1.00 0.00 47 LYS A CA 14
ATOM 24707 C C . LYS A 1 47 ? -1.396 6.096 -13.157 1.00 0.00 47 LYS A C 14
ATOM 24708 O O . LYS A 1 47 ? -1.251 5.637 -14.290 1.00 0.00 47 LYS A O 14
ATOM 24727 N N . LYS A 1 48 ? -0.560 5.831 -12.158 1.00 0.00 48 LYS A N 14
ATOM 24728 C CA . LYS A 1 48 ? 0.600 4.967 -12.339 1.00 0.00 48 LYS A CA 14
ATOM 24729 C C . LYS A 1 48 ? 0.194 3.497 -12.300 1.00 0.00 48 LYS A C 14
ATOM 24730 O O . LYS A 1 48 ? 0.654 2.694 -13.111 1.00 0.00 48 LYS A O 14
ATOM 24749 N N . GLY A 1 49 ? -0.671 3.151 -11.352 1.00 0.00 49 GLY A N 14
ATOM 24750 C CA . GLY A 1 49 ? -1.125 1.778 -11.226 1.00 0.00 49 GLY A CA 14
ATOM 24751 C C . GLY A 1 49 ? -2.266 1.633 -10.238 1.00 0.00 49 GLY A C 14
ATOM 24752 O O . GLY A 1 49 ? -2.944 2.608 -9.915 1.00 0.00 49 GLY A O 14
ATOM 24756 N N . ASP A 1 50 ? -2.479 0.413 -9.759 1.00 0.00 50 ASP A N 14
ATOM 24757 C CA . ASP A 1 50 ? -3.547 0.142 -8.803 1.00 0.00 50 ASP A CA 14
ATOM 24758 C C . ASP A 1 50 ? -3.210 -1.070 -7.941 1.00 0.00 50 ASP A C 14
ATOM 24759 O O . ASP A 1 50 ? -2.503 -1.978 -8.379 1.00 0.00 50 ASP A O 14
ATOM 24768 N N . ILE A 1 51 ? -3.720 -1.077 -6.714 1.00 0.00 51 ILE A N 14
ATOM 24769 C CA . ILE A 1 51 ? -3.473 -2.177 -5.791 1.00 0.00 51 ILE A CA 14
ATOM 24770 C C . ILE A 1 51 ? -4.781 -2.749 -5.254 1.00 0.00 51 ILE A C 14
ATOM 24771 O O . ILE A 1 51 ? -5.334 -2.248 -4.274 1.00 0.00 51 ILE A O 14
ATOM 24787 N N . LEU A 1 52 ? -5.270 -3.801 -5.900 1.00 0.00 52 LEU A N 14
ATOM 24788 C CA . LEU A 1 52 ? -6.513 -4.443 -5.487 1.00 0.00 52 LEU A CA 14
ATOM 24789 C C . LEU A 1 52 ? -6.461 -4.832 -4.013 1.00 0.00 52 LEU A C 14
ATOM 24790 O O . LEU A 1 52 ? -5.802 -5.803 -3.639 1.00 0.00 52 LEU A O 14
ATOM 24806 N N . LEU A 1 53 ? -7.162 -4.070 -3.181 1.00 0.00 53 LEU A N 14
ATOM 24807 C CA . LEU A 1 53 ? -7.198 -4.336 -1.747 1.00 0.00 53 LEU A CA 14
ATOM 24808 C C . LEU A 1 53 ? -8.118 -5.512 -1.434 1.00 0.00 53 LEU A C 14
ATOM 24809 O O . LEU A 1 53 ? -9.238 -5.588 -1.939 1.00 0.00 53 LEU A O 14
ATOM 24825 N N . ASP A 1 54 ? -7.638 -6.425 -0.597 1.00 0.00 54 ASP A N 14
ATOM 24826 C CA . ASP A 1 54 ? -8.419 -7.596 -0.214 1.00 0.00 54 ASP A CA 14
ATOM 24827 C C . ASP A 1 54 ? -7.843 -8.247 1.040 1.00 0.00 54 ASP A C 14
ATOM 24828 O O . ASP A 1 54 ? -6.641 -8.172 1.292 1.00 0.00 54 ASP A O 14
ATOM 24837 N N . GLU A 1 55 ? -8.709 -8.884 1.821 1.00 0.00 55 GLU A N 14
ATOM 24838 C CA . GLU A 1 55 ? -8.285 -9.546 3.049 1.00 0.00 55 GLU A CA 14
ATOM 24839 C C . GLU A 1 55 ? -6.839 -10.021 2.940 1.00 0.00 55 GLU A C 14
ATOM 24840 O O . GLU A 1 55 ? -6.055 -9.877 3.877 1.00 0.00 55 GLU A O 14
ATOM 24852 N N . ASN A 1 56 ? -6.494 -10.589 1.789 1.00 0.00 56 ASN A N 14
ATOM 24853 C CA . ASN A 1 56 ? -5.143 -11.087 1.557 1.00 0.00 56 ASN A CA 14
ATOM 24854 C C . ASN A 1 56 ? -4.114 -9.976 1.744 1.00 0.00 56 ASN A C 14
ATOM 24855 O O . ASN A 1 56 ? -3.184 -10.104 2.540 1.00 0.00 56 ASN A O 14
ATOM 24866 N N . CYS A 1 57 ? -4.288 -8.885 1.004 1.00 0.00 57 CYS A N 14
ATOM 24867 C CA . CYS A 1 57 ? -3.376 -7.751 1.087 1.00 0.00 57 CYS A CA 14
ATOM 24868 C C . CYS A 1 57 ? -3.303 -7.216 2.514 1.00 0.00 57 CYS A C 14
ATOM 24869 O O . CYS A 1 57 ? -4.280 -7.277 3.262 1.00 0.00 57 CYS A O 14
ATOM 24876 N N . CYS A 1 58 ? -2.140 -6.691 2.885 1.00 0.00 58 CYS A N 14
ATOM 24877 C CA . CYS A 1 58 ? -1.939 -6.145 4.222 1.00 0.00 58 CYS A CA 14
ATOM 24878 C C . CYS A 1 58 ? -0.725 -5.222 4.255 1.00 0.00 58 CYS A C 14
ATOM 24879 O O . CYS A 1 58 ? 0.087 -5.213 3.330 1.00 0.00 58 CYS A O 14
ATOM 24887 N N . VAL A 1 59 ? -0.609 -4.444 5.327 1.00 0.00 59 VAL A N 14
ATOM 24888 C CA . VAL A 1 59 ? 0.505 -3.516 5.481 1.00 0.00 59 VAL A CA 14
ATOM 24889 C C . VAL A 1 59 ? 1.422 -3.942 6.622 1.00 0.00 59 VAL A C 14
ATOM 24890 O O . VAL A 1 59 ? 0.956 -4.357 7.683 1.00 0.00 59 VAL A O 14
ATOM 24903 N N . GLU A 1 60 ? 2.728 -3.837 6.396 1.00 0.00 60 GLU A N 14
ATOM 24904 C CA . GLU A 1 60 ? 3.710 -4.212 7.406 1.00 0.00 60 GLU A CA 14
ATOM 24905 C C . GLU A 1 60 ? 4.695 -3.074 7.656 1.00 0.00 60 GLU A C 14
ATOM 24906 O O . GLU A 1 60 ? 5.075 -2.353 6.733 1.00 0.00 60 GLU A O 14
ATOM 24918 N N . SER A 1 61 ? 5.105 -2.919 8.911 1.00 0.00 61 SER A N 14
ATOM 24919 C CA . SER A 1 61 ? 6.042 -1.866 9.285 1.00 0.00 61 SER A CA 14
ATOM 24920 C C . SER A 1 61 ? 7.479 -2.293 9.002 1.00 0.00 61 SER A C 14
ATOM 24921 O O . SER A 1 61 ? 7.950 -3.308 9.516 1.00 0.00 61 SER A O 14
ATOM 24929 N N . LEU A 1 62 ? 8.171 -1.511 8.181 1.00 0.00 62 LEU A N 14
ATOM 24930 C CA . LEU A 1 62 ? 9.556 -1.806 7.829 1.00 0.00 62 LEU A CA 14
ATOM 24931 C C . LEU A 1 62 ? 10.521 -1.000 8.692 1.00 0.00 62 LEU A C 14
ATOM 24932 O O . LEU A 1 62 ? 10.195 0.078 9.190 1.00 0.00 62 LEU A O 14
ATOM 24948 N N . PRO A 1 63 ? 11.739 -1.532 8.872 1.00 0.00 63 PRO A N 14
ATOM 24949 C CA . PRO A 1 63 ? 12.778 -0.877 9.672 1.00 0.00 63 PRO A CA 14
ATOM 24950 C C . PRO A 1 63 ? 13.319 0.382 9.002 1.00 0.00 63 PRO A C 14
ATOM 24951 O O . PRO A 1 63 ? 12.846 0.782 7.939 1.00 0.00 63 PRO A O 14
ATOM 24962 N N . ASP A 1 64 ? 14.313 1.000 9.631 1.00 0.00 64 ASP A N 14
ATOM 24963 C CA . ASP A 1 64 ? 14.919 2.213 9.094 1.00 0.00 64 ASP A CA 14
ATOM 24964 C C . ASP A 1 64 ? 16.189 1.887 8.314 1.00 0.00 64 ASP A C 14
ATOM 24965 O O . ASP A 1 64 ? 17.210 1.519 8.895 1.00 0.00 64 ASP A O 14
ATOM 24974 N N . LYS A 1 65 ? 16.118 2.023 6.995 1.00 0.00 65 LYS A N 14
ATOM 24975 C CA . LYS A 1 65 ? 17.261 1.743 6.134 1.00 0.00 65 LYS A CA 14
ATOM 24976 C C . LYS A 1 65 ? 17.327 2.735 4.978 1.00 0.00 65 LYS A C 14
ATOM 24977 O O . LYS A 1 65 ? 16.303 3.248 4.528 1.00 0.00 65 LYS A O 14
ATOM 24996 N N . ASP A 1 66 ? 18.539 3.001 4.501 1.00 0.00 66 ASP A N 14
ATOM 24997 C CA . ASP A 1 66 ? 18.738 3.930 3.395 1.00 0.00 66 ASP A CA 14
ATOM 24998 C C . ASP A 1 66 ? 18.517 5.370 3.849 1.00 0.00 66 ASP A C 14
ATOM 24999 O O . ASP A 1 66 ? 18.025 6.203 3.088 1.00 0.00 66 ASP A O 14
ATOM 25008 N N . GLY A 1 67 ? 18.884 5.656 5.094 1.00 0.00 67 GLY A N 14
ATOM 25009 C CA . GLY A 1 67 ? 18.717 6.994 5.628 1.00 0.00 67 GLY A CA 14
ATOM 25010 C C . GLY A 1 67 ? 17.259 7.386 5.767 1.00 0.00 67 GLY A C 14
ATOM 25011 O O . GLY A 1 67 ? 16.854 8.466 5.337 1.00 0.00 67 GLY A O 14
ATOM 25015 N N . LYS A 1 68 ? 16.467 6.505 6.369 1.00 0.00 68 LYS A N 14
ATOM 25016 C CA . LYS A 1 68 ? 15.045 6.762 6.564 1.00 0.00 68 LYS A CA 14
ATOM 25017 C C . LYS A 1 68 ? 14.708 6.859 8.049 1.00 0.00 68 LYS A C 14
ATOM 25018 O O . LYS A 1 68 ? 15.571 6.666 8.906 1.00 0.00 68 LYS A O 14
ATOM 25037 N N . LYS A 1 69 ? 13.448 7.157 8.347 1.00 0.00 69 LYS A N 14
ATOM 25038 C CA . LYS A 1 69 ? 12.995 7.277 9.727 1.00 0.00 69 LYS A CA 14
ATOM 25039 C C . LYS A 1 69 ? 11.720 6.471 9.954 1.00 0.00 69 LYS A C 14
ATOM 25040 O O . LYS A 1 69 ? 11.605 5.737 10.936 1.00 0.00 69 LYS A O 14
ATOM 25059 N N . CYS A 1 70 ? 10.767 6.612 9.039 1.00 0.00 70 CYS A N 14
ATOM 25060 C CA . CYS A 1 70 ? 9.500 5.896 9.139 1.00 0.00 70 CYS A CA 14
ATOM 25061 C C . CYS A 1 70 ? 9.118 5.277 7.799 1.00 0.00 70 CYS A C 14
ATOM 25062 O O . CYS A 1 70 ? 8.568 5.950 6.926 1.00 0.00 70 CYS A O 14
ATOM 25070 N N . LEU A 1 71 ? 9.415 3.991 7.640 1.00 0.00 71 LEU A N 14
ATOM 25071 C CA . LEU A 1 71 ? 9.105 3.281 6.405 1.00 0.00 71 LEU A CA 14
ATOM 25072 C C . LEU A 1 71 ? 7.930 2.329 6.605 1.00 0.00 71 LEU A C 14
ATOM 25073 O O . LEU A 1 71 ? 7.515 2.066 7.734 1.00 0.00 71 LEU A O 14
ATOM 25089 N N . PHE A 1 72 ? 7.399 1.813 5.501 1.00 0.00 72 PHE A N 14
ATOM 25090 C CA . PHE A 1 72 ? 6.272 0.888 5.555 1.00 0.00 72 PHE A CA 14
ATOM 25091 C C . PHE A 1 72 ? 5.938 0.356 4.165 1.00 0.00 72 PHE A C 14
ATOM 25092 O O . PHE A 1 72 ? 5.849 1.118 3.201 1.00 0.00 72 PHE A O 14
ATOM 25109 N N . LEU A 1 73 ? 5.755 -0.956 4.068 1.00 0.00 73 LEU A N 14
ATOM 25110 C CA . LEU A 1 73 ? 5.431 -1.591 2.796 1.00 0.00 73 LEU A CA 14
ATOM 25111 C C . LEU A 1 73 ? 4.163 -2.431 2.913 1.00 0.00 73 LEU A C 14
ATOM 25112 O O . LEU A 1 73 ? 3.803 -2.882 4.001 1.00 0.00 73 LEU A O 14
ATOM 25128 N N . VAL A 1 74 ? 3.489 -2.637 1.786 1.00 0.00 74 VAL A N 14
ATOM 25129 C CA . VAL A 1 74 ? 2.263 -3.425 1.762 1.00 0.00 74 VAL A CA 14
ATOM 25130 C C . VAL A 1 74 ? 2.471 -4.744 1.025 1.00 0.00 74 VAL A C 14
ATOM 25131 O O . VAL A 1 74 ? 2.963 -4.766 -0.104 1.00 0.00 74 VAL A O 14
ATOM 25144 N N . LYS A 1 75 ? 2.093 -5.842 1.670 1.00 0.00 75 LYS A N 14
ATOM 25145 C CA . LYS A 1 75 ? 2.236 -7.166 1.077 1.00 0.00 75 LYS A CA 14
ATOM 25146 C C . LYS A 1 75 ? 0.905 -7.657 0.515 1.00 0.00 75 LYS A C 14
ATOM 25147 O O . LYS A 1 75 ? -0.070 -7.816 1.250 1.00 0.00 75 LYS A O 14
ATOM 25166 N N . CYS A 1 76 ? 0.872 -7.896 -0.792 1.00 0.00 76 CYS A N 14
ATOM 25167 C CA . CYS A 1 76 ? -0.338 -8.369 -1.453 1.00 0.00 76 CYS A CA 14
ATOM 25168 C C . CYS A 1 76 ? -0.157 -9.797 -1.960 1.00 0.00 76 CYS A C 14
ATOM 25169 O O . CYS A 1 76 ? 0.923 -10.377 -1.844 1.00 0.00 76 CYS A O 14
ATOM 25176 N N . PHE A 1 77 ? -1.222 -10.358 -2.524 1.00 0.00 77 PHE A N 14
ATOM 25177 C CA . PHE A 1 77 ? -1.182 -11.718 -3.048 1.00 0.00 77 PHE A CA 14
ATOM 25178 C C . PHE A 1 77 ? 0.229 -12.085 -3.500 1.00 0.00 77 PHE A C 14
ATOM 25179 O O . PHE A 1 77 ? 0.924 -12.855 -2.836 1.00 0.00 77 PHE A O 14
ATOM 25196 N N . ASP A 1 78 ? 0.644 -11.531 -4.634 1.00 0.00 78 ASP A N 14
ATOM 25197 C CA . ASP A 1 78 ? 1.971 -11.799 -5.175 1.00 0.00 78 ASP A CA 14
ATOM 25198 C C . ASP A 1 78 ? 2.734 -10.499 -5.411 1.00 0.00 78 ASP A C 14
ATOM 25199 O O . ASP A 1 78 ? 3.965 -10.482 -5.422 1.00 0.00 78 ASP A O 14
ATOM 25208 N N . LYS A 1 79 ? 1.995 -9.411 -5.602 1.00 0.00 79 LYS A N 14
ATOM 25209 C CA . LYS A 1 79 ? 2.600 -8.106 -5.838 1.00 0.00 79 LYS A CA 14
ATOM 25210 C C . LYS A 1 79 ? 2.885 -7.392 -4.521 1.00 0.00 79 LYS A C 14
ATOM 25211 O O . LYS A 1 79 ? 2.240 -7.658 -3.506 1.00 0.00 79 LYS A O 14
ATOM 25230 N N . THR A 1 80 ? 3.854 -6.482 -4.544 1.00 0.00 80 THR A N 14
ATOM 25231 C CA . THR A 1 80 ? 4.223 -5.729 -3.352 1.00 0.00 80 THR A CA 14
ATOM 25232 C C . THR A 1 80 ? 4.334 -4.239 -3.655 1.00 0.00 80 THR A C 14
ATOM 25233 O O . THR A 1 80 ? 4.473 -3.839 -4.811 1.00 0.00 80 THR A O 14
ATOM 25244 N N . PHE A 1 81 ? 4.272 -3.421 -2.609 1.00 0.00 81 PHE A N 14
ATOM 25245 C CA . PHE A 1 81 ? 4.365 -1.974 -2.764 1.00 0.00 81 PHE A CA 14
ATOM 25246 C C . PHE A 1 81 ? 5.056 -1.341 -1.560 1.00 0.00 81 PHE A C 14
ATOM 25247 O O . PHE A 1 81 ? 4.528 -1.358 -0.449 1.00 0.00 81 PHE A O 14
ATOM 25264 N N . GLU A 1 82 ? 6.241 -0.785 -1.790 1.00 0.00 82 GLU A N 14
ATOM 25265 C CA . GLU A 1 82 ? 7.006 -0.148 -0.724 1.00 0.00 82 GLU A CA 14
ATOM 25266 C C . GLU A 1 82 ? 6.809 1.365 -0.743 1.00 0.00 82 GLU A C 14
ATOM 25267 O O . GLU A 1 82 ? 7.011 2.015 -1.770 1.00 0.00 82 GLU A O 14
ATOM 25279 N N . ILE A 1 83 ? 6.415 1.919 0.399 1.00 0.00 83 ILE A N 14
ATOM 25280 C CA . ILE A 1 83 ? 6.193 3.355 0.514 1.00 0.00 83 ILE A CA 14
ATOM 25281 C C . ILE A 1 83 ? 6.911 3.927 1.731 1.00 0.00 83 ILE A C 14
ATOM 25282 O O . ILE A 1 83 ? 6.982 3.287 2.780 1.00 0.00 83 ILE A O 14
ATOM 25298 N N . SER A 1 84 ? 7.442 5.137 1.584 1.00 0.00 84 SER A N 14
ATOM 25299 C CA . SER A 1 84 ? 8.157 5.795 2.670 1.00 0.00 84 SER A CA 14
ATOM 25300 C C . SER A 1 84 ? 7.409 7.040 3.137 1.00 0.00 84 SER A C 14
ATOM 25301 O O . SER A 1 84 ? 6.767 7.726 2.342 1.00 0.00 84 SER A O 14
ATOM 25309 N N . ALA A 1 85 ? 7.498 7.325 4.432 1.00 0.00 85 ALA A N 14
ATOM 25310 C CA . ALA A 1 85 ? 6.832 8.488 5.006 1.00 0.00 85 ALA A CA 14
ATOM 25311 C C . ALA A 1 85 ? 7.846 9.492 5.543 1.00 0.00 85 ALA A C 14
ATOM 25312 O O . ALA A 1 85 ? 8.916 9.114 6.020 1.00 0.00 85 ALA A O 14
ATOM 25319 N N . SER A 1 86 ? 7.503 10.774 5.461 1.00 0.00 86 SER A N 14
ATOM 25320 C CA . SER A 1 86 ? 8.386 11.833 5.934 1.00 0.00 86 SER A CA 14
ATOM 25321 C C . SER A 1 86 ? 8.378 11.907 7.458 1.00 0.00 86 SER A C 14
ATOM 25322 O O . SER A 1 86 ? 9.418 11.769 8.103 1.00 0.00 86 SER A O 14
ATOM 25330 N N . ASP A 1 87 ? 7.198 12.125 8.027 1.00 0.00 87 ASP A N 14
ATOM 25331 C CA . ASP A 1 87 ? 7.052 12.216 9.475 1.00 0.00 87 ASP A CA 14
ATOM 25332 C C . ASP A 1 87 ? 6.232 11.047 10.013 1.00 0.00 87 ASP A C 14
ATOM 25333 O O . ASP A 1 87 ? 5.302 10.573 9.360 1.00 0.00 87 ASP A O 14
ATOM 25342 N N . LYS A 1 88 ? 6.584 10.585 11.208 1.00 0.00 88 LYS A N 14
ATOM 25343 C CA . LYS A 1 88 ? 5.882 9.471 11.836 1.00 0.00 88 LYS A CA 14
ATOM 25344 C C . LYS A 1 88 ? 4.375 9.602 11.645 1.00 0.00 88 LYS A C 14
ATOM 25345 O O . LYS A 1 88 ? 3.688 8.622 11.354 1.00 0.00 88 LYS A O 14
ATOM 25364 N N . LYS A 1 89 ? 3.865 10.818 11.810 1.00 0.00 89 LYS A N 14
ATOM 25365 C CA . LYS A 1 89 ? 2.439 11.078 11.653 1.00 0.00 89 LYS A CA 14
ATOM 25366 C C . LYS A 1 89 ? 1.892 10.382 10.411 1.00 0.00 89 LYS A C 14
ATOM 25367 O O . LYS A 1 89 ? 0.955 9.588 10.494 1.00 0.00 89 LYS A O 14
ATOM 25386 N N . LYS A 1 90 ? 2.484 10.684 9.260 1.00 0.00 90 LYS A N 14
ATOM 25387 C CA . LYS A 1 90 ? 2.058 10.085 8.001 1.00 0.00 90 LYS A CA 14
ATOM 25388 C C . LYS A 1 90 ? 2.117 8.563 8.074 1.00 0.00 90 LYS A C 14
ATOM 25389 O O . LYS A 1 90 ? 1.105 7.883 7.905 1.00 0.00 90 LYS A O 14
ATOM 25408 N N . LYS A 1 91 ? 3.309 8.033 8.329 1.00 0.00 91 LYS A N 14
ATOM 25409 C CA . LYS A 1 91 ? 3.500 6.591 8.428 1.00 0.00 91 LYS A CA 14
ATOM 25410 C C . LYS A 1 91 ? 2.360 5.943 9.206 1.00 0.00 91 LYS A C 14
ATOM 25411 O O . LYS A 1 91 ? 1.588 5.159 8.655 1.00 0.00 91 LYS A O 14
ATOM 25430 N N . GLN A 1 92 ? 2.261 6.277 10.489 1.00 0.00 92 GLN A N 14
ATOM 25431 C CA . GLN A 1 92 ? 1.213 5.727 11.342 1.00 0.00 92 GLN A CA 14
ATOM 25432 C C . GLN A 1 92 ? -0.160 5.908 10.703 1.00 0.00 92 GLN A C 14
ATOM 25433 O O . GLN A 1 92 ? -0.782 4.941 10.264 1.00 0.00 92 GLN A O 14
ATOM 25447 N N . GLU A 1 93 ? -0.626 7.152 10.656 1.00 0.00 93 GLU A N 14
ATOM 25448 C CA . GLU A 1 93 ? -1.927 7.458 10.072 1.00 0.00 93 GLU A CA 14
ATOM 25449 C C . GLU A 1 93 ? -2.197 6.578 8.855 1.00 0.00 93 GLU A C 14
ATOM 25450 O O . GLU A 1 93 ? -3.199 5.865 8.802 1.00 0.00 93 GLU A O 14
ATOM 25462 N N . TRP A 1 94 ? -1.297 6.634 7.880 1.00 0.00 94 TRP A N 14
ATOM 25463 C CA . TRP A 1 94 ? -1.438 5.842 6.663 1.00 0.00 94 TRP A CA 14
ATOM 25464 C C . TRP A 1 94 ? -1.708 4.379 6.994 1.00 0.00 94 TRP A C 14
ATOM 25465 O O . TRP A 1 94 ? -2.796 3.864 6.735 1.00 0.00 94 TRP A O 14
ATOM 25486 N N . ILE A 1 95 ? -0.711 3.713 7.568 1.00 0.00 95 ILE A N 14
ATOM 25487 C CA . ILE A 1 95 ? -0.842 2.309 7.935 1.00 0.00 95 ILE A CA 14
ATOM 25488 C C . ILE A 1 95 ? -2.177 2.043 8.623 1.00 0.00 95 ILE A C 14
ATOM 25489 O O . ILE A 1 95 ? -2.884 1.096 8.280 1.00 0.00 95 ILE A O 14
ATOM 25505 N N . GLN A 1 96 ? -2.515 2.886 9.593 1.00 0.00 96 GLN A N 14
ATOM 25506 C CA . GLN A 1 96 ? -3.766 2.742 10.328 1.00 0.00 96 GLN A CA 14
ATOM 25507 C C . GLN A 1 96 ? -4.961 2.773 9.381 1.00 0.00 96 GLN A C 14
ATOM 25508 O O . GLN A 1 96 ? -5.879 1.963 9.498 1.00 0.00 96 GLN A O 14
ATOM 25522 N N . ALA A 1 97 ? -4.941 3.713 8.442 1.00 0.00 97 ALA A N 14
ATOM 25523 C CA . ALA A 1 97 ? -6.022 3.848 7.473 1.00 0.00 97 ALA A CA 14
ATOM 25524 C C . ALA A 1 97 ? -6.106 2.623 6.569 1.00 0.00 97 ALA A C 14
ATOM 25525 O O . ALA A 1 97 ? -7.152 1.980 6.475 1.00 0.00 97 ALA A O 14
ATOM 25532 N N . ILE A 1 98 ? -4.998 2.305 5.907 1.00 0.00 98 ILE A N 14
ATOM 25533 C CA . ILE A 1 98 ? -4.948 1.157 5.011 1.00 0.00 98 ILE A CA 14
ATOM 25534 C C . ILE A 1 98 ? -5.350 -0.123 5.735 1.00 0.00 98 ILE A C 14
ATOM 25535 O O . ILE A 1 98 ? -6.234 -0.853 5.285 1.00 0.00 98 ILE A O 14
ATOM 25551 N N . HIS A 1 99 ? -4.697 -0.390 6.862 1.00 0.00 99 HIS A N 14
ATOM 25552 C CA . HIS A 1 99 ? -4.989 -1.581 7.651 1.00 0.00 99 HIS A CA 14
ATOM 25553 C C . HIS A 1 99 ? -6.488 -1.712 7.903 1.00 0.00 99 HIS A C 14
ATOM 25554 O O . HIS A 1 99 ? -7.093 -2.736 7.586 1.00 0.00 99 HIS A O 14
ATOM 25569 N N . SER A 1 100 ? -7.080 -0.669 8.476 1.00 0.00 100 SER A N 14
ATOM 25570 C CA . SER A 1 100 ? -8.508 -0.670 8.775 1.00 0.00 100 SER A CA 14
ATOM 25571 C C . SER A 1 100 ? -9.327 -0.909 7.511 1.00 0.00 100 SER A C 14
ATOM 25572 O O . SER A 1 100 ? -10.303 -1.659 7.521 1.00 0.00 100 SER A O 14
ATOM 25580 N N . THR A 1 101 ? -8.923 -0.264 6.421 1.00 0.00 101 THR A N 14
ATOM 25581 C CA . THR A 1 101 ? -9.620 -0.403 5.148 1.00 0.00 101 THR A CA 14
ATOM 25582 C C . THR A 1 101 ? -9.764 -1.870 4.758 1.00 0.00 101 THR A C 14
ATOM 25583 O O . THR A 1 101 ? -10.818 -2.295 4.285 1.00 0.00 101 THR A O 14
ATOM 25594 N N . ILE A 1 102 ? -8.699 -2.638 4.959 1.00 0.00 102 ILE A N 14
ATOM 25595 C CA . ILE A 1 102 ? -8.708 -4.058 4.630 1.00 0.00 102 ILE A CA 14
ATOM 25596 C C . ILE A 1 102 ? -9.578 -4.843 5.606 1.00 0.00 102 ILE A C 14
ATOM 25597 O O . ILE A 1 102 ? -10.220 -5.825 5.232 1.00 0.00 102 ILE A O 14
ATOM 25613 N N . HIS A 1 103 ? -9.597 -4.402 6.860 1.00 0.00 103 HIS A N 14
ATOM 25614 C CA . HIS A 1 103 ? -10.391 -5.061 7.891 1.00 0.00 103 HIS A CA 14
ATOM 25615 C C . HIS A 1 103 ? -11.847 -5.194 7.453 1.00 0.00 103 HIS A C 14
ATOM 25616 O O . HIS A 1 103 ? -12.509 -6.187 7.757 1.00 0.00 103 HIS A O 14
ATOM 25631 N N . LEU A 1 104 ? -12.339 -4.188 6.739 1.00 0.00 104 LEU A N 14
ATOM 25632 C CA . LEU A 1 104 ? -13.717 -4.192 6.260 1.00 0.00 104 LEU A CA 14
ATOM 25633 C C . LEU A 1 104 ? -13.900 -5.208 5.137 1.00 0.00 104 LEU A C 14
ATOM 25634 O O . LEU A 1 104 ? -14.953 -5.837 5.021 1.00 0.00 104 LEU A O 14
ATOM 25650 N N . LEU A 1 105 ? -12.869 -5.365 4.315 1.00 0.00 105 LEU A N 14
ATOM 25651 C CA . LEU A 1 105 ? -12.915 -6.307 3.202 1.00 0.00 105 LEU A CA 14
ATOM 25652 C C . LEU A 1 105 ? -13.083 -7.737 3.705 1.00 0.00 105 LEU A C 14
ATOM 25653 O O . LEU A 1 105 ? -13.600 -8.600 2.995 1.00 0.00 105 LEU A O 14
ATOM 25669 N N . LYS A 1 106 ? -12.646 -7.980 4.936 1.00 0.00 106 LYS A N 14
ATOM 25670 C CA . LYS A 1 106 ? -12.751 -9.305 5.537 1.00 0.00 106 LYS A CA 14
ATOM 25671 C C . LYS A 1 106 ? -14.181 -9.586 5.987 1.00 0.00 106 LYS A C 14
ATOM 25672 O O . LYS A 1 106 ? -14.708 -10.678 5.768 1.00 0.00 106 LYS A O 14
ATOM 25691 N N . LEU A 1 107 ? -14.805 -8.596 6.615 1.00 0.00 107 LEU A N 14
ATOM 25692 C CA . LEU A 1 107 ? -16.176 -8.736 7.094 1.00 0.00 107 LEU A CA 14
ATOM 25693 C C . LEU A 1 107 ? -17.071 -9.335 6.014 1.00 0.00 107 LEU A C 14
ATOM 25694 O O . LEU A 1 107 ? -17.951 -10.145 6.302 1.00 0.00 107 LEU A O 14
ATOM 25710 N N . GLY A 1 108 ? -16.839 -8.930 4.769 1.00 0.00 108 GLY A N 14
ATOM 25711 C CA . GLY A 1 108 ? -17.632 -9.438 3.664 1.00 0.00 108 GLY A CA 14
ATOM 25712 C C . GLY A 1 108 ? -16.985 -9.176 2.318 1.00 0.00 108 GLY A C 14
ATOM 25713 O O . GLY A 1 108 ? -17.074 -8.071 1.784 1.00 0.00 108 GLY A O 14
ATOM 25717 N N . SER A 1 109 ? -16.332 -10.195 1.769 1.00 0.00 109 SER A N 14
ATOM 25718 C CA . SER A 1 109 ? -15.663 -10.068 0.480 1.00 0.00 109 SER A CA 14
ATOM 25719 C C . SER A 1 109 ? -16.634 -9.579 -0.590 1.00 0.00 109 SER A C 14
ATOM 25720 O O . SER A 1 109 ? -17.797 -9.981 -0.619 1.00 0.00 109 SER A O 14
ATOM 25728 N N . SER A 1 110 ? -16.147 -8.708 -1.469 1.00 0.00 110 SER A N 14
ATOM 25729 C CA . SER A 1 110 ? -16.972 -8.161 -2.539 1.00 0.00 110 SER A CA 14
ATOM 25730 C C . SER A 1 110 ? -16.800 -8.966 -3.824 1.00 0.00 110 SER A C 14
ATOM 25731 O O . SER A 1 110 ? -15.882 -8.720 -4.605 1.00 0.00 110 SER A O 14
ATOM 25739 N N . GLY A 1 111 ? -17.691 -9.929 -4.035 1.00 0.00 111 GLY A N 14
ATOM 25740 C CA . GLY A 1 111 ? -17.622 -10.757 -5.226 1.00 0.00 111 GLY A CA 14
ATOM 25741 C C . GLY A 1 111 ? -18.425 -12.035 -5.092 1.00 0.00 111 GLY A C 14
ATOM 25742 O O . GLY A 1 111 ? -19.487 -12.063 -4.470 1.00 0.00 111 GLY A O 14
ATOM 25746 N N . PRO A 1 112 ? -17.916 -13.124 -5.687 1.00 0.00 112 PRO A N 14
ATOM 25747 C CA . PRO A 1 112 ? -18.579 -14.431 -5.646 1.00 0.00 112 PRO A CA 14
ATOM 25748 C C . PRO A 1 112 ? -18.545 -15.055 -4.255 1.00 0.00 112 PRO A C 14
ATOM 25749 O O . PRO A 1 112 ? -17.555 -14.931 -3.533 1.00 0.00 112 PRO A O 14
ATOM 25760 N N . SER A 1 113 ? -19.631 -15.726 -3.886 1.00 0.00 113 SER A N 14
ATOM 25761 C CA . SER A 1 113 ? -19.726 -16.366 -2.579 1.00 0.00 113 SER A CA 14
ATOM 25762 C C . SER A 1 113 ? -18.761 -17.544 -2.481 1.00 0.00 113 SER A C 14
ATOM 25763 O O . SER A 1 113 ? -18.493 -18.226 -3.470 1.00 0.00 113 SER A O 14
ATOM 25771 N N . SER A 1 114 ? -18.243 -17.777 -1.279 1.00 0.00 114 SER A N 14
ATOM 25772 C CA . SER A 1 114 ? -17.305 -18.870 -1.050 1.00 0.00 114 SER A CA 14
ATOM 25773 C C . SER A 1 114 ? -18.042 -20.198 -0.906 1.00 0.00 114 SER A C 14
ATOM 25774 O O . SER A 1 114 ? -17.831 -21.126 -1.685 1.00 0.00 114 SER A O 14
ATOM 25782 N N . GLY A 1 115 ? -18.910 -20.280 0.098 1.00 0.00 115 GLY A N 14
ATOM 25783 C CA . GLY A 1 115 ? -19.666 -21.497 0.327 1.00 0.00 115 GLY A CA 14
ATOM 25784 C C . GLY A 1 115 ? -20.954 -21.245 1.087 1.00 0.00 115 GLY A C 14
ATOM 25785 O O . GLY A 1 115 ? -21.593 -22.182 1.566 1.00 0.00 115 GLY A O 14
ATOM 25789 N N . GLY A 1 1 ? -8.549 5.787 12.771 1.00 0.00 1 GLY A N 15
ATOM 25790 C CA . GLY A 1 1 ? -9.721 5.650 13.615 1.00 0.00 1 GLY A CA 15
ATOM 25791 C C . GLY A 1 1 ? -10.995 5.472 12.813 1.00 0.00 1 GLY A C 15
ATOM 25792 O O . GLY A 1 1 ? -11.151 4.487 12.092 1.00 0.00 1 GLY A O 15
ATOM 25796 N N . SER A 1 2 ? -11.910 6.428 12.941 1.00 0.00 2 SER A N 15
ATOM 25797 C CA . SER A 1 2 ? -13.180 6.371 12.226 1.00 0.00 2 SER A CA 15
ATOM 25798 C C . SER A 1 2 ? -13.030 6.910 10.807 1.00 0.00 2 SER A C 15
ATOM 25799 O O . SER A 1 2 ? -12.373 7.926 10.584 1.00 0.00 2 SER A O 15
ATOM 25807 N N . SER A 1 3 ? -13.644 6.220 9.851 1.00 0.00 3 SER A N 15
ATOM 25808 C CA . SER A 1 3 ? -13.576 6.626 8.452 1.00 0.00 3 SER A CA 15
ATOM 25809 C C . SER A 1 3 ? -14.949 6.531 7.792 1.00 0.00 3 SER A C 15
ATOM 25810 O O . SER A 1 3 ? -15.772 5.697 8.163 1.00 0.00 3 SER A O 15
ATOM 25818 N N . GLY A 1 4 ? -15.187 7.395 6.809 1.00 0.00 4 GLY A N 15
ATOM 25819 C CA . GLY A 1 4 ? -16.460 7.393 6.112 1.00 0.00 4 GLY A CA 15
ATOM 25820 C C . GLY A 1 4 ? -16.595 8.555 5.149 1.00 0.00 4 GLY A C 15
ATOM 25821 O O . GLY A 1 4 ? -17.618 9.240 5.132 1.00 0.00 4 GLY A O 15
ATOM 25825 N N . SER A 1 5 ? -15.560 8.780 4.346 1.00 0.00 5 SER A N 15
ATOM 25826 C CA . SER A 1 5 ? -15.566 9.872 3.379 1.00 0.00 5 SER A CA 15
ATOM 25827 C C . SER A 1 5 ? -16.026 9.382 2.009 1.00 0.00 5 SER A C 15
ATOM 25828 O O . SER A 1 5 ? -16.158 8.180 1.780 1.00 0.00 5 SER A O 15
ATOM 25836 N N . SER A 1 6 ? -16.269 10.323 1.102 1.00 0.00 6 SER A N 15
ATOM 25837 C CA . SER A 1 6 ? -16.718 9.990 -0.244 1.00 0.00 6 SER A CA 15
ATOM 25838 C C . SER A 1 6 ? -15.531 9.822 -1.187 1.00 0.00 6 SER A C 15
ATOM 25839 O O . SER A 1 6 ? -14.766 10.758 -1.413 1.00 0.00 6 SER A O 15
ATOM 25847 N N . GLY A 1 7 ? -15.383 8.619 -1.735 1.00 0.00 7 GLY A N 15
ATOM 25848 C CA . GLY A 1 7 ? -14.287 8.349 -2.648 1.00 0.00 7 GLY A CA 15
ATOM 25849 C C . GLY A 1 7 ? -13.013 7.962 -1.924 1.00 0.00 7 GLY A C 15
ATOM 25850 O O . GLY A 1 7 ? -12.983 6.973 -1.191 1.00 0.00 7 GLY A O 15
ATOM 25854 N N . VAL A 1 8 ? -11.956 8.741 -2.131 1.00 0.00 8 VAL A N 15
ATOM 25855 C CA . VAL A 1 8 ? -10.673 8.474 -1.494 1.00 0.00 8 VAL A CA 15
ATOM 25856 C C . VAL A 1 8 ? -10.711 8.828 -0.011 1.00 0.00 8 VAL A C 15
ATOM 25857 O O . VAL A 1 8 ? -11.400 9.764 0.397 1.00 0.00 8 VAL A O 15
ATOM 25870 N N . LEU A 1 9 ? -9.967 8.075 0.791 1.00 0.00 9 LEU A N 15
ATOM 25871 C CA . LEU A 1 9 ? -9.915 8.309 2.230 1.00 0.00 9 LEU A CA 15
ATOM 25872 C C . LEU A 1 9 ? -8.715 9.177 2.597 1.00 0.00 9 LEU A C 15
ATOM 25873 O O . LEU A 1 9 ? -8.847 10.162 3.323 1.00 0.00 9 LEU A O 15
ATOM 25889 N N . LYS A 1 10 ? -7.545 8.806 2.088 1.00 0.00 10 LYS A N 15
ATOM 25890 C CA . LYS A 1 10 ? -6.322 9.551 2.359 1.00 0.00 10 LYS A CA 15
ATOM 25891 C C . LYS A 1 10 ? -5.583 9.874 1.064 1.00 0.00 10 LYS A C 15
ATOM 25892 O O . LYS A 1 10 ? -5.699 9.148 0.077 1.00 0.00 10 LYS A O 15
ATOM 25911 N N . GLN A 1 11 ? -4.824 10.965 1.077 1.00 0.00 11 GLN A N 15
ATOM 25912 C CA . GLN A 1 11 ? -4.067 11.382 -0.097 1.00 0.00 11 GLN A CA 15
ATOM 25913 C C . GLN A 1 11 ? -2.889 12.265 0.300 1.00 0.00 11 GLN A C 15
ATOM 25914 O O . GLN A 1 11 ? -3.031 13.178 1.112 1.00 0.00 11 GLN A O 15
ATOM 25928 N N . GLY A 1 12 ? -1.724 11.986 -0.278 1.00 0.00 12 GLY A N 15
ATOM 25929 C CA . GLY A 1 12 ? -0.538 12.764 0.029 1.00 0.00 12 GLY A CA 15
ATOM 25930 C C . GLY A 1 12 ? 0.684 12.281 -0.726 1.00 0.00 12 GLY A C 15
ATOM 25931 O O . GLY A 1 12 ? 0.782 11.104 -1.074 1.00 0.00 12 GLY A O 15
ATOM 25935 N N . TYR A 1 13 ? 1.617 13.190 -0.981 1.00 0.00 13 TYR A N 15
ATOM 25936 C CA . TYR A 1 13 ? 2.837 12.851 -1.704 1.00 0.00 13 TYR A CA 15
ATOM 25937 C C . TYR A 1 13 ? 3.706 11.897 -0.889 1.00 0.00 13 TYR A C 15
ATOM 25938 O O . TYR A 1 13 ? 4.334 12.296 0.091 1.00 0.00 13 TYR A O 15
ATOM 25956 N N . MET A 1 14 ? 3.736 10.635 -1.304 1.00 0.00 14 MET A N 15
ATOM 25957 C CA . MET A 1 14 ? 4.528 9.623 -0.615 1.00 0.00 14 MET A CA 15
ATOM 25958 C C . MET A 1 14 ? 5.678 9.141 -1.494 1.00 0.00 14 MET A C 15
ATOM 25959 O O . MET A 1 14 ? 5.583 9.161 -2.721 1.00 0.00 14 MET A O 15
ATOM 25973 N N . MET A 1 15 ? 6.761 8.707 -0.859 1.00 0.00 15 MET A N 15
ATOM 25974 C CA . MET A 1 15 ? 7.928 8.219 -1.584 1.00 0.00 15 MET A CA 15
ATOM 25975 C C . MET A 1 15 ? 7.840 6.712 -1.805 1.00 0.00 15 MET A C 15
ATOM 25976 O O . MET A 1 15 ? 7.912 5.930 -0.857 1.00 0.00 15 MET A O 15
ATOM 25990 N N . LYS A 1 16 ? 7.682 6.311 -3.062 1.00 0.00 16 LYS A N 15
ATOM 25991 C CA . LYS A 1 16 ? 7.585 4.898 -3.408 1.00 0.00 16 LYS A CA 15
ATOM 25992 C C . LYS A 1 16 ? 8.913 4.377 -3.947 1.00 0.00 16 LYS A C 15
ATOM 25993 O O . LYS A 1 16 ? 9.406 4.847 -4.973 1.00 0.00 16 LYS A O 15
ATOM 26012 N N . LYS A 1 17 ? 9.487 3.401 -3.251 1.00 0.00 17 LYS A N 15
ATOM 26013 C CA . LYS A 1 17 ? 10.757 2.814 -3.661 1.00 0.00 17 LYS A CA 15
ATOM 26014 C C . LYS A 1 17 ? 10.740 2.463 -5.146 1.00 0.00 17 LYS A C 15
ATOM 26015 O O . LYS A 1 17 ? 11.789 2.295 -5.766 1.00 0.00 17 LYS A O 15
ATOM 26034 N N . GLY A 1 18 ? 9.541 2.355 -5.710 1.00 0.00 18 GLY A N 15
ATOM 26035 C CA . GLY A 1 18 ? 9.411 2.026 -7.118 1.00 0.00 18 GLY A CA 15
ATOM 26036 C C . GLY A 1 18 ? 8.947 0.600 -7.339 1.00 0.00 18 GLY A C 15
ATOM 26037 O O . GLY A 1 18 ? 9.032 -0.236 -6.438 1.00 0.00 18 GLY A O 15
ATOM 26041 N N . HIS A 1 19 ? 8.453 0.320 -8.541 1.00 0.00 19 HIS A N 15
ATOM 26042 C CA . HIS A 1 19 ? 7.972 -1.015 -8.878 1.00 0.00 19 HIS A CA 15
ATOM 26043 C C . HIS A 1 19 ? 8.919 -2.085 -8.341 1.00 0.00 19 HIS A C 15
ATOM 26044 O O . HIS A 1 19 ? 8.511 -2.963 -7.580 1.00 0.00 19 HIS A O 15
ATOM 26059 N N . ARG A 1 20 ? 10.183 -2.005 -8.743 1.00 0.00 20 ARG A N 15
ATOM 26060 C CA . ARG A 1 20 ? 11.187 -2.967 -8.304 1.00 0.00 20 ARG A CA 15
ATOM 26061 C C . ARG A 1 20 ? 12.471 -2.259 -7.882 1.00 0.00 20 ARG A C 15
ATOM 26062 O O . ARG A 1 20 ? 13.036 -2.553 -6.829 1.00 0.00 20 ARG A O 15
ATOM 26083 N N . ARG A 1 21 ? 12.925 -1.325 -8.711 1.00 0.00 21 ARG A N 15
ATOM 26084 C CA . ARG A 1 21 ? 14.143 -0.577 -8.425 1.00 0.00 21 ARG A CA 15
ATOM 26085 C C . ARG A 1 21 ? 14.110 -0.004 -7.012 1.00 0.00 21 ARG A C 15
ATOM 26086 O O . ARG A 1 21 ? 13.040 0.230 -6.449 1.00 0.00 21 ARG A O 15
ATOM 26107 N N . LYS A 1 22 ? 15.289 0.219 -6.442 1.00 0.00 22 LYS A N 15
ATOM 26108 C CA . LYS A 1 22 ? 15.397 0.765 -5.094 1.00 0.00 22 LYS A CA 15
ATOM 26109 C C . LYS A 1 22 ? 15.209 2.279 -5.103 1.00 0.00 22 LYS A C 15
ATOM 26110 O O . LYS A 1 22 ? 14.596 2.843 -4.198 1.00 0.00 22 LYS A O 15
ATOM 26129 N N . ASN A 1 23 ? 15.739 2.930 -6.133 1.00 0.00 23 ASN A N 15
ATOM 26130 C CA . ASN A 1 23 ? 15.629 4.379 -6.260 1.00 0.00 23 ASN A CA 15
ATOM 26131 C C . ASN A 1 23 ? 14.267 4.865 -5.774 1.00 0.00 23 ASN A C 15
ATOM 26132 O O . ASN A 1 23 ? 13.233 4.525 -6.349 1.00 0.00 23 ASN A O 15
ATOM 26143 N N . TRP A 1 24 ? 14.275 5.662 -4.711 1.00 0.00 24 TRP A N 15
ATOM 26144 C CA . TRP A 1 24 ? 13.041 6.196 -4.147 1.00 0.00 24 TRP A CA 15
ATOM 26145 C C . TRP A 1 24 ? 12.623 7.475 -4.865 1.00 0.00 24 TRP A C 15
ATOM 26146 O O . TRP A 1 24 ? 13.464 8.293 -5.239 1.00 0.00 24 TRP A O 15
ATOM 26167 N N . THR A 1 25 ? 11.317 7.643 -5.055 1.00 0.00 25 THR A N 15
ATOM 26168 C CA . THR A 1 25 ? 10.788 8.822 -5.729 1.00 0.00 25 THR A CA 15
ATOM 26169 C C . THR A 1 25 ? 9.406 9.184 -5.197 1.00 0.00 25 THR A C 15
ATOM 26170 O O . THR A 1 25 ? 8.582 8.309 -4.937 1.00 0.00 25 THR A O 15
ATOM 26181 N N . GLU A 1 26 ? 9.160 10.481 -5.040 1.00 0.00 26 GLU A N 15
ATOM 26182 C CA . GLU A 1 26 ? 7.876 10.959 -4.539 1.00 0.00 26 GLU A CA 15
ATOM 26183 C C . GLU A 1 26 ? 6.768 10.709 -5.558 1.00 0.00 26 GLU A C 15
ATOM 26184 O O . GLU A 1 26 ? 7.013 10.684 -6.764 1.00 0.00 26 GLU A O 15
ATOM 26196 N N . ARG A 1 27 ? 5.548 10.525 -5.063 1.00 0.00 27 ARG A N 15
ATOM 26197 C CA . ARG A 1 27 ? 4.402 10.275 -5.930 1.00 0.00 27 ARG A CA 15
ATOM 26198 C C . ARG A 1 27 ? 3.095 10.409 -5.154 1.00 0.00 27 ARG A C 15
ATOM 26199 O O . ARG A 1 27 ? 3.026 10.072 -3.972 1.00 0.00 27 ARG A O 15
ATOM 26220 N N . TRP A 1 28 ? 2.062 10.902 -5.827 1.00 0.00 28 TRP A N 15
ATOM 26221 C CA . TRP A 1 28 ? 0.757 11.080 -5.200 1.00 0.00 28 TRP A CA 15
ATOM 26222 C C . TRP A 1 28 ? 0.071 9.736 -4.979 1.00 0.00 28 TRP A C 15
ATOM 26223 O O . TRP A 1 28 ? 0.011 8.902 -5.883 1.00 0.00 28 TRP A O 15
ATOM 26244 N N . PHE A 1 29 ? -0.446 9.532 -3.772 1.00 0.00 29 PHE A N 15
ATOM 26245 C CA . PHE A 1 29 ? -1.128 8.288 -3.433 1.00 0.00 29 PHE A CA 15
ATOM 26246 C C . PHE A 1 29 ? -2.589 8.548 -3.080 1.00 0.00 29 PHE A C 15
ATOM 26247 O O . PHE A 1 29 ? -2.914 9.530 -2.412 1.00 0.00 29 PHE A O 15
ATOM 26264 N N . VAL A 1 30 ? -3.468 7.661 -3.535 1.00 0.00 30 VAL A N 15
ATOM 26265 C CA . VAL A 1 30 ? -4.896 7.792 -3.269 1.00 0.00 30 VAL A CA 15
ATOM 26266 C C . VAL A 1 30 ? -5.450 6.534 -2.610 1.00 0.00 30 VAL A C 15
ATOM 26267 O O . VAL A 1 30 ? -5.890 5.606 -3.290 1.00 0.00 30 VAL A O 15
ATOM 26280 N N . LEU A 1 31 ? -5.426 6.509 -1.282 1.00 0.00 31 LEU A N 15
ATOM 26281 C CA . LEU A 1 31 ? -5.926 5.364 -0.529 1.00 0.00 31 LEU A CA 15
ATOM 26282 C C . LEU A 1 31 ? -7.447 5.279 -0.614 1.00 0.00 31 LEU A C 15
ATOM 26283 O O . LEU A 1 31 ? -8.159 6.062 0.016 1.00 0.00 31 LEU A O 15
ATOM 26299 N N . LYS A 1 32 ? -7.939 4.323 -1.394 1.00 0.00 32 LYS A N 15
ATOM 26300 C CA . LYS A 1 32 ? -9.375 4.133 -1.559 1.00 0.00 32 LYS A CA 15
ATOM 26301 C C . LYS A 1 32 ? -9.914 3.143 -0.532 1.00 0.00 32 LYS A C 15
ATOM 26302 O O . LYS A 1 32 ? -9.163 2.415 0.118 1.00 0.00 32 LYS A O 15
ATOM 26321 N N . PRO A 1 33 ? -11.247 3.112 -0.381 1.00 0.00 33 PRO A N 15
ATOM 26322 C CA . PRO A 1 33 ? -11.916 2.214 0.565 1.00 0.00 33 PRO A CA 15
ATOM 26323 C C . PRO A 1 33 ? -11.832 0.753 0.135 1.00 0.00 33 PRO A C 15
ATOM 26324 O O . PRO A 1 33 ? -11.899 -0.153 0.965 1.00 0.00 33 PRO A O 15
ATOM 26335 N N . ASN A 1 34 ? -11.686 0.532 -1.168 1.00 0.00 34 ASN A N 15
ATOM 26336 C CA . ASN A 1 34 ? -11.594 -0.820 -1.708 1.00 0.00 34 ASN A CA 15
ATOM 26337 C C . ASN A 1 34 ? -10.463 -0.922 -2.726 1.00 0.00 34 ASN A C 15
ATOM 26338 O O . ASN A 1 34 ? -10.489 -1.775 -3.614 1.00 0.00 34 ASN A O 15
ATOM 26349 N N . ILE A 1 35 ? -9.471 -0.049 -2.590 1.00 0.00 35 ILE A N 15
ATOM 26350 C CA . ILE A 1 35 ? -8.330 -0.043 -3.497 1.00 0.00 35 ILE A CA 15
ATOM 26351 C C . ILE A 1 35 ? -7.329 1.042 -3.114 1.00 0.00 35 ILE A C 15
ATOM 26352 O O . ILE A 1 35 ? -7.584 1.847 -2.218 1.00 0.00 35 ILE A O 15
ATOM 26368 N N . ILE A 1 36 ? -6.191 1.059 -3.800 1.00 0.00 36 ILE A N 15
ATOM 26369 C CA . ILE A 1 36 ? -5.154 2.048 -3.534 1.00 0.00 36 ILE A CA 15
ATOM 26370 C C . ILE A 1 36 ? -4.367 2.373 -4.799 1.00 0.00 36 ILE A C 15
ATOM 26371 O O . ILE A 1 36 ? -3.538 1.581 -5.248 1.00 0.00 36 ILE A O 15
ATOM 26387 N N . SER A 1 37 ? -4.630 3.545 -5.368 1.00 0.00 37 SER A N 15
ATOM 26388 C CA . SER A 1 37 ? -3.948 3.975 -6.583 1.00 0.00 37 SER A CA 15
ATOM 26389 C C . SER A 1 37 ? -2.884 5.021 -6.267 1.00 0.00 37 SER A C 15
ATOM 26390 O O . SER A 1 37 ? -2.811 5.530 -5.148 1.00 0.00 37 SER A O 15
ATOM 26398 N N . TYR A 1 38 ? -2.061 5.338 -7.261 1.00 0.00 38 TYR A N 15
ATOM 26399 C CA . TYR A 1 38 ? -0.999 6.321 -7.089 1.00 0.00 38 TYR A CA 15
ATOM 26400 C C . TYR A 1 38 ? -0.730 7.066 -8.394 1.00 0.00 38 TYR A C 15
ATOM 26401 O O . TYR A 1 38 ? -0.470 6.453 -9.429 1.00 0.00 38 TYR A O 15
ATOM 26419 N N . TYR A 1 39 ? -0.794 8.391 -8.334 1.00 0.00 39 TYR A N 15
ATOM 26420 C CA . TYR A 1 39 ? -0.560 9.222 -9.510 1.00 0.00 39 TYR A CA 15
ATOM 26421 C C . TYR A 1 39 ? 0.741 10.006 -9.372 1.00 0.00 39 TYR A C 15
ATOM 26422 O O . TYR A 1 39 ? 1.022 10.587 -8.324 1.00 0.00 39 TYR A O 15
ATOM 26440 N N . VAL A 1 40 ? 1.532 10.019 -10.441 1.00 0.00 40 VAL A N 15
ATOM 26441 C CA . VAL A 1 40 ? 2.803 10.733 -10.442 1.00 0.00 40 VAL A CA 15
ATOM 26442 C C . VAL A 1 40 ? 2.642 12.143 -9.885 1.00 0.00 40 VAL A C 15
ATOM 26443 O O . VAL A 1 40 ? 3.615 12.772 -9.469 1.00 0.00 40 VAL A O 15
ATOM 26456 N N . SER A 1 41 ? 1.407 12.634 -9.880 1.00 0.00 41 SER A N 15
ATOM 26457 C CA . SER A 1 41 ? 1.118 13.972 -9.377 1.00 0.00 41 SER A CA 15
ATOM 26458 C C . SER A 1 41 ? -0.190 13.986 -8.592 1.00 0.00 41 SER A C 15
ATOM 26459 O O . SER A 1 41 ? -0.921 12.997 -8.566 1.00 0.00 41 SER A O 15
ATOM 26467 N N . GLU A 1 42 ? -0.478 15.116 -7.954 1.00 0.00 42 GLU A N 15
ATOM 26468 C CA . GLU A 1 42 ? -1.698 15.260 -7.168 1.00 0.00 42 GLU A CA 15
ATOM 26469 C C . GLU A 1 42 ? -2.840 15.792 -8.028 1.00 0.00 42 GLU A C 15
ATOM 26470 O O . GLU A 1 42 ? -3.757 16.442 -7.527 1.00 0.00 42 GLU A O 15
ATOM 26482 N N . ASP A 1 43 ? -2.776 15.512 -9.325 1.00 0.00 43 ASP A N 15
ATOM 26483 C CA . ASP A 1 43 ? -3.805 15.962 -10.256 1.00 0.00 43 ASP A CA 15
ATOM 26484 C C . ASP A 1 43 ? -4.721 14.808 -10.651 1.00 0.00 43 ASP A C 15
ATOM 26485 O O . ASP A 1 43 ? -5.778 15.018 -11.250 1.00 0.00 43 ASP A O 15
ATOM 26494 N N . LEU A 1 44 ? -4.311 13.591 -10.315 1.00 0.00 44 LEU A N 15
ATOM 26495 C CA . LEU A 1 44 ? -5.095 12.403 -10.635 1.00 0.00 44 LEU A CA 15
ATOM 26496 C C . LEU A 1 44 ? -5.333 12.297 -12.138 1.00 0.00 44 LEU A C 15
ATOM 26497 O O . LEU A 1 44 ? -6.408 11.890 -12.580 1.00 0.00 44 LEU A O 15
ATOM 26513 N N . LYS A 1 45 ? -4.324 12.665 -12.919 1.00 0.00 45 LYS A N 15
ATOM 26514 C CA . LYS A 1 45 ? -4.421 12.609 -14.373 1.00 0.00 45 LYS A CA 15
ATOM 26515 C C . LYS A 1 45 ? -3.523 11.512 -14.936 1.00 0.00 45 LYS A C 15
ATOM 26516 O O . LYS A 1 45 ? -3.909 10.793 -15.858 1.00 0.00 45 LYS A O 15
ATOM 26535 N N . ASP A 1 46 ? -2.325 11.389 -14.376 1.00 0.00 46 ASP A N 15
ATOM 26536 C CA . ASP A 1 46 ? -1.373 10.377 -14.821 1.00 0.00 46 ASP A CA 15
ATOM 26537 C C . ASP A 1 46 ? -1.288 9.232 -13.817 1.00 0.00 46 ASP A C 15
ATOM 26538 O O . ASP A 1 46 ? -0.491 9.270 -12.880 1.00 0.00 46 ASP A O 15
ATOM 26547 N N . LYS A 1 47 ? -2.117 8.213 -14.019 1.00 0.00 47 LYS A N 15
ATOM 26548 C CA . LYS A 1 47 ? -2.137 7.055 -13.133 1.00 0.00 47 LYS A CA 15
ATOM 26549 C C . LYS A 1 47 ? -1.027 6.074 -13.495 1.00 0.00 47 LYS A C 15
ATOM 26550 O O . LYS A 1 47 ? -0.735 5.857 -14.671 1.00 0.00 47 LYS A O 15
ATOM 26569 N N . LYS A 1 48 ? -0.412 5.481 -12.477 1.00 0.00 48 LYS A N 15
ATOM 26570 C CA . LYS A 1 48 ? 0.664 4.520 -12.686 1.00 0.00 48 LYS A CA 15
ATOM 26571 C C . LYS A 1 48 ? 0.166 3.093 -12.484 1.00 0.00 48 LYS A C 15
ATOM 26572 O O . LYS A 1 48 ? 0.809 2.134 -12.909 1.00 0.00 48 LYS A O 15
ATOM 26591 N N . GLY A 1 49 ? -0.987 2.959 -11.834 1.00 0.00 49 GLY A N 15
ATOM 26592 C CA . GLY A 1 49 ? -1.552 1.645 -11.589 1.00 0.00 49 GLY A CA 15
ATOM 26593 C C . GLY A 1 49 ? -2.579 1.655 -10.475 1.00 0.00 49 GLY A C 15
ATOM 26594 O O . GLY A 1 49 ? -3.057 2.715 -10.070 1.00 0.00 49 GLY A O 15
ATOM 26598 N N . ASP A 1 50 ? -2.922 0.471 -9.978 1.00 0.00 50 ASP A N 15
ATOM 26599 C CA . ASP A 1 50 ? -3.901 0.347 -8.904 1.00 0.00 50 ASP A CA 15
ATOM 26600 C C . ASP A 1 50 ? -3.647 -0.911 -8.080 1.00 0.00 50 ASP A C 15
ATOM 26601 O O . ASP A 1 50 ? -3.314 -1.965 -8.625 1.00 0.00 50 ASP A O 15
ATOM 26610 N N . ILE A 1 51 ? -3.805 -0.794 -6.766 1.00 0.00 51 ILE A N 15
ATOM 26611 C CA . ILE A 1 51 ? -3.593 -1.923 -5.868 1.00 0.00 51 ILE A CA 15
ATOM 26612 C C . ILE A 1 51 ? -4.919 -2.474 -5.356 1.00 0.00 51 ILE A C 15
ATOM 26613 O O . ILE A 1 51 ? -5.461 -1.993 -4.360 1.00 0.00 51 ILE A O 15
ATOM 26629 N N . LEU A 1 52 ? -5.436 -3.487 -6.042 1.00 0.00 52 LEU A N 15
ATOM 26630 C CA . LEU A 1 52 ? -6.699 -4.107 -5.656 1.00 0.00 52 LEU A CA 15
ATOM 26631 C C . LEU A 1 52 ? -6.652 -4.583 -4.207 1.00 0.00 52 LEU A C 15
ATOM 26632 O O . LEU A 1 52 ? -6.014 -5.589 -3.893 1.00 0.00 52 LEU A O 15
ATOM 26648 N N . LEU A 1 53 ? -7.332 -3.855 -3.328 1.00 0.00 53 LEU A N 15
ATOM 26649 C CA . LEU A 1 53 ? -7.370 -4.204 -1.912 1.00 0.00 53 LEU A CA 15
ATOM 26650 C C . LEU A 1 53 ? -8.209 -5.457 -1.682 1.00 0.00 53 LEU A C 15
ATOM 26651 O O . LEU A 1 53 ? -9.184 -5.702 -2.392 1.00 0.00 53 LEU A O 15
ATOM 26667 N N . ASP A 1 54 ? -7.824 -6.245 -0.684 1.00 0.00 54 ASP A N 15
ATOM 26668 C CA . ASP A 1 54 ? -8.543 -7.471 -0.358 1.00 0.00 54 ASP A CA 15
ATOM 26669 C C . ASP A 1 54 ? -7.985 -8.106 0.912 1.00 0.00 54 ASP A C 15
ATOM 26670 O O . ASP A 1 54 ? -6.795 -7.988 1.205 1.00 0.00 54 ASP A O 15
ATOM 26679 N N . GLU A 1 55 ? -8.852 -8.779 1.662 1.00 0.00 55 GLU A N 15
ATOM 26680 C CA . GLU A 1 55 ? -8.445 -9.431 2.901 1.00 0.00 55 GLU A CA 15
ATOM 26681 C C . GLU A 1 55 ? -7.022 -9.971 2.790 1.00 0.00 55 GLU A C 15
ATOM 26682 O O . GLU A 1 55 ? -6.239 -9.886 3.735 1.00 0.00 55 GLU A O 15
ATOM 26694 N N . ASN A 1 56 ? -6.696 -10.527 1.628 1.00 0.00 56 ASN A N 15
ATOM 26695 C CA . ASN A 1 56 ? -5.368 -11.082 1.392 1.00 0.00 56 ASN A CA 15
ATOM 26696 C C . ASN A 1 56 ? -4.290 -10.024 1.607 1.00 0.00 56 ASN A C 15
ATOM 26697 O O . ASN A 1 56 ? -3.358 -10.222 2.387 1.00 0.00 56 ASN A O 15
ATOM 26708 N N . CYS A 1 57 ? -4.424 -8.900 0.911 1.00 0.00 57 CYS A N 15
ATOM 26709 C CA . CYS A 1 57 ? -3.463 -7.810 1.025 1.00 0.00 57 CYS A CA 15
ATOM 26710 C C . CYS A 1 57 ? -3.397 -7.291 2.459 1.00 0.00 57 CYS A C 15
ATOM 26711 O O . CYS A 1 57 ? -4.353 -7.426 3.223 1.00 0.00 57 CYS A O 15
ATOM 26718 N N . CYS A 1 58 ? -2.264 -6.697 2.815 1.00 0.00 58 CYS A N 15
ATOM 26719 C CA . CYS A 1 58 ? -2.072 -6.158 4.157 1.00 0.00 58 CYS A CA 15
ATOM 26720 C C . CYS A 1 58 ? -0.847 -5.250 4.208 1.00 0.00 58 CYS A C 15
ATOM 26721 O O . CYS A 1 58 ? 0.058 -5.364 3.381 1.00 0.00 58 CYS A O 15
ATOM 26729 N N . VAL A 1 59 ? -0.827 -4.347 5.183 1.00 0.00 59 VAL A N 15
ATOM 26730 C CA . VAL A 1 59 ? 0.286 -3.419 5.342 1.00 0.00 59 VAL A CA 15
ATOM 26731 C C . VAL A 1 59 ? 1.193 -3.839 6.494 1.00 0.00 59 VAL A C 15
ATOM 26732 O O . VAL A 1 59 ? 0.732 -4.411 7.481 1.00 0.00 59 VAL A O 15
ATOM 26745 N N . GLU A 1 60 ? 2.483 -3.551 6.359 1.00 0.00 60 GLU A N 15
ATOM 26746 C CA . GLU A 1 60 ? 3.455 -3.901 7.389 1.00 0.00 60 GLU A CA 15
ATOM 26747 C C . GLU A 1 60 ? 4.436 -2.755 7.622 1.00 0.00 60 GLU A C 15
ATOM 26748 O O . GLU A 1 60 ? 4.739 -1.988 6.709 1.00 0.00 60 GLU A O 15
ATOM 26760 N N . SER A 1 61 ? 4.928 -2.647 8.852 1.00 0.00 61 SER A N 15
ATOM 26761 C CA . SER A 1 61 ? 5.872 -1.594 9.208 1.00 0.00 61 SER A CA 15
ATOM 26762 C C . SER A 1 61 ? 7.307 -2.108 9.151 1.00 0.00 61 SER A C 15
ATOM 26763 O O . SER A 1 61 ? 7.643 -3.116 9.773 1.00 0.00 61 SER A O 15
ATOM 26771 N N . LEU A 1 62 ? 8.150 -1.407 8.400 1.00 0.00 62 LEU A N 15
ATOM 26772 C CA . LEU A 1 62 ? 9.550 -1.791 8.260 1.00 0.00 62 LEU A CA 15
ATOM 26773 C C . LEU A 1 62 ? 10.461 -0.798 8.975 1.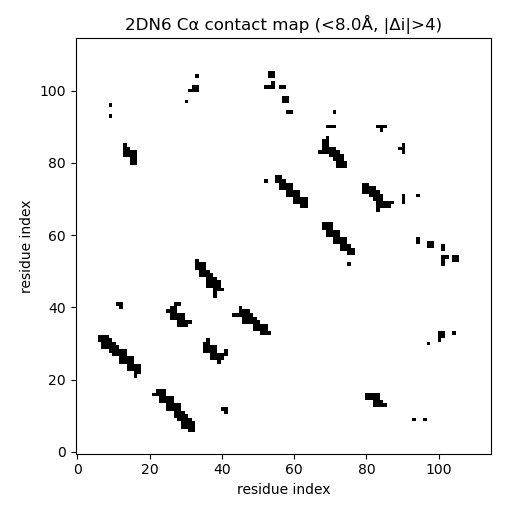00 0.00 62 LEU A C 15
ATOM 26774 O O . LEU A 1 62 ? 10.186 0.401 9.037 1.00 0.00 62 LEU A O 15
ATOM 26790 N N . PRO A 1 63 ? 11.573 -1.306 9.527 1.00 0.00 63 PRO A N 15
ATOM 26791 C CA . PRO A 1 63 ? 12.548 -0.481 10.245 1.00 0.00 63 PRO A CA 15
ATOM 26792 C C . PRO A 1 63 ? 13.318 0.450 9.313 1.00 0.00 63 PRO A C 15
ATOM 26793 O O . PRO A 1 63 ? 12.963 0.606 8.145 1.00 0.00 63 PRO A O 15
ATOM 26804 N N . ASP A 1 64 ? 14.372 1.065 9.838 1.00 0.00 64 ASP A N 15
ATOM 26805 C CA . ASP A 1 64 ? 15.193 1.979 9.052 1.00 0.00 64 ASP A CA 15
ATOM 26806 C C . ASP A 1 64 ? 15.960 1.226 7.969 1.00 0.00 64 ASP A C 15
ATOM 26807 O O . ASP A 1 64 ? 16.874 0.456 8.262 1.00 0.00 64 ASP A O 15
ATOM 26816 N N . LYS A 1 65 ? 15.581 1.454 6.716 1.00 0.00 65 LYS A N 15
ATOM 26817 C CA . LYS A 1 65 ? 16.232 0.799 5.588 1.00 0.00 65 LYS A CA 15
ATOM 26818 C C . LYS A 1 65 ? 17.066 1.794 4.788 1.00 0.00 65 LYS A C 15
ATOM 26819 O O . LYS A 1 65 ? 16.666 2.943 4.598 1.00 0.00 65 LYS A O 15
ATOM 26838 N N . ASP A 1 66 ? 18.226 1.346 4.321 1.00 0.00 66 ASP A N 15
ATOM 26839 C CA . ASP A 1 66 ? 19.115 2.196 3.538 1.00 0.00 66 ASP A CA 15
ATOM 26840 C C . ASP A 1 66 ? 19.051 3.641 4.024 1.00 0.00 66 ASP A C 15
ATOM 26841 O O . ASP A 1 66 ? 18.944 4.571 3.226 1.00 0.00 66 ASP A O 15
ATOM 26850 N N . GLY A 1 67 ? 19.117 3.821 5.340 1.00 0.00 67 GLY A N 15
ATOM 26851 C CA . GLY A 1 67 ? 19.064 5.155 5.910 1.00 0.00 67 GLY A CA 15
ATOM 26852 C C . GLY A 1 67 ? 17.685 5.775 5.808 1.00 0.00 67 GLY A C 15
ATOM 26853 O O . GLY A 1 67 ? 17.523 6.861 5.252 1.00 0.00 67 GLY A O 15
ATOM 26857 N N . LYS A 1 68 ? 16.686 5.082 6.344 1.00 0.00 68 LYS A N 15
ATOM 26858 C CA . LYS A 1 68 ? 15.312 5.570 6.311 1.00 0.00 68 LYS A CA 15
ATOM 26859 C C . LYS A 1 68 ? 14.680 5.511 7.699 1.00 0.00 68 LYS A C 15
ATOM 26860 O O . LYS A 1 68 ? 15.278 4.994 8.643 1.00 0.00 68 LYS A O 15
ATOM 26879 N N . LYS A 1 69 ? 13.469 6.044 7.815 1.00 0.00 69 LYS A N 15
ATOM 26880 C CA . LYS A 1 69 ? 12.754 6.051 9.086 1.00 0.00 69 LYS A CA 15
ATOM 26881 C C . LYS A 1 69 ? 11.249 5.944 8.864 1.00 0.00 69 LYS A C 15
ATOM 26882 O O . LYS A 1 69 ? 10.734 6.358 7.825 1.00 0.00 69 LYS A O 15
ATOM 26901 N N . CYS A 1 70 ? 10.549 5.388 9.847 1.00 0.00 70 CYS A N 15
ATOM 26902 C CA . CYS A 1 70 ? 9.102 5.228 9.760 1.00 0.00 70 CYS A CA 15
ATOM 26903 C C . CYS A 1 70 ? 8.699 4.665 8.400 1.00 0.00 70 CYS A C 15
ATOM 26904 O O . CYS A 1 70 ? 7.860 5.238 7.703 1.00 0.00 70 CYS A O 15
ATOM 26912 N N . LEU A 1 71 ? 9.302 3.542 8.029 1.00 0.00 71 LEU A N 15
ATOM 26913 C CA . LEU A 1 71 ? 9.007 2.901 6.751 1.00 0.00 71 LEU A CA 15
ATOM 26914 C C . LEU A 1 71 ? 7.813 1.960 6.877 1.00 0.00 71 LEU A C 15
ATOM 26915 O O . LEU A 1 71 ? 7.391 1.619 7.982 1.00 0.00 71 LEU A O 15
ATOM 26931 N N . PHE A 1 72 ? 7.274 1.542 5.736 1.00 0.00 72 PHE A N 15
ATOM 26932 C CA . PHE A 1 72 ? 6.129 0.639 5.718 1.00 0.00 72 PHE A CA 15
ATOM 26933 C C . PHE A 1 72 ? 5.900 0.079 4.317 1.00 0.00 72 PHE A C 15
ATOM 26934 O O . PHE A 1 72 ? 5.941 0.812 3.329 1.00 0.00 72 PHE A O 15
ATOM 26951 N N . LEU A 1 73 ? 5.661 -1.226 4.240 1.00 0.00 73 LEU A N 15
ATOM 26952 C CA . LEU A 1 73 ? 5.426 -1.886 2.961 1.00 0.00 73 LEU A CA 15
ATOM 26953 C C . LEU A 1 73 ? 4.138 -2.703 2.998 1.00 0.00 73 LEU A C 15
ATOM 26954 O O . LEU A 1 73 ? 3.766 -3.248 4.037 1.00 0.00 73 LEU A O 15
ATOM 26970 N N . VAL A 1 74 ? 3.462 -2.784 1.856 1.00 0.00 74 VAL A N 15
ATOM 26971 C CA . VAL A 1 74 ? 2.218 -3.537 1.757 1.00 0.00 74 VAL A CA 15
ATOM 26972 C C . VAL A 1 74 ? 2.407 -4.806 0.932 1.00 0.00 74 VAL A C 15
ATOM 26973 O O . VAL A 1 74 ? 2.921 -4.762 -0.186 1.00 0.00 74 VAL A O 15
ATOM 26986 N N . LYS A 1 75 ? 1.989 -5.936 1.490 1.00 0.00 75 LYS A N 15
ATOM 26987 C CA . LYS A 1 75 ? 2.110 -7.218 0.807 1.00 0.00 75 LYS A CA 15
ATOM 26988 C C . LYS A 1 75 ? 0.760 -7.673 0.260 1.00 0.00 75 LYS A C 15
ATOM 26989 O O . LYS A 1 75 ? -0.208 -7.816 1.007 1.00 0.00 75 LYS A O 15
ATOM 27008 N N . CYS A 1 76 ? 0.704 -7.899 -1.048 1.00 0.00 76 CYS A N 15
ATOM 27009 C CA . CYS A 1 76 ? -0.526 -8.339 -1.697 1.00 0.00 76 CYS A CA 15
ATOM 27010 C C . CYS A 1 76 ? -0.374 -9.753 -2.249 1.00 0.00 76 CYS A C 15
ATOM 27011 O O . CYS A 1 76 ? 0.700 -10.349 -2.172 1.00 0.00 76 CYS A O 15
ATOM 27018 N N . PHE A 1 77 ? -1.458 -10.283 -2.807 1.00 0.00 77 PHE A N 15
ATOM 27019 C CA . PHE A 1 77 ? -1.446 -11.627 -3.373 1.00 0.00 77 PHE A CA 15
ATOM 27020 C C . PHE A 1 77 ? -0.051 -11.997 -3.868 1.00 0.00 77 PHE A C 15
ATOM 27021 O O . PHE A 1 77 ? 0.636 -12.820 -3.262 1.00 0.00 77 PHE A O 15
ATOM 27038 N N . ASP A 1 78 ? 0.360 -11.385 -4.972 1.00 0.00 78 ASP A N 15
ATOM 27039 C CA . ASP A 1 78 ? 1.673 -11.648 -5.549 1.00 0.00 78 ASP A CA 15
ATOM 27040 C C . ASP A 1 78 ? 2.460 -10.353 -5.725 1.00 0.00 78 ASP A C 15
ATOM 27041 O O . ASP A 1 78 ? 3.690 -10.351 -5.690 1.00 0.00 78 ASP A O 15
ATOM 27050 N N . LYS A 1 79 ? 1.741 -9.251 -5.914 1.00 0.00 79 LYS A N 15
ATOM 27051 C CA . LYS A 1 79 ? 2.370 -7.949 -6.095 1.00 0.00 79 LYS A CA 15
ATOM 27052 C C . LYS A 1 79 ? 2.691 -7.308 -4.749 1.00 0.00 79 LYS A C 15
ATOM 27053 O O . LYS A 1 79 ? 2.028 -7.578 -3.747 1.00 0.00 79 LYS A O 15
ATOM 27072 N N . THR A 1 80 ? 3.711 -6.456 -4.732 1.00 0.00 80 THR A N 15
ATOM 27073 C CA . THR A 1 80 ? 4.120 -5.776 -3.509 1.00 0.00 80 THR A CA 15
ATOM 27074 C C . THR A 1 80 ? 4.285 -4.278 -3.742 1.00 0.00 80 THR A C 15
ATOM 27075 O O . THR A 1 80 ? 4.455 -3.831 -4.876 1.00 0.00 80 THR A O 15
ATOM 27086 N N . PHE A 1 81 ? 4.234 -3.508 -2.660 1.00 0.00 81 PHE A N 15
ATOM 27087 C CA . PHE A 1 81 ? 4.378 -2.059 -2.747 1.00 0.00 81 PHE A CA 15
ATOM 27088 C C . PHE A 1 81 ? 5.117 -1.512 -1.529 1.00 0.00 81 PHE A C 15
ATOM 27089 O O . PHE A 1 81 ? 4.687 -1.703 -0.392 1.00 0.00 81 PHE A O 15
ATOM 27106 N N . GLU A 1 82 ? 6.232 -0.832 -1.777 1.00 0.00 82 GLU A N 15
ATOM 27107 C CA . GLU A 1 82 ? 7.032 -0.260 -0.700 1.00 0.00 82 GLU A CA 15
ATOM 27108 C C . GLU A 1 82 ? 6.949 1.264 -0.713 1.00 0.00 82 GLU A C 15
ATOM 27109 O O . GLU A 1 82 ? 7.315 1.908 -1.697 1.00 0.00 82 GLU A O 15
ATOM 27121 N N . ILE A 1 83 ? 6.467 1.833 0.386 1.00 0.00 83 ILE A N 15
ATOM 27122 C CA . ILE A 1 83 ? 6.336 3.281 0.502 1.00 0.00 83 ILE A CA 15
ATOM 27123 C C . ILE A 1 83 ? 7.034 3.797 1.756 1.00 0.00 83 ILE A C 15
ATOM 27124 O O . ILE A 1 83 ? 7.147 3.085 2.754 1.00 0.00 83 ILE A O 15
ATOM 27140 N N . SER A 1 84 ? 7.499 5.041 1.698 1.00 0.00 84 SER A N 15
ATOM 27141 C CA . SER A 1 84 ? 8.188 5.652 2.829 1.00 0.00 84 SER A CA 15
ATOM 27142 C C . SER A 1 84 ? 7.488 6.937 3.261 1.00 0.00 84 SER A C 15
ATOM 27143 O O . SER A 1 84 ? 7.172 7.793 2.436 1.00 0.00 84 SER A O 15
ATOM 27151 N N . ALA A 1 85 ? 7.248 7.063 4.562 1.00 0.00 85 ALA A N 15
ATOM 27152 C CA . ALA A 1 85 ? 6.586 8.243 5.106 1.00 0.00 85 ALA A CA 15
ATOM 27153 C C . ALA A 1 85 ? 7.604 9.294 5.535 1.00 0.00 85 ALA A C 15
ATOM 27154 O O . ALA A 1 85 ? 8.770 8.980 5.779 1.00 0.00 85 ALA A O 15
ATOM 27161 N N . SER A 1 86 ? 7.157 10.542 5.625 1.00 0.00 86 SER A N 15
ATOM 27162 C CA . SER A 1 86 ? 8.031 11.641 6.020 1.00 0.00 86 SER A CA 15
ATOM 27163 C C . SER A 1 86 ? 8.171 11.704 7.538 1.00 0.00 86 SER A C 15
ATOM 27164 O O . SER A 1 86 ? 9.275 11.607 8.075 1.00 0.00 86 SER A O 15
ATOM 27172 N N . ASP A 1 87 ? 7.045 11.868 8.223 1.00 0.00 87 ASP A N 15
ATOM 27173 C CA . ASP A 1 87 ? 7.041 11.943 9.680 1.00 0.00 87 ASP A CA 15
ATOM 27174 C C . ASP A 1 87 ? 6.224 10.803 10.280 1.00 0.00 87 ASP A C 15
ATOM 27175 O O . ASP A 1 87 ? 5.487 10.114 9.575 1.00 0.00 87 ASP A O 15
ATOM 27184 N N . LYS A 1 88 ? 6.362 10.608 11.588 1.00 0.00 88 LYS A N 15
ATOM 27185 C CA . LYS A 1 88 ? 5.638 9.552 12.285 1.00 0.00 88 LYS A CA 15
ATOM 27186 C C . LYS A 1 88 ? 4.136 9.675 12.049 1.00 0.00 88 LYS A C 15
ATOM 27187 O O . LYS A 1 88 ? 3.420 8.675 12.003 1.00 0.00 88 LYS A O 15
ATOM 27206 N N . LYS A 1 89 ? 3.665 10.908 11.899 1.00 0.00 89 LYS A N 15
ATOM 27207 C CA . LYS A 1 89 ? 2.248 11.163 11.665 1.00 0.00 89 LYS A CA 15
ATOM 27208 C C . LYS A 1 89 ? 1.762 10.432 10.418 1.00 0.00 89 LYS A C 15
ATOM 27209 O O . LYS A 1 89 ? 0.865 9.592 10.488 1.00 0.00 89 LYS A O 15
ATOM 27228 N N . LYS A 1 90 ? 2.362 10.755 9.277 1.00 0.00 90 LYS A N 15
ATOM 27229 C CA . LYS A 1 90 ? 1.993 10.127 8.014 1.00 0.00 90 LYS A CA 15
ATOM 27230 C C . LYS A 1 90 ? 2.080 8.608 8.115 1.00 0.00 90 LYS A C 15
ATOM 27231 O O . LYS A 1 90 ? 1.081 7.906 7.956 1.00 0.00 90 LYS A O 15
ATOM 27250 N N . LYS A 1 91 ? 3.281 8.105 8.383 1.00 0.00 91 LYS A N 15
ATOM 27251 C CA . LYS A 1 91 ? 3.499 6.669 8.509 1.00 0.00 91 LYS A CA 15
ATOM 27252 C C . LYS A 1 91 ? 2.304 5.994 9.173 1.00 0.00 91 LYS A C 15
ATOM 27253 O O . LYS A 1 91 ? 1.625 5.171 8.559 1.00 0.00 91 LYS A O 15
ATOM 27272 N N . GLN A 1 92 ? 2.052 6.347 10.429 1.00 0.00 92 GLN A N 15
ATOM 27273 C CA . GLN A 1 92 ? 0.938 5.774 11.175 1.00 0.00 92 GLN A CA 15
ATOM 27274 C C . GLN A 1 92 ? -0.394 6.121 10.516 1.00 0.00 92 GLN A C 15
ATOM 27275 O O . GLN A 1 92 ? -1.097 5.243 10.018 1.00 0.00 92 GLN A O 15
ATOM 27289 N N . GLU A 1 93 ? -0.732 7.407 10.518 1.00 0.00 93 GLU A N 15
ATOM 27290 C CA . GLU A 1 93 ? -1.980 7.868 9.922 1.00 0.00 93 GLU A CA 15
ATOM 27291 C C . GLU A 1 93 ? -2.297 7.086 8.651 1.00 0.00 93 GLU A C 15
ATOM 27292 O O . GLU A 1 93 ? -3.462 6.865 8.320 1.00 0.00 93 GLU A O 15
ATOM 27304 N N . TRP A 1 94 ? -1.253 6.670 7.943 1.00 0.00 94 TRP A N 15
ATOM 27305 C CA . TRP A 1 94 ? -1.420 5.912 6.708 1.00 0.00 94 TRP A CA 15
ATOM 27306 C C . TRP A 1 94 ? -1.714 4.446 7.004 1.00 0.00 94 TRP A C 15
ATOM 27307 O O . TRP A 1 94 ? -2.802 3.950 6.710 1.00 0.00 94 TRP A O 15
ATOM 27328 N N . ILE A 1 95 ? -0.738 3.757 7.587 1.00 0.00 95 ILE A N 15
ATOM 27329 C CA . ILE A 1 95 ? -0.894 2.348 7.923 1.00 0.00 95 ILE A CA 15
ATOM 27330 C C . ILE A 1 95 ? -2.237 2.089 8.597 1.00 0.00 95 ILE A C 15
ATOM 27331 O O . ILE A 1 95 ? -2.918 1.111 8.290 1.00 0.00 95 ILE A O 15
ATOM 27347 N N . GLN A 1 96 ? -2.612 2.973 9.516 1.00 0.00 96 GLN A N 15
ATOM 27348 C CA . GLN A 1 96 ? -3.875 2.841 10.233 1.00 0.00 96 GLN A CA 15
ATOM 27349 C C . GLN A 1 96 ? -5.052 2.820 9.263 1.00 0.00 96 GLN A C 15
ATOM 27350 O O . GLN A 1 96 ? -5.884 1.914 9.301 1.00 0.00 96 GLN A O 15
ATOM 27364 N N . ALA A 1 97 ? -5.114 3.824 8.395 1.00 0.00 97 ALA A N 15
ATOM 27365 C CA . ALA A 1 97 ? -6.188 3.920 7.414 1.00 0.00 97 ALA A CA 15
ATOM 27366 C C . ALA A 1 97 ? -6.224 2.687 6.516 1.00 0.00 97 ALA A C 15
ATOM 27367 O O . ALA A 1 97 ? -7.262 2.041 6.374 1.00 0.00 97 ALA A O 15
ATOM 27374 N N . ILE A 1 98 ? -5.084 2.368 5.913 1.00 0.00 98 ILE A N 15
ATOM 27375 C CA . ILE A 1 98 ? -4.986 1.212 5.030 1.00 0.00 98 ILE A CA 15
ATOM 27376 C C . ILE A 1 98 ? -5.393 -0.068 5.752 1.00 0.00 98 ILE A C 15
ATOM 27377 O O . ILE A 1 98 ? -6.339 -0.746 5.350 1.00 0.00 98 ILE A O 15
ATOM 27393 N N . HIS A 1 99 ? -4.673 -0.392 6.821 1.00 0.00 99 HIS A N 15
ATOM 27394 C CA . HIS A 1 99 ? -4.960 -1.590 7.602 1.00 0.00 99 HIS A CA 15
ATOM 27395 C C . HIS A 1 99 ? -6.461 -1.748 7.822 1.00 0.00 99 HIS A C 15
ATOM 27396 O O . HIS A 1 99 ? -7.047 -2.768 7.461 1.00 0.00 99 HIS A O 15
ATOM 27411 N N . SER A 1 100 ? -7.078 -0.732 8.417 1.00 0.00 100 SER A N 15
ATOM 27412 C CA . SER A 1 100 ? -8.510 -0.760 8.689 1.00 0.00 100 SER A CA 15
ATOM 27413 C C . SER A 1 100 ? -9.302 -1.009 7.408 1.00 0.00 100 SER A C 15
ATOM 27414 O O . SER A 1 100 ? -10.129 -1.919 7.342 1.00 0.00 100 SER A O 15
ATOM 27422 N N . THR A 1 101 ? -9.042 -0.193 6.391 1.00 0.00 101 THR A N 15
ATOM 27423 C CA . THR A 1 101 ? -9.729 -0.322 5.113 1.00 0.00 101 THR A CA 15
ATOM 27424 C C . THR A 1 101 ? -9.821 -1.782 4.683 1.00 0.00 101 THR A C 15
ATOM 27425 O O . THR A 1 101 ? -10.864 -2.235 4.210 1.00 0.00 101 THR A O 15
ATOM 27436 N N . ILE A 1 102 ? -8.725 -2.514 4.851 1.00 0.00 102 ILE A N 15
ATOM 27437 C CA . ILE A 1 102 ? -8.683 -3.923 4.482 1.00 0.00 102 ILE A CA 15
ATOM 27438 C C . ILE A 1 102 ? -9.517 -4.767 5.440 1.00 0.00 102 ILE A C 15
ATOM 27439 O O . ILE A 1 102 ? -10.313 -5.605 5.015 1.00 0.00 102 ILE A O 15
ATOM 27455 N N . HIS A 1 103 ? -9.331 -4.539 6.736 1.00 0.00 103 HIS A N 15
ATOM 27456 C CA . HIS A 1 103 ? -10.069 -5.277 7.756 1.00 0.00 103 HIS A CA 15
ATOM 27457 C C . HIS A 1 103 ? -11.552 -5.353 7.405 1.00 0.00 103 HIS A C 15
ATOM 27458 O O . HIS A 1 103 ? -12.185 -6.397 7.568 1.00 0.00 103 HIS A O 15
ATOM 27473 N N . LEU A 1 104 ? -12.099 -4.242 6.925 1.00 0.00 104 LEU A N 15
ATOM 27474 C CA . LEU A 1 104 ? -13.508 -4.183 6.552 1.00 0.00 104 LEU A CA 15
ATOM 27475 C C . LEU A 1 104 ? -13.839 -5.242 5.505 1.00 0.00 104 LEU A C 15
ATOM 27476 O O . LEU A 1 104 ? -14.943 -5.787 5.486 1.00 0.00 104 LEU A O 15
ATOM 27492 N N . LEU A 1 105 ? -12.876 -5.529 4.637 1.00 0.00 105 LEU A N 15
ATOM 27493 C CA . LEU A 1 105 ? -13.064 -6.524 3.587 1.00 0.00 105 LEU A CA 15
ATOM 27494 C C . LEU A 1 105 ? -13.052 -7.935 4.167 1.00 0.00 105 LEU A C 15
ATOM 27495 O O . LEU A 1 105 ? -13.769 -8.818 3.695 1.00 0.00 105 LEU A O 15
ATOM 27511 N N . LYS A 1 106 ? -12.234 -8.141 5.194 1.00 0.00 106 LYS A N 15
ATOM 27512 C CA . LYS A 1 106 ? -12.131 -9.443 5.841 1.00 0.00 106 LYS A CA 15
ATOM 27513 C C . LYS A 1 106 ? -13.488 -9.899 6.367 1.00 0.00 106 LYS A C 15
ATOM 27514 O O . LYS A 1 106 ? -13.870 -11.059 6.207 1.00 0.00 106 LYS A O 15
ATOM 27533 N N . LEU A 1 107 ? -14.214 -8.979 6.993 1.00 0.00 107 LEU A N 15
ATOM 27534 C CA . LEU A 1 107 ? -15.531 -9.286 7.541 1.00 0.00 107 LEU A CA 15
ATOM 27535 C C . LEU A 1 107 ? -16.369 -10.072 6.537 1.00 0.00 107 LEU A C 15
ATOM 27536 O O . LEU A 1 107 ? -16.887 -11.143 6.850 1.00 0.00 107 LEU A O 15
ATOM 27552 N N . GLY A 1 108 ? -16.495 -9.532 5.328 1.00 0.00 108 GLY A N 15
ATOM 27553 C CA . GLY A 1 108 ? -17.269 -10.198 4.297 1.00 0.00 108 GLY A CA 15
ATOM 27554 C C . GLY A 1 108 ? -18.057 -9.223 3.444 1.00 0.00 108 GLY A C 15
ATOM 27555 O O . GLY A 1 108 ? -18.263 -8.073 3.832 1.00 0.00 108 GLY A O 15
ATOM 27559 N N . SER A 1 109 ? -18.498 -9.683 2.277 1.00 0.00 109 SER A N 15
ATOM 27560 C CA . SER A 1 109 ? -19.263 -8.841 1.364 1.00 0.00 109 SER A CA 15
ATOM 27561 C C . SER A 1 109 ? -19.900 -9.679 0.259 1.00 0.00 109 SER A C 15
ATOM 27562 O O . SER A 1 109 ? -19.367 -10.716 -0.135 1.00 0.00 109 SER A O 15
ATOM 27570 N N . SER A 1 110 ? -21.046 -9.220 -0.236 1.00 0.00 110 SER A N 15
ATOM 27571 C CA . SER A 1 110 ? -21.759 -9.928 -1.293 1.00 0.00 110 SER A CA 15
ATOM 27572 C C . SER A 1 110 ? -21.841 -11.420 -0.988 1.00 0.00 110 SER A C 15
ATOM 27573 O O . SER A 1 110 ? -21.661 -12.257 -1.872 1.00 0.00 110 SER A O 15
ATOM 27581 N N . GLY A 1 111 ? -22.114 -11.747 0.272 1.00 0.00 111 GLY A N 15
ATOM 27582 C CA . GLY A 1 111 ? -22.215 -13.138 0.673 1.00 0.00 111 GLY A CA 15
ATOM 27583 C C . GLY A 1 111 ? -23.439 -13.409 1.525 1.00 0.00 111 GLY A C 15
ATOM 27584 O O . GLY A 1 111 ? -23.934 -12.532 2.234 1.00 0.00 111 GLY A O 15
ATOM 27588 N N . PRO A 1 112 ? -23.947 -14.648 1.460 1.00 0.00 112 PRO A N 15
ATOM 27589 C CA . PRO A 1 112 ? -25.128 -15.060 2.225 1.00 0.00 112 PRO A CA 15
ATOM 27590 C C . PRO A 1 112 ? -24.848 -15.147 3.722 1.00 0.00 112 PRO A C 15
ATOM 27591 O O . PRO A 1 112 ? -23.696 -15.255 4.142 1.00 0.00 112 PRO A O 15
ATOM 27602 N N . SER A 1 113 ? -25.909 -15.101 4.521 1.00 0.00 113 SER A N 15
ATOM 27603 C CA . SER A 1 113 ? -25.777 -15.172 5.972 1.00 0.00 113 SER A CA 15
ATOM 27604 C C . SER A 1 113 ? -25.260 -16.541 6.404 1.00 0.00 113 SER A C 15
ATOM 27605 O O . SER A 1 113 ? -26.004 -17.521 6.416 1.00 0.00 113 SER A O 15
ATOM 27613 N N . SER A 1 114 ? -23.981 -16.598 6.759 1.00 0.00 114 SER A N 15
ATOM 27614 C CA . SER A 1 114 ? -23.362 -17.847 7.188 1.00 0.00 114 SER A CA 15
ATOM 27615 C C . SER A 1 114 ? -24.340 -18.685 8.006 1.00 0.00 114 SER A C 15
ATOM 27616 O O . SER A 1 114 ? -25.141 -18.152 8.773 1.00 0.00 114 SER A O 15
ATOM 27624 N N . GLY A 1 115 ? -24.269 -20.001 7.835 1.00 0.00 115 GLY A N 15
ATOM 27625 C CA . GLY A 1 115 ? -25.153 -20.893 8.563 1.00 0.00 115 GLY A CA 15
ATOM 27626 C C . GLY A 1 115 ? -26.588 -20.406 8.572 1.00 0.00 115 GLY A C 15
ATOM 27627 O O . GLY A 1 115 ? -27.087 -19.905 7.564 1.00 0.00 115 GLY A O 15
ATOM 27631 N N . GLY A 1 1 ? -16.409 13.738 13.704 1.00 0.00 1 GLY A N 16
ATOM 27632 C CA . GLY A 1 1 ? -15.067 13.966 13.202 1.00 0.00 1 GLY A CA 16
ATOM 27633 C C . GLY A 1 1 ? -14.646 12.928 12.181 1.00 0.00 1 GLY A C 16
ATOM 27634 O O . GLY A 1 1 ? -14.068 11.900 12.533 1.00 0.00 1 GLY A O 16
ATOM 27638 N N . SER A 1 2 ? -14.937 13.196 10.912 1.00 0.00 2 SER A N 16
ATOM 27639 C CA . SER A 1 2 ? -14.590 12.274 9.837 1.00 0.00 2 SER A CA 16
ATOM 27640 C C . SER A 1 2 ? -14.539 12.998 8.495 1.00 0.00 2 SER A C 16
ATOM 27641 O O . SER A 1 2 ? -15.206 14.015 8.301 1.00 0.00 2 SER A O 16
ATOM 27649 N N . SER A 1 3 ? -13.744 12.467 7.572 1.00 0.00 3 SER A N 16
ATOM 27650 C CA . SER A 1 3 ? -13.602 13.064 6.249 1.00 0.00 3 SER A CA 16
ATOM 27651 C C . SER A 1 3 ? -13.645 11.994 5.163 1.00 0.00 3 SER A C 16
ATOM 27652 O O . SER A 1 3 ? -13.102 10.902 5.329 1.00 0.00 3 SER A O 16
ATOM 27660 N N . GLY A 1 4 ? -14.295 12.316 4.049 1.00 0.00 4 GLY A N 16
ATOM 27661 C CA . GLY A 1 4 ? -14.398 11.372 2.951 1.00 0.00 4 GLY A CA 16
ATOM 27662 C C . GLY A 1 4 ? -15.689 11.528 2.171 1.00 0.00 4 GLY A C 16
ATOM 27663 O O . GLY A 1 4 ? -16.777 11.346 2.717 1.00 0.00 4 GLY A O 16
ATOM 27667 N N . SER A 1 5 ? -15.568 11.868 0.892 1.00 0.00 5 SER A N 16
ATOM 27668 C CA . SER A 1 5 ? -16.735 12.054 0.037 1.00 0.00 5 SER A CA 16
ATOM 27669 C C . SER A 1 5 ? -16.900 10.878 -0.921 1.00 0.00 5 SER A C 16
ATOM 27670 O O . SER A 1 5 ? -16.566 10.974 -2.102 1.00 0.00 5 SER A O 16
ATOM 27678 N N . SER A 1 6 ? -17.417 9.768 -0.403 1.00 0.00 6 SER A N 16
ATOM 27679 C CA . SER A 1 6 ? -17.622 8.572 -1.210 1.00 0.00 6 SER A CA 16
ATOM 27680 C C . SER A 1 6 ? -16.525 8.429 -2.260 1.00 0.00 6 SER A C 16
ATOM 27681 O O . SER A 1 6 ? -16.786 8.046 -3.399 1.00 0.00 6 SER A O 16
ATOM 27689 N N . GLY A 1 7 ? -15.293 8.741 -1.866 1.00 0.00 7 GLY A N 16
ATOM 27690 C CA . GLY A 1 7 ? -14.174 8.641 -2.783 1.00 0.00 7 GLY A CA 16
ATOM 27691 C C . GLY A 1 7 ? -12.897 8.201 -2.095 1.00 0.00 7 GLY A C 16
ATOM 27692 O O . GLY A 1 7 ? -12.871 7.174 -1.417 1.00 0.00 7 GLY A O 16
ATOM 27696 N N . VAL A 1 8 ? -11.833 8.978 -2.270 1.00 0.00 8 VAL A N 16
ATOM 27697 C CA . VAL A 1 8 ? -10.547 8.663 -1.661 1.00 0.00 8 VAL A CA 16
ATOM 27698 C C . VAL A 1 8 ? -10.544 9.004 -0.175 1.00 0.00 8 VAL A C 16
ATOM 27699 O O . VAL A 1 8 ? -10.976 10.085 0.226 1.00 0.00 8 VAL A O 16
ATOM 27712 N N . LEU A 1 9 ? -10.053 8.075 0.639 1.00 0.00 9 LEU A N 16
ATOM 27713 C CA . LEU A 1 9 ? -9.993 8.277 2.082 1.00 0.00 9 LEU A CA 16
ATOM 27714 C C . LEU A 1 9 ? -8.805 9.156 2.460 1.00 0.00 9 LEU A C 16
ATOM 27715 O O . LEU A 1 9 ? -8.954 10.145 3.178 1.00 0.00 9 LEU A O 16
ATOM 27731 N N . LYS A 1 10 ? -7.626 8.790 1.970 1.00 0.00 10 LYS A N 16
ATOM 27732 C CA . LYS A 1 10 ? -6.411 9.546 2.252 1.00 0.00 10 LYS A CA 16
ATOM 27733 C C . LYS A 1 10 ? -5.717 9.962 0.959 1.00 0.00 10 LYS A C 16
ATOM 27734 O O . LYS A 1 10 ? -5.908 9.341 -0.086 1.00 0.00 10 LYS A O 16
ATOM 27753 N N . GLN A 1 11 ? -4.910 11.016 1.039 1.00 0.00 11 GLN A N 16
ATOM 27754 C CA . GLN A 1 11 ? -4.187 11.514 -0.125 1.00 0.00 11 GLN A CA 16
ATOM 27755 C C . GLN A 1 11 ? -2.978 12.341 0.298 1.00 0.00 11 GLN A C 16
ATOM 27756 O O . GLN A 1 11 ? -3.079 13.207 1.165 1.00 0.00 11 GLN A O 16
ATOM 27770 N N . GLY A 1 12 ? -1.833 12.067 -0.321 1.00 0.00 12 GLY A N 16
ATOM 27771 C CA . GLY A 1 12 ? -0.621 12.794 0.005 1.00 0.00 12 GLY A CA 16
ATOM 27772 C C . GLY A 1 12 ? 0.587 12.277 -0.752 1.00 0.00 12 GLY A C 16
ATOM 27773 O O . GLY A 1 12 ? 0.695 11.080 -1.018 1.00 0.00 12 GLY A O 16
ATOM 27777 N N . TYR A 1 13 ? 1.495 13.181 -1.101 1.00 0.00 13 TYR A N 16
ATOM 27778 C CA . TYR A 1 13 ? 2.699 12.811 -1.836 1.00 0.00 13 TYR A CA 16
ATOM 27779 C C . TYR A 1 13 ? 3.584 11.890 -1.002 1.00 0.00 13 TYR A C 16
ATOM 27780 O O . TYR A 1 13 ? 4.064 12.271 0.065 1.00 0.00 13 TYR A O 16
ATOM 27798 N N . MET A 1 14 ? 3.796 10.675 -1.498 1.00 0.00 14 MET A N 16
ATOM 27799 C CA . MET A 1 14 ? 4.625 9.699 -0.801 1.00 0.00 14 MET A CA 16
ATOM 27800 C C . MET A 1 14 ? 5.698 9.135 -1.728 1.00 0.00 14 MET A C 16
ATOM 27801 O O . MET A 1 14 ? 5.513 9.078 -2.943 1.00 0.00 14 MET A O 16
ATOM 27815 N N . MET A 1 15 ? 6.818 8.722 -1.146 1.00 0.00 15 MET A N 16
ATOM 27816 C CA . MET A 1 15 ? 7.920 8.162 -1.921 1.00 0.00 15 MET A CA 16
ATOM 27817 C C . MET A 1 15 ? 7.850 6.638 -1.943 1.00 0.00 15 MET A C 16
ATOM 27818 O O . MET A 1 15 ? 7.935 5.987 -0.901 1.00 0.00 15 MET A O 16
ATOM 27832 N N . LYS A 1 16 ? 7.694 6.075 -3.136 1.00 0.00 16 LYS A N 16
ATOM 27833 C CA . LYS A 1 16 ? 7.614 4.628 -3.295 1.00 0.00 16 LYS A CA 16
ATOM 27834 C C . LYS A 1 16 ? 8.928 4.065 -3.827 1.00 0.00 16 LYS A C 16
ATOM 27835 O O . LYS A 1 16 ? 9.559 4.656 -4.705 1.00 0.00 16 LYS A O 16
ATOM 27854 N N . LYS A 1 17 ? 9.335 2.919 -3.292 1.00 0.00 17 LYS A N 16
ATOM 27855 C CA . LYS A 1 17 ? 10.573 2.274 -3.715 1.00 0.00 17 LYS A CA 16
ATOM 27856 C C . LYS A 1 17 ? 10.431 1.689 -5.116 1.00 0.00 17 LYS A C 16
ATOM 27857 O O . LYS A 1 17 ? 9.573 0.843 -5.362 1.00 0.00 17 LYS A O 16
ATOM 27876 N N . GLY A 1 18 ? 11.280 2.146 -6.032 1.00 0.00 18 GLY A N 16
ATOM 27877 C CA . GLY A 1 18 ? 11.232 1.656 -7.397 1.00 0.00 18 GLY A CA 16
ATOM 27878 C C . GLY A 1 18 ? 11.703 0.220 -7.514 1.00 0.00 18 GLY A C 16
ATOM 27879 O O . GLY A 1 18 ? 11.146 -0.677 -6.880 1.00 0.00 18 GLY A O 16
ATOM 27883 N N . HIS A 1 19 ? 12.730 0.000 -8.329 1.00 0.00 19 HIS A N 16
ATOM 27884 C CA . HIS A 1 19 ? 13.275 -1.339 -8.528 1.00 0.00 19 HIS A CA 16
ATOM 27885 C C . HIS A 1 19 ? 14.281 -1.684 -7.434 1.00 0.00 19 HIS A C 16
ATOM 27886 O O . HIS A 1 19 ? 14.656 -0.830 -6.630 1.00 0.00 19 HIS A O 16
ATOM 27901 N N . ARG A 1 20 ? 14.715 -2.940 -7.411 1.00 0.00 20 ARG A N 16
ATOM 27902 C CA . ARG A 1 20 ? 15.677 -3.397 -6.415 1.00 0.00 20 ARG A CA 16
ATOM 27903 C C . ARG A 1 20 ? 16.726 -2.324 -6.138 1.00 0.00 20 ARG A C 16
ATOM 27904 O O . ARG A 1 20 ? 17.197 -2.179 -5.010 1.00 0.00 20 ARG A O 16
ATOM 27925 N N . ARG A 1 21 ? 17.086 -1.575 -7.175 1.00 0.00 21 ARG A N 16
ATOM 27926 C CA . ARG A 1 21 ? 18.080 -0.517 -7.044 1.00 0.00 21 ARG A CA 16
ATOM 27927 C C . ARG A 1 21 ? 17.625 0.535 -6.037 1.00 0.00 21 ARG A C 16
ATOM 27928 O O . ARG A 1 21 ? 16.464 0.947 -6.035 1.00 0.00 21 ARG A O 16
ATOM 27949 N N . LYS A 1 22 ? 18.546 0.967 -5.183 1.00 0.00 22 LYS A N 16
ATOM 27950 C CA . LYS A 1 22 ? 18.241 1.972 -4.171 1.00 0.00 22 LYS A CA 16
ATOM 27951 C C . LYS A 1 22 ? 17.828 3.289 -4.819 1.00 0.00 22 LYS A C 16
ATOM 27952 O O . LYS A 1 22 ? 18.675 4.077 -5.239 1.00 0.00 22 LYS A O 16
ATOM 27971 N N . ASN A 1 23 ? 16.522 3.522 -4.896 1.00 0.00 23 ASN A N 16
ATOM 27972 C CA . ASN A 1 23 ? 15.997 4.745 -5.493 1.00 0.00 23 ASN A CA 16
ATOM 27973 C C . ASN A 1 23 ? 14.661 5.127 -4.864 1.00 0.00 23 ASN A C 16
ATOM 27974 O O . ASN A 1 23 ? 13.817 4.269 -4.606 1.00 0.00 23 ASN A O 16
ATOM 27985 N N . TRP A 1 24 ? 14.476 6.420 -4.621 1.00 0.00 24 TRP A N 16
ATOM 27986 C CA . TRP A 1 24 ? 13.241 6.916 -4.023 1.00 0.00 24 TRP A CA 16
ATOM 27987 C C . TRP A 1 24 ? 12.703 8.112 -4.800 1.00 0.00 24 TRP A C 16
ATOM 27988 O O . TRP A 1 24 ? 13.446 9.037 -5.130 1.00 0.00 24 TRP A O 16
ATOM 28009 N N . THR A 1 25 ? 11.406 8.089 -5.091 1.00 0.00 25 THR A N 16
ATOM 28010 C CA . THR A 1 25 ? 10.768 9.171 -5.830 1.00 0.00 25 THR A CA 16
ATOM 28011 C C . THR A 1 25 ? 9.378 9.469 -5.279 1.00 0.00 25 THR A C 16
ATOM 28012 O O . THR A 1 25 ? 8.603 8.555 -5.001 1.00 0.00 25 THR A O 16
ATOM 28023 N N . GLU A 1 26 ? 9.071 10.753 -5.124 1.00 0.00 26 GLU A N 16
ATOM 28024 C CA . GLU A 1 26 ? 7.773 11.170 -4.605 1.00 0.00 26 GLU A CA 16
ATOM 28025 C C . GLU A 1 26 ? 6.668 10.894 -5.621 1.00 0.00 26 GLU A C 16
ATOM 28026 O O . GLU A 1 26 ? 6.900 10.920 -6.829 1.00 0.00 26 GLU A O 16
ATOM 28038 N N . ARG A 1 27 ? 5.465 10.631 -5.120 1.00 0.00 27 ARG A N 16
ATOM 28039 C CA . ARG A 1 27 ? 4.324 10.349 -5.982 1.00 0.00 27 ARG A CA 16
ATOM 28040 C C . ARG A 1 27 ? 3.018 10.425 -5.197 1.00 0.00 27 ARG A C 16
ATOM 28041 O O . ARG A 1 27 ? 2.950 10.001 -4.043 1.00 0.00 27 ARG A O 16
ATOM 28062 N N . TRP A 1 28 ? 1.984 10.968 -5.830 1.00 0.00 28 TRP A N 16
ATOM 28063 C CA . TRP A 1 28 ? 0.680 11.100 -5.191 1.00 0.00 28 TRP A CA 16
ATOM 28064 C C . TRP A 1 28 ? 0.049 9.732 -4.954 1.00 0.00 28 TRP A C 16
ATOM 28065 O O . TRP A 1 28 ? 0.070 8.868 -5.830 1.00 0.00 28 TRP A O 16
ATOM 28086 N N . PHE A 1 29 ? -0.513 9.543 -3.764 1.00 0.00 29 PHE A N 16
ATOM 28087 C CA . PHE A 1 29 ? -1.149 8.279 -3.412 1.00 0.00 29 PHE A CA 16
ATOM 28088 C C . PHE A 1 29 ? -2.613 8.493 -3.039 1.00 0.00 29 PHE A C 16
ATOM 28089 O O . PHE A 1 29 ? -2.940 9.368 -2.237 1.00 0.00 29 PHE A O 16
ATOM 28106 N N . VAL A 1 30 ? -3.492 7.688 -3.627 1.00 0.00 30 VAL A N 16
ATOM 28107 C CA . VAL A 1 30 ? -4.921 7.787 -3.358 1.00 0.00 30 VAL A CA 16
ATOM 28108 C C . VAL A 1 30 ? -5.447 6.515 -2.702 1.00 0.00 30 VAL A C 16
ATOM 28109 O O . VAL A 1 30 ? -5.771 5.541 -3.382 1.00 0.00 30 VAL A O 16
ATOM 28122 N N . LEU A 1 31 ? -5.529 6.531 -1.376 1.00 0.00 31 LEU A N 16
ATOM 28123 C CA . LEU A 1 31 ? -6.017 5.378 -0.627 1.00 0.00 31 LEU A CA 16
ATOM 28124 C C . LEU A 1 31 ? -7.533 5.255 -0.741 1.00 0.00 31 LEU A C 16
ATOM 28125 O O . LEU A 1 31 ? -8.277 5.915 -0.015 1.00 0.00 31 LEU A O 16
ATOM 28141 N N . LYS A 1 32 ? -7.985 4.405 -1.656 1.00 0.00 32 LYS A N 16
ATOM 28142 C CA . LYS A 1 32 ? -9.412 4.192 -1.865 1.00 0.00 32 LYS A CA 16
ATOM 28143 C C . LYS A 1 32 ? -9.982 3.252 -0.807 1.00 0.00 32 LYS A C 16
ATOM 28144 O O . LYS A 1 32 ? -9.252 2.546 -0.111 1.00 0.00 32 LYS A O 16
ATOM 28163 N N . PRO A 1 33 ? -11.318 3.241 -0.682 1.00 0.00 33 PRO A N 16
ATOM 28164 C CA . PRO A 1 33 ? -12.015 2.391 0.288 1.00 0.00 33 PRO A CA 16
ATOM 28165 C C . PRO A 1 33 ? -11.938 0.912 -0.077 1.00 0.00 33 PRO A C 16
ATOM 28166 O O . PRO A 1 33 ? -12.034 0.044 0.789 1.00 0.00 33 PRO A O 16
ATOM 28177 N N . ASN A 1 34 ? -11.765 0.633 -1.365 1.00 0.00 34 ASN A N 16
ATOM 28178 C CA . ASN A 1 34 ? -11.675 -0.741 -1.844 1.00 0.00 34 ASN A CA 16
ATOM 28179 C C . ASN A 1 34 ? -10.526 -0.898 -2.835 1.00 0.00 34 ASN A C 16
ATOM 28180 O O . ASN A 1 34 ? -10.545 -1.787 -3.687 1.00 0.00 34 ASN A O 16
ATOM 28191 N N . ILE A 1 35 ? -9.527 -0.030 -2.717 1.00 0.00 35 ILE A N 16
ATOM 28192 C CA . ILE A 1 35 ? -8.369 -0.074 -3.601 1.00 0.00 35 ILE A CA 16
ATOM 28193 C C . ILE A 1 35 ? -7.369 1.023 -3.251 1.00 0.00 35 ILE A C 16
ATOM 28194 O O . ILE A 1 35 ? -7.598 1.818 -2.339 1.00 0.00 35 ILE A O 16
ATOM 28210 N N . ILE A 1 36 ? -6.260 1.060 -3.982 1.00 0.00 36 ILE A N 16
ATOM 28211 C CA . ILE A 1 36 ? -5.226 2.061 -3.751 1.00 0.00 36 ILE A CA 16
ATOM 28212 C C . ILE A 1 36 ? -4.496 2.406 -5.044 1.00 0.00 36 ILE A C 16
ATOM 28213 O O . ILE A 1 36 ? -3.673 1.630 -5.531 1.00 0.00 36 ILE A O 16
ATOM 28229 N N . SER A 1 37 ? -4.802 3.576 -5.596 1.00 0.00 37 SER A N 16
ATOM 28230 C CA . SER A 1 37 ? -4.176 4.024 -6.835 1.00 0.00 37 SER A CA 16
ATOM 28231 C C . SER A 1 37 ? -3.202 5.167 -6.568 1.00 0.00 37 SER A C 16
ATOM 28232 O O . SER A 1 37 ? -3.342 5.903 -5.591 1.00 0.00 37 SER A O 16
ATOM 28240 N N . TYR A 1 38 ? -2.214 5.310 -7.445 1.00 0.00 38 TYR A N 16
ATOM 28241 C CA . TYR A 1 38 ? -1.214 6.362 -7.305 1.00 0.00 38 TYR A CA 16
ATOM 28242 C C . TYR A 1 38 ? -1.037 7.124 -8.614 1.00 0.00 38 TYR A C 16
ATOM 28243 O O . TYR A 1 38 ? -0.816 6.527 -9.668 1.00 0.00 38 TYR A O 16
ATOM 28261 N N . TYR A 1 39 ? -1.136 8.447 -8.539 1.00 0.00 39 TYR A N 16
ATOM 28262 C CA . TYR A 1 39 ? -0.989 9.292 -9.718 1.00 0.00 39 TYR A CA 16
ATOM 28263 C C . TYR A 1 39 ? 0.301 10.103 -9.650 1.00 0.00 39 TYR A C 16
ATOM 28264 O O . TYR A 1 39 ? 0.537 10.836 -8.689 1.00 0.00 39 TYR A O 16
ATOM 28282 N N . VAL A 1 40 ? 1.134 9.967 -10.677 1.00 0.00 40 VAL A N 16
ATOM 28283 C CA . VAL A 1 40 ? 2.400 10.687 -10.736 1.00 0.00 40 VAL A CA 16
ATOM 28284 C C . VAL A 1 40 ? 2.283 12.059 -10.081 1.00 0.00 40 VAL A C 16
ATOM 28285 O O . VAL A 1 40 ? 3.237 12.556 -9.484 1.00 0.00 40 VAL A O 16
ATOM 28298 N N . SER A 1 41 ? 1.105 12.665 -10.197 1.00 0.00 41 SER A N 16
ATOM 28299 C CA . SER A 1 41 ? 0.864 13.982 -9.619 1.00 0.00 41 SER A CA 16
ATOM 28300 C C . SER A 1 41 ? -0.347 13.954 -8.691 1.00 0.00 41 SER A C 16
ATOM 28301 O O . SER A 1 41 ? -0.924 12.897 -8.439 1.00 0.00 41 SER A O 16
ATOM 28309 N N . GLU A 1 42 ? -0.725 15.124 -8.185 1.00 0.00 42 GLU A N 16
ATOM 28310 C CA . GLU A 1 42 ? -1.866 15.233 -7.285 1.00 0.00 42 GLU A CA 16
ATOM 28311 C C . GLU A 1 42 ? -3.075 15.821 -8.007 1.00 0.00 42 GLU A C 16
ATOM 28312 O O . GLU A 1 42 ? -3.922 16.472 -7.394 1.00 0.00 42 GLU A O 16
ATOM 28324 N N . ASP A 1 43 ? -3.148 15.587 -9.313 1.00 0.00 43 ASP A N 16
ATOM 28325 C CA . ASP A 1 43 ? -4.253 16.092 -10.120 1.00 0.00 43 ASP A CA 16
ATOM 28326 C C . ASP A 1 43 ? -5.269 14.990 -10.401 1.00 0.00 43 ASP A C 16
ATOM 28327 O O . ASP A 1 43 ? -6.368 15.254 -10.889 1.00 0.00 43 ASP A O 16
ATOM 28336 N N . LEU A 1 44 ? -4.894 13.754 -10.091 1.00 0.00 44 LEU A N 16
ATOM 28337 C CA . LEU A 1 44 ? -5.772 12.610 -10.311 1.00 0.00 44 LEU A CA 16
ATOM 28338 C C . LEU A 1 44 ? -6.130 12.474 -11.787 1.00 0.00 44 LEU A C 16
ATOM 28339 O O . LEU A 1 44 ? -7.232 12.049 -12.134 1.00 0.00 44 LEU A O 16
ATOM 28355 N N . LYS A 1 45 ? -5.190 12.836 -12.654 1.00 0.00 45 LYS A N 16
ATOM 28356 C CA . LYS A 1 45 ? -5.404 12.752 -14.094 1.00 0.00 45 LYS A CA 16
ATOM 28357 C C . LYS A 1 45 ? -4.565 11.633 -14.704 1.00 0.00 45 LYS A C 16
ATOM 28358 O O . LYS A 1 45 ? -5.039 10.887 -15.561 1.00 0.00 45 LYS A O 16
ATOM 28377 N N . ASP A 1 46 ? -3.320 11.522 -14.255 1.00 0.00 46 ASP A N 16
ATOM 28378 C CA . ASP A 1 46 ? -2.417 10.492 -14.755 1.00 0.00 46 ASP A CA 16
ATOM 28379 C C . ASP A 1 46 ? -2.256 9.368 -13.735 1.00 0.00 46 ASP A C 16
ATOM 28380 O O . ASP A 1 46 ? -1.606 9.540 -12.704 1.00 0.00 46 ASP A O 16
ATOM 28389 N N . LYS A 1 47 ? -2.853 8.218 -14.030 1.00 0.00 47 LYS A N 16
ATOM 28390 C CA . LYS A 1 47 ? -2.776 7.066 -13.140 1.00 0.00 47 LYS A CA 16
ATOM 28391 C C . LYS A 1 47 ? -1.736 6.065 -13.634 1.00 0.00 47 LYS A C 16
ATOM 28392 O O . LYS A 1 47 ? -1.562 5.879 -14.838 1.00 0.00 47 LYS A O 16
ATOM 28411 N N . LYS A 1 48 ? -1.049 5.422 -12.696 1.00 0.00 48 LYS A N 16
ATOM 28412 C CA . LYS A 1 48 ? -0.028 4.438 -13.035 1.00 0.00 48 LYS A CA 16
ATOM 28413 C C . LYS A 1 48 ? -0.564 3.020 -12.873 1.00 0.00 48 LYS A C 16
ATOM 28414 O O . LYS A 1 48 ? -0.366 2.168 -13.738 1.00 0.00 48 LYS A O 16
ATOM 28433 N N . GLY A 1 49 ? -1.247 2.773 -11.759 1.00 0.00 49 GLY A N 16
ATOM 28434 C CA . GLY A 1 49 ? -1.803 1.457 -11.505 1.00 0.00 49 GLY A CA 16
ATOM 28435 C C . GLY A 1 49 ? -2.737 1.443 -10.312 1.00 0.00 49 GLY A C 16
ATOM 28436 O O . GLY A 1 49 ? -2.971 2.476 -9.685 1.00 0.00 49 GLY A O 16
ATOM 28440 N N . ASP A 1 50 ? -3.275 0.269 -9.998 1.00 0.00 50 ASP A N 16
ATOM 28441 C CA . ASP A 1 50 ? -4.191 0.125 -8.872 1.00 0.00 50 ASP A CA 16
ATOM 28442 C C . ASP A 1 50 ? -3.865 -1.128 -8.064 1.00 0.00 50 ASP A C 16
ATOM 28443 O O . ASP A 1 50 ? -3.659 -2.204 -8.626 1.00 0.00 50 ASP A O 16
ATOM 28452 N N . ILE A 1 51 ? -3.820 -0.980 -6.745 1.00 0.00 51 ILE A N 16
ATOM 28453 C CA . ILE A 1 51 ? -3.519 -2.099 -5.861 1.00 0.00 51 ILE A CA 16
ATOM 28454 C C . ILE A 1 51 ? -4.796 -2.714 -5.298 1.00 0.00 51 ILE A C 16
ATOM 28455 O O . ILE A 1 51 ? -5.359 -2.218 -4.321 1.00 0.00 51 ILE A O 16
ATOM 28471 N N . LEU A 1 52 ? -5.248 -3.797 -5.920 1.00 0.00 52 LEU A N 16
ATOM 28472 C CA . LEU A 1 52 ? -6.459 -4.482 -5.481 1.00 0.00 52 LEU A CA 16
ATOM 28473 C C . LEU A 1 52 ? -6.366 -4.861 -4.007 1.00 0.00 52 LEU A C 16
ATOM 28474 O O . LEU A 1 52 ? -5.620 -5.768 -3.633 1.00 0.00 52 LEU A O 16
ATOM 28490 N N . LEU A 1 53 ? -7.129 -4.163 -3.173 1.00 0.00 53 LEU A N 16
ATOM 28491 C CA . LEU A 1 53 ? -7.134 -4.427 -1.738 1.00 0.00 53 LEU A CA 16
ATOM 28492 C C . LEU A 1 53 ? -7.928 -5.690 -1.420 1.00 0.00 53 LEU A C 16
ATOM 28493 O O . LEU A 1 53 ? -8.874 -6.036 -2.128 1.00 0.00 53 LEU A O 16
ATOM 28509 N N . ASP A 1 54 ? -7.538 -6.374 -0.350 1.00 0.00 54 ASP A N 16
ATOM 28510 C CA . ASP A 1 54 ? -8.216 -7.597 0.064 1.00 0.00 54 ASP A CA 16
ATOM 28511 C C . ASP A 1 54 ? -7.693 -8.078 1.414 1.00 0.00 54 ASP A C 16
ATOM 28512 O O . ASP A 1 54 ? -6.527 -7.869 1.748 1.00 0.00 54 ASP A O 16
ATOM 28521 N N . GLU A 1 55 ? -8.564 -8.720 2.186 1.00 0.00 55 GLU A N 16
ATOM 28522 C CA . GLU A 1 55 ? -8.189 -9.228 3.501 1.00 0.00 55 GLU A CA 16
ATOM 28523 C C . GLU A 1 55 ? -6.734 -9.687 3.512 1.00 0.00 55 GLU A C 16
ATOM 28524 O O . GLU A 1 55 ? -5.952 -9.285 4.373 1.00 0.00 55 GLU A O 16
ATOM 28536 N N . ASN A 1 56 ? -6.380 -10.533 2.551 1.00 0.00 56 ASN A N 16
ATOM 28537 C CA . ASN A 1 56 ? -5.019 -11.049 2.450 1.00 0.00 56 ASN A CA 16
ATOM 28538 C C . ASN A 1 56 ? -4.001 -9.915 2.517 1.00 0.00 56 ASN A C 16
ATOM 28539 O O . ASN A 1 56 ? -3.080 -9.940 3.334 1.00 0.00 56 ASN A O 16
ATOM 28550 N N . CYS A 1 57 ? -4.173 -8.922 1.651 1.00 0.00 57 CYS A N 16
ATOM 28551 C CA . CYS A 1 57 ? -3.270 -7.778 1.611 1.00 0.00 57 CYS A CA 16
ATOM 28552 C C . CYS A 1 57 ? -3.165 -7.119 2.983 1.00 0.00 57 CYS A C 16
ATOM 28553 O O . CYS A 1 57 ? -4.161 -6.980 3.694 1.00 0.00 57 CYS A O 16
ATOM 28560 N N . CYS A 1 58 ? -1.953 -6.715 3.348 1.00 0.00 58 CYS A N 16
ATOM 28561 C CA . CYS A 1 58 ? -1.717 -6.071 4.635 1.00 0.00 58 CYS A CA 16
ATOM 28562 C C . CYS A 1 58 ? -0.493 -5.163 4.572 1.00 0.00 58 CYS A C 16
ATOM 28563 O O . CYS A 1 58 ? 0.262 -5.187 3.600 1.00 0.00 58 CYS A O 16
ATOM 28571 N N . VAL A 1 59 ? -0.303 -4.361 5.616 1.00 0.00 59 VAL A N 16
ATOM 28572 C CA . VAL A 1 59 ? 0.828 -3.444 5.679 1.00 0.00 59 VAL A CA 16
ATOM 28573 C C . VAL A 1 59 ? 1.704 -3.735 6.893 1.00 0.00 59 VAL A C 16
ATOM 28574 O O . VAL A 1 59 ? 1.218 -4.204 7.922 1.00 0.00 59 VAL A O 16
ATOM 28587 N N . GLU A 1 60 ? 2.996 -3.453 6.765 1.00 0.00 60 GLU A N 16
ATOM 28588 C CA . GLU A 1 60 ? 3.939 -3.685 7.853 1.00 0.00 60 GLU A CA 16
ATOM 28589 C C . GLU A 1 60 ? 4.849 -2.475 8.052 1.00 0.00 60 GLU A C 16
ATOM 28590 O O . GLU A 1 60 ? 4.964 -1.621 7.174 1.00 0.00 60 GLU A O 16
ATOM 28602 N N . SER A 1 61 ? 5.492 -2.411 9.213 1.00 0.00 61 SER A N 16
ATOM 28603 C CA . SER A 1 61 ? 6.388 -1.305 9.531 1.00 0.00 61 SER A CA 16
ATOM 28604 C C . SER A 1 61 ? 7.846 -1.728 9.385 1.00 0.00 61 SER A C 16
ATOM 28605 O O . SER A 1 61 ? 8.342 -2.563 10.143 1.00 0.00 61 SER A O 16
ATOM 28613 N N . LEU A 1 62 ? 8.529 -1.147 8.405 1.00 0.00 62 LEU A N 16
ATOM 28614 C CA . LEU A 1 62 ? 9.932 -1.462 8.157 1.00 0.00 62 LEU A CA 16
ATOM 28615 C C . LEU A 1 62 ? 10.846 -0.577 8.999 1.00 0.00 62 LEU A C 16
ATOM 28616 O O . LEU A 1 62 ? 10.518 0.565 9.322 1.00 0.00 62 LEU A O 16
ATOM 28632 N N . PRO A 1 63 ? 12.021 -1.113 9.360 1.00 0.00 63 PRO A N 16
ATOM 28633 C CA . PRO A 1 63 ? 13.007 -0.388 10.166 1.00 0.00 63 PRO A CA 16
ATOM 28634 C C . PRO A 1 63 ? 13.656 0.757 9.396 1.00 0.00 63 PRO A C 16
ATOM 28635 O O . PRO A 1 63 ? 13.203 1.123 8.311 1.00 0.00 63 PRO A O 16
ATOM 28646 N N . ASP A 1 64 ? 14.718 1.319 9.963 1.00 0.00 64 ASP A N 16
ATOM 28647 C CA . ASP A 1 64 ? 15.430 2.422 9.329 1.00 0.00 64 ASP A CA 16
ATOM 28648 C C . ASP A 1 64 ? 16.438 1.903 8.309 1.00 0.00 64 ASP A C 16
ATOM 28649 O O . ASP A 1 64 ? 17.261 1.040 8.616 1.00 0.00 64 ASP A O 16
ATOM 28658 N N . LYS A 1 65 ? 16.369 2.434 7.093 1.00 0.00 65 LYS A N 16
ATOM 28659 C CA . LYS A 1 65 ? 17.275 2.025 6.026 1.00 0.00 65 LYS A CA 16
ATOM 28660 C C . LYS A 1 65 ? 17.327 3.078 4.924 1.00 0.00 65 LYS A C 16
ATOM 28661 O O . LYS A 1 65 ? 16.415 3.893 4.787 1.00 0.00 65 LYS A O 16
ATOM 28680 N N . ASP A 1 66 ? 18.399 3.054 4.139 1.00 0.00 66 ASP A N 16
ATOM 28681 C CA . ASP A 1 66 ? 18.569 4.005 3.047 1.00 0.00 66 ASP A CA 16
ATOM 28682 C C . ASP A 1 66 ? 18.342 5.434 3.530 1.00 0.00 66 ASP A C 16
ATOM 28683 O O . ASP A 1 66 ? 17.718 6.240 2.843 1.00 0.00 66 ASP A O 16
ATOM 28692 N N . GLY A 1 67 ? 18.853 5.739 4.719 1.00 0.00 67 GLY A N 16
ATOM 28693 C CA . GLY A 1 67 ? 18.694 7.071 5.275 1.00 0.00 67 GLY A CA 16
ATOM 28694 C C . GLY A 1 67 ? 17.244 7.416 5.548 1.00 0.00 67 GLY A C 16
ATOM 28695 O O . GLY A 1 67 ? 16.741 8.437 5.079 1.00 0.00 67 GLY A O 16
ATOM 28699 N N . LYS A 1 68 ? 16.567 6.561 6.308 1.00 0.00 68 LYS A N 16
ATOM 28700 C CA . LYS A 1 68 ? 15.165 6.779 6.644 1.00 0.00 68 LYS A CA 16
ATOM 28701 C C . LYS A 1 68 ? 14.916 6.532 8.128 1.00 0.00 68 LYS A C 16
ATOM 28702 O O . LYS A 1 68 ? 15.782 6.017 8.837 1.00 0.00 68 LYS A O 16
ATOM 28721 N N . LYS A 1 69 ? 13.728 6.901 8.594 1.00 0.00 69 LYS A N 16
ATOM 28722 C CA . LYS A 1 69 ? 13.363 6.717 9.993 1.00 0.00 69 LYS A CA 16
ATOM 28723 C C . LYS A 1 69 ? 11.987 6.069 10.116 1.00 0.00 69 LYS A C 16
ATOM 28724 O O . LYS A 1 69 ? 11.777 5.190 10.953 1.00 0.00 69 LYS A O 16
ATOM 28743 N N . CYS A 1 70 ? 11.055 6.507 9.278 1.00 0.00 70 CYS A N 16
ATOM 28744 C CA . CYS A 1 70 ? 9.699 5.969 9.293 1.00 0.00 70 CYS A CA 16
ATOM 28745 C C . CYS A 1 70 ? 9.333 5.381 7.934 1.00 0.00 70 CYS A C 16
ATOM 28746 O O . CYS A 1 70 ? 8.831 6.085 7.056 1.00 0.00 70 CYS A O 16
ATOM 28754 N N . LEU A 1 71 ? 9.588 4.089 7.766 1.00 0.00 71 LEU A N 16
ATOM 28755 C CA . LEU A 1 71 ? 9.287 3.406 6.512 1.00 0.00 71 LEU A CA 16
ATOM 28756 C C . LEU A 1 71 ? 8.178 2.377 6.706 1.00 0.00 71 LEU A C 16
ATOM 28757 O O . LEU A 1 71 ? 7.991 1.848 7.802 1.00 0.00 71 LEU A O 16
ATOM 28773 N N . PHE A 1 72 ? 7.445 2.096 5.633 1.00 0.00 72 PHE A N 16
ATOM 28774 C CA . PHE A 1 72 ? 6.354 1.129 5.685 1.00 0.00 72 PHE A CA 16
ATOM 28775 C C . PHE A 1 72 ? 6.045 0.584 4.294 1.00 0.00 72 PHE A C 16
ATOM 28776 O O . PHE A 1 72 ? 5.947 1.339 3.326 1.00 0.00 72 PHE A O 16
ATOM 28793 N N . LEU A 1 73 ? 5.892 -0.733 4.201 1.00 0.00 73 LEU A N 16
ATOM 28794 C CA . LEU A 1 73 ? 5.594 -1.381 2.929 1.00 0.00 73 LEU A CA 16
ATOM 28795 C C . LEU A 1 73 ? 4.341 -2.244 3.037 1.00 0.00 73 LEU A C 16
ATOM 28796 O O . LEU A 1 73 ? 4.037 -2.785 4.101 1.00 0.00 73 LEU A O 16
ATOM 28812 N N . VAL A 1 74 ? 3.617 -2.369 1.930 1.00 0.00 74 VAL A N 16
ATOM 28813 C CA . VAL A 1 74 ? 2.398 -3.169 1.899 1.00 0.00 74 VAL A CA 16
ATOM 28814 C C . VAL A 1 74 ? 2.628 -4.493 1.179 1.00 0.00 74 VAL A C 16
ATOM 28815 O O . VAL A 1 74 ? 3.140 -4.524 0.060 1.00 0.00 74 VAL A O 16
ATOM 28828 N N . LYS A 1 75 ? 2.246 -5.588 1.829 1.00 0.00 75 LYS A N 16
ATOM 28829 C CA . LYS A 1 75 ? 2.407 -6.917 1.251 1.00 0.00 75 LYS A CA 16
ATOM 28830 C C . LYS A 1 75 ? 1.068 -7.470 0.777 1.00 0.00 75 LYS A C 16
ATOM 28831 O O . LYS A 1 75 ? 0.123 -7.593 1.557 1.00 0.00 75 LYS A O 16
ATOM 28850 N N . CYS A 1 76 ? 0.992 -7.805 -0.507 1.00 0.00 76 CYS A N 16
ATOM 28851 C CA . CYS A 1 76 ? -0.231 -8.347 -1.086 1.00 0.00 76 CYS A CA 16
ATOM 28852 C C . CYS A 1 76 ? -0.019 -9.782 -1.561 1.00 0.00 76 CYS A C 16
ATOM 28853 O O . CYS A 1 76 ? 1.089 -10.313 -1.490 1.00 0.00 76 CYS A O 16
ATOM 28860 N N . PHE A 1 77 ? -1.089 -10.403 -2.045 1.00 0.00 77 PHE A N 16
ATOM 28861 C CA . PHE A 1 77 ? -1.022 -11.776 -2.531 1.00 0.00 77 PHE A CA 16
ATOM 28862 C C . PHE A 1 77 ? 0.363 -12.087 -3.093 1.00 0.00 77 PHE A C 16
ATOM 28863 O O . PHE A 1 77 ? 1.135 -12.834 -2.491 1.00 0.00 77 PHE A O 16
ATOM 28880 N N . ASP A 1 78 ? 0.669 -11.508 -4.249 1.00 0.00 78 ASP A N 16
ATOM 28881 C CA . ASP A 1 78 ? 1.960 -11.722 -4.892 1.00 0.00 78 ASP A CA 16
ATOM 28882 C C . ASP A 1 78 ? 2.650 -10.392 -5.180 1.00 0.00 78 ASP A C 16
ATOM 28883 O O . ASP A 1 78 ? 3.877 -10.322 -5.266 1.00 0.00 78 ASP A O 16
ATOM 28892 N N . LYS A 1 79 ? 1.855 -9.339 -5.331 1.00 0.00 79 LYS A N 16
ATOM 28893 C CA . LYS A 1 79 ? 2.387 -8.011 -5.609 1.00 0.00 79 LYS A CA 16
ATOM 28894 C C . LYS A 1 79 ? 2.793 -7.305 -4.319 1.00 0.00 79 LYS A C 16
ATOM 28895 O O . LYS A 1 79 ? 2.223 -7.555 -3.256 1.00 0.00 79 LYS A O 16
ATOM 28914 N N . THR A 1 80 ? 3.781 -6.421 -4.418 1.00 0.00 80 THR A N 16
ATOM 28915 C CA . THR A 1 80 ? 4.262 -5.680 -3.260 1.00 0.00 80 THR A CA 16
ATOM 28916 C C . THR A 1 80 ? 4.402 -4.195 -3.577 1.00 0.00 80 THR A C 16
ATOM 28917 O O . THR A 1 80 ? 4.579 -3.811 -4.733 1.00 0.00 80 THR A O 16
ATOM 28928 N N . PHE A 1 81 ? 4.323 -3.364 -2.542 1.00 0.00 81 PHE A N 16
ATOM 28929 C CA . PHE A 1 81 ? 4.440 -1.921 -2.711 1.00 0.00 81 PHE A CA 16
ATOM 28930 C C . PHE A 1 81 ? 5.145 -1.289 -1.514 1.00 0.00 81 PHE A C 16
ATOM 28931 O O . PHE A 1 81 ? 4.588 -1.218 -0.420 1.00 0.00 81 PHE A O 16
ATOM 28948 N N . GLU A 1 82 ? 6.375 -0.833 -1.732 1.00 0.00 82 GLU A N 16
ATOM 28949 C CA . GLU A 1 82 ? 7.157 -0.209 -0.672 1.00 0.00 82 GLU A CA 16
ATOM 28950 C C . GLU A 1 82 ? 6.997 1.309 -0.699 1.00 0.00 82 GLU A C 16
ATOM 28951 O O . GLU A 1 82 ? 7.326 1.960 -1.691 1.00 0.00 82 GLU A O 16
ATOM 28963 N N . ILE A 1 83 ? 6.490 1.864 0.397 1.00 0.00 83 ILE A N 16
ATOM 28964 C CA . ILE A 1 83 ? 6.287 3.304 0.499 1.00 0.00 83 ILE A CA 16
ATOM 28965 C C . ILE A 1 83 ? 7.063 3.886 1.675 1.00 0.00 83 ILE A C 16
ATOM 28966 O O . ILE A 1 83 ? 7.299 3.207 2.674 1.00 0.00 83 ILE A O 16
ATOM 28982 N N . SER A 1 84 ? 7.456 5.150 1.550 1.00 0.00 84 SER A N 16
ATOM 28983 C CA . SER A 1 84 ? 8.207 5.824 2.603 1.00 0.00 84 SER A CA 16
ATOM 28984 C C . SER A 1 84 ? 7.411 6.993 3.175 1.00 0.00 84 SER A C 16
ATOM 28985 O O . SER A 1 84 ? 6.737 7.716 2.442 1.00 0.00 84 SER A O 16
ATOM 28993 N N . ALA A 1 85 ? 7.496 7.171 4.489 1.00 0.00 85 ALA A N 16
ATOM 28994 C CA . ALA A 1 85 ? 6.785 8.253 5.160 1.00 0.00 85 ALA A CA 16
ATOM 28995 C C . ALA A 1 85 ? 7.753 9.330 5.640 1.00 0.00 85 ALA A C 16
ATOM 28996 O O . ALA A 1 85 ? 8.952 9.086 5.773 1.00 0.00 85 ALA A O 16
ATOM 29003 N N . SER A 1 86 ? 7.223 10.522 5.898 1.00 0.00 86 SER A N 16
ATOM 29004 C CA . SER A 1 86 ? 8.041 11.638 6.358 1.00 0.00 86 SER A CA 16
ATOM 29005 C C . SER A 1 86 ? 8.177 11.620 7.878 1.00 0.00 86 SER A C 16
ATOM 29006 O O . SER A 1 86 ? 9.286 11.590 8.412 1.00 0.00 86 SER A O 16
ATOM 29014 N N . ASP A 1 87 ? 7.042 11.640 8.567 1.00 0.00 87 ASP A N 16
ATOM 29015 C CA . ASP A 1 87 ? 7.033 11.625 10.026 1.00 0.00 87 ASP A CA 16
ATOM 29016 C C . ASP A 1 87 ? 6.143 10.504 10.552 1.00 0.00 87 ASP A C 16
ATOM 29017 O O . ASP A 1 87 ? 5.243 10.032 9.856 1.00 0.00 87 ASP A O 16
ATOM 29026 N N . LYS A 1 88 ? 6.399 10.081 11.786 1.00 0.00 88 LYS A N 16
ATOM 29027 C CA . LYS A 1 88 ? 5.622 9.016 12.407 1.00 0.00 88 LYS A CA 16
ATOM 29028 C C . LYS A 1 88 ? 4.137 9.170 12.090 1.00 0.00 88 LYS A C 16
ATOM 29029 O O . LYS A 1 88 ? 3.437 8.185 11.855 1.00 0.00 88 LYS A O 16
ATOM 29048 N N . LYS A 1 89 ? 3.664 10.411 12.085 1.00 0.00 89 LYS A N 16
ATOM 29049 C CA . LYS A 1 89 ? 2.263 10.695 11.795 1.00 0.00 89 LYS A CA 16
ATOM 29050 C C . LYS A 1 89 ? 1.828 10.016 10.500 1.00 0.00 89 LYS A C 16
ATOM 29051 O O . LYS A 1 89 ? 0.978 9.125 10.510 1.00 0.00 89 LYS A O 16
ATOM 29070 N N . LYS A 1 90 ? 2.416 10.441 9.387 1.00 0.00 90 LYS A N 16
ATOM 29071 C CA . LYS A 1 90 ? 2.091 9.872 8.085 1.00 0.00 90 LYS A CA 16
ATOM 29072 C C . LYS A 1 90 ? 2.235 8.354 8.103 1.00 0.00 90 LYS A C 16
ATOM 29073 O O . LYS A 1 90 ? 1.288 7.626 7.805 1.00 0.00 90 LYS A O 16
ATOM 29092 N N . LYS A 1 91 ? 3.426 7.881 8.455 1.00 0.00 91 LYS A N 16
ATOM 29093 C CA . LYS A 1 91 ? 3.694 6.449 8.515 1.00 0.00 91 LYS A CA 16
ATOM 29094 C C . LYS A 1 91 ? 2.566 5.714 9.232 1.00 0.00 91 LYS A C 16
ATOM 29095 O O . LYS A 1 91 ? 1.878 4.884 8.637 1.00 0.00 91 LYS A O 16
ATOM 29114 N N . GLN A 1 92 ? 2.381 6.025 10.510 1.00 0.00 92 GLN A N 16
ATOM 29115 C CA . GLN A 1 92 ? 1.335 5.394 11.307 1.00 0.00 92 GLN A CA 16
ATOM 29116 C C . GLN A 1 92 ? -0.039 5.635 10.690 1.00 0.00 92 GLN A C 16
ATOM 29117 O O . GLN A 1 92 ? -0.699 4.700 10.239 1.00 0.00 92 GLN A O 16
ATOM 29131 N N . GLU A 1 93 ? -0.463 6.895 10.675 1.00 0.00 93 GLU A N 16
ATOM 29132 C CA . GLU A 1 93 ? -1.759 7.258 10.114 1.00 0.00 93 GLU A CA 16
ATOM 29133 C C . GLU A 1 93 ? -2.066 6.427 8.872 1.00 0.00 93 GLU A C 16
ATOM 29134 O O . GLU A 1 93 ? -3.106 5.772 8.792 1.00 0.00 93 GLU A O 16
ATOM 29146 N N . TRP A 1 94 ? -1.156 6.459 7.906 1.00 0.00 94 TRP A N 16
ATOM 29147 C CA . TRP A 1 94 ? -1.329 5.709 6.667 1.00 0.00 94 TRP A CA 16
ATOM 29148 C C . TRP A 1 94 ? -1.545 4.227 6.953 1.00 0.00 94 TRP A C 16
ATOM 29149 O O . TRP A 1 94 ? -2.554 3.649 6.547 1.00 0.00 94 TRP A O 16
ATOM 29170 N N . ILE A 1 95 ? -0.594 3.619 7.654 1.00 0.00 95 ILE A N 16
ATOM 29171 C CA . ILE A 1 95 ? -0.683 2.205 7.995 1.00 0.00 95 ILE A CA 16
ATOM 29172 C C . ILE A 1 95 ? -2.036 1.873 8.614 1.00 0.00 95 ILE A C 16
ATOM 29173 O O . ILE A 1 95 ? -2.744 0.983 8.141 1.00 0.00 95 ILE A O 16
ATOM 29189 N N . GLN A 1 96 ? -2.390 2.594 9.672 1.00 0.00 96 GLN A N 16
ATOM 29190 C CA . GLN A 1 96 ? -3.660 2.376 10.355 1.00 0.00 96 GLN A CA 16
ATOM 29191 C C . GLN A 1 96 ? -4.827 2.476 9.379 1.00 0.00 96 GLN A C 16
ATOM 29192 O O . GLN A 1 96 ? -5.756 1.670 9.423 1.00 0.00 96 GLN A O 16
ATOM 29206 N N . ALA A 1 97 ? -4.773 3.471 8.499 1.00 0.00 97 ALA A N 16
ATOM 29207 C CA . ALA A 1 97 ? -5.825 3.675 7.511 1.00 0.00 97 ALA A CA 16
ATOM 29208 C C . ALA A 1 97 ? -5.940 2.475 6.576 1.00 0.00 97 ALA A C 16
ATOM 29209 O O . ALA A 1 97 ? -7.003 1.864 6.465 1.00 0.00 97 ALA A O 16
ATOM 29216 N N . ILE A 1 98 ? -4.841 2.145 5.907 1.00 0.00 98 ILE A N 16
ATOM 29217 C CA . ILE A 1 98 ? -4.820 1.019 4.982 1.00 0.00 98 ILE A CA 16
ATOM 29218 C C . ILE A 1 98 ? -5.214 -0.277 5.684 1.00 0.00 98 ILE A C 16
ATOM 29219 O O . ILE A 1 98 ? -6.140 -0.969 5.260 1.00 0.00 98 ILE A O 16
ATOM 29235 N N . HIS A 1 99 ? -4.506 -0.598 6.762 1.00 0.00 99 HIS A N 16
ATOM 29236 C CA . HIS A 1 99 ? -4.783 -1.809 7.526 1.00 0.00 99 HIS A CA 16
ATOM 29237 C C . HIS A 1 99 ? -6.276 -1.944 7.808 1.00 0.00 99 HIS A C 16
ATOM 29238 O O . HIS A 1 99 ? -6.896 -2.948 7.456 1.00 0.00 99 HIS A O 16
ATOM 29253 N N . SER A 1 100 ? -6.848 -0.927 8.444 1.00 0.00 100 SER A N 16
ATOM 29254 C CA . SER A 1 100 ? -8.268 -0.934 8.777 1.00 0.00 100 SER A CA 16
ATOM 29255 C C . SER A 1 100 ? -9.119 -1.109 7.523 1.00 0.00 100 SER A C 16
ATOM 29256 O O . SER A 1 100 ? -10.037 -1.929 7.491 1.00 0.00 100 SER A O 16
ATOM 29264 N N . THR A 1 101 ? -8.807 -0.332 6.491 1.00 0.00 101 THR A N 16
ATOM 29265 C CA . THR A 1 101 ? -9.542 -0.399 5.234 1.00 0.00 101 THR A CA 16
ATOM 29266 C C . THR A 1 101 ? -9.704 -1.841 4.768 1.00 0.00 101 THR A C 16
ATOM 29267 O O . THR A 1 101 ? -10.746 -2.215 4.229 1.00 0.00 101 THR A O 16
ATOM 29278 N N . ILE A 1 102 ? -8.669 -2.646 4.980 1.00 0.00 102 ILE A N 16
ATOM 29279 C CA . ILE A 1 102 ? -8.698 -4.048 4.582 1.00 0.00 102 ILE A CA 16
ATOM 29280 C C . ILE A 1 102 ? -9.695 -4.837 5.424 1.00 0.00 102 ILE A C 16
ATOM 29281 O O . ILE A 1 102 ? -10.453 -5.656 4.902 1.00 0.00 102 ILE A O 16
ATOM 29297 N N . HIS A 1 103 ? -9.691 -4.585 6.729 1.00 0.00 103 HIS A N 16
ATOM 29298 C CA . HIS A 1 103 ? -10.597 -5.270 7.643 1.00 0.00 103 HIS A CA 16
ATOM 29299 C C . HIS A 1 103 ? -12.037 -5.186 7.145 1.00 0.00 103 HIS A C 16
ATOM 29300 O O . HIS A 1 103 ? -12.793 -6.155 7.232 1.00 0.00 103 HIS A O 16
ATOM 29315 N N . LEU A 1 104 ? -12.411 -4.023 6.624 1.00 0.00 104 LEU A N 16
ATOM 29316 C CA . LEU A 1 104 ? -13.761 -3.812 6.113 1.00 0.00 104 LEU A CA 16
ATOM 29317 C C . LEU A 1 104 ? -14.088 -4.814 5.010 1.00 0.00 104 LEU A C 16
ATOM 29318 O O . LEU A 1 104 ? -15.228 -5.263 4.883 1.00 0.00 104 LEU A O 16
ATOM 29334 N N . LEU A 1 105 ? -13.082 -5.162 4.217 1.00 0.00 105 LEU A N 16
ATOM 29335 C CA . LEU A 1 105 ? -13.261 -6.114 3.126 1.00 0.00 105 LEU A CA 16
ATOM 29336 C C . LEU A 1 105 ? -13.458 -7.527 3.663 1.00 0.00 105 LEU A C 16
ATOM 29337 O O . LEU A 1 105 ? -14.181 -8.332 3.075 1.00 0.00 105 LEU A O 16
ATOM 29353 N N . LYS A 1 106 ? -12.812 -7.823 4.786 1.00 0.00 106 LYS A N 16
ATOM 29354 C CA . LYS A 1 106 ? -12.918 -9.138 5.406 1.00 0.00 106 LYS A CA 16
ATOM 29355 C C . LYS A 1 106 ? -14.368 -9.462 5.751 1.00 0.00 106 LYS A C 16
ATOM 29356 O O . LYS A 1 106 ? -14.849 -10.565 5.484 1.00 0.00 106 LYS A O 16
ATOM 29375 N N . LEU A 1 107 ? -15.061 -8.496 6.343 1.00 0.00 107 LEU A N 16
ATOM 29376 C CA . LEU A 1 107 ? -16.458 -8.678 6.722 1.00 0.00 107 LEU A CA 16
ATOM 29377 C C . LEU A 1 107 ? -17.233 -9.394 5.621 1.00 0.00 107 LEU A C 16
ATOM 29378 O O . LEU A 1 107 ? -17.906 -10.393 5.870 1.00 0.00 107 LEU A O 16
ATOM 29394 N N . GLY A 1 108 ? -17.131 -8.876 4.400 1.00 0.00 108 GLY A N 16
ATOM 29395 C CA . GLY A 1 108 ? -17.825 -9.480 3.278 1.00 0.00 108 GLY A CA 16
ATOM 29396 C C . GLY A 1 108 ? -16.879 -10.162 2.310 1.00 0.00 108 GLY A C 16
ATOM 29397 O O . GLY A 1 108 ? -15.995 -9.522 1.740 1.00 0.00 108 GLY A O 16
ATOM 29401 N N . SER A 1 109 ? -17.064 -11.465 2.123 1.00 0.00 109 SER A N 16
ATOM 29402 C CA . SER A 1 109 ? -16.216 -12.235 1.221 1.00 0.00 109 SER A CA 16
ATOM 29403 C C . SER A 1 109 ? -16.335 -11.720 -0.210 1.00 0.00 109 SER A C 16
ATOM 29404 O O . SER A 1 109 ? -17.367 -11.174 -0.601 1.00 0.00 109 SER A O 16
ATOM 29412 N N . SER A 1 110 ? -15.272 -11.897 -0.987 1.00 0.00 110 SER A N 16
ATOM 29413 C CA . SER A 1 110 ? -15.254 -11.446 -2.374 1.00 0.00 110 SER A CA 16
ATOM 29414 C C . SER A 1 110 ? -13.993 -11.927 -3.085 1.00 0.00 110 SER A C 16
ATOM 29415 O O . SER A 1 110 ? -13.124 -12.550 -2.478 1.00 0.00 110 SER A O 16
ATOM 29423 N N . GLY A 1 111 ? -13.902 -11.632 -4.379 1.00 0.00 111 GLY A N 16
ATOM 29424 C CA . GLY A 1 111 ? -12.745 -12.041 -5.153 1.00 0.00 111 GLY A CA 16
ATOM 29425 C C . GLY A 1 111 ? -12.615 -13.548 -5.249 1.00 0.00 111 GLY A C 16
ATOM 29426 O O . GLY A 1 111 ? -13.018 -14.286 -4.350 1.00 0.00 111 GLY A O 16
ATOM 29430 N N . PRO A 1 112 ? -12.042 -14.027 -6.364 1.00 0.00 112 PRO A N 16
ATOM 29431 C CA . PRO A 1 112 ? -11.848 -15.460 -6.601 1.00 0.00 112 PRO A CA 16
ATOM 29432 C C . PRO A 1 112 ? -10.791 -16.063 -5.682 1.00 0.00 112 PRO A C 16
ATOM 29433 O O . PRO A 1 112 ? -9.623 -15.678 -5.727 1.00 0.00 112 PRO A O 16
ATOM 29444 N N . SER A 1 113 ? -11.210 -17.009 -4.848 1.00 0.00 113 SER A N 16
ATOM 29445 C CA . SER A 1 113 ? -10.299 -17.663 -3.915 1.00 0.00 113 SER A CA 16
ATOM 29446 C C . SER A 1 113 ? -9.097 -18.248 -4.649 1.00 0.00 113 SER A C 16
ATOM 29447 O O . SER A 1 113 ? -7.950 -17.917 -4.348 1.00 0.00 113 SER A O 16
ATOM 29455 N N . SER A 1 114 ? -9.369 -19.121 -5.614 1.00 0.00 114 SER A N 16
ATOM 29456 C CA . SER A 1 114 ? -8.310 -19.757 -6.390 1.00 0.00 114 SER A CA 16
ATOM 29457 C C . SER A 1 114 ? -8.667 -19.787 -7.873 1.00 0.00 114 SER A C 16
ATOM 29458 O O . SER A 1 114 ? -9.756 -20.214 -8.252 1.00 0.00 114 SER A O 16
ATOM 29466 N N . GLY A 1 115 ? -7.739 -19.330 -8.708 1.00 0.00 115 GLY A N 16
ATOM 29467 C CA . GLY A 1 115 ? -7.973 -19.312 -10.140 1.00 0.00 115 GLY A CA 16
ATOM 29468 C C . GLY A 1 115 ? -8.002 -17.906 -10.705 1.00 0.00 115 GLY A C 16
ATOM 29469 O O . GLY A 1 115 ? -7.806 -16.933 -9.977 1.00 0.00 115 GLY A O 16
ATOM 29473 N N . GLY A 1 1 ? -13.923 13.223 3.532 1.00 0.00 1 GLY A N 17
ATOM 29474 C CA . GLY A 1 1 ? -14.293 14.276 2.604 1.00 0.00 1 GLY A CA 17
ATOM 29475 C C . GLY A 1 1 ? -15.092 15.380 3.268 1.00 0.00 1 GLY A C 17
ATOM 29476 O O . GLY A 1 1 ? -14.923 15.648 4.458 1.00 0.00 1 GLY A O 17
ATOM 29480 N N . SER A 1 2 ? -15.962 16.024 2.497 1.00 0.00 2 SER A N 17
ATOM 29481 C CA . SER A 1 2 ? -16.786 17.110 3.017 1.00 0.00 2 SER A CA 17
ATOM 29482 C C . SER A 1 2 ? -18.259 16.875 2.696 1.00 0.00 2 SER A C 17
ATOM 29483 O O . SER A 1 2 ? -18.606 16.449 1.595 1.00 0.00 2 SER A O 17
ATOM 29491 N N . SER A 1 3 ? -19.122 17.157 3.668 1.00 0.00 3 SER A N 17
ATOM 29492 C CA . SER A 1 3 ? -20.558 16.973 3.492 1.00 0.00 3 SER A CA 17
ATOM 29493 C C . SER A 1 3 ? -20.858 15.625 2.845 1.00 0.00 3 SER A C 17
ATOM 29494 O O . SER A 1 3 ? -21.710 15.522 1.963 1.00 0.00 3 SER A O 17
ATOM 29502 N N . GLY A 1 4 ? -20.150 14.591 3.290 1.00 0.00 4 GLY A N 17
ATOM 29503 C CA . GLY A 1 4 ? -20.354 13.262 2.743 1.00 0.00 4 GLY A CA 17
ATOM 29504 C C . GLY A 1 4 ? -19.048 12.543 2.464 1.00 0.00 4 GLY A C 17
ATOM 29505 O O . GLY A 1 4 ? -18.483 12.669 1.377 1.00 0.00 4 GLY A O 17
ATOM 29509 N N . SER A 1 5 ? -18.567 11.789 3.447 1.00 0.00 5 SER A N 17
ATOM 29510 C CA . SER A 1 5 ? -17.317 11.052 3.303 1.00 0.00 5 SER A CA 17
ATOM 29511 C C . SER A 1 5 ? -17.539 9.752 2.536 1.00 0.00 5 SER A C 17
ATOM 29512 O O . SER A 1 5 ? -18.231 8.850 3.008 1.00 0.00 5 SER A O 17
ATOM 29520 N N . SER A 1 6 ? -16.945 9.663 1.350 1.00 0.00 6 SER A N 17
ATOM 29521 C CA . SER A 1 6 ? -17.080 8.476 0.514 1.00 0.00 6 SER A CA 17
ATOM 29522 C C . SER A 1 6 ? -16.046 8.481 -0.608 1.00 0.00 6 SER A C 17
ATOM 29523 O O . SER A 1 6 ? -15.965 9.429 -1.388 1.00 0.00 6 SER A O 17
ATOM 29531 N N . GLY A 1 7 ? -15.257 7.414 -0.682 1.00 0.00 7 GLY A N 17
ATOM 29532 C CA . GLY A 1 7 ? -14.238 7.314 -1.711 1.00 0.00 7 GLY A CA 17
ATOM 29533 C C . GLY A 1 7 ? -12.854 7.644 -1.190 1.00 0.00 7 GLY A C 17
ATOM 29534 O O . GLY A 1 7 ? -12.450 7.162 -0.131 1.00 0.00 7 GLY A O 17
ATOM 29538 N N . VAL A 1 8 ? -12.122 8.465 -1.936 1.00 0.00 8 VAL A N 17
ATOM 29539 C CA . VAL A 1 8 ? -10.774 8.858 -1.544 1.00 0.00 8 VAL A CA 17
ATOM 29540 C C . VAL A 1 8 ? -10.710 9.195 -0.058 1.00 0.00 8 VAL A C 17
ATOM 29541 O O . VAL A 1 8 ? -11.232 10.221 0.380 1.00 0.00 8 VAL A O 17
ATOM 29554 N N . LEU A 1 9 ? -10.067 8.325 0.713 1.00 0.00 9 LEU A N 17
ATOM 29555 C CA . LEU A 1 9 ? -9.934 8.530 2.151 1.00 0.00 9 LEU A CA 17
ATOM 29556 C C . LEU A 1 9 ? -8.702 9.372 2.469 1.00 0.00 9 LEU A C 17
ATOM 29557 O O . LEU A 1 9 ? -8.796 10.401 3.139 1.00 0.00 9 LEU A O 17
ATOM 29573 N N . LYS A 1 10 ? -7.548 8.931 1.981 1.00 0.00 10 LYS A N 17
ATOM 29574 C CA . LYS A 1 10 ? -6.297 9.644 2.210 1.00 0.00 10 LYS A CA 17
ATOM 29575 C C . LYS A 1 10 ? -5.615 9.983 0.888 1.00 0.00 10 LYS A C 17
ATOM 29576 O O . LYS A 1 10 ? -5.804 9.293 -0.113 1.00 0.00 10 LYS A O 17
ATOM 29595 N N . GLN A 1 11 ? -4.821 11.049 0.894 1.00 0.00 11 GLN A N 17
ATOM 29596 C CA . GLN A 1 11 ? -4.110 11.478 -0.305 1.00 0.00 11 GLN A CA 17
ATOM 29597 C C . GLN A 1 11 ? -2.907 12.343 0.055 1.00 0.00 11 GLN A C 17
ATOM 29598 O O . GLN A 1 11 ? -3.030 13.319 0.794 1.00 0.00 11 GLN A O 17
ATOM 29612 N N . GLY A 1 12 ? -1.742 11.977 -0.472 1.00 0.00 12 GLY A N 17
ATOM 29613 C CA . GLY A 1 12 ? -0.533 12.730 -0.194 1.00 0.00 12 GLY A CA 17
ATOM 29614 C C . GLY A 1 12 ? 0.657 12.230 -0.989 1.00 0.00 12 GLY A C 17
ATOM 29615 O O . GLY A 1 12 ? 0.636 11.119 -1.519 1.00 0.00 12 GLY A O 17
ATOM 29619 N N . TYR A 1 13 ? 1.697 13.052 -1.075 1.00 0.00 13 TYR A N 17
ATOM 29620 C CA . TYR A 1 13 ? 2.899 12.689 -1.815 1.00 0.00 13 TYR A CA 17
ATOM 29621 C C . TYR A 1 13 ? 3.813 11.806 -0.970 1.00 0.00 13 TYR A C 17
ATOM 29622 O O . TYR A 1 13 ? 4.380 12.254 0.026 1.00 0.00 13 TYR A O 17
ATOM 29640 N N . MET A 1 14 ? 3.951 10.548 -1.377 1.00 0.00 14 MET A N 17
ATOM 29641 C CA . MET A 1 14 ? 4.797 9.602 -0.660 1.00 0.00 14 MET A CA 17
ATOM 29642 C C . MET A 1 14 ? 5.883 9.043 -1.574 1.00 0.00 14 MET A C 17
ATOM 29643 O O . MET A 1 14 ? 5.741 9.047 -2.796 1.00 0.00 14 MET A O 17
ATOM 29657 N N . MET A 1 15 ? 6.967 8.563 -0.972 1.00 0.00 15 MET A N 17
ATOM 29658 C CA . MET A 1 15 ? 8.076 8.001 -1.733 1.00 0.00 15 MET A CA 17
ATOM 29659 C C . MET A 1 15 ? 7.974 6.480 -1.799 1.00 0.00 15 MET A C 17
ATOM 29660 O O . MET A 1 15 ? 7.941 5.804 -0.771 1.00 0.00 15 MET A O 17
ATOM 29674 N N . LYS A 1 16 ? 7.923 5.948 -3.016 1.00 0.00 16 LYS A N 17
ATOM 29675 C CA . LYS A 1 16 ? 7.826 4.507 -3.218 1.00 0.00 16 LYS A CA 17
ATOM 29676 C C . LYS A 1 16 ? 9.114 3.953 -3.817 1.00 0.00 16 LYS A C 17
ATOM 29677 O O . LYS A 1 16 ? 9.605 4.452 -4.830 1.00 0.00 16 LYS A O 17
ATOM 29696 N N . LYS A 1 17 ? 9.658 2.917 -3.187 1.00 0.00 17 LYS A N 17
ATOM 29697 C CA . LYS A 1 17 ? 10.887 2.293 -3.659 1.00 0.00 17 LYS A CA 17
ATOM 29698 C C . LYS A 1 17 ? 10.667 1.602 -5.001 1.00 0.00 17 LYS A C 17
ATOM 29699 O O . LYS A 1 17 ? 9.869 0.671 -5.107 1.00 0.00 17 LYS A O 17
ATOM 29718 N N . GLY A 1 18 ? 11.380 2.064 -6.024 1.00 0.00 18 GLY A N 17
ATOM 29719 C CA . GLY A 1 18 ? 11.248 1.478 -7.345 1.00 0.00 18 GLY A CA 17
ATOM 29720 C C . GLY A 1 18 ? 11.159 -0.035 -7.301 1.00 0.00 18 GLY A C 17
ATOM 29721 O O . GLY A 1 18 ? 11.814 -0.679 -6.481 1.00 0.00 18 GLY A O 17
ATOM 29725 N N . HIS A 1 19 ? 10.345 -0.604 -8.186 1.00 0.00 19 HIS A N 17
ATOM 29726 C CA . HIS A 1 19 ? 10.172 -2.051 -8.244 1.00 0.00 19 HIS A CA 17
ATOM 29727 C C . HIS A 1 19 ? 11.523 -2.757 -8.316 1.00 0.00 19 HIS A C 17
ATOM 29728 O O . HIS A 1 19 ? 11.843 -3.591 -7.470 1.00 0.00 19 HIS A O 17
ATOM 29743 N N . ARG A 1 20 ? 12.309 -2.417 -9.332 1.00 0.00 20 ARG A N 17
ATOM 29744 C CA . ARG A 1 20 ? 13.624 -3.021 -9.516 1.00 0.00 20 ARG A CA 17
ATOM 29745 C C . ARG A 1 20 ? 14.716 -1.955 -9.513 1.00 0.00 20 ARG A C 17
ATOM 29746 O O . ARG A 1 20 ? 15.660 -2.018 -10.301 1.00 0.00 20 ARG A O 17
ATOM 29767 N N . ARG A 1 21 ? 14.580 -0.978 -8.622 1.00 0.00 21 ARG A N 17
ATOM 29768 C CA . ARG A 1 21 ? 15.554 0.102 -8.519 1.00 0.00 21 ARG A CA 17
ATOM 29769 C C . ARG A 1 21 ? 15.697 0.568 -7.072 1.00 0.00 21 ARG A C 17
ATOM 29770 O O . ARG A 1 21 ? 14.720 0.622 -6.326 1.00 0.00 21 ARG A O 17
ATOM 29791 N N . LYS A 1 22 ? 16.923 0.902 -6.683 1.00 0.00 22 LYS A N 17
ATOM 29792 C CA . LYS A 1 22 ? 17.196 1.364 -5.327 1.00 0.00 22 LYS A CA 17
ATOM 29793 C C . LYS A 1 22 ? 17.110 2.885 -5.243 1.00 0.00 22 LYS A C 17
ATOM 29794 O O . LYS A 1 22 ? 17.938 3.527 -4.598 1.00 0.00 22 LYS A O 17
ATOM 29813 N N . ASN A 1 23 ? 16.103 3.454 -5.897 1.00 0.00 23 ASN A N 17
ATOM 29814 C CA . ASN A 1 23 ? 15.909 4.899 -5.894 1.00 0.00 23 ASN A CA 17
ATOM 29815 C C . ASN A 1 23 ? 14.509 5.259 -5.406 1.00 0.00 23 ASN A C 17
ATOM 29816 O O . ASN A 1 23 ? 13.532 4.592 -5.744 1.00 0.00 23 ASN A O 17
ATOM 29827 N N . TRP A 1 24 ? 14.421 6.318 -4.609 1.00 0.00 24 TRP A N 17
ATOM 29828 C CA . TRP A 1 24 ? 13.141 6.768 -4.074 1.00 0.00 24 TRP A CA 17
ATOM 29829 C C . TRP A 1 24 ? 12.592 7.937 -4.885 1.00 0.00 24 TRP A C 17
ATOM 29830 O O . TRP A 1 24 ? 13.338 8.828 -5.292 1.00 0.00 24 TRP A O 17
ATOM 29851 N N . THR A 1 25 ? 11.284 7.928 -5.118 1.00 0.00 25 THR A N 17
ATOM 29852 C CA . THR A 1 25 ? 10.636 8.987 -5.881 1.00 0.00 25 THR A CA 17
ATOM 29853 C C . THR A 1 25 ? 9.268 9.326 -5.299 1.00 0.00 25 THR A C 17
ATOM 29854 O O . THR A 1 25 ? 8.524 8.439 -4.883 1.00 0.00 25 THR A O 17
ATOM 29865 N N . GLU A 1 26 ? 8.944 10.615 -5.275 1.00 0.00 26 GLU A N 17
ATOM 29866 C CA . GLU A 1 26 ? 7.665 11.071 -4.743 1.00 0.00 26 GLU A CA 17
ATOM 29867 C C . GLU A 1 26 ? 6.526 10.732 -5.701 1.00 0.00 26 GLU A C 17
ATOM 29868 O O . GLU A 1 26 ? 6.650 10.901 -6.914 1.00 0.00 26 GLU A O 17
ATOM 29880 N N . ARG A 1 27 ? 5.417 10.253 -5.146 1.00 0.00 27 ARG A N 17
ATOM 29881 C CA . ARG A 1 27 ? 4.257 9.888 -5.950 1.00 0.00 27 ARG A CA 17
ATOM 29882 C C . ARG A 1 27 ? 2.963 10.123 -5.176 1.00 0.00 27 ARG A C 17
ATOM 29883 O O . ARG A 1 27 ? 2.896 9.876 -3.972 1.00 0.00 27 ARG A O 17
ATOM 29904 N N . TRP A 1 28 ? 1.940 10.601 -5.874 1.00 0.00 28 TRP A N 17
ATOM 29905 C CA . TRP A 1 28 ? 0.649 10.870 -5.252 1.00 0.00 28 TRP A CA 17
ATOM 29906 C C . TRP A 1 28 ? -0.127 9.576 -5.028 1.00 0.00 28 TRP A C 17
ATOM 29907 O O . TRP A 1 28 ? -0.351 8.806 -5.962 1.00 0.00 28 TRP A O 17
ATOM 29928 N N . PHE A 1 29 ? -0.536 9.344 -3.785 1.00 0.00 29 PHE A N 17
ATOM 29929 C CA . PHE A 1 29 ? -1.287 8.142 -3.440 1.00 0.00 29 PHE A CA 17
ATOM 29930 C C . PHE A 1 29 ? -2.742 8.481 -3.130 1.00 0.00 29 PHE A C 17
ATOM 29931 O O . PHE A 1 29 ? -3.045 9.560 -2.621 1.00 0.00 29 PHE A O 17
ATOM 29948 N N . VAL A 1 30 ? -3.639 7.551 -3.442 1.00 0.00 30 VAL A N 17
ATOM 29949 C CA . VAL A 1 30 ? -5.062 7.749 -3.197 1.00 0.00 30 VAL A CA 17
ATOM 29950 C C . VAL A 1 30 ? -5.680 6.527 -2.528 1.00 0.00 30 VAL A C 17
ATOM 29951 O O . VAL A 1 30 ? -6.201 5.634 -3.198 1.00 0.00 30 VAL A O 17
ATOM 29964 N N . LEU A 1 31 ? -5.620 6.492 -1.201 1.00 0.00 31 LEU A N 17
ATOM 29965 C CA . LEU A 1 31 ? -6.174 5.379 -0.438 1.00 0.00 31 LEU A CA 17
ATOM 29966 C C . LEU A 1 31 ? -7.687 5.297 -0.617 1.00 0.00 31 LEU A C 17
ATOM 29967 O O . LEU A 1 31 ? -8.441 6.011 0.045 1.00 0.00 31 LEU A O 17
ATOM 29983 N N . LYS A 1 32 ? -8.125 4.419 -1.513 1.00 0.00 32 LYS A N 17
ATOM 29984 C CA . LYS A 1 32 ? -9.548 4.240 -1.777 1.00 0.00 32 LYS A CA 17
ATOM 29985 C C . LYS A 1 32 ? -10.186 3.336 -0.726 1.00 0.00 32 LYS A C 17
ATOM 29986 O O . LYS A 1 32 ? -9.505 2.615 0.003 1.00 0.00 32 LYS A O 17
ATOM 30005 N N . PRO A 1 33 ? -11.524 3.373 -0.647 1.00 0.00 33 PRO A N 17
ATOM 30006 C CA . PRO A 1 33 ? -12.283 2.561 0.309 1.00 0.00 33 PRO A CA 17
ATOM 30007 C C . PRO A 1 33 ? -12.247 1.076 -0.033 1.00 0.00 33 PRO A C 17
ATOM 30008 O O . PRO A 1 33 ? -12.397 0.224 0.841 1.00 0.00 33 PRO A O 17
ATOM 30019 N N . ASN A 1 34 ? -12.045 0.773 -1.312 1.00 0.00 34 ASN A N 17
ATOM 30020 C CA . ASN A 1 34 ? -11.988 -0.611 -1.770 1.00 0.00 34 ASN A CA 17
ATOM 30021 C C . ASN A 1 34 ? -10.817 -0.821 -2.724 1.00 0.00 34 ASN A C 17
ATOM 30022 O O . ASN A 1 34 ? -10.847 -1.711 -3.573 1.00 0.00 34 ASN A O 17
ATOM 30033 N N . ILE A 1 35 ? -9.786 0.005 -2.577 1.00 0.00 35 ILE A N 17
ATOM 30034 C CA . ILE A 1 35 ? -8.604 -0.092 -3.424 1.00 0.00 35 ILE A CA 17
ATOM 30035 C C . ILE A 1 35 ? -7.571 0.966 -3.049 1.00 0.00 35 ILE A C 17
ATOM 30036 O O . ILE A 1 35 ? -7.790 1.767 -2.140 1.00 0.00 35 ILE A O 17
ATOM 30052 N N . ILE A 1 36 ? -6.447 0.964 -3.757 1.00 0.00 36 ILE A N 17
ATOM 30053 C CA . ILE A 1 36 ? -5.382 1.926 -3.501 1.00 0.00 36 ILE A CA 17
ATOM 30054 C C . ILE A 1 36 ? -4.622 2.258 -4.780 1.00 0.00 36 ILE A C 17
ATOM 30055 O O . ILE A 1 36 ? -3.820 1.459 -5.264 1.00 0.00 36 ILE A O 17
ATOM 30071 N N . SER A 1 37 ? -4.878 3.444 -5.323 1.00 0.00 37 SER A N 17
ATOM 30072 C CA . SER A 1 37 ? -4.220 3.883 -6.548 1.00 0.00 37 SER A CA 17
ATOM 30073 C C . SER A 1 37 ? -3.214 4.993 -6.257 1.00 0.00 37 SER A C 17
ATOM 30074 O O . SER A 1 37 ? -3.170 5.531 -5.150 1.00 0.00 37 SER A O 17
ATOM 30082 N N . TYR A 1 38 ? -2.409 5.330 -7.258 1.00 0.00 38 TYR A N 17
ATOM 30083 C CA . TYR A 1 38 ? -1.401 6.373 -7.110 1.00 0.00 38 TYR A CA 17
ATOM 30084 C C . TYR A 1 38 ? -1.143 7.073 -8.441 1.00 0.00 38 TYR A C 17
ATOM 30085 O O . TYR A 1 38 ? -0.692 6.453 -9.404 1.00 0.00 38 TYR A O 17
ATOM 30103 N N . TYR A 1 39 ? -1.431 8.369 -8.486 1.00 0.00 39 TYR A N 17
ATOM 30104 C CA . TYR A 1 39 ? -1.231 9.155 -9.698 1.00 0.00 39 TYR A CA 17
ATOM 30105 C C . TYR A 1 39 ? 0.153 9.796 -9.710 1.00 0.00 39 TYR A C 17
ATOM 30106 O O . TYR A 1 39 ? 0.696 10.149 -8.663 1.00 0.00 39 TYR A O 17
ATOM 30124 N N . VAL A 1 40 ? 0.718 9.944 -10.904 1.00 0.00 40 VAL A N 17
ATOM 30125 C CA . VAL A 1 40 ? 2.039 10.545 -11.055 1.00 0.00 40 VAL A CA 17
ATOM 30126 C C . VAL A 1 40 ? 2.081 11.941 -10.444 1.00 0.00 40 VAL A C 17
ATOM 30127 O O . VAL A 1 40 ? 3.154 12.488 -10.195 1.00 0.00 40 VAL A O 17
ATOM 30140 N N . SER A 1 41 ? 0.904 12.511 -10.203 1.00 0.00 41 SER A N 17
ATOM 30141 C CA . SER A 1 41 ? 0.806 13.846 -9.623 1.00 0.00 41 SER A CA 17
ATOM 30142 C C . SER A 1 41 ? -0.468 13.986 -8.796 1.00 0.00 41 SER A C 17
ATOM 30143 O O . SER A 1 41 ? -1.300 13.080 -8.761 1.00 0.00 41 SER A O 17
ATOM 30151 N N . GLU A 1 42 ? -0.612 15.128 -8.131 1.00 0.00 42 GLU A N 17
ATOM 30152 C CA . GLU A 1 42 ? -1.784 15.387 -7.303 1.00 0.00 42 GLU A CA 17
ATOM 30153 C C . GLU A 1 42 ? -2.911 15.998 -8.131 1.00 0.00 42 GLU A C 17
ATOM 30154 O O . GLU A 1 42 ? -3.738 16.748 -7.614 1.00 0.00 42 GLU A O 17
ATOM 30166 N N . ASP A 1 43 ? -2.935 15.671 -9.418 1.00 0.00 43 ASP A N 17
ATOM 30167 C CA . ASP A 1 43 ? -3.960 16.187 -10.319 1.00 0.00 43 ASP A CA 17
ATOM 30168 C C . ASP A 1 43 ? -5.027 15.131 -10.588 1.00 0.00 43 ASP A C 17
ATOM 30169 O O . ASP A 1 43 ? -6.096 15.435 -11.119 1.00 0.00 43 ASP A O 17
ATOM 30178 N N . LEU A 1 44 ? -4.731 13.890 -10.219 1.00 0.00 44 LEU A N 17
ATOM 30179 C CA . LEU A 1 44 ? -5.665 12.788 -10.421 1.00 0.00 44 LEU A CA 17
ATOM 30180 C C . LEU A 1 44 ? -6.129 12.726 -11.873 1.00 0.00 44 LEU A C 17
ATOM 30181 O O . LEU A 1 44 ? -7.326 12.657 -12.151 1.00 0.00 44 LEU A O 17
ATOM 30197 N N . LYS A 1 45 ? -5.172 12.750 -12.795 1.00 0.00 45 LYS A N 17
ATOM 30198 C CA . LYS A 1 45 ? -5.481 12.693 -14.219 1.00 0.00 45 LYS A CA 17
ATOM 30199 C C . LYS A 1 45 ? -4.659 11.610 -14.911 1.00 0.00 45 LYS A C 17
ATOM 30200 O O . LYS A 1 45 ? -5.155 10.911 -15.795 1.00 0.00 45 LYS A O 17
ATOM 30219 N N . ASP A 1 46 ? -3.402 11.476 -14.502 1.00 0.00 46 ASP A N 17
ATOM 30220 C CA . ASP A 1 46 ? -2.513 10.476 -15.082 1.00 0.00 46 ASP A CA 17
ATOM 30221 C C . ASP A 1 46 ? -2.287 9.322 -14.110 1.00 0.00 46 ASP A C 17
ATOM 30222 O O . ASP A 1 46 ? -1.308 9.307 -13.363 1.00 0.00 46 ASP A O 17
ATOM 30231 N N . LYS A 1 47 ? -3.199 8.356 -14.124 1.00 0.00 47 LYS A N 17
ATOM 30232 C CA . LYS A 1 47 ? -3.101 7.197 -13.245 1.00 0.00 47 LYS A CA 17
ATOM 30233 C C . LYS A 1 47 ? -1.860 6.372 -13.570 1.00 0.00 47 LYS A C 17
ATOM 30234 O O . LYS A 1 47 ? -1.484 6.228 -14.733 1.00 0.00 47 LYS A O 17
ATOM 30253 N N . LYS A 1 48 ? -1.228 5.830 -12.534 1.00 0.00 48 LYS A N 17
ATOM 30254 C CA . LYS A 1 48 ? -0.031 5.016 -12.709 1.00 0.00 48 LYS A CA 17
ATOM 30255 C C . LYS A 1 48 ? -0.368 3.530 -12.635 1.00 0.00 48 LYS A C 17
ATOM 30256 O O . LYS A 1 48 ? 0.145 2.728 -13.414 1.00 0.00 48 LYS A O 17
ATOM 30275 N N . GLY A 1 49 ? -1.235 3.170 -11.693 1.00 0.00 49 GLY A N 17
ATOM 30276 C CA . GLY A 1 49 ? -1.626 1.782 -11.537 1.00 0.00 49 GLY A CA 17
ATOM 30277 C C . GLY A 1 49 ? -2.798 1.613 -10.590 1.00 0.00 49 GLY A C 17
ATOM 30278 O O . GLY A 1 49 ? -3.619 2.518 -10.441 1.00 0.00 49 GLY A O 17
ATOM 30282 N N . ASP A 1 50 ? -2.878 0.451 -9.952 1.00 0.00 50 ASP A N 17
ATOM 30283 C CA . ASP A 1 50 ? -3.959 0.165 -9.015 1.00 0.00 50 ASP A CA 17
ATOM 30284 C C . ASP A 1 50 ? -3.608 -1.023 -8.126 1.00 0.00 50 ASP A C 17
ATOM 30285 O O . ASP A 1 50 ? -3.073 -2.027 -8.598 1.00 0.00 50 ASP A O 17
ATOM 30294 N N . ILE A 1 51 ? -3.911 -0.902 -6.838 1.00 0.00 51 ILE A N 17
ATOM 30295 C CA . ILE A 1 51 ? -3.628 -1.966 -5.883 1.00 0.00 51 ILE A CA 17
ATOM 30296 C C . ILE A 1 51 ? -4.916 -2.550 -5.312 1.00 0.00 51 ILE A C 17
ATOM 30297 O O . ILE A 1 51 ? -5.422 -2.084 -4.291 1.00 0.00 51 ILE A O 17
ATOM 30313 N N . LEU A 1 52 ? -5.440 -3.573 -5.977 1.00 0.00 52 LEU A N 17
ATOM 30314 C CA . LEU A 1 52 ? -6.669 -4.223 -5.535 1.00 0.00 52 LEU A CA 17
ATOM 30315 C C . LEU A 1 52 ? -6.577 -4.619 -4.065 1.00 0.00 52 LEU A C 17
ATOM 30316 O O . LEU A 1 52 ? -5.903 -5.588 -3.712 1.00 0.00 52 LEU A O 17
ATOM 30332 N N . LEU A 1 53 ? -7.261 -3.866 -3.211 1.00 0.00 53 LEU A N 17
ATOM 30333 C CA . LEU A 1 53 ? -7.259 -4.139 -1.778 1.00 0.00 53 LEU A CA 17
ATOM 30334 C C . LEU A 1 53 ? -8.062 -5.397 -1.462 1.00 0.00 53 LEU A C 17
ATOM 30335 O O . LEU A 1 53 ? -9.095 -5.657 -2.079 1.00 0.00 53 LEU A O 17
ATOM 30351 N N . ASP A 1 54 ? -7.581 -6.172 -0.496 1.00 0.00 54 ASP A N 17
ATOM 30352 C CA . ASP A 1 54 ? -8.256 -7.402 -0.096 1.00 0.00 54 ASP A CA 17
ATOM 30353 C C . ASP A 1 54 ? -7.688 -7.930 1.218 1.00 0.00 54 ASP A C 17
ATOM 30354 O O . ASP A 1 54 ? -6.531 -7.677 1.550 1.00 0.00 54 ASP A O 17
ATOM 30363 N N . GLU A 1 55 ? -8.511 -8.663 1.960 1.00 0.00 55 GLU A N 17
ATOM 30364 C CA . GLU A 1 55 ? -8.091 -9.225 3.239 1.00 0.00 55 GLU A CA 17
ATOM 30365 C C . GLU A 1 55 ? -6.639 -9.691 3.177 1.00 0.00 55 GLU A C 17
ATOM 30366 O O . GLU A 1 55 ? -5.828 -9.345 4.034 1.00 0.00 55 GLU A O 17
ATOM 30378 N N . ASN A 1 56 ? -6.320 -10.480 2.155 1.00 0.00 56 ASN A N 17
ATOM 30379 C CA . ASN A 1 56 ? -4.967 -10.995 1.981 1.00 0.00 56 ASN A CA 17
ATOM 30380 C C . ASN A 1 56 ? -3.940 -9.872 2.080 1.00 0.00 56 ASN A C 17
ATOM 30381 O O . ASN A 1 56 ? -2.933 -9.995 2.778 1.00 0.00 56 ASN A O 17
ATOM 30392 N N . CYS A 1 57 ? -4.202 -8.775 1.377 1.00 0.00 57 CYS A N 17
ATOM 30393 C CA . CYS A 1 57 ? -3.301 -7.628 1.385 1.00 0.00 57 CYS A CA 17
ATOM 30394 C C . CYS A 1 57 ? -3.230 -7.002 2.775 1.00 0.00 57 CYS A C 17
ATOM 30395 O O . CYS A 1 57 ? -4.240 -6.893 3.471 1.00 0.00 57 CYS A O 17
ATOM 30402 N N . CYS A 1 58 ? -2.030 -6.594 3.172 1.00 0.00 58 CYS A N 17
ATOM 30403 C CA . CYS A 1 58 ? -1.825 -5.979 4.479 1.00 0.00 58 CYS A CA 17
ATOM 30404 C C . CYS A 1 58 ? -0.578 -5.101 4.479 1.00 0.00 58 CYS A C 17
ATOM 30405 O O . CYS A 1 58 ? 0.252 -5.184 3.573 1.00 0.00 58 CYS A O 17
ATOM 30413 N N . VAL A 1 59 ? -0.453 -4.259 5.499 1.00 0.00 59 VAL A N 17
ATOM 30414 C CA . VAL A 1 59 ? 0.693 -3.365 5.616 1.00 0.00 59 VAL A CA 17
ATOM 30415 C C . VAL A 1 59 ? 1.658 -3.846 6.694 1.00 0.00 59 VAL A C 17
ATOM 30416 O O . VAL A 1 59 ? 1.247 -4.461 7.678 1.00 0.00 59 VAL A O 17
ATOM 30429 N N . GLU A 1 60 ? 2.942 -3.561 6.502 1.00 0.00 60 GLU A N 17
ATOM 30430 C CA . GLU A 1 60 ? 3.965 -3.965 7.458 1.00 0.00 60 GLU A CA 17
ATOM 30431 C C . GLU A 1 60 ? 4.972 -2.841 7.686 1.00 0.00 60 GLU A C 17
ATOM 30432 O O . GLU A 1 60 ? 5.567 -2.325 6.740 1.00 0.00 60 GLU A O 17
ATOM 30444 N N . SER A 1 61 ? 5.156 -2.467 8.948 1.00 0.00 61 SER A N 17
ATOM 30445 C CA . SER A 1 61 ? 6.086 -1.401 9.301 1.00 0.00 61 SER A CA 17
ATOM 30446 C C . SER A 1 61 ? 7.530 -1.881 9.189 1.00 0.00 61 SER A C 17
ATOM 30447 O O . SER A 1 61 ? 7.892 -2.928 9.728 1.00 0.00 61 SER A O 17
ATOM 30455 N N . LEU A 1 62 ? 8.351 -1.108 8.487 1.00 0.00 62 LEU A N 17
ATOM 30456 C CA . LEU A 1 62 ? 9.756 -1.453 8.303 1.00 0.00 62 LEU A CA 17
ATOM 30457 C C . LEU A 1 62 ? 10.663 -0.371 8.880 1.00 0.00 62 LEU A C 17
ATOM 30458 O O . LEU A 1 62 ? 10.379 0.824 8.791 1.00 0.00 62 LEU A O 17
ATOM 30474 N N . PRO A 1 63 ? 11.782 -0.796 9.485 1.00 0.00 63 PRO A N 17
ATOM 30475 C CA . PRO A 1 63 ? 12.754 0.121 10.087 1.00 0.00 63 PRO A CA 17
ATOM 30476 C C . PRO A 1 63 ? 13.511 0.931 9.040 1.00 0.00 63 PRO A C 17
ATOM 30477 O O . PRO A 1 63 ? 13.098 1.009 7.883 1.00 0.00 63 PRO A O 17
ATOM 30488 N N . ASP A 1 64 ? 14.622 1.532 9.453 1.00 0.00 64 ASP A N 17
ATOM 30489 C CA . ASP A 1 64 ? 15.438 2.335 8.550 1.00 0.00 64 ASP A CA 17
ATOM 30490 C C . ASP A 1 64 ? 16.472 1.470 7.838 1.00 0.00 64 ASP A C 17
ATOM 30491 O O . ASP A 1 64 ? 17.349 0.882 8.472 1.00 0.00 64 ASP A O 17
ATOM 30500 N N . LYS A 1 65 ? 16.364 1.394 6.516 1.00 0.00 65 LYS A N 17
ATOM 30501 C CA . LYS A 1 65 ? 17.289 0.601 5.715 1.00 0.00 65 LYS A CA 17
ATOM 30502 C C . LYS A 1 65 ? 18.002 1.471 4.685 1.00 0.00 65 LY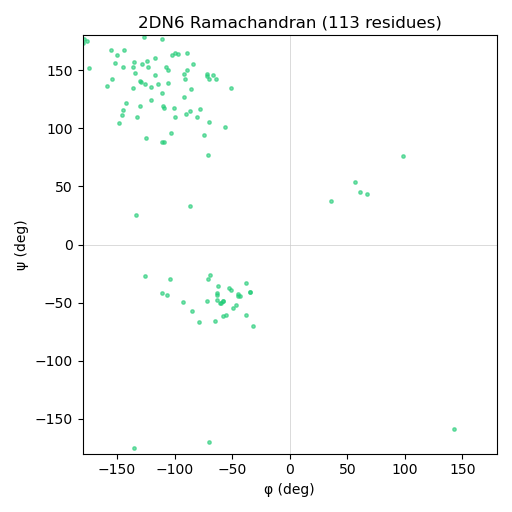S A C 17
ATOM 30503 O O . LYS A 1 65 ? 19.122 1.170 4.273 1.00 0.00 65 LYS A O 17
ATOM 30522 N N . ASP A 1 66 ? 17.346 2.551 4.275 1.00 0.00 66 ASP A N 17
ATOM 30523 C CA . ASP A 1 66 ? 17.918 3.467 3.295 1.00 0.00 66 ASP A CA 17
ATOM 30524 C C . ASP A 1 66 ? 17.864 4.906 3.799 1.00 0.00 66 ASP A C 17
ATOM 30525 O O . ASP A 1 66 ? 17.022 5.693 3.370 1.00 0.00 66 ASP A O 17
ATOM 30534 N N . GLY A 1 67 ? 18.769 5.242 4.714 1.00 0.00 67 GLY A N 17
ATOM 30535 C CA . GLY A 1 67 ? 18.806 6.585 5.262 1.00 0.00 67 GLY A CA 17
ATOM 30536 C C . GLY A 1 67 ? 17.423 7.189 5.410 1.00 0.00 67 GLY A C 17
ATOM 30537 O O . GLY A 1 67 ? 17.253 8.404 5.301 1.00 0.00 67 GLY A O 17
ATOM 30541 N N . LYS A 1 68 ? 16.432 6.340 5.657 1.00 0.00 68 LYS A N 17
ATOM 30542 C CA . LYS A 1 68 ? 15.056 6.796 5.820 1.00 0.00 68 LYS A CA 17
ATOM 30543 C C . LYS A 1 68 ? 14.554 6.515 7.232 1.00 0.00 68 LYS A C 17
ATOM 30544 O O . LYS A 1 68 ? 15.203 5.811 8.005 1.00 0.00 68 LYS A O 17
ATOM 30563 N N . LYS A 1 69 ? 13.392 7.070 7.563 1.00 0.00 69 LYS A N 17
ATOM 30564 C CA . LYS A 1 69 ? 12.800 6.877 8.881 1.00 0.00 69 LYS A CA 17
ATOM 30565 C C . LYS A 1 69 ? 11.299 6.632 8.773 1.00 0.00 69 LYS A C 17
ATOM 30566 O O . LYS A 1 69 ? 10.622 7.226 7.932 1.00 0.00 69 LYS A O 17
ATOM 30585 N N . CYS A 1 70 ? 10.783 5.757 9.629 1.00 0.00 70 CYS A N 17
ATOM 30586 C CA . CYS A 1 70 ? 9.361 5.434 9.629 1.00 0.00 70 CYS A CA 17
ATOM 30587 C C . CYS A 1 70 ? 8.943 4.816 8.299 1.00 0.00 70 CYS A C 17
ATOM 30588 O O . CYS A 1 70 ? 7.967 5.245 7.682 1.00 0.00 70 CYS A O 17
ATOM 30596 N N . LEU A 1 71 ? 9.689 3.808 7.861 1.00 0.00 71 LEU A N 17
ATOM 30597 C CA . LEU A 1 71 ? 9.398 3.131 6.602 1.00 0.00 71 LEU A CA 17
ATOM 30598 C C . LEU A 1 71 ? 8.315 2.073 6.790 1.00 0.00 71 LEU A C 17
ATOM 30599 O O . LEU A 1 71 ? 8.183 1.490 7.867 1.00 0.00 71 LEU A O 17
ATOM 30615 N N . PHE A 1 72 ? 7.544 1.829 5.736 1.00 0.00 72 PHE A N 17
ATOM 30616 C CA . PHE A 1 72 ? 6.473 0.840 5.785 1.00 0.00 72 PHE A CA 17
ATOM 30617 C C . PHE A 1 72 ? 6.228 0.236 4.405 1.00 0.00 72 PHE A C 17
ATOM 30618 O O . PHE A 1 72 ? 6.171 0.950 3.403 1.00 0.00 72 PHE A O 17
ATOM 30635 N N . LEU A 1 73 ? 6.084 -1.084 4.362 1.00 0.00 73 LEU A N 17
ATOM 30636 C CA . LEU A 1 73 ? 5.845 -1.787 3.106 1.00 0.00 73 LEU A CA 17
ATOM 30637 C C . LEU A 1 73 ? 4.547 -2.586 3.167 1.00 0.00 73 LEU A C 17
ATOM 30638 O O . LEU A 1 73 ? 4.206 -3.158 4.202 1.00 0.00 73 LEU A O 17
ATOM 30654 N N . VAL A 1 74 ? 3.828 -2.622 2.050 1.00 0.00 74 VAL A N 17
ATOM 30655 C CA . VAL A 1 74 ? 2.569 -3.353 1.975 1.00 0.00 74 VAL A CA 17
ATOM 30656 C C . VAL A 1 74 ? 2.736 -4.657 1.201 1.00 0.00 74 VAL A C 17
ATOM 30657 O O . VAL A 1 74 ? 3.364 -4.688 0.143 1.00 0.00 74 VAL A O 17
ATOM 30670 N N . LYS A 1 75 ? 2.169 -5.733 1.737 1.00 0.00 75 LYS A N 17
ATOM 30671 C CA . LYS A 1 75 ? 2.252 -7.040 1.097 1.00 0.00 75 LYS A CA 17
ATOM 30672 C C . LYS A 1 75 ? 0.890 -7.472 0.562 1.00 0.00 75 LYS A C 17
ATOM 30673 O O . LYS A 1 75 ? -0.113 -7.418 1.273 1.00 0.00 75 LYS A O 17
ATOM 30692 N N . CYS A 1 76 ? 0.863 -7.902 -0.695 1.00 0.00 76 CYS A N 17
ATOM 30693 C CA . CYS A 1 76 ? -0.374 -8.344 -1.326 1.00 0.00 76 CYS A CA 17
ATOM 30694 C C . CYS A 1 76 ? -0.230 -9.761 -1.873 1.00 0.00 76 CYS A C 17
ATOM 30695 O O . CYS A 1 76 ? 0.847 -10.355 -1.812 1.00 0.00 76 CYS A O 17
ATOM 30702 N N . PHE A 1 77 ? -1.322 -10.298 -2.407 1.00 0.00 77 PHE A N 17
ATOM 30703 C CA . PHE A 1 77 ? -1.318 -11.646 -2.964 1.00 0.00 77 PHE A CA 17
ATOM 30704 C C . PHE A 1 77 ? 0.049 -11.989 -3.547 1.00 0.00 77 PHE A C 17
ATOM 30705 O O . PHE A 1 77 ? 0.796 -12.785 -2.979 1.00 0.00 77 PHE A O 17
ATOM 30722 N N . ASP A 1 78 ? 0.369 -11.382 -4.685 1.00 0.00 78 ASP A N 17
ATOM 30723 C CA . ASP A 1 78 ? 1.646 -11.622 -5.347 1.00 0.00 78 ASP A CA 17
ATOM 30724 C C . ASP A 1 78 ? 2.404 -10.315 -5.556 1.00 0.00 78 ASP A C 17
ATOM 30725 O O . ASP A 1 78 ? 3.634 -10.297 -5.596 1.00 0.00 78 ASP A O 17
ATOM 30734 N N . LYS A 1 79 ? 1.661 -9.222 -5.691 1.00 0.00 79 LYS A N 17
ATOM 30735 C CA . LYS A 1 79 ? 2.261 -7.909 -5.896 1.00 0.00 79 LYS A CA 17
ATOM 30736 C C . LYS A 1 79 ? 2.707 -7.301 -4.570 1.00 0.00 79 LYS A C 17
ATOM 30737 O O . LYS A 1 79 ? 2.133 -7.588 -3.519 1.00 0.00 79 LYS A O 17
ATOM 30756 N N . THR A 1 80 ? 3.734 -6.458 -4.626 1.00 0.00 80 THR A N 17
ATOM 30757 C CA . THR A 1 80 ? 4.256 -5.809 -3.430 1.00 0.00 80 THR A CA 17
ATOM 30758 C C . THR A 1 80 ? 4.493 -4.323 -3.670 1.00 0.00 80 THR A C 17
ATOM 30759 O O . THR A 1 80 ? 4.840 -3.910 -4.776 1.00 0.00 80 THR A O 17
ATOM 30770 N N . PHE A 1 81 ? 4.305 -3.522 -2.626 1.00 0.00 81 PHE A N 17
ATOM 30771 C CA . PHE A 1 81 ? 4.498 -2.080 -2.723 1.00 0.00 81 PHE A CA 17
ATOM 30772 C C . PHE A 1 81 ? 5.230 -1.545 -1.496 1.00 0.00 81 PHE A C 17
ATOM 30773 O O . PHE A 1 81 ? 4.856 -1.839 -0.361 1.00 0.00 81 PHE A O 17
ATOM 30790 N N . GLU A 1 82 ? 6.276 -0.759 -1.734 1.00 0.00 82 GLU A N 17
ATOM 30791 C CA . GLU A 1 82 ? 7.061 -0.185 -0.647 1.00 0.00 82 GLU A CA 17
ATOM 30792 C C . GLU A 1 82 ? 6.990 1.339 -0.672 1.00 0.00 82 GLU A C 17
ATOM 30793 O O . GLU A 1 82 ? 7.289 1.969 -1.687 1.00 0.00 82 GLU A O 17
ATOM 30805 N N . ILE A 1 83 ? 6.592 1.925 0.452 1.00 0.00 83 ILE A N 17
ATOM 30806 C CA . ILE A 1 83 ? 6.482 3.375 0.560 1.00 0.00 83 ILE A CA 17
ATOM 30807 C C . ILE A 1 83 ? 7.218 3.892 1.792 1.00 0.00 83 ILE A C 17
ATOM 30808 O O . ILE A 1 83 ? 7.421 3.158 2.759 1.00 0.00 83 ILE A O 17
ATOM 30824 N N . SER A 1 84 ? 7.613 5.160 1.749 1.00 0.00 84 SER A N 17
ATOM 30825 C CA . SER A 1 84 ? 8.328 5.775 2.861 1.00 0.00 84 SER A CA 17
ATOM 30826 C C . SER A 1 84 ? 7.506 6.903 3.479 1.00 0.00 84 SER A C 17
ATOM 30827 O O . SER A 1 84 ? 6.656 7.500 2.818 1.00 0.00 84 SER A O 17
ATOM 30835 N N . ALA A 1 85 ? 7.765 7.187 4.751 1.00 0.00 85 ALA A N 17
ATOM 30836 C CA . ALA A 1 85 ? 7.051 8.244 5.458 1.00 0.00 85 ALA A CA 17
ATOM 30837 C C . ALA A 1 85 ? 8.012 9.317 5.956 1.00 0.00 85 ALA A C 17
ATOM 30838 O O . ALA A 1 85 ? 9.184 9.043 6.216 1.00 0.00 85 ALA A O 17
ATOM 30845 N N . SER A 1 86 ? 7.510 10.541 6.086 1.00 0.00 86 SER A N 17
ATOM 30846 C CA . SER A 1 86 ? 8.326 11.657 6.549 1.00 0.00 86 SER A CA 17
ATOM 30847 C C . SER A 1 86 ? 8.421 11.666 8.071 1.00 0.00 86 SER A C 17
ATOM 30848 O O . SER A 1 86 ? 9.515 11.673 8.636 1.00 0.00 86 SER A O 17
ATOM 30856 N N . ASP A 1 87 ? 7.267 11.666 8.730 1.00 0.00 87 ASP A N 17
ATOM 30857 C CA . ASP A 1 87 ? 7.218 11.673 10.187 1.00 0.00 87 ASP A CA 17
ATOM 30858 C C . ASP A 1 87 ? 6.407 10.491 10.709 1.00 0.00 87 ASP A C 17
ATOM 30859 O O . ASP A 1 87 ? 5.820 9.735 9.934 1.00 0.00 87 ASP A O 17
ATOM 30868 N N . LYS A 1 88 ? 6.379 10.336 12.028 1.00 0.00 88 LYS A N 17
ATOM 30869 C CA . LYS A 1 88 ? 5.640 9.247 12.656 1.00 0.00 88 LYS A CA 17
ATOM 30870 C C . LYS A 1 88 ? 4.149 9.352 12.348 1.00 0.00 88 LYS A C 17
ATOM 30871 O O . LYS A 1 88 ? 3.450 8.342 12.262 1.00 0.00 88 LYS A O 17
ATOM 30890 N N . LYS A 1 89 ? 3.670 10.579 12.181 1.00 0.00 89 LYS A N 17
ATOM 30891 C CA . LYS A 1 89 ? 2.263 10.817 11.879 1.00 0.00 89 LYS A CA 17
ATOM 30892 C C . LYS A 1 89 ? 1.873 10.168 10.555 1.00 0.00 89 LYS A C 17
ATOM 30893 O O . LYS A 1 89 ? 1.054 9.250 10.519 1.00 0.00 89 LYS A O 17
ATOM 30912 N N . LYS A 1 90 ? 2.466 10.651 9.468 1.00 0.00 90 LYS A N 17
ATOM 30913 C CA . LYS A 1 90 ? 2.183 10.117 8.141 1.00 0.00 90 LYS A CA 17
ATOM 30914 C C . LYS A 1 90 ? 2.233 8.592 8.146 1.00 0.00 90 LYS A C 17
ATOM 30915 O O . LYS A 1 90 ? 1.244 7.927 7.839 1.00 0.00 90 LYS A O 17
ATOM 30934 N N . LYS A 1 91 ? 3.391 8.044 8.499 1.00 0.00 91 LYS A N 17
ATOM 30935 C CA . LYS A 1 91 ? 3.570 6.597 8.548 1.00 0.00 91 LYS A CA 17
ATOM 30936 C C . LYS A 1 91 ? 2.371 5.923 9.207 1.00 0.00 91 LYS A C 17
ATOM 30937 O O . LYS A 1 91 ? 1.637 5.174 8.562 1.00 0.00 91 LYS A O 17
ATOM 30956 N N . GLN A 1 92 ? 2.179 6.194 10.494 1.00 0.00 92 GLN A N 17
ATOM 30957 C CA . GLN A 1 92 ? 1.068 5.614 11.239 1.00 0.00 92 GLN A CA 17
ATOM 30958 C C . GLN A 1 92 ? -0.262 5.919 10.560 1.00 0.00 92 GLN A C 17
ATOM 30959 O O . GLN A 1 92 ? -0.948 5.016 10.083 1.00 0.00 92 GLN A O 17
ATOM 30973 N N . GLU A 1 93 ? -0.621 7.199 10.520 1.00 0.00 93 GLU A N 17
ATOM 30974 C CA . GLU A 1 93 ? -1.871 7.623 9.900 1.00 0.00 93 GLU A CA 17
ATOM 30975 C C . GLU A 1 93 ? -2.166 6.796 8.651 1.00 0.00 93 GLU A C 17
ATOM 30976 O O . GLU A 1 93 ? -3.295 6.352 8.441 1.00 0.00 93 GLU A O 17
ATOM 30988 N N . TRP A 1 94 ? -1.144 6.595 7.827 1.00 0.00 94 TRP A N 17
ATOM 30989 C CA . TRP A 1 94 ? -1.294 5.823 6.599 1.00 0.00 94 TRP A CA 17
ATOM 30990 C C . TRP A 1 94 ? -1.580 4.358 6.909 1.00 0.00 94 TRP A C 17
ATOM 30991 O O . TRP A 1 94 ? -2.609 3.818 6.502 1.00 0.00 94 TRP A O 17
ATOM 31012 N N . ILE A 1 95 ? -0.665 3.720 7.630 1.00 0.00 95 ILE A N 17
ATOM 31013 C CA . ILE A 1 95 ? -0.821 2.317 7.995 1.00 0.00 95 ILE A CA 17
ATOM 31014 C C . ILE A 1 95 ? -2.177 2.067 8.647 1.00 0.00 95 ILE A C 17
ATOM 31015 O O . ILE A 1 95 ? -2.954 1.233 8.183 1.00 0.00 95 ILE A O 17
ATOM 31031 N N . GLN A 1 96 ? -2.454 2.796 9.723 1.00 0.00 96 GLN A N 17
ATOM 31032 C CA . GLN A 1 96 ? -3.717 2.653 10.438 1.00 0.00 96 GLN A CA 17
ATOM 31033 C C . GLN A 1 96 ? -4.898 2.722 9.475 1.00 0.00 96 GLN A C 17
ATOM 31034 O O . GLN A 1 96 ? -5.855 1.959 9.596 1.00 0.00 96 GLN A O 17
ATOM 31048 N N . ALA A 1 97 ? -4.823 3.644 8.520 1.00 0.00 97 ALA A N 17
ATOM 31049 C CA . ALA A 1 97 ? -5.885 3.812 7.536 1.00 0.00 97 ALA A CA 17
ATOM 31050 C C . ALA A 1 97 ? -6.000 2.585 6.638 1.00 0.00 97 ALA A C 17
ATOM 31051 O O . ALA A 1 97 ? -7.032 1.913 6.619 1.00 0.00 97 ALA A O 17
ATOM 31058 N N . ILE A 1 98 ? -4.937 2.299 5.895 1.00 0.00 98 ILE A N 17
ATOM 31059 C CA . ILE A 1 98 ? -4.920 1.152 4.995 1.00 0.00 98 ILE A CA 17
ATOM 31060 C C . ILE A 1 98 ? -5.355 -0.119 5.716 1.00 0.00 98 ILE A C 17
ATOM 31061 O O . ILE A 1 98 ? -6.257 -0.824 5.264 1.00 0.00 98 ILE A O 17
ATOM 31077 N N . HIS A 1 99 ? -4.708 -0.405 6.842 1.00 0.00 99 HIS A N 17
ATOM 31078 C CA . HIS A 1 99 ? -5.030 -1.591 7.628 1.00 0.00 99 HIS A CA 17
ATOM 31079 C C . HIS A 1 99 ? -6.533 -1.693 7.866 1.00 0.00 99 HIS A C 17
ATOM 31080 O O . HIS A 1 99 ? -7.146 -2.724 7.590 1.00 0.00 99 HIS A O 17
ATOM 31095 N N . SER A 1 100 ? -7.121 -0.618 8.381 1.00 0.00 100 SER A N 17
ATOM 31096 C CA . SER A 1 100 ? -8.552 -0.589 8.660 1.00 0.00 100 SER A CA 17
ATOM 31097 C C . SER A 1 100 ? -9.359 -0.813 7.385 1.00 0.00 100 SER A C 17
ATOM 31098 O O . SER A 1 100 ? -10.279 -1.631 7.354 1.00 0.00 100 SER A O 17
ATOM 31106 N N . THR A 1 101 ? -9.008 -0.080 6.333 1.00 0.00 101 THR A N 17
ATOM 31107 C CA . THR A 1 101 ? -9.699 -0.197 5.056 1.00 0.00 101 THR A CA 17
ATOM 31108 C C . THR A 1 101 ? -9.831 -1.656 4.633 1.00 0.00 101 THR A C 17
ATOM 31109 O O . THR A 1 101 ? -10.880 -2.078 4.147 1.00 0.00 101 THR A O 17
ATOM 31120 N N . ILE A 1 102 ? -8.761 -2.421 4.822 1.00 0.00 102 ILE A N 17
ATOM 31121 C CA . ILE A 1 102 ? -8.759 -3.833 4.462 1.00 0.00 102 ILE A CA 17
ATOM 31122 C C . ILE A 1 102 ? -9.731 -4.623 5.332 1.00 0.00 102 ILE A C 17
ATOM 31123 O O . ILE A 1 102 ? -10.526 -5.419 4.829 1.00 0.00 102 ILE A O 17
ATOM 31139 N N . HIS A 1 103 ? -9.663 -4.398 6.640 1.00 0.00 103 HIS A N 17
ATOM 31140 C CA . HIS A 1 103 ? -10.539 -5.088 7.581 1.00 0.00 103 HIS A CA 17
ATOM 31141 C C . HIS A 1 103 ? -11.969 -5.145 7.050 1.00 0.00 103 HIS A C 17
ATOM 31142 O O . HIS A 1 103 ? -12.628 -6.183 7.123 1.00 0.00 103 HIS A O 17
ATOM 31157 N N . LEU A 1 104 ? -12.442 -4.024 6.517 1.00 0.00 104 LEU A N 17
ATOM 31158 C CA . LEU A 1 104 ? -13.794 -3.946 5.974 1.00 0.00 104 LEU A CA 17
ATOM 31159 C C . LEU A 1 104 ? -14.023 -5.031 4.927 1.00 0.00 104 LEU A C 17
ATOM 31160 O O . LEU A 1 104 ? -15.115 -5.594 4.829 1.00 0.00 104 LEU A O 17
ATOM 31176 N N . LEU A 1 105 ? -12.988 -5.322 4.147 1.00 0.00 105 LEU A N 17
ATOM 31177 C CA . LEU A 1 105 ? -13.076 -6.341 3.107 1.00 0.00 105 LEU A CA 17
ATOM 31178 C C . LEU A 1 105 ? -13.039 -7.741 3.713 1.00 0.00 105 LEU A C 17
ATOM 31179 O O . LEU A 1 105 ? -13.661 -8.669 3.196 1.00 0.00 105 LEU A O 17
ATOM 31195 N N . LYS A 1 106 ? -12.308 -7.885 4.813 1.00 0.00 106 LYS A N 17
ATOM 31196 C CA . LYS A 1 106 ? -12.192 -9.170 5.492 1.00 0.00 106 LYS A CA 17
ATOM 31197 C C . LYS A 1 106 ? -13.566 -9.705 5.882 1.00 0.00 106 LYS A C 17
ATOM 31198 O O . LYS A 1 106 ? -13.847 -10.894 5.727 1.00 0.00 106 LYS A O 17
ATOM 31217 N N . LEU A 1 107 ? -14.418 -8.820 6.388 1.00 0.00 107 LEU A N 17
ATOM 31218 C CA . LEU A 1 107 ? -15.765 -9.204 6.798 1.00 0.00 107 LEU A CA 17
ATOM 31219 C C . LEU A 1 107 ? -16.398 -10.144 5.778 1.00 0.00 107 LEU A C 17
ATOM 31220 O O . LEU A 1 107 ? -16.896 -11.213 6.129 1.00 0.00 107 LEU A O 17
ATOM 31236 N N . GLY A 1 108 ? -16.374 -9.738 4.512 1.00 0.00 108 GLY A N 17
ATOM 31237 C CA . GLY A 1 108 ? -16.947 -10.557 3.460 1.00 0.00 108 GLY A CA 17
ATOM 31238 C C . GLY A 1 108 ? -18.456 -10.660 3.563 1.00 0.00 108 GLY A C 17
ATOM 31239 O O . GLY A 1 108 ? -19.098 -9.840 4.219 1.00 0.00 108 GLY A O 17
ATOM 31243 N N . SER A 1 109 ? -19.024 -11.670 2.911 1.00 0.00 109 SER A N 17
ATOM 31244 C CA . SER A 1 109 ? -20.468 -11.875 2.928 1.00 0.00 109 SER A CA 17
ATOM 31245 C C . SER A 1 109 ? -20.808 -13.319 3.282 1.00 0.00 109 SER A C 17
ATOM 31246 O O . SER A 1 109 ? -19.927 -14.176 3.356 1.00 0.00 109 SER A O 17
ATOM 31254 N N . SER A 1 110 ? -22.092 -13.582 3.501 1.00 0.00 110 SER A N 17
ATOM 31255 C CA . SER A 1 110 ? -22.550 -14.921 3.851 1.00 0.00 110 SER A CA 17
ATOM 31256 C C . SER A 1 110 ? -21.761 -15.982 3.089 1.00 0.00 110 SER A C 17
ATOM 31257 O O . SER A 1 110 ? -21.369 -15.775 1.942 1.00 0.00 110 SER A O 17
ATOM 31265 N N . GLY A 1 111 ? -21.532 -17.120 3.737 1.00 0.00 111 GLY A N 17
ATOM 31266 C CA . GLY A 1 111 ? -20.791 -18.196 3.107 1.00 0.00 111 GLY A CA 17
ATOM 31267 C C . GLY A 1 111 ? -19.543 -18.573 3.881 1.00 0.00 111 GLY A C 17
ATOM 31268 O O . GLY A 1 111 ? -19.462 -18.390 5.096 1.00 0.00 111 GLY A O 17
ATOM 31272 N N . PRO A 1 112 ? -18.542 -19.113 3.171 1.00 0.00 112 PRO A N 17
ATOM 31273 C CA . PRO A 1 112 ? -17.274 -19.528 3.779 1.00 0.00 112 PRO A CA 17
ATOM 31274 C C . PRO A 1 112 ? -16.436 -18.341 4.242 1.00 0.00 112 PRO A C 17
ATOM 31275 O O . PRO A 1 112 ? -16.691 -17.201 3.854 1.00 0.00 112 PRO A O 17
ATOM 31286 N N . SER A 1 113 ? -15.436 -18.616 5.073 1.00 0.00 113 SER A N 17
ATOM 31287 C CA . SER A 1 113 ? -14.563 -17.570 5.591 1.00 0.00 113 SER A CA 17
ATOM 31288 C C . SER A 1 113 ? -13.143 -18.093 5.783 1.00 0.00 113 SER A C 17
ATOM 31289 O O . SER A 1 113 ? -12.871 -19.275 5.573 1.00 0.00 113 SER A O 17
ATOM 31297 N N . SER A 1 114 ? -12.240 -17.204 6.185 1.00 0.00 114 SER A N 17
ATOM 31298 C CA . SER A 1 114 ? -10.847 -17.574 6.403 1.00 0.00 114 SER A CA 17
ATOM 31299 C C . SER A 1 114 ? -10.676 -18.279 7.746 1.00 0.00 114 SER A C 17
ATOM 31300 O O . SER A 1 114 ? -11.325 -17.930 8.730 1.00 0.00 114 SER A O 17
ATOM 31308 N N . GLY A 1 115 ? -9.795 -19.274 7.776 1.00 0.00 115 GLY A N 17
ATOM 31309 C CA . GLY A 1 115 ? -9.553 -20.014 9.001 1.00 0.00 115 GLY A CA 17
ATOM 31310 C C . GLY A 1 115 ? -10.155 -21.405 8.967 1.00 0.00 115 GLY A C 17
ATOM 31311 O O . GLY A 1 115 ? -9.687 -22.308 9.661 1.00 0.00 115 GLY A O 17
ATOM 31315 N N . GLY A 1 1 ? -7.921 18.745 8.328 1.00 0.00 1 GLY A N 18
ATOM 31316 C CA . GLY A 1 1 ? -9.015 17.841 8.022 1.00 0.00 1 GLY A CA 18
ATOM 31317 C C . GLY A 1 1 ? -9.284 17.739 6.534 1.00 0.00 1 GLY A C 18
ATOM 31318 O O . GLY A 1 1 ? -9.701 18.710 5.903 1.00 0.00 1 GLY A O 18
ATOM 31322 N N . SER A 1 2 ? -9.043 16.559 5.971 1.00 0.00 2 SER A N 18
ATOM 31323 C CA . SER A 1 2 ? -9.256 16.335 4.546 1.00 0.00 2 SER A CA 18
ATOM 31324 C C . SER A 1 2 ? -10.476 15.449 4.312 1.00 0.00 2 SER A C 18
ATOM 31325 O O . SER A 1 2 ? -10.453 14.549 3.473 1.00 0.00 2 SER A O 18
ATOM 31333 N N . SER A 1 3 ? -11.543 15.712 5.061 1.00 0.00 3 SER A N 18
ATOM 31334 C CA . SER A 1 3 ? -12.772 14.938 4.939 1.00 0.00 3 SER A CA 18
ATOM 31335 C C . SER A 1 3 ? -13.606 15.424 3.757 1.00 0.00 3 SER A C 18
ATOM 31336 O O . SER A 1 3 ? -14.379 16.373 3.877 1.00 0.00 3 SER A O 18
ATOM 31344 N N . GLY A 1 4 ? -13.441 14.765 2.615 1.00 0.00 4 GLY A N 18
ATOM 31345 C CA . GLY A 1 4 ? -14.184 15.143 1.426 1.00 0.00 4 GLY A CA 18
ATOM 31346 C C . GLY A 1 4 ? -15.119 14.048 0.955 1.00 0.00 4 GLY A C 18
ATOM 31347 O O . GLY A 1 4 ? -14.845 12.863 1.144 1.00 0.00 4 GLY A O 18
ATOM 31351 N N . SER A 1 5 ? -16.229 14.444 0.340 1.00 0.00 5 SER A N 18
ATOM 31352 C CA . SER A 1 5 ? -17.212 13.487 -0.156 1.00 0.00 5 SER A CA 18
ATOM 31353 C C . SER A 1 5 ? -16.551 12.445 -1.053 1.00 0.00 5 SER A C 18
ATOM 31354 O O . SER A 1 5 ? -16.800 11.247 -0.920 1.00 0.00 5 SER A O 18
ATOM 31362 N N . SER A 1 6 ? -15.707 12.911 -1.968 1.00 0.00 6 SER A N 18
ATOM 31363 C CA . SER A 1 6 ? -15.012 12.021 -2.891 1.00 0.00 6 SER A CA 18
ATOM 31364 C C . SER A 1 6 ? -14.675 10.695 -2.217 1.00 0.00 6 SER A C 18
ATOM 31365 O O . SER A 1 6 ? -14.418 10.645 -1.015 1.00 0.00 6 SER A O 18
ATOM 31373 N N . GLY A 1 7 ? -14.678 9.622 -3.001 1.00 0.00 7 GLY A N 18
ATOM 31374 C CA . GLY A 1 7 ? -14.371 8.309 -2.464 1.00 0.00 7 GLY A CA 18
ATOM 31375 C C . GLY A 1 7 ? -13.055 8.283 -1.713 1.00 0.00 7 GLY A C 18
ATOM 31376 O O . GLY A 1 7 ? -13.020 8.000 -0.515 1.00 0.00 7 GLY A O 18
ATOM 31380 N N . VAL A 1 8 ? -11.967 8.578 -2.418 1.00 0.00 8 VAL A N 18
ATOM 31381 C CA . VAL A 1 8 ? -10.642 8.587 -1.811 1.00 0.00 8 VAL A CA 18
ATOM 31382 C C . VAL A 1 8 ? -10.705 9.047 -0.359 1.00 0.00 8 VAL A C 18
ATOM 31383 O O . VAL A 1 8 ? -11.285 10.089 -0.051 1.00 0.00 8 VAL A O 18
ATOM 31396 N N . LEU A 1 9 ? -10.106 8.264 0.531 1.00 0.00 9 LEU A N 18
ATOM 31397 C CA . LEU A 1 9 ? -10.093 8.590 1.953 1.00 0.00 9 LEU A CA 18
ATOM 31398 C C . LEU A 1 9 ? -8.879 9.444 2.305 1.00 0.00 9 LEU A C 18
ATOM 31399 O O . LEU A 1 9 ? -9.007 10.498 2.927 1.00 0.00 9 LEU A O 18
ATOM 31415 N N . LYS A 1 10 ? -7.700 8.982 1.901 1.00 0.00 10 LYS A N 18
ATOM 31416 C CA . LYS A 1 10 ? -6.462 9.703 2.169 1.00 0.00 10 LYS A CA 18
ATOM 31417 C C . LYS A 1 10 ? -5.727 10.024 0.872 1.00 0.00 10 LYS A C 18
ATOM 31418 O O . LYS A 1 10 ? -5.879 9.322 -0.127 1.00 0.00 10 LYS A O 18
ATOM 31437 N N . GLN A 1 11 ? -4.929 11.087 0.897 1.00 0.00 11 GLN A N 18
ATOM 31438 C CA . GLN A 1 11 ? -4.170 11.499 -0.278 1.00 0.00 11 GLN A CA 18
ATOM 31439 C C . GLN A 1 11 ? -2.984 12.371 0.119 1.00 0.00 11 GLN A C 18
ATOM 31440 O O . GLN A 1 11 ? -3.123 13.306 0.907 1.00 0.00 11 GLN A O 18
ATOM 31454 N N . GLY A 1 12 ? -1.815 12.059 -0.432 1.00 0.00 12 GLY A N 18
ATOM 31455 C CA . GLY A 1 12 ? -0.621 12.823 -0.123 1.00 0.00 12 GLY A CA 18
ATOM 31456 C C . GLY A 1 12 ? 0.579 12.379 -0.936 1.00 0.00 12 GLY A C 18
ATOM 31457 O O . GLY A 1 12 ? 0.526 11.362 -1.629 1.00 0.00 12 GLY A O 18
ATOM 31461 N N . TYR A 1 13 ? 1.663 13.143 -0.855 1.00 0.00 13 TYR A N 18
ATOM 31462 C CA . TYR A 1 13 ? 2.879 12.825 -1.592 1.00 0.00 13 TYR A CA 18
ATOM 31463 C C . TYR A 1 13 ? 3.750 11.846 -0.811 1.00 0.00 13 TYR A C 18
ATOM 31464 O O . TYR A 1 13 ? 4.382 12.214 0.179 1.00 0.00 13 TYR A O 18
ATOM 31482 N N . MET A 1 14 ? 3.778 10.597 -1.264 1.00 0.00 14 MET A N 18
ATOM 31483 C CA . MET A 1 14 ? 4.573 9.564 -0.609 1.00 0.00 14 MET A CA 18
ATOM 31484 C C . MET A 1 14 ? 5.696 9.082 -1.522 1.00 0.00 14 MET A C 18
ATOM 31485 O O . MET A 1 14 ? 5.573 9.120 -2.746 1.00 0.00 14 MET A O 18
ATOM 31499 N N . MET A 1 15 ? 6.790 8.629 -0.918 1.00 0.00 15 MET A N 18
ATOM 31500 C CA . MET A 1 15 ? 7.934 8.138 -1.678 1.00 0.00 15 MET A CA 18
ATOM 31501 C C . MET A 1 15 ? 7.920 6.615 -1.757 1.00 0.00 15 MET A C 18
ATOM 31502 O O . MET A 1 15 ? 8.102 5.928 -0.751 1.00 0.00 15 MET A O 18
ATOM 31516 N N . LYS A 1 16 ? 7.704 6.091 -2.959 1.00 0.00 16 LYS A N 18
ATOM 31517 C CA . LYS A 1 16 ? 7.668 4.649 -3.171 1.00 0.00 16 LYS A CA 18
ATOM 31518 C C . LYS A 1 16 ? 9.016 4.138 -3.668 1.00 0.00 16 LYS A C 18
ATOM 31519 O O . LYS A 1 16 ? 9.694 4.804 -4.451 1.00 0.00 16 LYS A O 18
ATOM 31538 N N . LYS A 1 17 ? 9.400 2.951 -3.210 1.00 0.00 17 LYS A N 18
ATOM 31539 C CA . LYS A 1 17 ? 10.666 2.349 -3.609 1.00 0.00 17 LYS A CA 18
ATOM 31540 C C . LYS A 1 17 ? 10.546 1.690 -4.980 1.00 0.00 17 LYS A C 18
ATOM 31541 O O . LYS A 1 17 ? 9.904 0.651 -5.126 1.00 0.00 17 LYS A O 18
ATOM 31560 N N . GLY A 1 18 ? 11.171 2.301 -5.982 1.00 0.00 18 GLY A N 18
ATOM 31561 C CA . GLY A 1 18 ? 11.123 1.758 -7.327 1.00 0.00 18 GLY A CA 18
ATOM 31562 C C . GLY A 1 18 ? 12.461 1.844 -8.035 1.00 0.00 18 GLY A C 18
ATOM 31563 O O . GLY A 1 18 ? 12.993 0.834 -8.497 1.00 0.00 18 GLY A O 18
ATOM 31567 N N . HIS A 1 19 ? 13.007 3.053 -8.121 1.00 0.00 19 HIS A N 18
ATOM 31568 C CA . HIS A 1 19 ? 14.291 3.266 -8.779 1.00 0.00 19 HIS A CA 18
ATOM 31569 C C . HIS A 1 19 ? 15.325 2.254 -8.295 1.00 0.00 19 HIS A C 18
ATOM 31570 O O . HIS A 1 19 ? 15.960 2.448 -7.259 1.00 0.00 19 HIS A O 18
ATOM 31585 N N . ARG A 1 20 ? 15.486 1.173 -9.051 1.00 0.00 20 ARG A N 18
ATOM 31586 C CA . ARG A 1 20 ? 16.441 0.129 -8.698 1.00 0.00 20 ARG A CA 18
ATOM 31587 C C . ARG A 1 20 ? 16.421 -0.140 -7.196 1.00 0.00 20 ARG A C 18
ATOM 31588 O O . ARG A 1 20 ? 17.470 -0.292 -6.569 1.00 0.00 20 ARG A O 18
ATOM 31609 N N . ARG A 1 21 ? 15.222 -0.196 -6.626 1.00 0.00 21 ARG A N 18
ATOM 31610 C CA . ARG A 1 21 ? 15.066 -0.445 -5.197 1.00 0.00 21 ARG A CA 18
ATOM 31611 C C . ARG A 1 21 ? 16.208 0.189 -4.408 1.00 0.00 21 ARG A C 18
ATOM 31612 O O . ARG A 1 21 ? 16.733 -0.408 -3.467 1.00 0.00 21 ARG A O 18
ATOM 31633 N N . LYS A 1 22 ? 16.589 1.401 -4.797 1.00 0.00 22 LYS A N 18
ATOM 31634 C CA . LYS A 1 22 ? 17.667 2.117 -4.126 1.00 0.00 22 LYS A CA 18
ATOM 31635 C C . LYS A 1 22 ? 17.265 3.559 -3.836 1.00 0.00 22 LYS A C 18
ATOM 31636 O O . LYS A 1 22 ? 17.259 3.992 -2.684 1.00 0.00 22 LYS A O 18
ATOM 31655 N N . ASN A 1 23 ? 16.927 4.298 -4.888 1.00 0.00 23 ASN A N 18
ATOM 31656 C CA . ASN A 1 23 ? 16.522 5.692 -4.745 1.00 0.00 23 ASN A CA 18
ATOM 31657 C C . ASN A 1 23 ? 15.020 5.799 -4.502 1.00 0.00 23 ASN A C 18
ATOM 31658 O O . ASN A 1 23 ? 14.265 4.873 -4.798 1.00 0.00 23 ASN A O 18
ATOM 31669 N N . TRP A 1 24 ? 14.594 6.935 -3.961 1.00 0.00 24 TRP A N 18
ATOM 31670 C CA . TRP A 1 24 ? 13.182 7.164 -3.678 1.00 0.00 24 TRP A CA 18
ATOM 31671 C C . TRP A 1 24 ? 12.643 8.328 -4.503 1.00 0.00 24 TRP A C 18
ATOM 31672 O O . TRP A 1 24 ? 13.357 9.295 -4.773 1.00 0.00 24 TRP A O 18
ATOM 31693 N N . THR A 1 25 ? 11.379 8.230 -4.903 1.00 0.00 25 THR A N 18
ATOM 31694 C CA . THR A 1 25 ? 10.745 9.274 -5.698 1.00 0.00 25 THR A CA 18
ATOM 31695 C C . THR A 1 25 ? 9.366 9.622 -5.150 1.00 0.00 25 THR A C 18
ATOM 31696 O O . THR A 1 25 ? 8.605 8.740 -4.755 1.00 0.00 25 THR A O 18
ATOM 31707 N N . GLU A 1 26 ? 9.052 10.913 -5.129 1.00 0.00 26 GLU A N 18
ATOM 31708 C CA . GLU A 1 26 ? 7.763 11.377 -4.628 1.00 0.00 26 GLU A CA 18
ATOM 31709 C C . GLU A 1 26 ? 6.651 11.078 -5.630 1.00 0.00 26 GLU A C 18
ATOM 31710 O O . GLU A 1 26 ? 6.777 11.370 -6.819 1.00 0.00 26 GLU A O 18
ATOM 31722 N N . ARG A 1 27 ? 5.563 10.493 -5.139 1.00 0.00 27 ARG A N 18
ATOM 31723 C CA . ARG A 1 27 ? 4.429 10.153 -5.990 1.00 0.00 27 ARG A CA 18
ATOM 31724 C C . ARG A 1 27 ? 3.114 10.306 -5.231 1.00 0.00 27 ARG A C 18
ATOM 31725 O O . ARG A 1 27 ? 3.044 10.040 -4.032 1.00 0.00 27 ARG A O 18
ATOM 31746 N N . TRP A 1 28 ? 2.076 10.738 -5.938 1.00 0.00 28 TRP A N 18
ATOM 31747 C CA . TRP A 1 28 ? 0.764 10.928 -5.331 1.00 0.00 28 TRP A CA 18
ATOM 31748 C C . TRP A 1 28 ? 0.083 9.588 -5.077 1.00 0.00 28 TRP A C 18
ATOM 31749 O O . TRP A 1 28 ? 0.145 8.681 -5.907 1.00 0.00 28 TRP A O 18
ATOM 31770 N N . PHE A 1 29 ? -0.567 9.469 -3.924 1.00 0.00 29 PHE A N 18
ATOM 31771 C CA . PHE A 1 29 ? -1.260 8.238 -3.560 1.00 0.00 29 PHE A CA 18
ATOM 31772 C C . PHE A 1 29 ? -2.706 8.523 -3.165 1.00 0.00 29 PHE A C 18
ATOM 31773 O O . PHE A 1 29 ? -2.987 9.481 -2.444 1.00 0.00 29 PHE A O 18
ATOM 31790 N N . VAL A 1 30 ? -3.620 7.685 -3.643 1.00 0.00 30 VAL A N 18
ATOM 31791 C CA . VAL A 1 30 ? -5.037 7.846 -3.341 1.00 0.00 30 VAL A CA 18
ATOM 31792 C C . VAL A 1 30 ? -5.590 6.616 -2.630 1.00 0.00 30 VAL A C 18
ATOM 31793 O O . VAL A 1 30 ? -5.994 5.644 -3.271 1.00 0.00 30 VAL A O 18
ATOM 31806 N N . LEU A 1 31 ? -5.607 6.663 -1.303 1.00 0.00 31 LEU A N 18
ATOM 31807 C CA . LEU A 1 31 ? -6.111 5.552 -0.503 1.00 0.00 31 LEU A CA 18
ATOM 31808 C C . LEU A 1 31 ? -7.628 5.438 -0.626 1.00 0.00 31 LEU A C 18
ATOM 31809 O O . LEU A 1 31 ? -8.372 6.125 0.074 1.00 0.00 31 LEU A O 18
ATOM 31825 N N . LYS A 1 32 ? -8.080 4.564 -1.519 1.00 0.00 32 LYS A N 18
ATOM 31826 C CA . LYS A 1 32 ? -9.507 4.356 -1.732 1.00 0.00 32 LYS A CA 18
ATOM 31827 C C . LYS A 1 32 ? -10.089 3.440 -0.660 1.00 0.00 32 LYS A C 18
ATOM 31828 O O . LYS A 1 32 ? -9.368 2.732 0.044 1.00 0.00 32 LYS A O 18
ATOM 31847 N N . PRO A 1 33 ? -11.424 3.451 -0.532 1.00 0.00 33 PRO A N 18
ATOM 31848 C CA . PRO A 1 33 ? -12.132 2.625 0.451 1.00 0.00 33 PRO A CA 18
ATOM 31849 C C . PRO A 1 33 ? -12.079 1.140 0.106 1.00 0.00 33 PRO A C 18
ATOM 31850 O O . PRO A 1 33 ? -12.167 0.286 0.986 1.00 0.00 33 PRO A O 18
ATOM 31861 N N . ASN A 1 34 ? -11.934 0.842 -1.181 1.00 0.00 34 ASN A N 18
ATOM 31862 C CA . ASN A 1 34 ? -11.870 -0.541 -1.642 1.00 0.00 34 ASN A CA 18
ATOM 31863 C C . ASN A 1 34 ? -10.742 -0.725 -2.653 1.00 0.00 34 ASN A C 18
ATOM 31864 O O . ASN A 1 34 ? -10.804 -1.603 -3.514 1.00 0.00 34 ASN A O 18
ATOM 31875 N N . ILE A 1 35 ? -9.713 0.109 -2.542 1.00 0.00 35 ILE A N 18
ATOM 31876 C CA . ILE A 1 35 ? -8.571 0.036 -3.445 1.00 0.00 35 ILE A CA 18
ATOM 31877 C C . ILE A 1 35 ? -7.536 1.104 -3.108 1.00 0.00 35 ILE A C 18
ATOM 31878 O O . ILE A 1 35 ? -7.724 1.895 -2.183 1.00 0.00 35 ILE A O 18
ATOM 31894 N N . ILE A 1 36 ? -6.444 1.121 -3.865 1.00 0.00 36 ILE A N 18
ATOM 31895 C CA . ILE A 1 36 ? -5.380 2.094 -3.648 1.00 0.00 36 ILE A CA 18
ATOM 31896 C C . ILE A 1 36 ? -4.683 2.447 -4.958 1.00 0.00 36 ILE A C 18
ATOM 31897 O O . ILE A 1 36 ? -3.895 1.662 -5.485 1.00 0.00 36 ILE A O 18
ATOM 31913 N N . SER A 1 37 ? -4.978 3.634 -5.477 1.00 0.00 37 SER A N 18
ATOM 31914 C CA . SER A 1 37 ? -4.381 4.092 -6.726 1.00 0.00 37 SER A CA 18
ATOM 31915 C C . SER A 1 37 ? -3.443 5.269 -6.481 1.00 0.00 37 SER A C 18
ATOM 31916 O O . SER A 1 37 ? -3.783 6.210 -5.763 1.00 0.00 37 SER A O 18
ATOM 31924 N N . TYR A 1 38 ? -2.260 5.210 -7.083 1.00 0.00 38 TYR A N 18
ATOM 31925 C CA . TYR A 1 38 ? -1.270 6.269 -6.929 1.00 0.00 38 TYR A CA 18
ATOM 31926 C C . TYR A 1 38 ? -0.938 6.905 -8.276 1.00 0.00 38 TYR A C 18
ATOM 31927 O O . TYR A 1 38 ? -0.415 6.245 -9.174 1.00 0.00 38 TYR A O 18
ATOM 31945 N N . TYR A 1 39 ? -1.246 8.190 -8.408 1.00 0.00 39 TYR A N 18
ATOM 31946 C CA . TYR A 1 39 ? -0.983 8.916 -9.644 1.00 0.00 39 TYR A CA 18
ATOM 31947 C C . TYR A 1 39 ? 0.395 9.571 -9.609 1.00 0.00 39 TYR A C 18
ATOM 31948 O O . TYR A 1 39 ? 0.821 10.093 -8.578 1.00 0.00 39 TYR A O 18
ATOM 31966 N N . VAL A 1 40 ? 1.087 9.540 -10.743 1.00 0.00 40 VAL A N 18
ATOM 31967 C CA . VAL A 1 40 ? 2.416 10.132 -10.844 1.00 0.00 40 VAL A CA 18
ATOM 31968 C C . VAL A 1 40 ? 2.439 11.535 -10.249 1.00 0.00 40 VAL A C 18
ATOM 31969 O O . VAL A 1 40 ? 3.471 11.997 -9.761 1.00 0.00 40 VAL A O 18
ATOM 31982 N N . SER A 1 41 ? 1.294 12.210 -10.291 1.00 0.00 41 SER A N 18
ATOM 31983 C CA . SER A 1 41 ? 1.184 13.563 -9.759 1.00 0.00 41 SER A CA 18
ATOM 31984 C C . SER A 1 41 ? -0.115 13.734 -8.977 1.00 0.00 41 SER A C 18
ATOM 31985 O O . SER A 1 41 ? -0.982 12.861 -8.995 1.00 0.00 41 SER A O 18
ATOM 31993 N N . GLU A 1 42 ? -0.241 14.866 -8.291 1.00 0.00 42 GLU A N 18
ATOM 31994 C CA . GLU A 1 42 ? -1.433 15.152 -7.502 1.00 0.00 42 GLU A CA 18
ATOM 31995 C C . GLU A 1 42 ? -2.505 15.819 -8.358 1.00 0.00 42 GLU A C 18
ATOM 31996 O O . GLU A 1 42 ? -3.377 16.521 -7.845 1.00 0.00 42 GLU A O 18
ATOM 32008 N N . ASP A 1 43 ? -2.433 15.595 -9.666 1.00 0.00 43 ASP A N 18
ATOM 32009 C CA . ASP A 1 43 ? -3.397 16.174 -10.595 1.00 0.00 43 ASP A CA 18
ATOM 32010 C C . ASP A 1 43 ? -4.432 15.137 -11.020 1.00 0.00 43 ASP A C 18
ATOM 32011 O O . ASP A 1 43 ? -5.528 15.483 -11.464 1.00 0.00 43 ASP A O 18
ATOM 32020 N N . LEU A 1 44 ? -4.077 13.864 -10.883 1.00 0.00 44 LEU A N 18
ATOM 32021 C CA . LEU A 1 44 ? -4.974 12.775 -11.254 1.00 0.00 44 LEU A CA 18
ATOM 32022 C C . LEU A 1 44 ? -5.132 12.692 -12.768 1.00 0.00 44 LEU A C 18
ATOM 32023 O O . LEU A 1 44 ? -6.235 12.493 -13.279 1.00 0.00 44 LEU A O 18
ATOM 32039 N N . LYS A 1 45 ? -4.023 12.843 -13.483 1.00 0.00 45 LYS A N 18
ATOM 32040 C CA . LYS A 1 45 ? -4.036 12.781 -14.940 1.00 0.00 45 LYS A CA 18
ATOM 32041 C C . LYS A 1 45 ? -3.376 11.499 -15.436 1.00 0.00 45 LYS A C 18
ATOM 32042 O O . LYS A 1 45 ? -3.918 10.802 -16.294 1.00 0.00 45 LYS A O 18
ATOM 32061 N N . ASP A 1 46 ? -2.204 11.193 -14.891 1.00 0.00 46 ASP A N 18
ATOM 32062 C CA . ASP A 1 46 ? -1.471 9.992 -15.277 1.00 0.00 46 ASP A CA 18
ATOM 32063 C C . ASP A 1 46 ? -1.329 9.038 -14.094 1.00 0.00 46 ASP A C 18
ATOM 32064 O O . ASP A 1 46 ? -0.449 9.205 -13.250 1.00 0.00 46 ASP A O 18
ATOM 32073 N N . LYS A 1 47 ? -2.203 8.039 -14.039 1.00 0.00 47 LYS A N 18
ATOM 32074 C CA . LYS A 1 47 ? -2.176 7.057 -12.961 1.00 0.00 47 LYS A CA 18
ATOM 32075 C C . LYS A 1 47 ? -1.007 6.092 -13.133 1.00 0.00 47 LYS A C 18
ATOM 32076 O O . LYS A 1 47 ? -0.716 5.644 -14.242 1.00 0.00 47 LYS A O 18
ATOM 32095 N N . LYS A 1 48 ? -0.341 5.775 -12.028 1.00 0.00 48 LYS A N 18
ATOM 32096 C CA . LYS A 1 48 ? 0.795 4.861 -12.054 1.00 0.00 48 LYS A CA 18
ATOM 32097 C C . LYS A 1 48 ? 0.325 3.411 -12.103 1.00 0.00 48 LYS A C 18
ATOM 32098 O O . LYS A 1 48 ? 0.901 2.585 -12.811 1.00 0.00 48 LYS A O 18
ATOM 32117 N N . GLY A 1 49 ? -0.726 3.108 -11.348 1.00 0.00 49 GLY A N 18
ATOM 32118 C CA . GLY A 1 49 ? -1.257 1.758 -11.321 1.00 0.00 49 GLY A CA 18
ATOM 32119 C C . GLY A 1 49 ? -2.401 1.603 -10.339 1.00 0.00 49 GLY A C 18
ATOM 32120 O O . GLY A 1 49 ? -2.913 2.591 -9.812 1.00 0.00 49 GLY A O 18
ATOM 32124 N N . ASP A 1 50 ? -2.804 0.361 -10.093 1.00 0.00 50 ASP A N 18
ATOM 32125 C CA . ASP A 1 50 ? -3.896 0.080 -9.169 1.00 0.00 50 ASP A CA 18
ATOM 32126 C C . ASP A 1 50 ? -3.528 -1.060 -8.224 1.00 0.00 50 ASP A C 18
ATOM 32127 O O . ASP A 1 50 ? -2.856 -2.013 -8.619 1.00 0.00 50 ASP A O 18
ATOM 32136 N N . ILE A 1 51 ? -3.973 -0.955 -6.977 1.00 0.00 51 ILE A N 18
ATOM 32137 C CA . ILE A 1 51 ? -3.691 -1.977 -5.977 1.00 0.00 51 ILE A CA 18
ATOM 32138 C C . ILE A 1 51 ? -4.980 -2.557 -5.404 1.00 0.00 51 ILE A C 18
ATOM 32139 O O . ILE A 1 51 ? -5.573 -1.991 -4.485 1.00 0.00 51 ILE A O 18
ATOM 32155 N N . LEU A 1 52 ? -5.408 -3.689 -5.952 1.00 0.00 52 LEU A N 18
ATOM 32156 C CA . LEU A 1 52 ? -6.626 -4.347 -5.495 1.00 0.00 52 LEU A CA 18
ATOM 32157 C C . LEU A 1 52 ? -6.523 -4.721 -4.020 1.00 0.00 52 LEU A C 18
ATOM 32158 O O . LEU A 1 52 ? -5.768 -5.620 -3.648 1.00 0.00 52 LEU A O 18
ATOM 32174 N N . LEU A 1 53 ? -7.287 -4.026 -3.184 1.00 0.00 53 LEU A N 18
ATOM 32175 C CA . LEU A 1 53 ? -7.283 -4.286 -1.749 1.00 0.00 53 LEU A CA 18
ATOM 32176 C C . LEU A 1 53 ? -8.141 -5.502 -1.413 1.00 0.00 53 LEU A C 18
ATOM 32177 O O . LEU A 1 53 ? -9.194 -5.716 -2.015 1.00 0.00 53 LEU A O 18
ATOM 32193 N N . ASP A 1 54 ? -7.686 -6.293 -0.449 1.00 0.00 54 ASP A N 18
ATOM 32194 C CA . ASP A 1 54 ? -8.413 -7.486 -0.030 1.00 0.00 54 ASP A CA 18
ATOM 32195 C C . ASP A 1 54 ? -7.798 -8.083 1.232 1.00 0.00 54 ASP A C 18
ATOM 32196 O O . ASP A 1 54 ? -6.605 -7.923 1.487 1.00 0.00 54 ASP A O 18
ATOM 32205 N N . GLU A 1 55 ? -8.621 -8.771 2.017 1.00 0.00 55 GLU A N 18
ATOM 32206 C CA . GLU A 1 55 ? -8.158 -9.390 3.253 1.00 0.00 55 GLU A CA 18
ATOM 32207 C C . GLU A 1 55 ? -6.708 -9.849 3.121 1.00 0.00 55 GLU A C 18
ATOM 32208 O O . GLU A 1 55 ? -5.901 -9.660 4.030 1.00 0.00 55 GLU A O 18
ATOM 32220 N N . ASN A 1 56 ? -6.387 -10.455 1.982 1.00 0.00 56 ASN A N 18
ATOM 32221 C CA . ASN A 1 56 ? -5.036 -10.943 1.731 1.00 0.00 56 ASN A CA 18
ATOM 32222 C C . ASN A 1 56 ? -4.015 -9.819 1.883 1.00 0.00 56 ASN A C 18
ATOM 32223 O O . ASN A 1 56 ? -3.096 -9.907 2.698 1.00 0.00 56 ASN A O 18
ATOM 32234 N N . CYS A 1 57 ? -4.183 -8.764 1.093 1.00 0.00 57 CYS A N 18
ATOM 32235 C CA . CYS A 1 57 ? -3.277 -7.622 1.139 1.00 0.00 57 CYS A CA 18
ATOM 32236 C C . CYS A 1 57 ? -3.252 -7.003 2.533 1.00 0.00 57 CYS A C 18
ATOM 32237 O O . CYS A 1 57 ? -4.275 -6.945 3.216 1.00 0.00 57 CYS A O 18
ATOM 32244 N N . CYS A 1 58 ? -2.078 -6.542 2.949 1.00 0.00 58 CYS A N 18
ATOM 32245 C CA . CYS A 1 58 ? -1.919 -5.927 4.262 1.00 0.00 58 CYS A CA 18
ATOM 32246 C C . CYS A 1 58 ? -0.700 -5.011 4.289 1.00 0.00 58 CYS A C 18
ATOM 32247 O O . CYS A 1 58 ? 0.211 -5.148 3.473 1.00 0.00 58 CYS A O 18
ATOM 32255 N N . VAL A 1 59 ? -0.691 -4.074 5.233 1.00 0.00 59 VAL A N 18
ATOM 32256 C CA . VAL A 1 59 ? 0.415 -3.134 5.366 1.00 0.00 59 VAL A CA 18
ATOM 32257 C C . VAL A 1 59 ? 1.189 -3.376 6.658 1.00 0.00 59 VAL A C 18
ATOM 32258 O O . VAL A 1 59 ? 0.600 -3.654 7.702 1.00 0.00 59 VAL A O 18
ATOM 32271 N N . GLU A 1 60 ? 2.511 -3.267 6.578 1.00 0.00 60 GLU A N 18
ATOM 32272 C CA . GLU A 1 60 ? 3.366 -3.474 7.741 1.00 0.00 60 GLU A CA 18
ATOM 32273 C C . GLU A 1 60 ? 4.399 -2.358 7.863 1.00 0.00 60 GLU A C 18
ATOM 32274 O O . GLU A 1 60 ? 4.608 -1.586 6.927 1.00 0.00 60 GLU A O 18
ATOM 32286 N N . SER A 1 61 ? 5.042 -2.279 9.024 1.00 0.00 61 SER A N 18
ATOM 32287 C CA . SER A 1 61 ? 6.050 -1.255 9.271 1.00 0.00 61 SER A CA 18
ATOM 32288 C C . SER A 1 61 ? 7.452 -1.802 9.024 1.00 0.00 61 SER A C 18
ATOM 32289 O O . SER A 1 61 ? 7.753 -2.948 9.363 1.00 0.00 61 SER A O 18
ATOM 32297 N N . LEU A 1 62 ? 8.307 -0.976 8.431 1.00 0.00 62 LEU A N 18
ATOM 32298 C CA . LEU A 1 62 ? 9.679 -1.376 8.138 1.00 0.00 62 LEU A CA 18
ATOM 32299 C C . LEU A 1 62 ? 10.668 -0.614 9.015 1.00 0.00 62 LEU A C 18
ATOM 32300 O O . LEU A 1 62 ? 10.403 0.500 9.467 1.00 0.00 62 LEU A O 18
ATOM 32316 N N . PRO A 1 63 ? 11.836 -1.226 9.259 1.00 0.00 63 PRO A N 18
ATOM 32317 C CA . PRO A 1 63 ? 12.890 -0.622 10.080 1.00 0.00 63 PRO A CA 18
ATOM 32318 C C . PRO A 1 63 ? 13.546 0.572 9.395 1.00 0.00 63 PRO A C 18
ATOM 32319 O O . PRO A 1 63 ? 13.100 1.014 8.336 1.00 0.00 63 PRO A O 18
ATOM 32330 N N . ASP A 1 64 ? 14.606 1.089 10.006 1.00 0.00 64 ASP A N 18
ATOM 32331 C CA . ASP A 1 64 ? 15.325 2.231 9.454 1.00 0.00 64 ASP A CA 18
ATOM 32332 C C . ASP A 1 64 ? 16.397 1.775 8.469 1.00 0.00 64 ASP A C 18
ATOM 32333 O O . ASP A 1 64 ? 17.312 1.034 8.829 1.00 0.00 64 ASP A O 18
ATOM 32342 N N . LYS A 1 65 ? 16.276 2.221 7.223 1.00 0.00 65 LYS A N 18
ATOM 32343 C CA . LYS A 1 65 ? 17.234 1.859 6.184 1.00 0.00 65 LYS A CA 18
ATOM 32344 C C . LYS A 1 65 ? 17.403 2.995 5.181 1.00 0.00 65 LYS A C 18
ATOM 32345 O O . LYS A 1 65 ? 16.605 3.932 5.149 1.00 0.00 65 LYS A O 18
ATOM 32364 N N . ASP A 1 66 ? 18.445 2.904 4.361 1.00 0.00 66 ASP A N 18
ATOM 32365 C CA . ASP A 1 66 ? 18.717 3.923 3.354 1.00 0.00 66 ASP A CA 18
ATOM 32366 C C . ASP A 1 66 ? 18.487 5.321 3.920 1.00 0.00 66 ASP A C 18
ATOM 32367 O O . ASP A 1 66 ? 17.923 6.187 3.253 1.00 0.00 66 ASP A O 18
ATOM 32376 N N . GLY A 1 67 ? 18.928 5.534 5.157 1.00 0.00 67 GLY A N 18
ATOM 32377 C CA . GLY A 1 67 ? 18.759 6.828 5.792 1.00 0.00 67 GLY A CA 18
ATOM 32378 C C . GLY A 1 67 ? 17.301 7.196 5.980 1.00 0.00 67 GLY A C 18
ATOM 32379 O O . GLY A 1 67 ? 16.874 8.286 5.598 1.00 0.00 67 GLY A O 18
ATOM 32383 N N . LYS A 1 68 ? 16.533 6.286 6.569 1.00 0.00 68 LYS A N 18
ATOM 32384 C CA . LYS A 1 68 ? 15.114 6.519 6.807 1.00 0.00 68 LYS A CA 18
ATOM 32385 C C . LYS A 1 68 ? 14.803 6.504 8.300 1.00 0.00 68 LYS A C 18
ATOM 32386 O O . LYS A 1 68 ? 15.672 6.218 9.123 1.00 0.00 68 LYS A O 18
ATOM 32405 N N . LYS A 1 69 ? 13.557 6.813 8.643 1.00 0.00 69 LYS A N 18
ATOM 32406 C CA . LYS A 1 69 ? 13.129 6.833 10.037 1.00 0.00 69 LYS A CA 18
ATOM 32407 C C . LYS A 1 69 ? 11.796 6.111 10.207 1.00 0.00 69 LYS A C 18
ATOM 32408 O O . LYS A 1 69 ? 11.601 5.368 11.170 1.00 0.00 69 LYS A O 18
ATOM 32427 N N . CYS A 1 70 ? 10.884 6.333 9.267 1.00 0.00 70 CYS A N 18
ATOM 32428 C CA . CYS A 1 70 ? 9.570 5.703 9.313 1.00 0.00 70 CYS A CA 18
ATOM 32429 C C . CYS A 1 70 ? 9.206 5.104 7.959 1.00 0.00 70 CYS A C 18
ATOM 32430 O O . CYS A 1 70 ? 8.736 5.806 7.063 1.00 0.00 70 CYS A O 18
ATOM 32438 N N . LEU A 1 71 ? 9.428 3.802 7.815 1.00 0.00 71 LEU A N 18
ATOM 32439 C CA . LEU A 1 71 ? 9.125 3.108 6.568 1.00 0.00 71 LEU A CA 18
ATOM 32440 C C . LEU A 1 71 ? 7.992 2.106 6.764 1.00 0.00 71 LEU A C 18
ATOM 32441 O O . LEU A 1 71 ? 7.725 1.665 7.882 1.00 0.00 71 LEU A O 18
ATOM 32457 N N . PHE A 1 72 ? 7.330 1.748 5.669 1.00 0.00 72 PHE A N 18
ATOM 32458 C CA . PHE A 1 72 ? 6.226 0.796 5.720 1.00 0.00 72 PHE A CA 18
ATOM 32459 C C . PHE A 1 72 ? 5.982 0.171 4.349 1.00 0.00 72 PHE A C 18
ATOM 32460 O O . PHE A 1 72 ? 5.871 0.875 3.344 1.00 0.00 72 PHE A O 18
ATOM 32477 N N . LEU A 1 73 ? 5.902 -1.154 4.316 1.00 0.00 73 LEU A N 18
ATOM 32478 C CA . LEU A 1 73 ? 5.672 -1.876 3.069 1.00 0.00 73 LEU A CA 18
ATOM 32479 C C . LEU A 1 73 ? 4.361 -2.653 3.123 1.00 0.00 73 LEU A C 18
ATOM 32480 O O . LEU A 1 73 ? 3.959 -3.140 4.180 1.00 0.00 73 LEU A O 18
ATOM 32496 N N . VAL A 1 74 ? 3.699 -2.767 1.976 1.00 0.00 74 VAL A N 18
ATOM 32497 C CA . VAL A 1 74 ? 2.434 -3.488 1.892 1.00 0.00 74 VAL A CA 18
ATOM 32498 C C . VAL A 1 74 ? 2.582 -4.762 1.068 1.00 0.00 74 VAL A C 18
ATOM 32499 O O . VAL A 1 74 ? 3.084 -4.734 -0.056 1.00 0.00 74 VAL A O 18
ATOM 32512 N N . LYS A 1 75 ? 2.141 -5.881 1.634 1.00 0.00 75 LYS A N 18
ATOM 32513 C CA . LYS A 1 75 ? 2.222 -7.167 0.952 1.00 0.00 75 LYS A CA 18
ATOM 32514 C C . LYS A 1 75 ? 0.859 -7.580 0.406 1.00 0.00 75 LYS A C 18
ATOM 32515 O O . LYS A 1 75 ? -0.158 -7.455 1.088 1.00 0.00 75 LYS A O 18
ATOM 32534 N N . CYS A 1 76 ? 0.846 -8.074 -0.828 1.00 0.00 76 CYS A N 18
ATOM 32535 C CA . CYS A 1 76 ? -0.392 -8.506 -1.466 1.00 0.00 76 CYS A CA 18
ATOM 32536 C C . CYS A 1 76 ? -0.294 -9.963 -1.911 1.00 0.00 76 CYS A C 18
ATOM 32537 O O . CYS A 1 76 ? 0.756 -10.593 -1.782 1.00 0.00 76 CYS A O 18
ATOM 32544 N N . PHE A 1 77 ? -1.395 -10.491 -2.435 1.00 0.00 77 PHE A N 18
ATOM 32545 C CA . PHE A 1 77 ? -1.434 -11.873 -2.899 1.00 0.00 77 PHE A CA 18
ATOM 32546 C C . PHE A 1 77 ? -0.082 -12.295 -3.465 1.00 0.00 77 PHE A C 18
ATOM 32547 O O . PHE A 1 77 ? 0.643 -13.078 -2.851 1.00 0.00 77 PHE A O 18
ATOM 32564 N N . ASP A 1 78 ? 0.250 -11.771 -4.640 1.00 0.00 78 ASP A N 18
ATOM 32565 C CA . ASP A 1 78 ? 1.515 -12.093 -5.290 1.00 0.00 78 ASP A CA 18
ATOM 32566 C C . ASP A 1 78 ? 2.349 -10.834 -5.508 1.00 0.00 78 ASP A C 18
ATOM 32567 O O . ASP A 1 78 ? 3.579 -10.878 -5.478 1.00 0.00 78 ASP A O 18
ATOM 32576 N N . LYS A 1 79 ? 1.672 -9.712 -5.729 1.00 0.00 79 LYS A N 18
ATOM 32577 C CA . LYS A 1 79 ? 2.349 -8.441 -5.951 1.00 0.00 79 LYS A CA 18
ATOM 32578 C C . LYS A 1 79 ? 2.747 -7.796 -4.627 1.00 0.00 79 LYS A C 18
ATOM 32579 O O . LYS A 1 79 ? 2.280 -8.202 -3.562 1.00 0.00 79 LYS A O 18
ATOM 32598 N N . THR A 1 80 ? 3.611 -6.789 -4.700 1.00 0.00 80 THR A N 18
ATOM 32599 C CA . THR A 1 80 ? 4.071 -6.089 -3.507 1.00 0.00 80 THR A CA 18
ATOM 32600 C C . THR A 1 80 ? 4.219 -4.594 -3.770 1.00 0.00 80 THR A C 18
ATOM 32601 O O . THR A 1 80 ? 4.303 -4.161 -4.919 1.00 0.00 80 THR A O 18
ATOM 32612 N N . PHE A 1 81 ? 4.251 -3.810 -2.698 1.00 0.00 81 PHE A N 18
ATOM 32613 C CA . PHE A 1 81 ? 4.389 -2.363 -2.813 1.00 0.00 81 PHE A CA 18
ATOM 32614 C C . PHE A 1 81 ? 5.127 -1.789 -1.606 1.00 0.00 81 PHE A C 18
ATOM 32615 O O . PHE A 1 81 ? 4.745 -2.028 -0.462 1.00 0.00 81 PHE A O 18
ATOM 32632 N N . GLU A 1 82 ? 6.186 -1.032 -1.874 1.00 0.00 82 GLU A N 18
ATOM 32633 C CA . GLU A 1 82 ? 6.978 -0.425 -0.810 1.00 0.00 82 GLU A CA 18
ATOM 32634 C C . GLU A 1 82 ? 6.851 1.095 -0.836 1.00 0.00 82 GLU A C 18
ATOM 32635 O O . GLU A 1 82 ? 7.177 1.739 -1.834 1.00 0.00 82 GLU A O 18
ATOM 32647 N N . ILE A 1 83 ? 6.373 1.662 0.267 1.00 0.00 83 ILE A N 18
ATOM 32648 C CA . ILE A 1 83 ? 6.203 3.105 0.371 1.00 0.00 83 ILE A CA 18
ATOM 32649 C C . ILE A 1 83 ? 6.973 3.665 1.562 1.00 0.00 83 ILE A C 18
ATOM 32650 O O . ILE A 1 83 ? 7.239 2.955 2.532 1.00 0.00 83 ILE A O 18
ATOM 32666 N N . SER A 1 84 ? 7.329 4.944 1.482 1.00 0.00 84 SER A N 18
ATOM 32667 C CA . SER A 1 84 ? 8.070 5.599 2.553 1.00 0.00 84 SER A CA 18
ATOM 32668 C C . SER A 1 84 ? 7.331 6.840 3.045 1.00 0.00 84 SER A C 18
ATOM 32669 O O . SER A 1 84 ? 6.839 7.639 2.249 1.00 0.00 84 SER A O 18
ATOM 32677 N N . ALA A 1 85 ? 7.258 6.993 4.363 1.00 0.00 85 ALA A N 18
ATOM 32678 C CA . ALA A 1 85 ? 6.581 8.136 4.963 1.00 0.00 85 ALA A CA 18
ATOM 32679 C C . ALA A 1 85 ? 7.584 9.188 5.425 1.00 0.00 85 ALA A C 18
ATOM 32680 O O . ALA A 1 85 ? 8.740 8.874 5.711 1.00 0.00 85 ALA A O 18
ATOM 32687 N N . SER A 1 86 ? 7.136 10.437 5.494 1.00 0.00 86 SER A N 18
ATOM 32688 C CA . SER A 1 86 ? 7.996 11.536 5.917 1.00 0.00 86 SER A CA 18
ATOM 32689 C C . SER A 1 86 ? 8.184 11.527 7.431 1.00 0.00 86 SER A C 18
ATOM 32690 O O . SER A 1 86 ? 9.291 11.320 7.929 1.00 0.00 86 SER A O 18
ATOM 32698 N N . ASP A 1 87 ? 7.095 11.752 8.158 1.00 0.00 87 ASP A N 18
ATOM 32699 C CA . ASP A 1 87 ? 7.138 11.769 9.615 1.00 0.00 87 ASP A CA 18
ATOM 32700 C C . ASP A 1 87 ? 6.321 10.619 10.196 1.00 0.00 87 ASP A C 18
ATOM 32701 O O . ASP A 1 87 ? 5.454 10.057 9.526 1.00 0.00 87 ASP A O 18
ATOM 32710 N N . LYS A 1 88 ? 6.605 10.271 11.447 1.00 0.00 88 LYS A N 18
ATOM 32711 C CA . LYS A 1 88 ? 5.898 9.188 12.120 1.00 0.00 88 LYS A CA 18
ATOM 32712 C C . LYS A 1 88 ? 4.389 9.341 11.959 1.00 0.00 88 LYS A C 18
ATOM 32713 O O . LYS A 1 88 ? 3.666 8.355 11.814 1.00 0.00 88 LYS A O 18
ATOM 32732 N N . LYS A 1 89 ? 3.918 10.584 11.985 1.00 0.00 89 LYS A N 18
ATOM 32733 C CA . LYS A 1 89 ? 2.496 10.867 11.839 1.00 0.00 89 LYS A CA 18
ATOM 32734 C C . LYS A 1 89 ? 1.941 10.228 10.569 1.00 0.00 89 LYS A C 18
ATOM 32735 O O . LYS A 1 89 ? 1.090 9.341 10.629 1.00 0.00 89 LYS A O 18
ATOM 32754 N N . LYS A 1 90 ? 2.430 10.684 9.421 1.00 0.00 90 LYS A N 18
ATOM 32755 C CA . LYS A 1 90 ? 1.986 10.156 8.136 1.00 0.00 90 LYS A CA 18
ATOM 32756 C C . LYS A 1 90 ? 2.106 8.636 8.102 1.00 0.00 90 LYS A C 18
ATOM 32757 O O . LYS A 1 90 ? 1.161 7.936 7.737 1.00 0.00 90 LYS A O 18
ATOM 32776 N N . LYS A 1 91 ? 3.273 8.130 8.486 1.00 0.00 91 LYS A N 18
ATOM 32777 C CA . LYS A 1 91 ? 3.516 6.693 8.502 1.00 0.00 91 LYS A CA 18
ATOM 32778 C C . LYS A 1 91 ? 2.383 5.957 9.209 1.00 0.00 91 LYS A C 18
ATOM 32779 O O . LYS A 1 91 ? 1.749 5.074 8.632 1.00 0.00 91 LYS A O 18
ATOM 32798 N N . GLN A 1 92 ? 2.133 6.328 10.461 1.00 0.00 92 GLN A N 18
ATOM 32799 C CA . GLN A 1 92 ? 1.075 5.703 11.246 1.00 0.00 92 GLN A CA 18
ATOM 32800 C C . GLN A 1 92 ? -0.284 5.899 10.581 1.00 0.00 92 GLN A C 18
ATOM 32801 O O . GLN A 1 92 ? -0.915 4.938 10.144 1.00 0.00 92 GLN A O 18
ATOM 32815 N N . GLU A 1 93 ? -0.727 7.150 10.510 1.00 0.00 93 GLU A N 18
ATOM 32816 C CA . GLU A 1 93 ? -2.012 7.471 9.900 1.00 0.00 93 GLU A CA 18
ATOM 32817 C C . GLU A 1 93 ? -2.234 6.648 8.634 1.00 0.00 93 GLU A C 18
ATOM 32818 O O . GLU A 1 93 ? -3.297 6.058 8.444 1.00 0.00 93 GLU A O 18
ATOM 32830 N N . TRP A 1 94 ? -1.223 6.614 7.773 1.00 0.00 94 TRP A N 18
ATOM 32831 C CA . TRP A 1 94 ? -1.308 5.863 6.525 1.00 0.00 94 TRP A CA 18
ATOM 32832 C C . TRP A 1 94 ? -1.477 4.373 6.797 1.00 0.00 94 TRP A C 18
ATOM 32833 O O . TRP A 1 94 ? -2.488 3.776 6.425 1.00 0.00 94 TRP A O 18
ATOM 32854 N N . ILE A 1 95 ? -0.483 3.777 7.446 1.00 0.00 95 ILE A N 18
ATOM 32855 C CA . ILE A 1 95 ? -0.525 2.356 7.768 1.00 0.00 95 ILE A CA 18
ATOM 32856 C C . ILE A 1 95 ? -1.863 1.972 8.390 1.00 0.00 95 ILE A C 18
ATOM 32857 O O . ILE A 1 95 ? -2.565 1.098 7.882 1.00 0.00 95 ILE A O 18
ATOM 32873 N N . GLN A 1 96 ? -2.210 2.633 9.489 1.00 0.00 96 GLN A N 18
ATOM 32874 C CA . GLN A 1 96 ? -3.466 2.361 10.179 1.00 0.00 96 GLN A CA 18
ATOM 32875 C C . GLN A 1 96 ? -4.651 2.504 9.229 1.00 0.00 96 GLN A C 18
ATOM 32876 O O . GLN A 1 96 ? -5.494 1.613 9.135 1.00 0.00 96 GLN A O 18
ATOM 32890 N N . ALA A 1 97 ? -4.708 3.632 8.528 1.00 0.00 97 ALA A N 18
ATOM 32891 C CA . ALA A 1 97 ? -5.789 3.891 7.585 1.00 0.00 97 ALA A CA 18
ATOM 32892 C C . ALA A 1 97 ? -5.950 2.734 6.604 1.00 0.00 97 ALA A C 18
ATOM 32893 O O . ALA A 1 97 ? -7.059 2.247 6.382 1.00 0.00 97 ALA A O 18
ATOM 32900 N N . ILE A 1 98 ? -4.838 2.300 6.021 1.00 0.00 98 ILE A N 18
ATOM 32901 C CA . ILE A 1 98 ? -4.858 1.200 5.064 1.00 0.00 98 ILE A CA 18
ATOM 32902 C C . ILE A 1 98 ? -5.282 -0.103 5.733 1.00 0.00 98 ILE A C 18
ATOM 32903 O O . ILE A 1 98 ? -6.157 -0.812 5.235 1.00 0.00 98 ILE A O 18
ATOM 32919 N N . HIS A 1 99 ? -4.658 -0.411 6.865 1.00 0.00 99 HIS A N 18
ATOM 32920 C CA . HIS A 1 99 ? -4.973 -1.629 7.604 1.00 0.00 99 HIS A CA 18
ATOM 32921 C C . HIS A 1 99 ? -6.481 -1.783 7.779 1.00 0.00 99 HIS A C 18
ATOM 32922 O O . HIS A 1 99 ? -7.064 -2.784 7.363 1.00 0.00 99 HIS A O 18
ATOM 32937 N N . SER A 1 100 ? -7.105 -0.786 8.399 1.00 0.00 100 SER A N 18
ATOM 32938 C CA . SER A 1 100 ? -8.544 -0.814 8.633 1.00 0.00 100 SER A CA 18
ATOM 32939 C C . SER A 1 100 ? -9.304 -0.989 7.322 1.00 0.00 100 SER A C 18
ATOM 32940 O O . SER A 1 100 ? -10.240 -1.785 7.234 1.00 0.00 100 SER A O 18
ATOM 32948 N N . THR A 1 101 ? -8.896 -0.238 6.303 1.00 0.00 101 THR A N 18
ATOM 32949 C CA . THR A 1 101 ? -9.538 -0.308 4.997 1.00 0.00 101 THR A CA 18
ATOM 32950 C C . THR A 1 101 ? -9.717 -1.754 4.549 1.00 0.00 101 THR A C 18
ATOM 32951 O O . THR A 1 101 ? -10.753 -2.117 3.992 1.00 0.00 101 THR A O 18
ATOM 32962 N N . ILE A 1 102 ? -8.702 -2.575 4.796 1.00 0.00 102 ILE A N 18
ATOM 32963 C CA . ILE A 1 102 ? -8.749 -3.983 4.420 1.00 0.00 102 ILE A CA 18
ATOM 32964 C C . ILE A 1 102 ? -9.660 -4.772 5.354 1.00 0.00 102 ILE A C 18
ATOM 32965 O O . ILE A 1 102 ? -10.479 -5.576 4.908 1.00 0.00 102 ILE A O 18
ATOM 32981 N N . HIS A 1 103 ? -9.512 -4.536 6.654 1.00 0.00 103 HIS A N 18
ATOM 32982 C CA . HIS A 1 103 ? -10.323 -5.223 7.653 1.00 0.00 103 HIS A CA 18
ATOM 32983 C C . HIS A 1 103 ? -11.790 -5.252 7.235 1.00 0.00 103 HIS A C 18
ATOM 32984 O O . HIS A 1 103 ? -12.434 -6.302 7.264 1.00 0.00 103 HIS A O 18
ATOM 32999 N N . LEU A 1 104 ? -12.313 -4.094 6.849 1.00 0.00 104 LEU A N 18
ATOM 33000 C CA . LEU A 1 104 ? -13.705 -3.986 6.425 1.00 0.00 104 LEU A CA 18
ATOM 33001 C C . LEU A 1 104 ? -14.048 -5.064 5.402 1.00 0.00 104 LEU A C 18
ATOM 33002 O O . LEU A 1 104 ? -15.159 -5.596 5.394 1.00 0.00 104 LEU A O 18
ATOM 33018 N N . LEU A 1 105 ? -13.087 -5.384 4.543 1.00 0.00 105 LEU A N 18
ATOM 33019 C CA . LEU A 1 105 ? -13.286 -6.401 3.516 1.00 0.00 105 LEU A CA 18
ATOM 33020 C C . LEU A 1 105 ? -13.252 -7.800 4.122 1.00 0.00 105 LEU A C 18
ATOM 33021 O O . LEU A 1 105 ? -14.029 -8.675 3.739 1.00 0.00 105 LEU A O 18
ATOM 33037 N N . LYS A 1 106 ? -12.346 -8.006 5.073 1.00 0.00 106 LYS A N 18
ATOM 33038 C CA . LYS A 1 106 ? -12.212 -9.297 5.736 1.00 0.00 106 LYS A CA 18
ATOM 33039 C C . LYS A 1 106 ? -13.563 -9.792 6.242 1.00 0.00 106 LYS A C 18
ATOM 33040 O O . LYS A 1 106 ? -13.884 -10.976 6.129 1.00 0.00 106 LYS A O 18
ATOM 33059 N N . LEU A 1 107 ? -14.351 -8.880 6.800 1.00 0.00 107 LEU A N 18
ATOM 33060 C CA . LEU A 1 107 ? -15.669 -9.224 7.322 1.00 0.00 107 LEU A CA 18
ATOM 33061 C C . LEU A 1 107 ? -16.449 -10.068 6.320 1.00 0.00 107 LEU A C 18
ATOM 33062 O O . LEU A 1 107 ? -17.001 -11.111 6.667 1.00 0.00 107 LEU A O 18
ATOM 33078 N N . GLY A 1 108 ? -16.489 -9.609 5.072 1.00 0.00 108 GLY A N 18
ATOM 33079 C CA . GLY A 1 108 ? -17.202 -10.335 4.037 1.00 0.00 108 GLY A CA 18
ATOM 33080 C C . GLY A 1 108 ? -16.416 -11.521 3.514 1.00 0.00 108 GLY A C 18
ATOM 33081 O O . GLY A 1 108 ? -15.191 -11.463 3.406 1.00 0.00 108 GLY A O 18
ATOM 33085 N N . SER A 1 109 ? -17.121 -12.600 3.190 1.00 0.00 109 SER A N 18
ATOM 33086 C CA . SER A 1 109 ? -16.481 -13.807 2.681 1.00 0.00 109 SER A CA 18
ATOM 33087 C C . SER A 1 109 ? -16.940 -14.106 1.257 1.00 0.00 109 SER A C 18
ATOM 33088 O O . SER A 1 109 ? -18.038 -13.723 0.854 1.00 0.00 109 SER A O 18
ATOM 33096 N N . SER A 1 110 ? -16.091 -14.794 0.500 1.00 0.00 110 SER A N 18
ATOM 33097 C CA . SER A 1 110 ? -16.406 -15.142 -0.880 1.00 0.00 110 SER A CA 18
ATOM 33098 C C . SER A 1 110 ? -16.303 -16.648 -1.097 1.00 0.00 110 SER A C 18
ATOM 33099 O O . SER A 1 110 ? -15.422 -17.307 -0.547 1.00 0.00 110 SER A O 18
ATOM 33107 N N . GLY A 1 111 ? -17.212 -17.187 -1.905 1.00 0.00 111 GLY A N 18
ATOM 33108 C CA . GLY A 1 111 ? -17.206 -18.612 -2.182 1.00 0.00 111 GLY A CA 18
ATOM 33109 C C . GLY A 1 111 ? -18.328 -19.026 -3.114 1.00 0.00 111 GLY A C 18
ATOM 33110 O O . GLY A 1 111 ? -19.477 -18.610 -2.959 1.00 0.00 111 GLY A O 18
ATOM 33114 N N . PRO A 1 112 ? -17.999 -19.863 -4.108 1.00 0.00 112 PRO A N 18
ATOM 33115 C CA . PRO A 1 112 ? -18.973 -20.350 -5.089 1.00 0.00 112 PRO A CA 18
ATOM 33116 C C . PRO A 1 112 ? -19.978 -21.319 -4.475 1.00 0.00 112 PRO A C 18
ATOM 33117 O O . PRO A 1 112 ? -19.824 -21.745 -3.330 1.00 0.00 112 PRO A O 18
ATOM 33128 N N . SER A 1 113 ? -21.007 -21.663 -5.243 1.00 0.00 113 SER A N 18
ATOM 33129 C CA . SER A 1 113 ? -22.039 -22.580 -4.773 1.00 0.00 113 SER A CA 18
ATOM 33130 C C . SER A 1 113 ? -22.146 -23.794 -5.689 1.00 0.00 113 SER A C 18
ATOM 33131 O O . SER A 1 113 ? -21.646 -23.783 -6.814 1.00 0.00 113 SER A O 18
ATOM 33139 N N . SER A 1 114 ? -22.801 -24.842 -5.200 1.00 0.00 114 SER A N 18
ATOM 33140 C CA . SER A 1 114 ? -22.970 -26.067 -5.972 1.00 0.00 114 SER A CA 18
ATOM 33141 C C . SER A 1 114 ? -24.420 -26.231 -6.418 1.00 0.00 114 SER A C 18
ATOM 33142 O O . SER A 1 114 ? -25.291 -25.452 -6.036 1.00 0.00 114 SER A O 18
ATOM 33150 N N . GLY A 1 115 ? -24.670 -27.254 -7.231 1.00 0.00 115 GLY A N 18
ATOM 33151 C CA . GLY A 1 115 ? -26.015 -27.503 -7.717 1.00 0.00 115 GLY A CA 18
ATOM 33152 C C . GLY A 1 115 ? -27.068 -27.278 -6.650 1.00 0.00 115 GLY A C 18
ATOM 33153 O O . GLY A 1 115 ? -27.343 -28.167 -5.844 1.00 0.00 115 GLY A O 18
ATOM 33157 N N . GLY A 1 1 ? -10.464 10.247 14.653 1.00 0.00 1 GLY A N 19
ATOM 33158 C CA . GLY A 1 1 ? -11.847 10.329 15.085 1.00 0.00 1 GLY A CA 19
ATOM 33159 C C . GLY A 1 1 ? -12.823 10.045 13.961 1.00 0.00 1 GLY A C 19
ATOM 33160 O O . GLY A 1 1 ? -12.423 9.642 12.869 1.00 0.00 1 GLY A O 19
ATOM 33164 N N . SER A 1 2 ? -14.108 10.252 14.229 1.00 0.00 2 SER A N 19
ATOM 33165 C CA . SER A 1 2 ? -15.146 10.010 13.233 1.00 0.00 2 SER A CA 19
ATOM 33166 C C . SER A 1 2 ? -15.032 11.001 12.079 1.00 0.00 2 SER A C 19
ATOM 33167 O O . SER A 1 2 ? -15.166 12.210 12.268 1.00 0.00 2 SER A O 19
ATOM 33175 N N . SER A 1 3 ? -14.785 10.479 10.881 1.00 0.00 3 SER A N 19
ATOM 33176 C CA . SER A 1 3 ? -14.650 11.317 9.695 1.00 0.00 3 SER A CA 19
ATOM 33177 C C . SER A 1 3 ? -15.198 10.605 8.462 1.00 0.00 3 SER A C 19
ATOM 33178 O O . SER A 1 3 ? -14.866 9.450 8.199 1.00 0.00 3 SER A O 19
ATOM 33186 N N . GLY A 1 4 ? -16.042 11.305 7.709 1.00 0.00 4 GLY A N 19
ATOM 33187 C CA . GLY A 1 4 ? -16.624 10.725 6.513 1.00 0.00 4 GLY A CA 19
ATOM 33188 C C . GLY A 1 4 ? -16.049 11.319 5.242 1.00 0.00 4 GLY A C 19
ATOM 33189 O O . GLY A 1 4 ? -16.623 12.242 4.665 1.00 0.00 4 GLY A O 19
ATOM 33193 N N . SER A 1 5 ? -14.910 10.790 4.806 1.00 0.00 5 SER A N 19
ATOM 33194 C CA . SER A 1 5 ? -14.254 11.277 3.598 1.00 0.00 5 SER A CA 19
ATOM 33195 C C . SER A 1 5 ? -14.835 10.607 2.356 1.00 0.00 5 SER A C 19
ATOM 33196 O O . SER A 1 5 ? -15.074 9.400 2.343 1.00 0.00 5 SER A O 19
ATOM 33204 N N . SER A 1 6 ? -15.059 11.401 1.314 1.00 0.00 6 SER A N 19
ATOM 33205 C CA . SER A 1 6 ? -15.615 10.887 0.068 1.00 0.00 6 SER A CA 19
ATOM 33206 C C . SER A 1 6 ? -14.540 10.192 -0.761 1.00 0.00 6 SER A C 19
ATOM 33207 O O . SER A 1 6 ? -13.379 10.599 -0.760 1.00 0.00 6 SER A O 19
ATOM 33215 N N . GLY A 1 7 ? -14.936 9.138 -1.469 1.00 0.00 7 GLY A N 19
ATOM 33216 C CA . GLY A 1 7 ? -13.995 8.402 -2.293 1.00 0.00 7 GLY A CA 19
ATOM 33217 C C . GLY A 1 7 ? -12.674 8.160 -1.590 1.00 0.00 7 GLY A C 19
ATOM 33218 O O . GLY A 1 7 ? -12.594 7.357 -0.661 1.00 0.00 7 GLY A O 19
ATOM 33222 N N . VAL A 1 8 ? -11.632 8.857 -2.035 1.00 0.00 8 VAL A N 19
ATOM 33223 C CA . VAL A 1 8 ? -10.308 8.714 -1.443 1.00 0.00 8 VAL A CA 19
ATOM 33224 C C . VAL A 1 8 ? -10.323 9.091 0.035 1.00 0.00 8 VAL A C 19
ATOM 33225 O O . VAL A 1 8 ? -10.719 10.198 0.400 1.00 0.00 8 VAL A O 19
ATOM 33238 N N . LEU A 1 9 ? -9.889 8.163 0.881 1.00 0.00 9 LEU A N 19
ATOM 33239 C CA . LEU A 1 9 ? -9.851 8.398 2.320 1.00 0.00 9 LEU A CA 19
ATOM 33240 C C . LEU A 1 9 ? -8.636 9.236 2.704 1.00 0.00 9 LEU A C 19
ATOM 33241 O O . LEU A 1 9 ? -8.742 10.181 3.485 1.00 0.00 9 LEU A O 19
ATOM 33257 N N . LYS A 1 10 ? -7.482 8.885 2.147 1.00 0.00 10 LYS A N 19
ATOM 33258 C CA . LYS A 1 10 ? -6.246 9.606 2.427 1.00 0.00 10 LYS A CA 19
ATOM 33259 C C . LYS A 1 10 ? -5.540 9.999 1.133 1.00 0.00 10 LYS A C 19
ATOM 33260 O O . LYS A 1 10 ? -5.733 9.367 0.094 1.00 0.00 10 LYS A O 19
ATOM 33279 N N . GLN A 1 11 ? -4.721 11.043 1.204 1.00 0.00 11 GLN A N 19
ATOM 33280 C CA . GLN A 1 11 ? -3.986 11.518 0.038 1.00 0.00 11 GLN A CA 19
ATOM 33281 C C . GLN A 1 11 ? -2.768 12.334 0.457 1.00 0.00 11 GLN A C 19
ATOM 33282 O O . GLN A 1 11 ? -2.855 13.192 1.334 1.00 0.00 11 GLN A O 19
ATOM 33296 N N . GLY A 1 12 ? -1.631 12.060 -0.176 1.00 0.00 12 GLY A N 19
ATOM 33297 C CA . GLY A 1 12 ? -0.411 12.777 0.145 1.00 0.00 12 GLY A CA 19
ATOM 33298 C C . GLY A 1 12 ? 0.781 12.277 -0.647 1.00 0.00 12 GLY A C 19
ATOM 33299 O O . GLY A 1 12 ? 0.868 11.092 -0.970 1.00 0.00 12 GLY A O 19
ATOM 33303 N N . TYR A 1 13 ? 1.701 13.182 -0.962 1.00 0.00 13 TYR A N 19
ATOM 33304 C CA . TYR A 1 13 ? 2.892 12.828 -1.725 1.00 0.00 13 TYR A CA 19
ATOM 33305 C C . TYR A 1 13 ? 3.775 11.863 -0.939 1.00 0.00 13 TYR A C 19
ATOM 33306 O O . TYR A 1 13 ? 4.359 12.230 0.080 1.00 0.00 13 TYR A O 19
ATOM 33324 N N . MET A 1 14 ? 3.868 10.629 -1.422 1.00 0.00 14 MET A N 19
ATOM 33325 C CA . MET A 1 14 ? 4.681 9.611 -0.767 1.00 0.00 14 MET A CA 19
ATOM 33326 C C . MET A 1 14 ? 5.832 9.173 -1.667 1.00 0.00 14 MET A C 19
ATOM 33327 O O . MET A 1 14 ? 5.816 9.415 -2.873 1.00 0.00 14 MET A O 19
ATOM 33341 N N . MET A 1 15 ? 6.829 8.526 -1.072 1.00 0.00 15 MET A N 19
ATOM 33342 C CA . MET A 1 15 ? 7.988 8.054 -1.822 1.00 0.00 15 MET A CA 19
ATOM 33343 C C . MET A 1 15 ? 8.009 6.530 -1.885 1.00 0.00 15 MET A C 19
ATOM 33344 O O . MET A 1 15 ? 8.211 5.858 -0.873 1.00 0.00 15 MET A O 19
ATOM 33358 N N . LYS A 1 16 ? 7.799 5.989 -3.081 1.00 0.00 16 LYS A N 19
ATOM 33359 C CA . LYS A 1 16 ? 7.795 4.544 -3.277 1.00 0.00 16 LYS A CA 19
ATOM 33360 C C . LYS A 1 16 ? 9.112 4.074 -3.887 1.00 0.00 16 LYS A C 19
ATOM 33361 O O . LYS A 1 16 ? 9.648 4.708 -4.797 1.00 0.00 16 LYS A O 19
ATOM 33380 N N . LYS A 1 17 ? 9.628 2.959 -3.383 1.00 0.00 17 LYS A N 19
ATOM 33381 C CA . LYS A 1 17 ? 10.880 2.402 -3.879 1.00 0.00 17 LYS A CA 19
ATOM 33382 C C . LYS A 1 17 ? 10.656 1.628 -5.175 1.00 0.00 17 LYS A C 19
ATOM 33383 O O . LYS A 1 17 ? 10.173 0.497 -5.158 1.00 0.00 17 LYS A O 19
ATOM 33402 N N . GLY A 1 18 ? 11.012 2.247 -6.297 1.00 0.00 18 GLY A N 19
ATOM 33403 C CA . GLY A 1 18 ? 10.842 1.601 -7.585 1.00 0.00 18 GLY A CA 19
ATOM 33404 C C . GLY A 1 18 ? 11.843 0.484 -7.810 1.00 0.00 18 GLY A C 19
ATOM 33405 O O . GLY A 1 18 ? 11.678 -0.621 -7.292 1.00 0.00 18 GLY A O 19
ATOM 33409 N N . HIS A 1 19 ? 12.884 0.772 -8.586 1.00 0.00 19 HIS A N 19
ATOM 33410 C CA . HIS A 1 19 ? 13.915 -0.217 -8.879 1.00 0.00 19 HIS A CA 19
ATOM 33411 C C . HIS A 1 19 ? 15.307 0.389 -8.732 1.00 0.00 19 HIS A C 19
ATOM 33412 O O . HIS A 1 19 ? 16.202 -0.221 -8.147 1.00 0.00 19 HIS A O 19
ATOM 33427 N N . ARG A 1 20 ? 15.482 1.593 -9.266 1.00 0.00 20 ARG A N 19
ATOM 33428 C CA . ARG A 1 20 ? 16.766 2.281 -9.196 1.00 0.00 20 ARG A CA 19
ATOM 33429 C C . ARG A 1 20 ? 17.424 2.067 -7.836 1.00 0.00 20 ARG A C 19
ATOM 33430 O O . ARG A 1 20 ? 16.751 1.761 -6.851 1.00 0.00 20 ARG A O 19
ATOM 33451 N N . ARG A 1 21 ? 18.742 2.230 -7.790 1.00 0.00 21 ARG A N 19
ATOM 33452 C CA . ARG A 1 21 ? 19.491 2.053 -6.552 1.00 0.00 21 ARG A CA 19
ATOM 33453 C C . ARG A 1 21 ? 19.228 3.206 -5.588 1.00 0.00 21 ARG A C 19
ATOM 33454 O O . ARG A 1 21 ? 19.495 4.366 -5.903 1.00 0.00 21 ARG A O 19
ATOM 33475 N N . LYS A 1 22 ? 18.703 2.879 -4.412 1.00 0.00 22 LYS A N 19
ATOM 33476 C CA . LYS A 1 22 ? 18.405 3.886 -3.400 1.00 0.00 22 LYS A CA 19
ATOM 33477 C C . LYS A 1 22 ? 17.950 5.190 -4.048 1.00 0.00 22 LYS A C 19
ATOM 33478 O O . LYS A 1 22 ? 18.416 6.270 -3.685 1.00 0.00 22 LYS A O 19
ATOM 33497 N N . ASN A 1 23 ? 17.038 5.082 -5.008 1.00 0.00 23 ASN A N 19
ATOM 33498 C CA . ASN A 1 23 ? 16.520 6.254 -5.706 1.00 0.00 23 ASN A CA 19
ATOM 33499 C C . ASN A 1 23 ? 15.000 6.324 -5.596 1.00 0.00 23 ASN A C 19
ATOM 33500 O O . ASN A 1 23 ? 14.282 5.940 -6.520 1.00 0.00 23 ASN A O 19
ATOM 33511 N N . TRP A 1 24 ? 14.517 6.818 -4.462 1.00 0.00 24 TRP A N 19
ATOM 33512 C CA . TRP A 1 24 ? 13.081 6.939 -4.232 1.00 0.00 24 TRP A CA 19
ATOM 33513 C C . TRP A 1 24 ? 12.472 8.001 -5.141 1.00 0.00 24 TRP A C 19
ATOM 33514 O O . TRP A 1 24 ? 13.188 8.792 -5.756 1.00 0.00 24 TRP A O 19
ATOM 33535 N N . THR A 1 25 ? 11.145 8.014 -5.222 1.00 0.00 25 THR A N 19
ATOM 33536 C CA . THR A 1 25 ? 10.440 8.979 -6.056 1.00 0.00 25 THR A CA 19
ATOM 33537 C C . THR A 1 25 ? 9.090 9.345 -5.452 1.00 0.00 25 THR A C 19
ATOM 33538 O O . THR A 1 25 ? 8.357 8.478 -4.976 1.00 0.00 25 THR A O 19
ATOM 33549 N N . GLU A 1 26 ? 8.766 10.634 -5.475 1.00 0.00 26 GLU A N 19
ATOM 33550 C CA . GLU A 1 26 ? 7.502 11.114 -4.929 1.00 0.00 26 GLU A CA 19
ATOM 33551 C C . GLU A 1 26 ? 6.352 10.835 -5.892 1.00 0.00 26 GLU A C 19
ATOM 33552 O O . GLU A 1 26 ? 6.507 10.945 -7.108 1.00 0.00 26 GLU A O 19
ATOM 33564 N N . ARG A 1 27 ? 5.199 10.473 -5.339 1.00 0.00 27 ARG A N 19
ATOM 33565 C CA . ARG A 1 27 ? 4.023 10.175 -6.148 1.00 0.00 27 ARG A CA 19
ATOM 33566 C C . ARG A 1 27 ? 2.746 10.333 -5.329 1.00 0.00 27 ARG A C 19
ATOM 33567 O O . ARG A 1 27 ? 2.680 9.909 -4.175 1.00 0.00 27 ARG A O 19
ATOM 33588 N N . TRP A 1 28 ? 1.734 10.946 -5.933 1.00 0.00 28 TRP A N 19
ATOM 33589 C CA . TRP A 1 28 ? 0.458 11.160 -5.259 1.00 0.00 28 TRP A CA 19
ATOM 33590 C C . TRP A 1 28 ? -0.256 9.836 -5.011 1.00 0.00 28 TRP A C 19
ATOM 33591 O O . TRP A 1 28 ? -0.654 9.149 -5.952 1.00 0.00 28 TRP A O 19
ATOM 33612 N N . PHE A 1 29 ? -0.415 9.482 -3.740 1.00 0.00 29 PHE A N 19
ATOM 33613 C CA . PHE A 1 29 ? -1.080 8.239 -3.369 1.00 0.00 29 PHE A CA 19
ATOM 33614 C C . PHE A 1 29 ? -2.526 8.499 -2.955 1.00 0.00 29 PHE A C 19
ATOM 33615 O O . PHE A 1 29 ? -2.791 9.285 -2.045 1.00 0.00 29 PHE A O 19
ATOM 33632 N N . VAL A 1 30 ? -3.458 7.833 -3.630 1.00 0.00 30 VAL A N 19
ATOM 33633 C CA .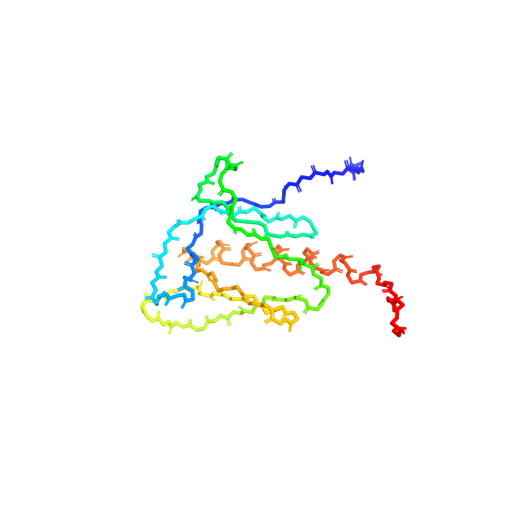 VAL A 1 30 ? -4.876 7.991 -3.333 1.00 0.00 30 VAL A CA 19
ATOM 33634 C C . VAL A 1 30 ? -5.442 6.737 -2.675 1.00 0.00 30 VAL A C 19
ATOM 33635 O O . VAL A 1 30 ? -5.815 5.780 -3.355 1.00 0.00 30 VAL A O 19
ATOM 33648 N N . LEU A 1 31 ? -5.504 6.749 -1.348 1.00 0.00 31 LEU A N 19
ATOM 33649 C CA . LEU A 1 31 ? -6.026 5.613 -0.596 1.00 0.00 31 LEU A CA 19
ATOM 33650 C C . LEU A 1 31 ? -7.540 5.507 -0.751 1.00 0.00 31 LEU A C 19
ATOM 33651 O O . LEU A 1 31 ? -8.285 6.361 -0.273 1.00 0.00 31 LEU A O 19
ATOM 33667 N N . LYS A 1 32 ? -7.988 4.450 -1.420 1.00 0.00 32 LYS A N 19
ATOM 33668 C CA . LYS A 1 32 ? -9.413 4.228 -1.636 1.00 0.00 32 LYS A CA 19
ATOM 33669 C C . LYS A 1 32 ? -9.979 3.272 -0.590 1.00 0.00 32 LYS A C 19
ATOM 33670 O O . LYS A 1 32 ? -9.245 2.562 0.098 1.00 0.00 32 LYS A O 19
ATOM 33689 N N . PRO A 1 33 ? -11.314 3.251 -0.468 1.00 0.00 33 PRO A N 19
ATOM 33690 C CA . PRO A 1 33 ? -12.008 2.385 0.490 1.00 0.00 33 PRO A CA 19
ATOM 33691 C C . PRO A 1 33 ? -11.922 0.912 0.108 1.00 0.00 33 PRO A C 19
ATOM 33692 O O . PRO A 1 33 ? -12.000 0.033 0.965 1.00 0.00 33 PRO A O 19
ATOM 33703 N N . ASN A 1 34 ? -11.760 0.649 -1.185 1.00 0.00 34 ASN A N 19
ATOM 33704 C CA . ASN A 1 34 ? -11.663 -0.719 -1.681 1.00 0.00 34 ASN A CA 19
ATOM 33705 C C . ASN A 1 34 ? -10.523 -0.853 -2.687 1.00 0.00 34 ASN A C 19
ATOM 33706 O O . ASN A 1 34 ? -10.555 -1.717 -3.564 1.00 0.00 34 ASN A O 19
ATOM 33717 N N . ILE A 1 35 ? -9.518 0.005 -2.552 1.00 0.00 35 ILE A N 19
ATOM 33718 C CA . ILE A 1 35 ? -8.368 -0.019 -3.447 1.00 0.00 35 ILE A CA 19
ATOM 33719 C C . ILE A 1 35 ? -7.363 1.067 -3.081 1.00 0.00 35 ILE A C 19
ATOM 33720 O O . ILE A 1 35 ? -7.590 1.851 -2.158 1.00 0.00 35 ILE A O 19
ATOM 33736 N N . ILE A 1 36 ? -6.253 1.109 -3.810 1.00 0.00 36 ILE A N 19
ATOM 33737 C CA . ILE A 1 36 ? -5.215 2.102 -3.564 1.00 0.00 36 ILE A CA 19
ATOM 33738 C C . ILE A 1 36 ? -4.483 2.463 -4.852 1.00 0.00 36 ILE A C 19
ATOM 33739 O O . ILE A 1 36 ? -3.663 1.691 -5.349 1.00 0.00 36 ILE A O 19
ATOM 33755 N N . SER A 1 37 ? -4.783 3.642 -5.386 1.00 0.00 37 SER A N 19
ATOM 33756 C CA . SER A 1 37 ? -4.154 4.106 -6.618 1.00 0.00 37 SER A CA 19
ATOM 33757 C C . SER A 1 37 ? -3.099 5.167 -6.323 1.00 0.00 37 SER A C 19
ATOM 33758 O O . SER A 1 37 ? -3.002 5.668 -5.203 1.00 0.00 37 SER A O 19
ATOM 33766 N N . TYR A 1 38 ? -2.309 5.504 -7.337 1.00 0.00 38 TYR A N 19
ATOM 33767 C CA . TYR A 1 38 ? -1.258 6.504 -7.188 1.00 0.00 38 TYR A CA 19
ATOM 33768 C C . TYR A 1 38 ? -1.026 7.250 -8.498 1.00 0.00 38 TYR A C 19
ATOM 33769 O O . TYR A 1 38 ? -0.644 6.653 -9.506 1.00 0.00 38 TYR A O 19
ATOM 33787 N N . TYR A 1 39 ? -1.258 8.557 -8.476 1.00 0.00 39 TYR A N 19
ATOM 33788 C CA . TYR A 1 39 ? -1.076 9.386 -9.662 1.00 0.00 39 TYR A CA 19
ATOM 33789 C C . TYR A 1 39 ? 0.215 10.195 -9.568 1.00 0.00 39 TYR A C 19
ATOM 33790 O O . TYR A 1 39 ? 0.432 10.929 -8.604 1.00 0.00 39 TYR A O 19
ATOM 33808 N N . VAL A 1 40 ? 1.067 10.055 -10.578 1.00 0.00 40 VAL A N 19
ATOM 33809 C CA . VAL A 1 40 ? 2.336 10.774 -10.613 1.00 0.00 40 VAL A CA 19
ATOM 33810 C C . VAL A 1 40 ? 2.202 12.156 -9.983 1.00 0.00 40 VAL A C 19
ATOM 33811 O O . VAL A 1 40 ? 3.144 12.667 -9.378 1.00 0.00 40 VAL A O 19
ATOM 33824 N N . SER A 1 41 ? 1.025 12.755 -10.129 1.00 0.00 41 SER A N 19
ATOM 33825 C CA . SER A 1 41 ? 0.768 14.080 -9.577 1.00 0.00 41 SER A CA 19
ATOM 33826 C C . SER A 1 41 ? -0.476 14.069 -8.694 1.00 0.00 41 SER A C 19
ATOM 33827 O O . SER A 1 41 ? -1.159 13.052 -8.579 1.00 0.00 41 SER A O 19
ATOM 33835 N N . GLU A 1 42 ? -0.763 15.209 -8.072 1.00 0.00 42 GLU A N 19
ATOM 33836 C CA . GLU A 1 42 ? -1.924 15.330 -7.198 1.00 0.00 42 GLU A CA 19
ATOM 33837 C C . GLU A 1 42 ? -3.102 15.952 -7.942 1.00 0.00 42 GLU A C 19
ATOM 33838 O O . GLU A 1 42 ? -3.923 16.653 -7.350 1.00 0.00 42 GLU A O 19
ATOM 33850 N N . ASP A 1 43 ? -3.177 15.691 -9.242 1.00 0.00 43 ASP A N 19
ATOM 33851 C CA . ASP A 1 43 ? -4.255 16.225 -10.068 1.00 0.00 43 ASP A CA 19
ATOM 33852 C C . ASP A 1 43 ? -5.258 15.133 -10.424 1.00 0.00 43 ASP A C 19
ATOM 33853 O O . ASP A 1 43 ? -6.323 15.410 -10.978 1.00 0.00 43 ASP A O 19
ATOM 33862 N N . LEU A 1 44 ? -4.912 13.891 -10.103 1.00 0.00 44 LEU A N 19
ATOM 33863 C CA . LEU A 1 44 ? -5.782 12.756 -10.390 1.00 0.00 44 LEU A CA 19
ATOM 33864 C C . LEU A 1 44 ? -6.091 12.670 -11.881 1.00 0.00 44 LEU A C 19
ATOM 33865 O O . LEU A 1 44 ? -7.202 12.317 -12.277 1.00 0.00 44 LEU A O 19
ATOM 33881 N N . LYS A 1 45 ? -5.100 12.992 -12.705 1.00 0.00 45 LYS A N 19
ATOM 33882 C CA . LYS A 1 45 ? -5.263 12.949 -14.154 1.00 0.00 45 LYS A CA 19
ATOM 33883 C C . LYS A 1 45 ? -4.449 11.810 -14.759 1.00 0.00 45 LYS A C 19
ATOM 33884 O O . LYS A 1 45 ? -4.945 11.056 -15.596 1.00 0.00 45 LYS A O 19
ATOM 33903 N N . ASP A 1 46 ? -3.198 11.689 -14.328 1.00 0.00 46 ASP A N 19
ATOM 33904 C CA . ASP A 1 46 ? -2.316 10.640 -14.826 1.00 0.00 46 ASP A CA 19
ATOM 33905 C C . ASP A 1 46 ? -2.177 9.516 -13.803 1.00 0.00 46 ASP A C 19
ATOM 33906 O O . ASP A 1 46 ? -1.614 9.710 -12.725 1.00 0.00 46 ASP A O 19
ATOM 33915 N N . LYS A 1 47 ? -2.693 8.342 -14.148 1.00 0.00 47 LYS A N 19
ATOM 33916 C CA . LYS A 1 47 ? -2.627 7.186 -13.261 1.00 0.00 47 LYS A CA 19
ATOM 33917 C C . LYS A 1 47 ? -1.515 6.234 -13.690 1.00 0.00 47 LYS A C 19
ATOM 33918 O O . LYS A 1 47 ? -1.222 6.101 -14.879 1.00 0.00 47 LYS A O 19
ATOM 33937 N N . LYS A 1 48 ? -0.900 5.573 -12.716 1.00 0.00 48 LYS A N 19
ATOM 33938 C CA . LYS A 1 48 ? 0.178 4.631 -12.992 1.00 0.00 48 LYS A CA 19
ATOM 33939 C C . LYS A 1 48 ? -0.296 3.193 -12.808 1.00 0.00 48 LYS A C 19
ATOM 33940 O O . LYS A 1 48 ? 0.043 2.311 -13.596 1.00 0.00 48 LYS A O 19
ATOM 33959 N N . GLY A 1 49 ? -1.084 2.963 -11.762 1.00 0.00 49 GLY A N 19
ATOM 33960 C CA . GLY A 1 49 ? -1.593 1.631 -11.494 1.00 0.00 49 GLY A CA 19
ATOM 33961 C C . GLY A 1 49 ? -2.638 1.618 -10.396 1.00 0.00 49 GLY A C 19
ATOM 33962 O O . GLY A 1 49 ? -3.067 2.672 -9.926 1.00 0.00 49 GLY A O 19
ATOM 33966 N N . ASP A 1 50 ? -3.050 0.424 -9.988 1.00 0.00 50 ASP A N 19
ATOM 33967 C CA . ASP A 1 50 ? -4.053 0.278 -8.938 1.00 0.00 50 ASP A CA 19
ATOM 33968 C C . ASP A 1 50 ? -3.791 -0.974 -8.107 1.00 0.00 50 ASP A C 19
ATOM 33969 O O . ASP A 1 50 ? -3.579 -2.058 -8.650 1.00 0.00 50 ASP A O 19
ATOM 33978 N N . ILE A 1 51 ? -3.807 -0.815 -6.788 1.00 0.00 51 ILE A N 19
ATOM 33979 C CA . ILE A 1 51 ? -3.571 -1.933 -5.882 1.00 0.00 51 ILE A CA 19
ATOM 33980 C C . ILE A 1 51 ? -4.884 -2.489 -5.342 1.00 0.00 51 ILE A C 19
ATOM 33981 O O . ILE A 1 51 ? -5.417 -1.998 -4.346 1.00 0.00 51 ILE A O 19
ATOM 33997 N N . LEU A 1 52 ? -5.401 -3.518 -6.005 1.00 0.00 52 LEU A N 19
ATOM 33998 C CA . LEU A 1 52 ? -6.652 -4.145 -5.591 1.00 0.00 52 LEU A CA 19
ATOM 33999 C C . LEU A 1 52 ? -6.575 -4.609 -4.140 1.00 0.00 52 LEU A C 19
ATOM 34000 O O . LEU A 1 52 ? -5.879 -5.574 -3.822 1.00 0.00 52 LEU A O 19
ATOM 34016 N N . LEU A 1 53 ? -7.295 -3.917 -3.264 1.00 0.00 53 LEU A N 19
ATOM 34017 C CA . LEU A 1 53 ? -7.310 -4.260 -1.846 1.00 0.00 53 LEU A CA 19
ATOM 34018 C C . LEU A 1 53 ? -8.095 -5.545 -1.605 1.00 0.00 53 LEU A C 19
ATOM 34019 O O . LEU A 1 53 ? -9.234 -5.682 -2.053 1.00 0.00 53 LEU A O 19
ATOM 34035 N N . ASP A 1 54 ? -7.480 -6.484 -0.894 1.00 0.00 54 ASP A N 19
ATOM 34036 C CA . ASP A 1 54 ? -8.122 -7.757 -0.590 1.00 0.00 54 ASP A CA 19
ATOM 34037 C C . ASP A 1 54 ? -7.833 -8.183 0.846 1.00 0.00 54 ASP A C 19
ATOM 34038 O O . ASP A 1 54 ? -6.725 -7.994 1.347 1.00 0.00 54 ASP A O 19
ATOM 34047 N N . GLU A 1 55 ? -8.837 -8.756 1.502 1.00 0.00 55 GLU A N 19
ATOM 34048 C CA . GLU A 1 55 ? -8.689 -9.206 2.881 1.00 0.00 55 GLU A CA 19
ATOM 34049 C C . GLU A 1 55 ? -7.272 -9.708 3.141 1.00 0.00 55 GLU A C 19
ATOM 34050 O O . GLU A 1 55 ? -6.696 -9.454 4.198 1.00 0.00 55 GLU A O 19
ATOM 34062 N N . ASN A 1 56 ? -6.716 -10.423 2.168 1.00 0.00 56 ASN A N 19
ATOM 34063 C CA . ASN A 1 56 ? -5.366 -10.962 2.292 1.00 0.00 56 ASN A CA 19
ATOM 34064 C C . ASN A 1 56 ? -4.342 -9.839 2.422 1.00 0.00 56 ASN A C 19
ATOM 34065 O O . ASN A 1 56 ? -3.568 -9.798 3.378 1.00 0.00 56 ASN A O 19
ATOM 34076 N N . CYS A 1 57 ? -4.343 -8.929 1.453 1.00 0.00 57 CYS A N 19
ATOM 34077 C CA . CYS A 1 57 ? -3.415 -7.805 1.458 1.00 0.00 57 CYS A CA 19
ATOM 34078 C C . CYS A 1 57 ? -3.303 -7.198 2.854 1.00 0.00 57 CYS A C 19
ATOM 34079 O O . CYS A 1 57 ? -4.272 -7.180 3.613 1.00 0.00 57 CYS A O 19
ATOM 34086 N N . CYS A 1 58 ? -2.116 -6.702 3.183 1.00 0.00 58 CYS A N 19
ATOM 34087 C CA . CYS A 1 58 ? -1.877 -6.094 4.488 1.00 0.00 58 CYS A CA 19
ATOM 34088 C C . CYS A 1 58 ? -0.686 -5.142 4.434 1.00 0.00 58 CYS A C 19
ATOM 34089 O O . CYS A 1 58 ? 0.097 -5.164 3.484 1.00 0.00 58 CYS A O 19
ATOM 34097 N N . VAL A 1 59 ? -0.558 -4.305 5.458 1.00 0.00 59 VAL A N 19
ATOM 34098 C CA . VAL A 1 59 ? 0.536 -3.344 5.527 1.00 0.00 59 VAL A CA 19
ATOM 34099 C C . VAL A 1 59 ? 1.357 -3.536 6.798 1.00 0.00 59 VAL A C 19
ATOM 34100 O O . VAL A 1 59 ? 0.818 -3.876 7.850 1.00 0.00 59 VAL A O 19
ATOM 34113 N N . GLU A 1 60 ? 2.663 -3.315 6.691 1.00 0.00 60 GLU A N 19
ATOM 34114 C CA . GLU A 1 60 ? 3.559 -3.464 7.832 1.00 0.00 60 GLU A CA 19
ATOM 34115 C C . GLU A 1 60 ? 4.552 -2.308 7.899 1.00 0.00 60 GLU A C 19
ATOM 34116 O O . GLU A 1 60 ? 4.725 -1.567 6.931 1.00 0.00 60 GLU A O 19
ATOM 34128 N N . SER A 1 61 ? 5.203 -2.160 9.049 1.00 0.00 61 SER A N 19
ATOM 34129 C CA . SER A 1 61 ? 6.176 -1.092 9.245 1.00 0.00 61 SER A CA 19
ATOM 34130 C C . SER A 1 61 ? 7.600 -1.634 9.171 1.00 0.00 61 SER A C 19
ATOM 34131 O O . SER A 1 61 ? 7.922 -2.653 9.784 1.00 0.00 61 SER A O 19
ATOM 34139 N N . LEU A 1 62 ? 8.450 -0.947 8.415 1.00 0.00 62 LEU A N 19
ATOM 34140 C CA . LEU A 1 62 ? 9.841 -1.358 8.260 1.00 0.00 62 LEU A CA 19
ATOM 34141 C C . LEU A 1 62 ? 10.784 -0.336 8.885 1.00 0.00 62 LEU A C 19
ATOM 34142 O O . LEU A 1 62 ? 10.529 0.868 8.875 1.00 0.00 62 LEU A O 19
ATOM 34158 N N . PRO A 1 63 ? 11.902 -0.825 9.442 1.00 0.00 63 PRO A N 19
ATOM 34159 C CA . PRO A 1 63 ? 12.908 0.030 10.080 1.00 0.00 63 PRO A CA 19
ATOM 34160 C C . PRO A 1 63 ? 13.667 0.885 9.071 1.00 0.00 63 PRO A C 19
ATOM 34161 O O . PRO A 1 63 ? 13.286 0.968 7.903 1.00 0.00 63 PRO A O 19
ATOM 34172 N N . ASP A 1 64 ? 14.742 1.517 9.528 1.00 0.00 64 ASP A N 19
ATOM 34173 C CA . ASP A 1 64 ? 15.555 2.365 8.664 1.00 0.00 64 ASP A CA 19
ATOM 34174 C C . ASP A 1 64 ? 16.508 1.524 7.820 1.00 0.00 64 ASP A C 19
ATOM 34175 O O . ASP A 1 64 ? 17.276 0.719 8.346 1.00 0.00 64 ASP A O 19
ATOM 34184 N N . LYS A 1 65 ? 16.451 1.716 6.506 1.00 0.00 65 LYS A N 19
ATOM 34185 C CA . LYS A 1 65 ? 17.308 0.977 5.587 1.00 0.00 65 LYS A CA 19
ATOM 34186 C C . LYS A 1 65 ? 18.217 1.924 4.810 1.00 0.00 65 LYS A C 19
ATOM 34187 O O . LYS A 1 65 ? 19.389 1.624 4.578 1.00 0.00 65 LYS A O 19
ATOM 34206 N N . ASP A 1 66 ? 17.670 3.067 4.411 1.00 0.00 66 ASP A N 19
ATOM 34207 C CA . ASP A 1 66 ? 18.433 4.059 3.662 1.00 0.00 66 ASP A CA 19
ATOM 34208 C C . ASP A 1 66 ? 18.201 5.459 4.222 1.00 0.00 66 ASP A C 19
ATOM 34209 O O . ASP A 1 66 ? 17.435 6.243 3.664 1.00 0.00 66 ASP A O 19
ATOM 34218 N N . GLY A 1 67 ? 18.869 5.765 5.331 1.00 0.00 67 GLY A N 19
ATOM 34219 C CA . GLY A 1 67 ? 18.721 7.069 5.949 1.00 0.00 67 GLY A CA 19
ATOM 34220 C C . GLY A 1 67 ? 17.270 7.479 6.099 1.00 0.00 67 GLY A C 19
ATOM 34221 O O . GLY A 1 67 ? 16.903 8.616 5.799 1.00 0.00 67 GLY A O 19
ATOM 34225 N N . LYS A 1 68 ? 16.439 6.551 6.563 1.00 0.00 68 LYS A N 19
ATOM 34226 C CA . LYS A 1 68 ? 15.019 6.821 6.752 1.00 0.00 68 LYS A CA 19
ATOM 34227 C C . LYS A 1 68 ? 14.670 6.885 8.235 1.00 0.00 68 LYS A C 19
ATOM 34228 O O . LYS A 1 68 ? 15.523 6.661 9.095 1.00 0.00 68 LYS A O 19
ATOM 34247 N N . LYS A 1 69 ? 13.411 7.190 8.530 1.00 0.00 69 LYS A N 19
ATOM 34248 C CA . LYS A 1 69 ? 12.947 7.281 9.909 1.00 0.00 69 LYS A CA 19
ATOM 34249 C C . LYS A 1 69 ? 11.712 6.413 10.126 1.00 0.00 69 LYS A C 19
ATOM 34250 O O . LYS A 1 69 ? 11.697 5.546 11.001 1.00 0.00 69 LYS A O 19
ATOM 34269 N N . CYS A 1 70 ? 10.680 6.650 9.325 1.00 0.00 70 CYS A N 19
ATOM 34270 C CA . CYS A 1 70 ? 9.440 5.888 9.430 1.00 0.00 70 CYS A CA 19
ATOM 34271 C C . CYS A 1 70 ? 9.077 5.254 8.091 1.00 0.00 70 CYS A C 19
ATOM 34272 O O . CYS A 1 70 ? 8.413 5.872 7.258 1.00 0.00 70 CYS A O 19
ATOM 34280 N N . LEU A 1 71 ? 9.519 4.017 7.890 1.00 0.00 71 LEU A N 19
ATOM 34281 C CA . LEU A 1 71 ? 9.243 3.298 6.651 1.00 0.00 71 LEU A CA 19
ATOM 34282 C C . LEU A 1 71 ? 8.095 2.311 6.839 1.00 0.00 71 LEU A C 19
ATOM 34283 O O . LEU A 1 71 ? 7.808 1.882 7.956 1.00 0.00 71 LEU A O 19
ATOM 34299 N N . PHE A 1 72 ? 7.442 1.954 5.737 1.00 0.00 72 PHE A N 19
ATOM 34300 C CA . PHE A 1 72 ? 6.326 1.017 5.780 1.00 0.00 72 PHE A CA 19
ATOM 34301 C C . PHE A 1 72 ? 6.104 0.373 4.415 1.00 0.00 72 PHE A C 19
ATOM 34302 O O . PHE A 1 72 ? 6.062 1.057 3.392 1.00 0.00 72 PHE A O 19
ATOM 34319 N N . LEU A 1 73 ? 5.964 -0.948 4.407 1.00 0.00 73 LEU A N 19
ATOM 34320 C CA . LEU A 1 73 ? 5.747 -1.687 3.168 1.00 0.00 73 LEU A CA 19
ATOM 34321 C C . LEU A 1 73 ? 4.428 -2.452 3.214 1.00 0.00 73 LEU A C 19
ATOM 34322 O O . LEU A 1 73 ? 3.940 -2.805 4.287 1.00 0.00 73 LEU A O 19
ATOM 34338 N N . VAL A 1 74 ? 3.856 -2.706 2.041 1.00 0.00 74 VAL A N 19
ATOM 34339 C CA . VAL A 1 74 ? 2.595 -3.433 1.946 1.00 0.00 74 VAL A CA 19
ATOM 34340 C C . VAL A 1 74 ? 2.785 -4.776 1.251 1.00 0.00 74 VAL A C 19
ATOM 34341 O O . VAL A 1 74 ? 3.353 -4.848 0.161 1.00 0.00 74 VAL A O 19
ATOM 34354 N N . LYS A 1 75 ? 2.306 -5.839 1.888 1.00 0.00 75 LYS A N 19
ATOM 34355 C CA . LYS A 1 75 ? 2.421 -7.181 1.330 1.00 0.00 75 LYS A CA 19
ATOM 34356 C C . LYS A 1 75 ? 1.063 -7.692 0.859 1.00 0.00 75 LYS A C 19
ATOM 34357 O O . LYS A 1 75 ? 0.125 -7.811 1.647 1.00 0.00 75 LYS A O 19
ATOM 34376 N N . CYS A 1 76 ? 0.965 -7.995 -0.432 1.00 0.00 76 CYS A N 19
ATOM 34377 C CA . CYS A 1 76 ? -0.277 -8.494 -1.009 1.00 0.00 76 CYS A CA 19
ATOM 34378 C C . CYS A 1 76 ? -0.127 -9.948 -1.448 1.00 0.00 76 CYS A C 19
ATOM 34379 O O . CYS A 1 76 ? 0.957 -10.526 -1.358 1.00 0.00 76 CYS A O 19
ATOM 34386 N N . PHE A 1 77 ? -1.221 -10.533 -1.923 1.00 0.00 77 PHE A N 19
ATOM 34387 C CA . PHE A 1 77 ? -1.212 -11.919 -2.376 1.00 0.00 77 PHE A CA 19
ATOM 34388 C C . PHE A 1 77 ? 0.149 -12.294 -2.953 1.00 0.00 77 PHE A C 19
ATOM 34389 O O . PHE A 1 77 ? 0.880 -13.099 -2.375 1.00 0.00 77 PHE A O 19
ATOM 34406 N N . ASP A 1 78 ? 0.483 -11.705 -4.096 1.00 0.00 78 ASP A N 19
ATOM 34407 C CA . ASP A 1 78 ? 1.757 -11.976 -4.752 1.00 0.00 78 ASP A CA 19
ATOM 34408 C C . ASP A 1 78 ? 2.523 -10.681 -5.007 1.00 0.00 78 ASP A C 19
ATOM 34409 O O . ASP A 1 78 ? 3.754 -10.659 -4.975 1.00 0.00 78 ASP A O 19
ATOM 34418 N N . LYS A 1 79 ? 1.787 -9.605 -5.261 1.00 0.00 79 LYS A N 19
ATOM 34419 C CA . LYS A 1 79 ? 2.396 -8.305 -5.522 1.00 0.00 79 LYS A CA 19
ATOM 34420 C C . LYS A 1 79 ? 2.753 -7.601 -4.217 1.00 0.00 79 LYS A C 19
ATOM 34421 O O . LYS A 1 79 ? 2.219 -7.926 -3.156 1.00 0.00 79 LYS A O 19
ATOM 34440 N N . THR A 1 80 ? 3.659 -6.632 -4.301 1.00 0.00 80 THR A N 19
ATOM 34441 C CA . THR A 1 80 ? 4.087 -5.881 -3.128 1.00 0.00 80 THR A CA 19
ATOM 34442 C C . THR A 1 80 ? 4.346 -4.419 -3.475 1.00 0.00 80 THR A C 19
ATOM 34443 O O . THR A 1 80 ? 4.568 -4.076 -4.636 1.00 0.00 80 THR A O 19
ATOM 34454 N N . PHE A 1 81 ? 4.316 -3.561 -2.461 1.00 0.00 81 PHE A N 19
ATOM 34455 C CA . PHE A 1 81 ? 4.547 -2.135 -2.659 1.00 0.00 81 PHE A CA 19
ATOM 34456 C C . PHE A 1 81 ? 5.313 -1.539 -1.481 1.00 0.00 81 PHE A C 19
ATOM 34457 O O . PHE A 1 81 ? 4.942 -1.735 -0.324 1.00 0.00 81 PHE A O 19
ATOM 34474 N N . GLU A 1 82 ? 6.384 -0.813 -1.786 1.00 0.00 82 GLU A N 19
ATOM 34475 C CA . GLU A 1 82 ? 7.203 -0.190 -0.753 1.00 0.00 82 GLU A CA 19
ATOM 34476 C C . GLU A 1 82 ? 7.072 1.330 -0.797 1.00 0.00 82 GLU A C 19
ATOM 34477 O O . GLU A 1 82 ? 7.337 1.957 -1.824 1.00 0.00 82 GLU A O 19
ATOM 34489 N N . ILE A 1 83 ? 6.660 1.915 0.322 1.00 0.00 83 ILE A N 19
ATOM 34490 C CA . ILE A 1 83 ? 6.494 3.360 0.412 1.00 0.00 83 ILE A CA 19
ATOM 34491 C C . ILE A 1 83 ? 7.194 3.918 1.647 1.00 0.00 83 ILE A C 19
ATOM 34492 O O . ILE A 1 83 ? 7.355 3.222 2.649 1.00 0.00 83 ILE A O 19
ATOM 34508 N N . SER A 1 84 ? 7.605 5.180 1.568 1.00 0.00 84 SER A N 19
ATOM 34509 C CA . SER A 1 84 ? 8.289 5.832 2.678 1.00 0.00 84 SER A CA 19
ATOM 34510 C C . SER A 1 84 ? 7.565 7.111 3.087 1.00 0.00 84 SER A C 19
ATOM 34511 O O . SER A 1 84 ? 7.156 7.903 2.239 1.00 0.00 84 SER A O 19
ATOM 34519 N N . ALA A 1 85 ? 7.410 7.305 4.392 1.00 0.00 85 ALA A N 19
ATOM 34520 C CA . ALA A 1 85 ? 6.737 8.487 4.915 1.00 0.00 85 ALA A CA 19
ATOM 34521 C C . ALA A 1 85 ? 7.746 9.529 5.386 1.00 0.00 85 ALA A C 19
ATOM 34522 O O . ALA A 1 85 ? 8.877 9.197 5.739 1.00 0.00 85 ALA A O 19
ATOM 34529 N N . SER A 1 86 ? 7.329 10.791 5.388 1.00 0.00 86 SER A N 19
ATOM 34530 C CA . SER A 1 86 ? 8.198 11.883 5.812 1.00 0.00 86 SER A CA 19
ATOM 34531 C C . SER A 1 86 ? 8.074 12.124 7.314 1.00 0.00 86 SER A C 19
ATOM 34532 O O . SER A 1 86 ? 9.076 12.230 8.021 1.00 0.00 86 SER A O 19
ATOM 34540 N N . ASP A 1 87 ? 6.838 12.209 7.793 1.00 0.00 87 ASP A N 19
ATOM 34541 C CA . ASP A 1 87 ? 6.582 12.436 9.211 1.00 0.00 87 ASP A CA 19
ATOM 34542 C C . ASP A 1 87 ? 6.081 11.162 9.883 1.00 0.00 87 ASP A C 19
ATOM 34543 O O . ASP A 1 87 ? 5.397 10.347 9.263 1.00 0.00 87 ASP A O 19
ATOM 34552 N N . LYS A 1 88 ? 6.426 10.996 11.156 1.00 0.00 88 LYS A N 19
ATOM 34553 C CA . LYS A 1 88 ? 6.012 9.822 11.914 1.00 0.00 88 LYS A CA 19
ATOM 34554 C C . LYS A 1 88 ? 4.496 9.661 11.883 1.00 0.00 88 LYS A C 19
ATOM 34555 O O . LYS A 1 88 ? 3.981 8.558 11.694 1.00 0.00 88 LYS A O 19
ATOM 34574 N N . LYS A 1 89 ? 3.784 10.767 12.070 1.00 0.00 89 LYS A N 19
ATOM 34575 C CA . LYS A 1 89 ? 2.326 10.751 12.061 1.00 0.00 89 LYS A CA 19
ATOM 34576 C C . LYS A 1 89 ? 1.797 10.177 10.750 1.00 0.00 89 LYS A C 19
ATOM 34577 O O . LYS A 1 89 ? 0.810 9.440 10.737 1.00 0.00 89 LYS A O 19
ATOM 34596 N N . LYS A 1 90 ? 2.459 10.517 9.650 1.00 0.00 90 LYS A N 19
ATOM 34597 C CA . LYS A 1 90 ? 2.057 10.034 8.334 1.00 0.00 90 LYS A CA 19
ATOM 34598 C C . LYS A 1 90 ? 2.168 8.515 8.256 1.00 0.00 90 LYS A C 19
ATOM 34599 O O . LYS A 1 90 ? 1.185 7.823 7.989 1.00 0.00 90 LYS A O 19
ATOM 34618 N N . LYS A 1 91 ? 3.371 8.001 8.491 1.00 0.00 91 LYS A N 19
ATOM 34619 C CA . LYS A 1 91 ? 3.611 6.563 8.450 1.00 0.00 91 LYS A CA 19
ATOM 34620 C C . LYS A 1 91 ? 2.533 5.810 9.223 1.00 0.00 91 LYS A C 19
ATOM 34621 O O . LYS A 1 91 ? 1.825 4.974 8.663 1.00 0.00 91 LYS A O 19
ATOM 34640 N N . GLN A 1 92 ? 2.416 6.112 10.512 1.00 0.00 92 GLN A N 19
ATOM 34641 C CA . GLN A 1 92 ? 1.424 5.463 11.361 1.00 0.00 92 GLN A CA 19
ATOM 34642 C C . GLN A 1 92 ? 0.022 5.626 10.783 1.00 0.00 92 GLN A C 19
ATOM 34643 O O . GLN A 1 92 ? -0.659 4.642 10.497 1.00 0.00 92 GLN A O 19
ATOM 34657 N N . GLU A 1 93 ? -0.402 6.875 10.615 1.00 0.00 93 GLU A N 19
ATOM 34658 C CA . GLU A 1 93 ? -1.724 7.165 10.071 1.00 0.00 93 GLU A CA 19
ATOM 34659 C C . GLU A 1 93 ? -2.015 6.292 8.854 1.00 0.00 93 GLU A C 19
ATOM 34660 O O . GLU A 1 93 ? -2.978 5.525 8.844 1.00 0.00 93 GLU A O 19
ATOM 34672 N N . TRP A 1 94 ? -1.178 6.416 7.831 1.00 0.00 94 TRP A N 19
ATOM 34673 C CA . TRP A 1 94 ? -1.346 5.640 6.608 1.00 0.00 94 TRP A CA 19
ATOM 34674 C C . TRP A 1 94 ? -1.612 4.173 6.926 1.00 0.00 94 TRP A C 19
ATOM 34675 O O . TRP A 1 94 ? -2.674 3.641 6.602 1.00 0.00 94 TRP A O 19
ATOM 34696 N N . ILE A 1 95 ? -0.642 3.525 7.563 1.00 0.00 95 ILE A N 19
ATOM 34697 C CA . ILE A 1 95 ? -0.774 2.119 7.927 1.00 0.00 95 ILE A CA 19
ATOM 34698 C C . ILE A 1 95 ? -2.101 1.856 8.631 1.00 0.00 95 ILE A C 19
ATOM 34699 O O . ILE A 1 95 ? -2.832 0.933 8.272 1.00 0.00 95 ILE A O 19
ATOM 34715 N N . GLN A 1 96 ? -2.405 2.673 9.633 1.00 0.00 96 GLN A N 19
ATOM 34716 C CA . GLN A 1 96 ? -3.645 2.529 10.387 1.00 0.00 96 GLN A CA 19
ATOM 34717 C C . GLN A 1 96 ? -4.855 2.591 9.461 1.00 0.00 96 GLN A C 19
ATOM 34718 O O . GLN A 1 96 ? -5.795 1.809 9.600 1.00 0.00 96 GLN A O 19
ATOM 34732 N N . ALA A 1 97 ? -4.825 3.526 8.518 1.00 0.00 97 ALA A N 19
ATOM 34733 C CA . ALA A 1 97 ? -5.919 3.689 7.568 1.00 0.00 97 ALA A CA 19
ATOM 34734 C C . ALA A 1 97 ? -6.032 2.479 6.648 1.00 0.00 97 ALA A C 19
ATOM 34735 O O . ALA A 1 97 ? -7.085 1.846 6.566 1.00 0.00 97 ALA A O 19
ATOM 34742 N N . ILE A 1 98 ? -4.942 2.163 5.957 1.00 0.00 98 ILE A N 19
ATOM 34743 C CA . ILE A 1 98 ? -4.920 1.028 5.043 1.00 0.00 98 ILE A CA 19
ATOM 34744 C C . ILE A 1 98 ? -5.335 -0.257 5.752 1.00 0.00 98 ILE A C 19
ATOM 34745 O O . ILE A 1 98 ? -6.209 -0.985 5.279 1.00 0.00 98 ILE A O 19
ATOM 34761 N N . HIS A 1 99 ? -4.704 -0.529 6.890 1.00 0.00 99 HIS A N 19
ATOM 34762 C CA . HIS A 1 99 ? -5.010 -1.725 7.666 1.00 0.00 99 HIS A CA 19
ATOM 34763 C C . HIS A 1 99 ? -6.513 -1.856 7.894 1.00 0.00 99 HIS A C 19
ATOM 34764 O O . HIS A 1 99 ? -7.099 -2.910 7.646 1.00 0.00 99 HIS A O 19
ATOM 34779 N N . SER A 1 100 ? -7.130 -0.779 8.368 1.00 0.00 100 SER A N 19
ATOM 34780 C CA . SER A 1 100 ? -8.564 -0.774 8.633 1.00 0.00 100 SER A CA 19
ATOM 34781 C C . SER A 1 100 ? -9.356 -0.990 7.347 1.00 0.00 100 SER A C 19
ATOM 34782 O O . SER A 1 100 ? -10.328 -1.746 7.320 1.00 0.00 100 SER A O 19
ATOM 34790 N N . THR A 1 101 ? -8.932 -0.320 6.280 1.00 0.00 101 THR A N 19
ATOM 34791 C CA . THR A 1 101 ? -9.600 -0.435 4.990 1.00 0.00 101 THR A CA 19
ATOM 34792 C C . THR A 1 101 ? -9.787 -1.896 4.596 1.00 0.00 101 THR A C 19
ATOM 34793 O O . THR A 1 101 ? -10.879 -2.309 4.204 1.00 0.00 101 THR A O 19
ATOM 34804 N N . ILE A 1 102 ? -8.715 -2.674 4.704 1.00 0.00 102 ILE A N 19
ATOM 34805 C CA . ILE A 1 102 ? -8.762 -4.090 4.361 1.00 0.00 102 ILE A CA 19
ATOM 34806 C C . ILE A 1 102 ? -9.754 -4.838 5.246 1.00 0.00 102 ILE A C 19
ATOM 34807 O O . ILE A 1 102 ? -10.575 -5.615 4.757 1.00 0.00 102 ILE A O 19
ATOM 34823 N N . HIS A 1 103 ? -9.673 -4.596 6.550 1.00 0.00 103 HIS A N 19
ATOM 34824 C CA . HIS A 1 103 ? -10.566 -5.245 7.504 1.00 0.00 103 HIS A CA 19
ATOM 34825 C C . HIS A 1 103 ? -12.000 -5.260 6.983 1.00 0.00 103 HIS A C 19
ATOM 34826 O O . HIS A 1 103 ? -12.714 -6.253 7.129 1.00 0.00 103 HIS A O 19
ATOM 34841 N N . LEU A 1 104 ? -12.415 -4.155 6.375 1.00 0.00 104 LEU A N 19
ATOM 34842 C CA . LEU A 1 104 ? -13.764 -4.040 5.832 1.00 0.00 104 LEU A CA 19
ATOM 34843 C C . LEU A 1 104 ? -14.038 -5.146 4.818 1.00 0.00 104 LEU A C 19
ATOM 34844 O O . LEU A 1 104 ? -15.145 -5.684 4.754 1.00 0.00 104 LEU A O 19
ATOM 34860 N N . LEU A 1 105 ? -13.024 -5.482 4.028 1.00 0.00 105 LEU A N 19
ATOM 34861 C CA . LEU A 1 105 ? -13.155 -6.526 3.018 1.00 0.00 105 LEU A CA 19
ATOM 34862 C C . LEU A 1 105 ? -13.336 -7.894 3.668 1.00 0.00 105 LEU A C 19
ATOM 34863 O O . LEU A 1 105 ? -14.046 -8.753 3.145 1.00 0.00 105 LEU A O 19
ATOM 34879 N N . LYS A 1 106 ? -12.690 -8.089 4.813 1.00 0.00 106 LYS A N 19
ATOM 34880 C CA . LYS A 1 106 ? -12.781 -9.350 5.538 1.00 0.00 106 LYS A CA 19
ATOM 34881 C C . LYS A 1 106 ? -14.233 -9.685 5.866 1.00 0.00 106 LYS A C 19
ATOM 34882 O O . LYS A 1 106 ? -14.676 -10.820 5.682 1.00 0.00 106 LYS A O 19
ATOM 34901 N N . LEU A 1 107 ? -14.969 -8.692 6.353 1.00 0.00 107 LEU A N 19
ATOM 34902 C CA . LEU A 1 107 ? -16.372 -8.881 6.706 1.00 0.00 107 LEU A CA 19
ATOM 34903 C C . LEU A 1 107 ? -17.094 -9.706 5.645 1.00 0.00 107 LEU A C 19
ATOM 34904 O O . LEU A 1 107 ? -17.862 -10.611 5.964 1.00 0.00 107 LEU A O 19
ATOM 34920 N N . GLY A 1 108 ? -16.839 -9.386 4.379 1.00 0.00 108 GLY A N 19
ATOM 34921 C CA . GLY A 1 108 ? -17.470 -10.108 3.290 1.00 0.00 108 GLY A CA 19
ATOM 34922 C C . GLY A 1 108 ? -17.650 -11.582 3.598 1.00 0.00 108 GLY A C 19
ATOM 34923 O O . GLY A 1 108 ? -18.712 -12.002 4.057 1.00 0.00 108 GLY A O 19
ATOM 34927 N N . SER A 1 109 ? -16.609 -12.369 3.344 1.00 0.00 109 SER A N 19
ATOM 34928 C CA . SER A 1 109 ? -16.658 -13.805 3.593 1.00 0.00 109 SER A CA 19
ATOM 34929 C C . SER A 1 109 ? -15.776 -14.182 4.779 1.00 0.00 109 SER A C 19
ATOM 34930 O O . SER A 1 109 ? -14.560 -13.991 4.748 1.00 0.00 109 SER A O 19
ATOM 34938 N N . SER A 1 110 ? -16.398 -14.717 5.824 1.00 0.00 110 SER A N 19
ATOM 34939 C CA . SER A 1 110 ? -15.672 -15.118 7.023 1.00 0.00 110 SER A CA 19
ATOM 34940 C C . SER A 1 110 ? -15.424 -16.624 7.031 1.00 0.00 110 SER A C 19
ATOM 34941 O O . SER A 1 110 ? -14.297 -17.078 7.223 1.00 0.00 110 SER A O 19
ATOM 34949 N N . GLY A 1 111 ? -16.488 -17.393 6.821 1.00 0.00 111 GLY A N 19
ATOM 34950 C CA . GLY A 1 111 ? -16.366 -18.839 6.807 1.00 0.00 111 GLY A CA 19
ATOM 34951 C C . GLY A 1 111 ? -17.482 -19.522 7.574 1.00 0.00 111 GLY A C 19
ATOM 34952 O O . GLY A 1 111 ? -18.665 -19.276 7.341 1.00 0.00 111 GLY A O 19
ATOM 34956 N N . PRO A 1 112 ? -17.106 -20.404 8.512 1.00 0.00 112 PRO A N 19
ATOM 34957 C CA . PRO A 1 112 ? -18.069 -21.144 9.333 1.00 0.00 112 PRO A CA 19
ATOM 34958 C C . PRO A 1 112 ? -18.793 -20.244 10.329 1.00 0.00 112 PRO A C 19
ATOM 34959 O O . PRO A 1 112 ? -18.573 -19.034 10.360 1.00 0.00 112 PRO A O 19
ATOM 34970 N N . SER A 1 113 ? -19.656 -20.844 11.143 1.00 0.00 113 SER A N 19
ATOM 34971 C CA . SER A 1 113 ? -20.415 -20.096 12.138 1.00 0.00 113 SER A CA 19
ATOM 34972 C C . SER A 1 113 ? -19.554 -19.790 13.360 1.00 0.00 113 SER A C 19
ATOM 34973 O O . SER A 1 113 ? -18.891 -20.673 13.903 1.00 0.00 113 SER A O 19
ATOM 34981 N N . SER A 1 114 ? -19.570 -18.531 13.786 1.00 0.00 114 SER A N 19
ATOM 34982 C CA . SER A 1 114 ? -18.788 -18.105 14.941 1.00 0.00 114 SER A CA 19
ATOM 34983 C C . SER A 1 114 ? -19.623 -18.170 16.216 1.00 0.00 114 SER A C 19
ATOM 34984 O O . SER A 1 114 ? -20.852 -18.186 16.166 1.00 0.00 114 SER A O 19
ATOM 34992 N N . GLY A 1 115 ? -18.945 -18.207 17.359 1.00 0.00 115 GLY A N 19
ATOM 34993 C CA . GLY A 1 115 ? -19.640 -18.270 18.632 1.00 0.00 115 GLY A CA 19
ATOM 34994 C C . GLY A 1 115 ? -19.829 -16.902 19.257 1.00 0.00 115 GLY A C 19
ATOM 34995 O O . GLY A 1 115 ? -19.391 -15.893 18.704 1.00 0.00 115 GLY A O 19
ATOM 34999 N N . GLY A 1 1 ? -22.765 6.137 12.679 1.00 0.00 1 GLY A N 20
ATOM 35000 C CA . GLY A 1 1 ? -21.702 5.889 11.722 1.00 0.00 1 GLY A CA 20
ATOM 35001 C C . GLY A 1 1 ? -22.226 5.387 10.391 1.00 0.00 1 GLY A C 20
ATOM 35002 O O . GLY A 1 1 ? -23.039 4.464 10.344 1.00 0.00 1 GLY A O 20
ATOM 35006 N N . SER A 1 2 ? -21.760 5.998 9.306 1.00 0.00 2 SER A N 20
ATOM 35007 C CA . SER A 1 2 ? -22.191 5.611 7.967 1.00 0.00 2 SER A CA 20
ATOM 35008 C C . SER A 1 2 ? -21.498 4.326 7.524 1.00 0.00 2 SER A C 20
ATOM 35009 O O . SER A 1 2 ? -20.632 3.801 8.224 1.00 0.00 2 SER A O 20
ATOM 35017 N N . SER A 1 3 ? -21.887 3.824 6.356 1.00 0.00 3 SER A N 20
ATOM 35018 C CA . SER A 1 3 ? -21.307 2.599 5.819 1.00 0.00 3 SER A CA 20
ATOM 35019 C C . SER A 1 3 ? -21.351 2.600 4.294 1.00 0.00 3 SER A C 20
ATOM 35020 O O . SER A 1 3 ? -22.416 2.475 3.692 1.00 0.00 3 SER A O 20
ATOM 35028 N N . GLY A 1 4 ? -20.183 2.741 3.675 1.00 0.00 4 GLY A N 20
ATOM 35029 C CA . GLY A 1 4 ? -20.108 2.755 2.225 1.00 0.00 4 GLY A CA 20
ATOM 35030 C C . GLY A 1 4 ? -18.768 3.248 1.718 1.00 0.00 4 GLY A C 20
ATOM 35031 O O . GLY A 1 4 ? -17.869 3.544 2.506 1.00 0.00 4 GLY A O 20
ATOM 35035 N N . SER A 1 5 ? -18.631 3.336 0.399 1.00 0.00 5 SER A N 20
ATOM 35036 C CA . SER A 1 5 ? -17.388 3.791 -0.213 1.00 0.00 5 SER A CA 20
ATOM 35037 C C . SER A 1 5 ? -17.616 5.062 -1.025 1.00 0.00 5 SER A C 20
ATOM 35038 O O . SER A 1 5 ? -17.871 5.006 -2.228 1.00 0.00 5 SER A O 20
ATOM 35046 N N . SER A 1 6 ? -17.522 6.208 -0.358 1.00 0.00 6 SER A N 20
ATOM 35047 C CA . SER A 1 6 ? -17.722 7.494 -1.015 1.00 0.00 6 SER A CA 20
ATOM 35048 C C . SER A 1 6 ? -16.597 7.778 -2.006 1.00 0.00 6 SER A C 20
ATOM 35049 O O . SER A 1 6 ? -16.827 7.886 -3.210 1.00 0.00 6 SER A O 20
ATOM 35057 N N . GLY A 1 7 ? -15.377 7.898 -1.489 1.00 0.00 7 GLY A N 20
ATOM 35058 C CA . GLY A 1 7 ? -14.234 8.168 -2.341 1.00 0.00 7 GLY A CA 20
ATOM 35059 C C . GLY A 1 7 ? -12.927 8.172 -1.573 1.00 0.00 7 GLY A C 20
ATOM 35060 O O . GLY A 1 7 ? -12.901 7.886 -0.376 1.00 0.00 7 GLY A O 20
ATOM 35064 N N . VAL A 1 8 ? -11.838 8.496 -2.263 1.00 0.00 8 VAL A N 20
ATOM 35065 C CA . VAL A 1 8 ? -10.521 8.536 -1.638 1.00 0.00 8 VAL A CA 20
ATOM 35066 C C . VAL A 1 8 ? -10.614 8.997 -0.188 1.00 0.00 8 VAL A C 20
ATOM 35067 O O . VAL A 1 8 ? -11.229 10.022 0.111 1.00 0.00 8 VAL A O 20
ATOM 35080 N N . LEU A 1 9 ? -9.999 8.235 0.710 1.00 0.00 9 LEU A N 20
ATOM 35081 C CA . LEU A 1 9 ? -10.012 8.566 2.131 1.00 0.00 9 LEU A CA 20
ATOM 35082 C C . LEU A 1 9 ? -8.798 9.411 2.504 1.00 0.00 9 LEU A C 20
ATOM 35083 O O . LEU A 1 9 ? -8.925 10.437 3.172 1.00 0.00 9 LEU A O 20
ATOM 35099 N N . LYS A 1 10 ? -7.622 8.974 2.066 1.00 0.00 10 LYS A N 20
ATOM 35100 C CA . LYS A 1 10 ? -6.385 9.692 2.350 1.00 0.00 10 LYS A CA 20
ATOM 35101 C C . LYS A 1 10 ? -5.654 10.048 1.060 1.00 0.00 10 LYS A C 20
ATOM 35102 O O . LYS A 1 10 ? -5.833 9.392 0.034 1.00 0.00 10 LYS A O 20
ATOM 35121 N N . GLN A 1 11 ? -4.830 11.089 1.119 1.00 0.00 11 GLN A N 20
ATOM 35122 C CA . GLN A 1 11 ? -4.072 11.531 -0.045 1.00 0.00 11 GLN A CA 20
ATOM 35123 C C . GLN A 1 11 ? -2.858 12.352 0.375 1.00 0.00 11 GLN A C 20
ATOM 35124 O O . GLN A 1 11 ? -2.945 13.197 1.265 1.00 0.00 11 GLN A O 20
ATOM 35138 N N . GLY A 1 12 ? -1.724 12.097 -0.271 1.00 0.00 12 GLY A N 20
ATOM 35139 C CA . GLY A 1 12 ? -0.508 12.821 0.051 1.00 0.00 12 GLY A CA 20
ATOM 35140 C C . GLY A 1 12 ? 0.669 12.383 -0.799 1.00 0.00 12 GLY A C 20
ATOM 35141 O O . GLY A 1 12 ? 0.616 11.343 -1.456 1.00 0.00 12 GLY A O 20
ATOM 35145 N N . TYR A 1 13 ? 1.732 13.179 -0.788 1.00 0.00 13 TYR A N 20
ATOM 35146 C CA . TYR A 1 13 ? 2.926 12.870 -1.566 1.00 0.00 13 TYR A CA 20
ATOM 35147 C C . TYR A 1 13 ? 3.817 11.877 -0.827 1.00 0.00 13 TYR A C 20
ATOM 35148 O O . TYR A 1 13 ? 4.538 12.245 0.100 1.00 0.00 13 TYR A O 20
ATOM 35166 N N . MET A 1 14 ? 3.762 10.617 -1.245 1.00 0.00 14 MET A N 20
ATOM 35167 C CA . MET A 1 14 ? 4.565 9.570 -0.624 1.00 0.00 14 MET A CA 20
ATOM 35168 C C . MET A 1 14 ? 5.662 9.093 -1.570 1.00 0.00 14 MET A C 20
ATOM 35169 O O . MET A 1 14 ? 5.532 9.199 -2.789 1.00 0.00 14 MET A O 20
ATOM 35183 N N . MET A 1 15 ? 6.742 8.568 -1.001 1.00 0.00 15 MET A N 20
ATOM 35184 C CA . MET A 1 15 ? 7.861 8.074 -1.795 1.00 0.00 15 MET A CA 20
ATOM 35185 C C . MET A 1 15 ? 7.841 6.551 -1.873 1.00 0.00 15 MET A C 20
ATOM 35186 O O . MET A 1 15 ? 8.001 5.865 -0.863 1.00 0.00 15 MET A O 20
ATOM 35200 N N . LYS A 1 16 ? 7.645 6.027 -3.078 1.00 0.00 16 LYS A N 20
ATOM 35201 C CA . LYS A 1 16 ? 7.605 4.585 -3.289 1.00 0.00 16 LYS A CA 20
ATOM 35202 C C . LYS A 1 16 ? 8.941 4.076 -3.821 1.00 0.00 16 LYS A C 20
ATOM 35203 O O . LYS A 1 16 ? 9.458 4.582 -4.818 1.00 0.00 16 LYS A O 20
ATOM 35222 N N . LYS A 1 17 ? 9.496 3.071 -3.151 1.00 0.00 17 LYS A N 20
ATOM 35223 C CA . LYS A 1 17 ? 10.770 2.491 -3.557 1.00 0.00 17 LYS A CA 20
ATOM 35224 C C . LYS A 1 17 ? 10.621 1.702 -4.854 1.00 0.00 17 LYS A C 20
ATOM 35225 O O . LYS A 1 17 ? 9.843 0.752 -4.927 1.00 0.00 17 LYS A O 20
ATOM 35244 N N . GLY A 1 18 ? 11.372 2.103 -5.876 1.00 0.00 18 GLY A N 20
ATOM 35245 C CA . GLY A 1 18 ? 11.308 1.421 -7.155 1.00 0.00 18 GLY A CA 20
ATOM 35246 C C . GLY A 1 18 ? 11.962 0.054 -7.117 1.00 0.00 18 GLY A C 20
ATOM 35247 O O . GLY A 1 18 ? 12.661 -0.281 -6.160 1.00 0.00 18 GLY A O 20
ATOM 35251 N N . HIS A 1 19 ? 11.735 -0.738 -8.160 1.00 0.00 19 HIS A N 20
ATOM 35252 C CA . HIS A 1 19 ? 12.307 -2.078 -8.241 1.00 0.00 19 HIS A CA 20
ATOM 35253 C C . HIS A 1 19 ? 13.824 -2.031 -8.086 1.00 0.00 19 HIS A C 20
ATOM 35254 O O . HIS A 1 19 ? 14.400 -2.777 -7.294 1.00 0.00 19 HIS A O 20
ATOM 35269 N N . ARG A 1 20 ? 14.465 -1.151 -8.849 1.00 0.00 20 ARG A N 20
ATOM 35270 C CA . ARG A 1 20 ? 15.915 -1.009 -8.797 1.00 0.00 20 ARG A CA 20
ATOM 35271 C C . ARG A 1 20 ? 16.419 -1.096 -7.360 1.00 0.00 20 ARG A C 20
ATOM 35272 O O . ARG A 1 20 ? 15.674 -0.840 -6.414 1.00 0.00 20 ARG A O 20
ATOM 35293 N N . ARG A 1 21 ? 17.688 -1.459 -7.205 1.00 0.00 21 ARG A N 20
ATOM 35294 C CA . ARG A 1 21 ? 18.291 -1.582 -5.883 1.00 0.00 21 ARG A CA 20
ATOM 35295 C C . ARG A 1 21 ? 17.740 -0.523 -4.933 1.00 0.00 21 ARG A C 20
ATOM 35296 O O . ARG A 1 21 ? 17.317 -0.832 -3.819 1.00 0.00 21 ARG A O 20
ATOM 35317 N N . LYS A 1 22 ? 17.748 0.728 -5.381 1.00 0.00 22 LYS A N 20
ATOM 35318 C CA . LYS A 1 22 ? 17.248 1.834 -4.573 1.00 0.00 22 LYS A CA 20
ATOM 35319 C C . LYS A 1 22 ? 16.781 2.986 -5.456 1.00 0.00 22 LYS A C 20
ATOM 35320 O O . LYS A 1 22 ? 17.466 3.371 -6.404 1.00 0.00 22 LYS A O 20
ATOM 35339 N N . ASN A 1 23 ? 15.613 3.534 -5.139 1.00 0.00 23 ASN A N 20
ATOM 35340 C CA . ASN A 1 23 ? 15.056 4.643 -5.904 1.00 0.00 23 ASN A CA 20
ATOM 35341 C C . ASN A 1 23 ? 13.774 5.161 -5.257 1.00 0.00 23 ASN A C 20
ATOM 35342 O O . ASN A 1 23 ? 12.742 4.491 -5.280 1.00 0.00 23 ASN A O 20
ATOM 35353 N N . TRP A 1 24 ? 13.849 6.356 -4.683 1.00 0.00 24 TRP A N 20
ATOM 35354 C CA . TRP A 1 24 ? 12.695 6.964 -4.031 1.00 0.00 24 TRP A CA 20
ATOM 35355 C C . TRP A 1 24 ? 12.182 8.156 -4.831 1.00 0.00 24 TRP A C 20
ATOM 35356 O O . TRP A 1 24 ? 12.935 9.081 -5.139 1.00 0.00 24 TRP A O 20
ATOM 35377 N N . THR A 1 25 ? 10.896 8.129 -5.167 1.00 0.00 25 THR A N 20
ATOM 35378 C CA . THR A 1 25 ? 10.283 9.207 -5.932 1.00 0.00 25 THR A CA 20
ATOM 35379 C C . THR A 1 25 ? 8.947 9.622 -5.327 1.00 0.00 25 THR A C 20
ATOM 35380 O O . THR A 1 25 ? 8.143 8.775 -4.938 1.00 0.00 25 THR A O 20
ATOM 35391 N N . GLU A 1 26 ? 8.717 10.929 -5.250 1.00 0.00 26 GLU A N 20
ATOM 35392 C CA . GLU A 1 26 ? 7.477 11.454 -4.691 1.00 0.00 26 GLU A CA 20
ATOM 35393 C C . GLU A 1 26 ? 6.307 11.214 -5.641 1.00 0.00 26 GLU A C 20
ATOM 35394 O O . GLU A 1 26 ? 6.125 11.945 -6.615 1.00 0.00 26 GLU A O 20
ATOM 35406 N N . ARG A 1 27 ? 5.518 10.185 -5.351 1.00 0.00 27 ARG A N 20
ATOM 35407 C CA . ARG A 1 27 ? 4.367 9.847 -6.180 1.00 0.00 27 ARG A CA 20
ATOM 35408 C C . ARG A 1 27 ? 3.068 9.993 -5.393 1.00 0.00 27 ARG A C 20
ATOM 35409 O O . ARG A 1 27 ? 2.955 9.507 -4.267 1.00 0.00 27 ARG A O 20
ATOM 35430 N N . TRP A 1 28 ? 2.092 10.665 -5.991 1.00 0.00 28 TRP A N 20
ATOM 35431 C CA . TRP A 1 28 ? 0.801 10.876 -5.345 1.00 0.00 28 TRP A CA 20
ATOM 35432 C C . TRP A 1 28 ? 0.090 9.549 -5.105 1.00 0.00 28 TRP A C 20
ATOM 35433 O O . TRP A 1 28 ? -0.027 8.723 -6.011 1.00 0.00 28 TRP A O 20
ATOM 35454 N N . PHE A 1 29 ? -0.383 9.350 -3.879 1.00 0.00 29 PHE A N 20
ATOM 35455 C CA . PHE A 1 29 ? -1.083 8.122 -3.520 1.00 0.00 29 PHE A CA 20
ATOM 35456 C C . PHE A 1 29 ? -2.517 8.418 -3.092 1.00 0.00 29 PHE A C 20
ATOM 35457 O O . PHE A 1 29 ? -2.760 9.285 -2.252 1.00 0.00 29 PHE A O 20
ATOM 35474 N N . VAL A 1 30 ? -3.465 7.691 -3.677 1.00 0.00 30 VAL A N 20
ATOM 35475 C CA . VAL A 1 30 ? -4.875 7.875 -3.356 1.00 0.00 30 VAL A CA 20
ATOM 35476 C C . VAL A 1 30 ? -5.452 6.634 -2.685 1.00 0.00 30 VAL A C 20
ATOM 35477 O O . VAL A 1 30 ? -5.875 5.691 -3.356 1.00 0.00 30 VAL A O 20
ATOM 35490 N N . LEU A 1 31 ? -5.468 6.639 -1.357 1.00 0.00 31 LEU A N 20
ATOM 35491 C CA . LEU A 1 31 ? -5.994 5.513 -0.593 1.00 0.00 31 LEU A CA 20
ATOM 35492 C C . LEU A 1 31 ? -7.513 5.438 -0.711 1.00 0.00 31 LEU A C 20
ATOM 35493 O O . LEU A 1 31 ? -8.236 6.174 -0.038 1.00 0.00 31 LEU A O 20
ATOM 35509 N N . LYS A 1 32 ? -7.992 4.543 -1.568 1.00 0.00 32 LYS A N 20
ATOM 35510 C CA . LYS A 1 32 ? -9.425 4.368 -1.772 1.00 0.00 32 LYS A CA 20
ATOM 35511 C C . LYS A 1 32 ? -10.016 3.443 -0.713 1.00 0.00 32 LYS A C 20
ATOM 35512 O O . LYS A 1 32 ? -9.305 2.700 -0.037 1.00 0.00 32 LYS A O 20
ATOM 35531 N N . PRO A 1 33 ? -11.348 3.487 -0.565 1.00 0.00 33 PRO A N 20
ATOM 35532 C CA . PRO A 1 33 ? -12.064 2.658 0.409 1.00 0.00 33 PRO A CA 20
ATOM 35533 C C . PRO A 1 33 ? -12.057 1.181 0.029 1.00 0.00 33 PRO A C 20
ATOM 35534 O O . PRO A 1 33 ? -12.186 0.309 0.887 1.00 0.00 33 PRO A O 20
ATOM 35545 N N . ASN A 1 34 ? -11.905 0.908 -1.263 1.00 0.00 34 ASN A N 20
ATOM 35546 C CA . ASN A 1 34 ? -11.881 -0.464 -1.756 1.00 0.00 34 ASN A CA 20
ATOM 35547 C C . ASN A 1 34 ? -10.736 -0.668 -2.743 1.00 0.00 34 ASN A C 20
ATOM 35548 O O . ASN A 1 34 ? -10.790 -1.551 -3.599 1.00 0.00 34 ASN A O 20
ATOM 35559 N N . ILE A 1 35 ? -9.700 0.155 -2.616 1.00 0.00 35 ILE A N 20
ATOM 35560 C CA . ILE A 1 35 ? -8.541 0.064 -3.495 1.00 0.00 35 ILE A CA 20
ATOM 35561 C C . ILE A 1 35 ? -7.495 1.114 -3.137 1.00 0.00 35 ILE A C 20
ATOM 35562 O O . ILE A 1 35 ? -7.696 1.919 -2.227 1.00 0.00 35 ILE A O 20
ATOM 35578 N N . ILE A 1 36 ? -6.380 1.101 -3.859 1.00 0.00 36 ILE A N 20
ATOM 35579 C CA . ILE A 1 36 ? -5.304 2.055 -3.618 1.00 0.00 36 ILE A CA 20
ATOM 35580 C C . ILE A 1 36 ? -4.567 2.389 -4.911 1.00 0.00 36 ILE A C 20
ATOM 35581 O O . ILE A 1 36 ? -3.779 1.587 -5.414 1.00 0.00 36 ILE A O 20
ATOM 35597 N N . SER A 1 37 ? -4.826 3.579 -5.443 1.00 0.00 37 SER A N 20
ATOM 35598 C CA . SER A 1 37 ? -4.189 4.019 -6.678 1.00 0.00 37 SER A CA 20
ATOM 35599 C C . SER A 1 37 ? -3.095 5.044 -6.390 1.00 0.00 37 SER A C 20
ATOM 35600 O O . SER A 1 37 ? -2.963 5.527 -5.266 1.00 0.00 37 SER A O 20
ATOM 35608 N N . TYR A 1 38 ? -2.315 5.369 -7.414 1.00 0.00 38 TYR A N 20
ATOM 35609 C CA . TYR A 1 38 ? -1.231 6.334 -7.272 1.00 0.00 38 TYR A CA 20
ATOM 35610 C C . TYR A 1 38 ? -0.964 7.053 -8.592 1.00 0.00 38 TYR A C 20
ATOM 35611 O O . TYR A 1 38 ? -0.571 6.433 -9.580 1.00 0.00 38 TYR A O 20
ATOM 35629 N N . TYR A 1 39 ? -1.181 8.363 -8.598 1.00 0.00 39 TYR A N 20
ATOM 35630 C CA . TYR A 1 39 ? -0.967 9.167 -9.796 1.00 0.00 39 TYR A CA 20
ATOM 35631 C C . TYR A 1 39 ? 0.365 9.907 -9.723 1.00 0.00 39 TYR A C 20
ATOM 35632 O O . TYR A 1 39 ? 0.848 10.236 -8.640 1.00 0.00 39 TYR A O 20
ATOM 35650 N N . VAL A 1 40 ? 0.954 10.167 -10.886 1.00 0.00 40 VAL A N 20
ATOM 35651 C CA . VAL A 1 40 ? 2.229 10.870 -10.957 1.00 0.00 40 VAL A CA 20
ATOM 35652 C C . VAL A 1 40 ? 2.266 12.042 -9.983 1.00 0.00 40 VAL A C 20
ATOM 35653 O O . VAL A 1 40 ? 3.222 12.203 -9.225 1.00 0.00 40 VAL A O 20
ATOM 35666 N N . SER A 1 41 ? 1.217 12.859 -10.009 1.00 0.00 41 SER A N 20
ATOM 35667 C CA . SER A 1 41 ? 1.130 14.019 -9.130 1.00 0.00 41 SER A CA 20
ATOM 35668 C C . SER A 1 41 ? -0.230 14.078 -8.440 1.00 0.00 41 SER A C 20
ATOM 35669 O O . SER A 1 41 ? -1.048 13.169 -8.581 1.00 0.00 41 SER A O 20
ATOM 35677 N N . GLU A 1 42 ? -0.462 15.154 -7.695 1.00 0.00 42 GLU A N 20
ATOM 35678 C CA . GLU A 1 42 ? -1.722 15.330 -6.982 1.00 0.00 42 GLU A CA 20
ATOM 35679 C C . GLU A 1 42 ? -2.785 15.932 -7.898 1.00 0.00 42 GLU A C 20
ATOM 35680 O O . GLU A 1 42 ? -3.637 16.702 -7.454 1.00 0.00 42 GLU A O 20
ATOM 35692 N N . ASP A 1 43 ? -2.726 15.576 -9.176 1.00 0.00 43 ASP A N 20
ATOM 35693 C CA . ASP A 1 43 ? -3.683 16.080 -10.154 1.00 0.00 43 ASP A CA 20
ATOM 35694 C C . ASP A 1 43 ? -4.822 15.087 -10.362 1.00 0.00 43 ASP A C 20
ATOM 35695 O O . ASP A 1 43 ? -5.967 15.478 -10.593 1.00 0.00 43 ASP A O 20
ATOM 35704 N N . LEU A 1 44 ? -4.500 13.801 -10.281 1.00 0.00 44 LEU A N 20
ATOM 35705 C CA . LEU A 1 44 ? -5.496 12.750 -10.461 1.00 0.00 44 LEU A CA 20
ATOM 35706 C C . LEU A 1 44 ? -5.957 12.680 -11.914 1.00 0.00 44 LEU A C 20
ATOM 35707 O O . LEU A 1 44 ? -7.145 12.516 -12.193 1.00 0.00 44 LEU A O 20
ATOM 35723 N N . LYS A 1 45 ? -5.008 12.802 -12.836 1.00 0.00 45 LYS A N 20
ATOM 35724 C CA . LYS A 1 45 ? -5.314 12.748 -14.261 1.00 0.00 45 LYS A CA 20
ATOM 35725 C C . LYS A 1 45 ? -4.595 11.581 -14.928 1.00 0.00 45 LYS A C 20
ATOM 35726 O O . LYS A 1 45 ? -5.163 10.895 -15.779 1.00 0.00 45 LYS A O 20
ATOM 35745 N N . ASP A 1 46 ? -3.346 11.359 -14.537 1.00 0.00 46 ASP A N 20
ATOM 35746 C CA . ASP A 1 46 ? -2.550 10.273 -15.096 1.00 0.00 46 ASP A CA 20
ATOM 35747 C C . ASP A 1 46 ? -2.310 9.184 -14.055 1.00 0.00 46 ASP A C 20
ATOM 35748 O O . ASP A 1 46 ? -1.511 9.354 -13.134 1.00 0.00 46 ASP A O 20
ATOM 35757 N N . LYS A 1 47 ? -3.009 8.063 -14.206 1.00 0.00 47 LYS A N 20
ATOM 35758 C CA . LYS A 1 47 ? -2.873 6.945 -13.280 1.00 0.00 47 LYS A CA 20
ATOM 35759 C C . LYS A 1 47 ? -1.652 6.099 -13.625 1.00 0.00 47 LYS A C 20
ATOM 35760 O O . LYS A 1 47 ? -1.228 6.042 -14.780 1.00 0.00 47 LYS A O 20
ATOM 35779 N N . LYS A 1 48 ? -1.090 5.441 -12.617 1.00 0.00 48 LYS A N 20
ATOM 35780 C CA . LYS A 1 48 ? 0.081 4.594 -12.813 1.00 0.00 48 LYS A CA 20
ATOM 35781 C C . LYS A 1 48 ? -0.258 3.129 -12.560 1.00 0.00 48 LYS A C 20
ATOM 35782 O O . LYS A 1 48 ? 0.274 2.236 -13.218 1.00 0.00 48 LYS A O 20
ATOM 35801 N N . GLY A 1 49 ? -1.150 2.889 -11.603 1.00 0.00 49 GLY A N 20
ATOM 35802 C CA . GLY A 1 49 ? -1.545 1.530 -11.282 1.00 0.00 49 GLY A CA 20
ATOM 35803 C C . GLY A 1 49 ? -2.617 1.476 -10.211 1.00 0.00 49 GLY A C 20
ATOM 35804 O O . GLY A 1 49 ? -2.876 2.470 -9.532 1.00 0.00 49 GLY A O 20
ATOM 35808 N N . ASP A 1 50 ? -3.242 0.314 -10.060 1.00 0.00 50 ASP A N 20
ATOM 35809 C CA . ASP A 1 50 ? -4.292 0.135 -9.064 1.00 0.00 50 ASP A CA 20
ATOM 35810 C C . ASP A 1 50 ? -4.023 -1.098 -8.206 1.00 0.00 50 ASP A C 20
ATOM 35811 O O . ASP A 1 50 ? -3.862 -2.203 -8.724 1.00 0.00 50 ASP A O 20
ATOM 35820 N N . ILE A 1 51 ? -3.974 -0.899 -6.893 1.00 0.00 51 ILE A N 20
ATOM 35821 C CA . ILE A 1 51 ? -3.724 -1.994 -5.964 1.00 0.00 51 ILE A CA 20
ATOM 35822 C C . ILE A 1 51 ? -5.027 -2.525 -5.376 1.00 0.00 51 ILE A C 20
ATOM 35823 O O . ILE A 1 51 ? -5.557 -1.970 -4.412 1.00 0.00 51 ILE A O 20
ATOM 35839 N N . LEU A 1 52 ? -5.538 -3.602 -5.960 1.00 0.00 52 LEU A N 20
ATOM 35840 C CA . LEU A 1 52 ? -6.779 -4.210 -5.493 1.00 0.00 52 LEU A CA 20
ATOM 35841 C C . LEU A 1 52 ? -6.664 -4.629 -4.031 1.00 0.00 52 LEU A C 20
ATOM 35842 O O . LEU A 1 52 ? -5.947 -5.575 -3.700 1.00 0.00 52 LEU A O 20
ATOM 35858 N N . LEU A 1 53 ? -7.375 -3.921 -3.160 1.00 0.00 53 LEU A N 20
ATOM 35859 C CA . LEU A 1 53 ? -7.354 -4.221 -1.733 1.00 0.00 53 LEU A CA 20
ATOM 35860 C C . LEU A 1 53 ? -8.213 -5.441 -1.420 1.00 0.00 53 LEU A C 20
ATOM 35861 O O . LEU A 1 53 ? -9.335 -5.566 -1.912 1.00 0.00 53 LEU A O 20
ATOM 35877 N N . ASP A 1 54 ? -7.680 -6.339 -0.598 1.00 0.00 54 ASP A N 20
ATOM 35878 C CA . ASP A 1 54 ? -8.400 -7.548 -0.217 1.00 0.00 54 ASP A CA 20
ATOM 35879 C C . ASP A 1 54 ? -7.886 -8.089 1.114 1.00 0.00 54 ASP A C 20
ATOM 35880 O O . ASP A 1 54 ? -6.705 -7.958 1.434 1.00 0.00 54 ASP A O 20
ATOM 35889 N N . GLU A 1 55 ? -8.783 -8.695 1.887 1.00 0.00 55 GLU A N 20
ATOM 35890 C CA . GLU A 1 55 ? -8.420 -9.253 3.184 1.00 0.00 55 GLU A CA 20
ATOM 35891 C C . GLU A 1 55 ? -7.002 -9.815 3.157 1.00 0.00 55 GLU A C 20
ATOM 35892 O O . GLU A 1 55 ? -6.244 -9.664 4.114 1.00 0.00 55 GLU A O 20
ATOM 35904 N N . ASN A 1 56 ? -6.651 -10.466 2.052 1.00 0.00 56 ASN A N 20
ATOM 35905 C CA . ASN A 1 56 ? -5.324 -11.053 1.900 1.00 0.00 56 ASN A CA 20
ATOM 35906 C C . ASN A 1 56 ? -4.238 -9.995 2.073 1.00 0.00 56 ASN A C 20
ATOM 35907 O O . ASN A 1 56 ? -3.381 -10.108 2.949 1.00 0.00 56 ASN A O 20
ATOM 35918 N N . CYS A 1 57 ? -4.282 -8.967 1.231 1.00 0.00 57 CYS A N 20
ATOM 35919 C CA . CYS A 1 57 ? -3.303 -7.889 1.290 1.00 0.00 57 CYS A CA 20
ATOM 35920 C C . CYS A 1 57 ? -3.235 -7.291 2.692 1.00 0.00 57 CYS A C 20
ATOM 35921 O O . CYS A 1 57 ? -4.208 -7.340 3.447 1.00 0.00 57 CYS A O 20
ATOM 35928 N N . CYS A 1 58 ? -2.082 -6.728 3.034 1.00 0.00 58 CYS A N 20
ATOM 35929 C CA . CYS A 1 58 ? -1.886 -6.121 4.346 1.00 0.00 58 CYS A CA 20
ATOM 35930 C C . CYS A 1 58 ? -0.679 -5.189 4.340 1.00 0.00 58 CYS A C 20
ATOM 35931 O O . CYS A 1 58 ? 0.160 -5.248 3.440 1.00 0.00 58 CYS A O 20
ATOM 35939 N N . VAL A 1 59 ? -0.599 -4.326 5.348 1.00 0.00 59 VAL A N 20
ATOM 35940 C CA . VAL A 1 59 ? 0.505 -3.380 5.458 1.00 0.00 59 VAL A CA 20
ATOM 35941 C C . VAL A 1 59 ? 1.389 -3.704 6.657 1.00 0.00 59 VAL A C 20
ATOM 35942 O O . VAL A 1 59 ? 0.893 -4.028 7.736 1.00 0.00 59 VAL A O 20
ATOM 35955 N N . GLU A 1 60 ? 2.700 -3.613 6.461 1.00 0.00 60 GLU A N 20
ATOM 35956 C CA . GLU A 1 60 ? 3.654 -3.897 7.527 1.00 0.00 60 GLU A CA 20
ATOM 35957 C C . GLU A 1 60 ? 4.708 -2.798 7.621 1.00 0.00 60 GLU A C 20
ATOM 35958 O O . GLU A 1 60 ? 5.105 -2.216 6.612 1.00 0.00 60 GLU A O 20
ATOM 35970 N N . SER A 1 61 ? 5.157 -2.520 8.841 1.00 0.00 61 SER A N 20
ATOM 35971 C CA . SER A 1 61 ? 6.162 -1.488 9.069 1.00 0.00 61 SER A CA 20
ATOM 35972 C C . SER A 1 61 ? 7.566 -2.034 8.828 1.00 0.00 61 SER A C 20
ATOM 35973 O O . SER A 1 61 ? 7.894 -3.143 9.251 1.00 0.00 61 SER A O 20
ATOM 35981 N N . LEU A 1 62 ? 8.390 -1.248 8.145 1.00 0.00 62 LEU A N 20
ATOM 35982 C CA . LEU A 1 62 ? 9.760 -1.651 7.847 1.00 0.00 62 LEU A CA 20
ATOM 35983 C C . LEU A 1 62 ? 10.747 -0.960 8.783 1.00 0.00 62 LEU A C 20
ATOM 35984 O O . LEU A 1 62 ? 10.489 0.123 9.307 1.00 0.00 62 LEU A O 20
ATOM 36000 N N . PRO A 1 63 ? 11.907 -1.600 8.997 1.00 0.00 63 PRO A N 20
ATOM 36001 C CA . PRO A 1 63 ? 12.957 -1.064 9.868 1.00 0.00 63 PRO A CA 20
ATOM 36002 C C . PRO A 1 63 ? 13.633 0.166 9.271 1.00 0.00 63 PRO A C 20
ATOM 36003 O O . PRO A 1 63 ? 13.171 0.717 8.272 1.00 0.00 63 PRO A O 20
ATOM 36014 N N . ASP A 1 64 ? 14.730 0.590 9.889 1.00 0.00 64 ASP A N 20
ATOM 36015 C CA . ASP A 1 64 ? 15.470 1.755 9.418 1.00 0.00 64 ASP A CA 20
ATOM 36016 C C . ASP A 1 64 ? 16.541 1.347 8.411 1.00 0.00 64 ASP A C 20
ATOM 36017 O O . ASP A 1 64 ? 17.536 0.715 8.768 1.00 0.00 64 ASP A O 20
ATOM 36026 N N . LYS A 1 65 ? 16.330 1.711 7.151 1.00 0.00 65 LYS A N 20
ATOM 36027 C CA . LYS A 1 65 ? 17.276 1.384 6.091 1.00 0.00 65 LYS A CA 20
ATOM 36028 C C . LYS A 1 65 ? 17.511 2.586 5.181 1.00 0.00 65 LYS A C 20
ATOM 36029 O O . LYS A 1 65 ? 16.859 3.620 5.323 1.00 0.00 65 LYS A O 20
ATOM 36048 N N . ASP A 1 66 ? 18.446 2.442 4.248 1.00 0.00 66 ASP A N 20
ATOM 36049 C CA . ASP A 1 66 ? 18.765 3.515 3.314 1.00 0.00 66 ASP A CA 20
ATOM 36050 C C . ASP A 1 66 ? 18.679 4.876 3.999 1.00 0.00 66 ASP A C 20
ATOM 36051 O O . ASP A 1 66 ? 18.234 5.855 3.402 1.00 0.00 66 ASP A O 20
ATOM 36060 N N . GLY A 1 67 ? 19.107 4.927 5.257 1.00 0.00 67 GLY A N 20
ATOM 36061 C CA . GLY A 1 67 ? 19.068 6.172 6.003 1.00 0.00 67 GLY A CA 20
ATOM 36062 C C . GLY A 1 67 ? 17.659 6.702 6.173 1.00 0.00 67 GLY A C 20
ATOM 36063 O O . GLY A 1 67 ? 17.362 7.834 5.789 1.00 0.00 67 GLY A O 20
ATOM 36067 N N . LYS A 1 68 ? 16.785 5.883 6.748 1.00 0.00 68 LYS A N 20
ATOM 36068 C CA . LYS A 1 68 ? 15.398 6.275 6.969 1.00 0.00 68 LYS A CA 20
ATOM 36069 C C . LYS A 1 68 ? 15.060 6.265 8.456 1.00 0.00 68 LYS A C 20
ATOM 36070 O O . LYS A 1 68 ? 15.916 5.988 9.297 1.00 0.00 68 LYS A O 20
ATOM 36089 N N . LYS A 1 69 ? 13.806 6.569 8.775 1.00 0.00 69 LYS A N 20
ATOM 36090 C CA . LYS A 1 69 ? 13.353 6.593 10.161 1.00 0.00 69 LYS A CA 20
ATOM 36091 C C . LYS A 1 69 ? 12.016 5.874 10.309 1.00 0.00 69 LYS A C 20
ATOM 36092 O O . LYS A 1 69 ? 11.822 5.089 11.238 1.00 0.00 69 LYS A O 20
ATOM 36111 N N . CYS A 1 70 ? 11.099 6.145 9.387 1.00 0.00 70 CYS A N 20
ATOM 36112 C CA . CYS A 1 70 ? 9.780 5.522 9.415 1.00 0.00 70 CYS A CA 20
ATOM 36113 C C . CYS A 1 70 ? 9.405 4.982 8.039 1.00 0.00 70 CYS A C 20
ATOM 36114 O O . CYS A 1 70 ? 8.912 5.718 7.184 1.00 0.00 70 CYS A O 20
ATOM 36122 N N . LEU A 1 71 ? 9.642 3.691 7.832 1.00 0.00 71 LEU A N 20
ATOM 36123 C CA . LEU A 1 71 ? 9.331 3.051 6.559 1.00 0.00 71 LEU A CA 20
ATOM 36124 C C . LEU A 1 71 ? 8.187 2.054 6.716 1.00 0.00 71 LEU A C 20
ATOM 36125 O O . LEU A 1 71 ? 8.032 1.432 7.767 1.00 0.00 71 LEU A O 20
ATOM 36141 N N . PHE A 1 72 ? 7.389 1.906 5.663 1.00 0.00 72 PHE A N 20
ATOM 36142 C CA . PHE A 1 72 ? 6.260 0.984 5.684 1.00 0.00 72 PHE A CA 20
ATOM 36143 C C . PHE A 1 72 ? 6.004 0.407 4.294 1.00 0.00 72 PHE A C 20
ATOM 36144 O O . PHE A 1 72 ? 5.936 1.140 3.307 1.00 0.00 72 PHE A O 20
ATOM 36161 N N . LEU A 1 73 ? 5.863 -0.912 4.225 1.00 0.00 73 LEU A N 20
ATOM 36162 C CA . LEU A 1 73 ? 5.615 -1.590 2.957 1.00 0.00 73 LEU A CA 20
ATOM 36163 C C . LEU A 1 73 ? 4.349 -2.438 3.032 1.00 0.00 73 LEU A C 20
ATOM 36164 O O . LEU A 1 73 ? 3.989 -2.943 4.095 1.00 0.00 73 LEU A O 20
ATOM 36180 N N . VAL A 1 74 ? 3.678 -2.592 1.894 1.00 0.00 74 VAL A N 20
ATOM 36181 C CA . VAL A 1 74 ? 2.455 -3.382 1.830 1.00 0.00 74 VAL A CA 20
ATOM 36182 C C . VAL A 1 74 ? 2.705 -4.729 1.162 1.00 0.00 74 VAL A C 20
ATOM 36183 O O . VAL A 1 74 ? 3.266 -4.799 0.068 1.00 0.00 74 VAL A O 20
ATOM 36196 N N . LYS A 1 75 ? 2.285 -5.800 1.828 1.00 0.00 75 LYS A N 20
ATOM 36197 C CA . LYS A 1 75 ? 2.461 -7.148 1.299 1.00 0.00 75 LYS A CA 20
ATOM 36198 C C . LYS A 1 75 ? 1.150 -7.687 0.737 1.00 0.00 75 LYS A C 20
ATOM 36199 O O . LYS A 1 75 ? 0.181 -7.882 1.471 1.00 0.00 75 LYS A O 20
ATOM 36218 N N . CYS A 1 76 ? 1.127 -7.928 -0.570 1.00 0.00 76 CYS A N 20
ATOM 36219 C CA . CYS A 1 76 ? -0.064 -8.447 -1.232 1.00 0.00 76 CYS A CA 20
ATOM 36220 C C . CYS A 1 76 ? 0.164 -9.873 -1.724 1.00 0.00 76 CYS A C 20
ATOM 36221 O O . CYS A 1 76 ? 1.261 -10.417 -1.596 1.00 0.00 76 CYS A O 20
ATOM 36228 N N . PHE A 1 77 ? -0.879 -10.472 -2.289 1.00 0.00 77 PHE A N 20
ATOM 36229 C CA . PHE A 1 77 ? -0.793 -11.835 -2.800 1.00 0.00 77 PHE A CA 20
ATOM 36230 C C . PHE A 1 77 ? 0.630 -12.161 -3.242 1.00 0.00 77 PHE A C 20
ATOM 36231 O O . PHE A 1 77 ? 1.345 -12.906 -2.570 1.00 0.00 77 PHE A O 20
ATOM 36248 N N . ASP A 1 78 ? 1.035 -11.600 -4.376 1.00 0.00 78 ASP A N 20
ATOM 36249 C CA . ASP A 1 78 ? 2.373 -11.831 -4.908 1.00 0.00 78 ASP A CA 20
ATOM 36250 C C . ASP A 1 78 ? 3.095 -10.509 -5.154 1.00 0.00 78 ASP A C 20
ATOM 36251 O O . ASP A 1 78 ? 4.323 -10.442 -5.106 1.00 0.00 78 ASP A O 20
ATOM 36260 N N . LYS A 1 79 ? 2.324 -9.460 -5.417 1.00 0.00 79 LYS A N 20
ATOM 36261 C CA . LYS A 1 79 ? 2.888 -8.139 -5.671 1.00 0.00 79 LYS A CA 20
ATOM 36262 C C . LYS A 1 79 ? 3.177 -7.411 -4.362 1.00 0.00 79 LYS A C 20
ATOM 36263 O O . LYS A 1 79 ? 2.490 -7.616 -3.360 1.00 0.00 79 LYS A O 20
ATOM 36282 N N . THR A 1 80 ? 4.197 -6.558 -4.376 1.00 0.00 80 THR A N 20
ATOM 36283 C CA . THR A 1 80 ? 4.575 -5.799 -3.191 1.00 0.00 80 THR A CA 20
ATOM 36284 C C . THR A 1 80 ? 4.676 -4.310 -3.501 1.00 0.00 80 THR A C 20
ATOM 36285 O O . THR A 1 80 ? 4.868 -3.917 -4.652 1.00 0.00 80 THR A O 20
ATOM 36296 N N . PHE A 1 81 ? 4.548 -3.485 -2.468 1.00 0.00 81 PHE A N 20
ATOM 36297 C CA . PHE A 1 81 ? 4.624 -2.038 -2.630 1.00 0.00 81 PHE A CA 20
ATOM 36298 C C . PHE A 1 81 ? 5.356 -1.397 -1.455 1.00 0.00 81 PHE A C 20
ATOM 36299 O O . PHE A 1 81 ? 4.840 -1.353 -0.339 1.00 0.00 81 PHE A O 20
ATOM 36316 N N . GLU A 1 82 ? 6.562 -0.901 -1.715 1.00 0.00 82 GLU A N 20
ATOM 36317 C CA . GLU A 1 82 ? 7.365 -0.264 -0.678 1.00 0.00 82 GLU A CA 20
ATOM 36318 C C . GLU A 1 82 ? 7.201 1.253 -0.718 1.00 0.00 82 GLU A C 20
ATOM 36319 O O . GLU A 1 82 ? 7.556 1.901 -1.703 1.00 0.00 82 GLU A O 20
ATOM 36331 N N . ILE A 1 83 ? 6.659 1.811 0.359 1.00 0.00 83 ILE A N 20
ATOM 36332 C CA . ILE A 1 83 ? 6.447 3.250 0.449 1.00 0.00 83 ILE A CA 20
ATOM 36333 C C . ILE A 1 83 ? 7.125 3.830 1.686 1.00 0.00 83 ILE A C 20
ATOM 36334 O O . ILE A 1 83 ? 7.306 3.139 2.688 1.00 0.00 83 ILE A O 20
ATOM 36350 N N . SER A 1 84 ? 7.495 5.104 1.608 1.00 0.00 84 SER A N 20
ATOM 36351 C CA . SER A 1 84 ? 8.154 5.778 2.721 1.00 0.00 84 SER A CA 20
ATOM 36352 C C . SER A 1 84 ? 7.395 7.039 3.120 1.00 0.00 84 SER A C 20
ATOM 36353 O O . SER A 1 84 ? 7.025 7.849 2.270 1.00 0.00 84 SER A O 20
ATOM 36361 N N . ALA A 1 85 ? 7.166 7.199 4.419 1.00 0.00 85 ALA A N 20
ATOM 36362 C CA . ALA A 1 85 ? 6.453 8.362 4.932 1.00 0.00 85 ALA A CA 20
ATOM 36363 C C . ALA A 1 85 ? 7.424 9.462 5.349 1.00 0.00 85 ALA A C 20
ATOM 36364 O O . ALA A 1 85 ? 8.640 9.292 5.269 1.00 0.00 85 ALA A O 20
ATOM 36371 N N . SER A 1 86 ? 6.878 10.590 5.792 1.00 0.00 86 SER A N 20
ATOM 36372 C CA . SER A 1 86 ? 7.696 11.719 6.217 1.00 0.00 86 SER A CA 20
ATOM 36373 C C . SER A 1 86 ? 7.977 11.654 7.715 1.00 0.00 86 SER A C 20
ATOM 36374 O O . SER A 1 86 ? 9.128 11.722 8.146 1.00 0.00 86 SER A O 20
ATOM 36382 N N . ASP A 1 87 ? 6.916 11.521 8.504 1.00 0.00 87 ASP A N 20
ATOM 36383 C CA . ASP A 1 87 ? 7.046 11.445 9.954 1.00 0.00 87 ASP A CA 20
ATOM 36384 C C . ASP A 1 87 ? 6.118 10.380 10.528 1.00 0.00 87 ASP A C 20
ATOM 36385 O O . ASP A 1 87 ? 5.232 9.876 9.838 1.00 0.00 87 ASP A O 20
ATOM 36394 N N . LYS A 1 88 ? 6.327 10.041 11.796 1.00 0.00 88 LYS A N 20
ATOM 36395 C CA . LYS A 1 88 ? 5.509 9.035 12.464 1.00 0.00 88 LYS A CA 20
ATOM 36396 C C . LYS A 1 88 ? 4.029 9.255 12.170 1.00 0.00 88 LYS A C 20
ATOM 36397 O O . LYS A 1 88 ? 3.287 8.304 11.921 1.00 0.00 88 LYS A O 20
ATOM 36416 N N . LYS A 1 89 ? 3.605 10.514 12.199 1.00 0.00 89 LYS A N 20
ATOM 36417 C CA . LYS A 1 89 ? 2.214 10.859 11.933 1.00 0.00 89 LYS A CA 20
ATOM 36418 C C . LYS A 1 89 ? 1.739 10.236 10.624 1.00 0.00 89 LYS A C 20
ATOM 36419 O O . LYS A 1 89 ? 0.794 9.447 10.607 1.00 0.00 89 LYS A O 20
ATOM 36438 N N . LYS A 1 90 ? 2.402 10.594 9.529 1.00 0.00 90 LYS A N 20
ATOM 36439 C CA . LYS A 1 90 ? 2.050 10.068 8.215 1.00 0.00 90 LYS A CA 20
ATOM 36440 C C . LYS A 1 90 ? 2.149 8.546 8.194 1.00 0.00 90 LYS A C 20
ATOM 36441 O O . LYS A 1 90 ? 1.166 7.852 7.935 1.00 0.00 90 LYS A O 20
ATOM 36460 N N . LYS A 1 91 ? 3.343 8.031 8.470 1.00 0.00 91 LYS A N 20
ATOM 36461 C CA . LYS A 1 91 ? 3.571 6.591 8.486 1.00 0.00 91 LYS A CA 20
ATOM 36462 C C . LYS A 1 91 ? 2.457 5.872 9.239 1.00 0.00 91 LYS A C 20
ATOM 36463 O O . LYS A 1 91 ? 1.748 5.042 8.671 1.00 0.00 91 LYS A O 20
ATOM 36482 N N . GLN A 1 92 ? 2.308 6.198 10.519 1.00 0.00 92 GLN A N 20
ATOM 36483 C CA . GLN A 1 92 ? 1.279 5.583 11.348 1.00 0.00 92 GLN A CA 20
ATOM 36484 C C . GLN A 1 92 ? -0.102 5.767 10.729 1.00 0.00 92 GLN A C 20
ATOM 36485 O O . GLN A 1 92 ? -0.719 4.807 10.268 1.00 0.00 92 GLN A O 20
ATOM 36499 N N . GLU A 1 93 ? -0.582 7.007 10.722 1.00 0.00 93 GLU A N 20
ATOM 36500 C CA . GLU A 1 93 ? -1.891 7.317 10.159 1.00 0.00 93 GLU A CA 20
ATOM 36501 C C . GLU A 1 93 ? -2.158 6.481 8.911 1.00 0.00 93 GLU A C 20
ATOM 36502 O O . GLU A 1 93 ? -3.156 5.764 8.833 1.00 0.00 93 GLU A O 20
ATOM 36514 N N . TRP A 1 94 ? -1.260 6.579 7.938 1.00 0.00 94 TRP A N 20
ATOM 36515 C CA . TRP A 1 94 ? -1.398 5.833 6.692 1.00 0.00 94 TRP A CA 20
ATOM 36516 C C . TRP A 1 94 ? -1.620 4.350 6.968 1.00 0.00 94 TRP A C 20
ATOM 36517 O O . TRP A 1 94 ? -2.679 3.804 6.655 1.00 0.00 94 TRP A O 20
ATOM 36538 N N . ILE A 1 95 ? -0.618 3.705 7.554 1.00 0.00 95 ILE A N 20
ATOM 36539 C CA . ILE A 1 95 ? -0.706 2.285 7.872 1.00 0.00 95 ILE A CA 20
ATOM 36540 C C . ILE A 1 95 ? -2.043 1.950 8.526 1.00 0.00 95 ILE A C 20
ATOM 36541 O O . ILE A 1 95 ? -2.757 1.055 8.075 1.00 0.00 95 ILE A O 20
ATOM 36557 N N . GLN A 1 96 ? -2.374 2.676 9.588 1.00 0.00 96 GLN A N 20
ATOM 36558 C CA . GLN A 1 96 ? -3.625 2.456 10.303 1.00 0.00 96 GLN A CA 20
ATOM 36559 C C . GLN A 1 96 ? -4.816 2.544 9.355 1.00 0.00 96 GLN A C 20
ATOM 36560 O O . GLN A 1 96 ? -5.753 1.751 9.444 1.00 0.00 96 GLN A O 20
ATOM 36574 N N . ALA A 1 97 ? -4.774 3.514 8.447 1.00 0.00 97 ALA A N 20
ATOM 36575 C CA . ALA A 1 97 ? -5.848 3.704 7.481 1.00 0.00 97 ALA A CA 20
ATOM 36576 C C . ALA A 1 97 ? -5.937 2.525 6.519 1.00 0.00 97 ALA A C 20
ATOM 36577 O O . ALA A 1 97 ? -7.007 1.946 6.328 1.00 0.00 97 ALA A O 20
ATOM 36584 N N . ILE A 1 98 ? -4.806 2.174 5.915 1.00 0.00 98 ILE A N 20
ATOM 36585 C CA . ILE A 1 98 ? -4.757 1.062 4.973 1.00 0.00 98 ILE A CA 20
ATOM 36586 C C . ILE A 1 98 ? -5.183 -0.242 5.638 1.00 0.00 98 ILE A C 20
ATOM 36587 O O . ILE A 1 98 ? -6.099 -0.919 5.171 1.00 0.00 98 ILE A O 20
ATOM 36603 N N . HIS A 1 99 ? -4.513 -0.587 6.733 1.00 0.00 99 HIS A N 20
ATOM 36604 C CA . HIS A 1 99 ? -4.824 -1.810 7.465 1.00 0.00 99 HIS A CA 20
ATOM 36605 C C . HIS A 1 99 ? -6.326 -1.935 7.701 1.00 0.00 99 HIS A C 20
ATOM 36606 O O . HIS A 1 99 ? -6.940 -2.938 7.336 1.00 0.00 99 HIS A O 20
ATOM 36621 N N . SER A 1 100 ? -6.911 -0.912 8.315 1.00 0.00 100 SER A N 20
ATOM 36622 C CA . SER A 1 100 ? -8.340 -0.909 8.604 1.00 0.00 100 SER A CA 20
ATOM 36623 C C . SER A 1 100 ? -9.154 -1.057 7.322 1.00 0.00 100 SER A C 20
ATOM 36624 O O . SER A 1 100 ? -10.135 -1.801 7.276 1.00 0.00 100 SER A O 20
ATOM 36632 N N . THR A 1 101 ? -8.740 -0.344 6.279 1.00 0.00 101 THR A N 20
ATOM 36633 C CA . THR A 1 101 ? -9.429 -0.394 4.996 1.00 0.00 101 THR A CA 20
ATOM 36634 C C . THR A 1 101 ? -9.609 -1.832 4.524 1.00 0.00 101 THR A C 20
ATOM 36635 O O . THR A 1 101 ? -10.657 -2.191 3.985 1.00 0.00 101 THR A O 20
ATOM 36646 N N . ILE A 1 102 ? -8.583 -2.651 4.731 1.00 0.00 102 ILE A N 20
ATOM 36647 C CA . ILE A 1 102 ? -8.631 -4.050 4.328 1.00 0.00 102 ILE A CA 20
ATOM 36648 C C . ILE A 1 102 ? -9.539 -4.857 5.249 1.00 0.00 102 ILE A C 20
ATOM 36649 O O . ILE A 1 102 ? -10.295 -5.718 4.796 1.00 0.00 102 ILE A O 20
ATOM 36665 N N . HIS A 1 103 ? -9.462 -4.572 6.545 1.00 0.00 103 HIS A N 20
ATOM 36666 C CA . HIS A 1 103 ? -10.280 -5.270 7.531 1.00 0.00 103 HIS A CA 20
ATOM 36667 C C . HIS A 1 103 ? -11.761 -5.172 7.177 1.00 0.00 103 HIS A C 20
ATOM 36668 O O . HIS A 1 103 ? -12.511 -6.138 7.327 1.00 0.00 103 HIS A O 20
ATOM 36683 N N . LEU A 1 104 ? -12.175 -4.001 6.706 1.00 0.00 104 LEU A N 20
ATOM 36684 C CA . LEU A 1 104 ? -13.567 -3.776 6.331 1.00 0.00 104 LEU A CA 20
ATOM 36685 C C . LEU A 1 104 ? -14.001 -4.753 5.243 1.00 0.00 104 LEU A C 20
ATOM 36686 O O . LEU A 1 104 ? -15.165 -5.151 5.180 1.00 0.00 104 LEU A O 20
ATOM 36702 N N . LEU A 1 105 ? -13.059 -5.138 4.389 1.00 0.00 105 LEU A N 20
ATOM 36703 C CA . LEU A 1 105 ? -13.344 -6.071 3.305 1.00 0.00 105 LEU A CA 20
ATOM 36704 C C . LEU A 1 105 ? -13.553 -7.483 3.842 1.00 0.00 105 LEU A C 20
ATOM 36705 O O . LEU A 1 105 ? -14.342 -8.256 3.298 1.00 0.00 105 LEU A O 20
ATOM 36721 N N . LYS A 1 106 ? -12.842 -7.813 4.915 1.00 0.00 106 LYS A N 20
ATOM 36722 C CA . LYS A 1 106 ? -12.951 -9.131 5.529 1.00 0.00 106 LYS A CA 20
ATOM 36723 C C . LYS A 1 106 ? -14.375 -9.391 6.010 1.00 0.00 106 LYS A C 20
ATOM 36724 O O . LYS A 1 106 ? -14.932 -10.465 5.780 1.00 0.00 106 LYS A O 20
ATOM 36743 N N . LEU A 1 107 ? -14.960 -8.402 6.676 1.00 0.00 107 LEU A N 20
ATOM 36744 C CA . LEU A 1 107 ? -16.320 -8.523 7.188 1.00 0.00 107 LEU A CA 20
ATOM 36745 C C . LEU A 1 107 ? -17.233 -9.180 6.157 1.00 0.00 107 LEU A C 20
ATOM 36746 O O . LEU A 1 107 ? -17.950 -10.131 6.465 1.00 0.00 107 LEU A O 20
ATOM 36762 N N . GLY A 1 108 ? -17.199 -8.666 4.931 1.00 0.00 108 GLY A N 20
ATOM 36763 C CA . GLY A 1 108 ? -18.026 -9.217 3.873 1.00 0.00 108 GLY A CA 20
ATOM 36764 C C . GLY A 1 108 ? -18.139 -10.727 3.952 1.00 0.00 108 GLY A C 20
ATOM 36765 O O . GLY A 1 108 ? -19.155 -11.257 4.399 1.00 0.00 108 GLY A O 20
ATOM 36769 N N . SER A 1 109 ? -17.093 -11.420 3.514 1.00 0.00 109 SER A N 20
ATOM 36770 C CA . SER A 1 109 ? -17.081 -12.878 3.532 1.00 0.00 109 SER A CA 20
ATOM 36771 C C . SER A 1 109 ? -16.151 -13.401 4.622 1.00 0.00 109 SER A C 20
ATOM 36772 O O . SER A 1 109 ? -15.068 -12.859 4.842 1.00 0.00 109 SER A O 20
ATOM 36780 N N . SER A 1 110 ? -16.583 -14.458 5.303 1.00 0.00 110 SER A N 20
ATOM 36781 C CA . SER A 1 110 ? -15.792 -15.052 6.374 1.00 0.00 110 SER A CA 20
ATOM 36782 C C . SER A 1 110 ? -15.054 -16.292 5.880 1.00 0.00 110 SER A C 20
ATOM 36783 O O . SER A 1 110 ? -15.352 -16.821 4.809 1.00 0.00 110 SER A O 20
ATOM 36791 N N . GLY A 1 111 ? -14.086 -16.752 6.668 1.00 0.00 111 GLY A N 20
ATOM 36792 C CA . GLY A 1 111 ? -13.319 -17.925 6.295 1.00 0.00 111 GLY A CA 20
ATOM 36793 C C . GLY A 1 111 ? -12.216 -17.606 5.305 1.00 0.00 111 GLY A C 20
ATOM 36794 O O . GLY A 1 111 ? -12.357 -16.736 4.446 1.00 0.00 111 GLY A O 20
ATOM 36798 N N . PRO A 1 112 ? -11.087 -18.321 5.421 1.00 0.00 112 PRO A N 20
ATOM 36799 C CA . PRO A 1 112 ? -9.933 -18.126 4.539 1.00 0.00 112 PRO A CA 20
ATOM 36800 C C . PRO A 1 112 ? -10.204 -18.603 3.116 1.00 0.00 112 PRO A C 20
ATOM 36801 O O . PRO A 1 112 ? -10.876 -19.613 2.907 1.00 0.00 112 PRO A O 20
ATOM 36812 N N . SER A 1 113 ? -9.677 -17.870 2.140 1.00 0.00 113 SER A N 20
ATOM 36813 C CA . SER A 1 113 ? -9.866 -18.217 0.736 1.00 0.00 113 SER A CA 20
ATOM 36814 C C . SER A 1 113 ? -8.748 -19.133 0.248 1.00 0.00 113 SER A C 20
ATOM 36815 O O . SER A 1 113 ? -7.585 -18.963 0.617 1.00 0.00 113 SER A O 20
ATOM 36823 N N . SER A 1 114 ? -9.108 -20.105 -0.583 1.00 0.00 114 SER A N 20
ATOM 36824 C CA . SER A 1 114 ? -8.138 -21.052 -1.120 1.00 0.00 114 SER A CA 20
ATOM 36825 C C . SER A 1 114 ? -7.399 -20.454 -2.313 1.00 0.00 114 SER A C 20
ATOM 36826 O O . SER A 1 114 ? -6.172 -20.512 -2.391 1.00 0.00 114 SER A O 20
ATOM 36834 N N . GLY A 1 115 ? -8.156 -19.879 -3.243 1.00 0.00 115 GLY A N 20
ATOM 36835 C CA . GLY A 1 115 ? -7.557 -19.279 -4.421 1.00 0.00 115 GLY A CA 20
ATOM 36836 C C . GLY A 1 115 ? -7.417 -17.775 -4.298 1.00 0.00 115 GLY A C 20
ATOM 36837 O O . GLY A 1 115 ? -7.237 -17.078 -5.296 1.00 0.00 115 GLY A O 20
#

Solvent-accessible surface area: 7898 Å² total; per-residue (Å²): 140,103,120,84,102,122,46,60,102,50,106,16,103,5,65,20,16,27,183,196,168,168,93,19,61,106,49,19,0,4,0,48,42,92,41,3,4,29,26,76,44,91,84,90,164,94,124,98,15,69,4,114,10,24,66,78,2,52,12,64,76,43,96,109,58,105,64,50,132,25,0,0,27,1,119,12,134,128,130,68,20,42,3,3,9,102,88,150,138,108,39,109,84,6,24,119,25,2,82,60,4,0,93,114,44,86,132,64,87,108,73,125,121,114,130

GO terms:
  GO:0005634 nucleus (C, EXP)
  GO:0005737 cytoplasm (C, EXP)
  GO:0005085 guanyl-nucleotide exchange factor activity (F, TAS)
  GO:0005829 cytosol (C, TAS)
  GO:0051056 regulation of small GTPase mediated signal transduction (P, TAS)
  GO:0005515 protein binding (F, IPI)
  GO:0005737 cytoplasm (C, IDA)
  GO:0045296 cadherin binding (F, HDA)
  GO:0005886 plasma membrane (C, IDA)
  GO:0015629 actin cytoskeleton (C, IDA)
  GO:0098794 postsynapse (C, IDA)
  GO:0098794 postsynapse (C, IMP)

Sequence (115 aa):
GSSGSSGVLKQGYMMKKGHRRKNWTERWFVLKPNIISYYVSEDLKDKKGDILLDENCCVESLPDKDGKKCLFLVKCFDKTFEISASDKKKKQEWIQAIHSTIHLLKLGSSGPSSGGSSGSSGVLKQGYMMKKGHRRKNWTERWFVLKPNIISYYVSEDLKDKKGDILLDENCCVESLPDKDGKKCLFLVKCFDKTFEISASDKKKKQEWIQAIHSTIHLLKLGSSGPSSGGSSGSSGVLKQGYMMKKGHRRKNWTERWFVLKPNIISYYVSEDLKDKKGDILLDENCCVESLPDKDGKKCLFLVKCFDKTFEISASDKKKKQEWIQAIHSTIHLLKLGSSGPSSGGSSGSSGVLKQGYMMKKGHRRKNWTERWFVLKPNIISYYVSEDLKDKKGDILLDENCCVESLPDKDGKKCLFLVKCFDKTFEISASDKKKKQEWIQAIHSTIHLLKLGSSGPSSGGSSGSSGVLKQGYMMKKGHRRKNWTERWFVLKPNIISYYVSEDLKDKKGDILLDENCCVESLPDKDGKKCLFLVKCFDKTFEISASDKKKKQEWIQAIHSTIHLLKLGSSGPSSGGSSGSSGVLKQGYMMKKGHRRKNWTERWFVLKPNIISYYVSEDLKDKKGDILLDENCCVESLPDKDGKKCLFLVKCFDKTFEISASDKKKKQEWIQAIHSTIHLLKLGSSGPSSGGSSGSSGVLKQGYMMKKGHRRKNWTERWFVLKPNIISYYVSEDLKDKKGDILLDENCCVESLPDKDGKKCLFLVKCFDKTFEISASDKKKKQEWIQAIHSTIHLLKLGSSGPSSGGSSGSSGVLKQGYMMKKGHRRKNWTERWFVLKPNIISYYVSEDLKDKKGDILLDENCCVESLPDKDGKKCLFLVKCFDKTFEISASDKKKKQEWIQAIHSTIHLLKLGSSGPSSGGSSGSSGVLKQGYMMKKGHRRKNWTERWFVLKPNIISYYVSEDLKDKKGDILLDENCCVESLPDKDGKKCLFLVKCFDKTFEISASDKKKKQEWIQAIHSTIHLLKLGSSGPSSGGSSGSSGVLKQGYMMKKGHRRKNWTERWFVLKPNIISYYVSEDLKDKKGDILLDENCCVESLPDKDGKKCLFLVKCFDKTFEISASDKKKKQEWIQAIHSTIHLLKLGSSGPSSGGSSGSSGVLKQGYMMKKGHRRKNWTERWFVLKPNIISYYVSEDLKDKKGDILLDENCCVESLPDKDGKKCLFLVKCFDKTFEISASDKKKKQEWIQAIHSTIHLLKLGSSGPSSGGSSGSSGVLKQGYMMKKGHRRKNWTERWFVLKPNIISYYVSEDLKDKKGDILLDENCCVESLPDKDGKKCLFLVKCFDKTFEISASDKKKKQEWIQAIHSTIHLLKLGSSGPSSGGSSGSSGVLKQGYMMKKGHRRKNWTERWFVLKPNIISYYVSEDLKDKKGDILLDENCCVESLPDKDGKKCLFLVKCFDKTFEISASDKKKKQEWIQAIHSTIHLLKLGSSGPSSGGSSGSSGVLKQGYMMKKGHRRKNWTERWFVLKPNIISYYVSEDLKDKKGDILLDENCCVESLPDKDGKKCLFLVKCFDKTFEISASDKKKKQEWIQAIHSTIHLLKLGSSGPSSGGSSGSSGVLKQGYMMKKGHRRKNWTERWFVLKPNIISYYVSEDLKDKKGDILLDENCCVESLPDKDGKKCLFLVKCFDKTFEISASDKKKKQEWIQAIHSTIHLLKLGSSGPSSGGSSGSSGVLKQGYMMKKGHRRKNWTERWFVLKPNIISYYVSEDLKDKKGDILLDENCCVESLPDKDGKKCLFLVKCFDKTFEISASDKKKKQEWIQAIHSTIHLLKLGSSGPSSGGSSGSSGVLKQGYMMKKGHRRKNWTERWFVLKPNIISYYVSEDLKDKKGDILLDENCCVESLPDKDGKKCLFLVKCFDKTFEISASDKKKKQEWIQAIHSTIHLLKLGSSGPSSGGSSGSSGVLKQGYMMKKGHRRKNWTERWFVLKPNIISYYVSEDLKDKKGDILLDENCCVESLPDKDGKKCLFLVKCFDKTFEISASDKKKKQEWIQAIHSTIHLLKLGSSGPSSGGSSGSSGVLKQGYMMKKGHRRKNWTERWFVLKPNIISYYVSEDLKDKKGDILLDENCCVESLPDKDGKKCLFLVKCFDKTFEISASDKKKKQEWIQAIHSTIHLLKLGSSGPSSGGSSGSSGVLKQGYMMKKGHRRKNWTERWFVLKPNIISYYVSEDLKDKKGDILLDENCCVESLPDKDGKKCLFLVKCFDKTFEISASDKKKKQEWIQAIHSTIHLLKLGSSGPSSG

Nearest PDB structures (foldseek):
  2dn6-assembly1_A  TM=9.221E-01  e=1.294E-18  Homo sapiens
  1pls-assembly1_A  TM=7.957E-01  e=6.460E-06  Homo sapiens
  2w2w-assembly10_J  TM=8.215E-01  e=1.394E-04  Homo sapiens
  2coa-assembly1_A  TM=6.876E-01  e=5.194E-05  Homo sapiens
  1x1f-assembly1_A  TM=6.410E-01  e=2.689E-05  Homo sapiens